Protein AF-0000000072913155 (afdb_homodimer)

Sequence (2278 aa):
MASDMEEEYANSLDEFESALIQDPLDDEDGVYRYQHLEEAYDTRLEKARGWIREEQDFTSEAQADDFFHTFSDITAKSSTKAAGNLLHVLVEVVKH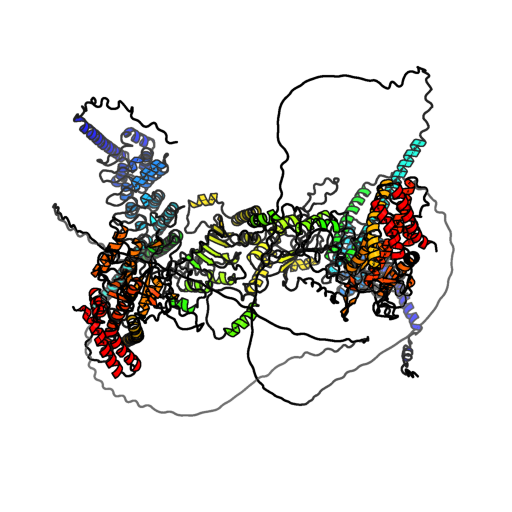NGLQPEKIERLARRLVEEAPDLLQYKNKDGQTPILMAIRTRQDQLLDYMISACVSHKKPRDSAQNLNTALCSKHDGKPCLHAAFGEKLKPETMKMLIENASDEALSMTDHTGKTPMHHAVQFRDCTDSRSALIDLMIQRDFMARLNKPKSAKTFLDISDQNGCSVFQEHANTRKTYMEQYRTAQAAQRRKKESKEAQKEAERAPPREPRLHANTRESKTIPTVKAPGDRDAERYGRSSGPAASTDDRERIRQQKKEEERARLEQAGAPAINDRLRDRDATERDGSRFRSPRTNGLEANDTDALYPSRHTEPTSNTGIKRSNTARPEREAESEKRVVKPSSSSKKNPDFQSALKNRVKNSDMVLQKLKLYYMRTRNAEMVMFFLYGKNMDDIQIGFDYRGLPCPIPWKEFTKRFGENAVDGYKFDPVLQYATFPRVEVLVKGRSTDRQDKLSHQAKATLPGANSRKDVKYFLDWLYKKGVRHIIKLSVEDSGDSGQKVHSDEVIQSALEKFVIEHLDWQKTDLDPETILHISSKVAVEERSPSDDSESVNSPAERQLRKLTLIWSGSNAVLRAWSEQDALPLLPHLQEVEIIPPAPHMTYDSPHWINQRIMGFERRLNKNRESPHEAQLRISDSLSFSGNKSGHIRVKLVDPATGSTLGVASNIVSPTTISTPDQGVNEDRWLRSIENFASAMAPYWEDTVTNFLETRQNSGTTERVESDVVIALIDDGVDKFEIGRPDQVLEGKSFDFHDERVNPPYLSAQGHGTTMASMILRVCPMAKVYPIRLKTYNSADGKSTIDPRYAARAIQAALDKNATIISMSWTLPIESGKDHMKEELHAVLKRAVENKVLMFCSAPDKGKFTELDYPSGPWPNSFFRIGAAYSNGTVFQWTPEVGITYILPGVDVVQDQIKGGSSKSGEGSKSGKNLTGSSVATALGAGLAAMIIYCVKASILSVKTANQNKAAIHPIPDDRAIQVAKPDAMKRAFASLGSTTSNKFIQVWEELDKARVILERWEREKSIPEANLKCTQEFMQFGIKLASSVKQMASDMEEEYANSLDEFESALIQDPLDDEDGVYRYQHLEEAYDTRLEKARGWIREEQDFTSEAQADDFFHTFSDITAKSSTKAAGNLLHVLVEVVKHNGLQPEKIERLARRLVEEAPDLLQYKNKDGQTPILMAIRTRQDQLLDYMISACVSHKKPRDSAQNLNTALCSKHDGKPCLHAAFGEKLKPETMKMLIENASDEALSMTDHTGKTPMHHAVQFRDCTDSRSALIDLMIQRDFMARLNKPKSAKTFLDISDQNGCSVFQEHANTRKTYMEQYRTAQAAQRRKKESKEAQKEAERAPPREPRLHANTRESKTIPTVKAPGDRDAERYGRSSGPAASTDDRERIRQQKKEEERARLEQAGAPAINDRLRDRDATERDGSRFRSPRTNGLEANDTDALYPSRHTEPTSNTGIKRSNTARPEREAESEKRVVKPSSSSKKNPDFQSALKNRVKNSDMVLQKLKLYYMRTRNAEMVMFFLYGKNMDDIQIGFDYRGLPCPIPWKEFTKRFGENAVDGYKFDPVLQYATFPRVEVLVKGRSTDRQDKLSHQAKATLPGANSRKDVKYFLDWLYKKGVRHIIKLSVEDSGDSGQKVHSDEVIQSALEKFVIEHLDWQKTDLDPETILHISSKVAVEERSPSDDSESVNSPAERQLRKLTLIWSGSNAVLRAWSEQDALPLLPHLQEVEIIPPAPHMTYDSPHWINQRIMGFERRLNKNRESPHEAQLRISDSLSFSGNKSGHIRVKLVDPATGSTLGVASNIVSPTTISTPDQGVNEDRWLRSIENFASAMAPYWEDTVTNFLETRQNSGTTERVESDVVIALIDDGVDKFEIGRPDQVLEGKSFDFHDERVNPPYLSAQGHGTTMASMILRVCPMAKVYPIRLKTYNSADGKSTIDPRYAARAIQAALDKNATIISMSWTLPIESGKDHMKEELHAVLKRAVENKVLMFCSAPDKGKFTELDYPSGPWPNSFFRIGAAYSNGTVFQWTPEVGITYILPGVDVVQDQIKGGSSKSGEGSKSGKNLTGSSVATALGAGLAAMIIYCVKASILSVKTANQNKAAIHPIPDDRAIQVAKPDAMKRAFASLGSTTSNKFIQVWEELDKARVILERWEREKSIPEANLKCTQEFMQFGIKLASSVKQ

pLDDT: mean 72.3, std 29.02, range [12.03, 98.12]

Organism: Fusarium oxysporum f. sp. lycopersici (strain 4287 / CBS 123668 / FGSC 9935 / NRRL 34936) (NCBI:txid426428)

Nearest PDB structures (foldseek):
  4ne7-assembly1_A-2  TM=5.956E-01  e=4.903E-05  Alicyclobacillus sendaiensis
  7xew-assembly1_A  TM=4.856E-01  e=2.190E-03  Mus musculus
  7zjd-assembly1_A  TM=4.707E-01  e=5.262E-03  Rattus norvegicus
  6u88-assembly1_B  TM=4.803E-01  e=9.911E-03  Rattus norvegicus
  7zje-assembly1_A  TM=4.502E-01  e=1.536E-02  Rattus norvegicus

Secondary structure (DSSP, 8-state):
-------S-----SGGGSSS---TT--TTHHHHHHHHHHHHHHHHHHHHHHHHHH----SHHHHHHHHHHTTTTTT--BTTTTB-HHHHHHHHHHHS---GGGGHHHHHHHHHH-GGGGT---TTS--HHHHHHHTT-HHHHHHHHHHHHT-SSHHHHHHHHHHHHH-EETTEEHHHHHHHTT--HHHHHHHHHT--HHHHT---TTS--HHHHHT-GGG--HHHHHHHHHHHHHHHHHHTTS-TT---GGG---TT---HHHHHHHHHHHHHHHHHHHHHHHHHHHHHHHHHHHHHS-----------------------------------------------------------------------------------------------------------------------------------------------HHHHHHHHHHHHHHHHHHHHHHHHHHHHS-HHHHHHHHHTT-TT-EESEEE-TTS-SSEEHHHHHHHH-SSSSSSSEE-SEEEEEEE-S--EE----TTHHHHHHHHHHHTTSTTTT-B-HHHHHHHHHHHTT--EEEEEEEE---GGG---B-HHHHHHHHTTSEEEEEEEE-BT--HHHHHHTTTT-------S----------------EEEEE--S-HHHHHHHHSTTSGGG-TT--EEEEEPPPGGG--S-HHHHHHHHHHHHHHHTTTS--HHHHHHTTTT---SS--TTPPPEEEE--HHHH-------------------------HHHHHHHHHHHHHHHHHHHHHHHHHHHTTT---TT-TTSPPEEEEEES---GGGSSSTTSB---EEE-B-SS-B--TTS-SSSHHHHHHHHHHHH-TT-EEEEEEE-EEE-TTS-EEE-HHHHHHHHHHHHHTT-SEEEE---EE--SS--HHHHHHHHHHHHHHHTT-EEEEEPPSS-S----EETTTT-GGGSEEEEEE-TTSPBPTTS-SSS--EEEE-SSEE------S-----------PEE-SHHHHHHHHHHHHHHHHHHHHHHHHHHHHHHHTT--PPPPPTHHHHHTTSHHHHHHHHHTTS-B-TT-BB-THHHHHHHHHHHHHHHHHTTSHHHHHHHHHHHHHHHHHHHGGGT-/-------------TT---S--------TTHHHHHHHHHHHHHHHHHHHHHHHHHH----SHHHHHHHHHHTTTTTT--BTTTTB-HHHHHHHHHHHS---GGGGHHHHHHHHHH-GGGGT---TTS--HHHHHHHTT-HHHHHHHHHHHHT-SSHHHHHHHHHHHHH-EETTEEHHHHHHHTT--HHHHHHHHHT--HHHHT---TTS--HHHHHT-GGG--HHHHHHHHHHHHHHHHHHTTS-TT---GGG---TT---HHHHHHHHHHHHHHHHHHHHHHHHHHHHHHHHHHHHSS-----------------------------------------------------------------------------------------------------------------------------------------------HHHHHHHHHHHHHHHHHHHHHHHHHHHHS-HHHHHHHHHTT-TT-EESEEE-TTS-SSEEHHHHHHHH-SSSSSSSEE-SEEEEEEE-S--EE---GGGGHHHHHHHHHHTTSTTTT-B-HHHHHHHHHHHTT--EEEEEEEE---GGG---B-HHHHHHHHTTSEEEEEEEE-BT--HHHHHHTTTT-------S----------------EEEEE--S-HHHHHHHHSTTSGGG-TT--EEEEEPPPGGG--S-HHHHHHHHHHHHHHHTTTS--HHHHHHHHTT---TT--TTPPPEEEE--HHHH-------------------------HHHHHHHHHHHHHHHHHHHHHHHHHHHTTT---TT-TTSPPEEEEEES---GGGSSSTTSB---EEE-B-SS-B--TTS-SSSHHHHHHHHHHHH-TT-EEEEEEE-EEE-TTS-EEE-HHHHHHHHHHHHHTT-SEEEE---EE--SS--HHHHHHHHHHHHHHHTT-EEEEEPPSS-S----EETTTT-GGGSEEEEEE-TTSPBPTTS-SSS--EEEE-SSEE------S-----------PEE-SHHHHHHHHHHHHHHHHHHHHHHHHHHHHHHHTT--PPPPPTTHHHHTTSHHHHHHHHHTTS-B-TT-BB-THHHHHHHHHHHHHHHHHTTSHHHHHHHHHHHHHHHHHHHGGGT-

InterPro domains:
  IPR000209 Peptidase S8/S53 domain [PF00082] (814-1041)
  IPR002110 Ankyrin repeat [SM00248] (125-154)
  IPR002110 Ankyrin repeat [SM00248] (171-201)
  IPR002110 Ankyrin repeat [SM00248] (207-243)
  IPR015500 Peptidase S8, subtilisin-related [PR00723] (813-832)
  IPR015500 Peptidase S8, subtilisin-related [PR00723] (855-868)
  IPR015500 Peptidase S8, subtilisin-related [PR00723] (1023-1039)
  IPR036770 Ankyrin repeat-containing domain superfamily [G3DSA:1.25.40.20] (96-279)
  IPR036770 Ankyrin repeat-containing domain superfamily [SSF48403] (110-220)
  IPR036852 Peptidase S8/S53 domain superfamily [G3DSA:3.40.50.200] (786-1068)
  IPR036852 Peptidase S8/S53 domain superfamily [SSF52743] (665-1043)

Structure (mmCIF, N/CA/C/O backbone):
data_AF-0000000072913155-model_v1
#
loop_
_entity.id
_entity.type
_entity.pdbx_description
1 polymer 'Peptidase S8/S53 domain-containing protein'
#
loop_
_atom_site.group_PDB
_atom_site.id
_atom_site.type_symbol
_atom_site.label_atom_id
_atom_site.label_alt_id
_atom_site.label_comp_id
_atom_site.label_asym_id
_atom_site.label_entity_id
_atom_site.label_seq_id
_atom_site.pdbx_PDB_ins_code
_atom_site.Cartn_x
_atom_site.Cartn_y
_atom_site.Cartn_z
_atom_site.occupancy
_atom_site.B_iso_or_equiv
_atom_site.auth_seq_id
_atom_site.auth_comp_id
_atom_site.auth_asym_id
_atom_site.auth_atom_id
_atom_site.pdbx_PDB_model_num
ATOM 1 N N . MET A 1 1 ? 50.406 -68.812 -1.832 1 20.08 1 MET A N 1
ATOM 2 C CA . MET A 1 1 ? 50.812 -69.688 -0.755 1 20.08 1 MET A CA 1
ATOM 3 C C . MET A 1 1 ? 49.75 -69.75 0.336 1 20.08 1 MET A C 1
ATOM 5 O O . MET A 1 1 ? 49.969 -70.438 1.362 1 20.08 1 MET A O 1
ATOM 9 N N . ALA A 1 2 ? 48.781 -69.188 0.07 1 19.78 2 ALA A N 1
ATOM 10 C CA . ALA A 1 2 ? 47.812 -68.125 0.384 1 19.78 2 ALA A CA 1
ATOM 11 C C . ALA A 1 2 ? 46.719 -68.688 1.297 1 19.78 2 ALA A C 1
ATOM 13 O O . ALA A 1 2 ? 45.906 -69.5 0.89 1 19.78 2 ALA A O 1
ATOM 14 N N . SER A 1 3 ? 47.062 -68.875 2.568 1 20.08 3 SER A N 1
ATOM 15 C CA . SER A 1 3 ? 47.094 -69.75 3.711 1 20.08 3 SER A CA 1
ATOM 16 C C . SER A 1 3 ? 45.812 -69.625 4.52 1 20.08 3 SER A C 1
ATOM 18 O O . SER A 1 3 ? 45.781 -69.062 5.613 1 20.08 3 SER A O 1
ATOM 20 N N . ASP A 1 4 ? 44.812 -69.25 3.725 1 19.94 4 ASP A N 1
ATOM 21 C CA . ASP A 1 4 ? 43.594 -68.5 4.105 1 19.94 4 ASP A CA 1
ATOM 22 C C . ASP A 1 4 ? 42.719 -69.312 5.055 1 19.94 4 ASP A C 1
ATOM 24 O O . ASP A 1 4 ? 42.281 -70.438 4.707 1 19.94 4 ASP A O 1
ATOM 28 N N . MET A 1 5 ? 42.969 -69.312 6.336 1 19.56 5 MET A N 1
ATOM 29 C CA . MET A 1 5 ? 42.969 -70.062 7.594 1 19.56 5 MET A CA 1
ATOM 30 C C . MET A 1 5 ? 41.531 -70.188 8.125 1 19.56 5 MET A C 1
ATOM 32 O O . MET A 1 5 ? 41.312 -70.125 9.336 1 19.56 5 MET A O 1
ATOM 36 N N . GLU A 1 6 ? 40.469 -69.938 7.27 1 19.47 6 GLU A N 1
ATOM 37 C CA . GLU A 1 6 ? 39.219 -69.375 7.742 1 19.47 6 GLU A CA 1
ATOM 38 C C . GLU A 1 6 ? 38.406 -70.375 8.578 1 19.47 6 GLU A C 1
ATOM 40 O O . GLU A 1 6 ? 37.656 -71.125 8.031 1 19.47 6 GLU A O 1
ATOM 45 N N . GLU A 1 7 ? 39 -71.125 9.391 1 17.8 7 GLU A N 1
ATOM 46 C CA . GLU A 1 7 ? 38.562 -72.5 9.609 1 17.8 7 GLU A CA 1
ATOM 47 C C . GLU A 1 7 ? 37.188 -72.562 10.25 1 17.8 7 GLU A C 1
ATOM 49 O O . GLU A 1 7 ? 36.281 -73.188 9.719 1 17.8 7 GLU A O 1
ATOM 54 N N . GLU A 1 8 ? 36.969 -73 11.508 1 18.11 8 GLU A N 1
ATOM 55 C CA . GLU A 1 8 ? 36.375 -74.188 12.086 1 18.11 8 GLU A CA 1
ATOM 56 C C . GLU A 1 8 ? 35.094 -73.875 12.812 1 18.11 8 GLU A C 1
ATOM 58 O O . GLU A 1 8 ? 34.25 -74.75 13.031 1 18.11 8 GLU A O 1
ATOM 63 N N . TYR A 1 9 ? 34.938 -72.625 13.391 1 18.28 9 TYR A N 1
ATOM 64 C CA . TYR A 1 9 ? 34.438 -72.625 14.75 1 18.28 9 TYR A CA 1
ATOM 65 C C . TYR A 1 9 ? 32.969 -73.125 14.781 1 18.28 9 TYR A C 1
ATOM 67 O O . TYR A 1 9 ? 32.594 -73.938 15.617 1 18.28 9 TYR A O 1
ATOM 75 N N . ALA A 1 10 ? 31.969 -72.375 14.289 1 18.72 10 ALA A N 1
ATOM 76 C CA . ALA A 1 10 ? 31.016 -71.625 15.086 1 18.72 10 ALA A CA 1
ATOM 77 C C . ALA A 1 10 ? 29.734 -72.375 15.312 1 18.72 10 ALA A C 1
ATOM 79 O O . ALA A 1 10 ? 28.828 -71.938 16.031 1 18.72 10 ALA A O 1
ATOM 80 N N . ASN A 1 11 ? 29.469 -73.688 14.734 1 17.91 11 ASN A N 1
ATOM 81 C CA . ASN A 1 11 ? 28.219 -74.125 14.102 1 17.91 11 ASN A CA 1
ATOM 82 C C . ASN A 1 11 ? 27.219 -74.625 15.133 1 17.91 11 ASN A C 1
ATOM 84 O O . ASN A 1 11 ? 26.297 -75.375 14.789 1 17.91 11 ASN A O 1
ATOM 88 N N . SER A 1 12 ? 27.406 -74.438 16.484 1 20.42 12 SER A N 1
ATOM 89 C CA . SER A 1 12 ? 26.766 -75.312 17.469 1 20.42 12 SER A CA 1
ATOM 90 C C . SER A 1 12 ? 25.266 -75.062 17.547 1 20.42 12 SER A C 1
ATOM 92 O O . SER A 1 12 ? 24.797 -74.25 18.375 1 20.42 12 SER A O 1
ATOM 94 N N . LEU A 1 13 ? 24.484 -74.625 16.438 1 18.22 13 LEU A N 1
ATOM 95 C CA . LEU A 1 13 ? 23.25 -73.875 16.312 1 18.22 13 LEU A CA 1
ATOM 96 C C . LEU A 1 13 ? 22.094 -74.688 16.938 1 18.22 13 LEU A C 1
ATOM 98 O O . LEU A 1 13 ? 21.25 -74.062 17.641 1 18.22 13 LEU A O 1
ATOM 102 N N . ASP A 1 14 ? 21.641 -75.875 16.469 1 18.89 14 ASP A N 1
ATOM 103 C CA . ASP A 1 14 ? 20.391 -76.438 15.945 1 18.89 14 ASP A CA 1
ATOM 104 C C . ASP A 1 14 ? 19.625 -77.188 17.016 1 18.89 14 ASP A C 1
ATOM 106 O O . ASP A 1 14 ? 18.422 -77.438 16.859 1 18.89 14 ASP A O 1
ATOM 110 N N . GLU A 1 15 ? 20.312 -77.812 17.938 1 19.34 15 GLU A N 1
ATOM 111 C CA . GLU A 1 15 ? 19.766 -79 18.594 1 19.34 15 GLU A CA 1
ATOM 112 C C . GLU A 1 15 ? 18.578 -78.625 19.484 1 19.34 15 GLU A C 1
ATOM 114 O O . GLU A 1 15 ? 17.75 -79.438 19.828 1 19.34 15 GLU A O 1
ATOM 119 N N . PHE A 1 16 ? 18.828 -77.438 20.078 1 20.59 16 PHE A N 1
ATOM 120 C CA . PHE A 1 16 ? 18.172 -77.438 21.391 1 20.59 16 PHE A CA 1
ATOM 121 C C . PHE A 1 16 ? 16.672 -77.375 21.219 1 20.59 16 PHE A C 1
ATOM 123 O O . PHE A 1 16 ? 15.93 -77.375 22.219 1 20.59 16 PHE A O 1
ATOM 130 N N . GLU A 1 17 ? 16.25 -77 19.984 1 19.02 17 GLU A N 1
ATOM 131 C CA . GLU A 1 17 ? 14.836 -76.688 19.844 1 19.02 17 GLU A CA 1
ATOM 132 C C . GLU A 1 17 ? 13.93 -77.875 20.125 1 19.02 17 GLU A C 1
ATOM 134 O O . GLU A 1 17 ? 12.727 -77.688 20.312 1 19.02 17 GLU A O 1
ATOM 139 N N . SER A 1 18 ? 14.484 -79 19.891 1 20.56 18 SER A N 1
ATOM 140 C CA . SER A 1 18 ? 13.586 -80.125 19.562 1 20.56 18 SER A CA 1
ATOM 141 C C . SER A 1 18 ? 12.734 -80.5 20.781 1 20.56 18 SER A C 1
ATOM 143 O O . SER A 1 18 ? 11.727 -81.188 20.625 1 20.56 18 SER A O 1
ATOM 145 N N . ALA A 1 19 ? 13.484 -80.562 21.828 1 19.69 19 ALA A N 1
ATOM 146 C CA . ALA A 1 19 ? 13.016 -81.562 22.828 1 19.69 19 ALA A CA 1
ATOM 147 C C . ALA A 1 19 ? 11.656 -81.125 23.391 1 19.69 19 ALA A C 1
ATOM 149 O O . ALA A 1 19 ? 10.875 -81.938 23.828 1 19.69 19 ALA A O 1
ATOM 150 N N . LEU A 1 20 ? 11.664 -79.812 23.672 1 20.7 20 LEU A N 1
ATOM 151 C CA . LEU A 1 20 ? 10.867 -79.625 24.875 1 20.7 20 LEU A CA 1
ATOM 152 C C . LEU A 1 20 ? 9.383 -79.812 24.578 1 20.7 20 LEU A C 1
ATOM 154 O O . LEU A 1 20 ? 8.555 -79.688 25.484 1 20.7 20 LEU A O 1
ATOM 158 N N . ILE A 1 21 ? 9.109 -79.688 23.266 1 20.48 21 ILE A N 1
ATOM 159 C CA . ILE A 1 21 ? 7.676 -79.5 23.078 1 20.48 21 ILE A CA 1
ATOM 160 C C . ILE A 1 21 ? 6.965 -80.812 23.312 1 20.48 21 ILE A C 1
ATOM 162 O O . ILE A 1 21 ? 6.949 -81.688 22.422 1 20.48 21 ILE A O 1
ATOM 166 N N . GLN A 1 22 ? 7.449 -81.562 24.359 1 20.53 22 GLN A N 1
ATOM 167 C CA . GLN A 1 22 ? 6.664 -82.75 24.547 1 20.53 22 GLN A CA 1
ATOM 168 C C . GLN A 1 22 ? 5.176 -82.438 24.656 1 20.53 22 GLN A C 1
ATOM 170 O O . GLN A 1 22 ? 4.742 -81.75 25.578 1 20.53 22 GLN A O 1
ATOM 175 N N . ASP A 1 23 ? 4.742 -82.125 23.516 1 22.23 23 ASP A N 1
ATOM 176 C CA . ASP A 1 23 ? 3.307 -81.938 23.375 1 22.23 23 ASP A CA 1
ATOM 177 C C . ASP A 1 23 ? 2.51 -83.062 23.938 1 22.23 23 ASP A C 1
ATOM 179 O O . ASP A 1 23 ? 2.566 -84.188 23.406 1 22.23 23 ASP A O 1
ATOM 183 N N . PRO A 1 24 ? 2.68 -83.375 25.25 1 25.42 24 PRO A N 1
ATOM 184 C CA . PRO A 1 24 ? 1.992 -84.562 25.781 1 25.42 24 PRO A CA 1
ATOM 185 C C . PRO A 1 24 ? 0.508 -84.625 25.422 1 25.42 24 PRO A C 1
ATOM 187 O O . PRO A 1 24 ? -0.233 -85.438 25.922 1 25.42 24 PRO A O 1
ATOM 190 N N . LEU A 1 25 ? 0.171 -83.5 24.828 1 23.58 25 LEU A N 1
ATOM 191 C CA . LEU A 1 25 ? -1.269 -83.375 25.047 1 23.58 25 LEU A CA 1
ATOM 192 C C . LEU A 1 25 ? -2.01 -84.5 24.328 1 23.58 25 LEU A C 1
ATOM 194 O O . LEU A 1 25 ? -3.238 -84.5 24.219 1 23.58 25 LEU A O 1
ATOM 198 N N . ASP A 1 26 ? -1.278 -85.375 23.656 1 24.91 26 ASP A N 1
ATOM 199 C CA . ASP A 1 26 ? -2.195 -86.062 22.75 1 24.91 26 ASP A CA 1
ATOM 200 C C . ASP A 1 26 ? -3.242 -86.875 23.531 1 24.91 26 ASP A C 1
ATOM 202 O O . ASP A 1 26 ? -3.436 -88.062 23.281 1 24.91 26 ASP A O 1
ATOM 206 N N . ASP A 1 27 ? -3.477 -86.438 24.781 1 24.95 27 ASP A N 1
ATOM 207 C CA . ASP A 1 27 ? -4.359 -87.375 25.453 1 24.95 27 ASP A CA 1
ATOM 208 C C . ASP A 1 27 ? -5.625 -87.688 24.641 1 24.95 27 ASP A C 1
ATOM 210 O O . ASP A 1 27 ? -6.207 -86.75 24.078 1 24.95 27 ASP A O 1
ATOM 214 N N . GLU A 1 28 ? -5.809 -88.812 24.125 1 29.73 28 GLU A N 1
ATOM 215 C CA . GLU A 1 28 ? -6.816 -89.5 23.281 1 29.73 28 GLU A CA 1
ATOM 216 C C . GLU A 1 28 ? -8.227 -89.125 23.766 1 29.73 28 GLU A C 1
ATOM 218 O O . GLU A 1 28 ? -9.188 -89.25 23 1 29.73 28 GLU A O 1
ATOM 223 N N . ASP A 1 29 ? -8.328 -89.062 25.062 1 28.28 29 ASP A N 1
ATOM 224 C CA . ASP A 1 29 ? -9.648 -89 25.672 1 28.28 29 ASP A CA 1
ATOM 225 C C . ASP A 1 29 ? -10.336 -87.688 25.406 1 28.28 29 ASP A C 1
ATOM 227 O O . ASP A 1 29 ? -11.516 -87.5 25.719 1 28.28 29 ASP A O 1
ATOM 231 N N . GLY A 1 30 ? -9.555 -86.688 25.234 1 27.7 30 GLY A N 1
ATOM 232 C CA . GLY A 1 30 ? -10.07 -85.375 25.172 1 27.7 30 GLY A CA 1
ATOM 233 C C . GLY A 1 30 ? -10.875 -85.062 23.906 1 27.7 30 GLY A C 1
ATOM 234 O O . GLY A 1 30 ? -11.43 -84 23.734 1 27.7 30 GLY A O 1
ATOM 235 N N . VAL A 1 31 ? -10.641 -85.938 22.984 1 31.86 31 VAL A N 1
ATOM 236 C CA . VAL A 1 31 ? -11.344 -85.812 21.703 1 31.86 31 VAL A CA 1
ATOM 237 C C . VAL A 1 31 ? -12.797 -86.25 21.875 1 31.86 31 VAL A C 1
ATOM 239 O O . VAL A 1 31 ? -13.688 -85.688 21.203 1 31.86 31 VAL A O 1
ATOM 242 N N . TYR A 1 32 ? -13.023 -87.25 22.812 1 30.73 32 TYR A N 1
ATOM 243 C CA . TYR A 1 32 ? -14.367 -87.812 23.047 1 30.73 32 TYR A CA 1
ATOM 244 C C . TYR A 1 32 ? -15.234 -86.812 23.781 1 30.73 32 TYR A C 1
ATOM 246 O O . TYR A 1 32 ? -16.438 -86.688 23.5 1 30.73 32 TYR A O 1
ATOM 254 N N . ARG A 1 33 ? -14.727 -86.25 24.859 1 31.75 33 ARG A N 1
ATOM 255 C CA . ARG A 1 33 ? -15.492 -85.25 25.594 1 31.75 33 ARG A CA 1
ATOM 256 C C . ARG A 1 33 ? -15.758 -84 24.734 1 31.75 33 ARG A C 1
ATOM 258 O O . ARG A 1 33 ? -16.797 -83.375 24.875 1 31.75 33 ARG A O 1
ATOM 265 N N . TYR A 1 34 ? -14.891 -83.625 23.938 1 34.84 34 TYR A N 1
ATOM 266 C CA . TYR A 1 34 ? -15.102 -82.5 23.047 1 34.84 34 TYR A CA 1
ATOM 267 C C . TYR A 1 34 ? -16.156 -82.812 22 1 34.84 34 TYR A C 1
ATOM 269 O O . TYR A 1 34 ? -16.953 -81.938 21.625 1 34.84 34 TYR A O 1
ATOM 277 N N . GLN A 1 35 ? -16.172 -84.125 21.578 1 37.88 35 GLN A N 1
ATOM 278 C CA . GLN A 1 35 ? -17.219 -84.562 20.656 1 37.88 35 GLN A CA 1
ATOM 279 C C . GLN A 1 35 ? -18.578 -84.625 21.328 1 37.88 35 GLN A C 1
ATOM 281 O O . GLN A 1 35 ? -19.594 -84.25 20.734 1 37.88 35 GLN A O 1
ATOM 286 N N . HIS A 1 36 ? -18.703 -85.188 22.531 1 43.84 36 HIS A N 1
ATOM 287 C CA . HIS A 1 36 ? -19.969 -85.188 23.25 1 43.84 36 HIS A CA 1
ATOM 288 C C . HIS A 1 36 ? -20.453 -83.812 23.609 1 43.84 36 HIS A C 1
ATOM 290 O O . HIS A 1 36 ? -21.656 -83.562 23.609 1 43.84 36 HIS A O 1
ATOM 296 N N . LEU A 1 37 ? -19.578 -82.938 23.984 1 47.38 37 LEU A N 1
ATOM 297 C CA . LEU A 1 37 ? -19.953 -81.562 24.234 1 47.38 37 LEU A CA 1
ATOM 298 C C . LEU A 1 37 ? -20.391 -80.875 22.953 1 47.38 37 LEU A C 1
ATOM 300 O O . LEU A 1 37 ? -21.312 -80.062 22.969 1 47.38 37 LEU A O 1
ATOM 304 N N . GLU A 1 38 ? -19.797 -81.312 21.906 1 54.09 38 GLU A N 1
ATOM 305 C CA . GLU A 1 38 ? -20.188 -80.812 20.594 1 54.09 38 GLU A CA 1
ATOM 306 C C . GLU A 1 38 ? -21.516 -81.375 20.156 1 54.09 38 GLU A C 1
ATOM 308 O O . GLU A 1 38 ? -22.359 -80.688 19.578 1 54.09 38 GLU A O 1
ATOM 313 N N . GLU A 1 39 ? -21.672 -82.75 20.297 1 57.72 39 GLU A N 1
ATOM 314 C CA . GLU A 1 39 ? -22.938 -83.375 19.984 1 57.72 39 GLU A CA 1
ATOM 315 C C . GLU A 1 39 ? -24.062 -82.875 20.844 1 57.72 39 GLU A C 1
ATOM 317 O O . GLU A 1 39 ? -25.188 -82.688 20.359 1 57.72 39 GLU A O 1
ATOM 322 N N . ALA A 1 40 ? -23.688 -82.5 22.078 1 71.81 40 ALA A N 1
ATOM 323 C CA . ALA A 1 40 ? -24.656 -81.875 22.984 1 71.81 40 ALA A CA 1
ATOM 324 C C . ALA A 1 40 ? -25.047 -80.5 22.547 1 71.81 40 ALA A C 1
ATOM 326 O O . ALA A 1 40 ? -26.219 -80.125 22.578 1 71.81 40 ALA A O 1
ATOM 327 N N . TYR A 1 41 ? -24.109 -79.75 21.891 1 84.62 41 TYR A N 1
ATOM 328 C CA . TYR A 1 41 ? -24.391 -78.375 21.406 1 84.62 41 TYR A CA 1
ATOM 329 C C . TYR A 1 41 ? -25.312 -78.438 20.203 1 84.62 41 TYR A C 1
ATOM 331 O O . TYR A 1 41 ? -26.281 -77.688 20.109 1 84.62 41 TYR A O 1
ATOM 339 N N . ASP A 1 42 ? -25.031 -79.375 19.312 1 82.38 42 ASP A N 1
ATOM 340 C CA . ASP A 1 42 ? -25.797 -79.5 18.078 1 82.38 42 ASP A CA 1
ATOM 341 C C . ASP A 1 42 ? -27.25 -79.875 18.359 1 82.38 42 ASP A C 1
ATOM 343 O O . ASP A 1 42 ? -28.172 -79.375 17.719 1 82.38 42 ASP A O 1
ATOM 347 N N . THR A 1 43 ? -27.359 -80.812 19.312 1 83.31 43 THR A N 1
ATOM 348 C CA . THR A 1 43 ? -28.703 -81.188 19.688 1 83.31 43 THR A CA 1
ATOM 349 C C . THR A 1 43 ? -29.469 -80.062 20.328 1 83.31 43 THR A C 1
ATOM 351 O O . THR A 1 43 ? -30.656 -79.875 20.062 1 83.31 43 THR A O 1
ATOM 354 N N . ARG A 1 44 ? -28.703 -79.25 21.156 1 87.44 44 ARG A N 1
ATOM 355 C CA . ARG A 1 44 ? -29.312 -78.062 21.828 1 87.44 44 ARG A CA 1
ATOM 356 C C . ARG A 1 44 ? -29.656 -77 20.828 1 87.44 44 ARG A C 1
ATOM 358 O O . ARG A 1 44 ? -30.703 -76.312 20.938 1 87.44 44 ARG A O 1
ATOM 365 N N . LEU A 1 45 ? -28.812 -76.812 19.859 1 89.38 45 LEU A N 1
ATOM 366 C CA . LEU A 1 45 ? -29.047 -75.812 18.828 1 89.38 45 LEU A CA 1
ATOM 367 C C . LEU A 1 45 ? -30.266 -76.188 17.969 1 89.38 45 LEU A C 1
ATOM 369 O O . LEU A 1 45 ? -31.062 -75.312 17.609 1 89.38 45 LEU A O 1
ATOM 373 N N . GLU A 1 46 ? -30.438 -77.5 17.703 1 87.75 46 GLU A N 1
ATOM 374 C CA . GLU A 1 46 ? -31.594 -77.938 16.938 1 87.75 46 GLU A CA 1
ATOM 375 C C . GLU A 1 46 ? -32.875 -77.812 17.734 1 87.75 46 GLU A C 1
ATOM 377 O O . GLU A 1 46 ? -33.938 -77.5 17.156 1 87.75 46 GLU A O 1
ATOM 382 N N . LYS A 1 47 ? -32.781 -78 19 1 87.38 47 LYS A N 1
ATOM 383 C CA . LYS A 1 47 ? -33.938 -77.75 19.859 1 87.38 47 LYS A CA 1
ATOM 384 C C . LYS A 1 47 ? -34.344 -76.312 19.875 1 87.38 47 LYS A C 1
ATOM 386 O O . LYS A 1 47 ? -35.531 -76 19.875 1 87.38 47 LYS A O 1
ATOM 391 N N . ALA A 1 48 ? -33.281 -75.5 19.875 1 90.56 48 ALA A N 1
ATOM 392 C CA . ALA A 1 48 ? -33.562 -74.062 19.844 1 90.56 48 ALA A CA 1
ATOM 393 C C . ALA A 1 48 ? -34.219 -73.688 18.531 1 90.56 48 ALA A C 1
ATOM 395 O O . ALA A 1 48 ? -35.156 -72.875 18.516 1 90.56 48 ALA A O 1
ATOM 396 N N . ARG A 1 49 ? -33.75 -74.188 17.422 1 89.12 49 ARG A N 1
ATOM 397 C CA . ARG A 1 49 ? -34.312 -74 16.109 1 89.12 49 ARG A CA 1
ATOM 398 C C . ARG A 1 49 ? -35.781 -74.375 16.062 1 89.12 49 ARG A C 1
ATOM 400 O O . ARG A 1 49 ? -36.625 -73.688 15.539 1 89.12 49 ARG A O 1
ATOM 407 N N . GLY A 1 50 ? -36.031 -75.562 16.594 1 87.5 50 GLY A N 1
ATOM 408 C CA . GLY A 1 50 ? -37.406 -76.062 16.656 1 87.5 50 GLY A CA 1
ATOM 409 C C . GLY A 1 50 ? -38.312 -75.188 17.484 1 87.5 50 GLY A C 1
ATOM 410 O O . GLY A 1 50 ? -39.469 -74.938 17.094 1 87.5 50 GLY A O 1
ATOM 411 N N . TRP A 1 51 ? -37.75 -74.688 18.562 1 89.5 51 TRP A N 1
ATOM 412 C CA . TRP A 1 51 ? -38.531 -73.812 19.422 1 89.5 51 TRP A CA 1
ATOM 413 C C . TRP A 1 51 ? -38.906 -72.5 18.688 1 89.5 51 TRP A C 1
ATOM 415 O O . TRP A 1 51 ? -40.031 -72.062 18.75 1 89.5 51 TRP A O 1
ATOM 425 N N . ILE A 1 52 ? -37.969 -71.875 17.938 1 90.94 52 ILE A N 1
ATOM 426 C CA . ILE A 1 52 ? -38.188 -70.688 17.203 1 90.94 52 ILE A CA 1
ATOM 427 C C . ILE A 1 52 ? -39.219 -70.875 16.094 1 90.94 52 ILE A C 1
ATOM 429 O O . ILE A 1 52 ? -40.094 -70.062 15.875 1 90.94 52 ILE A O 1
ATOM 433 N N . ARG A 1 53 ? -39.156 -72.062 15.445 1 87.56 53 ARG A N 1
ATOM 434 C CA . ARG A 1 53 ? -40.094 -72.438 14.359 1 87.56 53 ARG A CA 1
ATOM 435 C C . ARG A 1 53 ? -41.5 -72.625 14.875 1 87.56 53 ARG A C 1
ATOM 437 O O . ARG A 1 53 ? -42.469 -72.25 14.211 1 87.56 53 ARG A O 1
ATOM 444 N N . GLU A 1 54 ? -41.531 -73.188 16.062 1 85.44 54 GLU A N 1
ATOM 445 C CA . GLU A 1 54 ? -42.844 -73.5 16.625 1 85.44 54 GLU A CA 1
ATOM 446 C C . GLU A 1 54 ? -43.5 -72.25 17.25 1 85.44 54 GLU A C 1
ATOM 448 O O . GLU A 1 54 ? -44.688 -72 17.031 1 85.44 54 GLU A O 1
ATOM 453 N N . GLU A 1 55 ? -42.719 -71.562 18.078 1 86 55 GLU A N 1
ATOM 454 C CA . GLU A 1 55 ? -43.281 -70.375 18.766 1 86 55 GLU A CA 1
ATOM 455 C C . GLU A 1 55 ? -43.531 -69.25 17.781 1 86 55 GLU A C 1
ATOM 457 O O . GLU A 1 55 ? -44.5 -68.5 17.938 1 86 55 GLU A O 1
ATOM 462 N N . GLN A 1 56 ? -42.781 -68.938 16.719 1 82.19 56 GLN A N 1
ATOM 463 C CA . GLN A 1 56 ? -42.844 -68.062 15.555 1 82.19 56 GLN A CA 1
ATOM 464 C C . GLN A 1 56 ? -42.938 -66.625 15.984 1 82.19 56 GLN A C 1
ATOM 466 O O . GLN A 1 56 ? -42.812 -65.688 15.148 1 82.19 56 GLN A O 1
ATOM 471 N N . ASP A 1 57 ? -43.188 -66.312 17.328 1 86.75 57 ASP A N 1
ATOM 472 C CA . ASP A 1 57 ? -43.344 -64.875 17.75 1 86.75 57 ASP A CA 1
ATOM 473 C C . ASP A 1 57 ? -42.594 -64.625 19.031 1 86.75 57 ASP A C 1
ATOM 475 O O . ASP A 1 57 ? -42.906 -65.188 20.094 1 86.75 57 ASP A O 1
ATOM 479 N N . PHE A 1 58 ? -41.562 -63.781 18.953 1 89.69 58 PHE A N 1
ATOM 480 C CA . PHE A 1 58 ? -40.75 -63.406 20.094 1 89.69 58 PHE A CA 1
ATOM 481 C C . PHE A 1 58 ? -40.781 -61.906 20.312 1 89.69 58 PHE A C 1
ATOM 483 O O . PHE A 1 58 ? -39.75 -61.281 20.672 1 89.69 58 PHE A O 1
ATOM 490 N N . THR A 1 59 ? -41.844 -61.188 20.031 1 88.12 59 THR A N 1
ATOM 491 C CA . THR A 1 59 ? -41.969 -59.719 20.156 1 88.12 59 THR A CA 1
ATOM 492 C C . THR A 1 59 ? -42.094 -59.312 21.609 1 88.12 59 THR A C 1
ATOM 494 O O . THR A 1 59 ? -41.781 -58.188 21.984 1 88.12 59 THR A O 1
ATOM 497 N N . SER A 1 60 ? -42.562 -60.281 22.453 1 83.69 60 SER A N 1
ATOM 498 C CA . SER A 1 60 ? -42.719 -59.969 23.875 1 83.69 60 SER A CA 1
ATOM 499 C C . SER A 1 60 ? -41.438 -60.281 24.656 1 83.69 60 SER A C 1
ATOM 501 O O . SER A 1 60 ? -40.75 -61.25 24.359 1 83.69 60 SER A O 1
ATOM 503 N N . GLU A 1 61 ? -41.094 -59.469 25.656 1 86.44 61 GLU A N 1
ATOM 504 C CA . GLU A 1 61 ? -39.906 -59.625 26.5 1 86.44 61 GLU A CA 1
ATOM 505 C C . GLU A 1 61 ? -39.938 -60.969 27.266 1 86.44 61 GLU A C 1
ATOM 507 O O . GLU A 1 61 ? -38.906 -61.594 27.453 1 86.44 61 GLU A O 1
ATOM 512 N N . ALA A 1 62 ? -41.125 -61.312 27.594 1 83.75 62 ALA A N 1
ATOM 513 C CA . ALA A 1 62 ? -41.312 -62.531 28.359 1 83.75 62 ALA A CA 1
ATOM 514 C C . ALA A 1 62 ? -40.906 -63.781 27.547 1 83.75 62 ALA A C 1
ATOM 516 O O . ALA A 1 62 ? -40.219 -64.688 28.031 1 83.75 62 ALA A O 1
ATOM 517 N N . GLN A 1 63 ? -41.281 -63.719 26.312 1 85.5 63 GLN A N 1
ATOM 518 C CA . GLN A 1 63 ? -40.969 -64.812 25.422 1 85.5 63 GLN A CA 1
ATOM 519 C C . GLN A 1 63 ? -39.469 -64.875 25.141 1 85.5 63 GLN A C 1
ATOM 521 O O . GLN A 1 63 ? -38.875 -66 25.109 1 85.5 63 GLN A O 1
ATOM 526 N N . ALA A 1 64 ? -38.875 -63.75 24.953 1 89.06 64 ALA A N 1
ATOM 527 C CA . ALA A 1 64 ? -37.438 -63.688 24.719 1 89.06 64 ALA A CA 1
ATOM 528 C C . ALA A 1 64 ? -36.656 -64.188 25.953 1 89.06 64 ALA A C 1
ATOM 530 O O . ALA A 1 64 ? -35.688 -64.938 25.844 1 89.06 64 ALA A O 1
ATOM 531 N N . ASP A 1 65 ? -37.188 -63.781 27.188 1 89.25 65 ASP A N 1
ATOM 532 C CA . ASP A 1 65 ? -36.562 -64.188 28.438 1 89.25 65 ASP A CA 1
ATOM 533 C C . ASP A 1 65 ? -36.625 -65.688 28.625 1 89.25 65 ASP A C 1
ATOM 535 O O . ASP A 1 65 ? -35.625 -66.312 29.062 1 89.25 65 ASP A O 1
ATOM 539 N N . ASP A 1 66 ? -37.75 -66.188 28.266 1 88 66 ASP A N 1
ATOM 540 C CA . ASP A 1 66 ? -37.906 -67.625 28.375 1 88 66 ASP A CA 1
ATOM 541 C C . ASP A 1 66 ? -36.938 -68.375 27.469 1 88 66 ASP A C 1
ATOM 543 O O . ASP A 1 66 ? -36.375 -69.375 27.875 1 88 66 ASP A O 1
ATOM 547 N N . PHE A 1 67 ? -36.812 -67.812 26.328 1 91.69 67 PHE A N 1
ATOM 548 C CA . PHE A 1 67 ? -35.875 -68.438 25.359 1 91.69 67 PHE A CA 1
ATOM 549 C C . PHE A 1 67 ? -34.469 -68.375 25.859 1 91.69 67 PHE A C 1
ATOM 551 O O . PHE A 1 67 ? -33.75 -69.375 25.859 1 91.69 67 PHE A O 1
ATOM 558 N N . PHE A 1 68 ? -33.938 -67.25 26.359 1 91.69 68 PHE A N 1
ATOM 559 C CA . PHE A 1 68 ? -32.531 -67.062 26.797 1 91.69 68 PHE A CA 1
ATOM 560 C C . PHE A 1 68 ? -32.25 -67.812 28.078 1 91.69 68 PHE A C 1
ATOM 562 O O . PHE A 1 68 ? -31.141 -68.312 28.297 1 91.69 68 PHE A O 1
ATOM 569 N N . HIS A 1 69 ? -33.375 -68 28.844 1 88.75 69 HIS A N 1
ATOM 570 C CA . HIS A 1 69 ? -33.219 -68.812 30.062 1 88.75 69 HIS A CA 1
ATOM 571 C C . HIS A 1 69 ? -33.094 -70.25 29.719 1 88.75 69 HIS A C 1
ATOM 573 O O . HIS A 1 69 ? -32.219 -70.938 30.281 1 88.75 69 HIS A O 1
ATOM 579 N N . THR A 1 70 ? -33.969 -70.688 28.781 1 88.69 70 THR A N 1
ATOM 580 C CA . THR A 1 70 ? -33.969 -72.125 28.406 1 88.69 70 THR A CA 1
ATOM 581 C C . THR A 1 70 ? -32.688 -72.5 27.688 1 88.69 70 THR A C 1
ATOM 583 O O . THR A 1 70 ? -32.156 -73.562 27.891 1 88.69 70 THR A O 1
ATOM 586 N N . PHE A 1 71 ? -32.188 -71.562 26.922 1 90.25 71 PHE A N 1
ATOM 587 C CA . PHE A 1 71 ? -31.016 -71.938 26.094 1 90.25 71 PHE A CA 1
ATOM 588 C C . PHE A 1 71 ? -29.797 -71.062 26.5 1 90.25 71 PHE A C 1
ATOM 590 O O . PHE A 1 71 ? -28.969 -70.75 25.656 1 90.25 71 PHE A O 1
ATOM 597 N N . SER A 1 72 ? -29.625 -70.688 27.688 1 85.19 72 SER A N 1
ATOM 598 C CA . SER A 1 72 ? -28.531 -69.875 28.219 1 85.19 72 SER A CA 1
ATOM 599 C C . SER A 1 72 ? -27.188 -70.562 28.016 1 85.19 72 SER A C 1
ATOM 601 O O . SER A 1 72 ? -26.156 -69.875 27.938 1 85.19 72 SER A O 1
ATOM 603 N N . ASP A 1 73 ? -27.203 -71.812 27.797 1 80.62 73 ASP A N 1
ATOM 604 C CA . ASP A 1 73 ? -25.984 -72.562 27.688 1 80.62 73 ASP A CA 1
ATOM 605 C C . ASP A 1 73 ? -25.359 -72.438 26.297 1 80.62 73 ASP A C 1
ATOM 607 O O . ASP A 1 73 ? -24.172 -72.688 26.109 1 80.62 73 ASP A O 1
ATOM 611 N N . ILE A 1 74 ? -26.156 -72 25.266 1 84.94 74 ILE A N 1
ATOM 612 C CA . ILE A 1 74 ? -25.609 -72 23.922 1 84.94 74 ILE A CA 1
ATOM 613 C C . ILE A 1 74 ? -25.688 -70.562 23.375 1 84.94 74 ILE A C 1
ATOM 615 O O . ILE A 1 74 ? -25.188 -70.312 22.266 1 84.94 74 ILE A O 1
ATOM 619 N N . THR A 1 75 ? -26.281 -69.625 24.078 1 82.75 75 THR A N 1
ATOM 620 C CA . THR A 1 75 ? -26.516 -68.25 23.562 1 82.75 75 THR A CA 1
ATOM 621 C C . THR A 1 75 ? -25.203 -67.562 23.281 1 82.75 75 THR A C 1
ATOM 623 O O . THR A 1 75 ? -25.125 -66.688 22.391 1 82.75 75 THR A O 1
ATOM 626 N N . ALA A 1 76 ? -24.156 -67.875 23.906 1 84.94 76 ALA A N 1
ATOM 627 C CA . ALA A 1 76 ? -22.891 -67.188 23.703 1 84.94 76 ALA A CA 1
ATOM 628 C C . ALA A 1 76 ? -21.859 -68.125 23.078 1 84.94 76 ALA A C 1
ATOM 630 O O . ALA A 1 76 ? -20.656 -67.812 23.125 1 84.94 76 ALA A O 1
ATOM 631 N N . LYS A 1 77 ? -22.328 -69.188 22.578 1 83.44 77 LYS A N 1
ATOM 632 C CA . LYS A 1 77 ? -21.391 -70.188 22.047 1 83.44 77 LYS A CA 1
ATOM 633 C C . LYS A 1 77 ? -21.641 -70.438 20.562 1 83.44 77 LYS A C 1
ATOM 635 O O . LYS A 1 77 ? -22.688 -70.062 20.031 1 83.44 77 LYS A O 1
ATOM 640 N N . SER A 1 78 ? -20.578 -70.75 19.859 1 81.94 78 SER A N 1
ATOM 641 C CA . SER A 1 78 ? -20.641 -71.062 18.422 1 81.94 78 SER A CA 1
ATOM 642 C C . SER A 1 78 ? -19.875 -72.312 18.078 1 81.94 78 SER A C 1
ATOM 644 O O . SER A 1 78 ? -18.984 -72.75 18.828 1 81.94 78 SER A O 1
ATOM 646 N N . SER A 1 79 ? -20.344 -73.062 17.188 1 77.31 79 SER A N 1
ATOM 647 C CA . SER A 1 79 ? -19.625 -74.25 16.734 1 77.31 79 SER A CA 1
ATOM 648 C C . SER A 1 79 ? -19.375 -74.188 15.227 1 77.31 79 SER A C 1
ATOM 650 O O . SER A 1 79 ? -20.281 -73.875 14.453 1 77.31 79 SER A O 1
ATOM 652 N N . THR A 1 80 ? -18.078 -74.375 14.734 1 67.69 80 THR A N 1
ATOM 653 C CA . THR A 1 80 ? -17.688 -74.375 13.328 1 67.69 80 THR A CA 1
ATOM 654 C C . THR A 1 80 ? -18.094 -75.688 12.633 1 67.69 80 THR A C 1
ATOM 656 O O . THR A 1 80 ? -18.172 -75.688 11.406 1 67.69 80 THR A O 1
ATOM 659 N N . LYS A 1 81 ? -18.219 -76.812 13.289 1 63.88 81 LYS A N 1
ATOM 660 C CA . LYS A 1 81 ? -18.531 -78.062 12.703 1 63.88 81 LYS A CA 1
ATOM 661 C C . LYS A 1 81 ? -20.031 -78.25 12.547 1 63.88 81 LYS A C 1
ATOM 663 O O . LYS A 1 81 ? -20.484 -79.062 11.719 1 63.88 81 LYS A O 1
ATOM 668 N N . ALA A 1 82 ? -20.812 -77.5 13.344 1 63.84 82 ALA A N 1
ATOM 669 C CA . ALA A 1 82 ? -22.266 -77.625 13.32 1 63.84 82 ALA A CA 1
ATOM 670 C C . ALA A 1 82 ? -22.891 -76.562 12.469 1 63.84 82 ALA A C 1
ATOM 672 O O . ALA A 1 82 ? -22.203 -75.875 11.695 1 63.84 82 ALA A O 1
ATOM 673 N N . ALA A 1 83 ? -24.219 -76.375 12.484 1 72.25 83 ALA A N 1
ATOM 674 C CA . ALA A 1 83 ? -25.062 -75.375 11.758 1 72.25 83 ALA A CA 1
ATOM 675 C C . ALA A 1 83 ? -24.766 -73.938 12.18 1 72.25 83 ALA A C 1
ATOM 677 O O . ALA A 1 83 ? -25.438 -73 11.727 1 72.25 83 ALA A O 1
ATOM 678 N N . GLY A 1 84 ? -23.562 -73.688 12.984 1 85.06 84 GLY A N 1
ATOM 679 C CA . GLY A 1 84 ? -23.219 -72.375 13.391 1 85.06 84 GLY A CA 1
ATOM 680 C C . GLY A 1 84 ? -23.734 -72 14.766 1 85.06 84 GLY A C 1
ATOM 681 O O . GLY A 1 84 ? -23.688 -72.812 15.688 1 85.06 84 GLY A O 1
ATOM 682 N N . ASN A 1 85 ? -24.109 -70.75 15.016 1 90.5 85 ASN A N 1
ATOM 683 C CA . ASN A 1 85 ? -24.641 -70.25 16.281 1 90.5 85 ASN A CA 1
ATOM 684 C C . ASN A 1 85 ? -26.078 -69.75 16.141 1 90.5 85 ASN A C 1
ATOM 686 O O . ASN A 1 85 ? -26.703 -69.938 15.086 1 90.5 85 ASN A O 1
ATOM 690 N N . LEU A 1 86 ? -26.594 -69.25 17.156 1 89.94 86 LEU A N 1
ATOM 691 C CA . LEU A 1 86 ? -28.016 -68.875 17.172 1 89.94 86 LEU A CA 1
ATOM 692 C C . LEU A 1 86 ? -28.344 -67.812 16.156 1 89.94 86 LEU A C 1
ATOM 694 O O . LEU A 1 86 ? -29.469 -67.75 15.656 1 89.94 86 LEU A O 1
ATOM 698 N N . LEU A 1 87 ? -27.359 -66.938 15.82 1 91.94 87 LEU A N 1
ATOM 699 C CA . LEU A 1 87 ? -27.578 -65.875 14.812 1 91.94 87 LEU A CA 1
ATOM 700 C C . LEU A 1 87 ? -27.734 -66.5 13.43 1 91.94 87 LEU A C 1
ATOM 702 O O . LEU A 1 87 ? -28.562 -66.062 12.625 1 91.94 87 LEU A O 1
ATOM 706 N N . HIS A 1 88 ? -27.031 -67.562 13.117 1 92.44 88 HIS A N 1
ATOM 707 C CA . HIS A 1 88 ? -27.188 -68.312 11.883 1 92.44 88 HIS A CA 1
ATOM 708 C C . HIS A 1 88 ? -28.594 -68.938 11.781 1 92.44 88 HIS A C 1
ATOM 710 O O . HIS A 1 88 ? -29.219 -68.875 10.727 1 92.44 88 HIS A O 1
ATOM 716 N N . VAL A 1 89 ? -29.031 -69.438 12.883 1 90.62 89 VAL A N 1
ATOM 717 C CA . VAL A 1 89 ? -30.344 -70.062 12.953 1 90.62 89 VAL A CA 1
ATOM 718 C C . VAL A 1 89 ? -31.438 -69.062 12.648 1 90.62 89 VAL A C 1
ATOM 720 O O . VAL A 1 89 ? -32.375 -69.375 11.914 1 90.62 89 VAL A O 1
ATOM 723 N N . LEU A 1 90 ? -31.234 -67.875 13.203 1 91.38 90 LEU A N 1
ATOM 724 C CA . LEU A 1 90 ? -32.219 -66.812 12.961 1 91.38 90 LEU A CA 1
ATOM 725 C C . LEU A 1 90 ? -32.312 -66.5 11.477 1 91.38 90 LEU A C 1
ATOM 727 O O . LEU A 1 90 ? -33.406 -66.312 10.938 1 91.38 90 LEU A O 1
ATOM 731 N N . VAL A 1 91 ? -31.156 -66.375 10.805 1 91.81 91 VAL A N 1
ATOM 732 C CA . VAL A 1 91 ? -31.141 -66.125 9.375 1 91.81 91 VAL A CA 1
ATOM 733 C C . VAL A 1 91 ? -31.781 -67.25 8.594 1 91.81 91 VAL A C 1
ATOM 735 O O . VAL A 1 91 ? -32.562 -67 7.664 1 91.81 91 VAL A O 1
ATOM 738 N N . GLU A 1 92 ? -31.625 -68.438 9.016 1 89.06 92 GLU A N 1
ATOM 739 C CA . GLU A 1 92 ? -32.156 -69.625 8.344 1 89.06 92 GLU A CA 1
ATOM 740 C C . GLU A 1 92 ? -33.656 -69.688 8.492 1 89.06 92 GLU A C 1
ATOM 742 O O . GLU A 1 92 ? -34.375 -70 7.531 1 89.06 92 GLU A O 1
ATOM 747 N N . VAL A 1 93 ? -34.094 -69.438 9.68 1 88.94 93 VAL A N 1
ATOM 748 C CA . VAL A 1 93 ? -35.531 -69.562 9.945 1 88.94 93 VAL A CA 1
ATOM 749 C C . VAL A 1 93 ? -36.281 -68.5 9.18 1 88.94 93 VAL A C 1
ATOM 751 O O . VAL A 1 93 ? -37.406 -68.75 8.695 1 88.94 93 VAL A O 1
ATOM 754 N N . VAL A 1 94 ? -35.688 -67.375 9.07 1 89.38 94 VAL A N 1
ATOM 755 C CA . VAL A 1 94 ? -36.344 -66.25 8.32 1 89.38 94 VAL A CA 1
ATOM 756 C C . VAL A 1 94 ? -36.375 -66.625 6.836 1 89.38 94 VAL A C 1
ATOM 758 O O . VAL A 1 94 ? -37.406 -66.438 6.16 1 89.38 94 VAL A O 1
ATOM 761 N N . LYS A 1 95 ? -35.375 -67.188 6.289 1 86.69 95 LYS A N 1
ATOM 762 C CA . LYS A 1 95 ? -35.25 -67.5 4.863 1 86.69 95 LYS A CA 1
ATOM 763 C C . LYS A 1 95 ? -36.094 -68.75 4.484 1 86.69 95 LYS A C 1
ATOM 765 O O . LYS A 1 95 ? -36.875 -68.688 3.521 1 86.69 95 LYS A O 1
ATOM 770 N N . HIS A 1 96 ? -36.062 -69.812 5.238 1 83.81 96 HIS A N 1
ATOM 771 C CA . HIS A 1 96 ? -36.656 -71.062 4.809 1 83.81 96 HIS A CA 1
ATOM 772 C C . HIS A 1 96 ? -38.031 -71.312 5.41 1 83.81 96 HIS A C 1
ATOM 774 O O . HIS A 1 96 ? -38.875 -72 4.824 1 83.81 96 HIS A O 1
ATOM 780 N N . ASN A 1 97 ? -38.281 -70.75 6.625 1 81 97 ASN A N 1
ATOM 781 C CA . ASN A 1 97 ? -39.562 -71 7.285 1 81 97 ASN A CA 1
ATOM 782 C C . ASN A 1 97 ? -40.5 -69.812 7.195 1 81 97 ASN A C 1
ATOM 784 O O . ASN A 1 97 ? -41.625 -69.812 7.727 1 81 97 ASN A O 1
ATOM 788 N N . GLY A 1 98 ? -40.031 -68.75 6.527 1 81 98 GLY A N 1
ATOM 789 C CA . GLY A 1 98 ? -40.875 -67.625 6.23 1 81 98 GLY A CA 1
ATOM 790 C C . GLY A 1 98 ? -41.219 -66.75 7.457 1 81 98 GLY A C 1
ATOM 791 O O . GLY A 1 98 ? -42.25 -66.062 7.5 1 81 98 GLY A O 1
ATOM 792 N N . LEU A 1 99 ? -40.406 -66.938 8.508 1 87.12 99 LEU A N 1
ATOM 793 C CA . LEU A 1 99 ? -40.625 -66.125 9.711 1 87.12 99 LEU A CA 1
ATOM 794 C C . LEU A 1 99 ? -40.344 -64.688 9.438 1 87.12 99 LEU A C 1
ATOM 796 O O . LEU A 1 99 ? -39.344 -64.312 8.758 1 87.12 99 LEU A O 1
ATOM 800 N N . GLN A 1 100 ? -41.25 -63.844 9.859 1 89.44 100 GLN A N 1
ATOM 801 C CA . GLN A 1 100 ? -41.031 -62.406 9.68 1 89.44 100 GLN A CA 1
ATOM 802 C C . GLN A 1 100 ? -39.938 -61.875 10.586 1 89.44 100 GLN A C 1
ATOM 804 O O . GLN A 1 100 ? -39.938 -62.156 11.789 1 89.44 100 GLN A O 1
ATOM 809 N N . PRO A 1 101 ? -38.969 -61.188 10.055 1 90.31 101 PRO A N 1
ATOM 810 C CA . PRO A 1 101 ? -37.844 -60.688 10.828 1 90.31 101 PRO A CA 1
ATOM 811 C C . PRO A 1 101 ? -38.25 -59.844 12.023 1 90.31 101 PRO A C 1
ATOM 813 O O . PRO A 1 101 ? -37.625 -59.875 13.07 1 90.31 101 PRO A O 1
ATOM 816 N N . GLU A 1 102 ? -39.375 -59.156 11.945 1 90.06 102 GLU A N 1
ATOM 817 C CA . GLU A 1 102 ? -39.844 -58.25 13.008 1 90.06 102 GLU A CA 1
ATOM 818 C C . GLU A 1 102 ? -40.188 -59.062 14.266 1 90.06 102 GLU A C 1
ATOM 820 O O . GLU A 1 102 ? -40.062 -58.531 15.383 1 90.06 102 GLU A O 1
ATOM 825 N N . LYS A 1 103 ? -40.562 -60.25 14.008 1 89.5 103 LYS A N 1
ATOM 826 C CA . LYS A 1 103 ? -41 -61.094 15.109 1 89.5 103 LYS A CA 1
ATOM 827 C C . LYS A 1 103 ? -39.812 -61.625 15.898 1 89.5 103 LYS A C 1
ATOM 829 O O . LYS A 1 103 ? -39.969 -62.094 17.016 1 89.5 103 LYS A O 1
ATOM 834 N N . ILE A 1 104 ? -38.656 -61.562 15.289 1 90.25 104 ILE A N 1
ATOM 835 C CA . ILE A 1 104 ? -37.5 -62.094 15.984 1 90.25 104 ILE A CA 1
ATOM 836 C C . ILE A 1 104 ? -36.469 -60.969 16.219 1 90.25 104 ILE A C 1
ATOM 838 O O . ILE A 1 104 ? -35.312 -61.219 16.469 1 90.25 104 ILE A O 1
ATOM 842 N N . GLU A 1 105 ? -36.812 -59.719 16.109 1 92.25 105 GLU A N 1
ATOM 843 C CA . GLU A 1 105 ? -35.906 -58.562 16.281 1 92.25 105 GLU A CA 1
ATOM 844 C C . GLU A 1 105 ? -35.281 -58.562 17.656 1 92.25 105 GLU A C 1
ATOM 846 O O . GLU A 1 105 ? -34.062 -58.406 17.766 1 92.25 105 GLU A O 1
ATOM 851 N N . ARG A 1 106 ? -36.062 -58.781 18.672 1 90.75 106 ARG A N 1
ATOM 852 C CA . ARG A 1 106 ? -35.594 -58.75 20.047 1 90.75 106 ARG A CA 1
ATOM 853 C C . ARG A 1 106 ? -34.562 -59.844 20.312 1 90.75 106 ARG A C 1
ATOM 855 O O . ARG A 1 106 ? -33.625 -59.656 21.062 1 90.75 106 ARG A O 1
ATOM 862 N N . LEU A 1 107 ? -34.844 -61 19.688 1 90.44 107 LEU A N 1
ATOM 863 C CA . LEU A 1 107 ? -33.906 -62.125 19.844 1 90.44 107 LEU A CA 1
ATOM 864 C C . LEU A 1 107 ? -32.562 -61.812 19.203 1 90.44 107 LEU A C 1
ATOM 866 O O . LEU A 1 107 ? -31.5 -62 19.828 1 90.44 107 LEU A O 1
ATOM 870 N N . ALA A 1 108 ? -32.625 -61.281 17.984 1 91.88 108 ALA A N 1
ATOM 871 C CA . ALA A 1 108 ? -31.406 -60.969 17.234 1 91.88 108 ALA A CA 1
ATOM 872 C C . ALA A 1 108 ? -30.578 -59.906 17.969 1 91.88 108 ALA A C 1
ATOM 874 O O . ALA A 1 108 ? -29.375 -60.062 18.156 1 91.88 108 ALA A O 1
ATOM 875 N N . ARG A 1 109 ? -31.141 -58.812 18.453 1 92.25 109 ARG A N 1
ATOM 876 C CA . ARG A 1 109 ? -30.469 -57.719 19.125 1 92.25 109 ARG A CA 1
ATOM 877 C C . ARG A 1 109 ? -29.859 -58.156 20.438 1 92.25 109 ARG A C 1
ATOM 879 O O . ARG A 1 109 ? -28.719 -57.812 20.75 1 92.25 109 ARG A O 1
ATOM 886 N N . ARG A 1 110 ? -30.625 -58.875 21.125 1 89.12 110 ARG A N 1
ATOM 887 C CA . ARG A 1 110 ? -30.156 -59.312 22.438 1 89.12 110 ARG A CA 1
ATOM 888 C C . ARG A 1 110 ? -28.984 -60.312 22.297 1 89.12 110 ARG A C 1
ATOM 890 O O . ARG A 1 110 ? -28.078 -60.281 23.125 1 89.12 110 ARG A O 1
ATOM 897 N N . LEU A 1 111 ? -29.094 -61.125 21.328 1 90.75 111 LEU A N 1
ATOM 898 C CA . LEU A 1 111 ? -28 -62.062 21.094 1 90.75 111 LEU A CA 1
ATOM 899 C C . LEU A 1 111 ? -26.688 -61.312 20.859 1 90.75 111 LEU A C 1
ATOM 901 O O . LEU A 1 111 ? -25.656 -61.656 21.422 1 90.75 111 LEU A O 1
ATOM 905 N N . VAL A 1 112 ? -26.734 -60.281 20.016 1 91.19 112 VAL A N 1
ATOM 906 C CA . VAL A 1 112 ? -25.547 -59.469 19.688 1 91.19 112 VAL A CA 1
ATOM 907 C C . VAL A 1 112 ? -25.109 -58.688 20.906 1 91.19 112 VAL A C 1
ATOM 909 O O . VAL A 1 112 ? -23.906 -58.5 21.141 1 91.19 112 VAL A O 1
ATOM 912 N N . GLU A 1 113 ? -26.016 -58.188 21.656 1 89.12 113 GLU A N 1
ATOM 913 C CA . GLU A 1 113 ? -25.703 -57.406 22.844 1 89.12 113 GLU A CA 1
ATOM 914 C C . GLU A 1 113 ? -25 -58.25 23.891 1 89.12 113 GLU A C 1
ATOM 916 O O . GLU A 1 113 ? -24.078 -57.75 24.562 1 89.12 113 GLU A O 1
ATOM 921 N N . GLU A 1 114 ? -25.438 -59.406 24 1 86 114 GLU A N 1
ATOM 922 C CA . GLU A 1 114 ? -24.859 -60.281 25.016 1 86 114 GLU A CA 1
ATOM 923 C C . GLU A 1 114 ? -23.531 -60.875 24.547 1 86 114 GLU A C 1
ATOM 925 O O . GLU A 1 114 ? -22.594 -61 25.344 1 86 114 GLU A O 1
ATOM 930 N N . ALA A 1 115 ? -23.531 -61.219 23.328 1 89.19 115 ALA A N 1
ATOM 931 C CA . ALA A 1 115 ? -22.312 -61.844 22.797 1 89.19 115 ALA A CA 1
ATOM 932 C C . ALA A 1 115 ? -22.031 -61.344 21.375 1 89.19 115 ALA A C 1
ATOM 934 O O . ALA A 1 115 ? -22.266 -62.062 20.406 1 89.19 115 ALA A O 1
ATOM 935 N N . PRO A 1 116 ? -21.391 -60.188 21.297 1 88.88 116 PRO A N 1
ATOM 936 C CA . PRO A 1 116 ? -21.094 -59.656 19.969 1 88.88 116 PRO A CA 1
ATOM 937 C C . PRO A 1 116 ? -20.109 -60.5 19.172 1 88.88 116 PRO A C 1
ATOM 939 O O . PRO A 1 116 ? -20.047 -60.406 17.953 1 88.88 116 PRO A O 1
ATOM 942 N N . ASP A 1 117 ? -19.406 -61.375 19.75 1 89.19 117 ASP A N 1
ATOM 943 C CA . ASP A 1 117 ? -18.422 -62.219 19.094 1 89.19 117 ASP A CA 1
ATOM 944 C C . ASP A 1 117 ? -19.094 -63.25 18.203 1 89.19 117 ASP A C 1
ATOM 946 O O . ASP A 1 117 ? -18.453 -63.844 17.328 1 89.19 117 ASP A O 1
ATOM 950 N N . LEU A 1 118 ? -20.422 -63.5 18.453 1 90.31 118 LEU A N 1
ATOM 951 C CA . LEU A 1 118 ? -21.188 -64.438 17.625 1 90.31 118 LEU A CA 1
ATOM 952 C C . LEU A 1 118 ? -21.141 -64.062 16.156 1 90.31 118 LEU A C 1
ATOM 954 O O . LEU A 1 118 ? -21.281 -64.875 15.281 1 90.31 118 LEU A O 1
ATOM 958 N N . LEU A 1 119 ? -20.906 -62.75 15.906 1 90.5 119 LEU A N 1
ATOM 959 C CA . LEU A 1 119 ? -20.922 -62.219 14.539 1 90.5 119 LEU A CA 1
ATOM 960 C C . LEU A 1 119 ? -19.719 -62.719 13.758 1 90.5 119 LEU A C 1
ATOM 962 O O . LEU A 1 119 ? -19.766 -62.781 12.523 1 90.5 119 LEU A O 1
ATOM 966 N N . GLN A 1 120 ? -18.609 -63.094 14.344 1 88.38 120 GLN A N 1
ATOM 967 C CA . GLN A 1 120 ? -17.359 -63.375 13.664 1 88.38 120 GLN A CA 1
ATOM 968 C C . GLN A 1 120 ? -17.188 -64.875 13.383 1 88.38 120 GLN A C 1
ATOM 970 O O . GLN A 1 120 ? -16.391 -65.25 12.547 1 88.38 120 GLN A O 1
ATOM 975 N N . TYR A 1 121 ? -18.016 -65.688 14.031 1 89.12 121 TYR A N 1
ATOM 976 C CA . TYR A 1 121 ? -17.828 -67.125 13.906 1 89.12 121 TYR A CA 1
ATOM 977 C C . TYR A 1 121 ? -18.516 -67.625 12.648 1 89.12 121 TYR A C 1
ATOM 979 O O . TYR A 1 121 ? -19.625 -67.25 12.312 1 89.12 121 TYR A O 1
ATOM 987 N N . LYS A 1 122 ? -17.875 -68.625 11.977 1 89.12 122 LYS A N 1
ATOM 988 C CA . LYS A 1 122 ? -18.359 -69.188 10.734 1 89.12 122 LYS A CA 1
ATOM 989 C C . LYS A 1 122 ? -19.125 -70.5 10.992 1 89.12 122 LYS A C 1
ATOM 991 O O . LYS A 1 122 ? -18.891 -71.125 12 1 89.12 122 LYS A O 1
ATOM 996 N N . ASN A 1 123 ? -20.047 -70.75 10.203 1 87.44 123 ASN A N 1
ATOM 997 C CA . ASN A 1 123 ? -20.75 -72.062 10.266 1 87.44 123 ASN A CA 1
ATOM 998 C C . ASN A 1 123 ? -20.047 -73.125 9.438 1 87.44 123 ASN A C 1
ATOM 1000 O O . ASN A 1 123 ? -18.922 -72.875 8.977 1 87.44 123 ASN A O 1
ATOM 1004 N N . LYS A 1 124 ? -20.672 -74.312 9.242 1 85.06 124 LYS A N 1
ATOM 1005 C CA . LYS A 1 124 ? -20.094 -75.438 8.531 1 85.06 124 LYS A CA 1
ATOM 1006 C C . LYS A 1 124 ? -19.812 -75.062 7.074 1 85.06 124 LYS A C 1
ATOM 1008 O O . LYS A 1 124 ? -18.891 -75.625 6.465 1 85.06 124 LYS A O 1
ATOM 1013 N N . ASP A 1 125 ? -20.609 -74.125 6.516 1 84.38 125 ASP A N 1
ATOM 1014 C CA . ASP A 1 125 ? -20.453 -73.688 5.129 1 84.38 125 ASP A CA 1
ATOM 1015 C C . ASP A 1 125 ? -19.438 -72.562 5.02 1 84.38 125 ASP A C 1
ATOM 1017 O O . ASP A 1 125 ? -19.219 -72 3.936 1 84.38 125 ASP A O 1
ATOM 1021 N N . GLY A 1 126 ? -18.891 -72.125 6.152 1 85.69 126 GLY A N 1
ATOM 1022 C CA . GLY A 1 126 ? -17.875 -71.125 6.168 1 85.69 126 GLY A CA 1
ATOM 1023 C C . GLY A 1 126 ? -18.453 -69.688 6.137 1 85.69 126 GLY A C 1
ATOM 1024 O O . GLY A 1 126 ? -17.766 -68.75 5.75 1 85.69 126 GLY A O 1
ATOM 1025 N N . GLN A 1 127 ? -19.672 -69.5 6.527 1 89.62 127 GLN A N 1
ATOM 1026 C CA . GLN A 1 127 ? -20.328 -68.188 6.469 1 89.62 127 GLN A CA 1
ATOM 1027 C C . GLN A 1 127 ? -20.562 -67.625 7.867 1 89.62 127 GLN A C 1
ATOM 1029 O O . GLN A 1 127 ? -20.969 -68.375 8.773 1 89.62 127 GLN A O 1
ATOM 1034 N N . THR A 1 128 ? -20.25 -66.375 8 1 91.62 128 THR A N 1
ATOM 1035 C CA . THR A 1 128 ? -20.641 -65.688 9.219 1 91.62 128 THR A CA 1
ATOM 1036 C C . THR A 1 128 ? -22.125 -65.375 9.188 1 91.62 128 THR A C 1
ATOM 1038 O O . THR A 1 128 ? -22.766 -65.375 8.133 1 91.62 128 THR A O 1
ATOM 1041 N N . PRO A 1 129 ? -22.703 -65 10.336 1 91.44 129 PRO A N 1
ATOM 1042 C CA . PRO A 1 129 ? -24.109 -64.625 10.32 1 91.44 129 PRO A CA 1
ATOM 1043 C C . PRO A 1 129 ? -24.391 -63.406 9.414 1 91.44 129 PRO A C 1
ATOM 1045 O O . PRO A 1 129 ? -25.406 -63.375 8.719 1 91.44 129 PRO A O 1
ATOM 1048 N N . ILE A 1 130 ? -23.438 -62.438 9.367 1 92.19 130 ILE A N 1
ATOM 1049 C CA . ILE A 1 130 ? -23.594 -61.25 8.539 1 92.19 130 ILE A CA 1
ATOM 1050 C C . ILE A 1 130 ? -23.547 -61.625 7.062 1 92.19 130 ILE A C 1
ATOM 1052 O O . ILE A 1 130 ? -24.391 -61.219 6.273 1 92.19 130 ILE A O 1
ATOM 1056 N N . LEU A 1 131 ? -22.594 -62.406 6.711 1 91.31 131 LEU A N 1
ATOM 1057 C CA . LEU A 1 131 ? -22.453 -62.812 5.324 1 91.31 131 LEU A CA 1
ATOM 1058 C C . LEU A 1 131 ? -23.672 -63.625 4.883 1 91.31 131 LEU A C 1
ATOM 1060 O O . LEU A 1 131 ? -24.156 -63.469 3.766 1 91.31 131 LEU A O 1
ATOM 1064 N N . MET A 1 132 ? -24.156 -64.562 5.762 1 90.56 132 MET A N 1
ATOM 1065 C CA . MET A 1 132 ? -25.328 -65.375 5.453 1 90.56 132 MET A CA 1
ATOM 1066 C C . MET A 1 132 ? -26.547 -64.438 5.242 1 90.56 132 MET A C 1
ATOM 1068 O O . MET A 1 132 ? -27.344 -64.688 4.328 1 90.56 132 MET A O 1
ATOM 1072 N N . ALA A 1 133 ? -26.672 -63.5 6.094 1 92.25 133 ALA A N 1
ATOM 1073 C CA . ALA A 1 133 ? -27.781 -62.562 5.969 1 92.25 133 ALA A CA 1
ATOM 1074 C C . ALA A 1 133 ? -27.688 -61.781 4.664 1 92.25 133 ALA A C 1
ATOM 1076 O O . ALA A 1 133 ? -28.719 -61.469 4.043 1 92.25 133 ALA A O 1
ATOM 1077 N N . ILE A 1 134 ? -26.516 -61.375 4.195 1 91.94 134 ILE A N 1
ATOM 1078 C CA . ILE A 1 134 ? -26.312 -60.656 2.938 1 91.94 134 ILE A CA 1
ATOM 1079 C C . ILE A 1 134 ? -26.688 -61.562 1.765 1 91.94 134 ILE A C 1
ATOM 1081 O O . ILE A 1 134 ? -27.453 -61.156 0.882 1 91.94 134 ILE A O 1
ATOM 1085 N N . ARG A 1 135 ? -26.25 -62.781 1.773 1 88.81 135 ARG A N 1
ATOM 1086 C CA . ARG A 1 135 ? -26.469 -63.688 0.662 1 88.81 135 ARG A CA 1
ATOM 1087 C C . ARG A 1 135 ? -27.938 -64.062 0.533 1 88.81 135 ARG A C 1
ATOM 1089 O O . ARG A 1 135 ? -28.422 -64.312 -0.567 1 88.81 135 ARG A O 1
ATOM 1096 N N . THR A 1 136 ? -28.641 -64.062 1.727 1 88.81 136 THR A N 1
ATOM 1097 C CA . THR A 1 136 ? -30.062 -64.375 1.718 1 88.81 136 THR A CA 1
ATOM 1098 C C . THR A 1 136 ? -30.922 -63.125 1.636 1 88.81 136 THR A C 1
ATOM 1100 O O . THR A 1 136 ? -32.125 -63.188 1.747 1 88.81 136 THR A O 1
ATOM 1103 N N . ARG A 1 137 ? -30.312 -61.938 1.551 1 89.81 137 ARG A N 1
ATOM 1104 C CA . ARG A 1 137 ? -30.953 -60.656 1.343 1 89.81 137 ARG A CA 1
ATOM 1105 C C . ARG A 1 137 ? -31.906 -60.312 2.488 1 89.81 137 ARG A C 1
ATOM 1107 O O . ARG A 1 137 ? -33.062 -60 2.258 1 89.81 137 ARG A O 1
ATOM 1114 N N . GLN A 1 138 ? -31.406 -60.531 3.668 1 90.19 138 GLN A N 1
ATOM 1115 C CA . GLN A 1 138 ? -32.219 -60.219 4.844 1 90.19 138 GLN A CA 1
ATOM 1116 C C . GLN A 1 138 ? -31.875 -58.844 5.391 1 90.19 138 GLN A C 1
ATOM 1118 O O . GLN A 1 138 ? -31.203 -58.719 6.418 1 90.19 138 GLN A O 1
ATOM 1123 N N . ASP A 1 139 ? -32.344 -57.781 4.832 1 91.12 139 ASP A N 1
ATOM 1124 C CA . ASP A 1 139 ? -32.031 -56.406 5.121 1 91.12 139 ASP A CA 1
ATOM 1125 C C . ASP A 1 139 ? -32.344 -56.062 6.57 1 91.12 139 ASP A C 1
ATOM 1127 O O . ASP A 1 139 ? -31.547 -55.406 7.254 1 91.12 139 ASP A O 1
ATOM 1131 N N . GLN A 1 140 ? -33.438 -56.531 7.039 1 90.88 140 GLN A N 1
ATOM 1132 C CA . GLN A 1 140 ? -33.875 -56.188 8.383 1 90.88 140 GLN A CA 1
ATOM 1133 C C . GLN A 1 140 ? -33.031 -56.844 9.445 1 90.88 140 GLN A C 1
ATOM 1135 O O . GLN A 1 140 ? -32.656 -56.219 10.445 1 90.88 140 GLN A O 1
ATOM 1140 N N . LEU A 1 141 ? -32.781 -58.062 9.203 1 90.69 141 LEU A N 1
ATOM 1141 C CA . LEU A 1 141 ? -31.938 -58.781 10.156 1 90.69 141 LEU A CA 1
ATOM 1142 C C . LEU A 1 141 ? -30.547 -58.156 10.227 1 90.69 141 LEU A C 1
ATOM 1144 O O . LEU A 1 141 ? -29.953 -58.094 11.305 1 90.69 141 LEU A O 1
ATOM 1148 N N . LEU A 1 142 ? -30.047 -57.781 9.055 1 92.38 142 LEU A N 1
ATOM 1149 C CA . LEU A 1 142 ? -28.766 -57.094 9.016 1 92.38 142 LEU A CA 1
ATOM 1150 C C . LEU A 1 142 ? -28.797 -55.812 9.852 1 92.38 142 LEU A C 1
ATOM 1152 O O . LEU A 1 142 ? -27.859 -55.531 10.602 1 92.38 142 LEU A O 1
ATOM 1156 N N . ASP A 1 143 ? -29.812 -55.062 9.672 1 92.31 143 ASP A N 1
ATOM 1157 C CA . ASP A 1 143 ? -29.984 -53.844 10.422 1 92.31 143 ASP A CA 1
ATOM 1158 C C . ASP A 1 143 ? -30 -54.094 11.93 1 92.31 143 ASP A C 1
ATOM 1160 O O . ASP A 1 143 ? -29.375 -53.344 12.695 1 92.31 143 ASP A O 1
ATOM 1164 N N . TYR A 1 144 ? -30.688 -55.188 12.328 1 91.88 144 TYR A N 1
ATOM 1165 C CA . TYR A 1 144 ? -30.766 -55.5 13.75 1 91.88 144 TYR A CA 1
ATOM 1166 C C . TYR A 1 144 ? -29.406 -55.875 14.297 1 91.88 144 TYR A C 1
ATOM 1168 O O . TYR A 1 144 ? -29.016 -55.406 15.375 1 91.88 144 TYR A O 1
ATOM 1176 N N . MET A 1 145 ? -28.719 -56.625 13.539 1 91.62 145 MET A N 1
ATOM 1177 C CA . MET A 1 145 ? -27.422 -57.125 13.992 1 91.62 145 MET A CA 1
ATOM 1178 C C . MET A 1 145 ? -26.422 -55.969 14.078 1 91.62 145 MET A C 1
ATOM 1180 O O . MET A 1 145 ? -25.719 -55.812 15.078 1 91.62 145 MET A O 1
ATOM 1184 N N . ILE A 1 146 ? -26.344 -55.094 13.078 1 91.12 146 ILE A N 1
ATOM 1185 C CA . ILE A 1 146 ? -25.359 -54.031 12.977 1 91.12 146 ILE A CA 1
ATOM 1186 C C . ILE A 1 146 ? -25.688 -52.906 13.961 1 91.12 146 ILE A C 1
ATOM 1188 O O . ILE A 1 146 ? -24.812 -52.406 14.656 1 91.12 146 ILE A O 1
ATOM 1192 N N . SER A 1 147 ? -26.953 -52.531 14.031 1 89.31 147 SER A N 1
ATOM 1193 C CA . SER A 1 147 ? -27.344 -51.469 14.945 1 89.31 147 SER A CA 1
ATOM 1194 C C . SER A 1 147 ? -27.078 -51.844 16.391 1 89.31 147 SER A C 1
ATOM 1196 O O . SER A 1 147 ? -26.688 -51 17.203 1 89.31 147 SER A O 1
ATOM 1198 N N . ALA A 1 148 ? -27.281 -53.062 16.719 1 87.5 148 ALA A N 1
ATOM 1199 C CA . ALA A 1 148 ? -27 -53.531 18.062 1 87.5 148 ALA A CA 1
ATOM 1200 C C . ALA A 1 148 ? -25.516 -53.5 18.359 1 87.5 148 ALA A C 1
ATOM 1202 O O . ALA A 1 148 ? -25.109 -53.25 19.5 1 87.5 148 ALA A O 1
ATOM 1203 N N . CYS A 1 149 ? -24.75 -53.75 17.375 1 87.31 149 CYS A N 1
ATOM 1204 C CA . CYS A 1 149 ? -23.312 -53.688 17.531 1 87.31 149 CYS A CA 1
ATOM 1205 C C . CYS A 1 149 ? -22.844 -52.25 17.766 1 87.31 149 CYS A C 1
ATOM 1207 O O . CYS A 1 149 ? -21.984 -52 18.594 1 87.31 149 CYS A O 1
ATOM 1209 N N . VAL A 1 150 ? -23.375 -51.281 17.047 1 85.94 150 VAL A N 1
ATOM 1210 C CA . VAL A 1 150 ? -22.984 -49.875 17.094 1 85.94 150 VAL A CA 1
ATOM 1211 C C . VAL A 1 150 ? -23.391 -49.281 18.422 1 85.94 150 VAL A C 1
ATOM 1213 O O . VAL A 1 150 ? -22.656 -48.469 19 1 85.94 150 VAL A O 1
ATOM 1216 N N . SER A 1 151 ? -24.531 -49.656 18.953 1 83.38 151 SER A N 1
ATOM 1217 C CA . SER A 1 151 ? -25.047 -49.125 20.203 1 83.38 151 SER A CA 1
ATOM 1218 C C . SER A 1 151 ? -24.578 -49.906 21.406 1 83.38 151 SER A C 1
ATOM 1220 O O . SER A 1 151 ? -25.047 -49.688 22.531 1 83.38 151 SER A O 1
ATOM 1222 N N . HIS A 1 152 ? -23.719 -50.75 21.234 1 83.12 152 HIS A N 1
ATOM 1223 C CA . HIS A 1 152 ? -23.25 -51.625 22.297 1 83.12 152 HIS A CA 1
ATOM 1224 C C . HIS A 1 152 ? -22.578 -50.844 23.422 1 83.12 152 HIS A C 1
ATOM 1226 O O . HIS A 1 152 ? -22.047 -49.75 23.188 1 83.12 152 HIS A O 1
ATOM 1232 N N . LYS A 1 153 ? -22.625 -51.219 24.578 1 75.44 153 LYS A N 1
ATOM 1233 C CA . LYS A 1 153 ? -22.047 -50.594 25.766 1 75.44 153 LYS A CA 1
ATOM 1234 C C . LYS A 1 153 ? -20.531 -50.5 25.641 1 75.44 153 LYS A C 1
ATOM 1236 O O . LYS A 1 153 ? -19.922 -49.562 26.172 1 75.44 153 LYS A O 1
ATOM 1241 N N . LYS A 1 154 ? -19.969 -51.531 24.984 1 84.12 154 LYS A N 1
ATOM 1242 C CA . LYS A 1 154 ? -18.547 -51.5 24.656 1 84.12 154 LYS A CA 1
ATOM 1243 C C . LYS A 1 154 ? -18.312 -51.312 23.156 1 84.12 154 LYS A C 1
ATOM 1245 O O . LYS A 1 154 ? -17.969 -52.281 22.469 1 84.12 154 LYS A O 1
ATOM 1250 N N . PRO A 1 155 ? -18.312 -50.125 22.812 1 82.31 155 PRO A N 1
ATOM 1251 C CA . PRO A 1 155 ? -18.359 -49.875 21.375 1 82.31 155 PRO A CA 1
ATOM 1252 C C . PRO A 1 155 ? -17.062 -50.281 20.656 1 82.31 155 PRO A C 1
ATOM 1254 O O . PRO A 1 155 ? -17.094 -50.719 19.516 1 82.31 155 PRO A O 1
ATOM 1257 N N . ARG A 1 156 ? -15.977 -50.25 21.359 1 83.81 156 ARG A N 1
ATOM 1258 C CA . ARG A 1 156 ? -14.711 -50.562 20.719 1 83.81 156 ARG A CA 1
ATOM 1259 C C . ARG A 1 156 ? -14.633 -52.062 20.391 1 83.81 156 ARG A C 1
ATOM 1261 O O . ARG A 1 156 ? -14.242 -52.438 19.281 1 83.81 156 ARG A O 1
ATOM 1268 N N . ASP A 1 157 ? -15.023 -52.875 21.375 1 84 157 ASP A N 1
ATOM 1269 C CA . ASP A 1 157 ? -14.961 -54.312 21.188 1 84 157 ASP A CA 1
ATOM 1270 C C . ASP A 1 157 ? -15.992 -54.781 20.156 1 84 157 ASP A C 1
ATOM 1272 O O . ASP A 1 157 ? -15.688 -55.625 19.312 1 84 157 ASP A O 1
ATOM 1276 N N . SER A 1 158 ? -17.141 -54.25 20.281 1 86.88 158 SER A N 1
ATOM 1277 C CA . SER A 1 158 ? -18.188 -54.625 19.344 1 86.88 158 SER A CA 1
ATOM 1278 C C . SER A 1 158 ? -17.828 -54.219 17.922 1 86.88 158 SER A C 1
ATOM 1280 O O . SER A 1 158 ? -18.141 -54.938 16.969 1 86.88 158 SER A O 1
ATOM 1282 N N . ALA A 1 159 ? -17.172 -53.094 17.781 1 87.75 159 ALA A N 1
ATOM 1283 C CA . ALA A 1 159 ? -16.75 -52.625 16.469 1 87.75 159 ALA A CA 1
ATOM 1284 C C . ALA A 1 159 ? -15.703 -53.531 15.852 1 87.75 159 ALA A C 1
ATOM 1286 O O . ALA A 1 159 ? -15.711 -53.781 14.641 1 87.75 159 ALA A O 1
ATOM 1287 N N . GLN A 1 160 ? -14.906 -54.062 16.672 1 89.56 160 GLN A N 1
ATOM 1288 C CA . GLN A 1 160 ? -13.883 -54.969 16.203 1 89.56 160 GLN A CA 1
ATOM 1289 C C . GLN A 1 160 ? -14.508 -56.281 15.719 1 89.56 160 GLN A C 1
ATOM 1291 O O . GLN A 1 160 ? -14.055 -56.875 14.727 1 89.56 160 GLN A O 1
ATOM 1296 N N . ASN A 1 161 ? -15.492 -56.781 16.422 1 89.75 161 ASN A N 1
ATOM 1297 C CA . ASN A 1 161 ? -16.188 -58 16.016 1 89.75 161 ASN A CA 1
ATOM 1298 C C . ASN A 1 161 ? -16.906 -57.812 14.68 1 89.75 161 ASN A C 1
ATOM 1300 O O . ASN A 1 161 ? -16.875 -58.688 13.82 1 89.75 161 ASN A O 1
ATOM 1304 N N . LEU A 1 162 ? -17.5 -56.656 14.586 1 89.12 162 LEU A N 1
ATOM 1305 C CA . LEU A 1 162 ? -18.156 -56.344 13.328 1 89.12 162 LEU A CA 1
ATOM 1306 C C . LEU A 1 162 ? -17.156 -56.25 12.188 1 89.12 162 LEU A C 1
ATOM 1308 O O . LEU A 1 162 ? -17.422 -56.75 11.078 1 89.12 162 LEU A O 1
ATOM 1312 N N . ASN A 1 163 ? -16.047 -55.625 12.406 1 90.94 163 ASN A N 1
ATOM 1313 C CA . ASN A 1 163 ? -15 -55.5 11.398 1 90.94 163 ASN A CA 1
ATOM 1314 C C . ASN A 1 163 ? -14.492 -56.875 10.945 1 90.94 163 ASN A C 1
ATOM 1316 O O . ASN A 1 163 ? -14.312 -57.125 9.75 1 90.94 163 ASN A O 1
ATOM 1320 N N . THR A 1 164 ? -14.328 -57.719 11.883 1 90.56 164 THR A N 1
ATOM 1321 C CA . THR A 1 164 ? -13.859 -59.031 11.562 1 90.56 164 THR A CA 1
ATOM 1322 C C . THR A 1 164 ? -14.875 -59.781 10.703 1 90.56 164 THR A C 1
ATOM 1324 O O . THR A 1 164 ? -14.508 -60.5 9.766 1 90.56 164 THR A O 1
ATOM 1327 N N . ALA A 1 165 ? -16.125 -59.594 11.055 1 90.06 165 ALA A N 1
ATOM 1328 C CA . ALA A 1 165 ? -17.188 -60.219 10.281 1 90.06 165 ALA A CA 1
ATOM 1329 C C . ALA A 1 165 ? -17.234 -59.656 8.859 1 90.06 165 ALA A C 1
ATOM 1331 O O . ALA A 1 165 ? -17.406 -60.406 7.898 1 90.06 165 ALA A O 1
ATOM 1332 N N . LEU A 1 166 ? -17 -58.406 8.766 1 90.69 166 LEU A N 1
ATOM 1333 C CA . LEU A 1 166 ? -17.078 -57.75 7.457 1 90.69 166 LEU A CA 1
ATOM 1334 C C . LEU A 1 166 ? -15.852 -58.062 6.617 1 90.69 166 LEU A C 1
ATOM 1336 O O . LEU A 1 166 ? -15.914 -58.031 5.387 1 90.69 166 LEU A O 1
ATOM 1340 N N . CYS A 1 167 ? -14.742 -58.406 7.227 1 90.81 167 CYS A N 1
ATOM 1341 C CA . CYS A 1 167 ? -13.5 -58.719 6.527 1 90.81 167 CYS A CA 1
ATOM 1342 C C . CYS A 1 167 ? -13.414 -60.219 6.191 1 90.81 167 CYS A C 1
ATOM 1344 O O . CYS A 1 167 ? -12.492 -60.656 5.5 1 90.81 167 CYS A O 1
ATOM 1346 N N . SER A 1 168 ? -14.391 -60.906 6.645 1 88.5 168 SER A N 1
ATOM 1347 C CA . SER A 1 168 ? -14.383 -62.344 6.398 1 88.5 168 SER A CA 1
ATOM 1348 C C . SER A 1 168 ? -14.68 -62.656 4.934 1 88.5 168 SER A C 1
ATOM 1350 O O . SER A 1 168 ? -15.531 -62 4.316 1 88.5 168 SER A O 1
ATOM 1352 N N . LYS A 1 169 ? -13.891 -63.625 4.328 1 86.25 169 LYS A N 1
ATOM 1353 C CA . LYS A 1 169 ? -14.039 -64 2.928 1 86.25 169 LYS A CA 1
ATOM 1354 C C . LYS A 1 169 ? -14.711 -65.375 2.805 1 86.25 169 LYS A C 1
ATOM 1356 O O . LYS A 1 169 ? -14.508 -66.25 3.641 1 86.25 169 LYS A O 1
ATOM 1361 N N . HIS A 1 170 ? -15.656 -65.5 1.936 1 84.62 170 HIS A N 1
ATOM 1362 C CA . HIS A 1 170 ? -16.234 -66.75 1.529 1 84.62 170 HIS A CA 1
ATOM 1363 C C . HIS A 1 170 ? -16.188 -66.938 0.015 1 84.62 170 HIS A C 1
ATOM 1365 O O . HIS A 1 170 ? -16.688 -66.125 -0.729 1 84.62 170 HIS A O 1
ATOM 1371 N N . ASP A 1 171 ? -15.617 -68.062 -0.49 1 78.94 171 ASP A N 1
ATOM 1372 C CA . ASP A 1 171 ? -15.43 -68.312 -1.911 1 78.94 171 ASP A CA 1
ATOM 1373 C C . ASP A 1 171 ? -14.703 -67.188 -2.607 1 78.94 171 ASP A C 1
ATOM 1375 O O . ASP A 1 171 ? -15.109 -66.75 -3.688 1 78.94 171 ASP A O 1
ATOM 1379 N N . GLY A 1 172 ? -13.812 -66.562 -1.841 1 79.44 172 GLY A N 1
ATOM 1380 C CA . GLY A 1 172 ? -12.961 -65.562 -2.41 1 79.44 172 GLY A CA 1
ATOM 1381 C C . GLY A 1 172 ? -13.586 -64.188 -2.383 1 79.44 172 GLY A C 1
ATOM 1382 O O . GLY A 1 172 ? -12.969 -63.188 -2.809 1 79.44 172 GLY A O 1
ATOM 1383 N N . LYS A 1 173 ? -14.781 -64 -1.841 1 86.88 173 LYS A N 1
ATOM 1384 C CA . LYS A 1 173 ? -15.484 -62.719 -1.834 1 86.88 173 LYS A CA 1
ATOM 1385 C C . LYS A 1 173 ? -15.734 -62.219 -0.408 1 86.88 173 LYS A C 1
ATOM 1387 O O . LYS A 1 173 ? -16.391 -62.906 0.377 1 86.88 173 LYS A O 1
ATOM 1392 N N . PRO A 1 174 ? -15.195 -61.062 -0.155 1 90 174 PRO A N 1
ATOM 1393 C CA . PRO A 1 174 ? -15.508 -60.469 1.148 1 90 174 PRO A CA 1
ATOM 1394 C C . PRO A 1 174 ? -16.969 -60.031 1.267 1 90 174 PRO A C 1
ATOM 1396 O O . PRO A 1 174 ? -17.688 -60 0.263 1 90 174 PRO A O 1
ATOM 1399 N N . CYS A 1 175 ? -17.391 -59.719 2.455 1 90.12 175 CYS A N 1
ATOM 1400 C CA . CYS A 1 175 ? -18.781 -59.438 2.779 1 90.12 175 CYS A CA 1
ATOM 1401 C C . CYS A 1 175 ? -19.328 -58.281 1.958 1 90.12 175 CYS A C 1
ATOM 1403 O O . CYS A 1 175 ? -20.422 -58.375 1.388 1 90.12 175 CYS A O 1
ATOM 1405 N N . LEU A 1 176 ? -18.562 -57.188 1.865 1 91.38 176 LEU A N 1
ATOM 1406 C CA . LEU A 1 176 ? -19.062 -56 1.158 1 91.38 176 LEU A CA 1
ATOM 1407 C C . LEU A 1 176 ? -19.172 -56.281 -0.337 1 91.38 176 LEU A C 1
ATOM 1409 O O . LEU A 1 176 ? -20.062 -55.75 -1.005 1 91.38 176 LEU A O 1
ATOM 1413 N N . HIS A 1 177 ? -18.312 -57.094 -0.914 1 91.94 177 HIS A N 1
ATOM 1414 C CA . HIS A 1 177 ? -18.422 -57.5 -2.307 1 91.94 177 HIS A CA 1
ATOM 1415 C C . HIS A 1 177 ? -19.703 -58.312 -2.549 1 91.94 177 HIS A C 1
ATOM 1417 O O . HIS A 1 177 ? -20.406 -58.062 -3.541 1 91.94 177 HIS A O 1
ATOM 1423 N N . ALA A 1 178 ? -19.969 -59.188 -1.601 1 90.62 178 ALA A N 1
ATOM 1424 C CA . ALA A 1 178 ? -21.203 -59.969 -1.685 1 90.62 178 ALA A CA 1
ATOM 1425 C C . ALA A 1 178 ? -22.422 -59.062 -1.612 1 90.62 178 ALA A C 1
ATOM 1427 O O . ALA A 1 178 ? -23.422 -59.312 -2.299 1 90.62 178 ALA A O 1
ATOM 1428 N N . ALA A 1 179 ? -22.312 -58.094 -0.82 1 91.38 179 ALA A N 1
ATOM 1429 C CA . ALA A 1 179 ? -23.422 -57.156 -0.658 1 91.38 179 ALA A CA 1
ATOM 1430 C C . ALA A 1 179 ? -23.734 -56.438 -1.972 1 91.38 179 ALA A C 1
ATOM 1432 O O . ALA A 1 179 ? -24.906 -56.25 -2.311 1 91.38 179 ALA A O 1
ATOM 1433 N N . PHE A 1 180 ? -22.781 -56.031 -2.73 1 90.69 180 PHE A N 1
ATOM 1434 C CA . PHE A 1 180 ? -23 -55.344 -4.012 1 90.69 180 PHE A CA 1
ATOM 1435 C C . PHE A 1 180 ? -23.516 -56.344 -5.051 1 90.69 180 PHE A C 1
ATOM 1437 O O . PHE A 1 180 ? -24.25 -55.969 -5.965 1 90.69 180 PHE A O 1
ATOM 1444 N N . GLY A 1 181 ? -23.25 -57.625 -4.867 1 85.06 181 GLY A N 1
ATOM 1445 C CA . GLY A 1 181 ? -23.719 -58.625 -5.789 1 85.06 181 GLY A CA 1
ATOM 1446 C C . GLY A 1 181 ? -25.172 -59 -5.578 1 85.06 181 GLY A C 1
ATOM 1447 O O . GLY A 1 181 ? -25.906 -59.25 -6.539 1 85.06 181 GLY A O 1
ATOM 1448 N N . GLU A 1 182 ? -25.578 -59.094 -4.266 1 85.44 182 GLU A N 1
ATOM 1449 C CA . GLU A 1 182 ? -26.906 -59.594 -3.918 1 85.44 182 GLU A CA 1
ATOM 1450 C C . GLU A 1 182 ? -27.938 -58.469 -3.984 1 85.44 182 GLU A C 1
ATOM 1452 O O . GLU A 1 182 ? -29.125 -58.688 -3.742 1 85.44 182 GLU A O 1
ATOM 1457 N N . LYS A 1 183 ? -27.641 -57.219 -4.473 1 77.38 183 LYS A N 1
ATOM 1458 C CA . LYS A 1 183 ? -28.5 -56.062 -4.688 1 77.38 183 LYS A CA 1
ATOM 1459 C C . LYS A 1 183 ? -29.328 -55.75 -3.439 1 77.38 183 LYS A C 1
ATOM 1461 O O . LYS A 1 183 ? -30.547 -55.656 -3.508 1 77.38 183 LYS A O 1
ATOM 1466 N N . LEU A 1 184 ? -28.734 -55.594 -2.312 1 87.88 184 LEU A N 1
ATOM 1467 C CA . LEU A 1 184 ? -29.359 -55.156 -1.066 1 87.88 184 LEU A CA 1
ATOM 1468 C C . LEU A 1 184 ? -30 -53.812 -1.229 1 87.88 184 LEU A C 1
ATOM 1470 O O . LEU A 1 184 ? -29.719 -53.094 -2.182 1 87.88 184 LEU A O 1
ATOM 1474 N N . LYS A 1 185 ? -30.938 -53.469 -0.328 1 88.06 185 LYS A N 1
ATOM 1475 C CA . LYS A 1 185 ? -31.531 -52.125 -0.331 1 88.06 185 LYS A CA 1
ATOM 1476 C C . LYS A 1 185 ? -30.469 -51.062 -0.103 1 88.06 185 LYS A C 1
ATOM 1478 O O . LYS A 1 185 ? -29.516 -51.281 0.635 1 88.06 185 LYS A O 1
ATOM 1483 N N . PRO A 1 186 ? -30.641 -49.938 -0.793 1 88.94 186 PRO A N 1
ATOM 1484 C CA . PRO A 1 186 ? -29.656 -48.844 -0.664 1 88.94 186 PRO A CA 1
ATOM 1485 C C . PRO A 1 186 ? -29.453 -48.438 0.785 1 88.94 186 PRO A C 1
ATOM 1487 O O . PRO A 1 186 ? -28.328 -48.094 1.173 1 88.94 186 PRO A O 1
ATOM 1490 N N . GLU A 1 187 ? -30.484 -48.5 1.561 1 90.31 187 GLU A N 1
ATOM 1491 C CA . GLU A 1 187 ? -30.375 -48.094 2.957 1 90.31 187 GLU A CA 1
ATOM 1492 C C . GLU A 1 187 ? -29.484 -49.062 3.746 1 90.31 187 GLU A C 1
ATOM 1494 O O . GLU A 1 187 ? -28.734 -48.625 4.625 1 90.31 187 GLU A O 1
ATOM 1499 N N . THR A 1 188 ? -29.703 -50.281 3.428 1 90.94 188 THR A N 1
ATOM 1500 C CA . THR A 1 188 ? -28.875 -51.281 4.082 1 90.94 188 THR A CA 1
ATOM 1501 C C . THR A 1 188 ? -27.422 -51.156 3.658 1 90.94 188 THR A C 1
ATOM 1503 O O . THR A 1 188 ? -26.516 -51.312 4.48 1 90.94 188 THR A O 1
ATOM 1506 N N . MET A 1 189 ? -27.234 -50.875 2.371 1 92.31 189 MET A N 1
ATOM 1507 C CA . MET A 1 189 ? -25.875 -50.688 1.869 1 92.31 189 MET A CA 1
ATOM 1508 C C . MET A 1 189 ? -25.219 -49.5 2.564 1 92.31 189 MET A C 1
ATOM 1510 O O . MET A 1 189 ? -24.047 -49.562 2.922 1 92.31 189 MET A O 1
ATOM 1514 N N . LYS A 1 190 ? -25.969 -48.438 2.684 1 92.31 190 LYS A N 1
ATOM 1515 C CA . LYS A 1 190 ? -25.484 -47.219 3.359 1 92.31 190 LYS A CA 1
ATOM 1516 C C . LYS A 1 190 ? -25.047 -47.531 4.789 1 92.31 190 LYS A C 1
ATOM 1518 O O . LYS A 1 190 ? -23.984 -47.125 5.227 1 92.31 190 LYS A O 1
ATOM 1523 N N . MET A 1 191 ? -25.859 -48.25 5.512 1 90.62 191 MET A N 1
ATOM 1524 C CA . MET A 1 191 ? -25.562 -48.625 6.891 1 90.62 191 MET A CA 1
ATOM 1525 C C . MET A 1 191 ? -24.297 -49.469 6.961 1 90.62 191 MET A C 1
ATOM 1527 O O . MET A 1 191 ? -23.453 -49.281 7.848 1 90.62 191 MET A O 1
ATOM 1531 N N . LEU A 1 192 ? -24.141 -50.406 6.043 1 91.44 192 LEU A N 1
ATOM 1532 C CA . LEU A 1 192 ? -22.969 -51.25 6.004 1 91.44 192 LEU A CA 1
ATOM 1533 C C . LEU A 1 192 ? -21.703 -50.406 5.758 1 91.44 192 LEU A C 1
ATOM 1535 O O . LEU A 1 192 ? -20.703 -50.594 6.457 1 91.44 192 LEU A O 1
ATOM 1539 N N . ILE A 1 193 ? -21.734 -49.5 4.812 1 92.31 193 ILE A N 1
ATOM 1540 C CA . ILE A 1 193 ? -20.594 -48.688 4.434 1 92.31 193 ILE A CA 1
ATOM 1541 C C . ILE A 1 193 ? -20.25 -47.719 5.559 1 92.31 193 ILE A C 1
ATOM 1543 O O . ILE A 1 193 ? -19.062 -47.531 5.871 1 92.31 193 ILE A O 1
ATOM 1547 N N . GLU A 1 194 ? -21.219 -47.156 6.18 1 90.31 194 GLU A N 1
ATOM 1548 C CA . GLU A 1 194 ? -21.016 -46.188 7.266 1 90.31 194 GLU A CA 1
ATOM 1549 C C . GLU A 1 194 ? -20.297 -46.844 8.445 1 90.31 194 GLU A C 1
ATOM 1551 O O . GLU A 1 194 ? -19.547 -46.188 9.164 1 90.31 194 GLU A O 1
ATOM 1556 N N . ASN A 1 195 ? -20.531 -48.094 8.625 1 89.19 195 ASN A N 1
ATOM 1557 C CA . ASN A 1 195 ? -20 -48.75 9.805 1 89.19 195 ASN A CA 1
ATOM 1558 C C . ASN A 1 195 ? -18.844 -49.688 9.445 1 89.19 195 ASN A C 1
ATOM 1560 O O . ASN A 1 195 ? -18.359 -50.438 10.289 1 89.19 195 ASN A O 1
ATOM 1564 N N . ALA A 1 196 ? -18.453 -49.719 8.234 1 92.31 196 ALA A N 1
ATOM 1565 C CA . ALA A 1 196 ? -17.312 -50.5 7.801 1 92.31 196 ALA A CA 1
ATOM 1566 C C . ALA A 1 196 ? -15.992 -49.812 8.164 1 92.31 196 ALA A C 1
ATOM 1568 O O . ALA A 1 196 ? -15.891 -48.594 8.125 1 92.31 196 ALA A O 1
ATOM 1569 N N . SER A 1 197 ? -14.984 -50.594 8.562 1 90.81 197 SER A N 1
ATOM 1570 C CA . SER A 1 197 ? -13.656 -50.031 8.812 1 90.81 197 SER A CA 1
ATOM 1571 C C . SER A 1 197 ? -12.906 -49.781 7.508 1 90.81 197 SER A C 1
ATOM 1573 O O . SER A 1 197 ? -13.328 -50.25 6.449 1 90.81 197 SER A O 1
ATOM 1575 N N . ASP A 1 198 ? -11.789 -49.062 7.555 1 92 198 ASP A N 1
ATOM 1576 C CA . ASP A 1 198 ? -10.938 -48.844 6.387 1 92 198 ASP A CA 1
ATOM 1577 C C . ASP A 1 198 ? -10.367 -50.156 5.859 1 92 198 ASP A C 1
ATOM 1579 O O . ASP A 1 198 ? -10.172 -50.312 4.652 1 92 198 ASP A O 1
ATOM 1583 N N . GLU A 1 199 ? -10.203 -51 6.754 1 92.81 199 GLU A N 1
ATOM 1584 C CA . GLU A 1 199 ? -9.695 -52.312 6.367 1 92.81 199 GLU A CA 1
ATOM 1585 C C . GLU A 1 199 ? -10.727 -53.094 5.547 1 92.81 199 GLU A C 1
ATOM 1587 O O . GLU A 1 199 ? -10.391 -53.688 4.527 1 92.81 199 GLU A O 1
ATOM 1592 N N . ALA A 1 200 ? -11.93 -53.031 6.047 1 93.44 200 ALA A N 1
ATOM 1593 C CA . ALA A 1 200 ? -13 -53.719 5.336 1 93.44 200 ALA A CA 1
ATOM 1594 C C . ALA A 1 200 ? -13.203 -53.125 3.945 1 93.44 200 ALA A C 1
ATOM 1596 O O . ALA A 1 200 ? -13.461 -53.844 2.984 1 93.44 200 ALA A O 1
ATOM 1597 N N . LEU A 1 201 ? -13.094 -51.844 3.865 1 94.44 201 LEU A N 1
ATOM 1598 C CA . LEU A 1 201 ? -13.281 -51.156 2.592 1 94.44 201 LEU A CA 1
ATOM 1599 C C . LEU A 1 201 ? -12.094 -51.406 1.668 1 94.44 201 LEU A C 1
ATOM 1601 O O . LEU A 1 201 ? -12.195 -51.219 0.454 1 94.44 201 LEU A O 1
ATOM 1605 N N . SER A 1 202 ? -10.93 -51.844 2.188 1 94.38 202 SER A N 1
ATOM 1606 C CA . SER A 1 202 ? -9.711 -52.094 1.418 1 94.38 202 SER A CA 1
ATOM 1607 C C . SER A 1 202 ? -9.609 -53.531 0.958 1 94.38 202 SER A C 1
ATOM 1609 O O . SER A 1 202 ? -8.695 -53.906 0.213 1 94.38 202 SER A O 1
ATOM 1611 N N . MET A 1 203 ? -10.57 -54.344 1.374 1 93.81 203 MET A N 1
ATOM 1612 C CA . MET A 1 203 ? -10.516 -55.75 1.003 1 93.81 203 MET A CA 1
ATOM 1613 C C . MET A 1 203 ? -10.734 -55.938 -0.496 1 93.81 203 MET A C 1
ATOM 1615 O O . MET A 1 203 ? -11.5 -55.188 -1.108 1 93.81 203 MET A O 1
ATOM 1619 N N . THR A 1 204 ? -10.039 -56.906 -1.115 1 93.75 204 THR A N 1
ATOM 1620 C CA . THR A 1 204 ? -10.156 -57.156 -2.549 1 93.75 204 THR A CA 1
ATOM 1621 C C . THR A 1 204 ? -10.656 -58.562 -2.818 1 93.75 204 THR A C 1
ATOM 1623 O O . THR A 1 204 ? -10.492 -59.469 -1.983 1 93.75 204 THR A O 1
ATOM 1626 N N . ASP A 1 205 ? -11.336 -58.719 -3.83 1 91.94 205 ASP A N 1
ATOM 1627 C CA . ASP A 1 205 ? -11.766 -60.062 -4.254 1 91.94 205 ASP A CA 1
ATOM 1628 C C . ASP A 1 205 ? -10.695 -60.75 -5.094 1 91.94 205 ASP A C 1
ATOM 1630 O O . ASP A 1 205 ? -9.531 -60.344 -5.082 1 91.94 205 ASP A O 1
ATOM 1634 N N . HIS A 1 206 ? -11.102 -61.875 -5.781 1 88.88 206 HIS A N 1
ATOM 1635 C CA . HIS A 1 206 ? -10.148 -62.656 -6.539 1 88.88 206 HIS A CA 1
ATOM 1636 C C . HIS A 1 206 ? -9.594 -61.906 -7.727 1 88.88 206 HIS A C 1
ATOM 1638 O O . HIS A 1 206 ? -8.508 -62.219 -8.227 1 88.88 206 HIS A O 1
ATOM 1644 N N . THR A 1 207 ? -10.281 -60.844 -8.156 1 91.75 207 THR A N 1
ATOM 1645 C CA . THR A 1 207 ? -9.844 -60.062 -9.289 1 91.75 207 THR A CA 1
ATOM 1646 C C . THR A 1 207 ? -9.102 -58.812 -8.812 1 91.75 207 THR A C 1
ATOM 1648 O O . THR A 1 207 ? -8.734 -57.938 -9.617 1 91.75 207 THR A O 1
ATOM 1651 N N . GLY A 1 208 ? -8.922 -58.688 -7.543 1 92.75 208 GLY A N 1
ATOM 1652 C CA . GLY A 1 208 ? -8.227 -57.562 -6.977 1 92.75 208 GLY A CA 1
ATOM 1653 C C . GLY A 1 208 ? -9.109 -56.344 -6.844 1 92.75 208 GLY A C 1
ATOM 1654 O O . GLY A 1 208 ? -8.625 -55.25 -6.535 1 92.75 208 GLY A O 1
ATOM 1655 N N . LYS A 1 209 ? -10.375 -56.438 -7.027 1 94.56 209 LYS A N 1
ATOM 1656 C CA . LYS A 1 209 ? -11.297 -55.312 -6.988 1 94.56 209 LYS A CA 1
ATOM 1657 C C . LYS A 1 209 ? -11.766 -55.031 -5.562 1 94.56 209 LYS A C 1
ATOM 1659 O O . LYS A 1 209 ? -12.023 -55.969 -4.801 1 94.56 209 LYS A O 1
ATOM 1664 N N . THR A 1 210 ? -11.789 -53.812 -5.223 1 95.25 210 THR A N 1
ATOM 1665 C CA . THR A 1 210 ? -12.328 -53.375 -3.939 1 95.25 210 THR A CA 1
ATOM 1666 C C . THR A 1 210 ? -13.844 -53.188 -4.031 1 95.25 210 THR A C 1
ATOM 1668 O O . THR A 1 210 ? -14.414 -53.25 -5.117 1 95.25 210 THR A O 1
ATOM 1671 N N . PRO A 1 211 ? -14.508 -52.969 -2.797 1 93.75 211 PRO A N 1
ATOM 1672 C CA . PRO A 1 211 ? -15.945 -52.656 -2.84 1 93.75 211 PRO A CA 1
ATOM 1673 C C . PRO A 1 211 ? -16.266 -51.438 -3.691 1 93.75 211 PRO A C 1
ATOM 1675 O O . PRO A 1 211 ? -17.297 -51.406 -4.355 1 93.75 211 PRO A O 1
ATOM 1678 N N . MET A 1 212 ? -15.398 -50.5 -3.756 1 95.69 212 MET A N 1
ATOM 1679 C CA . MET A 1 212 ? -15.609 -49.312 -4.551 1 95.69 212 MET A CA 1
ATOM 1680 C C . MET A 1 212 ? -15.609 -49.625 -6.043 1 95.69 212 MET A C 1
ATOM 1682 O O . MET A 1 212 ? -16.375 -49.031 -6.809 1 95.69 212 MET A O 1
ATOM 1686 N N . HIS A 1 213 ? -14.789 -50.531 -6.5 1 95.5 213 HIS A N 1
ATOM 1687 C CA . HIS A 1 213 ? -14.781 -50.969 -7.895 1 95.5 213 HIS A CA 1
ATOM 1688 C C . HIS A 1 213 ? -16.141 -51.531 -8.305 1 95.5 213 HIS A C 1
ATOM 1690 O O . HIS A 1 213 ? -16.578 -51.344 -9.438 1 95.5 213 HIS A O 1
ATOM 1696 N N . HIS A 1 214 ? -16.75 -52.156 -7.41 1 93.38 214 HIS A N 1
ATOM 1697 C CA . HIS A 1 214 ? -18.078 -52.75 -7.672 1 93.38 214 HIS A CA 1
ATOM 1698 C C . HIS A 1 214 ? -19.156 -51.656 -7.613 1 93.38 214 HIS A C 1
ATOM 1700 O O . HIS A 1 214 ? -20.125 -51.719 -8.367 1 93.38 214 HIS A O 1
ATOM 1706 N N . ALA A 1 215 ? -18.906 -50.75 -6.742 1 93.69 215 ALA A N 1
ATOM 1707 C CA . ALA A 1 215 ? -19.875 -49.688 -6.578 1 93.69 215 ALA A CA 1
ATOM 1708 C C . ALA A 1 215 ? -19.953 -48.812 -7.836 1 93.69 215 ALA A C 1
ATOM 1710 O O . ALA A 1 215 ? -21.016 -48.344 -8.203 1 93.69 215 ALA A O 1
ATOM 1711 N N . VAL A 1 216 ? -18.859 -48.656 -8.594 1 95.31 216 VAL A N 1
ATOM 1712 C CA . VAL A 1 216 ? -18.812 -47.656 -9.648 1 95.31 216 VAL A CA 1
ATOM 1713 C C . VAL A 1 216 ? -19.141 -48.312 -10.992 1 95.31 216 VAL A C 1
ATOM 1715 O O . VAL A 1 216 ? -18.891 -47.75 -12.055 1 95.31 216 VAL A O 1
ATOM 1718 N N . GLN A 1 217 ? -19.719 -49.469 -11 1 93.56 217 GLN A N 1
ATOM 1719 C CA . GLN A 1 217 ? -20.094 -50.094 -12.25 1 93.56 217 GLN A CA 1
ATOM 1720 C C . GLN A 1 217 ? -21.188 -49.281 -12.961 1 93.56 217 GLN A C 1
ATOM 1722 O O . GLN A 1 217 ? -22.188 -48.906 -12.352 1 93.56 217 GLN A O 1
ATOM 1727 N N . PHE A 1 218 ? -20.953 -49.062 -14.266 1 94.56 218 PHE A N 1
ATOM 1728 C CA . PHE A 1 218 ? -21.812 -48.188 -15.039 1 94.56 218 PHE A CA 1
ATOM 1729 C C . PHE A 1 218 ? -23.234 -48.75 -15.109 1 94.56 218 PHE A C 1
ATOM 1731 O O . PHE A 1 218 ? -24.203 -48 -15.062 1 94.56 218 PHE A O 1
ATOM 1738 N N . ARG A 1 219 ? -23.375 -50.062 -15.195 1 89.31 219 ARG A N 1
ATOM 1739 C CA . ARG A 1 219 ? -24.672 -50.719 -15.352 1 89.31 219 ARG A CA 1
ATOM 1740 C C . ARG A 1 219 ? -25.594 -50.406 -14.172 1 89.31 219 ARG A C 1
ATOM 1742 O O . ARG A 1 219 ? -26.812 -50.375 -14.312 1 89.31 219 ARG A O 1
ATOM 1749 N N . ASP A 1 220 ? -24.984 -50.125 -12.992 1 89.94 220 ASP A N 1
ATOM 1750 C CA . ASP A 1 220 ? -25.75 -49.906 -11.766 1 89.94 220 ASP A CA 1
ATOM 1751 C C . ASP A 1 220 ? -25.719 -48.406 -11.367 1 89.94 220 ASP A C 1
ATOM 1753 O O . ASP A 1 220 ? -25.984 -48.094 -10.219 1 89.94 220 ASP A O 1
ATOM 1757 N N . CYS A 1 221 ? -25.297 -47.531 -12.227 1 91.56 221 CYS A N 1
ATOM 1758 C CA . CYS A 1 221 ? -25.078 -46.125 -11.891 1 91.56 221 CYS A CA 1
ATOM 1759 C C . CYS A 1 221 ? -26.406 -45.406 -11.781 1 91.56 221 CYS A C 1
ATOM 1761 O O . CYS A 1 221 ? -26.672 -44.5 -12.578 1 91.56 221 CYS A O 1
ATOM 1763 N N . THR A 1 222 ? -27.219 -45.688 -10.773 1 90.81 222 THR A N 1
ATOM 1764 C CA . THR A 1 222 ? -28.5 -45.062 -10.453 1 90.81 222 THR A CA 1
ATOM 1765 C C . THR A 1 222 ? -28.281 -43.906 -9.453 1 90.81 222 THR A C 1
ATOM 1767 O O . THR A 1 222 ? -27.156 -43.688 -8.992 1 90.81 222 THR A O 1
ATOM 1770 N N . ASP A 1 223 ? -29.391 -43.219 -9.227 1 90.75 223 ASP A N 1
ATOM 1771 C CA . ASP A 1 223 ? -29.328 -42.125 -8.258 1 90.75 223 ASP A CA 1
ATOM 1772 C C . ASP A 1 223 ? -28.906 -42.656 -6.879 1 90.75 223 ASP A C 1
ATOM 1774 O O . ASP A 1 223 ? -28.094 -42.031 -6.195 1 90.75 223 ASP A O 1
ATOM 1778 N N . SER A 1 224 ? -29.484 -43.75 -6.5 1 89.56 224 SER A N 1
ATOM 1779 C CA . SER A 1 224 ? -29.141 -44.312 -5.207 1 89.56 224 SER A CA 1
ATOM 1780 C C . SER A 1 224 ? -27.688 -44.781 -5.172 1 89.56 224 SER A C 1
ATOM 1782 O O . SER A 1 224 ? -27.016 -44.625 -4.148 1 89.56 224 SER A O 1
ATOM 1784 N N . ARG A 1 225 ? -27.234 -45.344 -6.234 1 91.38 225 ARG A N 1
ATOM 1785 C CA . ARG A 1 225 ? -25.844 -45.781 -6.312 1 91.38 225 ARG A CA 1
ATOM 1786 C C . ARG A 1 225 ? -24.891 -44.625 -6.273 1 91.38 225 ARG A C 1
ATOM 1788 O O . ARG A 1 225 ? -23.828 -44.688 -5.648 1 91.38 225 ARG A O 1
ATOM 1795 N N . SER A 1 226 ? -25.281 -43.594 -7.004 1 92.62 226 SER A N 1
ATOM 1796 C CA . SER A 1 226 ? -24.453 -42.375 -6.984 1 92.62 226 SER A CA 1
ATOM 1797 C C . SER A 1 226 ? -24.297 -41.844 -5.566 1 92.62 226 SER A C 1
ATOM 1799 O O . SER A 1 226 ? -23.219 -41.375 -5.191 1 92.62 226 SER A O 1
ATOM 1801 N N . ALA A 1 227 ? -25.312 -41.906 -4.824 1 91.25 227 ALA A N 1
ATOM 1802 C CA . ALA A 1 227 ? -25.266 -41.438 -3.438 1 91.25 227 ALA A CA 1
ATOM 1803 C C . ALA A 1 227 ? -24.344 -42.312 -2.605 1 91.25 227 ALA A C 1
ATOM 1805 O O . ALA A 1 227 ? -23.656 -41.812 -1.699 1 91.25 227 ALA A O 1
ATOM 1806 N N . LEU A 1 228 ? -24.406 -43.562 -2.846 1 91.19 228 LEU A N 1
ATOM 1807 C CA . LEU A 1 228 ? -23.516 -44.469 -2.146 1 91.19 228 LEU A CA 1
ATOM 1808 C C . LEU A 1 228 ? -22.047 -44.188 -2.48 1 91.19 228 LEU A C 1
ATOM 1810 O O . LEU A 1 228 ? -21.188 -44.281 -1.611 1 91.19 228 LEU A O 1
ATOM 1814 N N . ILE A 1 229 ? -21.766 -43.906 -3.748 1 93.81 229 ILE A N 1
ATOM 1815 C CA . ILE A 1 229 ? -20.422 -43.531 -4.176 1 93.81 229 ILE A CA 1
ATOM 1816 C C . ILE A 1 229 ? -19.969 -42.281 -3.439 1 93.81 229 ILE A C 1
ATOM 1818 O O . ILE A 1 229 ? -18.828 -42.219 -2.965 1 93.81 229 ILE A O 1
ATOM 1822 N N . ASP A 1 230 ? -20.875 -41.406 -3.301 1 92.06 230 ASP A N 1
ATOM 1823 C CA . ASP A 1 230 ? -20.562 -40.188 -2.568 1 92.06 230 ASP A CA 1
ATOM 1824 C C . ASP A 1 230 ? -20.203 -40.5 -1.118 1 92.06 230 ASP A C 1
ATOM 1826 O O . ASP A 1 230 ? -19.281 -39.906 -0.564 1 92.06 230 ASP A O 1
ATOM 1830 N N . LEU A 1 231 ? -20.953 -41.312 -0.571 1 90.88 231 LEU A N 1
ATOM 1831 C CA . LEU A 1 231 ? -20.688 -41.719 0.807 1 90.88 231 LEU A CA 1
ATOM 1832 C C . LEU A 1 231 ? -19.312 -42.344 0.934 1 90.88 231 LEU A C 1
ATOM 1834 O O . LEU A 1 231 ? -18.594 -42.094 1.902 1 90.88 231 LEU A O 1
ATOM 1838 N N . MET A 1 232 ? -18.922 -43.156 0.027 1 93.62 232 MET A N 1
ATOM 1839 C CA . MET A 1 232 ? -17.625 -43.812 0.064 1 93.62 232 MET A CA 1
ATOM 1840 C C . MET A 1 232 ? -16.5 -42.781 -0.123 1 93.62 232 MET A C 1
ATOM 1842 O O . MET A 1 232 ? -15.43 -42.938 0.469 1 93.62 232 MET A O 1
ATOM 1846 N N . ILE A 1 233 ? -16.672 -41.781 -0.971 1 92.88 233 ILE A N 1
ATOM 1847 C CA . ILE A 1 233 ? -15.711 -40.719 -1.134 1 92.88 233 ILE A CA 1
ATOM 1848 C C . ILE A 1 233 ? -15.547 -39.969 0.185 1 92.88 233 ILE A C 1
ATOM 1850 O O . ILE A 1 233 ? -14.43 -39.625 0.583 1 92.88 233 ILE A O 1
ATOM 1854 N N . GLN A 1 234 ? -16.625 -39.781 0.84 1 88.62 234 GLN A N 1
ATOM 1855 C CA . GLN A 1 234 ? -16.578 -39.125 2.137 1 88.62 234 GLN A CA 1
ATOM 1856 C C . GLN A 1 234 ? -15.797 -39.938 3.15 1 88.62 234 GLN A C 1
ATOM 1858 O O . GLN A 1 234 ? -15.031 -39.375 3.947 1 88.62 234 GLN A O 1
ATOM 1863 N N . ARG A 1 235 ? -16.047 -41.156 3.121 1 89.88 235 ARG A N 1
ATOM 1864 C CA . ARG A 1 235 ? -15.312 -42.062 4.008 1 89.88 235 ARG A CA 1
ATOM 1865 C C . ARG A 1 235 ? -13.82 -42 3.723 1 89.88 235 ARG A C 1
ATOM 1867 O O . ARG A 1 235 ? -13 -42.062 4.645 1 89.88 235 ARG A O 1
ATOM 1874 N N . ASP A 1 236 ? -13.461 -41.969 2.496 1 93.19 236 ASP A N 1
ATOM 1875 C CA . ASP A 1 236 ? -12.062 -41.844 2.119 1 93.19 236 ASP A CA 1
ATOM 1876 C C . ASP A 1 236 ? -11.477 -40.531 2.625 1 93.19 236 ASP A C 1
ATOM 1878 O O . ASP A 1 236 ? -10.328 -40.469 3.07 1 93.19 236 ASP A O 1
ATOM 1882 N N . PHE A 1 237 ? -12.188 -39.469 2.494 1 89 237 PHE A N 1
ATOM 1883 C CA . PHE A 1 237 ? -11.75 -38.188 2.961 1 89 237 PHE A CA 1
ATOM 1884 C C . PHE A 1 237 ? -11.414 -38.219 4.445 1 89 237 PHE A C 1
ATOM 1886 O O . PHE A 1 237 ? -10.398 -37.656 4.875 1 89 237 PHE A O 1
ATOM 1893 N N . MET A 1 238 ? -12.266 -38.812 5.199 1 85.62 238 MET A N 1
ATOM 1894 C CA . MET A 1 238 ? -12.039 -38.938 6.637 1 85.62 238 MET A CA 1
ATOM 1895 C C . MET A 1 238 ? -10.781 -39.75 6.93 1 85.62 238 MET A C 1
ATOM 1897 O O . MET A 1 238 ? -10.031 -39.406 7.855 1 85.62 238 MET A O 1
ATOM 1901 N N . ALA A 1 239 ? -10.633 -40.719 6.176 1 87.75 239 ALA A N 1
ATOM 1902 C CA . ALA A 1 239 ? -9.461 -41.562 6.355 1 87.75 239 ALA A CA 1
ATOM 1903 C C . ALA A 1 239 ? -8.18 -40.781 6.031 1 87.75 239 ALA A C 1
ATOM 1905 O O . ALA A 1 239 ? -7.113 -41.094 6.562 1 87.75 239 ALA A O 1
ATOM 1906 N N . ARG A 1 240 ? -8.242 -39.812 5.203 1 89.69 240 ARG A N 1
ATOM 1907 C CA . ARG A 1 240 ? -7.07 -39.062 4.719 1 89.69 240 ARG A CA 1
ATOM 1908 C C . ARG A 1 240 ? -6.766 -37.875 5.609 1 89.69 240 ARG A C 1
ATOM 1910 O O . ARG A 1 240 ? -5.684 -37.281 5.523 1 89.69 240 ARG A O 1
ATOM 1917 N N . LEU A 1 241 ? -7.566 -37.562 6.449 1 82.81 241 LEU A N 1
ATOM 1918 C CA . LEU A 1 241 ? -7.371 -36.406 7.293 1 82.81 241 LEU A CA 1
ATOM 1919 C C . LEU A 1 241 ? -6.023 -36.469 8.008 1 82.81 241 LEU A C 1
ATOM 1921 O O . LEU A 1 241 ? -5.676 -37.5 8.602 1 82.81 241 LEU A O 1
ATOM 1925 N N . ASN A 1 242 ? -5.156 -35.438 7.895 1 77.06 242 ASN A N 1
ATOM 1926 C CA . ASN A 1 242 ? -3.865 -35.219 8.547 1 77.06 242 ASN A CA 1
ATOM 1927 C C . ASN A 1 242 ? -2.781 -36.094 7.918 1 77.06 242 ASN A C 1
ATOM 1929 O O . ASN A 1 242 ? -1.76 -36.375 8.547 1 77.06 242 ASN A O 1
ATOM 1933 N N . LYS A 1 243 ? -3.156 -36.719 6.828 1 83.25 243 LYS A N 1
ATOM 1934 C CA . LYS A 1 243 ? -2.154 -37.5 6.094 1 83.25 243 LYS A CA 1
ATOM 1935 C C . LYS A 1 243 ? -1.63 -36.719 4.895 1 83.25 243 LYS A C 1
ATOM 1937 O O . LYS A 1 243 ? -2.336 -35.844 4.344 1 83.25 243 LYS A O 1
ATOM 1942 N N . PRO A 1 244 ? -0.36 -37 4.535 1 82.56 244 PRO A N 1
ATOM 1943 C CA . PRO A 1 244 ? 0.165 -36.344 3.334 1 82.56 244 PRO A CA 1
ATOM 1944 C C . PRO A 1 244 ? -0.514 -36.812 2.055 1 82.56 244 PRO A C 1
ATOM 1946 O O . PRO A 1 244 ? -1.2 -37.844 2.066 1 82.56 244 PRO A O 1
ATOM 1949 N N . LYS A 1 245 ? -0.411 -36.188 0.983 1 85.81 245 LYS A N 1
ATOM 1950 C CA . LYS A 1 245 ? -1.066 -36.5 -0.286 1 85.81 245 LYS A CA 1
ATOM 1951 C C . LYS A 1 245 ? -0.565 -37.812 -0.864 1 85.81 245 LYS A C 1
ATOM 1953 O O . LYS A 1 245 ? -1.251 -38.438 -1.671 1 85.81 245 LYS A O 1
ATOM 1958 N N . SER A 1 246 ? 0.582 -38.219 -0.389 1 85.69 246 SER A N 1
ATOM 1959 C CA . SER A 1 246 ? 1.176 -39.438 -0.934 1 85.69 246 SER A CA 1
ATOM 1960 C C . SER A 1 246 ? 0.688 -40.688 -0.185 1 85.69 246 SER A C 1
ATOM 1962 O O . SER A 1 246 ? 0.882 -41.812 -0.646 1 85.69 246 SER A O 1
ATOM 1964 N N . ALA A 1 247 ? -0.059 -40.438 0.906 1 88.25 247 ALA A N 1
ATOM 1965 C CA . ALA A 1 247 ? -0.557 -41.562 1.689 1 88.25 247 ALA A CA 1
ATOM 1966 C C . ALA A 1 247 ? -1.658 -42.312 0.941 1 88.25 247 ALA A C 1
ATOM 1968 O O . ALA A 1 247 ? -2.496 -41.688 0.281 1 88.25 247 ALA A O 1
ATOM 1969 N N . LYS A 1 248 ? -1.633 -43.625 1.048 1 90.94 248 LYS A N 1
ATOM 1970 C CA . LYS A 1 248 ? -2.598 -44.438 0.318 1 90.94 248 LYS A CA 1
ATOM 1971 C C . LYS A 1 248 ? -3.785 -44.812 1.203 1 90.94 248 LYS A C 1
ATOM 1973 O O . LYS A 1 248 ? -3.621 -45.062 2.396 1 90.94 248 LYS A O 1
ATOM 1978 N N . THR A 1 249 ? -4.961 -44.75 0.639 1 93.38 249 THR A N 1
ATOM 1979 C CA . THR A 1 249 ? -6.211 -45.188 1.248 1 93.38 249 THR A CA 1
ATOM 1980 C C . THR A 1 249 ? -6.895 -46.25 0.384 1 93.38 249 THR A C 1
ATOM 1982 O O . THR A 1 249 ? -6.328 -46.688 -0.609 1 93.38 249 THR A O 1
ATOM 1985 N N . PHE A 1 250 ? -8.164 -46.656 0.855 1 92.94 250 PHE A N 1
ATOM 1986 C CA . PHE A 1 250 ? -8.828 -47.75 0.166 1 92.94 250 PHE A CA 1
ATOM 1987 C C . PHE A 1 250 ? -9.203 -47.344 -1.254 1 92.94 250 PHE A C 1
ATOM 1989 O O . PHE A 1 250 ? -9.383 -48.188 -2.121 1 92.94 250 PHE A O 1
ATOM 1996 N N . LEU A 1 251 ? -9.297 -46.062 -1.473 1 94.31 251 LEU A N 1
ATOM 1997 C CA . LEU A 1 251 ? -9.672 -45.562 -2.797 1 94.31 251 LEU A CA 1
ATOM 1998 C C . LEU A 1 251 ? -8.484 -45.594 -3.748 1 94.31 251 LEU A C 1
ATOM 2000 O O . LEU A 1 251 ? -8.648 -45.5 -4.965 1 94.31 251 LEU A O 1
ATOM 2004 N N . ASP A 1 252 ? -7.289 -45.875 -3.277 1 94.81 252 ASP A N 1
ATOM 2005 C CA . ASP A 1 252 ? -6.059 -45.812 -4.062 1 94.81 252 ASP A CA 1
ATOM 2006 C C . ASP A 1 252 ? -5.621 -47.219 -4.5 1 94.81 252 ASP A C 1
ATOM 2008 O O . ASP A 1 252 ? -4.59 -47.375 -5.156 1 94.81 252 ASP A O 1
ATOM 2012 N N . ILE A 1 253 ? -6.449 -48.188 -4.172 1 94.38 253 ILE A N 1
ATOM 2013 C CA . ILE A 1 253 ? -6.125 -49.562 -4.512 1 94.38 253 ILE A CA 1
ATOM 2014 C C . ILE A 1 253 ? -6.59 -49.844 -5.934 1 94.38 253 ILE A C 1
ATOM 2016 O O . ILE A 1 253 ? -7.734 -49.562 -6.297 1 94.38 253 ILE A O 1
ATOM 2020 N N . SER A 1 254 ? -5.652 -50.375 -6.801 1 93.81 254 SER A N 1
ATOM 2021 C CA . SER A 1 254 ? -5.984 -50.781 -8.156 1 93.81 254 SER A CA 1
ATOM 2022 C C . SER A 1 254 ? -6.258 -52.281 -8.227 1 93.81 254 SER A C 1
ATOM 2024 O O . SER A 1 254 ? -5.797 -53.062 -7.367 1 93.81 254 SER A O 1
ATOM 2026 N N . ASP A 1 255 ? -7.039 -52.656 -9.156 1 93.69 255 ASP A N 1
ATOM 2027 C CA . ASP A 1 255 ? -7.324 -54.094 -9.305 1 93.69 255 ASP A CA 1
ATOM 2028 C C . ASP A 1 255 ? -6.121 -54.844 -9.875 1 93.69 255 ASP A C 1
ATOM 2030 O O . ASP A 1 255 ? -5.039 -54.25 -10.016 1 93.69 255 ASP A O 1
ATOM 2034 N N . GLN A 1 256 ? -6.258 -56.094 -10.148 1 90.44 256 GLN A N 1
ATOM 2035 C CA . GLN A 1 256 ? -5.156 -56.969 -10.586 1 90.44 256 GLN A CA 1
ATOM 2036 C C . GLN A 1 256 ? -4.59 -56.469 -11.922 1 90.44 256 GLN A C 1
ATOM 2038 O O . GLN A 1 256 ? -3.408 -56.688 -12.203 1 90.44 256 GLN A O 1
ATOM 2043 N N . ASN A 1 257 ? -5.395 -55.812 -12.695 1 89.62 257 ASN A N 1
ATOM 2044 C CA . ASN A 1 257 ? -4.957 -55.312 -13.992 1 89.62 257 ASN A CA 1
ATOM 2045 C C . ASN A 1 257 ? -4.449 -53.875 -13.883 1 89.62 257 ASN A C 1
ATOM 2047 O O . ASN A 1 257 ? -4.152 -53.219 -14.891 1 89.62 257 ASN A O 1
ATOM 2051 N N . GLY A 1 258 ? -4.359 -53.375 -12.703 1 90.56 258 GLY A N 1
ATOM 2052 C CA . GLY A 1 258 ? -3.871 -52.031 -12.492 1 90.56 258 GLY A CA 1
ATOM 2053 C C . GLY A 1 258 ? -4.922 -50.969 -12.75 1 90.56 258 GLY A C 1
ATOM 2054 O O . GLY A 1 258 ? -4.594 -49.812 -12.977 1 90.56 258 GLY A O 1
ATOM 2055 N N . CYS A 1 259 ? -6.141 -51.312 -12.75 1 93.81 259 CYS A N 1
ATOM 2056 C CA . CYS A 1 259 ? -7.238 -50.406 -13.039 1 93.81 259 CYS A CA 1
ATOM 2057 C C . CYS A 1 259 ? -7.699 -49.688 -11.773 1 93.81 259 CYS A C 1
ATOM 2059 O O . CYS A 1 259 ? -8.086 -50.344 -10.797 1 93.81 259 CYS A O 1
ATOM 2061 N N . SER A 1 260 ? -7.605 -48.375 -11.812 1 96.06 260 SER A N 1
ATOM 2062 C CA . SER A 1 260 ? -8.102 -47.594 -10.688 1 96.06 260 SER A CA 1
ATOM 2063 C C . SER A 1 260 ? -9.633 -47.562 -10.672 1 96.06 260 SER A C 1
ATOM 2065 O O . SER A 1 260 ? -10.273 -48.031 -11.609 1 96.06 260 SER A O 1
ATOM 2067 N N . VAL A 1 261 ? -10.211 -46.969 -9.547 1 96.38 261 VAL A N 1
ATOM 2068 C CA . VAL A 1 261 ? -11.664 -46.844 -9.422 1 96.38 261 VAL A CA 1
ATOM 2069 C C . VAL A 1 261 ? -12.219 -45.938 -10.531 1 96.38 261 VAL A C 1
ATOM 2071 O O . VAL A 1 261 ? -13.25 -46.25 -11.125 1 96.38 261 VAL A O 1
ATOM 2074 N N . PHE A 1 262 ? -11.57 -44.875 -10.828 1 96.94 262 PHE A N 1
ATOM 2075 C CA . PHE A 1 262 ? -11.961 -43.969 -11.898 1 96.94 262 PHE A CA 1
ATOM 2076 C C . PHE A 1 262 ? -11.938 -44.656 -13.242 1 96.94 262 PHE A C 1
ATOM 2078 O O . PHE A 1 262 ? -12.898 -44.562 -14.016 1 96.94 262 PHE A O 1
ATOM 2085 N N . GLN A 1 263 ? -10.844 -45.375 -13.539 1 96 263 GLN A N 1
ATOM 2086 C CA . GLN A 1 263 ? -10.695 -46.094 -14.805 1 96 263 GLN A CA 1
ATOM 2087 C C . GLN A 1 263 ? -11.75 -47.188 -14.945 1 96 263 GLN A C 1
ATOM 2089 O O . GLN A 1 263 ? -12.273 -47.406 -16.031 1 96 263 GLN A O 1
ATOM 2094 N N . GLU A 1 264 ? -12.023 -47.844 -13.812 1 95.56 264 GLU A N 1
ATOM 2095 C CA . GLU A 1 264 ? -13.039 -48.875 -13.828 1 95.56 264 GLU A CA 1
ATOM 2096 C C . GLU A 1 264 ? -14.391 -48.312 -14.273 1 95.56 264 GLU A C 1
ATOM 2098 O O . GLU A 1 264 ? -15.07 -48.906 -15.117 1 95.56 264 GLU A O 1
ATOM 2103 N N . HIS A 1 265 ? -14.758 -47.219 -13.703 1 96 265 HIS A N 1
ATOM 2104 C CA . HIS A 1 265 ? -16.031 -46.625 -14.086 1 96 265 HIS A CA 1
ATOM 2105 C C . HIS A 1 265 ? -16.016 -46.188 -15.547 1 96 265 HIS A C 1
ATOM 2107 O O . HIS A 1 265 ? -16.969 -46.406 -16.281 1 96 265 HIS A O 1
ATOM 2113 N N . ALA A 1 266 ? -14.977 -45.562 -15.969 1 95.06 266 ALA A N 1
ATOM 2114 C CA . ALA A 1 266 ? -14.859 -45.094 -17.344 1 95.06 266 ALA A CA 1
ATOM 2115 C C . ALA A 1 266 ? -14.891 -46.281 -18.328 1 95.06 266 ALA A C 1
ATOM 2117 O O . ALA A 1 266 ? -15.547 -46.188 -19.375 1 95.06 266 ALA A O 1
ATOM 2118 N N . ASN A 1 267 ? -14.211 -47.344 -18.031 1 94.06 267 ASN A N 1
ATOM 2119 C CA . ASN A 1 267 ? -14.133 -48.5 -18.906 1 94.06 267 ASN A CA 1
ATOM 2120 C C . ASN A 1 267 ? -15.469 -49.219 -19 1 94.06 267 ASN A C 1
ATOM 2122 O O . ASN A 1 267 ? -15.867 -49.656 -20.078 1 94.06 267 ASN A O 1
ATOM 2126 N N . THR A 1 268 ? -16.125 -49.406 -17.844 1 94.44 268 THR A N 1
ATOM 2127 C CA . THR A 1 268 ? -17.406 -50.094 -17.844 1 94.44 268 THR A CA 1
ATOM 2128 C C . THR A 1 268 ? -18.438 -49.281 -18.625 1 94.44 268 THR A C 1
ATOM 2130 O O . THR A 1 268 ? -19.328 -49.844 -19.266 1 94.44 268 THR A O 1
ATOM 2133 N N . ARG A 1 269 ? -18.328 -48 -18.531 1 94.94 269 ARG A N 1
ATOM 2134 C CA . ARG A 1 269 ? -19.219 -47.156 -19.328 1 94.94 269 ARG A CA 1
ATOM 2135 C C . ARG A 1 269 ? -18.938 -47.344 -20.812 1 94.94 269 ARG A C 1
ATOM 2137 O O . ARG A 1 269 ? -19.875 -47.531 -21.609 1 94.94 269 ARG A O 1
ATOM 2144 N N . LYS A 1 270 ? -17.688 -47.312 -21.156 1 92.75 270 LYS A N 1
ATOM 2145 C CA . LYS A 1 270 ? -17.297 -47.438 -22.562 1 92.75 270 LYS A CA 1
ATOM 2146 C C . LYS A 1 270 ? -17.781 -48.781 -23.125 1 92.75 270 LYS A C 1
ATOM 2148 O O . LYS A 1 270 ? -18.344 -48.844 -24.219 1 92.75 270 LYS A O 1
ATOM 2153 N N . THR A 1 271 ? -17.547 -49.812 -22.375 1 92.38 271 THR A N 1
ATOM 2154 C CA . THR A 1 271 ? -17.938 -51.156 -22.812 1 92.38 271 THR A CA 1
ATOM 2155 C C . THR A 1 271 ? -19.453 -51.281 -22.938 1 92.38 271 THR A C 1
ATOM 2157 O O . THR A 1 271 ? -19.938 -51.844 -23.906 1 92.38 271 THR A O 1
ATOM 2160 N N . TYR A 1 272 ? -20.125 -50.719 -21.953 1 90.44 272 TYR A N 1
ATOM 2161 C CA . TYR A 1 272 ? -21.594 -50.75 -21.969 1 90.44 272 TYR A CA 1
ATOM 2162 C C . TYR A 1 272 ? -22.141 -49.969 -23.156 1 90.44 272 TYR A C 1
ATOM 2164 O O . TYR A 1 272 ? -23.062 -50.438 -23.828 1 90.44 272 TYR A O 1
ATOM 2172 N N . MET A 1 273 ? -21.578 -48.906 -23.406 1 90.44 273 MET A N 1
ATOM 2173 C CA . MET A 1 273 ? -22.047 -48.031 -24.5 1 90.44 273 MET A CA 1
ATOM 2174 C C . MET A 1 273 ? -21.719 -48.656 -25.859 1 90.44 273 MET A C 1
ATOM 2176 O O . MET A 1 273 ? -22.484 -48.531 -26.812 1 90.44 273 MET A O 1
ATOM 2180 N N . GLU A 1 274 ? -20.562 -49.312 -25.953 1 89.12 274 GLU A N 1
ATOM 2181 C CA . GLU A 1 274 ? -20.203 -50 -27.188 1 89.12 274 GLU A CA 1
ATOM 2182 C C . GLU A 1 274 ? -21.156 -51.188 -27.453 1 89.12 274 GLU A C 1
ATOM 2184 O O . GLU A 1 274 ? -21.547 -51.406 -28.594 1 89.12 274 GLU A O 1
ATOM 2189 N N . GLN A 1 275 ? -21.469 -51.875 -26.406 1 86.88 275 GLN A N 1
ATOM 2190 C CA . GLN A 1 275 ? -22.422 -52.969 -26.531 1 86.88 275 GLN A CA 1
ATOM 2191 C C . GLN A 1 275 ? -23.797 -52.469 -26.938 1 86.88 275 GLN A C 1
ATOM 2193 O O . GLN A 1 275 ? -24.484 -53.094 -27.766 1 86.88 275 GLN A O 1
ATOM 2198 N N . TYR A 1 276 ? -24.141 -51.344 -26.375 1 85.81 276 TYR A N 1
ATOM 2199 C CA . TYR A 1 276 ? -25.422 -50.719 -26.703 1 85.81 276 TYR A CA 1
ATOM 2200 C C . TYR A 1 276 ? -25.453 -50.312 -28.172 1 85.81 276 TYR A C 1
ATOM 2202 O O . TYR A 1 276 ? -26.438 -50.531 -28.875 1 85.81 276 TYR A O 1
ATOM 2210 N N . ARG A 1 277 ? -24.359 -49.781 -28.641 1 85 277 ARG A N 1
ATOM 2211 C CA . ARG A 1 277 ? -24.281 -49.344 -30.031 1 85 277 ARG A CA 1
ATOM 2212 C C . ARG A 1 277 ? -24.281 -50.531 -30.984 1 85 277 ARG A C 1
ATOM 2214 O O . ARG A 1 277 ? -24.922 -50.5 -32.031 1 85 277 ARG A O 1
ATOM 2221 N N . THR A 1 278 ? -23.594 -51.562 -30.609 1 86.75 278 THR A N 1
ATOM 2222 C CA . THR A 1 278 ? -23.562 -52.781 -31.422 1 86.75 278 THR A CA 1
ATOM 2223 C C . THR A 1 278 ? -24.953 -53.438 -31.484 1 86.75 278 THR A C 1
ATOM 2225 O O . THR A 1 278 ? -25.359 -53.906 -32.531 1 86.75 278 THR A O 1
ATOM 2228 N N . ALA A 1 279 ? -25.594 -53.406 -30.344 1 82.44 279 ALA A N 1
ATOM 2229 C CA . ALA A 1 279 ? -26.938 -53.969 -30.281 1 82.44 279 ALA A CA 1
ATOM 2230 C C . ALA A 1 279 ? -27.922 -53.156 -31.109 1 82.44 279 ALA A C 1
ATOM 2232 O O . ALA A 1 279 ? -28.797 -53.688 -31.797 1 82.44 279 ALA A O 1
ATOM 2233 N N . GLN A 1 280 ? -27.734 -51.875 -31.125 1 81.19 280 GLN A N 1
ATOM 2234 C CA . GLN A 1 280 ? -28.594 -51 -31.906 1 81.19 280 GLN A CA 1
ATOM 2235 C C . GLN A 1 280 ? -28.328 -51.188 -33.406 1 81.19 280 GLN A C 1
ATOM 2237 O O . GLN A 1 280 ? -29.266 -51.188 -34.219 1 81.19 280 GLN A O 1
ATOM 2242 N N . ALA A 1 281 ? -27.016 -51.375 -33.688 1 81.31 281 ALA A N 1
ATOM 2243 C CA . ALA A 1 281 ? -26.656 -51.594 -35.094 1 81.31 281 ALA A CA 1
ATOM 2244 C C . ALA A 1 281 ? -27.172 -52.969 -35.594 1 81.31 281 ALA A C 1
ATOM 2246 O O . ALA A 1 281 ? -27.641 -53.062 -36.719 1 81.31 281 ALA A O 1
ATOM 2247 N N . ALA A 1 282 ? -27.156 -53.906 -34.781 1 79.19 282 ALA A N 1
ATOM 2248 C CA . ALA A 1 282 ? -27.672 -55.219 -35.125 1 79.19 282 ALA A CA 1
ATOM 2249 C C . ALA A 1 282 ? -29.172 -55.188 -35.312 1 79.19 282 ALA A C 1
ATOM 2251 O O . ALA A 1 282 ? -29.703 -55.812 -36.219 1 79.19 282 ALA A O 1
ATOM 2252 N N . GLN A 1 283 ? -29.828 -54.5 -34.469 1 74.69 283 GLN A N 1
ATOM 2253 C CA . GLN A 1 283 ? -31.281 -54.375 -34.594 1 74.69 283 GLN A CA 1
ATOM 2254 C C . GLN A 1 283 ? -31.672 -53.625 -35.844 1 74.69 283 GLN A C 1
ATOM 2256 O O . GLN A 1 283 ? -32.656 -54 -36.5 1 74.69 283 GLN A O 1
ATOM 2261 N N . ARG A 1 284 ? -30.891 -52.656 -36.188 1 73.19 284 ARG A N 1
ATOM 2262 C CA . ARG A 1 284 ? -31.156 -51.906 -37.406 1 73.19 284 ARG A CA 1
ATOM 2263 C C . ARG A 1 284 ? -30.906 -52.781 -38.625 1 73.19 284 ARG A C 1
ATOM 2265 O O . ARG A 1 284 ? -31.688 -52.75 -39.594 1 73.19 284 ARG A O 1
ATOM 2272 N N . ARG A 1 285 ? -29.922 -53.594 -38.594 1 74.06 285 ARG A N 1
ATOM 2273 C CA . ARG A 1 285 ? -29.625 -54.531 -39.688 1 74.06 285 ARG A CA 1
ATOM 2274 C C . ARG A 1 285 ? -30.719 -55.562 -39.844 1 74.06 285 ARG A C 1
ATOM 2276 O O . ARG A 1 285 ? -31.125 -55.938 -40.938 1 74.06 285 ARG A O 1
ATOM 2283 N N . LYS A 1 286 ? -31.188 -56 -38.781 1 73.56 286 LYS A N 1
ATOM 2284 C CA . LYS A 1 286 ? -32.25 -57 -38.781 1 73.56 286 LYS A CA 1
ATOM 2285 C C . LYS A 1 286 ? -33.562 -56.375 -39.344 1 73.56 286 LYS A C 1
ATOM 2287 O O . LYS A 1 286 ? -34.25 -57 -40.125 1 73.56 286 LYS A O 1
ATOM 2292 N N . LYS A 1 287 ? -33.781 -55.219 -38.938 1 70.38 287 LYS A N 1
ATOM 2293 C CA . LYS A 1 287 ? -34.969 -54.531 -39.469 1 70.38 287 LYS A CA 1
ATOM 2294 C C . LYS A 1 287 ? -34.812 -54.25 -40.969 1 70.38 287 LYS A C 1
ATOM 2296 O O . LYS A 1 287 ? -35.781 -54.438 -41.719 1 70.38 287 LYS A O 1
ATOM 2301 N N . GLU A 1 288 ? -33.594 -53.906 -41.312 1 72.5 288 GLU A N 1
ATOM 2302 C CA . GLU A 1 288 ? -33.344 -53.656 -42.719 1 72.5 288 GLU A CA 1
ATOM 2303 C C . GLU A 1 288 ? -33.375 -54.969 -43.531 1 72.5 288 GLU A C 1
ATOM 2305 O O . GLU A 1 288 ? -33.906 -55 -44.656 1 72.5 288 GLU A O 1
ATOM 2310 N N . SER A 1 289 ? -32.969 -56.031 -43 1 71.19 289 SER A N 1
ATOM 2311 C CA . SER A 1 289 ? -33.031 -57.344 -43.656 1 71.19 289 SER A CA 1
ATOM 2312 C C . SER A 1 289 ? -34.469 -57.844 -43.75 1 71.19 289 SER A C 1
ATOM 2314 O O . SER A 1 289 ? -34.844 -58.406 -44.781 1 71.19 289 SER A O 1
ATOM 2316 N N . LYS A 1 290 ? -35.219 -57.688 -42.75 1 72 290 LYS A N 1
ATOM 2317 C CA . LYS A 1 290 ? -36.625 -58.062 -42.812 1 72 290 LYS A CA 1
ATOM 2318 C C . LYS A 1 290 ? -37.406 -57.219 -43.812 1 72 290 LYS A C 1
ATOM 2320 O O . LYS A 1 290 ? -38.281 -57.75 -44.531 1 72 290 LYS A O 1
ATOM 2325 N N . GLU A 1 291 ? -37.062 -56.031 -43.75 1 65.5 291 GLU A N 1
ATOM 2326 C CA . GLU A 1 291 ? -37.688 -55.188 -44.75 1 65.5 291 GLU A CA 1
ATOM 2327 C C . GLU A 1 291 ? -37.25 -55.531 -46.156 1 65.5 291 GLU A C 1
ATOM 2329 O O . GLU A 1 291 ? -38.062 -55.531 -47.094 1 65.5 291 GLU A O 1
ATOM 2334 N N . ALA A 1 292 ? -36 -56 -46.344 1 67.81 292 ALA A N 1
ATOM 2335 C CA . ALA A 1 292 ? -35.5 -56.469 -47.656 1 67.81 292 ALA A CA 1
ATOM 2336 C C . ALA A 1 292 ? -36.125 -57.812 -48.031 1 67.81 292 ALA A C 1
ATOM 2338 O O . ALA A 1 292 ? -36.438 -58.031 -49.219 1 67.81 292 ALA A O 1
ATOM 2339 N N . GLN A 1 293 ? -36.406 -58.688 -47.156 1 64.56 293 GLN A N 1
ATOM 2340 C CA . GLN A 1 293 ? -37.062 -59.969 -47.438 1 64.56 293 GLN A CA 1
ATOM 2341 C C . GLN A 1 293 ? -38.531 -59.75 -47.781 1 64.56 293 GLN A C 1
ATOM 2343 O O . GLN A 1 293 ? -39.094 -60.438 -48.656 1 64.56 293 GLN A O 1
ATOM 2348 N N . LYS A 1 294 ? -39.25 -58.938 -47 1 62 294 LYS A N 1
ATOM 2349 C CA . LYS A 1 294 ? -40.625 -58.656 -47.344 1 62 294 LYS A CA 1
ATOM 2350 C C . LYS A 1 294 ? -40.719 -58.031 -48.75 1 62 294 LYS A C 1
ATOM 2352 O O . LYS A 1 294 ? -41.688 -58.312 -49.5 1 62 294 LYS A O 1
ATOM 2357 N N . GLU A 1 295 ? -39.719 -57.219 -49.031 1 56.12 295 GLU A N 1
ATOM 2358 C CA . GLU A 1 295 ? -39.719 -56.625 -50.375 1 56.12 295 GLU A CA 1
ATOM 2359 C C . GLU A 1 295 ? -39.375 -57.688 -51.438 1 56.12 295 GLU A C 1
ATOM 2361 O O . GLU A 1 295 ? -39.875 -57.656 -52.531 1 56.12 295 GLU A O 1
ATOM 2366 N N . ALA A 1 296 ? -38.531 -58.75 -51.031 1 53.5 296 ALA A N 1
ATOM 2367 C CA . ALA A 1 296 ? -38.219 -59.844 -51.969 1 53.5 296 ALA A CA 1
ATOM 2368 C C . ALA A 1 296 ? -39.406 -60.75 -52.156 1 53.5 296 ALA A C 1
ATOM 2370 O O . ALA A 1 296 ? -39.562 -61.375 -53.219 1 53.5 296 ALA A O 1
ATOM 2371 N N . GLU A 1 297 ? -40.219 -61.062 -51.156 1 51 297 GLU A N 1
ATOM 2372 C CA . GLU A 1 297 ? -41.375 -61.938 -51.312 1 51 297 GLU A CA 1
ATOM 2373 C C . GLU A 1 297 ? -42.5 -61.219 -52.094 1 51 297 GLU A C 1
ATOM 2375 O O . GLU A 1 297 ? -43.562 -61.781 -52.344 1 51 297 GLU A O 1
ATOM 2380 N N . ARG A 1 298 ? -42.531 -59.938 -52.031 1 42.09 298 ARG A N 1
ATOM 2381 C CA . ARG A 1 298 ? -43.5 -59.281 -52.906 1 42.09 298 ARG A CA 1
ATOM 2382 C C . ARG A 1 298 ? -43.281 -59.688 -54.375 1 42.09 298 ARG A C 1
ATOM 2384 O O . ARG A 1 298 ? -42.188 -59.562 -54.906 1 42.09 298 ARG A O 1
ATOM 2391 N N . ALA A 1 299 ? -44.156 -60.781 -54.875 1 39.59 299 ALA A N 1
ATOM 2392 C CA . ALA A 1 299 ? -44.281 -61.406 -56.156 1 39.59 299 ALA A CA 1
ATOM 2393 C C . ALA A 1 299 ? -44.125 -60.406 -57.281 1 39.59 299 ALA A C 1
ATOM 2395 O O . ALA A 1 299 ? -44.562 -59.25 -57.156 1 39.59 299 ALA A O 1
ATOM 2396 N N . PRO A 1 300 ? -43.25 -60.688 -58.375 1 33.84 300 PRO A N 1
ATOM 2397 C CA . PRO A 1 300 ? -42.938 -59.688 -59.406 1 33.84 300 PRO A CA 1
ATOM 2398 C C . PRO A 1 300 ? -44.156 -59.188 -60.156 1 33.84 300 PRO A C 1
ATOM 2400 O O . PRO A 1 300 ? -45.156 -59.938 -60.312 1 33.84 300 PRO A O 1
ATOM 2403 N N . PRO A 1 301 ? -44.75 -58.062 -59.844 1 33.19 301 PRO A N 1
ATOM 2404 C CA . PRO A 1 301 ? -45.938 -57.625 -60.531 1 33.19 301 PRO A CA 1
ATOM 2405 C C . PRO A 1 301 ? -45.969 -58.094 -62 1 33.19 301 PRO A C 1
ATOM 2407 O O . PRO A 1 301 ? -44.938 -58.344 -62.594 1 33.19 301 PRO A O 1
ATOM 2410 N N . ARG A 1 302 ? -47.125 -58.781 -62.469 1 30.19 302 ARG A N 1
ATOM 2411 C CA . ARG A 1 302 ? -47.5 -59.312 -63.75 1 30.19 302 ARG A CA 1
ATOM 2412 C C . ARG A 1 302 ? -47.031 -58.375 -64.875 1 30.19 302 ARG A C 1
ATOM 2414 O O . ARG A 1 302 ? -46.875 -57.188 -64.688 1 30.19 302 ARG A O 1
ATOM 2421 N N . GLU A 1 303 ? -46.688 -59.031 -66.125 1 25.69 303 GLU A N 1
ATOM 2422 C CA . GLU A 1 303 ? -46 -58.531 -67.312 1 25.69 303 GLU A CA 1
ATOM 2423 C C . GLU A 1 303 ? -46.844 -57.438 -68 1 25.69 303 GLU A C 1
ATOM 2425 O O . GLU A 1 303 ? -47.969 -57.688 -68.375 1 25.69 303 GLU A O 1
ATOM 2430 N N . PRO A 1 304 ? -47.188 -56.312 -67.312 1 26.14 304 PRO A N 1
ATOM 2431 C CA . PRO A 1 304 ? -48.125 -55.469 -68.125 1 26.14 304 PRO A CA 1
ATOM 2432 C C . PRO A 1 304 ? -47.781 -55.469 -69.625 1 26.14 304 PRO A C 1
ATOM 2434 O O . PRO A 1 304 ? -46.594 -55.594 -69.938 1 26.14 304 PRO A O 1
ATOM 2437 N N . ARG A 1 305 ? -48.781 -55.844 -70.5 1 24.73 305 ARG A N 1
ATOM 2438 C CA . ARG A 1 305 ? -48.938 -56.031 -71.938 1 24.73 305 ARG A CA 1
ATOM 2439 C C . ARG A 1 305 ? -48.25 -54.906 -72.688 1 24.73 305 ARG A C 1
ATOM 2441 O O . ARG A 1 305 ? -48.156 -53.781 -72.188 1 24.73 305 ARG A O 1
ATOM 2448 N N . LEU A 1 306 ? -47.594 -55.281 -73.938 1 20.88 306 LEU A N 1
ATOM 2449 C CA . LEU A 1 306 ? -46.562 -54.688 -74.812 1 20.88 306 LEU A CA 1
ATOM 2450 C C . LEU A 1 306 ? -47.094 -53.469 -75.5 1 20.88 306 LEU A C 1
ATOM 2452 O O . LEU A 1 306 ? -46.344 -52.75 -76.188 1 20.88 306 LEU A O 1
ATOM 2456 N N . HIS A 1 307 ? -48.281 -52.844 -75.188 1 19.36 307 HIS A N 1
ATOM 2457 C CA . HIS A 1 307 ? -48.812 -52.156 -76.375 1 19.36 307 HIS A CA 1
ATOM 2458 C C . HIS A 1 307 ? -47.688 -51.562 -77.25 1 19.36 307 HIS A C 1
ATOM 2460 O O . HIS A 1 307 ? -46.625 -51.281 -76.688 1 19.36 307 HIS A O 1
ATOM 2466 N N . ALA A 1 308 ? -47.844 -51.594 -78.688 1 17.52 308 ALA A N 1
ATOM 2467 C CA . ALA A 1 308 ? -47.25 -51.562 -80.062 1 17.52 308 ALA A CA 1
ATOM 2468 C C . ALA A 1 308 ? -46.5 -50.25 -80.25 1 17.52 308 ALA A C 1
ATOM 2470 O O . ALA A 1 308 ? -45.469 -50.219 -80.938 1 17.52 308 ALA A O 1
ATOM 2471 N N . ASN A 1 309 ? -47.312 -49.094 -80.125 1 18.31 309 ASN A N 1
ATOM 2472 C CA . ASN A 1 309 ? -47.156 -48.156 -81.188 1 18.31 309 ASN A CA 1
ATOM 2473 C C . ASN A 1 309 ? -45.688 -47.812 -81.438 1 18.31 309 ASN A C 1
ATOM 2475 O O . ASN A 1 309 ? -44.875 -47.781 -80.5 1 18.31 309 ASN A O 1
ATOM 2479 N N . THR A 1 310 ? -45.156 -47.812 -82.812 1 16.55 310 THR A N 1
ATOM 2480 C CA . THR A 1 310 ? -44.031 -47.75 -83.75 1 16.55 310 THR A CA 1
ATOM 2481 C C . THR A 1 310 ? -43.219 -46.5 -83.562 1 16.55 310 THR A C 1
ATOM 2483 O O . THR A 1 310 ? -42.031 -46.469 -83.875 1 16.55 310 THR A O 1
ATOM 2486 N N . ARG A 1 311 ? -43.938 -45.344 -83.438 1 17.09 311 ARG A N 1
ATOM 2487 C CA . ARG A 1 311 ? -43.469 -44.281 -84.375 1 17.09 311 ARG A CA 1
ATOM 2488 C C . ARG A 1 311 ? -41.969 -44.031 -84.188 1 17.09 311 ARG A C 1
ATOM 2490 O O . ARG A 1 311 ? -41.375 -44.344 -83.125 1 17.09 311 ARG A O 1
ATOM 2497 N N . GLU A 1 312 ? -41.406 -43.281 -85.312 1 16.97 312 GLU A N 1
ATOM 2498 C CA . GLU A 1 312 ? -40.312 -42.938 -86.188 1 16.97 312 GLU A CA 1
ATOM 2499 C C . GLU A 1 312 ? -39.156 -42.312 -85.438 1 16.97 312 GLU A C 1
ATOM 2501 O O . GLU A 1 312 ? -39.312 -41.844 -84.312 1 16.97 312 GLU A O 1
ATOM 2506 N N . SER A 1 313 ? -38.062 -42.25 -86.188 1 17.11 313 SER A N 1
ATOM 2507 C CA . SER A 1 313 ? -36.594 -42.375 -86.062 1 17.11 313 SER A CA 1
ATOM 2508 C C . SER A 1 313 ? -36.031 -41.156 -85.312 1 17.11 313 SER A C 1
ATOM 2510 O O . SER A 1 313 ? -35.156 -41.344 -84.438 1 17.11 313 SER A O 1
ATOM 2512 N N . LYS A 1 314 ? -36.438 -39.969 -85.625 1 15.5 314 LYS A N 1
ATOM 2513 C CA . LYS A 1 314 ? -35.531 -39.156 -86.438 1 15.5 314 LYS A CA 1
ATOM 2514 C C . LYS A 1 314 ? -34.375 -38.594 -85.562 1 15.5 314 LYS A C 1
ATOM 2516 O O . LYS A 1 314 ? -34.469 -38.625 -84.375 1 15.5 314 LYS A O 1
ATOM 2521 N N . THR A 1 315 ? -34.094 -37.312 -85.938 1 16.67 315 THR A N 1
ATOM 2522 C CA . THR A 1 315 ? -32.906 -36.656 -86.5 1 16.67 315 THR A CA 1
ATOM 2523 C C . THR A 1 315 ? -31.938 -36.281 -85.375 1 16.67 315 THR A C 1
ATOM 2525 O O . THR A 1 315 ? -32.312 -36.281 -84.188 1 16.67 315 THR A O 1
ATOM 2528 N N . ILE A 1 316 ? -31 -35.5 -85.75 1 16.97 316 ILE A N 1
ATOM 2529 C CA . ILE A 1 316 ? -29.578 -35.219 -85.812 1 16.97 316 ILE A CA 1
ATOM 2530 C C . ILE A 1 316 ? -29.125 -34.469 -84.562 1 16.97 316 ILE A C 1
ATOM 2532 O O . ILE A 1 316 ? -29.953 -33.844 -83.875 1 16.97 316 ILE A O 1
ATOM 2536 N N . PRO A 1 317 ? -27.844 -34.562 -84.375 1 17.7 317 PRO A N 1
ATOM 2537 C CA . PRO A 1 317 ? -26.938 -34.25 -83.25 1 17.7 317 PRO A CA 1
ATOM 2538 C C . PRO A 1 317 ? -27.047 -32.781 -82.812 1 17.7 317 PRO A C 1
ATOM 2540 O O . PRO A 1 317 ? -26.406 -32.406 -81.812 1 17.7 317 PRO A O 1
ATOM 2543 N N . THR A 1 318 ? -28.25 -32.062 -83.438 1 15.27 318 THR A N 1
ATOM 2544 C CA . THR A 1 318 ? -27.797 -30.734 -83.812 1 15.27 318 THR A CA 1
ATOM 2545 C C . THR A 1 318 ? -27.203 -29.969 -82.625 1 15.27 318 THR A C 1
ATOM 2547 O O . THR A 1 318 ? -27.797 -29.906 -81.562 1 15.27 318 THR A O 1
ATOM 2550 N N . VAL A 1 319 ? -25.922 -29.906 -82.688 1 17 319 VAL A N 1
ATOM 2551 C CA . VAL A 1 319 ? -24.812 -29.234 -82 1 17 319 VAL A CA 1
ATOM 2552 C C . VAL A 1 319 ? -25.094 -27.75 -81.875 1 17 319 VAL A C 1
ATOM 2554 O O . VAL A 1 319 ? -24.297 -27 -81.375 1 17 319 VAL A O 1
ATOM 2557 N N . LYS A 1 320 ? -26.562 -27.375 -81.75 1 13.85 320 LYS A N 1
ATOM 2558 C CA . LYS A 1 320 ? -26.891 -26 -82.125 1 13.85 320 LYS A CA 1
ATOM 2559 C C . LYS A 1 320 ? -25.672 -25.094 -82 1 13.85 320 LYS A C 1
ATOM 2561 O O . LYS A 1 320 ? -24.781 -25.359 -81.188 1 13.85 320 LYS A O 1
ATOM 2566 N N . ALA A 1 321 ? -25.922 -24.031 -82.75 1 14.1 321 ALA A N 1
ATOM 2567 C CA . ALA A 1 321 ? -25.484 -22.922 -83.625 1 14.1 321 ALA A CA 1
ATOM 2568 C C . ALA A 1 321 ? -24.688 -21.906 -82.812 1 14.1 321 ALA A C 1
ATOM 2570 O O . ALA A 1 321 ? -24.734 -21.891 -81.562 1 14.1 321 ALA A O 1
ATOM 2571 N N . PRO A 1 322 ? -24.406 -20.766 -83.625 1 14.26 322 PRO A N 1
ATOM 2572 C CA . PRO A 1 322 ? -23.422 -19.734 -84 1 14.26 322 PRO A CA 1
ATOM 2573 C C . PRO A 1 322 ? -23.438 -18.562 -83 1 14.26 322 PRO A C 1
ATOM 2575 O O . PRO A 1 322 ? -22.375 -18.016 -82.688 1 14.26 322 PRO A O 1
ATOM 2578 N N . GLY A 1 323 ? -24.672 -18.016 -82.5 1 13.66 323 GLY A N 1
ATOM 2579 C CA . GLY A 1 323 ? -24.844 -16.688 -83.062 1 13.66 323 GLY A CA 1
ATOM 2580 C C . GLY A 1 323 ? -23.766 -15.711 -82.562 1 13.66 323 GLY A C 1
ATOM 2581 O O . GLY A 1 323 ? -23.078 -15.953 -81.562 1 13.66 323 GLY A O 1
ATOM 2582 N N . ASP A 1 324 ? -23.547 -14.492 -83.375 1 13.82 324 ASP A N 1
ATOM 2583 C CA . ASP A 1 324 ? -22.797 -13.383 -84 1 13.82 324 ASP A CA 1
ATOM 2584 C C . ASP A 1 324 ? -22.625 -12.242 -83 1 13.82 324 ASP A C 1
ATOM 2586 O O . ASP A 1 324 ? -21.547 -11.664 -82.875 1 13.82 324 ASP A O 1
ATOM 2590 N N . ARG A 1 325 ? -23.906 -11.445 -82.875 1 14.47 325 ARG A N 1
ATOM 2591 C CA . ARG A 1 325 ? -23.641 -10.031 -83.125 1 14.47 325 ARG A CA 1
ATOM 2592 C C . ARG A 1 325 ? -22.531 -9.508 -82.25 1 14.47 325 ARG A C 1
ATOM 2594 O O . ARG A 1 325 ? -22.25 -10.094 -81.188 1 14.47 325 ARG A O 1
ATOM 2601 N N . ASP A 1 326 ? -22.453 -8.195 -82 1 13.98 326 ASP A N 1
ATOM 2602 C CA . ASP A 1 326 ? -22.203 -6.941 -82.688 1 13.98 326 ASP A CA 1
ATOM 2603 C C . ASP A 1 326 ? -21.375 -5.988 -81.812 1 13.98 326 ASP A C 1
ATOM 2605 O O . ASP A 1 326 ? -21.281 -6.172 -80.562 1 13.98 326 ASP A O 1
ATOM 2609 N N . ALA A 1 327 ? -21.656 -4.625 -82.062 1 13.74 327 ALA A N 1
ATOM 2610 C CA . ALA A 1 327 ? -20.969 -3.436 -82.562 1 13.74 327 ALA A CA 1
ATOM 2611 C C . ALA A 1 327 ? -20.438 -2.588 -81.375 1 13.74 327 ALA A C 1
ATOM 2613 O O . ALA A 1 327 ? -19.266 -2.211 -81.375 1 13.74 327 ALA A O 1
ATOM 2614 N N . GLU A 1 328 ? -21.266 -1.556 -81 1 13.77 328 GLU A N 1
ATOM 2615 C CA . GLU A 1 328 ? -20.844 -0.194 -81.375 1 13.77 328 GLU A CA 1
ATOM 2616 C C . GLU A 1 328 ? -19.844 0.344 -80.312 1 13.77 328 GLU A C 1
ATOM 2618 O O . GLU A 1 328 ? -18.859 -0.32 -80 1 13.77 328 GLU A O 1
ATOM 2623 N N . ARG A 1 329 ? -20.156 1.55 -79.75 1 13.74 329 ARG A N 1
ATOM 2624 C CA . ARG A 1 329 ? -19.672 2.895 -80.062 1 13.74 329 ARG A CA 1
ATOM 2625 C C . ARG A 1 329 ? -18.594 3.32 -79.062 1 13.74 329 ARG A C 1
ATOM 2627 O O . ARG A 1 329 ? -17.516 3.748 -79.438 1 13.74 329 ARG A O 1
ATOM 2634 N N . TYR A 1 330 ? -19.016 4.43 -78.25 1 14.23 330 TYR A N 1
ATOM 2635 C CA . TYR A 1 330 ? -18.359 5.719 -78.438 1 14.23 330 TYR A CA 1
ATOM 2636 C C . TYR A 1 330 ? -17.047 5.766 -77.688 1 14.23 330 TYR A C 1
ATOM 2638 O O . TYR A 1 330 ? -16.828 4.957 -76.75 1 14.23 330 TYR A O 1
ATOM 2646 N N . GLY A 1 331 ? -16.406 6.906 -77.75 1 13.27 331 GLY A N 1
ATOM 2647 C CA . GLY A 1 331 ? -15.328 7.789 -78.188 1 13.27 331 GLY A CA 1
ATOM 2648 C C . GLY A 1 331 ? -14.359 8.125 -77.062 1 13.27 331 GLY A C 1
ATOM 2649 O O . GLY A 1 331 ? -13.141 8.047 -77.25 1 13.27 331 GLY A O 1
ATOM 2650 N N . ARG A 1 332 ? -14.938 9.062 -76.188 1 14.23 332 ARG A N 1
ATOM 2651 C CA . ARG A 1 332 ? -14.062 10.227 -76.125 1 14.23 332 ARG A CA 1
ATOM 2652 C C . ARG A 1 332 ? -12.789 9.922 -75.375 1 14.23 332 ARG A C 1
ATOM 2654 O O . ARG A 1 332 ? -12.758 8.977 -74.562 1 14.23 332 ARG A O 1
ATOM 2661 N N . SER A 1 333 ? -12.203 11 -74.938 1 13.59 333 SER A N 1
ATOM 2662 C CA . SER A 1 333 ? -11.07 11.82 -75.375 1 13.59 333 SER A CA 1
ATOM 2663 C C . SER A 1 333 ? -9.891 11.648 -74.438 1 13.59 333 SER A C 1
ATOM 2665 O O . SER A 1 333 ? -8.766 11.391 -74.875 1 13.59 333 SER A O 1
ATOM 2667 N N . SER A 1 334 ? -9.992 12.617 -73.438 1 13.75 334 SER A N 1
ATOM 2668 C CA . SER A 1 334 ? -8.914 13.594 -73.438 1 13.75 334 SER A CA 1
ATOM 2669 C C . SER A 1 334 ? -7.664 13.055 -72.75 1 13.75 334 SER A C 1
ATOM 2671 O O . SER A 1 334 ? -7.715 12.016 -72.062 1 13.75 334 SER A O 1
ATOM 2673 N N . GLY A 1 335 ? -7.152 13.961 -71.938 1 13.63 335 GLY A N 1
ATOM 2674 C CA . GLY A 1 335 ? -5.859 14.617 -72 1 13.63 335 GLY A CA 1
ATOM 2675 C C . GLY A 1 335 ? -4.758 13.867 -71.312 1 13.63 335 GLY A C 1
ATOM 2676 O O . GLY A 1 335 ? -5.016 12.852 -70.625 1 13.63 335 GLY A O 1
ATOM 2677 N N . PRO A 1 336 ? -4.035 14.703 -70.688 1 14.05 336 PRO A N 1
ATOM 2678 C CA . PRO A 1 336 ? -2.615 14.906 -70.938 1 14.05 336 PRO A CA 1
ATOM 2679 C C . PRO A 1 336 ? -1.714 13.906 -70.25 1 14.05 336 PRO A C 1
ATOM 2681 O O . PRO A 1 336 ? -0.936 13.195 -70.875 1 14.05 336 PRO A O 1
ATOM 2684 N N . ALA A 1 337 ? -1.057 14.547 -69.25 1 13.65 337 ALA A N 1
ATOM 2685 C CA . ALA A 1 337 ? 0.354 14.906 -69.375 1 13.65 337 ALA A CA 1
ATOM 2686 C C . ALA A 1 337 ? 1.251 13.797 -68.812 1 13.65 337 ALA A C 1
ATOM 2688 O O . ALA A 1 337 ? 0.771 12.867 -68.125 1 13.65 337 ALA A O 1
ATOM 2689 N N . ALA A 1 338 ? 2.195 14.297 -67.875 1 13.47 338 ALA A N 1
ATOM 2690 C CA . ALA A 1 338 ? 3.625 14.477 -68.125 1 13.47 338 ALA A CA 1
ATOM 2691 C C . ALA A 1 338 ? 4.43 13.344 -67.5 1 13.47 338 ALA A C 1
ATOM 2693 O O . ALA A 1 338 ? 5.227 12.688 -68.188 1 13.47 338 ALA A O 1
ATOM 2694 N N . SER A 1 339 ? 4.953 13.719 -66.25 1 13.66 339 SER A N 1
ATOM 2695 C CA . SER A 1 339 ? 6.379 14.031 -66.25 1 13.66 339 SER A CA 1
ATOM 2696 C C . SER A 1 339 ? 7.215 12.797 -65.938 1 13.66 339 SER A C 1
ATOM 2698 O O . SER A 1 339 ? 6.703 11.797 -65.438 1 13.66 339 SER A O 1
ATOM 2700 N N . THR A 1 340 ? 8.375 13.133 -65.438 1 14.04 340 THR A N 1
ATOM 2701 C CA . THR A 1 340 ? 9.805 13.094 -65.75 1 14.04 340 THR A CA 1
ATOM 2702 C C . THR A 1 340 ? 10.469 11.938 -65 1 14.04 340 THR A C 1
ATOM 2704 O O . THR A 1 340 ? 9.922 11.414 -64 1 14.04 340 THR A O 1
ATOM 2707 N N . ASP A 1 341 ? 11.734 11.773 -65.25 1 14.2 341 ASP A N 1
ATOM 2708 C CA . ASP A 1 341 ? 12.875 10.938 -65.625 1 14.2 341 ASP A CA 1
ATOM 2709 C C . ASP A 1 341 ? 13.539 10.344 -64.375 1 14.2 341 ASP A C 1
ATOM 2711 O O . ASP A 1 341 ? 13.148 10.648 -63.281 1 14.2 341 ASP A O 1
ATOM 2715 N N . ASP A 1 342 ? 14.938 10.5 -64.438 1 13.95 342 ASP A N 1
ATOM 2716 C CA . ASP A 1 342 ? 16.234 9.836 -64.562 1 13.95 342 ASP A CA 1
ATOM 2717 C C . ASP A 1 342 ? 17.016 9.852 -63.281 1 13.95 342 ASP A C 1
ATOM 2719 O O . ASP A 1 342 ? 18.031 9.172 -63.156 1 13.95 342 ASP A O 1
ATOM 2723 N N . ARG A 1 343 ? 16.828 11.008 -62.531 1 14.44 343 ARG A N 1
ATOM 2724 C CA . ARG A 1 343 ? 18.109 11.586 -62.125 1 14.44 343 ARG A CA 1
ATOM 2725 C C . ARG A 1 343 ? 19.047 10.508 -61.594 1 14.44 343 ARG A C 1
ATOM 2727 O O . ARG A 1 343 ? 18.609 9.555 -60.938 1 14.44 343 ARG A O 1
ATOM 2734 N N . GLU A 1 344 ? 20.375 10.805 -61.625 1 15.02 344 GLU A N 1
ATOM 2735 C CA . GLU A 1 344 ? 21.781 10.961 -62 1 15.02 344 GLU A CA 1
ATOM 2736 C C . GLU A 1 344 ? 22.688 10.375 -60.906 1 15.02 344 GLU A C 1
ATOM 2738 O O . GLU A 1 344 ? 23.578 9.586 -61.188 1 15.02 344 GLU A O 1
ATOM 2743 N N . ARG A 1 345 ? 23.609 11.258 -60.688 1 14.59 345 ARG A N 1
ATOM 2744 C CA . ARG A 1 345 ? 25.031 11.328 -60.969 1 14.59 345 ARG A CA 1
ATOM 2745 C C . ARG A 1 345 ? 25.844 10.625 -59.875 1 14.59 345 ARG A C 1
ATOM 2747 O O . ARG A 1 345 ? 26.672 9.766 -60.156 1 14.59 345 ARG A O 1
ATOM 2754 N N . ILE A 1 346 ? 26.641 11.484 -59.469 1 16.03 346 ILE A N 1
ATOM 2755 C CA . ILE A 1 346 ? 28.094 11.633 -59.469 1 16.03 346 ILE A CA 1
ATOM 2756 C C . ILE A 1 346 ? 28.703 10.82 -58.312 1 16.03 346 ILE A C 1
ATOM 2758 O O . ILE A 1 346 ? 28.047 10.609 -57.312 1 16.03 346 ILE A O 1
ATOM 2762 N N . ARG A 1 347 ? 29.906 10.953 -58.281 1 14.66 347 ARG A N 1
ATOM 2763 C CA . ARG A 1 347 ? 31.344 10.719 -58.344 1 14.66 347 ARG A CA 1
ATOM 2764 C C . ARG A 1 347 ? 31.906 10.516 -56.938 1 14.66 347 ARG A C 1
ATOM 2766 O O . ARG A 1 347 ? 32.656 9.555 -56.688 1 14.66 347 ARG A O 1
ATOM 2773 N N . GLN A 1 348 ? 32.531 11.523 -56.562 1 15.18 348 GLN A N 1
ATOM 2774 C CA . GLN A 1 348 ? 33.969 11.719 -56.438 1 15.18 348 GLN A CA 1
ATOM 2775 C C . GLN A 1 348 ? 34.5 11.141 -55.125 1 15.18 348 GLN A C 1
ATOM 2777 O O . GLN A 1 348 ? 33.719 10.891 -54.188 1 15.18 348 GLN A O 1
ATOM 2782 N N . GLN A 1 349 ? 35.594 11.633 -54.812 1 14.42 349 GLN A N 1
ATOM 2783 C CA . GLN A 1 349 ? 37.031 11.414 -54.625 1 14.42 349 GLN A CA 1
ATOM 2784 C C . GLN A 1 349 ? 37.375 11.164 -53.188 1 14.42 349 GLN A C 1
ATOM 2786 O O . GLN A 1 349 ? 38.188 10.289 -52.844 1 14.42 349 GLN A O 1
ATOM 2791 N N . LYS A 1 350 ? 37.031 12.25 -52.531 1 14.66 350 LYS A N 1
ATOM 2792 C CA . LYS A 1 350 ? 38.188 12.711 -51.75 1 14.66 350 LYS A CA 1
ATOM 2793 C C . LYS A 1 350 ? 38.656 11.641 -50.781 1 14.66 350 LYS A C 1
ATOM 2795 O O . LYS A 1 350 ? 37.875 11.078 -50.031 1 14.66 350 LYS A O 1
ATOM 2800 N N . LYS A 1 351 ? 39.969 11.133 -51.062 1 15.22 351 LYS A N 1
ATOM 2801 C CA . LYS A 1 351 ? 41.312 10.609 -50.906 1 15.22 351 LYS A CA 1
ATOM 2802 C C . LYS A 1 351 ? 41.719 10.578 -49.406 1 15.22 351 LYS A C 1
ATOM 2804 O O . LYS A 1 351 ? 42.156 9.547 -48.906 1 15.22 351 LYS A O 1
ATOM 2809 N N . GLU A 1 352 ? 42.625 11.453 -49.219 1 14.27 352 GLU A N 1
ATOM 2810 C CA . GLU A 1 352 ? 44.062 11.344 -48.906 1 14.27 352 GLU A CA 1
ATOM 2811 C C . GLU A 1 352 ? 44.281 11.195 -47.375 1 14.27 352 GLU A C 1
ATOM 2813 O O . GLU A 1 352 ? 45.062 10.344 -46.938 1 14.27 352 GLU A O 1
ATOM 2818 N N . GLU A 1 353 ? 44.188 12.328 -46.906 1 15.65 353 GLU A N 1
ATOM 2819 C CA . GLU A 1 353 ? 45.344 12.797 -46.188 1 15.65 353 GLU A CA 1
ATOM 2820 C C . GLU A 1 353 ? 45.562 12 -44.906 1 15.65 353 GLU A C 1
ATOM 2822 O O . GLU A 1 353 ? 44.594 11.586 -44.25 1 15.65 353 GLU A O 1
ATOM 2827 N N . GLU A 1 354 ? 46.812 11.727 -44.688 1 14.85 354 GLU A N 1
ATOM 2828 C CA . GLU A 1 354 ? 48.125 11.234 -44.188 1 14.85 354 GLU A CA 1
ATOM 2829 C C . GLU A 1 354 ? 48.188 11.32 -42.688 1 14.85 354 GLU A C 1
ATOM 2831 O O . GLU A 1 354 ? 48.688 10.398 -42.031 1 14.85 354 GLU A O 1
ATOM 2836 N N . ARG A 1 355 ? 48.25 12.555 -42.25 1 13.91 355 ARG A N 1
ATOM 2837 C CA . ARG A 1 355 ? 49.375 13.008 -41.438 1 13.91 355 ARG A CA 1
ATOM 2838 C C . ARG A 1 355 ? 49.438 12.297 -40.094 1 13.91 355 ARG A C 1
ATOM 2840 O O . ARG A 1 355 ? 48.375 12.086 -39.469 1 13.91 355 ARG A O 1
ATOM 2847 N N . ALA A 1 356 ? 50.656 12.188 -39.656 1 14.34 356 ALA A N 1
ATOM 2848 C CA . ALA A 1 356 ? 51.875 11.656 -39.031 1 14.34 356 ALA A CA 1
ATOM 2849 C C . ALA A 1 356 ? 51.75 11.594 -37.5 1 14.34 356 ALA A C 1
ATOM 2851 O O . ALA A 1 356 ? 52.062 10.578 -36.906 1 14.34 356 ALA A O 1
ATOM 2852 N N . ARG A 1 357 ? 51.938 12.711 -36.938 1 13.09 357 ARG A N 1
ATOM 2853 C CA . ARG A 1 357 ? 53.125 12.812 -36.094 1 13.09 357 ARG A CA 1
ATOM 2854 C C . ARG A 1 357 ? 52.938 12.102 -34.75 1 13.09 357 ARG A C 1
ATOM 2856 O O . ARG A 1 357 ? 53.75 11.289 -34.375 1 13.09 357 ARG A O 1
ATOM 2863 N N . LEU A 1 358 ? 53.438 12.758 -33.719 1 13.95 358 LEU A N 1
ATOM 2864 C CA . LEU A 1 358 ? 54.625 12.688 -32.906 1 13.95 358 LEU A CA 1
ATOM 2865 C C . LEU A 1 358 ? 54.375 11.922 -31.609 1 13.95 358 LEU A C 1
ATOM 2867 O O . LEU A 1 358 ? 53.219 11.789 -31.188 1 13.95 358 LEU A O 1
ATOM 2871 N N . GLU A 1 359 ? 55.25 12.094 -30.578 1 14.02 359 GLU A N 1
ATOM 2872 C CA . GLU A 1 359 ? 56.406 11.531 -29.859 1 14.02 359 GLU A CA 1
ATOM 2873 C C . GLU A 1 359 ? 56 11.008 -28.484 1 14.02 359 GLU A C 1
ATOM 2875 O O . GLU A 1 359 ? 56.281 9.859 -28.156 1 14.02 359 GLU A O 1
ATOM 2880 N N . GLN A 1 360 ? 56.594 11.547 -27.406 1 13.3 360 GLN A N 1
ATOM 2881 C CA . GLN A 1 360 ? 57.688 11.086 -26.547 1 13.3 360 GLN A CA 1
ATOM 2882 C C . GLN A 1 360 ? 57.125 10.5 -25.234 1 13.3 360 GLN A C 1
ATOM 2884 O O . GLN A 1 360 ? 57.469 9.383 -24.859 1 13.3 360 GLN A O 1
ATOM 2889 N N . ALA A 1 361 ? 57.406 11.211 -24.078 1 13.19 361 ALA A N 1
ATOM 2890 C CA . ALA A 1 361 ? 58.406 10.977 -23.062 1 13.19 361 ALA A CA 1
ATOM 2891 C C . ALA A 1 361 ? 57.875 10.117 -21.938 1 13.19 361 ALA A C 1
ATOM 2893 O O . ALA A 1 361 ? 56.656 9.992 -21.766 1 13.19 361 ALA A O 1
ATOM 2894 N N . GLY A 1 362 ? 58.438 10.352 -20.656 1 13.04 362 GLY A N 1
ATOM 2895 C CA . GLY A 1 362 ? 59.375 9.758 -19.734 1 13.04 362 GLY A CA 1
ATOM 2896 C C . GLY A 1 362 ? 58.719 9.016 -18.594 1 13.04 362 GLY A C 1
ATOM 2897 O O . GLY A 1 362 ? 58.594 7.789 -18.641 1 13.04 362 GLY A O 1
ATOM 2898 N N . ALA A 1 363 ? 59.219 9.336 -17.281 1 13.17 363 ALA A N 1
ATOM 2899 C CA . ALA A 1 363 ? 60.125 8.656 -16.344 1 13.17 363 ALA A CA 1
ATOM 2900 C C . ALA A 1 363 ? 59.312 7.949 -15.258 1 13.17 363 ALA A C 1
ATOM 2902 O O . ALA A 1 363 ? 58.094 8.164 -15.133 1 13.17 363 ALA A O 1
ATOM 2903 N N . PRO A 1 364 ? 59.906 8.109 -13.984 1 13.57 364 PRO A N 1
ATOM 2904 C CA . PRO A 1 364 ? 60.688 7.234 -13.109 1 13.57 364 PRO A CA 1
ATOM 2905 C C . PRO A 1 364 ? 59.844 6.609 -11.992 1 13.57 364 PRO A C 1
ATOM 2907 O O . PRO A 1 364 ? 59.781 5.383 -11.875 1 13.57 364 PRO A O 1
ATOM 2910 N N . ALA A 1 365 ? 60.188 7.102 -10.742 1 12.77 365 ALA A N 1
ATOM 2911 C CA . ALA A 1 365 ? 60.969 6.523 -9.664 1 12.77 365 ALA A CA 1
ATOM 2912 C C . ALA A 1 365 ? 60.094 5.824 -8.633 1 12.77 365 ALA A C 1
ATOM 2914 O O . ALA A 1 365 ? 60.312 4.648 -8.328 1 12.77 365 ALA A O 1
ATOM 2915 N N . ILE A 1 366 ? 60.125 6.301 -7.281 1 13.31 366 ILE A N 1
ATOM 2916 C CA . ILE A 1 366 ? 60.969 5.848 -6.18 1 13.31 366 ILE A CA 1
ATOM 2917 C C . ILE A 1 366 ? 60.156 5.031 -5.191 1 13.31 366 ILE A C 1
ATOM 2919 O O . ILE A 1 366 ? 60.5 3.902 -4.855 1 13.31 366 ILE A O 1
ATOM 2923 N N . ASN A 1 367 ? 59.938 5.543 -3.945 1 12.89 367 ASN A N 1
ATOM 2924 C CA . ASN A 1 367 ? 60.688 5.168 -2.748 1 12.89 367 ASN A CA 1
ATOM 2925 C C . ASN A 1 367 ? 59.938 4.105 -1.938 1 12.89 367 ASN A C 1
ATOM 2927 O O . ASN A 1 367 ? 60.469 2.996 -1.756 1 12.89 367 ASN A O 1
ATOM 2931 N N . ASP A 1 368 ? 59.688 4.461 -0.653 1 12.74 368 ASP A N 1
ATOM 2932 C CA . ASP A 1 368 ? 60.344 4.035 0.583 1 12.74 368 ASP A CA 1
ATOM 2933 C C . ASP A 1 368 ? 59.562 2.883 1.233 1 12.74 368 ASP A C 1
ATOM 2935 O O . ASP A 1 368 ? 58.406 2.639 0.908 1 12.74 368 ASP A O 1
ATOM 2939 N N . ARG A 1 369 ? 59.625 2.961 2.672 1 13.03 369 ARG A N 1
ATOM 2940 C CA . ARG A 1 369 ? 60.219 2.164 3.738 1 13.03 369 ARG A CA 1
ATOM 2941 C C . ARG A 1 369 ? 59.219 1.129 4.266 1 13.03 369 ARG A C 1
ATOM 2943 O O . ARG A 1 369 ? 58.031 1.217 4.004 1 13.03 369 ARG A O 1
ATOM 2950 N N . LEU A 1 370 ? 59.438 0.854 5.699 1 12.54 370 LEU A N 1
ATOM 2951 C CA . LEU A 1 370 ? 59.969 -0.187 6.562 1 12.54 370 LEU A CA 1
ATOM 2952 C C . LEU A 1 370 ? 58.844 -1.002 7.207 1 12.54 370 LEU A C 1
ATOM 2954 O O . LEU A 1 370 ? 58.844 -2.23 7.09 1 12.54 370 LEU A O 1
ATOM 2958 N N . ARG A 1 371 ? 58.781 -0.906 8.602 1 12.66 371 ARG A N 1
ATOM 2959 C CA . ARG A 1 371 ? 59.281 -1.853 9.578 1 12.66 371 ARG A CA 1
ATOM 2960 C C . ARG A 1 371 ? 58.188 -2.787 10.078 1 12.66 371 ARG A C 1
ATOM 2962 O O . ARG A 1 371 ? 58.312 -4.008 9.93 1 12.66 371 ARG A O 1
ATOM 2969 N N . ASP A 1 372 ? 57.938 -2.777 11.492 1 12.38 372 ASP A N 1
ATOM 2970 C CA . ASP A 1 372 ? 58.469 -3.668 12.531 1 12.38 372 ASP A CA 1
ATOM 2971 C C . ASP A 1 372 ? 57.406 -4.719 12.914 1 12.38 372 ASP A C 1
ATOM 2973 O O . ASP A 1 372 ? 56.25 -4.605 12.547 1 12.38 372 ASP A O 1
ATOM 2977 N N . ARG A 1 373 ? 57.219 -4.781 14.344 1 12.8 373 ARG A N 1
ATOM 2978 C CA . ARG A 1 373 ? 57.688 -5.773 15.312 1 12.8 373 ARG A CA 1
ATOM 2979 C C . ARG A 1 373 ? 56.594 -6.797 15.594 1 12.8 373 ARG A C 1
ATOM 2981 O O . ARG A 1 373 ? 55.406 -6.582 15.242 1 12.8 373 ARG A O 1
ATOM 2988 N N . ASP A 1 374 ? 56.531 -7.234 16.953 1 12.58 374 ASP A N 1
ATOM 2989 C CA . ASP A 1 374 ? 56.938 -8.43 17.688 1 12.58 374 ASP A CA 1
ATOM 2990 C C . ASP A 1 374 ? 55.719 -9.281 18.062 1 12.58 374 ASP A C 1
ATOM 2992 O O . ASP A 1 374 ? 55.719 -10.492 17.812 1 12.58 374 ASP A O 1
ATOM 2996 N N . ALA A 1 375 ? 55.156 -9.023 19.359 1 12.41 375 ALA A N 1
ATOM 2997 C CA . ALA A 1 375 ? 55.438 -9.859 20.531 1 12.41 375 ALA A CA 1
ATOM 2998 C C . ALA A 1 375 ? 54.5 -11.055 20.594 1 12.41 375 ALA A C 1
ATOM 3000 O O . ALA A 1 375 ? 53.438 -11.047 19.953 1 12.41 375 ALA A O 1
ATOM 3001 N N . THR A 1 376 ? 54.344 -11.641 21.891 1 12.78 376 THR A N 1
ATOM 3002 C CA . THR A 1 376 ? 54.656 -12.844 22.656 1 12.78 376 THR A CA 1
ATOM 3003 C C . THR A 1 376 ? 53.438 -13.75 22.766 1 12.78 376 THR A C 1
ATOM 3005 O O . THR A 1 376 ? 52.312 -13.344 22.422 1 12.78 376 THR A O 1
ATOM 3008 N N . GLU A 1 377 ? 53.219 -14.344 24.109 1 12.94 377 GLU A N 1
ATOM 3009 C CA . GLU A 1 377 ? 53.469 -15.641 24.719 1 12.94 377 GLU A CA 1
ATOM 3010 C C . GLU A 1 377 ? 52.188 -16.453 24.875 1 12.94 377 GLU A C 1
ATOM 3012 O O . GLU A 1 377 ? 52.094 -17.547 24.312 1 12.94 377 GLU A O 1
ATOM 3017 N N . ARG A 1 378 ? 51.781 -16.719 26.281 1 12.77 378 ARG A N 1
ATOM 3018 C CA . ARG A 1 378 ? 52 -17.906 27.078 1 12.77 378 ARG A CA 1
ATOM 3019 C C . ARG A 1 378 ? 50.781 -18.828 27.062 1 12.77 378 ARG A C 1
ATOM 3021 O O . ARG A 1 378 ? 49.688 -18.391 26.688 1 12.77 378 ARG A O 1
ATOM 3028 N N . ASP A 1 379 ? 50.562 -19.562 28.219 1 12.77 379 ASP A N 1
ATOM 3029 C CA . ASP A 1 379 ? 50.75 -20.906 28.734 1 12.77 379 ASP A CA 1
ATOM 3030 C C . ASP A 1 379 ? 49.406 -21.625 28.922 1 12.77 379 ASP A C 1
ATOM 3032 O O . ASP A 1 379 ? 49.125 -22.625 28.25 1 12.77 379 ASP A O 1
ATOM 3036 N N . GLY A 1 380 ? 49.031 -21.922 30.328 1 12.47 380 GLY A N 1
ATOM 3037 C CA . GLY A 1 380 ? 49.156 -23.156 31.109 1 12.47 380 GLY A CA 1
ATOM 3038 C C . GLY A 1 380 ? 47.875 -23.969 31.141 1 12.47 380 GLY A C 1
ATOM 3039 O O . GLY A 1 380 ? 46.844 -23.547 30.625 1 12.47 380 GLY A O 1
ATOM 3040 N N . SER A 1 381 ? 47.531 -24.625 32.375 1 12.82 381 SER A N 1
ATOM 3041 C CA . SER A 1 381 ? 47.625 -25.922 33.031 1 12.82 381 SER A CA 1
ATOM 3042 C C . SER A 1 381 ? 46.25 -26.547 33.188 1 12.82 381 SER A C 1
ATOM 3044 O O . SER A 1 381 ? 45.969 -27.625 32.656 1 12.82 381 SER A O 1
ATOM 3046 N N . ARG A 1 382 ? 45.719 -26.766 34.531 1 12.73 382 ARG A N 1
ATOM 3047 C CA . ARG A 1 382 ? 45.75 -27.953 35.375 1 12.73 382 ARG A CA 1
ATOM 3048 C C . ARG A 1 382 ? 44.438 -28.703 35.344 1 12.73 382 ARG A C 1
ATOM 3050 O O . ARG A 1 382 ? 43.438 -28.172 34.844 1 12.73 382 ARG A O 1
ATOM 3057 N N . PHE A 1 383 ? 43.906 -29.172 36.562 1 12.65 383 PHE A N 1
ATOM 3058 C CA . PHE A 1 383 ? 43.875 -30.422 37.312 1 12.65 383 PHE A CA 1
ATOM 3059 C C . PHE A 1 383 ? 42.469 -31.016 37.312 1 12.65 383 PHE A C 1
ATOM 3061 O O . PHE A 1 383 ? 41.531 -30.359 36.875 1 12.65 383 PHE A O 1
ATOM 3068 N N . ARG A 1 384 ? 41.812 -31.391 38.531 1 12.45 384 ARG A N 1
ATOM 3069 C CA . ARG A 1 384 ? 41.75 -32.625 39.344 1 12.45 384 ARG A CA 1
ATOM 3070 C C . ARG A 1 384 ? 40.375 -33.219 39.281 1 12.45 384 ARG A C 1
ATOM 3072 O O . ARG A 1 384 ? 39.406 -32.594 38.875 1 12.45 384 ARG A O 1
ATOM 3079 N N . SER A 1 385 ? 39.812 -33.75 40.5 1 12.1 385 SER A N 1
ATOM 3080 C CA . SER A 1 385 ? 39.656 -35.062 41.125 1 12.1 385 SER A CA 1
ATOM 3081 C C . SER A 1 385 ? 38.219 -35.5 41.156 1 12.1 385 SER A C 1
ATOM 3083 O O . SER A 1 385 ? 37.875 -36.594 40.688 1 12.1 385 SER A O 1
ATOM 3085 N N . PRO A 1 386 ? 37.406 -35.469 42.406 1 12.42 386 PRO A N 1
ATOM 3086 C CA . PRO A 1 386 ? 37.219 -36.625 43.25 1 12.42 386 PRO A CA 1
ATOM 3087 C C . PRO A 1 386 ? 35.906 -37.344 43.031 1 12.42 386 PRO A C 1
ATOM 3089 O O . PRO A 1 386 ? 35.031 -36.812 42.344 1 12.42 386 PRO A O 1
ATOM 3092 N N . ARG A 1 387 ? 35.156 -37.719 44.188 1 12.67 387 ARG A N 1
ATOM 3093 C CA . ARG A 1 387 ? 34.875 -38.906 44.969 1 12.67 387 ARG A CA 1
ATOM 3094 C C . ARG A 1 387 ? 33.438 -39.344 44.781 1 12.67 387 ARG A C 1
ATOM 3096 O O . ARG A 1 387 ? 33.188 -40.5 44.375 1 12.67 387 ARG A O 1
ATOM 3103 N N . THR A 1 388 ? 32.625 -39.406 45.844 1 12.34 388 THR A N 1
ATOM 3104 C CA . THR A 1 388 ? 32.281 -40.562 46.688 1 12.34 388 THR A CA 1
ATOM 3105 C C . THR A 1 388 ? 30.891 -41.062 46.406 1 12.34 388 THR A C 1
ATOM 3107 O O . THR A 1 388 ? 30.688 -42.25 46.094 1 12.34 388 THR A O 1
ATOM 3110 N N . ASN A 1 389 ? 29.906 -41.156 47.375 1 12.8 389 ASN A N 1
ATOM 3111 C CA . ASN A 1 389 ? 29.469 -42.25 48.219 1 12.8 389 ASN A CA 1
ATOM 3112 C C . ASN A 1 389 ? 28.125 -42.812 47.781 1 12.8 389 ASN A C 1
ATOM 3114 O O . ASN A 1 389 ? 27.422 -42.219 46.969 1 12.8 389 ASN A O 1
ATOM 3118 N N . GLY A 1 390 ? 27.094 -43.219 48.75 1 12.62 390 GLY A N 1
ATOM 3119 C CA . GLY A 1 390 ? 26.656 -44.438 49.406 1 12.62 390 GLY A CA 1
ATOM 3120 C C . GLY A 1 390 ? 25.281 -44.906 48.938 1 12.62 390 GLY A C 1
ATOM 3121 O O . GLY A 1 390 ? 25.172 -45.938 48.281 1 12.62 390 GLY A O 1
ATOM 3122 N N . LEU A 1 391 ? 24.141 -44.844 49.75 1 13.39 391 LEU A N 1
ATOM 3123 C CA . LEU A 1 391 ? 23.562 -45.938 50.562 1 13.39 391 LEU A CA 1
ATOM 3124 C C . LEU A 1 391 ? 22.406 -46.594 49.812 1 13.39 391 LEU A C 1
ATOM 3126 O O . LEU A 1 391 ? 21.891 -46.031 48.844 1 13.39 391 LEU A O 1
ATOM 3130 N N . GLU A 1 392 ? 21.25 -47.125 50.594 1 12.91 392 GLU A N 1
ATOM 3131 C CA . GLU A 1 392 ? 20.797 -48.375 51.156 1 12.91 392 GLU A CA 1
ATOM 3132 C C . GLU A 1 392 ? 19.547 -48.875 50.438 1 12.91 392 GLU A C 1
ATOM 3134 O O . GLU A 1 392 ? 19.516 -50.031 50 1 12.91 392 GLU A O 1
ATOM 3139 N N . ALA A 1 393 ? 18.297 -48.938 51.031 1 13.19 393 ALA A N 1
ATOM 3140 C CA . ALA A 1 393 ? 17.703 -50.094 51.688 1 13.19 393 ALA A CA 1
ATOM 3141 C C . ALA A 1 393 ? 16.734 -50.812 50.75 1 13.19 393 ALA A C 1
ATOM 3143 O O . ALA A 1 393 ? 16.375 -50.281 49.688 1 13.19 393 ALA A O 1
ATOM 3144 N N . ASN A 1 394 ? 15.484 -51.25 51.281 1 12.89 394 ASN A N 1
ATOM 3145 C CA . ASN A 1 394 ? 15.016 -52.562 51.781 1 12.89 394 ASN A CA 1
ATOM 3146 C C . ASN A 1 394 ? 14.094 -53.25 50.781 1 12.89 394 ASN A C 1
ATOM 3148 O O . ASN A 1 394 ? 13.672 -52.625 49.781 1 12.89 394 ASN A O 1
ATOM 3152 N N . ASP A 1 395 ? 12.82 -53.875 51.219 1 13 395 ASP A N 1
ATOM 3153 C CA . ASP A 1 395 ? 12.422 -55.219 51.562 1 13 395 ASP A CA 1
ATOM 3154 C C . ASP A 1 395 ? 11.555 -55.844 50.5 1 13 395 ASP A C 1
ATOM 3156 O O . ASP A 1 395 ? 11.883 -56.906 49.938 1 13 395 ASP A O 1
ATOM 3160 N N . THR A 1 396 ? 10.156 -56.125 50.781 1 13.23 396 THR A N 1
ATOM 3161 C CA . THR A 1 396 ? 9.633 -57.438 51.125 1 13.23 396 THR A CA 1
ATOM 3162 C C . THR A 1 396 ? 9.078 -58.156 49.906 1 13.23 396 THR A C 1
ATOM 3164 O O . THR A 1 396 ? 8.836 -57.531 48.875 1 13.23 396 THR A O 1
ATOM 3167 N N . ASP A 1 397 ? 8.062 -59.312 50.125 1 12.71 397 ASP A N 1
ATOM 3168 C CA . ASP A 1 397 ? 7.965 -60.75 50.062 1 12.71 397 ASP A CA 1
ATOM 3169 C C . ASP A 1 397 ? 7.086 -61.219 48.906 1 12.71 397 ASP A C 1
ATOM 3171 O O . ASP A 1 397 ? 7.477 -62.094 48.125 1 12.71 397 ASP A O 1
ATOM 3175 N N . ALA A 1 398 ? 5.637 -61.406 49.094 1 12.98 398 ALA A N 1
ATOM 3176 C CA . ALA A 1 398 ? 5.027 -62.719 49.281 1 12.98 398 ALA A CA 1
ATOM 3177 C C . ALA A 1 398 ? 4.77 -63.406 47.938 1 12.98 398 ALA A C 1
ATOM 3179 O O . ALA A 1 398 ? 4.723 -62.75 46.906 1 12.98 398 ALA A O 1
ATOM 3180 N N . LEU A 1 399 ? 3.785 -64.562 48.031 1 12.98 399 LEU A N 1
ATOM 3181 C CA . LEU A 1 399 ? 3.734 -66 47.938 1 12.98 399 LEU A CA 1
ATOM 3182 C C . LEU A 1 399 ? 3.15 -66.438 46.594 1 12.98 399 LEU A C 1
ATOM 3184 O O . LEU A 1 399 ? 3.762 -67.25 45.875 1 12.98 399 LEU A O 1
ATOM 3188 N N . TYR A 1 400 ? 1.817 -67.062 46.625 1 12.91 400 TYR A N 1
ATOM 3189 C CA . TYR A 1 400 ? 1.555 -68.5 46.562 1 12.91 400 TYR A CA 1
ATOM 3190 C C . TYR A 1 400 ? 1.29 -68.938 45.125 1 12.91 400 TYR A C 1
ATOM 3192 O O . TYR A 1 400 ? 0.999 -68.125 44.25 1 12.91 400 TYR A O 1
ATOM 3200 N N . PRO A 1 401 ? 0.574 -70.375 44.969 1 13.34 401 PRO A N 1
ATOM 3201 C CA . PRO A 1 401 ? 0.875 -71.688 44.406 1 13.34 401 PRO A CA 1
ATOM 3202 C C . PRO A 1 401 ? 0.162 -71.938 43.094 1 13.34 401 PRO A C 1
ATOM 3204 O O . PRO A 1 401 ? 0.813 -72.188 42.062 1 13.34 401 PRO A O 1
ATOM 3207 N N . SER A 1 402 ? -1.099 -72.812 43.156 1 12.88 402 SER A N 1
ATOM 3208 C CA . SER A 1 402 ? -1.173 -74.25 42.875 1 12.88 402 SER A CA 1
ATOM 3209 C C . SER A 1 402 ? -1.704 -74.5 41.469 1 12.88 402 SER A C 1
ATOM 3211 O O . SER A 1 402 ? -1.079 -75.25 40.688 1 12.88 402 SER A O 1
ATOM 3213 N N . ARG A 1 403 ? -3.121 -75.125 41.312 1 13.18 403 ARG A N 1
ATOM 3214 C CA . ARG A 1 403 ? -3.432 -76.5 41.125 1 13.18 403 ARG A CA 1
ATOM 3215 C C . ARG A 1 403 ? -3.629 -76.875 39.656 1 13.18 403 ARG A C 1
ATOM 3217 O O . ARG A 1 403 ? -3.766 -75.938 38.812 1 13.18 403 ARG A O 1
ATOM 3224 N N . HIS A 1 404 ? -4.848 -77.812 39.312 1 13.25 404 HIS A N 1
ATOM 3225 C CA . HIS A 1 404 ? -4.953 -79.25 39 1 13.25 404 HIS A CA 1
ATOM 3226 C C . HIS A 1 404 ? -5.207 -79.438 37.5 1 13.25 404 HIS A C 1
ATOM 3228 O O . HIS A 1 404 ? -5.512 -78.5 36.781 1 13.25 404 HIS A O 1
ATOM 3234 N N . THR A 1 405 ? -6.336 -80.5 37.156 1 13.11 405 THR A N 1
ATOM 3235 C CA . THR A 1 405 ? -6.258 -81.875 36.688 1 13.11 405 THR A CA 1
ATOM 3236 C C . THR A 1 405 ? -6.656 -82 35.219 1 13.11 405 THR A C 1
ATOM 3238 O O . THR A 1 405 ? -5.895 -82.5 34.406 1 13.11 405 THR A O 1
ATOM 3241 N N . GLU A 1 406 ? -7.863 -83 34.875 1 13.45 406 GLU A N 1
ATOM 3242 C CA . GLU A 1 406 ? -7.785 -84.312 34.344 1 13.45 406 GLU A CA 1
ATOM 3243 C C . GLU A 1 406 ? -8.148 -84.375 32.844 1 13.45 406 GLU A C 1
ATOM 3245 O O . GLU A 1 406 ? -8.648 -83.375 32.312 1 13.45 406 GLU A O 1
ATOM 3250 N N . PRO A 1 407 ? -9.117 -85.625 32.406 1 13.91 407 PRO A N 1
ATOM 3251 C CA . PRO A 1 407 ? -8.828 -86.812 31.641 1 13.91 407 PRO A CA 1
ATOM 3252 C C . PRO A 1 407 ? -9.359 -86.75 30.219 1 13.91 407 PRO A C 1
ATOM 3254 O O . PRO A 1 407 ? -8.602 -86.938 29.266 1 13.91 407 PRO A O 1
ATOM 3257 N N . THR A 1 408 ? -10.727 -87.438 29.906 1 13.16 408 THR A N 1
ATOM 3258 C CA . THR A 1 408 ? -10.891 -88.75 29.344 1 13.16 408 THR A CA 1
ATOM 3259 C C . THR A 1 408 ? -11.18 -88.688 27.844 1 13.16 408 THR A C 1
ATOM 3261 O O . THR A 1 408 ? -11.469 -87.625 27.312 1 13.16 408 THR A O 1
ATOM 3264 N N . SER A 1 409 ? -12.32 -89.625 27.312 1 13.77 409 SER A N 1
ATOM 3265 C CA . SER A 1 409 ? -12.297 -90.938 26.578 1 13.77 409 SER A CA 1
ATOM 3266 C C . SER A 1 409 ? -12.781 -90.75 25.141 1 13.77 409 SER A C 1
ATOM 3268 O O . SER A 1 409 ? -13.219 -89.625 24.766 1 13.77 409 SER A O 1
ATOM 3270 N N . ASN A 1 410 ? -13.875 -91.625 24.656 1 13.41 410 ASN A N 1
ATOM 3271 C CA . ASN A 1 410 ? -13.867 -92.812 23.812 1 13.41 410 ASN A CA 1
ATOM 3272 C C . ASN A 1 410 ? -14.469 -92.562 22.438 1 13.41 410 ASN A C 1
ATOM 3274 O O . ASN A 1 410 ? -13.758 -92.5 21.438 1 13.41 410 ASN A O 1
ATOM 3278 N N . THR A 1 411 ? -15.742 -93.312 22.031 1 13.89 411 THR A N 1
ATOM 3279 C CA . THR A 1 411 ? -15.891 -94.5 21.219 1 13.89 411 THR A CA 1
ATOM 3280 C C . THR A 1 411 ? -16.484 -94.125 19.859 1 13.89 411 THR A C 1
ATOM 3282 O O . THR A 1 411 ? -15.75 -94.062 18.859 1 13.89 411 THR A O 1
ATOM 3285 N N . GLY A 1 412 ? -17.75 -94.875 19.359 1 14.16 412 GLY A N 1
ATOM 3286 C CA . GLY A 1 412 ? -17.953 -96 18.469 1 14.16 412 GLY A CA 1
ATOM 3287 C C . GLY A 1 412 ? -18.547 -95.562 17.125 1 14.16 412 GLY A C 1
ATOM 3288 O O . GLY A 1 412 ? -17.859 -95.562 16.109 1 14.16 412 GLY A O 1
ATOM 3289 N N . ILE A 1 413 ? -19.969 -95.875 16.828 1 14.32 413 ILE A N 1
ATOM 3290 C CA . ILE A 1 413 ? -20.484 -97 16.031 1 14.32 413 ILE A CA 1
ATOM 3291 C C . ILE A 1 413 ? -20.922 -96.5 14.656 1 14.32 413 ILE A C 1
ATOM 3293 O O . ILE A 1 413 ? -21.203 -95.312 14.492 1 14.32 413 ILE A O 1
ATOM 3297 N N . LYS A 1 414 ? -21.734 -97.375 13.859 1 15.47 414 LYS A N 1
ATOM 3298 C CA . LYS A 1 414 ? -21.75 -98.188 12.641 1 15.47 414 LYS A CA 1
ATOM 3299 C C . LYS A 1 414 ? -22.688 -97.562 11.594 1 15.47 414 LYS A C 1
ATOM 3301 O O . LYS A 1 414 ? -22.297 -97.312 10.453 1 15.47 414 LYS A O 1
ATOM 3306 N N . ARG A 1 415 ? -24 -98.062 11.414 1 14.55 415 ARG A N 1
ATOM 3307 C CA . ARG A 1 415 ? -24.453 -99 10.391 1 14.55 415 ARG A CA 1
ATOM 3308 C C . ARG A 1 415 ? -25.219 -98.312 9.281 1 14.55 415 ARG A C 1
ATOM 3310 O O . ARG A 1 415 ? -24.906 -98.438 8.102 1 14.55 415 ARG A O 1
ATOM 3317 N N . SER A 1 416 ? -26.641 -98.25 9.25 1 14.33 416 SER A N 1
ATOM 3318 C CA . SER A 1 416 ? -27.484 -99.125 8.492 1 14.33 416 SER A CA 1
ATOM 3319 C C . SER A 1 416 ? -27.984 -98.5 7.199 1 14.33 416 SER A C 1
ATOM 3321 O O . SER A 1 416 ? -27.922 -97.312 7.043 1 14.33 416 SER A O 1
ATOM 3323 N N . ASN A 1 417 ? -29.328 -98.938 6.555 1 14.55 417 ASN A N 1
ATOM 3324 C CA . ASN A 1 417 ? -29.828 -99.688 5.422 1 14.55 417 ASN A CA 1
ATOM 3325 C C . ASN A 1 417 ? -30.484 -98.75 4.383 1 14.55 417 ASN A C 1
ATOM 3327 O O . ASN A 1 417 ? -30.156 -98.812 3.199 1 14.55 417 ASN A O 1
ATOM 3331 N N . THR A 1 418 ? -31.938 -98.438 4.344 1 15.55 418 THR A N 1
ATOM 3332 C CA . THR A 1 418 ? -32.969 -99.062 3.541 1 15.55 418 THR A CA 1
ATOM 3333 C C . THR A 1 418 ? -33.312 -98.25 2.312 1 15.55 418 THR A C 1
ATOM 3335 O O . THR A 1 418 ? -32.938 -97.062 2.25 1 15.55 418 THR A O 1
ATOM 3338 N N . ALA A 1 419 ? -34.781 -98.062 1.839 1 16.38 419 ALA A N 1
ATOM 3339 C CA . ALA A 1 419 ? -35.594 -98.562 0.719 1 16.38 419 ALA A CA 1
ATOM 3340 C C . ALA A 1 419 ? -35.844 -97.438 -0.291 1 16.38 419 ALA A C 1
ATOM 3342 O O . ALA A 1 419 ? -35.812 -96.25 0.06 1 16.38 419 ALA A O 1
ATOM 3343 N N . ARG A 1 420 ? -36.312 -97.688 -1.658 1 17.16 420 ARG A N 1
ATOM 3344 C CA . ARG A 1 420 ? -36.125 -97.375 -3.066 1 17.16 420 ARG A CA 1
ATOM 3345 C C . ARG A 1 420 ? -37.281 -96.5 -3.553 1 17.16 420 ARG A C 1
ATOM 3347 O O . ARG A 1 420 ? -37.156 -95.812 -4.605 1 17.16 420 ARG A O 1
ATOM 3354 N N . PRO A 1 421 ? -38.375 -96.062 -2.867 1 16.47 421 PRO A N 1
ATOM 3355 C CA . PRO A 1 421 ? -39.594 -96.25 -3.676 1 16.47 421 PRO A CA 1
ATOM 3356 C C . PRO A 1 421 ? -39.656 -95.25 -4.848 1 16.47 421 PRO A C 1
ATOM 3358 O O . PRO A 1 421 ? -38.906 -94.25 -4.863 1 16.47 421 PRO A O 1
ATOM 3361 N N . GLU A 1 422 ? -41.031 -95.062 -5.516 1 17.8 422 GLU A N 1
ATOM 3362 C CA . GLU A 1 422 ? -41.75 -95.125 -6.785 1 17.8 422 GLU A CA 1
ATOM 3363 C C . GLU A 1 422 ? -41.969 -93.75 -7.34 1 17.8 422 GLU A 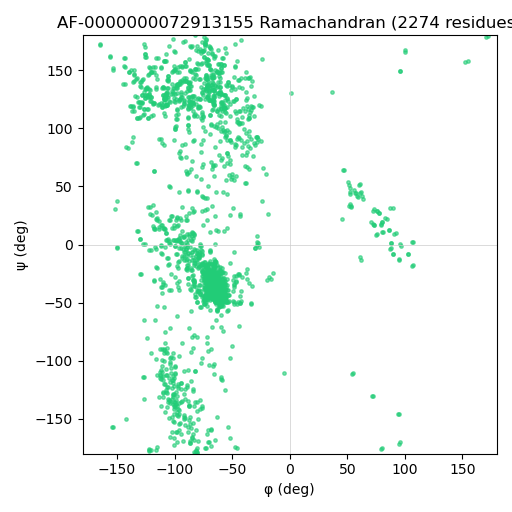C 1
ATOM 3365 O O . GLU A 1 422 ? -42.219 -92.812 -6.582 1 17.8 422 GLU A O 1
ATOM 3370 N N . ARG A 1 423 ? -41.812 -93.375 -8.742 1 17.67 423 ARG A N 1
ATOM 3371 C CA . ARG A 1 423 ? -41.5 -92.375 -9.742 1 17.67 423 ARG A CA 1
ATOM 3372 C C . ARG A 1 423 ? -42.75 -91.688 -10.234 1 17.67 423 ARG A C 1
ATOM 3374 O O . ARG A 1 423 ? -42.719 -90.938 -11.234 1 17.67 423 ARG A O 1
ATOM 3381 N N . GLU A 1 424 ? -43.906 -91.438 -9.5 1 18.44 424 GLU A N 1
ATOM 3382 C CA . GLU A 1 424 ? -45.094 -91.188 -10.305 1 18.44 424 GLU A CA 1
ATOM 3383 C C . GLU A 1 424 ? -44.938 -89.875 -11.078 1 18.44 424 GLU A C 1
ATOM 3385 O O . GLU A 1 424 ? -44.375 -88.938 -10.586 1 18.44 424 GLU A O 1
ATOM 3390 N N . ALA A 1 425 ? -45.562 -89.75 -12.43 1 19.94 425 ALA A N 1
ATOM 3391 C CA . ALA A 1 425 ? -45.5 -89.125 -13.75 1 19.94 425 ALA A CA 1
ATOM 3392 C C . ALA A 1 425 ? -46.281 -87.812 -13.789 1 19.94 425 ALA A C 1
ATOM 3394 O O . ALA A 1 425 ? -47.5 -87.875 -13.75 1 19.94 425 ALA A O 1
ATOM 3395 N N . GLU A 1 426 ? -45.969 -86.812 -13.086 1 17.75 426 GLU A N 1
ATOM 3396 C CA . GLU A 1 426 ? -46.75 -85.562 -13.047 1 17.75 426 GLU A CA 1
ATOM 3397 C C . GLU A 1 426 ? -46.844 -84.938 -14.43 1 17.75 426 GLU A C 1
ATOM 3399 O O . GLU A 1 426 ? -45.844 -84.812 -15.109 1 17.75 426 GLU A O 1
ATOM 3404 N N . SER A 1 427 ? -48.062 -84.812 -15.023 1 18.73 427 SER A N 1
ATOM 3405 C CA . SER A 1 427 ? -48.719 -84.375 -16.266 1 18.73 427 SER A CA 1
ATOM 3406 C C . SER A 1 427 ? -48.469 -82.875 -16.547 1 18.73 427 SER A C 1
ATOM 3408 O O . SER A 1 427 ? -48.438 -82.062 -15.633 1 18.73 427 SER A O 1
ATOM 3410 N N . GLU A 1 428 ? -47.969 -82.438 -17.797 1 17.45 428 GLU A N 1
ATOM 3411 C CA . GLU A 1 428 ? -47.281 -81.375 -18.516 1 17.45 428 GLU A CA 1
ATOM 3412 C C . GLU A 1 428 ? -48.281 -80.25 -18.922 1 17.45 428 GLU A C 1
ATOM 3414 O O . GLU A 1 428 ? -48.406 -79.938 -20.109 1 17.45 428 GLU A O 1
ATOM 3419 N N . LYS A 1 429 ? -49.469 -79.812 -18.344 1 21.3 429 LYS A N 1
ATOM 3420 C CA . LYS A 1 429 ? -50.312 -78.875 -19.094 1 21.3 429 LYS A CA 1
ATOM 3421 C C . LYS A 1 429 ? -49.531 -77.688 -19.562 1 21.3 429 LYS A C 1
ATOM 3423 O O . LYS A 1 429 ? -48.875 -77 -18.766 1 21.3 429 LYS A O 1
ATOM 3428 N N . ARG A 1 430 ? -49.438 -77.375 -20.984 1 19.25 430 ARG A N 1
ATOM 3429 C CA . ARG A 1 430 ? -48.75 -76.5 -21.938 1 19.25 430 ARG A CA 1
ATOM 3430 C C . ARG A 1 430 ? -49.188 -75.062 -21.766 1 19.25 430 ARG A C 1
ATOM 3432 O O . ARG A 1 430 ? -50.375 -74.75 -21.969 1 19.25 430 ARG A O 1
ATOM 3439 N N . VAL A 1 431 ? -48.875 -74.312 -20.766 1 19.91 431 VAL A N 1
ATOM 3440 C CA . VAL A 1 431 ? -49.281 -72.938 -20.594 1 19.91 431 VAL A CA 1
ATOM 3441 C C . VAL A 1 431 ? -48.75 -72.062 -21.766 1 19.91 431 VAL A C 1
ATOM 3443 O O . VAL A 1 431 ? -47.562 -72.125 -22.094 1 19.91 431 VAL A O 1
ATOM 3446 N N . VAL A 1 432 ? -49.656 -71.625 -22.766 1 23.44 432 VAL A N 1
ATOM 3447 C CA . VAL A 1 432 ? -49.562 -70.875 -23.984 1 23.44 432 VAL A CA 1
ATOM 3448 C C . VAL A 1 432 ? -48.875 -69.5 -23.688 1 23.44 432 VAL A C 1
ATOM 3450 O O . VAL A 1 432 ? -49.188 -68.875 -22.688 1 23.44 432 VAL A O 1
ATOM 3453 N N . LYS A 1 433 ? -47.688 -69.188 -24.297 1 26.14 433 LYS A N 1
ATOM 3454 C CA . LYS A 1 433 ? -46.75 -68.062 -24.172 1 26.14 433 LYS A CA 1
ATOM 3455 C C . LYS A 1 433 ? -47.312 -66.75 -24.719 1 26.14 433 LYS A C 1
ATOM 3457 O O . LYS A 1 433 ? -47.812 -66.75 -25.844 1 26.14 433 LYS A O 1
ATOM 3462 N N . PRO A 1 434 ? -47.906 -65.875 -23.906 1 26.92 434 PRO A N 1
ATOM 3463 C CA . PRO A 1 434 ? -48.406 -64.562 -24.406 1 26.92 434 PRO A CA 1
ATOM 3464 C C . PRO A 1 434 ? -47.375 -63.812 -25.219 1 26.92 434 PRO A C 1
ATOM 3466 O O . PRO A 1 434 ? -46.156 -64 -25.031 1 26.92 434 PRO A O 1
ATOM 3469 N N . SER A 1 435 ? -47.594 -63.375 -26.531 1 25.62 435 SER A N 1
ATOM 3470 C CA . SER A 1 435 ? -46.875 -62.656 -27.562 1 25.62 435 SER A CA 1
ATOM 3471 C C . SER A 1 435 ? -46.375 -61.312 -27.062 1 25.62 435 SER A C 1
ATOM 3473 O O . SER A 1 435 ? -47.156 -60.469 -26.656 1 25.62 435 SER A O 1
ATOM 3475 N N . SER A 1 436 ? -45.281 -61.25 -26.297 1 26.69 436 SER A N 1
ATOM 3476 C CA . SER A 1 436 ? -44.719 -60.031 -25.703 1 26.69 436 SER A CA 1
ATOM 3477 C C . SER A 1 436 ? -44.312 -59.031 -26.781 1 26.69 436 SER A C 1
ATOM 3479 O O . SER A 1 436 ? -43.438 -59.312 -27.609 1 26.69 436 SER A O 1
ATOM 3481 N N . SER A 1 437 ? -45.281 -58.219 -27.469 1 29.98 437 SER A N 1
ATOM 3482 C CA . SER A 1 437 ? -44.969 -57.062 -28.297 1 29.98 437 SER A CA 1
ATOM 3483 C C . SER A 1 437 ? -43.844 -56.219 -27.703 1 29.98 437 SER A C 1
ATOM 3485 O O . SER A 1 437 ? -43.781 -56.031 -26.484 1 29.98 437 SER A O 1
ATOM 3487 N N . SER A 1 438 ? -42.75 -56.156 -28.359 1 28 438 SER A N 1
ATOM 3488 C CA . SER A 1 438 ? -41.562 -55.406 -28.078 1 28 438 SER A CA 1
ATOM 3489 C C . SER A 1 438 ? -41.844 -53.906 -27.891 1 28 438 SER A C 1
ATOM 3491 O O . SER A 1 438 ? -42 -53.188 -28.875 1 28 438 SER A O 1
ATOM 3493 N N . LYS A 1 439 ? -42.938 -53.406 -27.141 1 33.12 439 LYS A N 1
ATOM 3494 C CA . LYS A 1 439 ? -42.969 -51.969 -26.797 1 33.12 439 LYS A CA 1
ATOM 3495 C C . LYS A 1 439 ? -41.562 -51.469 -26.5 1 33.12 439 LYS A C 1
ATOM 3497 O O . LYS A 1 439 ? -40.812 -52.062 -25.719 1 33.12 439 LYS A O 1
ATOM 3502 N N . LYS A 1 440 ? -41 -50.656 -27.422 1 39.53 440 LYS A N 1
ATOM 3503 C CA . LYS A 1 440 ? -39.844 -49.781 -27.219 1 39.53 440 LYS A CA 1
ATOM 3504 C C . LYS A 1 440 ? -39.781 -49.25 -25.797 1 39.53 440 LYS A C 1
ATOM 3506 O O . LYS A 1 440 ? -40.75 -48.562 -25.359 1 39.53 440 LYS A O 1
ATOM 3511 N N . ASN A 1 441 ? -39.406 -49.875 -24.766 1 40.88 441 ASN A N 1
ATOM 3512 C CA . ASN A 1 441 ? -39.562 -49.5 -23.359 1 40.88 441 ASN A CA 1
ATOM 3513 C C . ASN A 1 441 ? -39.062 -48.094 -23.094 1 40.88 441 ASN A C 1
ATOM 3515 O O . ASN A 1 441 ? -37.844 -47.844 -23.125 1 40.88 441 ASN A O 1
ATOM 3519 N N . PRO A 1 442 ? -39.688 -46.938 -23.562 1 51.53 442 PRO A N 1
ATOM 3520 C CA . PRO A 1 442 ? -39.438 -45.562 -23.172 1 51.53 442 PRO A CA 1
ATOM 3521 C C . PRO A 1 442 ? -38.688 -45.438 -21.844 1 51.53 442 PRO A C 1
ATOM 3523 O O . PRO A 1 442 ? -37.906 -44.5 -21.641 1 51.53 442 PRO A O 1
ATOM 3526 N N . ASP A 1 443 ? -38.844 -46.375 -21.016 1 63.81 443 ASP A N 1
ATOM 3527 C CA . ASP A 1 443 ? -38.281 -46.406 -19.672 1 63.81 443 ASP A CA 1
ATOM 3528 C C . ASP A 1 443 ? -36.781 -46.719 -19.719 1 63.81 443 ASP A C 1
ATOM 3530 O O . ASP A 1 443 ? -36.031 -46.156 -18.938 1 63.81 443 ASP A O 1
ATOM 3534 N N . PHE A 1 444 ? -36.344 -47.281 -20.812 1 76.5 444 PHE A N 1
ATOM 3535 C CA . PHE A 1 444 ? -34.938 -47.625 -20.891 1 76.5 444 PHE A CA 1
ATOM 3536 C C . PHE A 1 444 ? -34.094 -46.406 -21.266 1 76.5 444 PHE A C 1
ATOM 3538 O O . PHE A 1 444 ? -33.031 -46.188 -20.688 1 76.5 444 PHE A O 1
ATOM 3545 N N . GLN A 1 445 ? -34.656 -45.656 -22.344 1 78.69 445 GLN A N 1
ATOM 3546 C CA . GLN A 1 445 ? -33.906 -44.469 -22.781 1 78.69 445 GLN A CA 1
ATOM 3547 C C . GLN A 1 445 ? -33.781 -43.469 -21.672 1 78.69 445 GLN A C 1
ATOM 3549 O O . GLN A 1 445 ? -32.75 -42.812 -21.516 1 78.69 445 GLN A O 1
ATOM 3554 N N . SER A 1 446 ? -34.875 -43.375 -21.031 1 83.62 446 SER A N 1
ATOM 3555 C CA . SER A 1 446 ? -34.844 -42.469 -19.891 1 83.62 446 SER A CA 1
ATOM 3556 C C . SER A 1 446 ? -33.906 -42.938 -18.797 1 83.62 446 SER A C 1
ATOM 3558 O O . SER A 1 446 ? -33.188 -42.156 -18.172 1 83.62 446 SER A O 1
ATOM 3560 N N . ALA A 1 447 ? -33.844 -44.156 -18.641 1 85.19 447 ALA A N 1
ATOM 3561 C CA . ALA A 1 447 ? -32.969 -44.75 -17.625 1 85.19 447 ALA A CA 1
ATOM 3562 C C . ALA A 1 447 ? -31.5 -44.625 -18.047 1 85.19 447 ALA A C 1
ATOM 3564 O O . ALA A 1 447 ? -30.625 -44.375 -17.219 1 85.19 447 ALA A O 1
ATOM 3565 N N . LEU A 1 448 ? -31.359 -44.75 -19.344 1 88.31 448 LEU A N 1
ATOM 3566 C CA . LEU A 1 448 ? -30 -44.656 -19.859 1 88.31 448 LEU A CA 1
ATOM 3567 C C . LEU A 1 448 ? -29.484 -43.219 -19.766 1 88.31 448 LEU A C 1
ATOM 3569 O O . LEU A 1 448 ? -28.328 -43 -19.422 1 88.31 448 LEU A O 1
ATOM 3573 N N . LYS A 1 449 ? -30.359 -42.375 -20.094 1 88.69 449 LYS A N 1
ATOM 3574 C CA . LYS A 1 449 ? -30 -40.969 -19.984 1 88.69 449 LYS A CA 1
ATOM 3575 C C . LYS A 1 449 ? -29.656 -40.594 -18.547 1 88.69 449 LYS A C 1
ATOM 3577 O O . LYS A 1 449 ? -28.703 -39.844 -18.297 1 88.69 449 LYS A O 1
ATOM 3582 N N . ASN A 1 450 ? -30.391 -41.031 -17.688 1 90.31 450 ASN A N 1
ATOM 3583 C CA . ASN A 1 450 ? -30.125 -40.812 -16.281 1 90.31 450 ASN A CA 1
ATOM 3584 C C . ASN A 1 450 ? -28.812 -41.438 -15.836 1 90.31 450 ASN A C 1
ATOM 3586 O O . ASN A 1 450 ? -28.078 -40.875 -15.023 1 90.31 450 ASN A O 1
ATOM 3590 N N . ARG A 1 451 ? -28.531 -42.625 -16.344 1 91.56 451 ARG A N 1
ATOM 3591 C CA . ARG A 1 451 ? -27.281 -43.312 -16.016 1 91.56 451 ARG A CA 1
ATOM 3592 C C . ARG A 1 451 ? -26.078 -42.531 -16.531 1 91.56 451 ARG A C 1
ATOM 3594 O O . ARG A 1 451 ? -25.047 -42.438 -15.859 1 91.56 451 ARG A O 1
ATOM 3601 N N . VAL A 1 452 ? -26.266 -41.969 -17.688 1 92.25 452 VAL A N 1
ATOM 3602 C CA . VAL A 1 452 ? -25.172 -41.188 -18.281 1 92.25 452 VAL A CA 1
ATOM 3603 C C . VAL A 1 452 ? -24.938 -39.906 -17.484 1 92.25 452 VAL A C 1
ATOM 3605 O O . VAL A 1 452 ? -23.797 -39.531 -17.219 1 92.25 452 VAL A O 1
ATOM 3608 N N . LYS A 1 453 ? -26.016 -39.375 -17.109 1 91.44 453 LYS A N 1
ATOM 3609 C CA . LYS A 1 453 ? -25.922 -38.188 -16.297 1 91.44 453 LYS A CA 1
ATOM 3610 C C . LYS A 1 453 ? -25.219 -38.469 -14.977 1 91.44 453 LYS A C 1
ATOM 3612 O O . LYS A 1 453 ? -24.297 -37.75 -14.578 1 91.44 453 LYS A O 1
ATOM 3617 N N . ASN A 1 454 ? -25.609 -39.438 -14.297 1 92.75 454 ASN A N 1
ATOM 3618 C CA . ASN A 1 454 ? -24.984 -39.844 -13.047 1 92.75 454 ASN A CA 1
ATOM 3619 C C . ASN A 1 454 ? -23.516 -40.219 -13.242 1 92.75 454 ASN A C 1
ATOM 3621 O O . ASN A 1 454 ? -22.672 -39.906 -12.398 1 92.75 454 ASN A O 1
ATOM 3625 N N . SER A 1 455 ? -23.297 -40.875 -14.328 1 94.5 455 SER A N 1
ATOM 3626 C CA . SER A 1 455 ? -21.922 -41.281 -14.633 1 94.5 455 SER A CA 1
ATOM 3627 C C . SER A 1 455 ? -21.031 -40.062 -14.82 1 94.5 455 SER A C 1
ATOM 3629 O O . SER A 1 455 ? -19.891 -40.031 -14.344 1 94.5 455 SER A O 1
ATOM 3631 N N . ASP A 1 456 ? -21.547 -39.062 -15.508 1 92.44 456 ASP A N 1
ATOM 3632 C CA . ASP A 1 456 ? -20.781 -37.844 -15.695 1 92.44 456 ASP A CA 1
ATOM 3633 C C . ASP A 1 456 ? -20.469 -37.188 -14.344 1 92.44 456 ASP A C 1
ATOM 3635 O O . ASP A 1 456 ? -19.344 -36.719 -14.133 1 92.44 456 ASP A O 1
ATOM 3639 N N . MET A 1 457 ? -21.359 -37.25 -13.523 1 91.38 457 MET A N 1
ATOM 3640 C CA . MET A 1 457 ? -21.188 -36.656 -12.203 1 91.38 457 MET A CA 1
ATOM 3641 C C . MET A 1 457 ? -20.172 -37.438 -11.383 1 91.38 457 MET A C 1
ATOM 3643 O O . MET A 1 457 ? -19.328 -36.844 -10.688 1 91.38 457 MET A O 1
ATOM 3647 N N . VAL A 1 458 ? -20.297 -38.656 -11.461 1 92.81 458 VAL A N 1
ATOM 3648 C CA . VAL A 1 458 ? -19.391 -39.531 -10.703 1 92.81 458 VAL A CA 1
ATOM 3649 C C . VAL A 1 458 ? -17.953 -39.344 -11.203 1 92.81 458 VAL A C 1
ATOM 3651 O O . VAL A 1 458 ? -17.031 -39.219 -10.406 1 92.81 458 VAL A O 1
ATOM 3654 N N . LEU A 1 459 ? -17.781 -39.281 -12.5 1 94.69 459 LEU A N 1
ATOM 3655 C CA . LEU A 1 459 ? -16.453 -39.094 -13.078 1 94.69 459 LEU A CA 1
ATOM 3656 C C . LEU A 1 459 ? -15.883 -37.75 -12.688 1 94.69 459 LEU A C 1
ATOM 3658 O O . LEU A 1 459 ? -14.711 -37.656 -12.32 1 94.69 459 LEU A O 1
ATOM 3662 N N . GLN A 1 460 ? -16.688 -36.812 -12.719 1 92.5 460 GLN A N 1
ATOM 3663 C CA . GLN A 1 460 ? -16.234 -35.469 -12.352 1 92.5 460 GLN A CA 1
ATOM 3664 C C . GLN A 1 460 ? -15.867 -35.406 -10.867 1 92.5 460 GLN A C 1
ATOM 3666 O O . GLN A 1 460 ? -14.844 -34.812 -10.5 1 92.5 460 GLN A O 1
ATOM 3671 N N . LYS A 1 461 ? -16.703 -35.969 -10.078 1 91.75 461 LYS A N 1
ATOM 3672 C CA . LYS A 1 461 ? -16.469 -35.938 -8.641 1 91.75 461 LYS A CA 1
ATOM 3673 C C . LYS A 1 461 ? -15.195 -36.688 -8.273 1 91.75 461 LYS A C 1
ATOM 3675 O O . LYS A 1 461 ? -14.391 -36.219 -7.473 1 91.75 461 LYS A O 1
ATOM 3680 N N . LEU A 1 462 ? -15.047 -37.812 -8.805 1 94.75 462 LEU A N 1
ATOM 3681 C CA . LEU A 1 462 ? -13.852 -38.625 -8.523 1 94.75 462 LEU A CA 1
ATOM 3682 C C . LEU A 1 462 ? -12.602 -37.906 -9.008 1 94.75 462 LEU A C 1
ATOM 3684 O O . LEU A 1 462 ? -11.586 -37.875 -8.312 1 94.75 462 LEU A O 1
ATOM 3688 N N . LYS A 1 463 ? -12.641 -37.344 -10.203 1 95.44 463 LYS A N 1
ATOM 3689 C CA . LYS A 1 463 ? -11.5 -36.625 -10.75 1 95.44 463 LYS A CA 1
ATOM 3690 C C . LYS A 1 463 ? -11.109 -35.438 -9.852 1 95.44 463 LYS A C 1
ATOM 3692 O O . LYS A 1 463 ? -9.938 -35.312 -9.492 1 95.44 463 LYS A O 1
ATOM 3697 N N . LEU A 1 464 ? -12.109 -34.656 -9.523 1 93.81 464 LEU A N 1
ATOM 3698 C CA . LEU A 1 464 ? -11.828 -33.5 -8.695 1 93.81 464 LEU A CA 1
ATOM 3699 C C . LEU A 1 464 ? -11.32 -33.906 -7.316 1 93.81 464 LEU A C 1
ATOM 3701 O O . LEU A 1 464 ? -10.406 -33.281 -6.77 1 93.81 464 LEU A O 1
ATOM 3705 N N . TYR A 1 465 ? -11.93 -34.938 -6.77 1 93.44 465 TYR A N 1
ATOM 3706 C CA . TYR A 1 465 ? -11.5 -35.438 -5.465 1 93.44 465 TYR A CA 1
ATOM 3707 C C . TYR A 1 465 ? -10.039 -35.875 -5.504 1 93.44 465 TYR A C 1
ATOM 3709 O O . TYR A 1 465 ? -9.258 -35.531 -4.613 1 93.44 465 TYR A O 1
ATOM 3717 N N . TYR A 1 466 ? -9.672 -36.594 -6.531 1 94.62 466 TYR A N 1
ATOM 3718 C CA . TYR A 1 466 ? -8.281 -37.031 -6.684 1 94.62 466 TYR A CA 1
ATOM 3719 C C . TYR A 1 466 ? -7.359 -35.812 -6.848 1 94.62 466 TYR A C 1
ATOM 3721 O O . TYR A 1 466 ? -6.312 -35.75 -6.203 1 94.62 466 TYR A O 1
ATOM 3729 N N . MET A 1 467 ? -7.742 -34.875 -7.723 1 94.12 467 MET A N 1
ATOM 3730 C CA . MET A 1 467 ? -6.93 -33.719 -8.031 1 94.12 467 MET A CA 1
ATOM 3731 C C . MET A 1 467 ? -6.707 -32.875 -6.781 1 94.12 467 MET A C 1
ATOM 3733 O O . MET A 1 467 ? -5.656 -32.25 -6.629 1 94.12 467 MET A O 1
ATOM 3737 N N . ARG A 1 468 ? -7.648 -32.906 -5.883 1 92.12 468 ARG A N 1
ATOM 3738 C CA . ARG A 1 468 ? -7.582 -32.094 -4.684 1 92.12 468 ARG A CA 1
ATOM 3739 C C . ARG A 1 468 ? -6.734 -32.75 -3.605 1 92.12 468 ARG A C 1
ATOM 3741 O O . ARG A 1 468 ? -6.082 -32.062 -2.811 1 92.12 468 ARG A O 1
ATOM 3748 N N . THR A 1 469 ? -6.746 -34.062 -3.559 1 92.06 469 THR A N 1
ATOM 3749 C CA . THR A 1 469 ? -6.281 -34.719 -2.34 1 92.06 469 THR A CA 1
ATOM 3750 C C . THR A 1 469 ? -5.027 -35.531 -2.613 1 92.06 469 THR A C 1
ATOM 3752 O O . THR A 1 469 ? -4.293 -35.906 -1.686 1 92.06 469 THR A O 1
ATOM 3755 N N . ARG A 1 470 ? -4.77 -35.875 -3.805 1 94.19 470 ARG A N 1
ATOM 3756 C CA . ARG A 1 470 ? -3.646 -36.75 -4.105 1 94.19 470 ARG A CA 1
ATOM 3757 C C . ARG A 1 470 ? -2.523 -36 -4.801 1 94.19 470 ARG A C 1
ATOM 3759 O O . ARG A 1 470 ? -2.75 -34.906 -5.352 1 94.19 470 ARG A O 1
ATOM 3766 N N . ASN A 1 471 ? -1.282 -36.562 -4.703 1 92.38 471 ASN A N 1
ATOM 3767 C CA . ASN A 1 471 ? -0.16 -35.969 -5.398 1 92.38 471 ASN A CA 1
ATOM 3768 C C . ASN A 1 471 ? -0.217 -36.219 -6.898 1 92.38 471 ASN A C 1
ATOM 3770 O O . ASN A 1 471 ? -1.059 -37 -7.367 1 92.38 471 ASN A O 1
ATOM 3774 N N . ALA A 1 472 ? 0.607 -35.688 -7.668 1 93.25 472 ALA A N 1
ATOM 3775 C CA . ALA A 1 472 ? 0.54 -35.688 -9.125 1 93.25 472 ALA A CA 1
ATOM 3776 C C . ALA A 1 472 ? 0.739 -37.094 -9.68 1 93.25 472 ALA A C 1
ATOM 3778 O O . ALA A 1 472 ? 0.112 -37.469 -10.672 1 93.25 472 ALA A O 1
ATOM 3779 N N . GLU A 1 473 ? 1.647 -37.844 -9.117 1 92.25 473 GLU A N 1
ATOM 3780 C CA . GLU A 1 473 ? 1.898 -39.188 -9.586 1 92.25 473 GLU A CA 1
ATOM 3781 C C . GLU A 1 473 ? 0.638 -40.062 -9.5 1 92.25 473 GLU A C 1
ATOM 3783 O O . GLU A 1 473 ? 0.272 -40.719 -10.461 1 92.25 473 GLU A O 1
ATOM 3788 N N . MET A 1 474 ? 0.004 -39.969 -8.352 1 94.31 474 MET A N 1
ATOM 3789 C CA . MET A 1 474 ? -1.211 -40.75 -8.117 1 94.31 474 MET A CA 1
ATOM 3790 C C . MET A 1 474 ? -2.322 -40.312 -9.07 1 94.31 474 MET A C 1
ATOM 3792 O O . MET A 1 474 ? -2.977 -41.156 -9.688 1 94.31 474 MET A O 1
ATOM 3796 N N . VAL A 1 475 ? -2.502 -39.031 -9.203 1 95.12 475 VAL A N 1
ATOM 3797 C CA . VAL A 1 475 ? -3.566 -38.5 -10.047 1 95.12 475 VAL A CA 1
ATOM 3798 C C . VAL A 1 475 ? -3.367 -38.969 -11.492 1 95.12 475 VAL A C 1
ATOM 3800 O O . VAL A 1 475 ? -4.312 -39.438 -12.141 1 95.12 475 VAL A O 1
ATOM 3803 N N . MET A 1 476 ? -2.18 -38.812 -11.992 1 93.75 476 MET A N 1
ATOM 3804 C CA . MET A 1 476 ? -1.877 -39.219 -13.367 1 93.75 476 MET A CA 1
ATOM 3805 C C . MET A 1 476 ? -2.178 -40.688 -13.586 1 93.75 476 MET A C 1
ATOM 3807 O O . MET A 1 476 ? -2.768 -41.062 -14.602 1 93.75 476 MET A O 1
ATOM 3811 N N . PHE A 1 477 ? -1.807 -41.5 -12.633 1 93.38 477 PHE A N 1
ATOM 3812 C CA . PHE A 1 477 ? -2.029 -42.938 -12.742 1 93.38 477 PHE A CA 1
ATOM 3813 C C . PHE A 1 477 ? -3.516 -43.25 -12.656 1 93.38 477 PHE A C 1
ATOM 3815 O O . PHE A 1 477 ? -4.023 -44.094 -13.422 1 93.38 477 PHE A O 1
ATOM 3822 N N . PHE A 1 478 ? -4.203 -42.656 -11.727 1 95.75 478 PHE A N 1
ATOM 3823 C CA . PHE A 1 478 ? -5.602 -42.969 -11.484 1 95.75 478 PHE A CA 1
ATOM 3824 C C . PHE A 1 478 ? -6.465 -42.562 -12.68 1 95.75 478 PHE A C 1
ATOM 3826 O O . PHE A 1 478 ? -7.41 -43.281 -13.039 1 95.75 478 PHE A O 1
ATOM 3833 N N . LEU A 1 479 ? -6.156 -41.5 -13.266 1 95.62 479 LEU A N 1
ATOM 3834 C CA . LEU A 1 479 ? -7.004 -40.969 -14.336 1 95.62 479 LEU A CA 1
ATOM 3835 C C . LEU A 1 479 ? -6.617 -41.594 -15.68 1 95.62 479 LEU A C 1
ATOM 3837 O O . LEU A 1 479 ? -7.488 -41.906 -16.5 1 95.62 479 LEU A O 1
ATOM 3841 N N . TYR A 1 480 ? -5.273 -41.812 -15.914 1 94.69 480 TYR A N 1
ATOM 3842 C CA . TYR A 1 480 ? -4.863 -42.094 -17.281 1 94.69 480 TYR A CA 1
ATOM 3843 C C . TYR A 1 480 ? -4.035 -43.375 -17.344 1 94.69 480 TYR A C 1
ATOM 3845 O O . TYR A 1 480 ? -3.545 -43.75 -18.422 1 94.69 480 TYR A O 1
ATOM 3853 N N . GLY A 1 481 ? -3.828 -44 -16.297 1 92.5 481 GLY A N 1
ATOM 3854 C CA . GLY A 1 481 ? -3.039 -45.219 -16.312 1 92.5 481 GLY A CA 1
ATOM 3855 C C . GLY A 1 481 ? -1.671 -45.031 -16.953 1 92.5 481 GLY A C 1
ATOM 3856 O O . GLY A 1 481 ? -0.865 -44.219 -16.469 1 92.5 481 GLY A O 1
ATOM 3857 N N . LYS A 1 482 ? -1.475 -45.625 -18.094 1 89.62 482 LYS A N 1
ATOM 3858 C CA . LYS A 1 482 ? -0.201 -45.5 -18.797 1 89.62 482 LYS A CA 1
ATOM 3859 C C . LYS A 1 482 ? -0.099 -44.156 -19.531 1 89.62 482 LYS A C 1
ATOM 3861 O O . LYS A 1 482 ? 0.987 -43.781 -19.969 1 89.62 482 LYS A O 1
ATOM 3866 N N . ASN A 1 483 ? -1.067 -43.438 -19.547 1 92.81 483 ASN A N 1
ATOM 3867 C CA . ASN A 1 483 ? -1.127 -42.125 -20.172 1 92.81 483 ASN A CA 1
ATOM 3868 C C . ASN A 1 483 ? -0.535 -42.125 -21.578 1 92.81 483 ASN A C 1
ATOM 3870 O O . ASN A 1 483 ? 0.392 -41.375 -21.859 1 92.81 483 ASN A O 1
ATOM 3874 N N . MET A 1 484 ? -1.161 -42.844 -22.438 1 90.69 484 MET A N 1
ATOM 3875 C CA . MET A 1 484 ? -0.648 -43.062 -23.781 1 90.69 484 MET A CA 1
ATOM 3876 C C . MET A 1 484 ? -0.656 -41.781 -24.594 1 90.69 484 MET A C 1
ATOM 3878 O O . MET A 1 484 ? 0.158 -41.594 -25.5 1 90.69 484 MET A O 1
ATOM 3882 N N . ASP A 1 485 ? -1.49 -40.844 -24.234 1 91.75 485 ASP A N 1
ATOM 3883 C CA . ASP A 1 485 ? -1.636 -39.625 -25 1 91.75 485 ASP A CA 1
ATOM 3884 C C . ASP A 1 485 ? -0.832 -38.5 -24.375 1 91.75 485 ASP A C 1
ATOM 3886 O O . ASP A 1 485 ? -0.899 -37.344 -24.828 1 91.75 485 ASP A O 1
ATOM 3890 N N . ASP A 1 486 ? -0.088 -38.75 -23.328 1 94.12 486 ASP A N 1
ATOM 3891 C CA . ASP A 1 486 ? 0.773 -37.781 -22.656 1 94.12 486 ASP A CA 1
ATOM 3892 C C . ASP A 1 486 ? -0.026 -36.562 -22.172 1 94.12 486 ASP A C 1
ATOM 3894 O O . ASP A 1 486 ? 0.367 -35.438 -22.406 1 94.12 486 ASP A O 1
ATOM 3898 N N . ILE A 1 487 ? -1.167 -36.812 -21.594 1 95.44 487 ILE A N 1
ATOM 3899 C CA . ILE A 1 487 ? -2.021 -35.719 -21.078 1 95.44 487 ILE A CA 1
ATOM 3900 C C . ILE A 1 487 ? -1.373 -35.094 -19.859 1 95.44 487 ILE A C 1
ATOM 3902 O O . ILE A 1 487 ? -0.897 -35.781 -18.953 1 95.44 487 ILE A O 1
ATOM 3906 N N . GLN A 1 488 ? -1.333 -33.75 -19.875 1 95.44 488 GLN A N 1
ATOM 3907 C CA . GLN A 1 488 ? -0.761 -33 -18.766 1 95.44 488 GLN A CA 1
ATOM 3908 C C . GLN A 1 488 ? -1.834 -32.625 -17.734 1 95.44 488 GLN A C 1
ATOM 3910 O O . GLN A 1 488 ? -2.955 -32.281 -18.109 1 95.44 488 GLN A O 1
ATOM 3915 N N . ILE A 1 489 ? -1.515 -32.688 -16.422 1 95.56 489 ILE A N 1
ATOM 3916 C CA . ILE A 1 489 ? -2.457 -32.344 -15.367 1 95.56 489 ILE A CA 1
ATOM 3917 C C . ILE A 1 489 ? -1.996 -31.062 -14.672 1 95.56 489 ILE A C 1
ATOM 3919 O O . ILE A 1 489 ? -2.609 -30.609 -13.703 1 95.56 489 ILE A O 1
ATOM 3923 N N . GLY A 1 490 ? -0.928 -30.547 -15.086 1 95.88 490 GLY A N 1
ATOM 3924 C CA . GLY A 1 490 ? -0.396 -29.297 -14.562 1 95.88 490 GLY A CA 1
ATOM 3925 C C . GLY A 1 490 ? 0.52 -28.594 -15.539 1 95.88 490 GLY A C 1
ATOM 3926 O O . GLY A 1 490 ? 0.929 -29.156 -16.547 1 95.88 490 GLY A O 1
ATOM 3927 N N . PHE A 1 491 ? 0.765 -27.297 -15.344 1 96.69 491 PHE A N 1
ATOM 3928 C CA . PHE A 1 491 ? 1.691 -26.5 -16.141 1 96.69 491 PHE A CA 1
ATOM 3929 C C . PHE A 1 491 ? 2.6 -25.672 -15.227 1 96.69 491 PHE A C 1
ATOM 3931 O O . PHE A 1 491 ? 2.121 -24.984 -14.328 1 96.69 491 PHE A O 1
ATOM 3938 N N . ASP A 1 492 ? 3.803 -25.781 -15.422 1 94.56 492 ASP A N 1
ATOM 3939 C CA . ASP A 1 492 ? 4.812 -25.062 -14.648 1 94.56 492 ASP A CA 1
ATOM 3940 C C . ASP A 1 492 ? 5.766 -24.297 -15.562 1 94.56 492 ASP A C 1
ATOM 3942 O O . ASP A 1 492 ? 6.551 -24.906 -16.297 1 94.56 492 ASP A O 1
ATOM 3946 N N . TYR A 1 493 ? 5.719 -22.969 -15.539 1 96.06 493 TYR A N 1
ATOM 3947 C CA . TYR A 1 493 ? 6.562 -22.172 -16.406 1 96.06 493 TYR A CA 1
ATOM 3948 C C . TYR A 1 493 ? 7.938 -21.953 -15.789 1 96.06 493 TYR A C 1
ATOM 3950 O O . TYR A 1 493 ? 8.828 -21.375 -16.422 1 96.06 493 TYR A O 1
ATOM 3958 N N . ARG A 1 494 ? 8.297 -22.266 -14.68 1 90.19 494 ARG A N 1
ATOM 3959 C CA . ARG A 1 494 ? 9.578 -22.062 -14.008 1 90.19 494 ARG A CA 1
ATOM 3960 C C . ARG A 1 494 ? 10.711 -22.734 -14.773 1 90.19 494 ARG A C 1
ATOM 3962 O O . ARG A 1 494 ? 10.602 -23.891 -15.156 1 90.19 494 ARG A O 1
ATOM 3969 N N . GLY A 1 495 ? 11.711 -21.984 -15 1 88.94 495 GLY A N 1
ATOM 3970 C CA . GLY A 1 495 ? 12.883 -22.484 -15.695 1 88.94 495 GLY A CA 1
ATOM 3971 C C . GLY A 1 495 ? 12.859 -22.203 -17.188 1 88.94 495 GLY A C 1
ATOM 3972 O O . GLY A 1 495 ? 13.867 -22.391 -17.875 1 88.94 495 GLY A O 1
ATOM 3973 N N . LEU A 1 496 ? 11.742 -21.828 -17.625 1 93.31 496 LEU A N 1
ATOM 3974 C CA . LEU A 1 496 ? 11.617 -21.484 -19.047 1 93.31 496 LEU A CA 1
ATOM 3975 C C . LEU A 1 496 ? 12.156 -20.078 -19.312 1 93.31 496 LEU A C 1
ATOM 3977 O O . LEU A 1 496 ? 12.391 -19.312 -18.375 1 93.31 496 LEU A O 1
ATOM 3981 N N . PRO A 1 497 ? 12.344 -19.75 -20.484 1 91.38 497 PRO A N 1
ATOM 3982 C CA . PRO A 1 497 ? 13 -18.484 -20.812 1 91.38 497 PRO A CA 1
ATOM 3983 C C . PRO A 1 497 ? 12.148 -17.266 -20.469 1 91.38 497 PRO A C 1
ATOM 3985 O O . PRO A 1 497 ? 10.922 -17.312 -20.578 1 91.38 497 PRO A O 1
ATOM 3988 N N . CYS A 1 498 ? 12.797 -16.219 -20.031 1 89.31 498 CYS A N 1
ATOM 3989 C CA . CYS A 1 498 ? 12.266 -14.883 -19.797 1 89.31 498 CYS A CA 1
ATOM 3990 C C . CYS A 1 498 ? 13.234 -13.82 -20.297 1 89.31 498 CYS A C 1
ATOM 3992 O O . CYS A 1 498 ? 14.359 -13.711 -19.812 1 89.31 498 CYS A O 1
ATOM 3994 N N . PRO A 1 499 ? 12.906 -12.938 -21.25 1 90.62 499 PRO A N 1
ATOM 3995 C CA . PRO A 1 499 ? 11.594 -12.859 -21.891 1 90.62 499 PRO A CA 1
ATOM 3996 C C . PRO A 1 499 ? 11.352 -13.977 -22.891 1 90.62 499 PRO A C 1
ATOM 3998 O O . PRO A 1 499 ? 12.281 -14.703 -23.25 1 90.62 499 PRO A O 1
ATOM 4001 N N . ILE A 1 500 ? 10.094 -14.219 -23.391 1 94.81 500 ILE A N 1
ATOM 4002 C CA . ILE A 1 500 ? 9.734 -15.297 -24.297 1 94.81 500 ILE A CA 1
ATOM 4003 C C . ILE A 1 500 ? 8.922 -14.734 -25.469 1 94.81 500 ILE A C 1
ATOM 4005 O O . ILE A 1 500 ? 7.879 -14.109 -25.266 1 94.81 500 ILE A O 1
ATOM 4009 N N . PRO A 1 501 ? 9.453 -14.875 -26.719 1 92.75 501 PRO A N 1
ATOM 4010 C CA . PRO A 1 501 ? 8.594 -14.555 -27.859 1 92.75 501 PRO A CA 1
ATOM 4011 C C . PRO A 1 501 ? 7.359 -15.453 -27.938 1 92.75 501 PRO A C 1
ATOM 4013 O O . PRO A 1 501 ? 7.484 -16.672 -27.922 1 92.75 501 PRO A O 1
ATOM 4016 N N . TRP A 1 502 ? 6.207 -14.906 -28.078 1 94 502 TRP A N 1
ATOM 4017 C CA . TRP A 1 502 ? 4.949 -15.633 -27.953 1 94 502 TRP A CA 1
ATOM 4018 C C . TRP A 1 502 ? 4.805 -16.656 -29.078 1 94 502 TRP A C 1
ATOM 4020 O O . TRP A 1 502 ? 4.352 -17.781 -28.844 1 94 502 TRP A O 1
ATOM 4030 N N . LYS A 1 503 ? 5.207 -16.344 -30.281 1 92.38 503 LYS A N 1
ATOM 4031 C CA . LYS A 1 503 ? 5.094 -17.25 -31.422 1 92.38 503 LYS A CA 1
ATOM 4032 C C . LYS A 1 503 ? 5.961 -18.5 -31.219 1 92.38 503 LYS A C 1
ATOM 4034 O O . LYS A 1 503 ? 5.562 -19.594 -31.594 1 92.38 503 LYS A O 1
ATOM 4039 N N . GLU A 1 504 ? 7.141 -18.266 -30.703 1 92.38 504 GLU A N 1
ATOM 4040 C CA . GLU A 1 504 ? 8.023 -19.391 -30.422 1 92.38 504 GLU A CA 1
ATOM 4041 C C . GLU A 1 504 ? 7.422 -20.328 -29.375 1 92.38 504 GLU A C 1
ATOM 4043 O O . GLU A 1 504 ? 7.547 -21.547 -29.484 1 92.38 504 GLU A O 1
ATOM 4048 N N . PHE A 1 505 ? 6.777 -19.719 -28.406 1 95.31 505 PHE A N 1
ATOM 4049 C CA . PHE A 1 505 ? 6.133 -20.516 -27.375 1 95.31 505 PHE A CA 1
ATOM 4050 C C . PHE A 1 505 ? 5.016 -21.375 -27.953 1 95.31 505 PHE A C 1
ATOM 4052 O O . PHE A 1 505 ? 4.949 -22.578 -27.688 1 95.31 505 PHE A O 1
ATOM 4059 N N . THR A 1 506 ? 4.152 -20.828 -28.75 1 95.06 506 THR A N 1
ATOM 4060 C CA . THR A 1 506 ? 2.986 -21.531 -29.266 1 95.06 506 THR A CA 1
ATOM 4061 C C . THR A 1 506 ? 3.402 -22.578 -30.297 1 95.06 506 THR A C 1
ATOM 4063 O O . THR A 1 506 ? 2.758 -23.625 -30.438 1 95.06 506 THR A O 1
ATOM 4066 N N . LYS A 1 507 ? 4.527 -22.344 -31.016 1 93.75 507 LYS A N 1
ATOM 4067 C CA . LYS A 1 507 ? 5.027 -23.328 -31.969 1 93.75 507 LYS A CA 1
ATOM 4068 C C . LYS A 1 507 ? 5.527 -24.578 -31.25 1 93.75 507 LYS A C 1
ATOM 4070 O O . LYS A 1 507 ? 5.359 -25.703 -31.75 1 93.75 507 LYS A O 1
ATOM 4075 N N . ARG A 1 508 ? 6.086 -24.406 -30.141 1 95 508 ARG A N 1
ATOM 4076 C CA . ARG A 1 508 ? 6.719 -25.531 -29.438 1 95 508 ARG A CA 1
ATOM 4077 C C . ARG A 1 508 ? 5.715 -26.25 -28.547 1 95 508 ARG A C 1
ATOM 4079 O O . ARG A 1 508 ? 5.832 -27.469 -28.344 1 95 508 ARG A O 1
ATOM 4086 N N . PHE A 1 509 ? 4.695 -25.5 -28.062 1 96.06 509 PHE A N 1
ATOM 4087 C CA . PHE A 1 509 ? 3.773 -26.125 -27.125 1 96.06 509 PHE A CA 1
ATOM 4088 C C . PHE A 1 509 ? 2.436 -26.422 -27.797 1 96.06 509 PHE A C 1
ATOM 4090 O O . PHE A 1 509 ? 1.616 -27.172 -27.25 1 96.06 509 PHE A O 1
ATOM 4097 N N . GLY A 1 510 ? 2.223 -25.906 -28.938 1 94.81 510 GLY A N 1
ATOM 4098 C CA . GLY A 1 510 ? 0.956 -26.078 -29.641 1 94.81 510 GLY A CA 1
ATOM 4099 C C . GLY A 1 510 ? -0.002 -24.922 -29.406 1 94.81 510 GLY A C 1
ATOM 4100 O O . GLY A 1 510 ? -0.051 -24.344 -28.328 1 94.81 510 GLY A O 1
ATOM 4101 N N . GLU A 1 511 ? -0.806 -24.625 -30.328 1 93 511 GLU A N 1
ATOM 4102 C CA . GLU A 1 511 ? -1.707 -23.484 -30.25 1 93 511 GLU A CA 1
ATOM 4103 C C . GLU A 1 511 ? -3.094 -23.906 -29.781 1 93 511 GLU A C 1
ATOM 4105 O O . GLU A 1 511 ? -3.729 -23.188 -29 1 93 511 GLU A O 1
ATOM 4110 N N . ASN A 1 512 ? -3.5 -25.031 -30.203 1 90.44 512 ASN A N 1
ATOM 4111 C CA . ASN A 1 512 ? -4.859 -25.453 -29.891 1 90.44 512 ASN A CA 1
ATOM 4112 C C . ASN A 1 512 ? -4.875 -26.781 -29.141 1 90.44 512 ASN A C 1
ATOM 4114 O O . ASN A 1 512 ? -3.82 -27.328 -28.812 1 90.44 512 ASN A O 1
ATOM 4118 N N . ALA A 1 513 ? -6.023 -27.281 -28.859 1 90.5 513 ALA A N 1
ATOM 4119 C CA . ALA A 1 513 ? -6.207 -28.438 -27.984 1 90.5 513 ALA A CA 1
ATOM 4120 C C . ALA A 1 513 ? -5.684 -29.703 -28.641 1 90.5 513 ALA A C 1
ATOM 4122 O O . ALA A 1 513 ? -5.316 -30.656 -27.953 1 90.5 513 ALA A O 1
ATOM 4123 N N . VAL A 1 514 ? -5.598 -29.75 -29.906 1 88.94 514 VAL A N 1
ATOM 4124 C CA . VAL A 1 514 ? -5.254 -30.984 -30.609 1 88.94 514 VAL A CA 1
ATOM 4125 C C . VAL A 1 514 ? -3.762 -31 -30.922 1 88.94 514 VAL A C 1
ATOM 4127 O O . VAL A 1 514 ? -3.16 -32.062 -31.062 1 88.94 514 VAL A O 1
ATOM 4130 N N . ASP A 1 515 ? -3.129 -29.859 -30.922 1 89 515 ASP A N 1
ATOM 4131 C CA . ASP A 1 515 ? -1.734 -29.75 -31.328 1 89 515 ASP A CA 1
ATOM 4132 C C . ASP A 1 515 ? -0.802 -29.734 -30.125 1 89 515 ASP A C 1
ATOM 4134 O O . ASP A 1 515 ? -1.092 -29.078 -29.125 1 89 515 ASP A O 1
ATOM 4138 N N . GLY A 1 516 ? 0.301 -30.547 -30.234 1 91.94 516 GLY A N 1
ATOM 4139 C CA . GLY A 1 516 ? 1.346 -30.453 -29.219 1 91.94 516 GLY A CA 1
ATOM 4140 C C . GLY A 1 516 ? 0.94 -31.047 -27.891 1 91.94 516 GLY A C 1
ATOM 4141 O O . GLY A 1 516 ? 0.415 -32.156 -27.828 1 91.94 516 GLY A O 1
ATOM 4142 N N . TYR A 1 517 ? 1.197 -30.172 -26.859 1 95.38 517 TYR A N 1
ATOM 4143 C CA . TYR A 1 517 ? 0.885 -30.625 -25.5 1 95.38 517 TYR A CA 1
ATOM 4144 C C . TYR A 1 517 ? -0.622 -30.656 -25.281 1 95.38 517 TYR A C 1
ATOM 4146 O O . TYR A 1 517 ? -1.329 -29.719 -25.641 1 95.38 517 TYR A O 1
ATOM 4154 N N . LYS A 1 518 ? -1.106 -31.672 -24.766 1 96.31 518 LYS A N 1
ATOM 4155 C CA . LYS A 1 518 ? -2.514 -31.812 -24.406 1 96.31 518 LYS A CA 1
ATOM 4156 C C . LYS A 1 518 ? -2.713 -31.719 -22.891 1 96.31 518 LYS A C 1
ATOM 4158 O O . LYS A 1 518 ? -1.904 -32.25 -22.125 1 96.31 518 LYS A O 1
ATOM 4163 N N . PHE A 1 519 ? -3.795 -31.062 -22.531 1 96.94 519 PHE A N 1
ATOM 4164 C CA . PHE A 1 519 ? -4.055 -30.828 -21.109 1 96.94 519 PHE A CA 1
ATOM 4165 C C . PHE A 1 519 ? -5.414 -31.391 -20.719 1 96.94 519 PHE A C 1
ATOM 4167 O O . PHE A 1 519 ? -6.34 -31.422 -21.531 1 96.94 519 PHE A O 1
ATOM 4174 N N . ASP A 1 520 ? -5.426 -31.875 -19.453 1 96.25 520 ASP A N 1
ATOM 4175 C CA . ASP A 1 520 ? -6.734 -32.156 -18.859 1 96.25 520 ASP A CA 1
ATOM 4176 C C . ASP A 1 520 ? -7.516 -30.844 -18.656 1 96.25 520 ASP A C 1
ATOM 4178 O O . ASP A 1 520 ? -6.934 -29.812 -18.344 1 96.25 520 ASP A O 1
ATOM 4182 N N . PRO A 1 521 ? -8.844 -30.828 -18.797 1 96.06 521 PRO A N 1
ATOM 4183 C CA . PRO A 1 521 ? -9.633 -29.625 -18.547 1 96.06 521 PRO A CA 1
ATOM 4184 C C . PRO A 1 521 ? -9.484 -29.109 -17.125 1 96.06 521 PRO A C 1
ATOM 4186 O O . PRO A 1 521 ? -9.789 -27.953 -16.844 1 96.06 521 PRO A O 1
ATOM 4189 N N . VAL A 1 522 ? -9.109 -30.031 -16.203 1 96.38 522 VAL A N 1
ATOM 4190 C CA . VAL A 1 522 ? -8.805 -29.672 -14.82 1 96.38 522 VAL A CA 1
ATOM 4191 C C . VAL A 1 522 ? -7.305 -29.766 -14.578 1 96.38 522 VAL A C 1
ATOM 4193 O O . VAL A 1 522 ? -6.703 -30.828 -14.805 1 96.38 522 VAL A O 1
ATOM 4196 N N . LEU A 1 523 ? -6.684 -28.672 -14.195 1 97.44 523 LEU A N 1
ATOM 4197 C CA . LEU A 1 523 ? -5.273 -28.688 -13.828 1 97.44 523 LEU A CA 1
ATOM 4198 C C . LEU A 1 523 ? -5.105 -28.688 -12.312 1 97.44 523 LEU A C 1
ATOM 4200 O O . LEU A 1 523 ? -5.805 -27.969 -11.602 1 97.44 523 LEU A O 1
ATOM 4204 N N . GLN A 1 524 ? -4.266 -29.5 -11.852 1 96 524 GLN A N 1
ATOM 4205 C CA . GLN A 1 524 ? -3.945 -29.5 -10.43 1 96 524 GLN A CA 1
ATOM 4206 C C . GLN A 1 524 ? -3.217 -28.219 -10.023 1 96 524 GLN A C 1
ATOM 4208 O O . GLN A 1 524 ? -3.404 -27.719 -8.914 1 96 524 GLN A O 1
ATOM 4213 N N . TYR A 1 525 ? -2.369 -27.766 -10.898 1 96 525 TYR A N 1
ATOM 4214 C CA . TYR A 1 525 ? -1.639 -26.531 -10.609 1 96 525 TYR A CA 1
ATOM 4215 C C . TYR A 1 525 ? -1.239 -25.828 -11.898 1 96 525 TYR A C 1
ATOM 4217 O O . TYR A 1 525 ? -1.117 -26.453 -12.953 1 96 525 TYR A O 1
ATOM 4225 N N . ALA A 1 526 ? -1.112 -24.594 -11.898 1 97.56 526 ALA A N 1
ATOM 4226 C CA . ALA A 1 526 ? -0.497 -23.703 -12.891 1 97.56 526 ALA A CA 1
ATOM 4227 C C . ALA A 1 526 ? 0.382 -22.656 -12.219 1 97.56 526 ALA A C 1
ATOM 4229 O O . ALA A 1 526 ? -0.094 -21.875 -11.383 1 97.56 526 ALA A O 1
ATOM 4230 N N . THR A 1 527 ? 1.613 -22.641 -12.492 1 96.44 527 THR A N 1
ATOM 4231 C CA . THR A 1 527 ? 2.568 -21.781 -11.805 1 96.44 527 THR A CA 1
ATOM 4232 C C . THR A 1 527 ? 3.289 -20.875 -12.797 1 96.44 527 THR A C 1
ATOM 4234 O O . THR A 1 527 ? 3.861 -21.359 -13.781 1 96.44 527 THR A O 1
ATOM 4237 N N . PHE A 1 528 ? 3.316 -19.562 -12.5 1 96.69 528 PHE A N 1
ATOM 4238 C CA . PHE A 1 528 ? 3.965 -18.578 -13.352 1 96.69 528 PHE A CA 1
ATOM 4239 C C . PHE A 1 528 ? 4.895 -17.688 -12.539 1 96.69 528 PHE A C 1
ATOM 4241 O O . PHE A 1 528 ? 4.438 -16.844 -11.766 1 96.69 528 PHE A O 1
ATOM 4248 N N . PRO A 1 529 ? 6.18 -17.875 -12.75 1 93.62 529 PRO A N 1
ATOM 4249 C CA . PRO A 1 529 ? 7.094 -16.875 -12.195 1 93.62 529 PRO A CA 1
ATOM 4250 C C . PRO A 1 529 ? 7.012 -15.539 -12.938 1 93.62 529 PRO A C 1
ATOM 4252 O O . PRO A 1 529 ? 6.082 -15.312 -13.719 1 93.62 529 PRO A O 1
ATOM 4255 N N . ARG A 1 530 ? 7.879 -14.656 -12.68 1 91.12 530 ARG A N 1
ATOM 4256 C CA . ARG A 1 530 ? 7.902 -13.406 -13.43 1 91.12 530 ARG A CA 1
ATOM 4257 C C . ARG A 1 530 ? 8.336 -13.648 -14.875 1 91.12 530 ARG A C 1
ATOM 4259 O O . ARG A 1 530 ? 9.438 -14.133 -15.133 1 91.12 530 ARG A O 1
ATOM 4266 N N . VAL A 1 531 ? 7.426 -13.477 -15.75 1 92.88 531 VAL A N 1
ATOM 4267 C CA . VAL A 1 531 ? 7.691 -13.727 -17.156 1 92.88 531 VAL A CA 1
ATOM 4268 C C . VAL A 1 531 ? 7.297 -12.508 -17.984 1 92.88 531 VAL A C 1
ATOM 4270 O O . VAL A 1 531 ? 6.348 -11.797 -17.641 1 92.88 531 VAL A O 1
ATOM 4273 N N . GLU A 1 532 ? 8.039 -12.203 -18.984 1 91.12 532 GLU A N 1
ATOM 4274 C CA . GLU A 1 532 ? 7.758 -11.141 -19.938 1 91.12 532 GLU A CA 1
ATOM 4275 C C . GLU A 1 532 ? 7.492 -11.703 -21.328 1 91.12 532 GLU A C 1
ATOM 4277 O O . GLU A 1 532 ? 8.328 -12.422 -21.891 1 91.12 532 GLU A O 1
ATOM 4282 N N . VAL A 1 533 ? 6.355 -11.453 -21.844 1 94.44 533 VAL A N 1
ATOM 4283 C CA . VAL A 1 533 ? 5.965 -11.938 -23.172 1 94.44 533 VAL A CA 1
ATOM 4284 C C . VAL A 1 533 ? 6.281 -10.883 -24.219 1 94.44 533 VAL A C 1
ATOM 4286 O O . VAL A 1 533 ? 5.902 -9.719 -24.078 1 94.44 533 VAL A O 1
ATOM 4289 N N . LEU A 1 534 ? 7.008 -11.289 -25.234 1 90.88 534 LEU A N 1
ATOM 4290 C CA . LEU A 1 534 ? 7.34 -10.414 -26.359 1 90.88 534 LEU A CA 1
ATOM 4291 C C . LEU A 1 534 ? 6.426 -10.688 -27.547 1 90.88 534 LEU A C 1
ATOM 4293 O O . LEU A 1 534 ? 6.273 -11.836 -27.969 1 90.88 534 LEU A O 1
ATOM 4297 N N . VAL A 1 535 ? 5.754 -9.664 -27.984 1 84 535 VAL A N 1
ATOM 4298 C CA . VAL A 1 535 ? 4.895 -9.797 -29.156 1 84 535 VAL A CA 1
ATOM 4299 C C . VAL A 1 535 ? 5.465 -8.992 -30.312 1 84 535 VAL A C 1
ATOM 4301 O O . VAL A 1 535 ? 5.867 -7.836 -30.141 1 84 535 VAL A O 1
ATOM 4304 N N . LYS A 1 536 ? 6.402 -9.5 -31.312 1 62.62 536 LYS A N 1
ATOM 4305 C CA . LYS A 1 536 ? 7.039 -8.836 -32.438 1 62.62 536 LYS A CA 1
ATOM 4306 C C . LYS A 1 536 ? 6.008 -8.133 -33.312 1 62.62 536 LYS A C 1
ATOM 4308 O O . LYS A 1 536 ? 4.977 -8.711 -33.656 1 62.62 536 LYS A O 1
ATOM 4313 N N . GLY A 1 537 ? 5.371 -7 -33.5 1 44.84 537 GLY A N 1
ATOM 4314 C CA . GLY A 1 537 ? 5.316 -6.137 -34.688 1 44.84 537 GLY A CA 1
ATOM 4315 C C . GLY A 1 537 ? 6.488 -5.176 -34.75 1 44.84 537 GLY A C 1
ATOM 4316 O O . GLY A 1 537 ? 6.59 -4.238 -33.969 1 44.84 537 GLY A O 1
ATOM 4317 N N . ARG A 1 538 ? 7.746 -5.703 -35.062 1 36.28 538 ARG A N 1
ATOM 4318 C CA . ARG A 1 538 ? 8.984 -4.934 -35.094 1 36.28 538 ARG A CA 1
ATOM 4319 C C . ARG A 1 538 ? 8.781 -3.596 -35.781 1 36.28 538 ARG A C 1
ATOM 4321 O O . ARG A 1 538 ? 9.734 -2.832 -35.969 1 36.28 538 ARG A O 1
ATOM 4328 N N . SER A 1 539 ? 8.125 -3.33 -36.906 1 33.28 539 SER A N 1
ATOM 4329 C CA . SER A 1 539 ? 8.648 -2.072 -37.438 1 33.28 539 SER A CA 1
ATOM 4330 C C . SER A 1 539 ? 8.82 -1.041 -36.312 1 33.28 539 SER A C 1
ATOM 4332 O O . SER A 1 539 ? 9.711 -0.188 -36.375 1 33.28 539 SER A O 1
ATOM 4334 N N . THR A 1 540 ? 7.836 -0.782 -35.469 1 32.84 540 THR A N 1
ATOM 4335 C CA . THR A 1 540 ? 7.758 0.394 -34.594 1 32.84 540 THR A CA 1
ATOM 4336 C C . THR A 1 540 ? 8.547 0.174 -33.312 1 32.84 540 THR A C 1
ATOM 4338 O O . THR A 1 540 ? 8.234 0.771 -32.281 1 32.84 540 THR A O 1
ATOM 4341 N N . ASP A 1 541 ? 9.523 -0.592 -33.281 1 32.91 541 ASP A N 1
ATOM 4342 C CA . ASP A 1 541 ? 10.328 -0.775 -32.094 1 32.91 541 ASP A CA 1
ATOM 4343 C C . ASP A 1 541 ? 11.023 0.525 -31.688 1 32.91 541 ASP A C 1
ATOM 4345 O O . ASP A 1 541 ? 11.234 0.783 -30.5 1 32.91 541 ASP A O 1
ATOM 4349 N N . ARG A 1 542 ? 11.805 1.109 -32.656 1 34.25 542 ARG A N 1
ATOM 4350 C CA . ARG A 1 542 ? 12.508 2.365 -32.406 1 34.25 542 ARG A CA 1
ATOM 4351 C C . ARG A 1 542 ? 11.555 3.449 -31.938 1 34.25 542 ARG A C 1
ATOM 4353 O O . ARG A 1 542 ? 11.914 4.281 -31.109 1 34.25 542 ARG A O 1
ATOM 4360 N N . GLN A 1 543 ? 10.516 3.746 -32.75 1 32.66 543 GLN A N 1
ATOM 4361 C CA . GLN A 1 543 ? 9.539 4.77 -32.406 1 32.66 543 GLN A CA 1
ATOM 4362 C C . GLN A 1 543 ? 8.836 4.43 -31.078 1 32.66 543 GLN A C 1
ATOM 4364 O O . GLN A 1 543 ? 8.273 5.312 -30.422 1 32.66 543 GLN A O 1
ATOM 4369 N N . ASP A 1 544 ? 8.781 3.232 -30.672 1 35.72 544 ASP A N 1
ATOM 4370 C CA . ASP A 1 544 ? 8.062 2.846 -29.453 1 35.72 544 ASP A CA 1
ATOM 4371 C C . ASP A 1 544 ? 8.93 3.039 -28.219 1 35.72 544 ASP A C 1
ATOM 4373 O O . ASP A 1 544 ? 8.43 3.018 -27.094 1 35.72 544 ASP A O 1
ATOM 4377 N N . LYS A 1 545 ? 10.219 2.918 -28.281 1 37.78 545 LYS A N 1
ATOM 4378 C CA . LYS A 1 545 ? 11.016 3.416 -27.156 1 37.78 545 LYS A CA 1
ATOM 4379 C C . LYS A 1 545 ? 10.773 4.902 -26.922 1 37.78 545 LYS A C 1
ATOM 4381 O O . LYS A 1 545 ? 10.727 5.359 -25.781 1 37.78 545 LYS A O 1
ATOM 4386 N N . LEU A 1 546 ? 10.906 5.645 -27.984 1 38.62 546 LEU A N 1
ATOM 4387 C CA . LEU A 1 546 ? 10.633 7.078 -27.953 1 38.62 546 LEU A CA 1
ATOM 4388 C C . LEU A 1 546 ? 9.195 7.348 -27.531 1 38.62 546 LEU A C 1
ATOM 4390 O O . LEU A 1 546 ? 8.93 8.281 -26.766 1 38.62 546 LEU A O 1
ATOM 4394 N N . SER A 1 547 ? 8.18 6.613 -28.141 1 37.94 547 SER A N 1
ATOM 4395 C CA . SER A 1 547 ? 6.793 6.73 -27.703 1 37.94 547 SER A CA 1
ATOM 4396 C C . SER A 1 547 ? 6.582 6.051 -26.359 1 37.94 547 SER A C 1
ATOM 4398 O O . SER A 1 547 ? 5.605 6.332 -25.656 1 37.94 547 SER A O 1
ATOM 4400 N N . HIS A 1 548 ? 7.246 5.105 -26 1 40 548 HIS A N 1
ATOM 4401 C CA . HIS A 1 548 ? 7.223 4.527 -24.656 1 40 548 HIS A CA 1
ATOM 4402 C C . HIS A 1 548 ? 7.656 5.547 -23.609 1 40 548 HIS A C 1
ATOM 4404 O O . HIS A 1 548 ? 7.188 5.508 -22.469 1 40 548 HIS A O 1
ATOM 4410 N N . GLN A 1 549 ? 8.695 6.211 -23.953 1 39.97 549 GLN A N 1
ATOM 4411 C CA . GLN A 1 549 ? 9.039 7.301 -23.047 1 39.97 549 GLN A CA 1
ATOM 4412 C C . GLN A 1 549 ? 7.887 8.297 -22.922 1 39.97 549 GLN A C 1
ATOM 4414 O O . GLN A 1 549 ? 7.598 8.789 -21.828 1 39.97 549 GLN A O 1
ATOM 4419 N N . ALA A 1 550 ? 7.348 8.641 -24.172 1 42.19 550 ALA A N 1
ATOM 4420 C CA . ALA A 1 550 ? 6.219 9.562 -24.141 1 42.19 550 ALA A CA 1
ATOM 4421 C C . ALA A 1 550 ? 4.988 8.898 -23.516 1 42.19 550 ALA A C 1
ATOM 4423 O O . ALA A 1 550 ? 4.219 9.547 -22.797 1 42.19 550 ALA A O 1
ATOM 4424 N N . LYS A 1 551 ? 4.73 7.613 -23.969 1 42.59 551 LYS A N 1
ATOM 4425 C CA . LYS A 1 551 ? 3.559 6.918 -23.438 1 42.59 551 LYS A CA 1
ATOM 4426 C C . LYS A 1 551 ? 3.787 6.469 -22 1 42.59 551 LYS A C 1
ATOM 4428 O O . LYS A 1 551 ? 2.848 6.051 -21.312 1 42.59 551 LYS A O 1
ATOM 4433 N N . ALA A 1 552 ? 4.883 6.254 -21.578 1 46.66 552 ALA A N 1
ATOM 4434 C CA . ALA A 1 552 ? 5.168 6 -20.172 1 46.66 552 ALA A CA 1
ATOM 4435 C C . ALA A 1 552 ? 4.508 7.051 -19.281 1 46.66 552 ALA A C 1
ATOM 4437 O O . ALA A 1 552 ? 4.371 6.852 -18.078 1 46.66 552 ALA A O 1
ATOM 4438 N N . THR A 1 553 ? 4.32 8.164 -19.812 1 48.28 553 THR A N 1
ATOM 4439 C CA . THR A 1 553 ? 3.73 9.242 -19.016 1 48.28 553 THR A CA 1
ATOM 4440 C C . THR A 1 553 ? 2.221 9.055 -18.906 1 48.28 553 THR A C 1
ATOM 4442 O O . THR A 1 553 ? 1.557 9.781 -18.156 1 48.28 553 THR A O 1
ATOM 4445 N N . LEU A 1 554 ? 1.714 8.078 -19.781 1 49.69 554 LEU A N 1
ATOM 4446 C CA . LEU A 1 554 ? 0.262 7.988 -19.672 1 49.69 554 LEU A CA 1
ATOM 4447 C C . LEU A 1 554 ? -0.137 7.008 -18.578 1 49.69 554 LEU A C 1
ATOM 4449 O O . LEU A 1 554 ? 0.445 5.926 -18.469 1 49.69 554 LEU A O 1
ATOM 4453 N N . PRO A 1 555 ? -1.066 7.312 -17.844 1 53.06 555 PRO A N 1
ATOM 4454 C CA . PRO A 1 555 ? -1.645 6.461 -16.797 1 53.06 555 PRO A CA 1
ATOM 4455 C C . PRO A 1 555 ? -2.16 5.133 -17.344 1 53.06 555 PRO A C 1
ATOM 4457 O O . PRO A 1 555 ? -2.791 5.098 -18.406 1 53.06 555 PRO A O 1
ATOM 4460 N N . GLY A 1 556 ? -1.718 3.971 -16.969 1 54.28 556 GLY A N 1
ATOM 4461 C CA . GLY A 1 556 ? -2.117 2.629 -17.359 1 54.28 556 GLY A CA 1
ATOM 4462 C C . GLY A 1 556 ? -1.103 1.947 -18.266 1 54.28 556 GLY A C 1
ATOM 4463 O O . GLY A 1 556 ? -1.189 0.741 -18.5 1 54.28 556 GLY A O 1
ATOM 4464 N N . ALA A 1 557 ? -0.277 2.65 -18.828 1 58.69 557 ALA A N 1
ATOM 4465 C CA . ALA A 1 557 ? 0.7 2.111 -19.766 1 58.69 557 ALA A CA 1
ATOM 4466 C C . ALA A 1 557 ? 1.733 1.246 -19.047 1 58.69 557 ALA A C 1
ATOM 4468 O O . ALA A 1 557 ? 2.373 0.391 -19.672 1 58.69 557 ALA A O 1
ATOM 4469 N N . ASN A 1 558 ? 1.601 1.293 -17.75 1 69.5 558 ASN A N 1
ATOM 4470 C CA . ASN A 1 558 ? 2.654 0.633 -16.984 1 69.5 558 ASN A CA 1
ATOM 4471 C C . ASN A 1 558 ? 2.184 -0.706 -16.422 1 69.5 558 ASN A C 1
ATOM 4473 O O . ASN A 1 558 ? 2.869 -1.312 -15.602 1 69.5 558 ASN A O 1
ATOM 4477 N N . SER A 1 559 ? 1.1 -1.301 -17.047 1 83.19 559 SER A N 1
ATOM 4478 C CA . SER A 1 559 ? 0.59 -2.553 -16.5 1 83.19 559 SER A CA 1
ATOM 4479 C C . SER A 1 559 ? 1.182 -3.758 -17.219 1 83.19 559 SER A C 1
ATOM 4481 O O . SER A 1 559 ? 1.37 -3.725 -18.438 1 83.19 559 SER A O 1
ATOM 4483 N N . ARG A 1 560 ? 1.522 -4.828 -16.5 1 88.31 560 ARG A N 1
ATOM 4484 C CA . ARG A 1 560 ? 1.888 -6.125 -17.047 1 88.31 560 ARG A CA 1
ATOM 4485 C C . ARG A 1 560 ? 0.664 -6.852 -17.594 1 88.31 560 ARG A C 1
ATOM 4487 O O . ARG A 1 560 ? -0.436 -6.723 -17.047 1 88.31 560 ARG A O 1
ATOM 4494 N N . LYS A 1 561 ? 0.848 -7.586 -18.688 1 90.88 561 LYS A N 1
ATOM 4495 C CA . LYS A 1 561 ? -0.218 -8.398 -19.266 1 90.88 561 LYS A CA 1
ATOM 4496 C C . LYS A 1 561 ? 0.279 -9.805 -19.594 1 90.88 561 LYS A C 1
ATOM 4498 O O . LYS A 1 561 ? -0.414 -10.57 -20.266 1 90.88 561 LYS A O 1
ATOM 4503 N N . ASP A 1 562 ? 1.362 -10.156 -19.156 1 93.94 562 ASP A N 1
ATOM 4504 C CA . ASP A 1 562 ? 2.1 -11.344 -19.594 1 93.94 562 ASP A CA 1
ATOM 4505 C C . ASP A 1 562 ? 1.338 -12.617 -19.234 1 93.94 562 ASP A C 1
ATOM 4507 O O . ASP A 1 562 ? 1.151 -13.492 -20.094 1 93.94 562 ASP A O 1
ATOM 4511 N N . VAL A 1 563 ? 0.855 -12.773 -18 1 96.19 563 VAL A N 1
ATOM 4512 C CA . VAL A 1 563 ? 0.231 -14.023 -17.562 1 96.19 563 VAL A CA 1
ATOM 4513 C C . VAL A 1 563 ? -1.104 -14.211 -18.266 1 96.19 563 VAL A C 1
ATOM 4515 O O . VAL A 1 563 ? -1.574 -15.336 -18.438 1 96.19 563 VAL A O 1
ATOM 4518 N N . LYS A 1 564 ? -1.742 -13.125 -18.719 1 96.44 564 LYS A N 1
ATOM 4519 C CA . LYS A 1 564 ? -2.998 -13.242 -19.453 1 96.44 564 LYS A CA 1
ATOM 4520 C C . LYS A 1 564 ? -2.803 -14.016 -20.75 1 96.44 564 LYS A C 1
ATOM 4522 O O . LYS A 1 564 ? -3.688 -14.766 -21.172 1 96.44 564 LYS A O 1
ATOM 4527 N N . TYR A 1 565 ? -1.68 -13.875 -21.406 1 96 565 TYR A N 1
ATOM 4528 C CA . TYR A 1 565 ? -1.385 -14.633 -22.625 1 96 565 TYR A CA 1
ATOM 4529 C C . TYR A 1 565 ? -1.387 -16.125 -22.359 1 96 565 TYR A C 1
ATOM 4531 O O . TYR A 1 565 ? -1.98 -16.906 -23.109 1 96 565 TYR A O 1
ATOM 4539 N N . PHE A 1 566 ? -0.772 -16.516 -21.297 1 97.56 566 PHE A N 1
ATOM 4540 C CA . PHE A 1 566 ? -0.661 -17.922 -20.969 1 97.56 566 PHE A CA 1
ATOM 4541 C C . PHE A 1 566 ? -2.012 -18.484 -20.547 1 97.56 566 PHE A C 1
ATOM 4543 O O . PHE A 1 566 ? -2.354 -19.625 -20.891 1 97.56 566 PHE A O 1
ATOM 4550 N N . LEU A 1 567 ? -2.785 -17.75 -19.75 1 97.88 567 LEU A N 1
ATOM 4551 C CA . LEU A 1 567 ? -4.09 -18.234 -19.312 1 97.88 567 LEU A CA 1
ATOM 4552 C C . LEU A 1 567 ? -5.07 -18.297 -20.469 1 97.88 567 LEU A C 1
ATOM 4554 O O . LEU A 1 567 ? -5.863 -19.234 -20.562 1 97.88 567 LEU A O 1
ATOM 4558 N N . ASP A 1 568 ? -4.984 -17.312 -21.406 1 96.94 568 ASP A N 1
ATOM 4559 C CA . ASP A 1 568 ? -5.781 -17.406 -22.609 1 96.94 568 ASP A CA 1
ATOM 4560 C C . ASP A 1 568 ? -5.398 -18.625 -23.438 1 96.94 568 ASP A C 1
ATOM 4562 O O . ASP A 1 568 ? -6.266 -19.297 -24 1 96.94 568 ASP A O 1
ATOM 4566 N N . TRP A 1 569 ? -4.125 -18.891 -23.516 1 97.19 569 TRP A N 1
ATOM 4567 C CA . TRP A 1 569 ? -3.617 -20.062 -24.203 1 97.19 569 TRP A CA 1
ATOM 4568 C C . TRP A 1 569 ? -4.113 -21.344 -23.531 1 97.19 569 TRP A C 1
ATOM 4570 O O . TRP A 1 569 ? -4.598 -22.25 -24.203 1 97.19 569 TRP A O 1
ATOM 4580 N N . LEU A 1 570 ? -4.043 -21.453 -22.219 1 97.88 570 LEU A N 1
ATOM 4581 C CA . LEU A 1 570 ? -4.539 -22.641 -21.5 1 97.88 570 LEU A CA 1
ATOM 4582 C C . LEU A 1 570 ? -6.031 -22.828 -21.75 1 97.88 570 LEU A C 1
ATOM 4584 O O . LEU A 1 570 ? -6.504 -23.953 -21.875 1 97.88 570 LEU A O 1
ATOM 4588 N N . TYR A 1 571 ? -6.766 -21.719 -21.781 1 96.94 571 TYR A N 1
ATOM 4589 C CA . TYR A 1 571 ? -8.195 -21.812 -22.062 1 96.94 571 TYR A CA 1
ATOM 4590 C C . TYR A 1 571 ? -8.445 -22.359 -23.453 1 96.94 571 TYR A C 1
ATOM 4592 O O . TYR A 1 571 ? -9.336 -23.188 -23.656 1 96.94 571 TYR A O 1
ATOM 4600 N N . LYS A 1 572 ? -7.656 -21.922 -24.453 1 96 572 LYS A N 1
ATOM 4601 C CA . LYS A 1 572 ? -7.754 -22.422 -25.812 1 96 572 LYS A CA 1
ATOM 4602 C C . LYS A 1 572 ? -7.391 -23.906 -25.891 1 96 572 LYS A C 1
ATOM 4604 O O . LYS A 1 572 ? -7.926 -24.641 -26.719 1 96 572 LYS A O 1
ATOM 4609 N N . LYS A 1 573 ? -6.473 -24.328 -24.984 1 97.25 573 LYS A N 1
ATOM 4610 C CA . LYS A 1 573 ? -6.027 -25.719 -24.922 1 97.25 573 LYS A CA 1
ATOM 4611 C C . LYS A 1 573 ? -7.078 -26.594 -24.25 1 97.25 573 LYS A C 1
ATOM 4613 O O . LYS A 1 573 ? -6.922 -27.812 -24.203 1 97.25 573 LYS A O 1
ATOM 4618 N N . GLY A 1 574 ? -8.18 -25.969 -23.734 1 95.31 574 GLY A N 1
ATOM 4619 C CA . GLY A 1 574 ? -9.289 -26.75 -23.203 1 95.31 574 GLY A CA 1
ATOM 4620 C C . GLY A 1 574 ? -9.359 -26.734 -21.688 1 95.31 574 GLY A C 1
ATOM 4621 O O . GLY A 1 574 ? -10.25 -27.344 -21.094 1 95.31 574 GLY A O 1
ATOM 4622 N N . VAL A 1 575 ? -8.492 -26.016 -20.969 1 96.75 575 VAL A N 1
ATOM 4623 C CA . VAL A 1 575 ? -8.484 -25.953 -19.516 1 96.75 575 VAL A CA 1
ATOM 4624 C C . VAL A 1 575 ? -9.617 -25.031 -19.047 1 96.75 575 VAL A C 1
ATOM 4626 O O . VAL A 1 575 ? -9.82 -23.953 -19.594 1 96.75 575 VAL A O 1
ATOM 4629 N N . ARG A 1 576 ? -10.344 -25.453 -18.047 1 95.62 576 ARG A N 1
ATOM 4630 C CA . ARG A 1 576 ? -11.461 -24.672 -17.531 1 95.62 576 ARG A CA 1
ATOM 4631 C C . ARG A 1 576 ? -11.375 -24.531 -16.016 1 95.62 576 ARG A C 1
ATOM 4633 O O . ARG A 1 576 ? -11.938 -23.594 -15.438 1 95.62 576 ARG A O 1
ATOM 4640 N N . HIS A 1 577 ? -10.719 -25.469 -15.383 1 95.56 577 HIS A N 1
ATOM 4641 C CA . HIS A 1 577 ? -10.656 -25.594 -13.938 1 95.56 577 HIS A CA 1
ATOM 4642 C C . HIS A 1 577 ? -9.211 -25.719 -13.453 1 95.56 577 HIS A C 1
ATOM 4644 O O . HIS A 1 577 ? -8.484 -26.609 -13.906 1 95.56 577 HIS A O 1
ATOM 4650 N N . ILE A 1 578 ? -8.766 -24.828 -12.602 1 96.81 578 ILE A N 1
ATOM 4651 C CA . ILE A 1 578 ? -7.434 -24.891 -12.016 1 96.81 578 ILE A CA 1
ATOM 4652 C C . ILE A 1 578 ? -7.535 -24.969 -10.492 1 96.81 578 ILE A C 1
ATOM 4654 O O . ILE A 1 578 ? -8.117 -24.078 -9.859 1 96.81 578 ILE A O 1
ATOM 4658 N N . ILE A 1 579 ? -6.992 -25.922 -9.914 1 96.12 579 ILE A N 1
ATOM 4659 C CA . ILE A 1 579 ? -7.094 -26.109 -8.477 1 96.12 579 ILE A CA 1
ATOM 4660 C C . ILE A 1 579 ? -6.199 -25.109 -7.758 1 96.12 579 ILE A C 1
ATOM 4662 O O . ILE A 1 579 ? -6.664 -24.359 -6.887 1 96.12 579 ILE A O 1
ATOM 4666 N N . LYS A 1 580 ? -4.922 -25 -8.125 1 96.31 580 LYS A N 1
ATOM 4667 C CA . LYS A 1 580 ? -4.02 -24.016 -7.535 1 96.31 580 LYS A CA 1
ATOM 4668 C C . LYS A 1 580 ? -3.336 -23.172 -8.609 1 96.31 580 LYS A C 1
ATOM 4670 O O . LYS A 1 580 ? -2.604 -23.703 -9.445 1 96.31 580 LYS A O 1
ATOM 4675 N N . LEU A 1 581 ? -3.574 -21.906 -8.648 1 97.75 581 LEU A N 1
ATOM 4676 C CA . LEU A 1 581 ? -2.906 -20.953 -9.539 1 97.75 581 LEU A CA 1
ATOM 4677 C C . LEU A 1 581 ? -1.924 -20.094 -8.766 1 97.75 581 LEU A C 1
ATOM 4679 O O . LEU A 1 581 ? -2.314 -19.391 -7.828 1 97.75 581 LEU A O 1
ATOM 4683 N N . SER A 1 582 ? -0.669 -20.125 -9.117 1 96.69 582 SER A N 1
ATOM 4684 C CA . SER A 1 582 ? 0.365 -19.328 -8.477 1 96.69 582 SER A CA 1
ATOM 4685 C C . SER A 1 582 ? 1.019 -18.375 -9.477 1 96.69 582 SER A C 1
ATOM 4687 O O . SER A 1 582 ? 1.589 -18.812 -10.477 1 96.69 582 SER A O 1
ATOM 4689 N N . VAL A 1 583 ? 0.982 -17.094 -9.219 1 97 583 VAL A N 1
ATOM 4690 C CA . VAL A 1 583 ? 1.549 -16.078 -10.094 1 97 583 VAL A CA 1
ATOM 4691 C C . VAL A 1 583 ? 2.432 -15.133 -9.281 1 97 583 VAL A C 1
ATOM 4693 O O . VAL A 1 583 ? 1.974 -14.523 -8.312 1 97 583 VAL A O 1
ATOM 4696 N N . GLU A 1 584 ? 3.688 -15 -9.633 1 93.06 584 GLU A N 1
ATOM 4697 C CA . GLU A 1 584 ? 4.562 -14.008 -9.016 1 93.06 584 GLU A CA 1
ATOM 4698 C C . GLU A 1 584 ? 4.324 -12.617 -9.609 1 93.06 584 GLU A C 1
ATOM 4700 O O . GLU A 1 584 ? 4.539 -12.406 -10.805 1 93.06 584 GLU A O 1
ATOM 4705 N N . ASP A 1 585 ? 3.891 -11.688 -8.82 1 92.94 585 ASP A N 1
ATOM 4706 C CA . ASP A 1 585 ? 3.516 -10.359 -9.289 1 92.94 585 ASP A CA 1
ATOM 4707 C C . ASP A 1 585 ? 3.758 -9.305 -8.211 1 92.94 585 ASP A C 1
ATOM 4709 O O . ASP A 1 585 ? 2.961 -8.375 -8.055 1 92.94 585 ASP A O 1
ATOM 4713 N N . SER A 1 586 ? 4.848 -9.477 -7.465 1 80 586 SER A N 1
ATOM 4714 C CA . SER A 1 586 ? 5.102 -8.539 -6.379 1 80 586 SER A CA 1
ATOM 4715 C C . SER A 1 586 ? 5.801 -7.281 -6.883 1 80 586 SER A C 1
ATOM 4717 O O . SER A 1 586 ? 6.594 -7.344 -7.824 1 80 586 SER A O 1
ATOM 4719 N N . GLY A 1 587 ? 5.258 -6.004 -6.879 1 66.75 587 GLY A N 1
ATOM 4720 C CA . GLY A 1 587 ? 5.758 -4.711 -7.312 1 66.75 587 GLY A CA 1
ATOM 4721 C C . GLY A 1 587 ? 6.906 -4.195 -6.465 1 66.75 587 GLY A C 1
ATOM 4722 O O . GLY A 1 587 ? 7.066 -2.986 -6.293 1 66.75 587 GLY A O 1
ATOM 4723 N N . ASP A 1 588 ? 7.746 -5.156 -5.965 1 59.53 588 ASP A N 1
ATOM 4724 C CA . ASP A 1 588 ? 8.867 -4.66 -5.168 1 59.53 588 ASP A CA 1
ATOM 4725 C C . ASP A 1 588 ? 9.859 -3.891 -6.035 1 59.53 588 ASP A C 1
ATOM 4727 O O . ASP A 1 588 ? 9.969 -4.152 -7.234 1 59.53 588 ASP A O 1
ATOM 4731 N N . SER A 1 589 ? 10.359 -2.795 -5.586 1 55.81 589 SER A N 1
ATOM 4732 C CA . SER A 1 589 ? 11.484 -2.006 -6.082 1 55.81 589 SER A CA 1
ATOM 4733 C C . SER A 1 589 ? 11.125 -1.286 -7.379 1 55.81 589 SER A C 1
ATOM 4735 O O . SER A 1 589 ? 11.945 -1.192 -8.289 1 55.81 589 SER A O 1
ATOM 4737 N N . GLY A 1 590 ? 9.867 -0.97 -7.562 1 63.09 590 GLY A N 1
ATOM 4738 C CA . GLY A 1 590 ? 9.547 -0.162 -8.727 1 63.09 590 GLY A CA 1
ATOM 4739 C C . GLY A 1 590 ? 9.18 -0.989 -9.945 1 63.09 590 GLY A C 1
ATOM 4740 O O . GLY A 1 590 ? 9.023 -0.452 -11.047 1 63.09 590 GLY A O 1
ATOM 4741 N N . GLN A 1 591 ? 8.992 -2.324 -9.797 1 75.38 591 GLN A N 1
ATOM 4742 C CA . GLN A 1 591 ? 8.656 -3.172 -10.938 1 75.38 591 GLN A CA 1
ATOM 4743 C C . GLN A 1 591 ? 7.164 -3.113 -11.25 1 75.38 591 GLN A C 1
ATOM 4745 O O . GLN A 1 591 ? 6.352 -2.875 -10.352 1 75.38 591 GLN A O 1
ATOM 4750 N N . LYS A 1 592 ? 6.93 -3.316 -12.492 1 83.62 592 LYS A N 1
ATOM 4751 C CA . LYS A 1 592 ? 5.547 -3.252 -12.961 1 83.62 592 LYS A CA 1
ATOM 4752 C C . LYS A 1 592 ? 4.754 -4.473 -12.5 1 83.62 592 LYS A C 1
ATOM 4754 O O . LYS A 1 592 ? 5.309 -5.562 -12.359 1 83.62 592 LYS A O 1
ATOM 4759 N N . VAL A 1 593 ? 3.48 -4.312 -12.203 1 91.12 593 VAL A N 1
ATOM 4760 C CA . VAL A 1 593 ? 2.582 -5.387 -11.797 1 91.12 593 VAL A CA 1
ATOM 4761 C C . VAL A 1 593 ? 1.36 -5.418 -12.711 1 91.12 593 VAL A C 1
ATOM 4763 O O . VAL A 1 593 ? 1.146 -4.492 -13.5 1 91.12 593 VAL A O 1
ATOM 4766 N N . HIS A 1 594 ? 0.689 -6.504 -12.719 1 92.81 594 HIS A N 1
ATOM 4767 C CA . HIS A 1 594 ? -0.561 -6.586 -13.461 1 92.81 594 HIS A CA 1
ATOM 4768 C C . HIS A 1 594 ? -1.635 -5.703 -12.836 1 92.81 594 HIS A C 1
ATOM 4770 O O . HIS A 1 594 ? -1.75 -5.633 -11.609 1 92.81 594 HIS A O 1
ATOM 4776 N N . SER A 1 595 ? -2.355 -4.98 -13.672 1 90.44 595 SER A N 1
ATOM 4777 C CA . SER A 1 595 ? -3.475 -4.188 -13.172 1 90.44 595 SER A CA 1
ATOM 4778 C C . SER A 1 595 ? -4.637 -5.078 -12.758 1 90.44 595 SER A C 1
ATOM 4780 O O . SER A 1 595 ? -4.707 -6.246 -13.148 1 90.44 595 SER A O 1
ATOM 4782 N N . ASP A 1 596 ? -5.535 -4.617 -11.938 1 91.56 596 ASP A N 1
ATOM 4783 C CA . ASP A 1 596 ? -6.723 -5.363 -11.523 1 91.56 596 ASP A CA 1
ATOM 4784 C C . ASP A 1 596 ? -7.609 -5.684 -12.727 1 91.56 596 ASP A C 1
ATOM 4786 O O . ASP A 1 596 ? -8.219 -6.754 -12.789 1 91.56 596 ASP A O 1
ATOM 4790 N N . GLU A 1 597 ? -7.598 -4.777 -13.633 1 89.19 597 GLU A N 1
ATOM 4791 C CA . GLU A 1 597 ? -8.375 -4.977 -14.852 1 89.19 597 GLU A CA 1
ATOM 4792 C C . GLU A 1 597 ? -7.887 -6.199 -15.625 1 89.19 597 GLU A C 1
ATOM 4794 O O . GLU A 1 597 ? -8.688 -7.016 -16.078 1 89.19 597 GLU A O 1
ATOM 4799 N N . VAL A 1 598 ? -6.582 -6.305 -15.719 1 92.62 598 VAL A N 1
ATOM 4800 C CA . VAL A 1 598 ? -5.973 -7.41 -16.453 1 92.62 598 VAL A CA 1
ATOM 4801 C C . VAL A 1 598 ? -6.195 -8.719 -15.695 1 92.62 598 VAL A C 1
ATOM 4803 O O . VAL A 1 598 ? -6.492 -9.75 -16.297 1 92.62 598 VAL A O 1
ATOM 4806 N N . ILE A 1 599 ? -6.082 -8.703 -14.406 1 95.44 599 ILE A N 1
ATOM 4807 C CA . ILE A 1 599 ? -6.27 -9.898 -13.594 1 95.44 599 ILE A CA 1
ATOM 4808 C C . ILE A 1 599 ? -7.711 -10.391 -13.734 1 95.44 599 ILE A C 1
ATOM 4810 O O . ILE A 1 599 ? -7.953 -11.586 -13.906 1 95.44 599 ILE A O 1
ATOM 4814 N N . GLN A 1 600 ? -8.711 -9.516 -13.711 1 93.56 600 GLN A N 1
ATOM 4815 C CA . GLN A 1 600 ? -10.109 -9.891 -13.867 1 93.56 600 GLN A CA 1
ATOM 4816 C C . GLN A 1 600 ? -10.359 -10.539 -15.227 1 93.56 600 GLN A C 1
ATOM 4818 O O . GLN A 1 600 ? -10.992 -11.594 -15.305 1 93.56 600 GLN A O 1
ATOM 4823 N N . SER A 1 601 ? -9.789 -9.891 -16.203 1 93.5 601 SER A N 1
ATOM 4824 C CA . SER A 1 601 ? -9.969 -10.414 -17.562 1 93.5 601 SER A CA 1
ATOM 4825 C C . SER A 1 601 ? -9.297 -11.773 -17.719 1 93.5 601 SER A C 1
ATOM 4827 O O . SER A 1 601 ? -9.781 -12.617 -18.484 1 93.5 601 SER A O 1
ATOM 4829 N N . ALA A 1 602 ? -8.188 -11.984 -17.062 1 96.06 602 ALA A N 1
ATOM 4830 C CA . ALA A 1 602 ? -7.43 -13.227 -17.172 1 96.06 602 ALA A CA 1
ATOM 4831 C C . ALA A 1 602 ? -8.141 -14.375 -16.453 1 96.06 602 ALA A C 1
ATOM 4833 O O . ALA A 1 602 ? -8.039 -15.531 -16.875 1 96.06 602 ALA A O 1
ATOM 4834 N N . LEU A 1 603 ? -8.914 -14.109 -15.359 1 96.19 603 LEU A N 1
ATOM 4835 C CA . LEU A 1 603 ? -9.383 -15.18 -14.492 1 96.19 603 LEU A CA 1
ATOM 4836 C C . LEU A 1 603 ? -10.891 -15.359 -14.609 1 96.19 603 LEU A C 1
ATOM 4838 O O . LEU A 1 603 ? -11.445 -16.344 -14.109 1 96.19 603 LEU A O 1
ATOM 4842 N N . GLU A 1 604 ? -11.617 -14.523 -15.273 1 93.75 604 GLU A N 1
ATOM 4843 C CA . GLU A 1 604 ? -13.078 -14.484 -15.266 1 93.75 604 GLU A CA 1
ATOM 4844 C C . GLU A 1 604 ? -13.672 -15.75 -15.883 1 93.75 604 GLU A C 1
ATOM 4846 O O . GLU A 1 604 ? -14.773 -16.172 -15.523 1 93.75 604 GLU A O 1
ATOM 4851 N N . LYS A 1 605 ? -12.914 -16.453 -16.734 1 93.19 605 LYS A N 1
ATOM 4852 C CA . LYS A 1 605 ? -13.453 -17.609 -17.453 1 93.19 605 LYS A CA 1
ATOM 4853 C C . LYS A 1 605 ? -13.07 -18.922 -16.75 1 93.19 605 LYS A C 1
ATOM 4855 O O . LYS A 1 605 ? -13.539 -19.984 -17.141 1 93.19 605 LYS A O 1
ATOM 4860 N N . PHE A 1 606 ? -12.211 -18.922 -15.742 1 95.5 606 PHE A N 1
ATOM 4861 C CA . PHE A 1 606 ? -11.703 -20.125 -15.094 1 95.5 606 PHE A CA 1
ATOM 4862 C C . PHE A 1 606 ? -12.406 -20.359 -13.758 1 95.5 606 PHE A C 1
ATOM 4864 O O . PHE A 1 606 ? -12.828 -19.406 -13.102 1 95.5 606 PHE A O 1
ATOM 4871 N N . VAL A 1 607 ? -12.547 -21.578 -13.391 1 94.25 607 VAL A N 1
ATOM 4872 C CA . VAL A 1 607 ? -12.82 -21.938 -12 1 94.25 607 VAL A CA 1
ATOM 4873 C C . VAL A 1 607 ? -11.5 -22.109 -11.25 1 94.25 607 VAL A C 1
ATOM 4875 O O . VAL A 1 607 ? -10.664 -22.938 -11.633 1 94.25 607 VAL A O 1
ATOM 4878 N N . ILE A 1 608 ? -11.281 -21.328 -10.289 1 96 608 ILE A N 1
ATOM 4879 C CA . ILE A 1 608 ? -10.062 -21.391 -9.492 1 96 608 ILE A CA 1
ATOM 4880 C C . ILE A 1 608 ? -10.414 -21.766 -8.047 1 96 608 ILE A C 1
ATOM 4882 O O . ILE A 1 608 ? -11.344 -21.203 -7.469 1 96 608 ILE A O 1
ATOM 4886 N N . GLU A 1 609 ? -9.703 -22.656 -7.449 1 94.94 609 GLU A N 1
ATOM 4887 C CA . GLU A 1 609 ? -10.016 -23.047 -6.082 1 94.94 609 GLU A CA 1
ATOM 4888 C C . GLU A 1 609 ? -9.023 -22.438 -5.094 1 94.94 609 GLU A C 1
ATOM 4890 O O . GLU A 1 609 ? -9.391 -22.094 -3.965 1 94.94 609 GLU A O 1
ATOM 4895 N N . HIS A 1 610 ? -7.777 -22.375 -5.43 1 96.44 610 HIS A N 1
ATOM 4896 C CA . HIS A 1 610 ? -6.734 -21.719 -4.645 1 96.44 610 HIS A CA 1
ATOM 4897 C C . HIS A 1 610 ? -6.016 -20.656 -5.465 1 96.44 610 HIS A C 1
ATOM 4899 O O . HIS A 1 610 ? -5.254 -20.984 -6.379 1 96.44 610 HIS A O 1
ATOM 4905 N N . LEU A 1 611 ? -6.25 -19.438 -5.156 1 97.38 611 LEU A N 1
ATOM 4906 C CA . LEU A 1 611 ? -5.602 -18.328 -5.852 1 97.38 611 LEU A CA 1
ATOM 4907 C C . LEU A 1 611 ? -4.395 -17.828 -5.062 1 97.38 611 LEU A C 1
ATOM 4909 O O . LEU A 1 611 ? -4.539 -17.359 -3.932 1 97.38 611 LEU A O 1
ATOM 4913 N N . ASP A 1 612 ? -3.246 -17.938 -5.602 1 96.19 612 ASP A N 1
ATOM 4914 C CA . ASP A 1 612 ? -2 -17.375 -5.094 1 96.19 612 ASP A CA 1
ATOM 4915 C C . ASP A 1 612 ? -1.409 -16.375 -6.082 1 96.19 612 ASP A C 1
ATOM 4917 O O . ASP A 1 612 ? -0.345 -16.609 -6.656 1 96.19 612 ASP A O 1
ATOM 4921 N N . TRP A 1 613 ? -2.117 -15.328 -6.328 1 97 613 TRP A N 1
ATOM 4922 C CA . TRP A 1 613 ? -1.632 -14.219 -7.152 1 97 613 TRP A CA 1
ATOM 4923 C C . TRP A 1 613 ? -0.89 -13.195 -6.301 1 97 613 TRP A C 1
ATOM 4925 O O . TRP A 1 613 ? -1.512 -12.383 -5.617 1 97 613 TRP A O 1
ATOM 4935 N N . GLN A 1 614 ? 0.364 -13.086 -6.398 1 93.62 614 GLN A N 1
ATOM 4936 C CA . GLN A 1 614 ? 1.223 -12.406 -5.438 1 93.62 614 GLN A CA 1
ATOM 4937 C C . GLN A 1 614 ? 1.349 -10.922 -5.773 1 93.62 614 GLN A C 1
ATOM 4939 O O . GLN A 1 614 ? 2.457 -10.391 -5.855 1 93.62 614 GLN A O 1
ATOM 4944 N N . LYS A 1 615 ? 0.317 -10.297 -6.047 1 93 615 LYS A N 1
ATOM 4945 C CA . LYS A 1 615 ? 0.238 -8.836 -6.086 1 93 615 LYS A CA 1
ATOM 4946 C C . LYS A 1 615 ? -0.065 -8.266 -4.703 1 93 615 LYS A C 1
ATOM 4948 O O . LYS A 1 615 ? -0.97 -8.742 -4.016 1 93 615 LYS A O 1
ATOM 4953 N N . THR A 1 616 ? 0.694 -7.238 -4.309 1 91.88 616 THR A N 1
ATOM 4954 C CA . THR A 1 616 ? 0.506 -6.652 -2.988 1 91.88 616 THR A CA 1
ATOM 4955 C C . THR A 1 616 ? -0.862 -5.988 -2.881 1 91.88 616 THR A C 1
ATOM 4957 O O . THR A 1 616 ? -1.268 -5.242 -3.775 1 91.88 616 THR A O 1
ATOM 4960 N N . ASP A 1 617 ? -1.662 -6.34 -1.793 1 93.56 617 ASP A N 1
ATOM 4961 C CA . ASP A 1 617 ? -2.943 -5.719 -1.47 1 93.56 617 ASP A CA 1
ATOM 4962 C C . ASP A 1 617 ? -3.945 -5.906 -2.607 1 93.56 617 ASP A C 1
ATOM 4964 O O . ASP A 1 617 ? -4.57 -4.941 -3.053 1 93.56 617 ASP A O 1
ATOM 4968 N N . LEU A 1 618 ? -4.059 -7.137 -3.004 1 95 618 LEU A N 1
ATOM 4969 C CA . LEU A 1 618 ? -4.961 -7.484 -4.098 1 95 618 LEU A CA 1
ATOM 4970 C C . LEU A 1 618 ? -6.371 -6.977 -3.82 1 95 618 LEU A C 1
ATOM 4972 O O . LEU A 1 618 ? -6.875 -7.109 -2.703 1 95 618 LEU A O 1
ATOM 4976 N N . ASP A 1 619 ? -7.043 -6.383 -4.84 1 93.94 619 ASP A N 1
ATOM 4977 C CA . ASP A 1 619 ? -8.375 -5.785 -4.773 1 93.94 619 ASP A CA 1
ATOM 4978 C C . ASP A 1 619 ? -9.438 -6.844 -4.496 1 93.94 619 ASP A C 1
ATOM 4980 O O . ASP A 1 619 ? -9.562 -7.812 -5.246 1 93.94 619 ASP A O 1
ATOM 4984 N N . PRO A 1 620 ? -10.227 -6.719 -3.357 1 95.12 620 PRO A N 1
ATOM 4985 C CA . PRO A 1 620 ? -11.281 -7.695 -3.072 1 95.12 620 PRO A CA 1
ATOM 4986 C C . PRO A 1 620 ? -12.312 -7.797 -4.195 1 95.12 620 PRO A C 1
ATOM 4988 O O . PRO A 1 620 ? -12.867 -8.875 -4.43 1 95.12 620 PRO A O 1
ATOM 4991 N N . GLU A 1 621 ? -12.594 -6.754 -4.891 1 93.5 621 GLU A N 1
ATOM 4992 C CA . GLU A 1 621 ? -13.516 -6.812 -6.016 1 93.5 621 GLU A CA 1
ATOM 4993 C C . GLU A 1 621 ? -12.969 -7.691 -7.137 1 93.5 621 GLU A C 1
ATOM 4995 O O . GLU A 1 621 ? -13.727 -8.375 -7.828 1 93.5 621 GLU A O 1
ATOM 5000 N N . THR A 1 622 ? -11.672 -7.566 -7.344 1 94.06 622 THR A N 1
ATOM 5001 C CA . THR A 1 622 ? -11.016 -8.422 -8.328 1 94.06 622 THR A CA 1
ATOM 5002 C C . THR A 1 622 ? -11.133 -9.891 -7.926 1 94.06 622 THR A C 1
ATOM 5004 O O . THR A 1 622 ? -11.391 -10.75 -8.773 1 94.06 622 THR A O 1
ATOM 5007 N N . ILE A 1 623 ? -10.984 -10.203 -6.664 1 95.38 623 ILE A N 1
ATOM 5008 C CA . ILE A 1 623 ? -11.117 -11.57 -6.168 1 95.38 623 ILE A CA 1
ATOM 5009 C C . ILE A 1 623 ? -12.539 -12.062 -6.391 1 95.38 623 ILE A C 1
ATOM 5011 O O . ILE A 1 623 ? -12.75 -13.203 -6.828 1 95.38 623 ILE A O 1
ATOM 5015 N N . LEU A 1 624 ? -13.555 -11.234 -6.164 1 93.69 624 LEU A N 1
ATOM 5016 C CA . LEU A 1 624 ? -14.961 -11.602 -6.309 1 93.69 624 LEU A CA 1
ATOM 5017 C C . LEU A 1 624 ? -15.32 -11.812 -7.773 1 93.69 624 LEU A C 1
ATOM 5019 O O . LEU A 1 624 ? -16.266 -12.531 -8.086 1 93.69 624 LEU A O 1
ATOM 5023 N N . HIS A 1 625 ? -14.547 -11.164 -8.594 1 92.88 625 HIS A N 1
ATOM 5024 C CA . HIS A 1 625 ? -14.836 -11.234 -10.023 1 92.88 625 HIS A CA 1
ATOM 5025 C C . HIS A 1 625 ? -14.32 -12.539 -10.617 1 92.88 625 HIS A C 1
ATOM 5027 O O . HIS A 1 625 ? -14.695 -12.906 -11.734 1 92.88 625 HIS A O 1
ATOM 5033 N N . ILE A 1 626 ? -13.531 -13.289 -9.875 1 91.06 626 ILE A N 1
ATOM 5034 C CA . ILE A 1 626 ? -12.992 -14.562 -10.359 1 91.06 626 ILE A CA 1
ATOM 5035 C C . ILE A 1 626 ? -14.133 -15.516 -10.688 1 91.06 626 ILE A C 1
ATOM 5037 O O . ILE A 1 626 ? -15.094 -15.633 -9.922 1 91.06 626 ILE A O 1
ATOM 5041 N N . SER A 1 627 ? -14.125 -16.203 -11.93 1 88 627 SER A N 1
ATOM 5042 C CA . SER A 1 627 ? -15.07 -17.234 -12.367 1 88 627 SER A CA 1
ATOM 5043 C C . SER A 1 627 ? -16.422 -16.625 -12.703 1 88 627 SER A C 1
ATOM 5045 O O . SER A 1 627 ? -17.453 -17.328 -12.688 1 88 627 SER A O 1
ATOM 5047 N N . SER A 1 628 ? -16.5 -15.289 -12.898 1 85.38 628 SER A N 1
ATOM 5048 C CA . SER A 1 628 ? -17.766 -14.602 -13.117 1 85.38 628 SER A CA 1
ATOM 5049 C C . SER A 1 628 ? -18.359 -14.945 -14.477 1 85.38 628 SER A C 1
ATOM 5051 O O . SER A 1 628 ? -19.578 -14.867 -14.664 1 85.38 628 SER A O 1
ATOM 5053 N N . LYS A 1 629 ? -17.531 -15.398 -15.438 1 84.81 629 LYS A N 1
ATOM 5054 C CA . LYS A 1 629 ? -18 -15.688 -16.797 1 84.81 629 LYS A CA 1
ATOM 5055 C C . LYS A 1 629 ? -17.766 -17.156 -17.156 1 84.81 629 LYS A C 1
ATOM 5057 O O . LYS A 1 629 ? -17.484 -17.469 -18.312 1 84.81 629 LYS A O 1
ATOM 5062 N N . VAL A 1 630 ? -17.703 -17.969 -16.188 1 83.88 630 VAL A N 1
ATOM 5063 C CA . VAL A 1 630 ? -17.531 -19.391 -16.453 1 83.88 630 VAL A CA 1
ATOM 5064 C C . VAL A 1 630 ? -18.75 -19.906 -17.219 1 83.88 630 VAL A C 1
ATOM 5066 O O . VAL A 1 630 ? -19.891 -19.609 -16.859 1 83.88 630 VAL A O 1
ATOM 5069 N N . ALA A 1 631 ? -18.484 -20.344 -18.516 1 64.75 631 ALA A N 1
ATOM 5070 C CA . ALA A 1 631 ? -19.547 -20.844 -19.391 1 64.75 631 ALA A CA 1
ATOM 5071 C C . ALA A 1 631 ? -20.297 -22 -18.75 1 64.75 631 ALA A C 1
ATOM 5073 O O . ALA A 1 631 ? -19.688 -22.891 -18.141 1 64.75 631 ALA A O 1
ATOM 5074 N N . VAL A 1 632 ? -21.562 -21.812 -18.438 1 56.72 632 VAL A N 1
ATOM 5075 C CA . VAL A 1 632 ? -22.406 -22.938 -18.031 1 56.72 632 VAL A CA 1
ATOM 5076 C C . VAL A 1 632 ? -22.531 -23.938 -19.172 1 56.72 632 VAL A C 1
ATOM 5078 O O . VAL A 1 632 ? -22.734 -23.547 -20.328 1 56.72 632 VAL A O 1
ATOM 5081 N N . GLU A 1 633 ? -21.875 -25.047 -19.172 1 48.22 633 GLU A N 1
ATOM 5082 C CA . GLU A 1 633 ? -22.078 -26.062 -20.203 1 48.22 633 GLU A CA 1
ATOM 5083 C C . GLU A 1 633 ? -23.531 -26.109 -20.672 1 48.22 633 GLU A C 1
ATOM 5085 O O . GLU A 1 633 ? -24.438 -26.141 -19.844 1 48.22 633 GLU A O 1
ATOM 5090 N N . GLU A 1 634 ? -23.844 -25.766 -21.891 1 37.62 634 GLU A N 1
ATOM 5091 C CA . GLU A 1 634 ? -25.109 -25.938 -22.578 1 37.62 634 GLU A CA 1
ATOM 5092 C C . GLU A 1 634 ? -25.672 -27.344 -22.406 1 37.62 634 GLU A C 1
ATOM 5094 O O . GLU A 1 634 ? -25.062 -28.312 -22.844 1 37.62 634 GLU A O 1
ATOM 5099 N N . ARG A 1 635 ? -26.438 -27.906 -21.438 1 34.09 635 ARG A N 1
ATOM 5100 C CA . ARG A 1 635 ? -27.281 -29.094 -21.5 1 34.09 635 ARG A CA 1
ATOM 5101 C C . ARG A 1 635 ? -28.047 -29.141 -22.828 1 34.09 635 ARG A C 1
ATOM 5103 O O . ARG A 1 635 ? -28.281 -28.109 -23.453 1 34.09 635 ARG A O 1
ATOM 5110 N N . SER A 1 636 ? -28.016 -30.281 -23.375 1 31.09 636 SER A N 1
ATOM 5111 C CA . SER A 1 636 ? -28.891 -30.672 -24.469 1 31.09 636 SER A CA 1
ATOM 5112 C C . SER A 1 636 ? -30.25 -30 -24.359 1 31.09 636 SER A C 1
ATOM 5114 O O . SER A 1 636 ? -30.719 -29.719 -23.25 1 31.09 636 SER A O 1
ATOM 5116 N N . PRO A 1 637 ? -30.891 -29.547 -25.5 1 32.94 637 PRO A N 1
ATOM 5117 C CA . PRO A 1 637 ? -32.219 -28.938 -25.703 1 32.94 637 PRO A CA 1
ATOM 5118 C C . PRO A 1 637 ? -33.312 -29.703 -25.016 1 32.94 637 PRO A C 1
ATOM 5120 O O . PRO A 1 637 ? -34.5 -29.312 -25.094 1 32.94 637 PRO A O 1
ATOM 5123 N N . SER A 1 638 ? -33.344 -31.078 -24.906 1 30.84 638 SER A N 1
ATOM 5124 C CA . SER A 1 638 ? -34.688 -31.641 -24.719 1 30.84 638 SER A CA 1
ATOM 5125 C C . SER A 1 638 ? -35.312 -31.094 -23.453 1 30.84 638 SER A C 1
ATOM 5127 O O . SER A 1 638 ? -36.562 -31.078 -23.328 1 30.84 638 SER A O 1
ATOM 5129 N N . ASP A 1 639 ? -34.906 -31.422 -22.281 1 29.41 639 ASP A N 1
ATOM 5130 C CA . ASP A 1 639 ? -35.875 -31.203 -21.203 1 29.41 639 ASP A CA 1
ATOM 5131 C C . ASP A 1 639 ? -36.125 -29.719 -20.984 1 29.41 639 ASP A C 1
ATOM 5133 O O . ASP A 1 639 ? -35.188 -28.906 -21.047 1 29.41 639 ASP A O 1
ATOM 5137 N N . ASP A 1 640 ? -37.406 -29.188 -21.234 1 30.09 640 ASP A N 1
ATOM 5138 C CA . ASP A 1 640 ? -38.188 -27.969 -21.078 1 30.09 640 ASP A CA 1
ATOM 5139 C C . ASP A 1 640 ? -37.812 -27.203 -19.812 1 30.09 640 ASP A C 1
ATOM 5141 O O . ASP A 1 640 ? -38.375 -26.141 -19.531 1 30.09 640 ASP A O 1
ATOM 5145 N N . SER A 1 641 ? -37.812 -27.984 -18.688 1 30.44 641 SER A N 1
ATOM 5146 C CA . SER A 1 641 ? -37.969 -27.172 -17.484 1 30.44 641 SER A CA 1
ATOM 5147 C C . SER A 1 641 ? -36.844 -26.125 -17.406 1 30.44 641 SER A C 1
ATOM 5149 O O . SER A 1 641 ? -35.719 -26.359 -17.844 1 30.44 641 SER A O 1
ATOM 5151 N N . GLU A 1 642 ? -37.188 -24.812 -17.375 1 31.19 642 GLU A N 1
ATOM 5152 C CA . GLU A 1 642 ? -36.625 -23.5 -17.109 1 31.19 642 GLU A CA 1
ATOM 5153 C C . GLU A 1 642 ? -35.5 -23.562 -16.094 1 31.19 642 GLU A C 1
ATOM 5155 O O . GLU A 1 642 ? -35.156 -22.562 -15.453 1 31.19 642 GLU A O 1
ATOM 5160 N N . SER A 1 643 ? -35.219 -24.719 -15.555 1 31.33 643 SER A N 1
ATOM 5161 C CA . SER A 1 643 ? -34.281 -24.484 -14.477 1 31.33 643 SER A CA 1
ATOM 5162 C C . SER A 1 643 ? -33.094 -23.656 -14.961 1 31.33 643 SER A C 1
ATOM 5164 O O . SER A 1 643 ? -32.406 -24.031 -15.922 1 31.33 643 SER A O 1
ATOM 5166 N N . VAL A 1 644 ? -33.25 -22.297 -14.844 1 31.31 644 VAL A N 1
ATOM 5167 C CA . VAL A 1 644 ? -32.312 -21.188 -14.938 1 31.31 644 VAL A CA 1
ATOM 5168 C C . VAL A 1 644 ? -30.891 -21.672 -14.594 1 31.31 644 VAL A C 1
ATOM 5170 O O . VAL A 1 644 ? -30.719 -22.5 -13.703 1 31.31 644 VAL A O 1
ATOM 5173 N N . ASN A 1 645 ? -29.969 -21.562 -15.531 1 34.12 645 ASN A N 1
ATOM 5174 C CA . ASN A 1 645 ? -28.5 -21.609 -15.641 1 34.12 645 ASN A CA 1
ATOM 5175 C C . ASN A 1 645 ? -27.828 -20.953 -14.445 1 34.12 645 ASN A C 1
ATOM 5177 O O . ASN A 1 645 ? -27.688 -19.719 -14.406 1 34.12 645 ASN A O 1
ATOM 5181 N N . SER A 1 646 ? -28.109 -21.297 -13.242 1 37.09 646 SER A N 1
ATOM 5182 C CA . SER A 1 646 ? -27.391 -20.703 -12.117 1 37.09 646 SER A CA 1
ATOM 5183 C C . SER A 1 646 ? -25.891 -20.625 -12.383 1 37.09 646 SER A C 1
ATOM 5185 O O . SER A 1 646 ? -25.297 -21.609 -12.828 1 37.09 646 SER A O 1
ATOM 5187 N N . PRO A 1 647 ? -25.281 -19.531 -12.703 1 43.69 647 PRO A N 1
ATOM 5188 C CA . PRO A 1 647 ? -23.844 -19.328 -12.867 1 43.69 647 PRO A CA 1
ATOM 5189 C C . PRO A 1 647 ? -23.016 -20.203 -11.922 1 43.69 647 PRO A C 1
ATOM 5191 O O . PRO A 1 647 ? -23.469 -20.547 -10.828 1 43.69 647 PRO A O 1
ATOM 5194 N N . ALA A 1 648 ? -22.172 -21.094 -12.469 1 51.66 648 ALA A N 1
ATOM 5195 C CA . ALA A 1 648 ? -21.281 -21.906 -11.641 1 51.66 648 ALA A CA 1
ATOM 5196 C C . ALA A 1 648 ? -20.797 -21.125 -10.43 1 51.66 648 ALA A C 1
ATOM 5198 O O . ALA A 1 648 ? -20.359 -19.969 -10.555 1 51.66 648 ALA A O 1
ATOM 5199 N N . GLU A 1 649 ? -21.234 -21.438 -9.25 1 64.75 649 GLU A N 1
ATOM 5200 C CA . GLU A 1 649 ? -20.891 -20.859 -7.957 1 64.75 649 GLU A CA 1
ATOM 5201 C C . GLU A 1 649 ? -19.375 -20.719 -7.812 1 64.75 649 GLU A C 1
ATOM 5203 O O . GLU A 1 649 ? -18.609 -21.516 -8.344 1 64.75 649 GLU A O 1
ATOM 5208 N N . ARG A 1 650 ? -18.828 -19.516 -7.504 1 80.69 650 ARG A N 1
ATOM 5209 C CA . ARG A 1 650 ? -17.422 -19.25 -7.172 1 80.69 650 ARG A CA 1
ATOM 5210 C C . ARG A 1 650 ? -16.891 -20.312 -6.223 1 80.69 650 ARG A C 1
ATOM 5212 O O . ARG A 1 650 ? -17.438 -20.547 -5.145 1 80.69 650 ARG A O 1
ATOM 5219 N N . GLN A 1 651 ? -15.906 -21.109 -6.699 1 86.62 651 GLN A N 1
ATOM 5220 C CA . GLN A 1 651 ? -15.398 -22.266 -5.969 1 86.62 651 GLN A CA 1
ATOM 5221 C C . GLN A 1 651 ? -14.055 -21.953 -5.312 1 86.62 651 GLN A C 1
ATOM 5223 O O . GLN A 1 651 ? -13.242 -22.859 -5.09 1 86.62 651 GLN A O 1
ATOM 5228 N N . LEU A 1 652 ? -13.836 -20.672 -5.07 1 93 652 LEU A N 1
ATOM 5229 C CA . LEU A 1 652 ? -12.602 -20.297 -4.391 1 93 652 LEU A CA 1
ATOM 5230 C C . LEU A 1 652 ? -12.578 -20.828 -2.963 1 93 652 LEU A C 1
ATOM 5232 O O . LEU A 1 652 ? -13.461 -20.5 -2.164 1 93 652 LEU A O 1
ATOM 5236 N N . ARG A 1 653 ? -11.625 -21.641 -2.6 1 92.69 653 ARG A N 1
ATOM 5237 C CA . ARG A 1 653 ? -11.57 -22.281 -1.294 1 92.69 653 ARG A CA 1
ATOM 5238 C C . ARG A 1 653 ? -10.43 -21.719 -0.453 1 92.69 653 ARG A C 1
ATOM 5240 O O . ARG A 1 653 ? -10.516 -21.688 0.776 1 92.69 653 ARG A O 1
ATOM 5247 N N . LYS A 1 654 ? -9.383 -21.375 -1.122 1 94.62 654 LYS A N 1
ATOM 5248 C CA . LYS A 1 654 ? -8.195 -20.875 -0.438 1 94.62 654 LYS A CA 1
ATOM 5249 C C . LYS A 1 654 ? -7.637 -19.641 -1.137 1 94.62 654 LYS A C 1
ATOM 5251 O O . LYS A 1 654 ? -7.672 -19.547 -2.365 1 94.62 654 LYS A O 1
ATOM 5256 N N . LEU A 1 655 ? -7.195 -18.688 -0.328 1 96.56 655 LEU A N 1
ATOM 5257 C CA . LEU A 1 655 ? -6.586 -17.469 -0.832 1 96.56 655 LEU A CA 1
ATOM 5258 C C . LEU A 1 655 ? -5.242 -17.219 -0.162 1 96.56 655 LEU A C 1
ATOM 5260 O O . LEU A 1 655 ? -5.117 -17.328 1.059 1 96.56 655 LEU A O 1
ATOM 5264 N N . THR A 1 656 ? -4.215 -16.984 -0.949 1 96 656 THR A N 1
ATOM 5265 C CA . THR A 1 656 ? -2.945 -16.469 -0.453 1 96 656 THR A CA 1
ATOM 5266 C C . THR A 1 656 ? -2.762 -15.016 -0.85 1 96 656 THR A C 1
ATOM 5268 O O . THR A 1 656 ? -2.713 -14.688 -2.039 1 96 656 THR A O 1
ATOM 5271 N N . LEU A 1 657 ? -2.621 -14.18 0.126 1 95.75 657 LEU A N 1
ATOM 5272 C CA . LEU A 1 657 ? -2.604 -12.742 -0.129 1 95.75 657 LEU A CA 1
ATOM 5273 C C . LEU A 1 657 ? -1.337 -12.102 0.431 1 95.75 657 LEU A C 1
ATOM 5275 O O . LEU A 1 657 ? -0.938 -12.391 1.562 1 95.75 657 LEU A O 1
ATOM 5279 N N . ILE A 1 658 ? -0.707 -11.25 -0.372 1 94.12 658 ILE A N 1
ATOM 5280 C CA . ILE A 1 658 ? 0.42 -10.453 0.105 1 94.12 658 ILE A CA 1
ATOM 5281 C C . ILE A 1 658 ? -0.089 -9.156 0.728 1 94.12 658 ILE A C 1
ATOM 5283 O O . ILE A 1 658 ? -0.836 -8.406 0.094 1 94.12 658 ILE A O 1
ATOM 5287 N N . TRP A 1 659 ? 0.312 -8.891 1.915 1 93.31 659 TRP A N 1
ATOM 5288 C CA . TRP A 1 659 ? -0.181 -7.77 2.705 1 93.31 659 TRP A CA 1
ATOM 5289 C C . TRP A 1 659 ? 0.896 -6.703 2.861 1 93.31 659 TRP A C 1
ATOM 5291 O O . TRP A 1 659 ? 2.041 -7.012 3.199 1 93.31 659 TRP A O 1
ATOM 5301 N N . SER A 1 660 ? 0.604 -5.402 2.557 1 88.88 660 SER A N 1
ATOM 5302 C CA . SER A 1 660 ? 1.542 -4.293 2.68 1 88.88 660 SER A CA 1
ATOM 5303 C C . SER A 1 660 ? 1.763 -3.914 4.141 1 88.88 660 SER A C 1
ATOM 5305 O O . SER A 1 660 ? 2.711 -3.197 4.465 1 88.88 660 SER A O 1
ATOM 5307 N N . GLY A 1 661 ? 0.896 -4.375 5.039 1 88.25 661 GLY A N 1
ATOM 5308 C CA . GLY A 1 661 ? 0.96 -3.971 6.434 1 88.25 661 GLY A CA 1
ATOM 5309 C C . GLY A 1 661 ? -0.086 -2.938 6.809 1 88.25 661 GLY A C 1
ATOM 5310 O O . GLY A 1 661 ? -0.255 -2.615 7.984 1 88.25 661 GLY A O 1
ATOM 5311 N N . SER A 1 662 ? -0.825 -2.373 5.867 1 90.31 662 SER A N 1
ATOM 5312 C CA . SER A 1 662 ? -1.838 -1.35 6.105 1 90.31 662 SER A CA 1
ATOM 5313 C C . SER A 1 662 ? -3.129 -1.961 6.641 1 90.31 662 SER A C 1
ATOM 5315 O O . SER A 1 662 ? -3.717 -2.836 6.004 1 90.31 662 SER A O 1
ATOM 5317 N N . ASN A 1 663 ? -3.609 -1.513 7.727 1 92.88 663 ASN A N 1
ATOM 5318 C CA . ASN A 1 663 ? -4.863 -2.014 8.281 1 92.88 663 ASN A CA 1
ATOM 5319 C C . ASN A 1 663 ? -6.047 -1.693 7.379 1 92.88 663 ASN A C 1
ATOM 5321 O O . ASN A 1 663 ? -7.09 -2.348 7.457 1 92.88 663 ASN A O 1
ATOM 5325 N N . ALA A 1 664 ? -5.898 -0.67 6.602 1 94.06 664 ALA A N 1
ATOM 5326 C CA . ALA A 1 664 ? -6.949 -0.352 5.645 1 94.06 664 ALA A CA 1
ATOM 5327 C C . ALA A 1 664 ? -7.23 -1.537 4.723 1 94.06 664 ALA A C 1
ATOM 5329 O O . ALA A 1 664 ? -8.383 -1.832 4.41 1 94.06 664 ALA A O 1
ATOM 5330 N N . VAL A 1 665 ? -6.223 -2.26 4.328 1 95.75 665 VAL A N 1
ATOM 5331 C CA . VAL A 1 665 ? -6.359 -3.385 3.408 1 95.75 665 VAL A CA 1
ATOM 5332 C C . VAL A 1 665 ? -7.051 -4.547 4.113 1 95.75 665 VAL A C 1
ATOM 5334 O O . VAL A 1 665 ? -7.945 -5.184 3.549 1 95.75 665 VAL A O 1
ATOM 5337 N N . LEU A 1 666 ? -6.637 -4.836 5.344 1 95.5 666 LEU A N 1
ATOM 5338 C CA . LEU A 1 666 ? -7.305 -5.875 6.121 1 95.5 666 LEU A CA 1
ATOM 5339 C C . LEU A 1 666 ? -8.797 -5.582 6.254 1 95.5 666 LEU A C 1
ATOM 5341 O O . LEU A 1 666 ? -9.625 -6.488 6.156 1 95.5 666 LEU A O 1
ATOM 5345 N N . ARG A 1 667 ? -9.141 -4.355 6.457 1 95.31 667 ARG A N 1
ATOM 5346 C CA . ARG A 1 667 ? -10.539 -3.949 6.594 1 95.31 667 ARG A CA 1
ATOM 5347 C C . ARG A 1 667 ? -11.281 -4.094 5.273 1 95.31 667 ARG A C 1
ATOM 5349 O O . ARG A 1 667 ? -12.445 -4.5 5.254 1 95.31 667 ARG A O 1
ATOM 5356 N N . ALA A 1 668 ? -10.594 -3.742 4.242 1 96.38 668 ALA A N 1
ATOM 5357 C CA . ALA A 1 668 ? -11.211 -3.883 2.928 1 96.38 668 ALA A CA 1
ATOM 5358 C C . ALA A 1 668 ? -11.531 -5.348 2.623 1 96.38 668 ALA A C 1
ATOM 5360 O O . ALA A 1 668 ? -12.602 -5.66 2.102 1 96.38 668 ALA A O 1
ATOM 5361 N N . TRP A 1 669 ? -10.555 -6.273 2.854 1 97 669 TRP A N 1
ATOM 5362 C CA . TRP A 1 669 ? -10.727 -7.699 2.604 1 97 669 TRP A CA 1
ATOM 5363 C C . TRP A 1 669 ? -11.852 -8.273 3.463 1 97 669 TRP A C 1
ATOM 5365 O O . TRP A 1 669 ? -12.57 -9.18 3.031 1 97 669 TRP A O 1
ATOM 5375 N N . SER A 1 670 ? -12.031 -7.727 4.645 1 95.94 670 SER A N 1
ATOM 5376 C CA . SER A 1 670 ? -12.953 -8.336 5.598 1 95.94 670 SER A CA 1
ATOM 5377 C C . SER A 1 670 ? -14.297 -7.617 5.605 1 95.94 670 SER A C 1
ATOM 5379 O O . SER A 1 670 ? -15.172 -7.934 6.414 1 95.94 670 SER A O 1
ATOM 5381 N N . GLU A 1 671 ? -14.469 -6.574 4.832 1 93.81 671 GLU A N 1
ATOM 5382 C CA . GLU A 1 671 ? -15.773 -5.918 4.793 1 93.81 671 GLU A CA 1
ATOM 5383 C C . GLU A 1 671 ? -16.859 -6.883 4.34 1 93.81 671 GLU A C 1
ATOM 5385 O O . GLU A 1 671 ? -16.594 -7.84 3.615 1 93.81 671 GLU A O 1
ATOM 5390 N N . GLN A 1 672 ? -18.078 -6.734 4.637 1 90.38 672 GLN A N 1
ATOM 5391 C CA . GLN A 1 672 ? -19.156 -7.688 4.422 1 90.38 672 GLN A CA 1
ATOM 5392 C C . GLN A 1 672 ? -19.469 -7.84 2.938 1 90.38 672 GLN A C 1
ATOM 5394 O O . GLN A 1 672 ? -19.969 -8.883 2.508 1 90.38 672 GLN A O 1
ATOM 5399 N N . ASP A 1 673 ? -19.094 -6.824 2.176 1 90.94 673 ASP A N 1
ATOM 5400 C CA . ASP A 1 673 ? -19.344 -6.887 0.74 1 90.94 673 ASP A CA 1
ATOM 5401 C C . ASP A 1 673 ? -18.109 -7.348 -0.019 1 90.94 673 ASP A C 1
ATOM 5403 O O . ASP A 1 673 ? -17.984 -7.113 -1.224 1 90.94 673 ASP A O 1
ATOM 5407 N N . ALA A 1 674 ? -17.172 -8.055 0.6 1 94.62 674 ALA A N 1
ATOM 5408 C CA . ALA A 1 674 ? -15.938 -8.5 -0.044 1 94.62 674 ALA A CA 1
ATOM 5409 C C . ALA A 1 674 ? -15.742 -10 0.124 1 94.62 674 ALA A C 1
ATOM 5411 O O . ALA A 1 674 ? -16.562 -10.797 -0.34 1 94.62 674 ALA A O 1
ATOM 5412 N N . LEU A 1 675 ? -14.664 -10.516 0.892 1 94.44 675 LEU A N 1
ATOM 5413 C CA . LEU A 1 675 ? -14.289 -11.922 0.959 1 94.44 675 LEU A CA 1
ATOM 5414 C C . LEU A 1 675 ? -15.367 -12.742 1.656 1 94.44 675 LEU A C 1
ATOM 5416 O O . LEU A 1 675 ? -15.57 -13.914 1.335 1 94.44 675 LEU A O 1
ATOM 5420 N N . PRO A 1 676 ? -16.156 -12.141 2.635 1 92.69 676 PRO A N 1
ATOM 5421 C CA . PRO A 1 676 ? -17.219 -12.914 3.299 1 92.69 676 PRO A CA 1
ATOM 5422 C C . PRO A 1 676 ? -18.297 -13.383 2.336 1 92.69 676 PRO A C 1
ATOM 5424 O O . PRO A 1 676 ? -19.078 -14.281 2.664 1 92.69 676 PRO A O 1
ATOM 5427 N N . LEU A 1 677 ? -18.422 -12.812 1.196 1 90.94 677 LEU A N 1
ATOM 5428 C CA . LEU A 1 677 ? -19.438 -13.188 0.212 1 90.94 677 LEU A CA 1
ATOM 5429 C C . LEU A 1 677 ? -19.062 -14.484 -0.487 1 90.94 677 LEU A C 1
ATOM 5431 O O . LEU A 1 677 ? -19.891 -15.102 -1.161 1 90.94 677 LEU A O 1
ATOM 5435 N N . LEU A 1 678 ? -17.766 -14.953 -0.424 1 91.81 678 LEU A N 1
ATOM 5436 C CA . LEU A 1 678 ? -17.328 -16.188 -1.055 1 91.81 678 LEU A CA 1
ATOM 5437 C C . LEU A 1 678 ? -17.812 -17.406 -0.269 1 91.81 678 LEU A C 1
ATOM 5439 O O . LEU A 1 678 ? -17.312 -17.688 0.824 1 91.81 678 LEU A O 1
ATOM 5443 N N . PRO A 1 679 ? -18.688 -18.109 -0.794 1 87.62 679 PRO A N 1
ATOM 5444 C CA . PRO A 1 679 ? -19.391 -19.141 -0.021 1 87.62 679 PRO A CA 1
ATOM 5445 C C . PRO A 1 679 ? -18.484 -20.312 0.356 1 87.62 679 PRO A C 1
ATOM 5447 O O . PRO A 1 679 ? -18.688 -20.953 1.396 1 87.62 679 PRO A O 1
ATOM 5450 N N . HIS A 1 680 ? -17.406 -20.656 -0.515 1 89.69 680 HIS A N 1
ATOM 5451 C CA . HIS A 1 680 ? -16.625 -21.875 -0.295 1 89.69 680 HIS A CA 1
ATOM 5452 C C . HIS A 1 680 ? -15.258 -21.562 0.291 1 89.69 680 HIS A C 1
ATOM 5454 O O . HIS A 1 680 ? -14.43 -22.453 0.449 1 89.69 680 HIS A O 1
ATOM 5460 N N . LEU A 1 681 ? -14.992 -20.266 0.581 1 92.06 681 LEU A N 1
ATOM 5461 C CA . LEU A 1 681 ? -13.688 -19.875 1.109 1 92.06 681 LEU A CA 1
ATOM 5462 C C . LEU A 1 681 ? -13.461 -20.469 2.494 1 92.06 681 LEU A C 1
ATOM 5464 O O . LEU A 1 681 ? -14.305 -20.328 3.383 1 92.06 681 LEU A O 1
ATOM 5468 N N . GLN A 1 682 ? -12.352 -21.156 2.695 1 89.94 682 GLN A N 1
ATOM 5469 C CA . GLN A 1 682 ? -12.086 -21.859 3.947 1 89.94 682 GLN A CA 1
ATOM 5470 C C . GLN A 1 682 ? -10.844 -21.312 4.633 1 89.94 682 GLN A C 1
ATOM 5472 O O . GLN A 1 682 ? -10.727 -21.359 5.859 1 89.94 682 GLN A O 1
ATOM 5477 N N . GLU A 1 683 ? -9.984 -20.891 3.812 1 93.75 683 GLU A N 1
ATOM 5478 C CA . GLU A 1 683 ? -8.711 -20.469 4.383 1 93.75 683 GLU A CA 1
ATOM 5479 C C . GLU A 1 683 ? -8.148 -19.25 3.641 1 93.75 683 GLU A C 1
ATOM 5481 O O . GLU A 1 683 ? -8.234 -19.172 2.414 1 93.75 683 GLU A O 1
ATOM 5486 N N . VAL A 1 684 ? -7.613 -18.312 4.395 1 96.25 684 VAL A N 1
ATOM 5487 C CA . VAL A 1 684 ? -6.891 -17.172 3.859 1 96.25 684 VAL A CA 1
ATOM 5488 C C . VAL A 1 684 ? -5.484 -17.109 4.457 1 96.25 684 VAL A C 1
ATOM 5490 O O . VAL A 1 684 ? -5.324 -17 5.676 1 96.25 684 VAL A O 1
ATOM 5493 N N . GLU A 1 685 ? -4.5 -17.25 3.637 1 95.62 685 GLU A N 1
ATOM 5494 C CA . GLU A 1 685 ? -3.107 -17.109 4.043 1 95.62 685 GLU A CA 1
ATOM 5495 C C . GLU A 1 685 ? -2.604 -15.688 3.77 1 95.62 685 GLU A C 1
ATOM 5497 O O . GLU A 1 685 ? -2.678 -15.211 2.637 1 95.62 685 GLU A O 1
ATOM 5502 N N . ILE A 1 686 ? -2.117 -15.094 4.773 1 95.12 686 ILE A N 1
ATOM 5503 C CA . ILE A 1 686 ? -1.601 -13.734 4.633 1 95.12 686 ILE A CA 1
ATOM 5504 C C . ILE A 1 686 ? -0.078 -13.75 4.734 1 95.12 686 ILE A C 1
ATOM 5506 O O . ILE A 1 686 ? 0.48 -14.297 5.691 1 95.12 686 ILE A O 1
ATOM 5510 N N . ILE A 1 687 ? 0.569 -13.203 3.738 1 93.12 687 ILE A N 1
ATOM 5511 C CA . ILE A 1 687 ? 2.014 -13.008 3.777 1 93.12 687 ILE A CA 1
ATOM 5512 C C . ILE A 1 687 ? 2.334 -11.578 4.191 1 93.12 687 ILE A C 1
ATOM 5514 O O . ILE A 1 687 ? 2.121 -10.641 3.42 1 93.12 687 ILE A O 1
ATOM 5518 N N . PRO A 1 688 ? 2.811 -11.367 5.367 1 90.25 688 PRO A N 1
ATOM 5519 C CA . PRO A 1 688 ? 3.121 -10.023 5.848 1 90.25 688 PRO A CA 1
ATOM 5520 C C . PRO A 1 688 ? 4.395 -9.453 5.227 1 90.25 688 PRO A C 1
ATOM 5522 O O . PRO A 1 688 ? 5.16 -10.188 4.598 1 90.25 688 PRO A O 1
ATOM 5525 N N . PRO A 1 689 ? 4.535 -8.109 5.309 1 85.31 689 PRO A N 1
ATOM 5526 C CA . PRO A 1 689 ? 5.789 -7.539 4.812 1 85.31 689 PRO A CA 1
ATOM 5527 C C . PRO A 1 689 ? 7.004 -7.98 5.629 1 85.31 689 PRO A C 1
ATOM 5529 O O . PRO A 1 689 ? 6.852 -8.469 6.75 1 85.31 689 PRO A O 1
ATOM 5532 N N . ALA A 1 690 ? 8.109 -7.816 5.062 1 80.62 690 ALA A N 1
ATOM 5533 C CA . ALA A 1 690 ? 9.352 -8.117 5.777 1 80.62 690 ALA A CA 1
ATOM 5534 C C . ALA A 1 690 ? 9.453 -7.305 7.066 1 80.62 690 ALA A C 1
ATOM 5536 O O . ALA A 1 690 ? 8.906 -6.207 7.156 1 80.62 690 ALA A O 1
ATOM 5537 N N . PRO A 1 691 ? 10.117 -7.695 8.008 1 76.38 691 PRO A N 1
ATOM 5538 C CA . PRO A 1 691 ? 10.203 -7.031 9.312 1 76.38 691 PRO A CA 1
ATOM 5539 C C . PRO A 1 691 ? 10.758 -5.613 9.219 1 76.38 691 PRO A C 1
ATOM 5541 O O . PRO A 1 691 ? 10.312 -4.723 9.953 1 76.38 691 PRO A O 1
ATOM 5544 N N . HIS A 1 692 ? 11.625 -5.383 8.281 1 75.38 692 HIS A N 1
ATOM 5545 C CA . HIS A 1 692 ? 12.227 -4.059 8.172 1 75.38 692 HIS A CA 1
ATOM 5546 C C . HIS A 1 692 ? 11.258 -3.064 7.543 1 75.38 692 HIS A C 1
ATOM 5548 O O . HIS A 1 692 ? 11.469 -1.852 7.617 1 75.38 692 HIS A O 1
ATOM 5554 N N . MET A 1 693 ? 10.141 -3.588 7.051 1 79 693 MET A N 1
ATOM 5555 C CA . MET A 1 693 ? 9.148 -2.736 6.398 1 79 693 MET A CA 1
ATOM 5556 C C . MET A 1 693 ? 7.91 -2.574 7.277 1 79 693 MET A C 1
ATOM 5558 O O . MET A 1 693 ? 6.902 -2.01 6.844 1 79 693 MET A O 1
ATOM 5562 N N . THR A 1 694 ? 8.031 -3.035 8.508 1 81.06 694 THR A N 1
ATOM 5563 C CA . THR A 1 694 ? 6.898 -2.941 9.43 1 81.06 694 THR A CA 1
ATOM 5564 C C . THR A 1 694 ? 7.133 -1.851 10.469 1 81.06 694 THR A C 1
ATOM 5566 O O . THR A 1 694 ? 8.203 -1.795 11.086 1 81.06 694 THR A O 1
ATOM 5569 N N . TYR A 1 695 ? 6.145 -0.906 10.602 1 80.38 695 TYR A N 1
ATOM 5570 C CA . TYR A 1 695 ? 6.324 0.235 11.492 1 80.38 695 TYR A CA 1
ATOM 5571 C C . TYR A 1 695 ? 5.5 0.069 12.766 1 80.38 695 TYR A C 1
ATOM 5573 O O . TYR A 1 695 ? 5.758 0.737 13.773 1 80.38 695 TYR A O 1
ATOM 5581 N N . ASP A 1 696 ? 4.555 -0.788 12.766 1 83.69 696 ASP A N 1
ATOM 5582 C CA . ASP A 1 696 ? 3.707 -0.999 13.938 1 83.69 696 ASP A CA 1
ATOM 5583 C C . ASP A 1 696 ? 4.281 -2.086 14.844 1 83.69 696 ASP A C 1
ATOM 5585 O O . ASP A 1 696 ? 5.074 -2.918 14.398 1 83.69 696 ASP A O 1
ATOM 5589 N N . SER A 1 697 ? 3.934 -2.094 16.109 1 83.88 697 SER A N 1
ATOM 5590 C CA . SER A 1 697 ? 4.367 -3.111 17.047 1 83.88 697 SER A CA 1
ATOM 5591 C C . SER A 1 697 ? 3.732 -4.465 16.75 1 83.88 697 SER A C 1
ATOM 5593 O O . SER A 1 697 ? 2.654 -4.527 16.156 1 83.88 697 SER A O 1
ATOM 5595 N N . PRO A 1 698 ? 4.414 -5.59 17.078 1 83.56 698 PRO A N 1
ATOM 5596 C CA . PRO A 1 698 ? 3.834 -6.918 16.859 1 83.56 698 PRO A CA 1
ATOM 5597 C C . PRO A 1 698 ? 2.492 -7.098 17.562 1 83.56 698 PRO A C 1
ATOM 5599 O O . PRO A 1 698 ? 1.603 -7.773 17.031 1 83.56 698 PRO A O 1
ATOM 5602 N N . HIS A 1 699 ? 2.43 -6.469 18.703 1 87.44 699 HIS A N 1
ATOM 5603 C CA . HIS A 1 699 ? 1.165 -6.539 19.422 1 87.44 699 HIS A CA 1
ATOM 5604 C C . HIS A 1 699 ? 0.043 -5.875 18.625 1 87.44 699 HIS A C 1
ATOM 5606 O O . HIS A 1 699 ? -1.058 -6.422 18.531 1 87.44 699 HIS A O 1
ATOM 5612 N N . TRP A 1 700 ? 0.382 -4.715 18.109 1 88.56 700 TRP A N 1
ATOM 5613 C CA . TRP A 1 700 ? -0.595 -3.99 17.297 1 88.56 700 TRP A CA 1
ATOM 5614 C C . TRP A 1 700 ? -0.991 -4.793 16.062 1 88.56 700 TRP A C 1
ATOM 5616 O O . TRP A 1 700 ? -2.176 -4.906 15.742 1 88.56 700 TRP A O 1
ATOM 5626 N N . ILE A 1 701 ? -0.062 -5.449 15.43 1 88.5 701 ILE A N 1
ATOM 5627 C CA . ILE A 1 701 ? -0.299 -6.234 14.219 1 88.5 701 ILE A CA 1
ATOM 5628 C C . ILE A 1 701 ? -1.169 -7.445 14.555 1 88.5 701 ILE A C 1
ATOM 5630 O O . ILE A 1 701 ? -2.129 -7.746 13.844 1 88.5 701 ILE A O 1
ATOM 5634 N N . ASN A 1 702 ? -0.87 -8.125 15.625 1 89.88 702 ASN A N 1
ATOM 5635 C CA . ASN A 1 702 ? -1.65 -9.289 16.047 1 89.88 702 ASN A CA 1
ATOM 5636 C C . ASN A 1 702 ? -3.1 -8.914 16.344 1 89.88 702 ASN A C 1
ATOM 5638 O O . ASN A 1 702 ? -4.02 -9.664 16.016 1 89.88 702 ASN A O 1
ATOM 5642 N N . GLN A 1 703 ? -3.244 -7.75 16.906 1 91.81 703 GLN A N 1
ATOM 5643 C CA . GLN A 1 703 ? -4.594 -7.285 17.203 1 91.81 703 GLN A CA 1
ATOM 5644 C C . GLN A 1 703 ? -5.379 -7.012 15.922 1 91.81 703 GLN A C 1
ATOM 5646 O O . GLN A 1 703 ? -6.574 -7.297 15.844 1 91.81 703 GLN A O 1
ATOM 5651 N N . ARG A 1 704 ? -4.691 -6.473 14.992 1 92.31 704 ARG A N 1
ATOM 5652 C CA . ARG A 1 704 ? -5.355 -6.18 13.727 1 92.31 704 ARG A CA 1
ATOM 5653 C C . ARG A 1 704 ? -5.719 -7.461 12.984 1 92.31 704 ARG A C 1
ATOM 5655 O O . ARG A 1 704 ? -6.785 -7.547 12.375 1 92.31 704 ARG A O 1
ATOM 5662 N N . ILE A 1 705 ? -4.871 -8.523 13.055 1 93.25 705 ILE A N 1
ATOM 5663 C CA . ILE A 1 705 ? -5.125 -9.797 12.391 1 93.25 705 ILE A CA 1
ATOM 5664 C C . ILE A 1 705 ? -6.281 -10.516 13.078 1 93.25 705 ILE A C 1
ATOM 5666 O O . ILE A 1 705 ? -7.137 -11.109 12.406 1 93.25 705 ILE A O 1
ATOM 5670 N N . MET A 1 706 ? -6.32 -10.445 14.359 1 93.44 706 MET A N 1
ATOM 5671 C CA . MET A 1 706 ? -7.441 -11.023 15.094 1 93.44 706 MET A CA 1
ATOM 5672 C C . MET A 1 706 ? -8.75 -10.328 14.742 1 93.44 706 MET A C 1
ATOM 5674 O O . MET A 1 706 ? -9.781 -10.977 14.586 1 93.44 706 MET A O 1
ATOM 5678 N N . GLY A 1 707 ? -8.656 -8.984 14.672 1 94.06 707 GLY A N 1
ATOM 5679 C CA . GLY A 1 707 ? -9.82 -8.227 14.242 1 94.06 707 GLY A CA 1
ATOM 5680 C C . GLY A 1 707 ? -10.266 -8.57 12.828 1 94.06 707 GLY A C 1
ATOM 5681 O O . GLY A 1 707 ? -11.469 -8.664 12.555 1 94.06 707 GLY A O 1
ATOM 5682 N N . PHE A 1 708 ? -9.336 -8.812 12.008 1 95.25 708 PHE A N 1
ATOM 5683 C CA . PHE A 1 708 ? -9.586 -9.227 10.633 1 95.25 708 PHE A CA 1
ATOM 5684 C C . PHE A 1 708 ? -10.352 -10.547 10.594 1 95.25 708 PHE A C 1
ATOM 5686 O O . PHE A 1 708 ? -11.367 -10.656 9.906 1 95.25 708 PHE A O 1
ATOM 5693 N N . GLU A 1 709 ? -9.836 -11.539 11.281 1 94.75 709 GLU A N 1
ATOM 5694 C CA . GLU A 1 709 ? -10.484 -12.844 11.32 1 94.75 709 GLU A CA 1
ATOM 5695 C C . GLU A 1 709 ? -11.898 -12.742 11.898 1 94.75 709 GLU A C 1
ATOM 5697 O O . GLU A 1 709 ? -12.82 -13.383 11.398 1 94.75 709 GLU A O 1
ATOM 5702 N N . ARG A 1 710 ? -12.109 -11.953 12.906 1 93.94 710 ARG A N 1
ATOM 5703 C CA . ARG A 1 710 ? -13.422 -11.75 13.5 1 93.94 710 ARG A CA 1
ATOM 5704 C C . ARG A 1 710 ? -14.391 -11.125 12.5 1 93.94 710 ARG A C 1
ATOM 5706 O O . ARG A 1 710 ? -15.539 -11.555 12.391 1 93.94 710 ARG A O 1
ATOM 5713 N N . ARG A 1 711 ? -13.945 -10.102 11.805 1 94.12 711 ARG A N 1
ATOM 5714 C CA . ARG A 1 711 ? -14.781 -9.414 10.836 1 94.12 711 ARG A CA 1
ATOM 5715 C C . ARG A 1 711 ? -15.125 -10.32 9.664 1 94.12 711 ARG A C 1
ATOM 5717 O O . ARG A 1 711 ? -16.25 -10.281 9.148 1 94.12 711 ARG A O 1
ATOM 5724 N N . LEU A 1 712 ? -14.117 -11.156 9.242 1 93.88 712 LEU A N 1
ATOM 5725 C CA . LEU A 1 712 ? -14.312 -12.102 8.148 1 93.88 712 LEU A CA 1
ATOM 5726 C C . LEU A 1 712 ? -15.414 -13.094 8.477 1 93.88 712 LEU A C 1
ATOM 5728 O O . LEU A 1 712 ? -16.172 -13.508 7.59 1 93.88 712 LEU A O 1
ATOM 5732 N N . ASN A 1 713 ? -15.57 -13.469 9.805 1 93.19 713 ASN A N 1
ATOM 5733 C CA . ASN A 1 713 ? -16.469 -14.539 10.211 1 93.19 713 ASN A CA 1
ATOM 5734 C C . ASN A 1 713 ? -17.688 -14 10.945 1 93.19 713 ASN A C 1
ATOM 5736 O O . ASN A 1 713 ? -18.375 -14.742 11.664 1 93.19 713 ASN A O 1
ATOM 5740 N N . LYS A 1 714 ? -17.938 -12.711 10.898 1 89.94 714 LYS A N 1
ATOM 5741 C CA . LYS A 1 714 ? -19.031 -12.07 11.633 1 89.94 714 LYS A CA 1
ATOM 5742 C C . LYS A 1 714 ? -20.359 -12.766 11.352 1 89.94 714 LYS A C 1
ATOM 5744 O O . LYS A 1 714 ? -21.109 -13.07 12.281 1 89.94 714 LYS A O 1
ATOM 5749 N N . ASN A 1 715 ? -20.703 -13.133 10.156 1 84.94 715 ASN A N 1
ATOM 5750 C CA . ASN A 1 715 ? -21.969 -13.75 9.797 1 84.94 715 ASN A CA 1
ATOM 5751 C C . ASN A 1 715 ? -21.781 -15.211 9.375 1 84.94 715 ASN A C 1
ATOM 5753 O O . ASN A 1 715 ? -22.609 -15.758 8.648 1 84.94 715 ASN A O 1
ATOM 5757 N N . ARG A 1 716 ? -20.656 -15.742 9.727 1 87.38 716 ARG A N 1
ATOM 5758 C CA . ARG A 1 716 ? -20.375 -17.125 9.359 1 87.38 716 ARG A CA 1
ATOM 5759 C C . ARG A 1 716 ? -20.453 -18.047 10.57 1 87.38 716 ARG A C 1
ATOM 5761 O O . ARG A 1 716 ? -20.484 -17.578 11.711 1 87.38 716 ARG A O 1
ATOM 5768 N N . GLU A 1 717 ? -20.656 -19.234 10.273 1 74.5 717 GLU A N 1
ATOM 5769 C CA . GLU A 1 717 ? -20.859 -20.234 11.328 1 74.5 717 GLU A CA 1
ATOM 5770 C C . GLU A 1 717 ? -19.594 -20.406 12.164 1 74.5 717 GLU A C 1
ATOM 5772 O O . GLU A 1 717 ? -18.484 -20.281 11.656 1 74.5 717 GLU A O 1
ATOM 5777 N N . SER A 1 718 ? -19.641 -20.5 13.5 1 67.62 718 SER A N 1
ATOM 5778 C CA . SER A 1 718 ? -18.516 -20.641 14.438 1 67.62 718 SER A CA 1
ATOM 5779 C C . SER A 1 718 ? -17.734 -21.922 14.188 1 67.62 718 SER A C 1
ATOM 5781 O O . SER A 1 718 ? -18.281 -22.891 13.656 1 67.62 718 SER A O 1
ATOM 5783 N N . PRO A 1 719 ? -16.375 -21.875 14.445 1 60.41 719 PRO A N 1
ATOM 5784 C CA . PRO A 1 719 ? -15.492 -23.016 14.211 1 60.41 719 PRO A CA 1
ATOM 5785 C C . PRO A 1 719 ? -16.031 -24.312 14.805 1 60.41 719 PRO A C 1
ATOM 5787 O O . PRO A 1 719 ? -15.883 -25.375 14.195 1 60.41 719 PRO A O 1
ATOM 5790 N N . HIS A 1 720 ? -16.469 -24.297 16.141 1 51.94 720 HIS A N 1
ATOM 5791 C CA . HIS A 1 720 ? -16.969 -25.5 16.797 1 51.94 720 HIS A CA 1
ATOM 5792 C C . HIS A 1 720 ? -18.109 -26.125 16 1 51.94 720 HIS A C 1
ATOM 5794 O O . HIS A 1 720 ? -18.156 -27.359 15.836 1 51.94 720 HIS A O 1
ATOM 5800 N N . GLU A 1 721 ? -18.828 -25.312 15.531 1 50.78 721 GLU A N 1
ATOM 5801 C CA . GLU A 1 721 ? -19.969 -25.812 14.758 1 50.78 721 GLU A CA 1
ATOM 5802 C C . GLU A 1 721 ? -19.516 -26.312 13.391 1 50.78 721 GLU A C 1
ATOM 5804 O O . GLU A 1 721 ? -20.062 -27.297 12.875 1 50.78 721 GLU A O 1
ATOM 5809 N N . ALA A 1 722 ? -18.406 -25.766 13 1 52.78 722 ALA A N 1
ATOM 5810 C CA . ALA A 1 722 ? -17.859 -26.156 11.703 1 52.78 722 ALA A CA 1
ATOM 5811 C C . ALA A 1 722 ? -17.156 -27.5 11.781 1 52.78 722 ALA A C 1
ATOM 5813 O O . ALA A 1 722 ? -17.234 -28.312 10.859 1 52.78 722 ALA A O 1
ATOM 5814 N N . GLN A 1 723 ? -16.359 -27.672 12.914 1 48.81 723 GLN A N 1
ATOM 5815 C CA . GLN A 1 723 ? -15.711 -28.969 13.109 1 48.81 723 GLN A CA 1
ATOM 5816 C C . GLN A 1 723 ? -16.734 -30.094 13.172 1 48.81 723 GLN A C 1
ATOM 5818 O O . GLN A 1 723 ? -16.484 -31.203 12.688 1 48.81 723 GLN A O 1
ATOM 5823 N N . LEU A 1 724 ? -17.719 -29.766 14.008 1 43.09 724 LEU A N 1
ATOM 5824 C CA . LEU A 1 724 ? -18.766 -30.797 14.133 1 43.09 724 LEU A CA 1
ATOM 5825 C C . LEU A 1 724 ? -19.375 -31.125 12.773 1 43.09 724 LEU A C 1
ATOM 5827 O O . LEU A 1 724 ? -19.766 -32.25 12.523 1 43.09 724 LEU A O 1
ATOM 5831 N N . ARG A 1 725 ? -19.328 -30.094 11.969 1 42.97 725 ARG A N 1
ATOM 5832 C CA . ARG A 1 725 ? -19.922 -30.359 10.664 1 42.97 725 ARG A CA 1
ATOM 5833 C C . ARG A 1 725 ? -18.891 -30.906 9.688 1 42.97 725 ARG A C 1
ATOM 5835 O O . ARG A 1 725 ? -19.188 -31.172 8.531 1 42.97 725 ARG A O 1
ATOM 5842 N N . ILE A 1 726 ? -17.641 -30.719 10.023 1 42.59 726 ILE A N 1
ATOM 5843 C CA . ILE A 1 726 ? -16.672 -31.422 9.18 1 42.59 726 ILE A CA 1
ATOM 5844 C C . ILE A 1 726 ? -17.141 -32.875 8.961 1 42.59 726 ILE A C 1
ATOM 5846 O O . ILE A 1 726 ? -16.844 -33.469 7.934 1 42.59 726 ILE A O 1
ATOM 5850 N N . SER A 1 727 ? -17.469 -33.562 10.109 1 35 727 SER A N 1
ATOM 5851 C CA . SER A 1 727 ? -17.953 -34.906 9.883 1 35 727 SER A CA 1
ATOM 5852 C C . SER A 1 727 ? -18.938 -34.938 8.719 1 35 727 SER A C 1
ATOM 5854 O O . SER A 1 727 ? -19.25 -36.031 8.203 1 35 727 SER A O 1
ATOM 5856 N N . ASP A 1 728 ? -19.875 -34.062 8.781 1 32.84 728 ASP A N 1
ATOM 5857 C CA . ASP A 1 728 ? -20.875 -34.25 7.742 1 32.84 728 ASP A CA 1
ATOM 5858 C C . ASP A 1 728 ? -20.25 -34.156 6.352 1 32.84 728 ASP A C 1
ATOM 5860 O O . ASP A 1 728 ? -20.406 -35.094 5.535 1 32.84 728 ASP A O 1
ATOM 5864 N N . SER A 1 729 ? -20.562 -33.094 5.301 1 33.5 729 SER A N 1
ATOM 5865 C CA . SER A 1 729 ? -20.547 -33.094 3.84 1 33.5 729 SER A CA 1
ATOM 5866 C C . SER A 1 729 ? -19.172 -32.688 3.314 1 33.5 729 SER A C 1
ATOM 5868 O O . SER A 1 729 ? -18.719 -31.562 3.555 1 33.5 729 SER A O 1
ATOM 5870 N N . LEU A 1 730 ? -18.047 -33.25 3.477 1 39.56 730 LEU A N 1
ATOM 5871 C CA . LEU A 1 730 ? -17.188 -33.125 2.301 1 39.56 730 LEU A CA 1
ATOM 5872 C C . LEU A 1 730 ? -18.016 -32.781 1.067 1 39.56 730 LEU A C 1
ATOM 5874 O O . LEU A 1 730 ? -18.297 -33.656 0.24 1 39.56 730 LEU A O 1
ATOM 5878 N N . SER A 1 731 ? -19.016 -32.219 1.259 1 40.66 731 SER A N 1
ATOM 5879 C CA . SER A 1 731 ? -19.906 -31.938 0.137 1 40.66 731 SER A CA 1
ATOM 5880 C C . SER A 1 731 ? -19.141 -31.344 -1.039 1 40.66 731 SER A C 1
ATOM 5882 O O . SER A 1 731 ? -18.422 -30.359 -0.88 1 40.66 731 SER A O 1
ATOM 5884 N N . PHE A 1 732 ? -18.578 -32.25 -1.812 1 44.66 732 PHE A N 1
ATOM 5885 C CA . PHE A 1 732 ? -18.234 -31.656 -3.1 1 44.66 732 PHE A CA 1
ATOM 5886 C C . PHE A 1 732 ? -18.938 -30.328 -3.289 1 44.66 732 PHE A C 1
ATOM 5888 O O . PHE A 1 732 ? -18.422 -29.422 -3.947 1 44.66 732 PHE A O 1
ATOM 5895 N N . SER A 1 733 ? -20.156 -30.156 -2.531 1 45.28 733 SER A N 1
ATOM 5896 C CA . SER A 1 733 ? -20.828 -28.859 -2.461 1 45.28 733 SER A CA 1
ATOM 5897 C C . SER A 1 733 ? -20.438 -28.094 -1.197 1 45.28 733 SER A C 1
ATOM 5899 O O . SER A 1 733 ? -20.719 -28.547 -0.085 1 45.28 733 SER A O 1
ATOM 5901 N N . GLY A 1 734 ? -19.234 -27.969 -0.755 1 48.38 734 GLY A N 1
ATOM 5902 C CA . GLY A 1 734 ? -18.656 -27.25 0.375 1 48.38 734 GLY A CA 1
ATOM 5903 C C . GLY A 1 734 ? -19.703 -26.516 1.204 1 48.38 734 GLY A C 1
ATOM 5904 O O . GLY A 1 734 ? -20.797 -26.234 0.723 1 48.38 734 GLY A O 1
ATOM 5905 N N . ASN A 1 735 ? -19.688 -26.703 2.57 1 53.03 735 ASN A N 1
ATOM 5906 C CA . ASN A 1 735 ? -20.547 -25.906 3.439 1 53.03 735 ASN A CA 1
ATOM 5907 C C . ASN A 1 735 ? -20.5 -24.422 3.059 1 53.03 735 ASN A C 1
ATOM 5909 O O . ASN A 1 735 ? -19.453 -23.797 3.105 1 53.03 735 ASN A O 1
ATOM 5913 N N . LYS A 1 736 ? -21.531 -24.062 2.469 1 65.81 736 LYS A N 1
ATOM 5914 C CA . LYS A 1 736 ? -21.688 -22.641 2.129 1 65.81 736 LYS A CA 1
ATOM 5915 C C . LYS A 1 736 ? -21.656 -21.781 3.383 1 65.81 736 LYS A C 1
ATOM 5917 O O . LYS A 1 736 ? -22.359 -22.062 4.355 1 65.81 736 LYS A O 1
ATOM 5922 N N . SER A 1 737 ? -20.531 -20.969 3.547 1 74.69 737 SER A N 1
ATOM 5923 C CA . SER A 1 737 ? -20.422 -19.922 4.543 1 74.69 737 SER A CA 1
ATOM 5924 C C . SER A 1 737 ? -19.859 -20.438 5.859 1 74.69 737 SER A C 1
ATOM 5926 O O . SER A 1 737 ? -20.344 -20.078 6.934 1 74.69 737 SER A O 1
ATOM 5928 N N . GLY A 1 738 ? -18.875 -21.578 5.742 1 79.62 738 GLY A N 1
ATOM 5929 C CA . GLY A 1 738 ? -18.172 -22.031 6.926 1 79.62 738 GLY A CA 1
ATOM 5930 C C . GLY A 1 738 ? -17.141 -21.047 7.426 1 79.62 738 GLY A C 1
ATOM 5931 O O . GLY A 1 738 ? -16.891 -20.016 6.781 1 79.62 738 GLY A O 1
ATOM 5932 N N . HIS A 1 739 ? -16.625 -21.359 8.625 1 88.38 739 HIS A N 1
ATOM 5933 C CA . HIS A 1 739 ? -15.617 -20.5 9.258 1 88.38 739 HIS A CA 1
ATOM 5934 C C . HIS A 1 739 ? -14.359 -20.391 8.398 1 88.38 739 HIS A C 1
ATOM 5936 O O . HIS A 1 739 ? -13.867 -21.406 7.891 1 88.38 739 HIS A O 1
ATOM 5942 N N . ILE A 1 740 ? -13.883 -19.25 8.133 1 91.88 740 ILE A N 1
ATOM 5943 C CA . ILE A 1 740 ? -12.664 -19 7.371 1 91.88 740 ILE A CA 1
ATOM 5944 C C . ILE A 1 740 ? -11.469 -18.906 8.312 1 91.88 740 ILE A C 1
ATOM 5946 O O . ILE A 1 740 ? -11.438 -18.047 9.203 1 91.88 740 ILE A O 1
ATOM 5950 N N . ARG A 1 741 ? -10.484 -19.688 8.164 1 91.31 741 ARG A N 1
ATOM 5951 C CA . ARG A 1 741 ? -9.266 -19.656 8.961 1 91.31 741 ARG A CA 1
ATOM 5952 C C . ARG A 1 741 ? -8.234 -18.703 8.352 1 91.31 741 ARG A C 1
ATOM 5954 O O . ARG A 1 741 ? -8.062 -18.672 7.133 1 91.31 741 ARG A O 1
ATOM 5961 N N . VAL A 1 742 ? -7.645 -17.938 9.211 1 94.31 742 VAL A N 1
ATOM 5962 C CA . VAL A 1 742 ? -6.609 -17 8.773 1 94.31 742 VAL A CA 1
ATOM 5963 C C . VAL A 1 742 ? -5.246 -17.469 9.273 1 94.31 742 VAL A C 1
ATOM 5965 O O . VAL A 1 742 ? -5.078 -17.75 10.469 1 94.31 742 VAL A O 1
ATOM 5968 N N . LYS A 1 743 ? -4.289 -17.625 8.359 1 91.31 743 LYS A N 1
ATOM 5969 C CA . LYS A 1 743 ? -2.936 -18.047 8.703 1 91.31 743 LYS A CA 1
ATOM 5970 C C . LYS A 1 743 ? -1.906 -17.016 8.25 1 91.31 743 LYS A C 1
ATOM 5972 O O . LYS A 1 743 ? -1.979 -16.516 7.125 1 91.31 743 LYS A O 1
ATOM 5977 N N . LEU A 1 744 ? -1.011 -16.719 9.125 1 89.88 744 LEU A N 1
ATOM 5978 C CA . LEU A 1 744 ? 0.112 -15.852 8.773 1 89.88 744 LEU A CA 1
ATOM 5979 C C . LEU A 1 744 ? 1.32 -16.688 8.352 1 89.88 744 LEU A C 1
ATOM 5981 O O . LEU A 1 744 ? 1.748 -17.578 9.078 1 89.88 744 LEU A O 1
ATOM 5985 N N . VAL A 1 745 ? 1.732 -16.484 7.105 1 87.12 745 VAL A N 1
ATOM 5986 C CA . VAL A 1 745 ? 2.854 -17.25 6.57 1 87.12 745 VAL A CA 1
ATOM 5987 C C . VAL A 1 745 ? 4.078 -16.344 6.438 1 87.12 745 VAL A C 1
ATOM 5989 O O . VAL A 1 745 ? 3.988 -15.234 5.918 1 87.12 745 VAL A O 1
ATOM 5992 N N . ASP A 1 746 ? 5.188 -16.688 6.996 1 75.88 746 ASP A N 1
ATOM 5993 C CA . ASP A 1 746 ? 6.438 -15.93 6.902 1 75.88 746 ASP A CA 1
ATOM 5994 C C . ASP A 1 746 ? 6.973 -15.938 5.473 1 75.88 746 ASP A C 1
ATOM 5996 O O . ASP A 1 746 ? 6.961 -16.969 4.801 1 75.88 746 ASP A O 1
ATOM 6000 N N . PRO A 1 747 ? 7.156 -14.742 5 1 63.03 747 PRO A N 1
ATOM 6001 C CA . PRO A 1 747 ? 7.641 -14.688 3.621 1 63.03 747 PRO A CA 1
ATOM 6002 C C . PRO A 1 747 ? 8.828 -15.609 3.371 1 63.03 747 PRO A C 1
ATOM 6004 O O . PRO A 1 747 ? 9.039 -16.062 2.24 1 63.03 747 PRO A O 1
ATOM 6007 N N . ALA A 1 748 ? 9.789 -15.844 4.387 1 50.31 748 ALA A N 1
ATOM 6008 C CA . ALA A 1 748 ? 10.977 -16.672 4.207 1 50.31 748 ALA A CA 1
ATOM 6009 C C . ALA A 1 748 ? 10.602 -18.125 3.971 1 50.31 748 ALA A C 1
ATOM 6011 O O . ALA A 1 748 ? 11.328 -18.859 3.301 1 50.31 748 ALA A O 1
ATOM 6012 N N . THR A 1 749 ? 9.648 -18.641 4.586 1 40.81 749 THR A N 1
ATOM 6013 C CA . THR A 1 749 ? 9.438 -20.094 4.566 1 40.81 749 THR A CA 1
ATOM 6014 C C . THR A 1 749 ? 8.875 -20.531 3.221 1 40.81 749 THR A C 1
ATOM 6016 O O . THR A 1 749 ? 9.008 -21.703 2.838 1 40.81 749 THR A O 1
ATOM 6019 N N . GLY A 1 750 ? 7.891 -19.922 2.699 1 37.41 750 GLY A N 1
ATOM 6020 C CA . GLY A 1 750 ? 7.16 -20.578 1.632 1 37.41 750 GLY A CA 1
ATOM 6021 C C . GLY A 1 750 ? 7.961 -20.703 0.349 1 37.41 750 GLY A C 1
ATOM 6022 O O . GLY A 1 750 ? 7.539 -21.375 -0.59 1 37.41 750 GLY A O 1
ATOM 6023 N N . SER A 1 751 ? 8.391 -19.547 -0.082 1 33.84 751 SER A N 1
ATOM 6024 C CA . SER A 1 751 ? 8.93 -19.766 -1.422 1 33.84 751 SER A CA 1
ATOM 6025 C C . SER A 1 751 ? 10.172 -20.625 -1.385 1 33.84 751 SER A C 1
ATOM 6027 O O . SER A 1 751 ? 11.219 -20.219 -0.875 1 33.84 751 SER A O 1
ATOM 6029 N N . THR A 1 752 ? 9.992 -21.781 -1.046 1 29.59 752 THR A N 1
ATOM 6030 C CA . THR A 1 752 ? 11.148 -22.547 -1.525 1 29.59 752 THR A CA 1
ATOM 6031 C C . THR A 1 752 ? 11.633 -22 -2.865 1 29.59 752 THR A C 1
ATOM 6033 O O . THR A 1 752 ? 10.961 -22.156 -3.885 1 29.59 752 THR A O 1
ATOM 6036 N N . LEU A 1 753 ? 12.094 -20.812 -2.83 1 29.08 753 LEU A N 1
ATOM 6037 C CA . LEU A 1 753 ? 12.844 -20.438 -4.023 1 29.08 753 LEU A CA 1
ATOM 6038 C C . LEU A 1 753 ? 13.484 -21.672 -4.668 1 29.08 753 LEU A C 1
ATOM 6040 O O . LEU A 1 753 ? 14.156 -22.453 -3.992 1 29.08 753 LEU A O 1
ATOM 6044 N N . GLY A 1 754 ? 12.789 -22.188 -5.527 1 27.84 754 GLY A N 1
ATOM 6045 C CA . GLY A 1 754 ? 13.484 -23.172 -6.352 1 27.84 754 GLY A CA 1
ATOM 6046 C C . GLY A 1 754 ? 14.969 -22.891 -6.473 1 27.84 754 GLY A C 1
ATOM 6047 O O . GLY A 1 754 ? 15.375 -21.75 -6.719 1 27.84 754 GLY A O 1
ATOM 6048 N N . VAL A 1 755 ? 15.688 -23.438 -5.508 1 25.25 755 VAL A N 1
ATOM 6049 C CA . VAL A 1 755 ? 17.125 -23.484 -5.688 1 25.25 755 VAL A CA 1
ATOM 6050 C C . VAL A 1 755 ? 17.469 -23.453 -7.176 1 25.25 755 VAL A C 1
ATOM 6052 O O . VAL A 1 755 ? 17.016 -24.297 -7.945 1 25.25 755 VAL A O 1
ATOM 6055 N N . ALA A 1 756 ? 17.594 -22.281 -7.621 1 25.42 756 ALA A N 1
ATOM 6056 C CA . ALA A 1 756 ? 18.344 -22.312 -8.875 1 25.42 756 ALA A CA 1
ATOM 6057 C C . ALA A 1 756 ? 19.438 -23.359 -8.828 1 25.42 756 ALA A C 1
ATOM 6059 O O . ALA A 1 756 ? 20.188 -23.438 -7.855 1 25.42 756 ALA A O 1
ATOM 6060 N N . SER A 1 757 ? 19.062 -24.438 -9.195 1 23.31 757 SER A N 1
ATOM 6061 C CA . SER A 1 757 ? 20.141 -25.391 -9.414 1 23.31 757 SER A CA 1
ATOM 6062 C C . SER A 1 757 ? 21.422 -24.703 -9.836 1 23.31 757 SER A C 1
ATOM 6064 O O . SER A 1 757 ? 21.422 -23.859 -10.742 1 23.31 757 SER A O 1
ATOM 6066 N N . ASN A 1 758 ? 22.109 -24.297 -8.789 1 24.09 758 ASN A N 1
ATOM 6067 C CA . ASN A 1 758 ? 23.5 -24.016 -9.164 1 24.09 758 ASN A CA 1
ATOM 6068 C C . ASN A 1 758 ? 24.031 -25.031 -10.164 1 24.09 758 ASN A C 1
ATOM 6070 O O . ASN A 1 758 ? 24.203 -26.203 -9.828 1 24.09 758 ASN A O 1
ATOM 6074 N N . ILE A 1 759 ? 23.469 -24.922 -11.25 1 23.97 759 ILE A N 1
ATOM 6075 C CA . ILE A 1 759 ? 24.141 -25.688 -12.305 1 23.97 759 ILE A CA 1
ATOM 6076 C C . ILE A 1 759 ? 25.656 -25.547 -12.172 1 23.97 759 ILE A C 1
ATOM 6078 O O . ILE A 1 759 ? 26.188 -24.438 -12.242 1 23.97 759 ILE A O 1
ATOM 6082 N N . VAL A 1 760 ? 26.125 -26.281 -11.227 1 23.88 760 VAL A N 1
ATOM 6083 C CA . VAL A 1 760 ? 27.578 -26.422 -11.312 1 23.88 760 VAL A CA 1
ATOM 6084 C C . VAL A 1 760 ? 28.016 -26.422 -12.781 1 23.88 760 VAL A C 1
ATOM 6086 O O . VAL A 1 760 ? 27.547 -27.25 -13.562 1 23.88 760 VAL A O 1
ATOM 6089 N N . SER A 1 761 ? 28.281 -25.328 -13.234 1 25.75 761 SER A N 1
ATOM 6090 C CA . SER A 1 761 ? 28.891 -25.219 -14.555 1 25.75 761 SER A CA 1
ATOM 6091 C C . SER A 1 761 ? 29.969 -26.281 -14.766 1 25.75 761 SER A C 1
ATOM 6093 O O . SER A 1 761 ? 30.734 -26.578 -13.859 1 25.75 761 SER A O 1
ATOM 6095 N N . PRO A 1 762 ? 29.594 -27.203 -15.5 1 26.17 762 PRO A N 1
ATOM 6096 C CA . PRO A 1 762 ? 30.734 -28.094 -15.789 1 26.17 762 PRO A CA 1
ATOM 6097 C C . PRO A 1 762 ? 32.062 -27.328 -15.867 1 26.17 762 PRO A C 1
ATOM 6099 O O . PRO A 1 762 ? 32.062 -26.141 -16.188 1 26.17 762 PRO A O 1
ATOM 6102 N N . THR A 1 763 ? 32.875 -27.656 -14.969 1 25.7 763 THR A N 1
ATOM 6103 C CA . THR A 1 763 ? 34.25 -27.172 -15.008 1 25.7 763 THR A CA 1
ATOM 6104 C C . THR A 1 763 ? 34.781 -27.109 -16.438 1 25.7 763 THR A C 1
ATOM 6106 O O . THR A 1 763 ? 34.812 -28.141 -17.125 1 25.7 763 THR A O 1
ATOM 6109 N N . THR A 1 764 ? 34.375 -26.062 -17.094 1 29.09 764 THR A N 1
ATOM 6110 C CA . THR A 1 764 ? 35.031 -25.781 -18.375 1 29.09 764 THR A CA 1
ATOM 6111 C C . THR A 1 764 ? 36.531 -25.688 -18.203 1 29.09 764 THR A C 1
ATOM 6113 O O . THR A 1 764 ? 37.031 -24.844 -17.453 1 29.09 764 THR A O 1
ATOM 6116 N N . ILE A 1 765 ? 37.156 -26.766 -17.953 1 26.58 765 ILE A N 1
ATOM 6117 C CA . ILE A 1 765 ? 38.594 -26.625 -18.062 1 26.58 765 ILE A CA 1
ATOM 6118 C C . ILE A 1 765 ? 38.938 -26.031 -19.422 1 26.58 765 ILE A C 1
ATOM 6120 O O . ILE A 1 765 ? 38.594 -26.594 -20.469 1 26.58 765 ILE A O 1
ATOM 6124 N N . SER A 1 766 ? 39.125 -24.766 -19.453 1 28.52 766 SER A N 1
ATOM 6125 C CA . SER A 1 766 ? 39.719 -24.094 -20.609 1 28.52 766 SER A CA 1
ATOM 6126 C C . SER A 1 766 ? 41 -24.766 -21.047 1 28.52 766 SER A C 1
ATOM 6128 O O . SER A 1 766 ? 42.031 -24.672 -20.375 1 28.52 766 SER A O 1
ATOM 6130 N N . THR A 1 767 ? 40.969 -25.984 -21.422 1 29.36 767 THR A N 1
ATOM 6131 C CA . THR A 1 767 ? 42.281 -26.328 -21.984 1 29.36 767 THR A CA 1
ATOM 6132 C C . THR A 1 767 ? 42.656 -25.375 -23.125 1 29.36 767 THR A C 1
ATOM 6134 O O . THR A 1 767 ? 41.781 -24.906 -23.859 1 29.36 767 THR A O 1
ATOM 6137 N N . PRO A 1 768 ? 43.844 -24.797 -23.062 1 28.61 768 PRO A N 1
ATOM 6138 C CA . PRO A 1 768 ? 44.375 -23.953 -24.141 1 28.61 768 PRO A CA 1
ATOM 6139 C C . PRO A 1 768 ? 44 -24.438 -25.531 1 28.61 768 PRO A C 1
ATOM 6141 O O . PRO A 1 768 ? 43.688 -25.609 -25.719 1 28.61 768 PRO A O 1
ATOM 6144 N N . ASP A 1 769 ? 43.75 -23.484 -26.422 1 30.8 769 ASP A N 1
ATOM 6145 C CA . ASP A 1 769 ? 43.406 -23.516 -27.844 1 30.8 769 ASP A CA 1
ATOM 6146 C C . ASP A 1 769 ? 44.281 -24.531 -28.578 1 30.8 769 ASP A C 1
ATOM 6148 O O . ASP A 1 769 ? 45.312 -24.172 -29.172 1 30.8 769 ASP A O 1
ATOM 6152 N N . GLN A 1 770 ? 44.781 -25.5 -27.891 1 29.2 770 GLN A N 1
ATOM 6153 C CA . GLN A 1 770 ? 45.5 -26.297 -28.875 1 29.2 770 GLN A CA 1
ATOM 6154 C C . GLN A 1 770 ? 44.594 -26.672 -30.047 1 29.2 770 GLN A C 1
ATOM 6156 O O . GLN A 1 770 ? 43.375 -26.859 -29.859 1 29.2 770 GLN A O 1
ATOM 6161 N N . GLY A 1 771 ? 44.906 -26.359 -31.344 1 30.38 771 GLY A N 1
ATOM 6162 C CA . GLY A 1 771 ? 44.344 -26.734 -32.625 1 30.38 771 GLY A CA 1
ATOM 6163 C C . GLY A 1 771 ? 43.531 -28.016 -32.562 1 30.38 771 GLY A C 1
ATOM 6164 O O . GLY A 1 771 ? 44.094 -29.109 -32.688 1 30.38 771 GLY A O 1
ATOM 6165 N N . VAL A 1 772 ? 42.562 -28.047 -31.828 1 34.97 772 VAL A N 1
ATOM 6166 C CA . VAL A 1 772 ? 41.719 -29.25 -31.766 1 34.97 772 VAL A CA 1
ATOM 6167 C C . VAL A 1 772 ? 41.25 -29.625 -33.156 1 34.97 772 VAL A C 1
ATOM 6169 O O . VAL A 1 772 ? 40.656 -28.812 -33.875 1 34.97 772 VAL A O 1
ATOM 6172 N N . ASN A 1 773 ? 41.938 -30.406 -33.875 1 35.94 773 ASN A N 1
ATOM 6173 C CA . ASN A 1 773 ? 41.531 -31.047 -35.156 1 35.94 773 ASN A CA 1
ATOM 6174 C C . ASN A 1 773 ? 40.062 -31.422 -35.156 1 35.94 773 ASN A C 1
ATOM 6176 O O . ASN A 1 773 ? 39.594 -32.125 -34.25 1 35.94 773 ASN A O 1
ATOM 6180 N N . GLU A 1 774 ? 39.281 -30.656 -35.688 1 49.44 774 GLU A N 1
ATOM 6181 C CA . GLU A 1 774 ? 37.875 -31 -35.938 1 49.44 774 GLU A CA 1
ATOM 6182 C C . GLU A 1 774 ? 37.75 -32.469 -36.344 1 49.44 774 GLU A C 1
ATOM 6184 O O . GLU A 1 774 ? 38.469 -32.938 -37.219 1 49.44 774 GLU A O 1
ATOM 6189 N N . ASP A 1 775 ? 37.031 -33.344 -35.625 1 72.06 775 ASP A N 1
ATOM 6190 C CA . ASP A 1 775 ? 36.781 -34.781 -35.75 1 72.06 775 ASP A CA 1
ATOM 6191 C C . ASP A 1 775 ? 36.219 -35.125 -37.125 1 72.06 775 ASP A C 1
ATOM 6193 O O . ASP A 1 775 ? 35.219 -34.562 -37.562 1 72.06 775 ASP A O 1
ATOM 6197 N N . ARG A 1 776 ? 37.031 -35.5 -38.094 1 79.12 776 ARG A N 1
ATOM 6198 C CA . ARG A 1 776 ? 36.656 -35.938 -39.438 1 79.12 776 ARG A CA 1
ATOM 6199 C C . ARG A 1 776 ? 35.312 -36.688 -39.406 1 79.12 776 ARG A C 1
ATOM 6201 O O . ARG A 1 776 ? 34.5 -36.562 -40.312 1 79.12 776 ARG A O 1
ATOM 6208 N N . TRP A 1 777 ? 35.125 -37.375 -38.406 1 87.12 777 TRP A N 1
ATOM 6209 C CA . TRP A 1 777 ? 33.875 -38.156 -38.25 1 87.12 777 TRP A CA 1
ATOM 6210 C C . TRP A 1 777 ? 32.656 -37.25 -38.156 1 87.12 777 TRP A C 1
ATOM 6212 O O . TRP A 1 777 ? 31.703 -37.406 -38.906 1 87.12 777 TRP A O 1
ATOM 6222 N N . LEU A 1 778 ? 32.719 -36.25 -37.344 1 87.88 778 LEU A N 1
ATOM 6223 C CA . LEU A 1 778 ? 31.625 -35.344 -37.125 1 87.88 778 LEU A CA 1
ATOM 6224 C C . LEU A 1 778 ? 31.375 -34.469 -38.344 1 87.88 778 LEU A C 1
ATOM 6226 O O . LEU A 1 778 ? 30.234 -34.188 -38.688 1 87.88 778 LEU A O 1
ATOM 6230 N N . ARG A 1 779 ? 32.375 -34.031 -38.969 1 85.88 779 ARG A N 1
ATOM 6231 C CA . ARG A 1 779 ? 32.25 -33.219 -40.156 1 85.88 779 ARG A CA 1
ATOM 6232 C C . ARG A 1 779 ? 31.547 -34 -41.281 1 85.88 779 ARG A C 1
ATOM 6234 O O . ARG A 1 779 ? 30.688 -33.438 -41.969 1 85.88 779 ARG A O 1
ATOM 6241 N N . SER A 1 780 ? 32 -35.219 -41.438 1 89.12 780 SER A N 1
ATOM 6242 C CA . SER A 1 780 ? 31.422 -36.031 -42.469 1 89.12 780 SER A CA 1
ATOM 6243 C C . SER A 1 780 ? 29.922 -36.25 -42.25 1 89.12 780 SER A C 1
ATOM 6245 O O . SER A 1 780 ? 29.125 -36.125 -43.156 1 89.12 780 SER A O 1
ATOM 6247 N N . ILE A 1 781 ? 29.594 -36.5 -41.062 1 91.62 781 ILE A N 1
ATOM 6248 C CA . ILE A 1 781 ? 28.203 -36.812 -40.75 1 91.62 781 ILE A CA 1
ATOM 6249 C C . ILE A 1 781 ? 27.359 -35.562 -40.844 1 91.62 781 ILE A C 1
ATOM 6251 O O . ILE A 1 781 ? 26.219 -35.594 -41.312 1 91.62 781 ILE A O 1
ATOM 6255 N N . GLU A 1 782 ? 27.891 -34.5 -40.406 1 90.38 782 GLU A N 1
ATOM 6256 C CA . GLU A 1 782 ? 27.156 -33.219 -40.469 1 90.38 782 GLU A CA 1
ATOM 6257 C C . GLU A 1 782 ? 26.891 -32.781 -41.906 1 90.38 782 GLU A C 1
ATOM 6259 O O . GLU A 1 782 ? 25.812 -32.281 -42.219 1 90.38 782 GLU A O 1
ATOM 6264 N N . ASN A 1 783 ? 27.922 -32.938 -42.656 1 91.31 783 ASN A N 1
ATOM 6265 C CA . ASN A 1 783 ? 27.75 -32.594 -44.062 1 91.31 783 ASN A CA 1
ATOM 6266 C C . ASN A 1 783 ? 26.719 -33.469 -44.75 1 91.31 783 ASN A C 1
ATOM 6268 O O . ASN A 1 783 ? 25.906 -33 -45.562 1 91.31 783 ASN A O 1
ATOM 6272 N N . PHE A 1 784 ? 26.828 -34.656 -44.438 1 94.69 784 PHE A N 1
ATOM 6273 C CA . PHE A 1 784 ? 25.844 -35.594 -45 1 94.69 784 PHE A CA 1
ATOM 6274 C C . PHE A 1 784 ? 24.453 -35.25 -44.5 1 94.69 784 PHE A C 1
ATOM 6276 O O . PHE A 1 784 ? 23.5 -35.25 -45.281 1 94.69 784 PHE A O 1
ATOM 6283 N N . ALA A 1 785 ? 24.297 -35 -43.219 1 94.75 785 ALA A N 1
ATOM 6284 C CA . ALA A 1 785 ? 23.016 -34.656 -42.594 1 94.75 785 ALA A CA 1
ATOM 6285 C C . ALA A 1 785 ? 22.406 -33.406 -43.281 1 94.75 785 ALA A C 1
ATOM 6287 O O . ALA A 1 785 ? 21.203 -33.344 -43.5 1 94.75 785 ALA A O 1
ATOM 6288 N N . SER A 1 786 ? 23.203 -32.5 -43.625 1 92.56 786 SER A N 1
ATOM 6289 C CA . SER A 1 786 ? 22.75 -31.25 -44.25 1 92.56 786 SER A CA 1
ATOM 6290 C C . SER A 1 786 ? 22.172 -31.516 -45.625 1 92.56 786 SER A C 1
ATOM 6292 O O . SER A 1 786 ? 21.281 -30.812 -46.094 1 92.56 786 SER A O 1
ATOM 6294 N N . ALA A 1 787 ? 22.719 -32.5 -46.25 1 93.44 787 ALA A N 1
ATOM 6295 C CA . ALA A 1 787 ? 22.234 -32.875 -47.562 1 93.44 787 ALA A CA 1
ATOM 6296 C C . ALA A 1 787 ? 21.016 -33.781 -47.469 1 93.44 787 ALA A C 1
ATOM 6298 O O . ALA A 1 787 ? 20.094 -33.688 -48.281 1 93.44 787 ALA A O 1
ATOM 6299 N N . MET A 1 788 ? 21.062 -34.531 -46.5 1 95.38 788 MET A N 1
ATOM 6300 C CA . MET A 1 788 ? 20.031 -35.562 -46.375 1 95.38 788 MET A CA 1
ATOM 6301 C C . MET A 1 788 ? 18.703 -34.969 -45.938 1 95.38 788 MET A C 1
ATOM 6303 O O . MET A 1 788 ? 17.641 -35.406 -46.375 1 95.38 788 MET A O 1
ATOM 6307 N N . ALA A 1 789 ? 18.672 -33.969 -45.125 1 93.94 789 ALA A N 1
ATOM 6308 C CA . ALA A 1 789 ? 17.469 -33.375 -44.531 1 93.94 789 ALA A CA 1
ATOM 6309 C C . ALA A 1 789 ? 16.531 -32.844 -45.625 1 93.94 789 ALA A C 1
ATOM 6311 O O . ALA A 1 789 ? 15.359 -33.188 -45.688 1 93.94 789 ALA A O 1
ATOM 6312 N N . PRO A 1 790 ? 17.047 -32 -46.531 1 93.12 790 PRO A N 1
ATOM 6313 C CA . PRO A 1 790 ? 16.172 -31.516 -47.594 1 93.12 790 PRO A CA 1
ATOM 6314 C C . PRO A 1 790 ? 15.719 -32.625 -48.531 1 93.12 790 PRO A C 1
ATOM 6316 O O . PRO A 1 790 ? 14.594 -32.594 -49.031 1 93.12 790 PRO A O 1
ATOM 6319 N N . TYR A 1 791 ? 16.609 -33.562 -48.781 1 93.94 791 TYR A N 1
ATOM 6320 C CA . TYR A 1 791 ? 16.25 -34.688 -49.625 1 93.94 791 TYR A CA 1
ATOM 6321 C C . TYR A 1 791 ? 15.086 -35.469 -49 1 93.94 791 TYR A C 1
ATOM 6323 O O . TYR A 1 791 ? 14.148 -35.844 -49.719 1 93.94 791 TYR A O 1
ATOM 6331 N N . TRP A 1 792 ? 15.125 -35.719 -47.781 1 94.88 792 TRP A N 1
ATOM 6332 C CA . TRP A 1 792 ? 14.055 -36.438 -47.062 1 94.88 792 TRP A CA 1
ATOM 6333 C C . TRP A 1 792 ? 12.742 -35.656 -47.156 1 94.88 792 TRP A C 1
ATOM 6335 O O . TRP A 1 792 ? 11.703 -36.25 -47.5 1 94.88 792 TRP A O 1
ATOM 6345 N N . GLU A 1 793 ? 12.773 -34.438 -46.875 1 93.06 793 GLU A N 1
ATOM 6346 C CA . GLU A 1 793 ? 11.578 -33.594 -46.906 1 93.06 793 GLU A CA 1
ATOM 6347 C C . GLU A 1 793 ? 10.93 -33.625 -48.281 1 93.06 793 GLU A C 1
ATOM 6349 O O . GLU A 1 793 ? 9.703 -33.75 -48.406 1 93.06 793 GLU A O 1
ATOM 6354 N N . ASP A 1 794 ? 11.75 -33.469 -49.281 1 92.38 794 ASP A N 1
ATOM 6355 C CA . ASP A 1 794 ? 11.266 -33.469 -50.656 1 92.38 794 ASP A CA 1
ATOM 6356 C C . ASP A 1 794 ? 10.688 -34.844 -51.031 1 92.38 794 ASP A C 1
ATOM 6358 O O . ASP A 1 794 ? 9.656 -34.906 -51.719 1 92.38 794 ASP A O 1
ATOM 6362 N N . THR A 1 795 ? 11.367 -35.875 -50.625 1 93.31 795 THR A N 1
ATOM 6363 C CA . THR A 1 795 ? 10.93 -37.219 -50.906 1 93.31 795 THR A CA 1
ATOM 6364 C C . THR A 1 795 ? 9.562 -37.5 -50.312 1 93.31 795 THR A C 1
ATOM 6366 O O . THR A 1 795 ? 8.68 -38.062 -50.969 1 93.31 795 THR A O 1
ATOM 6369 N N . VAL A 1 796 ? 9.375 -37.156 -49.062 1 94.31 796 VAL A N 1
ATOM 6370 C CA . VAL A 1 796 ? 8.117 -37.406 -48.375 1 94.31 796 VAL A CA 1
ATOM 6371 C C . VAL A 1 796 ? 7.004 -36.562 -49 1 94.31 796 VAL A C 1
ATOM 6373 O O . VAL A 1 796 ? 5.895 -37.094 -49.219 1 94.31 796 VAL A O 1
ATOM 6376 N N . THR A 1 797 ? 7.285 -35.312 -49.312 1 92.62 797 THR A N 1
ATOM 6377 C CA . THR A 1 797 ? 6.293 -34.438 -49.938 1 92.62 797 THR A CA 1
ATOM 6378 C C . THR A 1 797 ? 5.848 -35 -51.281 1 92.62 797 THR A C 1
ATOM 6380 O O . THR A 1 797 ? 4.648 -35.062 -51.562 1 92.62 797 THR A O 1
ATOM 6383 N N . ASN A 1 798 ? 6.797 -35.375 -52.156 1 89.38 798 ASN A N 1
ATOM 6384 C CA . ASN A 1 798 ? 6.5 -35.906 -53.5 1 89.38 798 ASN A CA 1
ATOM 6385 C C . ASN A 1 798 ? 5.711 -37.219 -53.406 1 89.38 798 ASN A C 1
ATOM 6387 O O . ASN A 1 798 ? 4.785 -37.438 -54.188 1 89.38 798 ASN A O 1
ATOM 6391 N N . PHE A 1 799 ? 6.074 -38 -52.5 1 92.69 799 PHE A N 1
ATOM 6392 C CA . PHE A 1 799 ? 5.402 -39.281 -52.312 1 92.69 799 PHE A CA 1
ATOM 6393 C C . PHE A 1 799 ? 3.947 -39.062 -51.906 1 92.69 799 PHE A C 1
ATOM 6395 O O . PHE A 1 799 ? 3.045 -39.656 -52.469 1 92.69 799 PHE A O 1
ATOM 6402 N N . LEU A 1 800 ? 3.74 -38.219 -50.875 1 92.06 800 LEU A N 1
ATOM 6403 C CA . LEU A 1 800 ? 2.391 -38 -50.344 1 92.06 800 LEU A CA 1
ATOM 6404 C C . LEU A 1 800 ? 1.534 -37.281 -51.406 1 92.06 800 LEU A C 1
ATOM 6406 O O . LEU A 1 800 ? 0.339 -37.562 -51.531 1 92.06 800 LEU A O 1
ATOM 6410 N N . GLU A 1 801 ? 2.15 -36.406 -52.125 1 89.5 801 GLU A N 1
ATOM 6411 C CA . GLU A 1 801 ? 1.419 -35.688 -53.188 1 89.5 801 GLU A CA 1
ATOM 6412 C C . GLU A 1 801 ? 0.992 -36.656 -54.281 1 89.5 801 GLU A C 1
ATOM 6414 O O . GLU A 1 801 ? -0.125 -36.562 -54.812 1 89.5 801 GLU A O 1
ATOM 6419 N N . THR A 1 802 ? 1.85 -37.5 -54.688 1 88.19 802 THR A N 1
ATOM 6420 C CA . THR A 1 802 ? 1.582 -38.469 -55.75 1 88.19 802 THR A CA 1
ATOM 6421 C C . THR A 1 802 ? 0.508 -39.469 -55.344 1 88.19 802 THR A C 1
ATOM 6423 O O . THR A 1 802 ? -0.231 -39.969 -56.188 1 88.19 802 THR A O 1
ATOM 6426 N N . ARG A 1 803 ? 0.326 -39.625 -54.125 1 89.31 803 ARG A N 1
ATOM 6427 C CA . ARG A 1 803 ? -0.604 -40.625 -53.656 1 89.31 803 ARG A CA 1
ATOM 6428 C C . ARG A 1 803 ? -1.792 -39.969 -52.938 1 89.31 803 ARG A C 1
ATOM 6430 O O . ARG A 1 803 ? -2.432 -40.594 -52.094 1 89.31 803 ARG A O 1
ATOM 6437 N N . GLN A 1 804 ? -2.117 -38.719 -53.188 1 88.38 804 GLN A N 1
ATOM 6438 C CA . GLN A 1 804 ? -3.238 -38 -52.594 1 88.38 804 GLN A CA 1
ATOM 6439 C C . GLN A 1 804 ? -3.252 -38.094 -51.094 1 88.38 804 GLN A C 1
ATOM 6441 O O . GLN A 1 804 ? -4.285 -38.406 -50.5 1 88.38 804 GLN A O 1
ATOM 6446 N N . ASN A 1 805 ? -2.033 -38.156 -50.438 1 85.12 805 ASN A N 1
ATOM 6447 C CA . ASN A 1 805 ? -1.793 -38.094 -49 1 85.12 805 ASN A CA 1
ATOM 6448 C C . ASN A 1 805 ? -2.07 -39.438 -48.344 1 85.12 805 ASN A C 1
ATOM 6450 O O . ASN A 1 805 ? -2.365 -39.469 -47.125 1 85.12 805 ASN A O 1
ATOM 6454 N N . SER A 1 806 ? -2.113 -40.438 -49.125 1 86.88 806 SER A N 1
ATOM 6455 C CA . SER A 1 806 ? -2.217 -41.781 -48.562 1 86.88 806 SER A CA 1
ATOM 6456 C C . SER A 1 806 ? -0.839 -42.344 -48.219 1 86.88 806 SER A C 1
ATOM 6458 O O . SER A 1 806 ? 0.028 -42.406 -49.094 1 86.88 806 SER A O 1
ATOM 6460 N N . GLY A 1 807 ? -0.503 -42.656 -47.031 1 87.44 807 GLY A N 1
ATOM 6461 C CA . GLY A 1 807 ? 0.782 -43.188 -46.625 1 87.44 807 GLY A CA 1
ATOM 6462 C C . GLY A 1 807 ? 0.896 -44.688 -46.844 1 87.44 807 GLY A C 1
ATOM 6463 O O . GLY A 1 807 ? 0.012 -45.312 -47.438 1 87.44 807 GLY A O 1
ATOM 6464 N N . THR A 1 808 ? 1.972 -45.281 -46.531 1 89.94 808 THR A N 1
ATOM 6465 C CA . THR A 1 808 ? 2.195 -46.719 -46.594 1 89.94 808 THR A CA 1
ATOM 6466 C C . THR A 1 808 ? 1.591 -47.438 -45.375 1 89.94 808 THR A C 1
ATOM 6468 O O . THR A 1 808 ? 1.327 -46.781 -44.375 1 89.94 808 THR A O 1
ATOM 6471 N N . THR A 1 809 ? 1.272 -48.656 -45.469 1 85.69 809 THR A N 1
ATOM 6472 C CA . THR A 1 809 ? 0.737 -49.406 -44.375 1 85.69 809 THR A CA 1
ATOM 6473 C C . THR A 1 809 ? 1.739 -49.469 -43.219 1 85.69 809 THR A C 1
ATOM 6475 O O . THR A 1 809 ? 1.354 -49.406 -42.031 1 85.69 809 THR A O 1
ATOM 6478 N N . GLU A 1 810 ? 3.066 -49.469 -43.562 1 85.44 810 GLU A N 1
ATOM 6479 C CA . GLU A 1 810 ? 4.133 -49.562 -42.562 1 85.44 810 GLU A CA 1
ATOM 6480 C C . GLU A 1 810 ? 4.547 -48.156 -42.094 1 85.44 810 GLU A C 1
ATOM 6482 O O . GLU A 1 810 ? 5.418 -48.031 -41.25 1 85.44 810 GLU A O 1
ATOM 6487 N N . ARG A 1 811 ? 3.891 -47.219 -42.594 1 90.62 811 ARG A N 1
ATOM 6488 C CA . ARG A 1 811 ? 4.145 -45.844 -42.219 1 90.62 811 ARG A CA 1
ATOM 6489 C C . ARG A 1 811 ? 5.613 -45.469 -42.438 1 90.62 811 ARG A C 1
ATOM 6491 O O . ARG A 1 811 ? 6.258 -44.938 -41.531 1 90.62 811 ARG A O 1
ATOM 6498 N N . VAL A 1 812 ? 6.086 -45.812 -43.531 1 92.25 812 VAL A N 1
ATOM 6499 C CA . VAL A 1 812 ? 7.477 -45.531 -43.906 1 92.25 812 VAL A CA 1
ATOM 6500 C C . VAL A 1 812 ? 7.715 -44.031 -43.969 1 92.25 812 VAL A C 1
ATOM 6502 O O . VAL A 1 812 ? 8.828 -43.562 -43.688 1 92.25 812 VAL A O 1
ATOM 6505 N N . GLU A 1 813 ? 6.633 -43.25 -44.188 1 92 813 GLU A N 1
ATOM 6506 C CA . GLU A 1 813 ? 6.727 -41.812 -44.344 1 92 813 GLU A CA 1
ATOM 6507 C C . GLU A 1 813 ? 6.805 -41.125 -42.969 1 92 813 GLU A C 1
ATOM 6509 O O . GLU A 1 813 ? 7.137 -39.938 -42.875 1 92 813 GLU A O 1
ATOM 6514 N N . SER A 1 814 ? 6.562 -41.906 -41.906 1 92.06 814 SER A N 1
ATOM 6515 C CA . SER A 1 814 ? 6.559 -41.312 -40.562 1 92.06 814 SER A CA 1
ATOM 6516 C C . SER A 1 814 ? 7.977 -41.062 -40.062 1 92.06 814 SER A C 1
ATOM 6518 O O . SER A 1 814 ? 8.922 -41.75 -40.5 1 92.06 814 SER A O 1
ATOM 6520 N N . ASP A 1 815 ? 8.102 -40.125 -39.156 1 93.75 815 ASP A N 1
ATOM 6521 C CA . ASP A 1 815 ? 9.406 -39.781 -38.625 1 93.75 815 ASP A CA 1
ATOM 6522 C C . ASP A 1 815 ? 9.93 -40.875 -37.688 1 93.75 815 ASP A C 1
ATOM 6524 O O . ASP A 1 815 ? 9.148 -41.625 -37.125 1 93.75 815 ASP A O 1
ATOM 6528 N N . VAL A 1 816 ? 11.203 -40.875 -37.531 1 95.88 816 VAL A N 1
ATOM 6529 C CA . VAL A 1 816 ? 11.852 -41.781 -36.594 1 95.88 816 VAL A CA 1
ATOM 6530 C C . VAL A 1 816 ? 11.852 -41.125 -35.188 1 95.88 816 VAL A C 1
ATOM 6532 O O . VAL A 1 816 ? 12.359 -40 -35.031 1 95.88 816 VAL A O 1
ATOM 6535 N N . VAL A 1 817 ? 11.242 -41.812 -34.281 1 96.38 817 VAL A N 1
ATOM 6536 C CA . VAL A 1 817 ? 11.141 -41.281 -32.938 1 96.38 817 VAL A CA 1
ATOM 6537 C C . VAL A 1 817 ? 12.211 -41.906 -32.031 1 96.38 817 VAL A C 1
ATOM 6539 O O . VAL A 1 817 ? 12.32 -43.125 -31.969 1 96.38 817 VAL A O 1
ATOM 6542 N N . ILE A 1 818 ? 12.992 -41.062 -31.406 1 97.81 818 ILE A N 1
ATOM 6543 C CA . ILE A 1 818 ? 14.016 -41.531 -30.469 1 97.81 818 ILE A CA 1
ATOM 6544 C C . ILE A 1 818 ? 13.602 -41.156 -29.047 1 97.81 818 ILE A C 1
ATOM 6546 O O . ILE A 1 818 ? 13.516 -39.969 -28.703 1 97.81 818 ILE A O 1
ATOM 6550 N N . ALA A 1 819 ? 13.297 -42.188 -28.234 1 98.12 819 ALA A N 1
ATOM 6551 C CA . ALA A 1 819 ? 13.031 -41.938 -26.812 1 98.12 819 ALA A CA 1
ATOM 6552 C C . ALA A 1 819 ? 14.328 -41.688 -26.047 1 98.12 819 ALA A C 1
ATOM 6554 O O . ALA A 1 819 ? 15.195 -42.562 -25.984 1 98.12 819 ALA A O 1
ATOM 6555 N N . LEU A 1 820 ? 14.477 -40.5 -25.594 1 97.94 820 LEU A N 1
ATOM 6556 C CA . LEU A 1 820 ? 15.648 -40.156 -24.797 1 97.94 820 LEU A CA 1
ATOM 6557 C C . LEU A 1 820 ? 15.32 -40.188 -23.312 1 97.94 820 LEU A C 1
ATOM 6559 O O . LEU A 1 820 ? 14.68 -39.281 -22.781 1 97.94 820 LEU A O 1
ATOM 6563 N N . ILE A 1 821 ? 15.727 -41.25 -22.625 1 96.75 821 ILE A N 1
ATOM 6564 C CA . ILE A 1 821 ? 15.516 -41.375 -21.188 1 96.75 821 ILE A CA 1
ATOM 6565 C C . ILE A 1 821 ? 16.688 -40.75 -20.438 1 96.75 821 ILE A C 1
ATOM 6567 O O . ILE A 1 821 ? 17.766 -41.344 -20.359 1 96.75 821 ILE A O 1
ATOM 6571 N N . ASP A 1 822 ? 16.469 -39.562 -19.922 1 95.06 822 ASP A N 1
ATOM 6572 C CA . ASP A 1 822 ? 17.5 -38.75 -19.281 1 95.06 822 ASP A CA 1
ATOM 6573 C C . ASP A 1 822 ? 16.891 -37.812 -18.266 1 95.06 822 ASP A C 1
ATOM 6575 O O . ASP A 1 822 ? 15.883 -38.125 -17.625 1 95.06 822 ASP A O 1
ATOM 6579 N N . ASP A 1 823 ? 17.609 -36.688 -17.953 1 92.94 823 ASP A N 1
ATOM 6580 C CA . ASP A 1 823 ? 17.141 -35.75 -16.922 1 92.94 823 ASP A CA 1
ATOM 6581 C C . ASP A 1 823 ? 16.25 -34.688 -17.516 1 92.94 823 ASP A C 1
ATOM 6583 O O . ASP A 1 823 ? 16.078 -33.625 -16.922 1 92.94 823 ASP A O 1
ATOM 6587 N N . GLY A 1 824 ? 15.664 -34.938 -18.688 1 94.31 824 GLY A N 1
ATOM 6588 C CA . GLY A 1 824 ? 14.828 -33.938 -19.359 1 94.31 824 GLY A CA 1
ATOM 6589 C C . GLY A 1 824 ? 15.555 -33.219 -20.469 1 94.31 824 GLY A C 1
ATOM 6590 O O . GLY A 1 824 ? 16.766 -33.344 -20.641 1 94.31 824 GLY A O 1
ATOM 6591 N N . VAL A 1 825 ? 14.758 -32.438 -21.344 1 96.06 825 VAL A N 1
ATOM 6592 C CA . VAL A 1 825 ? 15.344 -31.688 -22.438 1 96.06 825 VAL A CA 1
ATOM 6593 C C . VAL A 1 825 ? 14.797 -30.25 -22.422 1 96.06 825 VAL A C 1
ATOM 6595 O O . VAL A 1 825 ? 13.586 -30.047 -22.453 1 96.06 825 VAL A O 1
ATOM 6598 N N . ASP A 1 826 ? 15.758 -29.359 -22.328 1 94.44 826 ASP A N 1
ATOM 6599 C CA . ASP A 1 826 ? 15.328 -27.984 -22.469 1 94.44 826 ASP A CA 1
ATOM 6600 C C . ASP A 1 826 ? 14.859 -27.688 -23.891 1 94.44 826 ASP A C 1
ATOM 6602 O O . ASP A 1 826 ? 15.68 -27.406 -24.781 1 94.44 826 ASP A O 1
ATOM 6606 N N . LYS A 1 827 ? 13.656 -27.641 -24.016 1 93.62 827 LYS A N 1
ATOM 6607 C CA . LYS A 1 827 ? 13.023 -27.562 -25.328 1 93.62 827 LYS A CA 1
ATOM 6608 C C . LYS A 1 827 ? 13.469 -26.312 -26.078 1 93.62 827 LYS A C 1
ATOM 6610 O O . LYS A 1 827 ? 13.602 -26.328 -27.312 1 93.62 827 LYS A O 1
ATOM 6615 N N . PHE A 1 828 ? 13.656 -25.203 -25.438 1 93.5 828 PHE A N 1
ATOM 6616 C CA . PHE A 1 828 ? 13.93 -23.938 -26.094 1 93.5 828 PHE A CA 1
ATOM 6617 C C . PHE A 1 828 ? 15.414 -23.812 -26.438 1 93.5 828 PHE A C 1
ATOM 6619 O O . PHE A 1 828 ? 15.812 -22.891 -27.156 1 93.5 828 PHE A O 1
ATOM 6626 N N . GLU A 1 829 ? 16.172 -24.75 -26.047 1 90.56 829 GLU A N 1
ATOM 6627 C CA . GLU A 1 829 ? 17.594 -24.781 -26.406 1 90.56 829 GLU A CA 1
ATOM 6628 C C . GLU A 1 829 ? 17.797 -25.578 -27.703 1 90.56 829 GLU A C 1
ATOM 6630 O O . GLU A 1 829 ? 18.906 -25.578 -28.25 1 90.56 829 GLU A O 1
ATOM 6635 N N . ILE A 1 830 ? 16.812 -26.266 -28.078 1 92.44 830 ILE A N 1
ATOM 6636 C CA . ILE A 1 830 ? 16.859 -27.031 -29.328 1 92.44 830 ILE A CA 1
ATOM 6637 C C . ILE A 1 830 ? 16.422 -26.141 -30.484 1 92.44 830 ILE A C 1
ATOM 6639 O O . ILE A 1 830 ? 15.5 -25.328 -30.344 1 92.44 830 ILE A O 1
ATOM 6643 N N . GLY A 1 831 ? 17.062 -26.219 -31.578 1 83.88 831 GLY A N 1
ATOM 6644 C CA . GLY A 1 831 ? 16.938 -25.297 -32.688 1 83.88 831 GLY A CA 1
ATOM 6645 C C . GLY A 1 831 ? 15.547 -25.297 -33.312 1 83.88 831 GLY A C 1
ATOM 6646 O O . GLY A 1 831 ? 14.859 -24.266 -33.312 1 83.88 831 GLY A O 1
ATOM 6647 N N . ARG A 1 832 ? 15.086 -26.438 -33.75 1 87.25 832 ARG A N 1
ATOM 6648 C CA . ARG A 1 832 ? 13.797 -26.484 -34.438 1 87.25 832 ARG A CA 1
ATOM 6649 C C . ARG A 1 832 ? 12.68 -26.859 -33.469 1 87.25 832 ARG A C 1
ATOM 6651 O O . ARG A 1 832 ? 12.844 -27.75 -32.625 1 87.25 832 ARG A O 1
ATOM 6658 N N . PRO A 1 833 ? 11.547 -26.203 -33.562 1 87.81 833 PRO A N 1
ATOM 6659 C CA . PRO A 1 833 ? 10.461 -26.375 -32.594 1 87.81 833 PRO A CA 1
ATOM 6660 C C . PRO A 1 833 ? 9.828 -27.75 -32.656 1 87.81 833 PRO A C 1
ATOM 6662 O O . PRO A 1 833 ? 9.273 -28.234 -31.656 1 87.81 833 PRO A O 1
ATOM 6665 N N . ASP A 1 834 ? 9.867 -28.422 -33.719 1 89.56 834 ASP A N 1
ATOM 6666 C CA . ASP A 1 834 ? 9.133 -29.672 -33.875 1 89.56 834 ASP A CA 1
ATOM 6667 C C . ASP A 1 834 ? 10.023 -30.875 -33.594 1 89.56 834 ASP A C 1
ATOM 6669 O O . ASP A 1 834 ? 9.57 -32.031 -33.656 1 89.56 834 ASP A O 1
ATOM 6673 N N . GLN A 1 835 ? 11.211 -30.672 -33.188 1 93.81 835 GLN A N 1
ATOM 6674 C CA . GLN A 1 835 ? 12.172 -31.75 -33.031 1 93.81 835 GLN A CA 1
ATOM 6675 C C . GLN A 1 835 ? 12.016 -32.438 -31.688 1 93.81 835 GLN A C 1
ATOM 6677 O O . GLN A 1 835 ? 12.414 -33.625 -31.547 1 93.81 835 GLN A O 1
ATOM 6682 N N . VAL A 1 836 ? 11.516 -31.766 -30.734 1 95.12 836 VAL A N 1
ATOM 6683 C CA . VAL A 1 836 ? 11.305 -32.344 -29.422 1 95.12 836 VAL A CA 1
ATOM 6684 C C . VAL A 1 836 ? 9.812 -32.5 -29.156 1 95.12 836 VAL A C 1
ATOM 6686 O O . VAL A 1 836 ? 9.07 -31.516 -29.141 1 95.12 836 VAL A O 1
ATOM 6689 N N . LEU A 1 837 ? 9.398 -33.656 -28.938 1 94.75 837 LEU A N 1
ATOM 6690 C CA . LEU A 1 837 ? 7.992 -33.969 -28.703 1 94.75 837 LEU A CA 1
ATOM 6691 C C . LEU A 1 837 ? 7.617 -33.719 -27.25 1 94.75 837 LEU A C 1
ATOM 6693 O O . LEU A 1 837 ? 8.406 -33.156 -26.484 1 94.75 837 LEU A O 1
ATOM 6697 N N . GLU A 1 838 ? 6.367 -33.969 -26.828 1 93.75 838 GLU A N 1
ATOM 6698 C CA . GLU A 1 838 ? 5.824 -33.625 -25.516 1 93.75 838 GLU A CA 1
ATOM 6699 C C . GLU A 1 838 ? 6.566 -34.344 -24.406 1 93.75 838 GLU A C 1
ATOM 6701 O O . GLU A 1 838 ? 6.965 -33.75 -23.422 1 93.75 838 GLU A O 1
ATOM 6706 N N . GLY A 1 839 ? 6.734 -35.688 -24.625 1 94 839 GLY A N 1
ATOM 6707 C CA . GLY A 1 839 ? 7.516 -36.438 -23.688 1 94 839 GLY A CA 1
ATOM 6708 C C . GLY A 1 839 ? 6.746 -36.812 -22.422 1 94 839 GLY A C 1
ATOM 6709 O O . GLY A 1 839 ? 5.531 -36.625 -22.359 1 94 839 GLY A O 1
ATOM 6710 N N . LYS A 1 840 ? 7.465 -37.438 -21.438 1 95.12 840 LYS A N 1
ATOM 6711 C CA . LYS A 1 840 ? 6.945 -37.906 -20.141 1 95.12 840 LYS A CA 1
ATOM 6712 C C . LYS A 1 840 ? 7.949 -37.625 -19.031 1 95.12 840 LYS A C 1
ATOM 6714 O O . LYS A 1 840 ? 9.156 -37.562 -19.266 1 95.12 840 LYS A O 1
ATOM 6719 N N . SER A 1 841 ? 7.363 -37.375 -17.859 1 94.69 841 SER A N 1
ATOM 6720 C CA . SER A 1 841 ? 8.258 -37.156 -16.719 1 94.69 841 SER A CA 1
ATOM 6721 C C . SER A 1 841 ? 7.941 -38.125 -15.578 1 94.69 841 SER A C 1
ATOM 6723 O O . SER A 1 841 ? 6.773 -38.406 -15.305 1 94.69 841 SER A O 1
ATOM 6725 N N . PHE A 1 842 ? 8.938 -38.688 -15.008 1 94.19 842 PHE A N 1
ATOM 6726 C CA . PHE A 1 842 ? 8.82 -39.5 -13.812 1 94.19 842 PHE A CA 1
ATOM 6727 C C . PHE A 1 842 ? 9.555 -38.875 -12.641 1 94.19 842 PHE A C 1
ATOM 6729 O O . PHE A 1 842 ? 10 -39.562 -11.727 1 94.19 842 PHE A O 1
ATOM 6736 N N . ASP A 1 843 ? 9.773 -37.594 -12.734 1 92.44 843 ASP A N 1
ATOM 6737 C CA . ASP A 1 843 ? 10.312 -36.781 -11.648 1 92.44 843 ASP A CA 1
ATOM 6738 C C . ASP A 1 843 ? 9.195 -36.125 -10.844 1 92.44 843 ASP A C 1
ATOM 6740 O O . ASP A 1 843 ? 9.016 -34.906 -10.914 1 92.44 843 ASP A O 1
ATOM 6744 N N . PHE A 1 844 ? 8.531 -36.938 -10.023 1 89.94 844 PHE A N 1
ATOM 6745 C CA . PHE A 1 844 ? 7.355 -36.531 -9.273 1 89.94 844 PHE A CA 1
ATOM 6746 C C . PHE A 1 844 ? 7.754 -35.969 -7.914 1 89.94 844 PHE A C 1
ATOM 6748 O O . PHE A 1 844 ? 8.688 -36.469 -7.285 1 89.94 844 PHE A O 1
ATOM 6755 N N . HIS A 1 845 ? 7.07 -34.938 -7.531 1 84.69 845 HIS A N 1
ATOM 6756 C CA . HIS A 1 845 ? 7.133 -34.375 -6.195 1 84.69 845 HIS A CA 1
ATOM 6757 C C . HIS A 1 845 ? 5.738 -34.25 -5.586 1 84.69 845 HIS A C 1
ATOM 6759 O O . HIS A 1 845 ? 4.738 -34.531 -6.246 1 84.69 845 HIS A O 1
ATOM 6765 N N . ASP A 1 846 ? 5.652 -33.906 -4.359 1 77.12 846 ASP A N 1
ATOM 6766 C CA . ASP A 1 846 ? 4.367 -33.938 -3.666 1 77.12 846 ASP A CA 1
ATOM 6767 C C . ASP A 1 846 ? 3.4 -32.938 -4.285 1 77.12 846 ASP A C 1
ATOM 6769 O O . ASP A 1 846 ? 2.205 -33.188 -4.41 1 77.12 846 ASP A O 1
ATOM 6773 N N . GLU A 1 847 ? 3.898 -31.875 -4.762 1 80.25 847 GLU A N 1
ATOM 6774 C CA . GLU A 1 847 ? 2.949 -30.859 -5.188 1 80.25 847 GLU A CA 1
ATOM 6775 C C . GLU A 1 847 ? 3.045 -30.609 -6.691 1 80.25 847 GLU A C 1
ATOM 6777 O O . GLU A 1 847 ? 2.275 -29.812 -7.242 1 80.25 847 GLU A O 1
ATOM 6782 N N . ARG A 1 848 ? 3.99 -31.281 -7.301 1 85.62 848 ARG A N 1
ATOM 6783 C CA . ARG A 1 848 ? 4.164 -31 -8.727 1 85.62 848 ARG A CA 1
ATOM 6784 C C . ARG A 1 848 ? 5.012 -32.094 -9.391 1 85.62 848 ARG A C 1
ATOM 6786 O O . ARG A 1 848 ? 5.496 -33 -8.727 1 85.62 848 ARG A O 1
ATOM 6793 N N . VAL A 1 849 ? 5.047 -31.984 -10.664 1 91.75 849 VAL A N 1
ATOM 6794 C CA . VAL A 1 849 ? 5.934 -32.812 -11.477 1 91.75 849 VAL A CA 1
ATOM 6795 C C . VAL A 1 849 ? 6.887 -31.906 -12.266 1 91.75 849 VAL A C 1
ATOM 6797 O O . VAL A 1 849 ? 6.473 -30.906 -12.852 1 91.75 849 VAL A O 1
ATOM 6800 N N . ASN A 1 850 ? 8.211 -32.219 -12.117 1 92.44 850 ASN A N 1
ATOM 6801 C CA . ASN A 1 850 ? 9.125 -31.5 -12.984 1 92.44 850 ASN A CA 1
ATOM 6802 C C . ASN A 1 850 ? 8.945 -31.906 -14.445 1 92.44 850 ASN A C 1
ATOM 6804 O O . ASN A 1 850 ? 9.023 -33.094 -14.789 1 92.44 850 ASN A O 1
ATOM 6808 N N . PRO A 1 851 ? 8.688 -31.031 -15.281 1 94.38 851 PRO A N 1
ATOM 6809 C CA . PRO A 1 851 ? 8.281 -31.344 -16.656 1 94.38 851 PRO A CA 1
ATOM 6810 C C . PRO A 1 851 ? 9.422 -31.906 -17.5 1 94.38 851 PRO A C 1
ATOM 6812 O O . PRO A 1 851 ? 10.586 -31.625 -17.219 1 94.38 851 PRO A O 1
ATOM 6815 N N . PRO A 1 852 ? 9.047 -32.594 -18.547 1 95.56 852 PRO A N 1
ATOM 6816 C CA . PRO A 1 852 ? 10.07 -33.188 -19.406 1 95.56 852 PRO A CA 1
ATOM 6817 C C . PRO A 1 852 ? 10.711 -32.156 -20.328 1 95.56 852 PRO A C 1
ATOM 6819 O O . PRO A 1 852 ? 11.781 -32.406 -20.906 1 95.56 852 PRO A O 1
ATOM 6822 N N . TYR A 1 853 ? 10.086 -31.016 -20.5 1 95.25 853 TYR A N 1
ATOM 6823 C CA . TYR A 1 853 ? 10.609 -30 -21.422 1 95.25 853 TYR A CA 1
ATOM 6824 C C . TYR A 1 853 ? 11.656 -29.141 -20.734 1 95.25 853 TYR A C 1
ATOM 6826 O O . TYR A 1 853 ? 12.07 -28.109 -21.266 1 95.25 853 TYR A O 1
ATOM 6834 N N . LEU A 1 854 ? 12.055 -29.562 -19.547 1 93.88 854 LEU A N 1
ATOM 6835 C CA . LEU A 1 854 ? 13.148 -28.938 -18.812 1 93.88 854 LEU A CA 1
ATOM 6836 C C . LEU A 1 854 ? 14.148 -30 -18.328 1 93.88 854 LEU A C 1
ATOM 6838 O O . LEU A 1 854 ? 13.75 -31.078 -17.891 1 93.88 854 LEU A O 1
ATOM 6842 N N . SER A 1 855 ? 15.383 -29.641 -18.422 1 92.88 855 SER A N 1
ATOM 6843 C CA . SER A 1 855 ? 16.438 -30.531 -17.938 1 92.88 855 SER A CA 1
ATOM 6844 C C . SER A 1 855 ? 16.906 -30.141 -16.547 1 92.88 855 SER A C 1
ATOM 6846 O O . SER A 1 855 ? 16.984 -28.953 -16.219 1 92.88 855 SER A O 1
ATOM 6848 N N . ALA A 1 856 ? 17.109 -31.109 -15.711 1 87.81 856 ALA A N 1
ATOM 6849 C CA . ALA A 1 856 ? 17.547 -30.844 -14.344 1 87.81 856 ALA A CA 1
ATOM 6850 C C . ALA A 1 856 ? 18.953 -30.25 -14.328 1 87.81 856 ALA A C 1
ATOM 6852 O O . ALA A 1 856 ? 19.219 -29.266 -13.633 1 87.81 856 ALA A O 1
ATOM 6853 N N . GLN A 1 857 ? 19.828 -30.828 -15.125 1 83.25 857 GLN A N 1
ATOM 6854 C CA . GLN A 1 857 ? 21.219 -30.406 -15.094 1 83.25 857 GLN A CA 1
ATOM 6855 C C . GLN A 1 857 ? 21.75 -30.125 -16.5 1 83.25 857 GLN A C 1
ATOM 6857 O O . GLN A 1 857 ? 22.953 -29.969 -16.688 1 83.25 857 GLN A O 1
ATOM 6862 N N . GLY A 1 858 ? 20.906 -30.203 -17.453 1 88.69 858 GLY A N 1
ATOM 6863 C CA . GLY A 1 858 ? 21.312 -29.891 -18.812 1 88.69 858 GLY A CA 1
ATOM 6864 C C . GLY A 1 858 ? 21.828 -31.109 -19.562 1 88.69 858 GLY A C 1
ATOM 6865 O O . GLY A 1 858 ? 22.062 -31.031 -20.781 1 88.69 858 GLY A O 1
ATOM 6866 N N . HIS A 1 859 ? 22.016 -32.219 -18.969 1 88.81 859 HIS A N 1
ATOM 6867 C CA . HIS A 1 859 ? 22.562 -33.438 -19.594 1 88.81 859 HIS A CA 1
ATOM 6868 C C . HIS A 1 859 ? 21.688 -33.906 -20.75 1 88.81 859 HIS A C 1
ATOM 6870 O O . HIS A 1 859 ? 22.188 -34.156 -21.844 1 88.81 859 HIS A O 1
ATOM 6876 N N . GLY A 1 860 ? 20.375 -34.062 -20.484 1 93.25 860 GLY A N 1
ATOM 6877 C CA . GLY A 1 860 ? 19.453 -34.469 -21.516 1 93.25 860 GLY A CA 1
ATOM 6878 C C . GLY A 1 860 ? 19.422 -33.531 -22.719 1 93.25 860 GLY A C 1
ATOM 6879 O O . GLY A 1 860 ? 19.25 -33.969 -23.844 1 93.25 860 GLY A O 1
ATOM 6880 N N . THR A 1 861 ? 19.531 -32.312 -22.422 1 93.5 861 THR A N 1
ATOM 6881 C CA . THR A 1 861 ? 19.562 -31.312 -23.5 1 93.5 861 THR A CA 1
ATOM 6882 C C . THR A 1 861 ? 20.781 -31.531 -24.391 1 93.5 861 THR A C 1
ATOM 6884 O O . THR A 1 861 ? 20.672 -31.469 -25.625 1 93.5 861 THR A O 1
ATOM 6887 N N . THR A 1 862 ? 21.875 -31.719 -23.797 1 91.62 862 THR A N 1
ATOM 6888 C CA . THR A 1 862 ? 23.109 -31.969 -24.531 1 91.62 862 THR A CA 1
ATOM 6889 C C . THR A 1 862 ? 22.984 -33.25 -25.375 1 91.62 862 THR A C 1
ATOM 6891 O O . THR A 1 862 ? 23.391 -33.25 -26.547 1 91.62 862 THR A O 1
ATOM 6894 N N . MET A 1 863 ? 22.469 -34.281 -24.844 1 94.75 863 MET A N 1
ATOM 6895 C CA . MET A 1 863 ? 22.281 -35.531 -25.562 1 94.75 863 MET A CA 1
ATOM 6896 C C . MET A 1 863 ? 21.344 -35.344 -26.75 1 94.75 863 MET A C 1
ATOM 6898 O O . MET A 1 863 ? 21.594 -35.844 -27.844 1 94.75 863 MET A O 1
ATOM 6902 N N . ALA A 1 864 ? 20.25 -34.688 -26.422 1 95.88 864 ALA A N 1
ATOM 6903 C CA . ALA A 1 864 ? 19.312 -34.406 -27.5 1 95.88 864 ALA A CA 1
ATOM 6904 C C . ALA A 1 864 ? 19.984 -33.625 -28.641 1 95.88 864 ALA A C 1
ATOM 6906 O O . ALA A 1 864 ? 19.766 -33.938 -29.812 1 95.88 864 ALA A O 1
ATOM 6907 N N . SER A 1 865 ? 20.766 -32.688 -28.281 1 93.38 865 SER A N 1
ATOM 6908 C CA . SER A 1 865 ? 21.484 -31.891 -29.281 1 93.38 865 SER A CA 1
ATOM 6909 C C . SER A 1 865 ? 22.422 -32.75 -30.109 1 93.38 865 SER A C 1
ATOM 6911 O O . SER A 1 865 ? 22.562 -32.531 -31.312 1 93.38 865 SER A O 1
ATOM 6913 N N . MET A 1 866 ? 23.141 -33.594 -29.5 1 92.62 866 MET A N 1
ATOM 6914 C CA . MET A 1 866 ? 24.078 -34.469 -30.203 1 92.62 866 MET A CA 1
ATOM 6915 C C . MET A 1 866 ? 23.328 -35.406 -31.156 1 92.62 866 MET A C 1
ATOM 6917 O O . MET A 1 866 ? 23.797 -35.688 -32.25 1 92.62 866 MET A O 1
ATOM 6921 N N . ILE A 1 867 ? 22.25 -35.969 -30.719 1 95.44 867 ILE A N 1
ATOM 6922 C CA . ILE A 1 867 ? 21.422 -36.844 -31.562 1 95.44 867 ILE A CA 1
ATOM 6923 C C . ILE A 1 867 ? 21.016 -36.062 -32.812 1 95.44 867 ILE A C 1
ATOM 6925 O O . ILE A 1 867 ? 21.156 -36.562 -33.938 1 95.44 867 ILE A O 1
ATOM 6929 N N . LEU A 1 868 ? 20.516 -34.875 -32.594 1 95.12 868 LEU A N 1
ATOM 6930 C CA . LEU A 1 868 ? 19.938 -34.094 -33.656 1 95.12 868 LEU A CA 1
ATOM 6931 C C . LEU A 1 868 ? 21.016 -33.5 -34.562 1 95.12 868 LEU A C 1
ATOM 6933 O O . LEU A 1 868 ? 20.75 -33.125 -35.688 1 95.12 868 LEU A O 1
ATOM 6937 N N . ARG A 1 869 ? 22.156 -33.406 -34.031 1 91.38 869 ARG A N 1
ATOM 6938 C CA . ARG A 1 869 ? 23.312 -33 -34.844 1 91.38 869 ARG A CA 1
ATOM 6939 C C . ARG A 1 869 ? 23.578 -34 -35.938 1 91.38 869 ARG A C 1
ATOM 6941 O O . ARG A 1 869 ? 23.891 -33.594 -37.062 1 91.38 869 ARG A O 1
ATOM 6948 N N . VAL A 1 870 ? 23.484 -35.188 -35.625 1 93.69 870 VAL A N 1
ATOM 6949 C CA . VAL A 1 870 ? 23.734 -36.281 -36.562 1 93.69 870 VAL A CA 1
ATOM 6950 C C . VAL A 1 870 ? 22.516 -36.5 -37.438 1 93.69 870 VAL A C 1
ATOM 6952 O O . VAL A 1 870 ? 22.656 -36.719 -38.656 1 93.69 870 VAL A O 1
ATOM 6955 N N . CYS A 1 871 ? 21.375 -36.406 -36.875 1 96.31 871 CYS A N 1
ATOM 6956 C CA . CYS A 1 871 ? 20.141 -36.625 -37.625 1 96.31 871 CYS A CA 1
ATOM 6957 C C . CYS A 1 871 ? 19.109 -35.562 -37.281 1 96.31 871 CYS A C 1
ATOM 6959 O O . CYS A 1 871 ? 18.172 -35.812 -36.531 1 96.31 871 CYS A O 1
ATOM 6961 N N . PRO A 1 872 ? 19.031 -34.469 -38 1 94.62 872 PRO A N 1
ATOM 6962 C CA . PRO A 1 872 ? 18.141 -33.375 -37.719 1 94.62 872 PRO A CA 1
ATOM 6963 C C . PRO A 1 872 ? 16.672 -33.688 -38 1 94.62 872 PRO A C 1
ATOM 6965 O O . PRO A 1 872 ? 15.773 -33 -37.531 1 94.62 872 PRO A O 1
ATOM 6968 N N . MET A 1 873 ? 16.391 -34.688 -38.781 1 95 873 MET A N 1
ATOM 6969 C CA . MET A 1 873 ? 15.031 -35.062 -39.156 1 95 873 MET A CA 1
ATOM 6970 C C . MET A 1 873 ? 14.352 -35.844 -38.031 1 95 873 MET A C 1
ATOM 6972 O O . MET A 1 873 ? 13.125 -35.969 -38.031 1 95 873 MET A O 1
ATOM 6976 N N . ALA A 1 874 ? 15.102 -36.344 -37.188 1 96.12 874 ALA A N 1
ATOM 6977 C CA . ALA A 1 874 ? 14.57 -37.219 -36.125 1 96.12 874 ALA A CA 1
ATOM 6978 C C . ALA A 1 874 ? 13.758 -36.438 -35.125 1 96.12 874 ALA A C 1
ATOM 6980 O O . ALA A 1 874 ? 13.867 -35.219 -35.031 1 96.12 874 ALA A O 1
ATOM 6981 N N . LYS A 1 875 ? 12.836 -37.094 -34.469 1 96.75 875 LYS A N 1
ATOM 6982 C CA . LYS A 1 875 ? 12.062 -36.531 -33.375 1 96.75 875 LYS A CA 1
ATOM 6983 C C . LYS A 1 875 ? 12.477 -37.125 -32.031 1 96.75 875 LYS A C 1
ATOM 6985 O O . LYS A 1 875 ? 12.492 -38.344 -31.891 1 96.75 875 LYS A O 1
ATOM 6990 N N . VAL A 1 876 ? 12.781 -36.25 -31.125 1 97.25 876 VAL A N 1
ATOM 6991 C CA . VAL A 1 876 ? 13.211 -36.719 -29.812 1 97.25 876 VAL A CA 1
ATOM 6992 C C . VAL A 1 876 ? 12.031 -36.719 -28.859 1 97.25 876 VAL A C 1
ATOM 6994 O O . VAL A 1 876 ? 11.312 -35.719 -28.734 1 97.25 876 VAL A O 1
ATOM 6997 N N . TYR A 1 877 ? 11.734 -37.844 -28.25 1 97.44 877 TYR A N 1
ATOM 6998 C CA . TYR A 1 877 ? 10.742 -38 -27.188 1 97.44 877 TYR A CA 1
ATOM 6999 C C . TYR A 1 877 ? 11.406 -38.031 -25.812 1 97.44 877 TYR A C 1
ATOM 7001 O O . TYR A 1 877 ? 11.852 -39.094 -25.375 1 97.44 877 TYR A O 1
ATOM 7009 N N . PRO A 1 878 ? 11.367 -36.875 -25.141 1 97.38 878 PRO A N 1
ATOM 7010 C CA . PRO A 1 878 ? 12.078 -36.844 -23.875 1 97.38 878 PRO A CA 1
ATOM 7011 C C . PRO A 1 878 ? 11.328 -37.562 -22.75 1 97.38 878 PRO A C 1
ATOM 7013 O O . PRO A 1 878 ? 10.125 -37.344 -22.578 1 97.38 878 PRO A O 1
ATOM 7016 N N . ILE A 1 879 ? 11.984 -38.406 -22.031 1 97.31 879 ILE A N 1
ATOM 7017 C CA . ILE A 1 879 ? 11.484 -39.031 -20.812 1 97.31 879 ILE A CA 1
ATOM 7018 C C . ILE A 1 879 ? 12.391 -38.688 -19.641 1 97.31 879 ILE A C 1
ATOM 7020 O O . ILE A 1 879 ? 13.523 -39.156 -19.562 1 97.31 879 ILE A O 1
ATOM 7024 N N . ARG A 1 880 ? 11.898 -37.906 -18.766 1 95.62 880 ARG A N 1
ATOM 7025 C CA . ARG A 1 880 ? 12.703 -37.344 -17.672 1 95.62 880 ARG A CA 1
ATOM 7026 C C . ARG A 1 880 ? 12.68 -38.281 -16.453 1 95.62 880 ARG A C 1
ATOM 7028 O O . ARG A 1 880 ? 11.609 -38.688 -16 1 95.62 880 ARG A O 1
ATOM 7035 N N . LEU A 1 881 ? 13.828 -38.531 -15.938 1 93.06 881 LEU A N 1
ATOM 7036 C CA . LEU A 1 881 ? 13.992 -39.312 -14.727 1 93.06 881 LEU A CA 1
ATOM 7037 C C . LEU A 1 881 ? 14.359 -38.438 -13.539 1 93.06 881 LEU A C 1
ATOM 7039 O O . LEU A 1 881 ? 15.07 -37.438 -13.703 1 93.06 881 LEU A O 1
ATOM 7043 N N . LYS A 1 882 ? 13.836 -38.875 -12.414 1 87.38 882 LYS A N 1
ATOM 7044 C CA . LYS A 1 882 ? 14.227 -38.188 -11.18 1 87.38 882 LYS A CA 1
ATOM 7045 C C . LYS A 1 882 ? 15.672 -38.531 -10.805 1 87.38 882 LYS A C 1
ATOM 7047 O O . LYS A 1 882 ? 16.047 -39.688 -10.805 1 87.38 882 LYS A O 1
ATOM 7052 N N . THR A 1 883 ? 16.438 -37.531 -10.609 1 80.5 883 THR A N 1
ATOM 7053 C CA . THR A 1 883 ? 17.828 -37.688 -10.242 1 80.5 883 THR A CA 1
ATOM 7054 C C . THR A 1 883 ? 18.062 -37.281 -8.781 1 80.5 883 THR A C 1
ATOM 7056 O O . THR A 1 883 ? 17.375 -36.438 -8.258 1 80.5 883 THR A O 1
ATOM 7059 N N . TYR A 1 884 ? 18.781 -38.062 -8.055 1 74.69 884 TYR A N 1
ATOM 7060 C CA . TYR A 1 884 ? 19.125 -37.781 -6.664 1 74.69 884 TYR A CA 1
ATOM 7061 C C . TYR A 1 884 ? 20.625 -37.594 -6.504 1 74.69 884 TYR A C 1
ATOM 7063 O O . TYR A 1 884 ? 21.406 -38.156 -7.285 1 74.69 884 TYR A O 1
ATOM 7071 N N . ASN A 1 885 ? 20.938 -36.719 -5.609 1 65.44 885 ASN A N 1
ATOM 7072 C CA . ASN A 1 885 ? 22.359 -36.625 -5.258 1 65.44 885 ASN A CA 1
ATOM 7073 C C . ASN A 1 885 ? 22.75 -37.688 -4.242 1 65.44 885 ASN A C 1
ATOM 7075 O O . ASN A 1 885 ? 22.094 -37.844 -3.207 1 65.44 885 ASN A O 1
ATOM 7079 N N . SER A 1 886 ? 23.516 -38.562 -4.684 1 59.56 886 SER A N 1
ATOM 7080 C CA . SER A 1 886 ? 24.031 -39.562 -3.729 1 59.56 886 SER A CA 1
ATOM 7081 C C . SER A 1 886 ? 25.031 -38.938 -2.773 1 59.56 886 SER A C 1
ATOM 7083 O O . SER A 1 886 ? 25.484 -37.812 -2.994 1 59.56 886 SER A O 1
ATOM 7085 N N . ALA A 1 887 ? 25.188 -39.562 -1.49 1 53.94 887 ALA A N 1
ATOM 7086 C CA . ALA A 1 887 ? 26.125 -39.125 -0.458 1 53.94 887 ALA A CA 1
ATOM 7087 C C . ALA A 1 887 ? 27.5 -38.875 -1.045 1 53.94 887 ALA A C 1
ATOM 7089 O O . ALA A 1 887 ? 28.234 -38 -0.566 1 53.94 887 ALA A O 1
ATOM 7090 N N . ASP A 1 888 ? 27.922 -39.562 -2.07 1 52.12 888 ASP A N 1
ATOM 7091 C CA . ASP A 1 888 ? 29.25 -39.438 -2.658 1 52.12 888 ASP A CA 1
ATOM 7092 C C . ASP A 1 888 ? 29.266 -38.312 -3.717 1 52.12 888 ASP A C 1
ATOM 7094 O O . ASP A 1 888 ? 30.281 -38.125 -4.402 1 52.12 888 ASP A O 1
ATOM 7098 N N . GLY A 1 889 ? 28.203 -37.594 -3.812 1 56.84 889 GLY A N 1
ATOM 7099 C CA . GLY A 1 889 ? 28.156 -36.406 -4.68 1 56.84 889 GLY A CA 1
ATOM 7100 C C . GLY A 1 889 ? 27.75 -36.75 -6.102 1 56.84 889 GLY A C 1
ATOM 7101 O O . GLY A 1 889 ? 27.672 -35.844 -6.953 1 56.84 889 GLY A O 1
ATOM 7102 N N . LYS A 1 890 ? 27.562 -38.062 -6.359 1 61.88 890 LYS A N 1
ATOM 7103 C CA . LYS A 1 890 ? 27.172 -38.406 -7.723 1 61.88 890 LYS A CA 1
ATOM 7104 C C . LYS A 1 890 ? 25.656 -38.5 -7.844 1 61.88 890 LYS A C 1
ATOM 7106 O O . LYS A 1 890 ? 24.969 -38.781 -6.867 1 61.88 890 LYS A O 1
ATOM 7111 N N . SER A 1 891 ? 25.172 -38.25 -9.102 1 73.38 891 SER A N 1
ATOM 7112 C CA . SER A 1 891 ? 23.734 -38.281 -9.359 1 73.38 891 SER A CA 1
ATOM 7113 C C . SER A 1 891 ? 23.266 -39.719 -9.625 1 73.38 891 SER A C 1
ATOM 7115 O O . SER A 1 891 ? 23.953 -40.469 -10.289 1 73.38 891 SER A O 1
ATOM 7117 N N . THR A 1 892 ? 22.375 -40.156 -8.922 1 77.31 892 THR A N 1
ATOM 7118 C CA . THR A 1 892 ? 21.812 -41.469 -9.148 1 77.31 892 THR A CA 1
ATOM 7119 C C . THR A 1 892 ? 20.328 -41.375 -9.531 1 77.31 892 THR A C 1
ATOM 7121 O O . THR A 1 892 ? 19.75 -40.281 -9.453 1 77.31 892 THR A O 1
ATOM 7124 N N . ILE A 1 893 ? 19.781 -42.531 -10.188 1 83.56 893 ILE A N 1
ATOM 7125 C CA . ILE A 1 893 ? 18.406 -42.594 -10.633 1 83.56 893 ILE A CA 1
ATOM 7126 C C . ILE A 1 893 ? 17.656 -43.688 -9.898 1 83.56 893 ILE A C 1
ATOM 7128 O O . ILE A 1 893 ? 18.266 -44.625 -9.383 1 83.56 893 ILE A O 1
ATOM 7132 N N . ASP A 1 894 ? 16.391 -43.562 -9.742 1 82.31 894 ASP A N 1
ATOM 7133 C CA . ASP A 1 894 ? 15.523 -44.562 -9.141 1 82.31 894 ASP A CA 1
ATOM 7134 C C . ASP A 1 894 ? 15.203 -45.688 -10.141 1 82.31 894 ASP A C 1
ATOM 7136 O O . ASP A 1 894 ? 14.602 -45.438 -11.188 1 82.31 894 ASP A O 1
ATOM 7140 N N . PRO A 1 895 ? 15.602 -46.906 -9.789 1 85.88 895 PRO A N 1
ATOM 7141 C CA . PRO A 1 895 ? 15.406 -48.031 -10.734 1 85.88 895 PRO A CA 1
ATOM 7142 C C . PRO A 1 895 ? 13.938 -48.219 -11.094 1 85.88 895 PRO A C 1
ATOM 7144 O O . PRO A 1 895 ? 13.625 -48.656 -12.211 1 85.88 895 PRO A O 1
ATOM 7147 N N . ARG A 1 896 ? 13.062 -48.031 -10.148 1 86.81 896 ARG A N 1
ATOM 7148 C CA . ARG A 1 896 ? 11.641 -48.188 -10.43 1 86.81 896 ARG A CA 1
ATOM 7149 C C . ARG A 1 896 ? 11.18 -47.219 -11.516 1 86.81 896 ARG A C 1
ATOM 7151 O O . ARG A 1 896 ? 10.422 -47.594 -12.406 1 86.81 896 ARG A O 1
ATOM 7158 N N . TYR A 1 897 ? 11.609 -46.062 -11.43 1 91.06 897 TYR A N 1
ATOM 7159 C CA . TYR A 1 897 ? 11.219 -45.062 -12.422 1 91.06 897 TYR A CA 1
ATOM 7160 C C . TYR A 1 897 ? 11.945 -45.312 -13.742 1 91.06 897 TYR A C 1
ATOM 7162 O O . TYR A 1 897 ? 11.398 -45.031 -14.812 1 91.06 897 TYR A O 1
ATOM 7170 N N . ALA A 1 898 ? 13.086 -45.844 -13.609 1 91.31 898 ALA A N 1
ATOM 7171 C CA . ALA A 1 898 ? 13.781 -46.219 -14.836 1 91.31 898 ALA A CA 1
ATOM 7172 C C . ALA A 1 898 ? 13 -47.312 -15.594 1 91.31 898 ALA A C 1
ATOM 7174 O O . ALA A 1 898 ? 12.898 -47.25 -16.828 1 91.31 898 ALA A O 1
ATOM 7175 N N . ALA A 1 899 ? 12.516 -48.281 -14.828 1 92.5 899 ALA A N 1
ATOM 7176 C CA . ALA A 1 899 ? 11.703 -49.312 -15.445 1 92.5 899 ALA A CA 1
ATOM 7177 C C . ALA A 1 899 ? 10.461 -48.75 -16.109 1 92.5 899 ALA A C 1
ATOM 7179 O O . ALA A 1 899 ? 10.125 -49.094 -17.234 1 92.5 899 ALA A O 1
ATOM 7180 N N . ARG A 1 900 ? 9.859 -47.906 -15.422 1 92.81 900 ARG A N 1
ATOM 7181 C CA . ARG A 1 900 ? 8.656 -47.281 -15.961 1 92.81 900 ARG A CA 1
ATOM 7182 C C . ARG A 1 900 ? 8.977 -46.438 -17.188 1 92.81 900 ARG A C 1
ATOM 7184 O O . ARG A 1 900 ? 8.164 -46.344 -18.109 1 92.81 900 ARG A O 1
ATOM 7191 N N . ALA A 1 901 ? 10.055 -45.781 -17.141 1 95.25 901 ALA A N 1
ATOM 7192 C CA . ALA A 1 901 ? 10.484 -44.969 -18.266 1 95.25 901 ALA A CA 1
ATOM 7193 C C . ALA A 1 901 ? 10.711 -45.812 -19.516 1 95.25 901 ALA A C 1
ATOM 7195 O O . ALA A 1 901 ? 10.297 -45.438 -20.625 1 95.25 901 ALA A O 1
ATOM 7196 N N . ILE A 1 902 ? 11.359 -46.875 -19.359 1 94.94 902 ILE A N 1
ATOM 7197 C CA . ILE A 1 902 ? 11.609 -47.781 -20.484 1 94.94 902 ILE A CA 1
ATOM 7198 C C . ILE A 1 902 ? 10.281 -48.312 -21.016 1 94.94 902 ILE A C 1
ATOM 7200 O O . ILE A 1 902 ? 10.07 -48.406 -22.219 1 94.94 902 ILE A O 1
ATOM 7204 N N . GLN A 1 903 ? 9.484 -48.688 -20.078 1 93.94 903 GLN A N 1
ATOM 7205 C CA . GLN A 1 903 ? 8.164 -49.156 -20.484 1 93.94 903 GLN A CA 1
ATOM 7206 C C . GLN A 1 903 ? 7.422 -48.062 -21.266 1 93.94 903 GLN A C 1
ATOM 7208 O O . GLN A 1 903 ? 6.742 -48.375 -22.25 1 93.94 903 GLN A O 1
ATOM 7213 N N . ALA A 1 904 ? 7.484 -46.906 -20.812 1 94.94 904 ALA A N 1
ATOM 7214 C CA . ALA A 1 904 ? 6.836 -45.781 -21.516 1 94.94 904 ALA A CA 1
ATOM 7215 C C . ALA A 1 904 ? 7.379 -45.625 -22.922 1 94.94 904 ALA A C 1
ATOM 7217 O O . ALA A 1 904 ? 6.629 -45.312 -23.859 1 94.94 904 ALA A O 1
ATOM 7218 N N . ALA A 1 905 ? 8.641 -45.75 -23.047 1 96.06 905 ALA A N 1
ATOM 7219 C CA . ALA A 1 905 ? 9.258 -45.688 -24.375 1 96.06 905 ALA A CA 1
ATOM 7220 C C . ALA A 1 905 ? 8.734 -46.781 -25.281 1 96.06 905 ALA A C 1
ATOM 7222 O O . ALA A 1 905 ? 8.461 -46.562 -26.469 1 96.06 905 ALA A O 1
ATOM 7223 N N . LEU A 1 906 ? 8.586 -47.938 -24.75 1 94.5 906 LEU A N 1
ATOM 7224 C CA . LEU A 1 906 ? 8.055 -49.094 -25.5 1 94.5 906 LEU A CA 1
ATOM 7225 C C . LEU A 1 906 ? 6.605 -48.844 -25.906 1 94.5 906 LEU A C 1
ATOM 7227 O O . LEU A 1 906 ? 6.219 -49.094 -27.047 1 94.5 906 LEU A O 1
ATOM 7231 N N . ASP A 1 907 ? 5.875 -48.344 -24.938 1 92.12 907 ASP A N 1
ATOM 7232 C CA . ASP A 1 907 ? 4.461 -48.094 -25.188 1 92.12 907 ASP A CA 1
ATOM 7233 C C . ASP A 1 907 ? 4.285 -47.031 -26.266 1 92.12 907 ASP A C 1
ATOM 7235 O O . ASP A 1 907 ? 3.324 -47.062 -27.031 1 92.12 907 ASP A O 1
ATOM 7239 N N . LYS A 1 908 ? 5.199 -46.094 -26.312 1 91.88 908 LYS A N 1
ATOM 7240 C CA . LYS A 1 908 ? 5.168 -45.031 -27.328 1 91.88 908 LYS A CA 1
ATOM 7241 C C . LYS A 1 908 ? 5.664 -45.531 -28.672 1 91.88 908 LYS A C 1
ATOM 7243 O O . LYS A 1 908 ? 5.609 -44.844 -29.672 1 91.88 908 LYS A O 1
ATOM 7248 N N . ASN A 1 909 ? 6.047 -46.781 -28.719 1 90.44 909 ASN A N 1
ATOM 7249 C CA . ASN A 1 909 ? 6.613 -47.406 -29.906 1 90.44 909 ASN A CA 1
ATOM 7250 C C . ASN A 1 909 ? 7.781 -46.594 -30.453 1 90.44 909 ASN A C 1
ATOM 7252 O O . ASN A 1 909 ? 7.832 -46.312 -31.656 1 90.44 909 ASN A O 1
ATOM 7256 N N . ALA A 1 910 ? 8.633 -46.125 -29.609 1 94.25 910 ALA A N 1
ATOM 7257 C CA . ALA A 1 910 ? 9.844 -45.469 -30.062 1 94.25 910 ALA A CA 1
ATOM 7258 C C . ALA A 1 910 ? 10.719 -46.406 -30.906 1 94.25 910 ALA A C 1
ATOM 7260 O O . ALA A 1 910 ? 10.859 -47.562 -30.578 1 94.25 910 ALA A O 1
ATOM 7261 N N . THR A 1 911 ? 11.281 -45.812 -31.969 1 95.38 911 THR A N 1
ATOM 7262 C CA . THR A 1 911 ? 12.133 -46.625 -32.844 1 95.38 911 THR A CA 1
ATOM 7263 C C . THR A 1 911 ? 13.461 -46.938 -32.156 1 95.38 911 THR A C 1
ATOM 7265 O O . THR A 1 911 ? 14.016 -48.031 -32.344 1 95.38 911 THR A O 1
ATOM 7268 N N . ILE A 1 912 ? 13.969 -46 -31.516 1 97.06 912 ILE A N 1
ATOM 7269 C CA . ILE A 1 912 ? 15.25 -46.094 -30.812 1 97.06 912 ILE A CA 1
ATOM 7270 C C . ILE A 1 912 ? 15.094 -45.594 -29.375 1 97.06 912 ILE A C 1
ATOM 7272 O O . ILE A 1 912 ? 14.398 -44.625 -29.109 1 97.06 912 ILE A O 1
ATOM 7276 N N . ILE A 1 913 ? 15.672 -46.344 -28.422 1 97.44 913 ILE A N 1
ATOM 7277 C CA . ILE A 1 913 ? 15.742 -45.875 -27.047 1 97.44 913 ILE A CA 1
ATOM 7278 C C . ILE A 1 913 ? 17.188 -45.562 -26.672 1 97.44 913 ILE A C 1
ATOM 7280 O O . ILE A 1 913 ? 18.062 -46.406 -26.797 1 97.44 913 ILE A O 1
ATOM 7284 N N . SER A 1 914 ? 17.438 -44.344 -26.344 1 97.12 914 SER A N 1
ATOM 7285 C CA . SER A 1 914 ? 18.766 -43.906 -25.969 1 97.12 914 SER A CA 1
ATOM 7286 C C . SER A 1 914 ? 18.875 -43.688 -24.453 1 97.12 914 SER A C 1
ATOM 7288 O O . SER A 1 914 ? 18.094 -42.906 -23.875 1 97.12 914 SER A O 1
ATOM 7290 N N . MET A 1 915 ? 19.812 -44.344 -23.766 1 94.5 915 MET A N 1
ATOM 7291 C CA . MET A 1 915 ? 20.016 -44.281 -22.328 1 94.5 915 MET A CA 1
ATOM 7292 C C . MET A 1 915 ? 21.484 -44.062 -21.984 1 94.5 915 MET A C 1
ATOM 7294 O O . MET A 1 915 ? 22.297 -45 -22.109 1 94.5 915 MET A O 1
ATOM 7298 N N . SER A 1 916 ? 21.781 -42.875 -21.516 1 89.56 916 SER A N 1
ATOM 7299 C CA . SER A 1 916 ? 23.156 -42.562 -21.156 1 89.56 916 SER A CA 1
ATOM 7300 C C . SER A 1 916 ? 23.359 -42.562 -19.641 1 89.56 916 SER A C 1
ATOM 7302 O O . SER A 1 916 ? 23.844 -41.594 -19.078 1 89.56 916 SER A O 1
ATOM 7304 N N . TRP A 1 917 ? 22.938 -43.531 -19 1 84.56 917 TRP A N 1
ATOM 7305 C CA . TRP A 1 917 ? 23.109 -43.719 -17.562 1 84.56 917 TRP A CA 1
ATOM 7306 C C . TRP A 1 917 ? 23.312 -45.219 -17.234 1 84.56 917 TRP A C 1
ATOM 7308 O O . TRP A 1 917 ? 23.016 -46.094 -18.062 1 84.56 917 TRP A O 1
ATOM 7318 N N . THR A 1 918 ? 23.844 -45.438 -16.109 1 81.56 918 THR A N 1
ATOM 7319 C CA . THR A 1 918 ? 24.062 -46.812 -15.648 1 81.56 918 THR A CA 1
ATOM 7320 C C . THR A 1 918 ? 23.641 -46.969 -14.188 1 81.56 918 THR A C 1
ATOM 7322 O O . THR A 1 918 ? 23.656 -46 -13.422 1 81.56 918 THR A O 1
ATOM 7325 N N . LEU A 1 919 ? 23.156 -48.125 -13.859 1 82 919 LEU A N 1
ATOM 7326 C CA . LEU A 1 919 ? 22.812 -48.5 -12.5 1 82 919 LEU A CA 1
ATOM 7327 C C . LEU A 1 919 ? 23.531 -49.812 -12.117 1 82 919 LEU A C 1
ATOM 7329 O O . LEU A 1 919 ? 23.547 -50.75 -12.891 1 82 919 LEU A O 1
ATOM 7333 N N . PRO A 1 920 ? 24.203 -49.812 -11.008 1 76.38 920 PRO A N 1
ATOM 7334 C CA . PRO A 1 920 ? 24.906 -51 -10.594 1 76.38 920 PRO A CA 1
ATOM 7335 C C . PRO A 1 920 ? 23.969 -52.219 -10.383 1 76.38 920 PRO A C 1
ATOM 7337 O O . PRO A 1 920 ? 22.859 -52.031 -9.898 1 76.38 920 PRO A O 1
ATOM 7340 N N . ILE A 1 921 ? 24.406 -53.375 -10.898 1 73.94 921 ILE A N 1
ATOM 7341 C CA . ILE A 1 921 ? 23.641 -54.594 -10.688 1 73.94 921 ILE A CA 1
ATOM 7342 C C . ILE A 1 921 ? 23.953 -55.156 -9.297 1 73.94 921 ILE A C 1
ATOM 7344 O O . ILE A 1 921 ? 25.062 -55.594 -9.039 1 73.94 921 ILE A O 1
ATOM 7348 N N . GLU A 1 922 ? 24 -54.5 -8.258 1 62.72 922 GLU A N 1
ATOM 7349 C CA . GLU A 1 922 ? 24.438 -55.062 -6.98 1 62.72 922 GLU A CA 1
ATOM 7350 C C . GLU A 1 922 ? 23.703 -56.375 -6.684 1 62.72 922 GLU A C 1
ATOM 7352 O O . GLU A 1 922 ? 22.562 -56.562 -7.125 1 62.72 922 GLU A O 1
ATOM 7357 N N . SER A 1 923 ? 24.344 -57.594 -6.172 1 52.28 923 SER A N 1
ATOM 7358 C CA . SER A 1 923 ? 23.984 -58.969 -5.836 1 52.28 923 SER A CA 1
ATOM 7359 C C . SER A 1 923 ? 22.688 -59.031 -5.027 1 52.28 923 SER A C 1
ATOM 7361 O O . SER A 1 923 ? 22.125 -60.094 -4.816 1 52.28 923 SER A O 1
ATOM 7363 N N . GLY A 1 924 ? 22.25 -58.062 -4.301 1 50.19 924 GLY A N 1
ATOM 7364 C CA . GLY A 1 924 ? 21.188 -58.406 -3.379 1 50.19 924 GLY A CA 1
ATOM 7365 C C . GLY A 1 924 ? 19.797 -58.25 -3.975 1 50.19 924 GLY A C 1
ATOM 7366 O O . GLY A 1 924 ? 19.641 -57.656 -5.047 1 50.19 924 GLY A O 1
ATOM 7367 N N . LYS A 1 925 ? 18.719 -59.062 -3.43 1 51.62 925 LYS A N 1
ATOM 7368 C CA . LYS A 1 925 ? 17.297 -59.25 -3.721 1 51.62 925 LYS A CA 1
ATOM 7369 C C . LYS A 1 925 ? 16.594 -57.875 -3.771 1 51.62 925 LYS A C 1
ATOM 7371 O O . LYS A 1 925 ? 16.031 -57.438 -2.77 1 51.62 925 LYS A O 1
ATOM 7376 N N . ASP A 1 926 ? 17.031 -56.875 -4.633 1 60.34 926 ASP A N 1
ATOM 7377 C CA . ASP A 1 926 ? 16.297 -55.594 -4.672 1 60.34 926 ASP A CA 1
ATOM 7378 C C . ASP A 1 926 ? 15.141 -55.656 -5.676 1 60.34 926 ASP A C 1
ATOM 7380 O O . ASP A 1 926 ? 15.367 -55.875 -6.871 1 60.34 926 ASP A O 1
ATOM 7384 N N . HIS A 1 927 ? 13.883 -55.938 -5.23 1 60.09 927 HIS A N 1
ATOM 7385 C CA . HIS A 1 927 ? 12.648 -56.031 -5.988 1 60.09 927 HIS A CA 1
ATOM 7386 C C . HIS A 1 927 ? 12.578 -55 -7.086 1 60.09 927 HIS A C 1
ATOM 7388 O O . HIS A 1 927 ? 12.047 -55.25 -8.172 1 60.09 927 HIS A O 1
ATOM 7394 N N . MET A 1 928 ? 13.195 -53.844 -6.934 1 65.94 928 MET A N 1
ATOM 7395 C CA . MET A 1 928 ? 13.141 -52.75 -7.902 1 65.94 928 MET A CA 1
ATOM 7396 C C . MET A 1 928 ? 14 -53.062 -9.117 1 65.94 928 MET A C 1
ATOM 7398 O O . MET A 1 928 ? 13.641 -52.719 -10.242 1 65.94 928 MET A O 1
ATOM 7402 N N . LYS A 1 929 ? 14.875 -53.812 -8.906 1 72.12 929 LYS A N 1
ATOM 7403 C CA . LYS A 1 929 ? 15.766 -54.156 -10.008 1 72.12 929 LYS A CA 1
ATOM 7404 C C . LYS A 1 929 ? 15.211 -55.344 -10.805 1 72.12 929 LYS A C 1
ATOM 7406 O O . LYS A 1 929 ? 15.555 -55.531 -11.969 1 72.12 929 LYS A O 1
ATOM 7411 N N . GLU A 1 930 ? 14.172 -55.969 -10.062 1 80.56 930 GLU A N 1
ATOM 7412 C CA . GLU A 1 930 ? 13.5 -57.031 -10.789 1 80.56 930 GLU A CA 1
ATOM 7413 C C . GLU A 1 930 ? 12.586 -56.469 -11.883 1 80.56 930 GLU A C 1
ATOM 7415 O O . GLU A 1 930 ? 12.523 -57 -12.984 1 80.56 930 GLU A O 1
ATOM 7420 N N . GLU A 1 931 ? 11.945 -55.375 -11.547 1 86.25 931 GLU A N 1
ATOM 7421 C CA . GLU A 1 931 ? 11.086 -54.719 -12.539 1 86.25 931 GLU A CA 1
ATOM 7422 C C . GLU A 1 931 ? 11.898 -54.188 -13.711 1 86.25 931 GLU A C 1
ATOM 7424 O O . GLU A 1 931 ? 11.477 -54.281 -14.859 1 86.25 931 GLU A O 1
ATOM 7429 N N . LEU A 1 932 ? 12.992 -53.625 -13.344 1 89.75 932 LEU A N 1
ATOM 7430 C CA . LEU A 1 932 ? 13.875 -53.094 -14.383 1 89.75 932 LEU A CA 1
ATOM 7431 C C . LEU A 1 932 ? 14.383 -54.25 -15.273 1 89.75 932 LEU A C 1
ATOM 7433 O O . LEU A 1 932 ? 14.398 -54.094 -16.5 1 89.75 932 LEU A O 1
ATOM 7437 N N . HIS A 1 933 ? 14.719 -55.281 -14.656 1 89.94 933 HIS A N 1
ATOM 7438 C CA . HIS A 1 933 ? 15.195 -56.469 -15.398 1 89.94 933 HIS A CA 1
ATOM 7439 C C . HIS A 1 933 ? 14.109 -57 -16.328 1 89.94 933 HIS A C 1
ATOM 7441 O O . HIS A 1 933 ? 14.383 -57.312 -17.484 1 89.94 933 HIS A O 1
ATOM 7447 N N . ALA A 1 934 ? 12.961 -57.062 -15.773 1 91.56 934 ALA A N 1
ATOM 7448 C CA . ALA A 1 934 ? 11.852 -57.625 -16.531 1 91.56 934 ALA A CA 1
ATOM 7449 C C . ALA A 1 934 ? 11.539 -56.781 -17.766 1 91.56 934 ALA A C 1
ATOM 7451 O O . ALA A 1 934 ? 11.289 -57.312 -18.844 1 91.56 934 ALA A O 1
ATOM 7452 N N . VAL A 1 935 ? 11.469 -55.5 -17.594 1 93.62 935 VAL A N 1
ATOM 7453 C CA . VAL A 1 935 ? 11.125 -54.625 -18.719 1 93.62 935 VAL A CA 1
ATOM 7454 C C . VAL A 1 935 ? 12.242 -54.656 -19.75 1 93.62 935 VAL A C 1
ATOM 7456 O O . VAL A 1 935 ? 11.977 -54.625 -20.953 1 93.62 935 VAL A O 1
ATOM 7459 N N . LEU A 1 936 ? 13.461 -54.719 -19.359 1 93.38 936 LEU A N 1
ATOM 7460 C CA . LEU A 1 936 ? 14.594 -54.781 -20.266 1 93.38 936 LEU A CA 1
ATOM 7461 C C . LEU A 1 936 ? 14.586 -56.094 -21.031 1 93.38 936 LEU A C 1
ATOM 7463 O O . LEU A 1 936 ? 14.891 -56.125 -22.234 1 93.38 936 LEU A O 1
ATOM 7467 N N . LYS A 1 937 ? 14.258 -57.125 -20.344 1 93.25 937 LYS A N 1
ATOM 7468 C CA . LYS A 1 937 ? 14.148 -58.438 -21 1 93.25 937 LYS A CA 1
ATOM 7469 C C . LYS A 1 937 ? 13.078 -58.406 -22.094 1 93.25 937 LYS A C 1
ATOM 7471 O O . LYS A 1 937 ? 13.289 -58.938 -23.188 1 93.25 937 LYS A O 1
ATOM 7476 N N . ARG A 1 938 ? 12.047 -57.812 -21.75 1 92.56 938 ARG A N 1
ATOM 7477 C CA . ARG A 1 938 ? 10.984 -57.688 -22.75 1 92.56 938 ARG A CA 1
ATOM 7478 C C . ARG A 1 938 ? 11.461 -56.875 -23.938 1 92.56 938 ARG A C 1
ATOM 7480 O O . ARG A 1 938 ? 11.125 -57.188 -25.094 1 92.56 938 ARG A O 1
ATOM 7487 N N . ALA A 1 939 ? 12.156 -55.844 -23.656 1 93.75 939 ALA A N 1
ATOM 7488 C CA . ALA A 1 939 ? 12.688 -55 -24.734 1 93.75 939 ALA A CA 1
ATOM 7489 C C . ALA A 1 939 ? 13.656 -55.812 -25.609 1 93.75 939 ALA A C 1
ATOM 7491 O O . ALA A 1 939 ? 13.641 -55.688 -26.844 1 93.75 939 ALA A O 1
ATOM 7492 N N . VAL A 1 940 ? 14.461 -56.625 -25.031 1 93.69 940 VAL A N 1
ATOM 7493 C CA . VAL A 1 940 ? 15.438 -57.469 -25.734 1 93.69 940 VAL A CA 1
ATOM 7494 C C . VAL A 1 940 ? 14.719 -58.531 -26.562 1 93.69 940 VAL A C 1
ATOM 7496 O O . VAL A 1 940 ? 15.07 -58.75 -27.719 1 93.69 940 VAL A O 1
ATOM 7499 N N . GLU A 1 941 ? 13.742 -59.094 -25.984 1 92.56 941 GLU A N 1
ATOM 7500 C CA . GLU A 1 941 ? 12.984 -60.125 -26.672 1 92.56 941 GLU A CA 1
ATOM 7501 C C . GLU A 1 941 ? 12.219 -59.562 -27.859 1 92.56 941 GLU A C 1
ATOM 7503 O O . GLU A 1 941 ? 12.031 -60.25 -28.859 1 92.56 941 GLU A O 1
ATOM 7508 N N . ASN A 1 942 ? 11.812 -58.375 -27.656 1 91.69 942 ASN A N 1
ATOM 7509 C CA . ASN A 1 942 ? 11.094 -57.719 -28.75 1 91.69 942 ASN A CA 1
ATOM 7510 C C . ASN A 1 942 ? 12.047 -57.062 -29.734 1 91.69 942 ASN A C 1
ATOM 7512 O O . ASN A 1 942 ? 11.617 -56.406 -30.672 1 91.69 942 ASN A O 1
ATOM 7516 N N . LYS A 1 943 ? 13.344 -57.188 -29.547 1 92.88 943 LYS A N 1
ATOM 7517 C CA . LYS A 1 943 ? 14.414 -56.719 -30.438 1 92.88 943 LYS A CA 1
ATOM 7518 C C . LYS A 1 943 ? 14.344 -55.219 -30.641 1 92.88 943 LYS A C 1
ATOM 7520 O O . LYS A 1 943 ? 14.43 -54.719 -31.766 1 92.88 943 LYS A O 1
ATOM 7525 N N . VAL A 1 944 ? 14.07 -54.531 -29.547 1 93.81 944 VAL A N 1
ATOM 7526 C CA . VAL A 1 944 ? 14.062 -53.062 -29.578 1 93.81 944 VAL A CA 1
ATOM 7527 C C . VAL A 1 944 ? 15.492 -52.562 -29.719 1 93.81 944 VAL A C 1
ATOM 7529 O O . VAL A 1 944 ? 16.422 -53.125 -29.141 1 93.81 944 VAL A O 1
ATOM 7532 N N . LEU A 1 945 ? 15.664 -51.562 -30.547 1 95.56 945 LEU A N 1
ATOM 7533 C CA . LEU A 1 945 ? 16.969 -50.938 -30.75 1 95.56 945 LEU A CA 1
ATOM 7534 C C . LEU A 1 945 ? 17.328 -50.031 -29.578 1 95.56 945 LEU A C 1
ATOM 7536 O O . LEU A 1 945 ? 16.75 -48.938 -29.453 1 95.56 945 LEU A O 1
ATOM 7540 N N . MET A 1 946 ? 18.312 -50.438 -28.688 1 96.5 946 MET A N 1
ATOM 7541 C CA . MET A 1 946 ? 18.656 -49.688 -27.469 1 96.5 946 MET A CA 1
ATOM 7542 C C . MET A 1 946 ? 20.125 -49.344 -27.469 1 96.5 946 MET A C 1
ATOM 7544 O O . MET A 1 946 ? 20.984 -50.156 -27.75 1 96.5 946 MET A O 1
ATOM 7548 N N . PHE A 1 947 ? 20.375 -48.062 -27.25 1 95.31 947 PHE A N 1
ATOM 7549 C CA . PHE A 1 947 ? 21.734 -47.562 -27.141 1 95.31 947 PHE A CA 1
ATOM 7550 C C . PHE A 1 947 ? 22.078 -47.219 -25.688 1 95.31 947 PHE A C 1
ATOM 7552 O O . PHE A 1 947 ? 21.281 -46.562 -25 1 95.31 947 PHE A O 1
ATOM 7559 N N . CYS A 1 948 ? 23.172 -47.656 -25.125 1 91.81 948 CYS A N 1
ATOM 7560 C CA . CYS A 1 948 ? 23.609 -47.375 -23.766 1 91.81 948 CYS A CA 1
ATOM 7561 C C . CYS A 1 948 ? 25.094 -47.031 -23.734 1 91.81 948 CYS A C 1
ATOM 7563 O O . CYS A 1 948 ? 25.844 -47.469 -24.609 1 91.81 948 CYS A O 1
ATOM 7565 N N . SER A 1 949 ? 25.359 -46.219 -22.75 1 86.12 949 SER A N 1
ATOM 7566 C CA . SER A 1 949 ? 26.766 -45.875 -22.578 1 86.12 949 SER A CA 1
ATOM 7567 C C . SER A 1 949 ? 27.5 -46.969 -21.797 1 86.12 949 SER A C 1
ATOM 7569 O O . SER A 1 949 ? 26.922 -47.562 -20.891 1 86.12 949 SER A O 1
ATOM 7571 N N . ALA A 1 950 ? 28.719 -47.094 -22.188 1 77.25 950 ALA A N 1
ATOM 7572 C CA . ALA A 1 950 ? 29.578 -47.969 -21.359 1 77.25 950 ALA A CA 1
ATOM 7573 C C . ALA A 1 950 ? 29.938 -47.25 -20.062 1 77.25 950 ALA A C 1
ATOM 7575 O O . ALA A 1 950 ? 30.078 -46.031 -20.016 1 77.25 950 ALA A O 1
ATOM 7576 N N . PRO A 1 951 ? 29.922 -47.969 -18.922 1 69.31 951 PRO A N 1
ATOM 7577 C CA . PRO A 1 951 ? 30.281 -47.312 -17.656 1 69.31 951 PRO A CA 1
ATOM 7578 C C . PRO A 1 951 ? 31.688 -46.688 -17.688 1 69.31 951 PRO A C 1
ATOM 7580 O O . PRO A 1 951 ? 32.625 -47.344 -18.141 1 69.31 951 PRO A O 1
ATOM 7583 N N . ASP A 1 952 ? 31.766 -45.375 -17.531 1 63.25 952 ASP A N 1
ATOM 7584 C CA . ASP A 1 952 ? 33.062 -44.719 -17.562 1 63.25 952 ASP A CA 1
ATOM 7585 C C . ASP A 1 952 ? 33.812 -44.938 -16.25 1 63.25 952 ASP A C 1
ATOM 7587 O O . ASP A 1 952 ? 34.156 -43.969 -15.547 1 63.25 952 ASP A O 1
ATOM 7591 N N . LYS A 1 953 ? 33.75 -46.094 -15.773 1 62 953 LYS A N 1
ATOM 7592 C CA . LYS A 1 953 ? 34.438 -46.375 -14.516 1 62 953 LYS A CA 1
ATOM 7593 C C . LYS A 1 953 ? 35.75 -47.125 -14.766 1 62 953 LYS A C 1
ATOM 7595 O O . LYS A 1 953 ? 36.375 -47.656 -13.828 1 62 953 LYS A O 1
ATOM 7600 N N . GLY A 1 954 ? 36.219 -47.156 -16 1 58.75 954 GLY A N 1
ATOM 7601 C CA . GLY A 1 954 ? 37.469 -47.781 -16.281 1 58.75 954 GLY A CA 1
ATOM 7602 C C . GLY A 1 954 ? 37.344 -49.219 -16.75 1 58.75 954 GLY A C 1
ATOM 7603 O O . GLY A 1 954 ? 36.25 -49.625 -17.172 1 58.75 954 GLY A O 1
ATOM 7604 N N . LYS A 1 955 ? 38.281 -49.969 -16.875 1 53.19 955 LYS A N 1
ATOM 7605 C CA . LYS A 1 955 ? 38.375 -51.312 -17.484 1 53.19 955 LYS A CA 1
ATOM 7606 C C . LYS A 1 955 ? 37.781 -52.375 -16.562 1 53.19 955 LYS A C 1
ATOM 7608 O O . LYS A 1 955 ? 38.25 -53.5 -16.547 1 53.19 955 LYS A O 1
ATOM 7613 N N . PHE A 1 956 ? 36.781 -51.906 -15.75 1 53.75 956 PHE A N 1
ATOM 7614 C CA . PHE A 1 956 ? 36.25 -52.844 -14.789 1 53.75 956 PHE A CA 1
ATOM 7615 C C . PHE A 1 956 ? 35.156 -53.719 -15.438 1 53.75 956 PHE A C 1
ATOM 7617 O O . PHE A 1 956 ? 34.562 -53.312 -16.453 1 53.75 956 PHE A O 1
ATOM 7624 N N . THR A 1 957 ? 35.031 -55.062 -14.922 1 54.06 957 THR A N 1
ATOM 7625 C CA . THR A 1 957 ? 34.219 -56.125 -15.469 1 54.06 957 THR A CA 1
ATOM 7626 C C . THR A 1 957 ? 32.812 -56.062 -14.922 1 54.06 957 THR A C 1
ATOM 7628 O O . THR A 1 957 ? 31.938 -56.875 -15.305 1 54.06 957 THR A O 1
ATOM 7631 N N . GLU A 1 958 ? 32.562 -55.25 -13.961 1 58.84 958 GLU A N 1
ATOM 7632 C CA . GLU A 1 958 ? 31.25 -55.281 -13.367 1 58.84 958 GLU A CA 1
ATOM 7633 C C . GLU A 1 958 ? 30.188 -54.812 -14.352 1 58.84 958 GLU A C 1
ATOM 7635 O O . GLU A 1 958 ? 30.438 -53.875 -15.133 1 58.84 958 GLU A O 1
ATOM 7640 N N . LEU A 1 959 ? 29.047 -55.594 -14.445 1 69.44 959 LEU A N 1
ATOM 7641 C CA . LEU A 1 959 ? 28 -55.312 -15.414 1 69.44 959 LEU A CA 1
ATOM 7642 C C . LEU A 1 959 ? 26.938 -54.406 -14.805 1 69.44 959 LEU A C 1
ATOM 7644 O O . LEU A 1 959 ? 26.562 -54.562 -13.641 1 69.44 959 LEU A O 1
ATOM 7648 N N . ASP A 1 960 ? 26.672 -53.375 -15.344 1 80 960 ASP A N 1
ATOM 7649 C CA . ASP A 1 960 ? 25.656 -52.406 -14.93 1 80 960 ASP A CA 1
ATOM 7650 C C . ASP A 1 960 ? 24.453 -52.438 -15.859 1 80 960 ASP A C 1
ATOM 7652 O O . ASP A 1 960 ? 24.562 -52.844 -17.016 1 80 960 ASP A O 1
ATOM 7656 N N . TYR A 1 961 ? 23.234 -52.281 -15.242 1 84.56 961 TYR A N 1
ATOM 7657 C CA . TYR A 1 961 ? 22.109 -51.969 -16.109 1 84.56 961 TYR A CA 1
ATOM 7658 C C . TYR A 1 961 ? 22.328 -50.688 -16.875 1 84.56 961 TYR A C 1
ATOM 7660 O O . TYR A 1 961 ? 23.016 -49.781 -16.391 1 84.56 961 TYR A O 1
ATOM 7668 N N . PRO A 1 962 ? 21.719 -50.625 -18 1 86.44 962 PRO A N 1
ATOM 7669 C CA . PRO A 1 962 ? 20.703 -51.5 -18.594 1 86.44 962 PRO A CA 1
ATOM 7670 C C . PRO A 1 962 ? 21.312 -52.625 -19.422 1 86.44 962 PRO A C 1
ATOM 7672 O O . PRO A 1 962 ? 20.656 -53.656 -19.656 1 86.44 962 PRO A O 1
ATOM 7675 N N . SER A 1 963 ? 22.547 -52.5 -19.891 1 83 963 SER A N 1
ATOM 7676 C CA . SER A 1 963 ? 23.062 -53.438 -20.906 1 83 963 SER A CA 1
ATOM 7677 C C . SER A 1 963 ? 23.797 -54.594 -20.281 1 83 963 SER A C 1
ATOM 7679 O O . SER A 1 963 ? 24 -55.625 -20.922 1 83 963 SER A O 1
ATOM 7681 N N . GLY A 1 964 ? 24.078 -54.594 -19.078 1 79.69 964 GLY A N 1
ATOM 7682 C CA . GLY A 1 964 ? 24.938 -55.531 -18.406 1 79.69 964 GLY A CA 1
ATOM 7683 C C . GLY A 1 964 ? 24.5 -56.969 -18.609 1 79.69 964 GLY A C 1
ATOM 7684 O O . GLY A 1 964 ? 25.281 -57.812 -19.062 1 79.69 964 GLY A O 1
ATOM 7685 N N . PRO A 1 965 ? 23.281 -57.25 -18.406 1 82.5 965 PRO A N 1
ATOM 7686 C CA . PRO A 1 965 ? 22.797 -58.656 -18.531 1 82.5 965 PRO A CA 1
ATOM 7687 C C . PRO A 1 965 ? 22.781 -59.125 -19.969 1 82.5 965 PRO A C 1
ATOM 7689 O O . PRO A 1 965 ? 22.891 -60.344 -20.219 1 82.5 965 PRO A O 1
ATOM 7692 N N . TRP A 1 966 ? 22.625 -58.25 -20.891 1 86.94 966 TRP A N 1
ATOM 7693 C CA . TRP A 1 966 ? 22.562 -58.594 -22.312 1 86.94 966 TRP A CA 1
ATOM 7694 C C . TRP A 1 966 ? 23.438 -57.688 -23.141 1 86.94 966 TRP A C 1
ATOM 7696 O O . TRP A 1 966 ? 22.953 -56.938 -23.984 1 86.94 966 TRP A O 1
ATOM 7706 N N . PRO A 1 967 ? 24.688 -57.781 -23.062 1 81.88 967 PRO A N 1
ATOM 7707 C CA . PRO A 1 967 ? 25.562 -56.812 -23.75 1 81.88 967 PRO A CA 1
ATOM 7708 C C . PRO A 1 967 ? 25.438 -56.875 -25.266 1 81.88 967 PRO A C 1
ATOM 7710 O O . PRO A 1 967 ? 25.594 -55.875 -25.953 1 81.88 967 PRO A O 1
ATOM 7713 N N . ASN A 1 968 ? 25.109 -58.062 -25.859 1 84.75 968 ASN A N 1
ATOM 7714 C CA . ASN A 1 968 ? 25.062 -58.219 -27.312 1 84.75 968 ASN A CA 1
ATOM 7715 C C . ASN A 1 968 ? 23.734 -57.75 -27.891 1 84.75 968 ASN A C 1
ATOM 7717 O O . ASN A 1 968 ? 23.609 -57.562 -29.109 1 84.75 968 ASN A O 1
ATOM 7721 N N . SER A 1 969 ? 22.812 -57.562 -27 1 90.12 969 SER A N 1
ATOM 7722 C CA . SER A 1 969 ? 21.516 -57.125 -27.469 1 90.12 969 SER A CA 1
ATOM 7723 C C . SER A 1 969 ? 21.406 -55.594 -27.469 1 90.12 969 SER A C 1
ATOM 7725 O O . SER A 1 969 ? 20.391 -55.031 -27.922 1 90.12 969 SER A O 1
ATOM 7727 N N . PHE A 1 970 ? 22.438 -55 -26.922 1 91.75 970 PHE A N 1
ATOM 7728 C CA . PHE A 1 970 ? 22.5 -53.562 -26.844 1 91.75 970 PHE A CA 1
ATOM 7729 C C . PHE A 1 970 ? 23.594 -53 -27.75 1 91.75 970 PHE A C 1
ATOM 7731 O O . PHE A 1 970 ? 24.5 -53.75 -28.141 1 91.75 970 PHE A O 1
ATOM 7738 N N . PHE A 1 971 ? 23.391 -51.781 -28.172 1 92.94 971 PHE A N 1
ATOM 7739 C CA . PHE A 1 971 ? 24.531 -51 -28.656 1 92.94 971 PHE A CA 1
ATOM 7740 C C . PHE A 1 971 ? 25.266 -50.344 -27.516 1 92.94 971 PHE A C 1
ATOM 7742 O O . PHE A 1 971 ? 24.891 -49.25 -27.078 1 92.94 971 PHE A O 1
ATOM 7749 N N . ARG A 1 972 ? 26.172 -51 -27 1 90.12 972 ARG A N 1
ATOM 7750 C CA . ARG A 1 972 ? 27.031 -50.438 -25.953 1 90.12 972 ARG A CA 1
ATOM 7751 C C . ARG A 1 972 ? 28.156 -49.625 -26.547 1 90.12 972 ARG A C 1
ATOM 7753 O O . ARG A 1 972 ? 29.109 -50.156 -27.109 1 90.12 972 ARG A O 1
ATOM 7760 N N . ILE A 1 973 ? 28.078 -48.281 -26.344 1 89.75 973 ILE A N 1
ATOM 7761 C CA . ILE A 1 973 ? 28.953 -47.375 -27.078 1 89.75 973 ILE A CA 1
ATOM 7762 C C . ILE A 1 973 ? 30.016 -46.812 -26.141 1 89.75 973 ILE A C 1
ATOM 7764 O O . ILE A 1 973 ? 29.703 -46.375 -25.031 1 89.75 973 ILE A O 1
ATOM 7768 N N . GLY A 1 974 ? 31.25 -46.906 -26.531 1 85.88 974 GLY A N 1
ATOM 7769 C CA . GLY A 1 974 ? 32.344 -46.25 -25.828 1 85.88 974 GLY A CA 1
ATOM 7770 C C . GLY A 1 974 ? 32.812 -44.969 -26.484 1 85.88 974 GLY A C 1
ATOM 7771 O O . GLY A 1 974 ? 32.469 -44.688 -27.625 1 85.88 974 GLY A O 1
ATOM 7772 N N . ALA A 1 975 ? 33.625 -44.188 -25.719 1 85.75 975 ALA A N 1
ATOM 7773 C CA . ALA A 1 975 ? 34.094 -42.875 -26.203 1 85.75 975 ALA A CA 1
ATOM 7774 C C . ALA A 1 975 ? 35.438 -43.031 -26.859 1 85.75 975 ALA A C 1
ATOM 7776 O O . ALA A 1 975 ? 36.312 -43.781 -26.406 1 85.75 975 ALA A O 1
ATOM 7777 N N . ALA A 1 976 ? 35.531 -42.281 -27.906 1 83.06 976 ALA A N 1
ATOM 7778 C CA . ALA A 1 976 ? 36.812 -42.219 -28.625 1 83.06 976 ALA A CA 1
ATOM 7779 C C . ALA A 1 976 ? 37.344 -40.7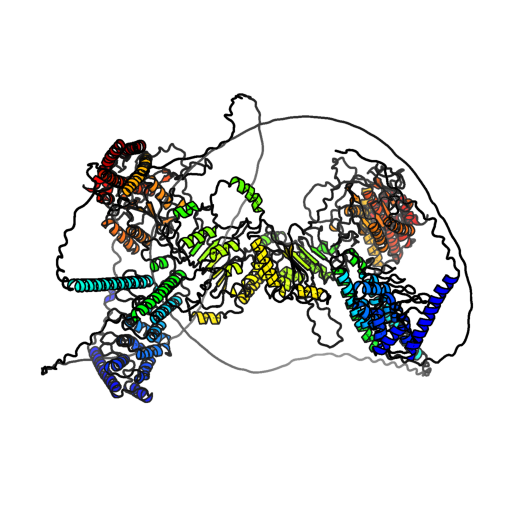81 -28.719 1 83.06 976 ALA A C 1
ATOM 7781 O O . ALA A 1 976 ? 36.562 -39.844 -28.672 1 83.06 976 ALA A O 1
ATOM 7782 N N . TYR A 1 977 ? 38.594 -40.75 -28.812 1 77.56 977 TYR A N 1
ATOM 7783 C CA . TYR A 1 977 ? 39.188 -39.469 -29.156 1 77.56 977 TYR A CA 1
ATOM 7784 C C . TYR A 1 977 ? 38.969 -39.125 -30.625 1 77.56 977 TYR A C 1
ATOM 7786 O O . TYR A 1 977 ? 38.531 -39.969 -31.406 1 77.56 977 TYR A O 1
ATOM 7794 N N . SER A 1 978 ? 39.312 -37.969 -31.016 1 75.12 978 SER A N 1
ATOM 7795 C CA . SER A 1 978 ? 39.125 -37.5 -32.375 1 75.12 978 SER A CA 1
ATOM 7796 C C . SER A 1 978 ? 39.906 -38.344 -33.375 1 75.12 978 SER A C 1
ATOM 7798 O O . SER A 1 978 ? 39.531 -38.469 -34.531 1 75.12 978 SER A O 1
ATOM 7800 N N . ASN A 1 979 ? 40.906 -38.906 -32.844 1 71.56 979 ASN A N 1
ATOM 7801 C CA . ASN A 1 979 ? 41.781 -39.688 -33.719 1 71.56 979 ASN A CA 1
ATOM 7802 C C . ASN A 1 979 ? 41.312 -41.156 -33.812 1 71.56 979 ASN A C 1
ATOM 7804 O O . ASN A 1 979 ? 41.938 -41.969 -34.469 1 71.56 979 ASN A O 1
ATOM 7808 N N . GLY A 1 980 ? 40.281 -41.469 -33.094 1 75.62 980 GLY A N 1
ATOM 7809 C CA . GLY A 1 980 ? 39.719 -42.812 -33.188 1 75.62 980 GLY A CA 1
ATOM 7810 C C . GLY A 1 980 ? 40.219 -43.75 -32.094 1 75.62 980 GLY A C 1
ATOM 7811 O O . GLY A 1 980 ? 39.781 -44.875 -32 1 75.62 980 GLY A O 1
ATOM 7812 N N . THR A 1 981 ? 41.062 -43.25 -31.266 1 74.56 981 THR A N 1
ATOM 7813 C CA . THR A 1 981 ? 41.562 -44.062 -30.172 1 74.56 981 THR A CA 1
ATOM 7814 C C . THR A 1 981 ? 40.531 -44.125 -29.031 1 74.56 981 THR A C 1
ATOM 7816 O O . THR A 1 981 ? 39.812 -43.156 -28.797 1 74.56 981 THR A O 1
ATOM 7819 N N . VAL A 1 982 ? 40.625 -45.219 -28.375 1 78.06 982 VAL A N 1
ATOM 7820 C CA . VAL A 1 982 ? 39.656 -45.5 -27.312 1 78.06 982 VAL A CA 1
ATOM 7821 C C . VAL A 1 982 ? 39.969 -44.625 -26.109 1 78.06 982 VAL A C 1
ATOM 7823 O O . VAL A 1 982 ? 41.156 -44.438 -25.75 1 78.06 982 VAL A O 1
ATOM 7826 N N . PHE A 1 983 ? 39 -44 -25.531 1 77.12 983 PHE A N 1
ATOM 7827 C CA . PHE A 1 983 ? 39.094 -43.25 -24.297 1 77.12 983 PHE A CA 1
ATOM 7828 C C . PHE A 1 983 ? 39.5 -44.156 -23.125 1 77.12 983 PHE A C 1
ATOM 7830 O O . PHE A 1 983 ? 39 -45.281 -23.031 1 77.12 983 PHE A O 1
ATOM 7837 N N . GLN A 1 984 ? 40.312 -43.781 -22.359 1 69.94 984 GLN A N 1
ATOM 7838 C CA . GLN A 1 984 ? 40.969 -44.625 -21.344 1 69.94 984 GLN A CA 1
ATOM 7839 C C . GLN A 1 984 ? 39.969 -45.156 -20.344 1 69.94 984 GLN A C 1
ATOM 7841 O O . GLN A 1 984 ? 40.156 -46.219 -19.734 1 69.94 984 GLN A O 1
ATOM 7846 N N . TRP A 1 985 ? 38.875 -44.5 -20.156 1 72.25 985 TRP A N 1
ATOM 7847 C CA . TRP A 1 985 ? 37.938 -44.938 -19.125 1 72.25 985 TRP A CA 1
ATOM 7848 C C . TRP A 1 985 ? 36.875 -45.844 -19.719 1 72.25 985 TRP A C 1
ATOM 7850 O O . TRP A 1 985 ? 35.969 -46.281 -19.016 1 72.25 985 TRP A O 1
ATOM 7860 N N . THR A 1 986 ? 36.938 -46.125 -20.984 1 74.56 986 THR A N 1
ATOM 7861 C CA . THR A 1 986 ? 36 -47 -21.656 1 74.56 986 THR A CA 1
ATOM 7862 C C . THR A 1 986 ? 36.375 -48.469 -21.391 1 74.56 986 THR A C 1
ATOM 7864 O O . THR A 1 986 ? 37.531 -48.875 -21.516 1 74.56 986 THR A O 1
ATOM 7867 N N . PRO A 1 987 ? 35.344 -49.188 -20.891 1 69.56 987 PRO A N 1
ATOM 7868 C CA . PRO A 1 987 ? 35.656 -50.625 -20.656 1 69.56 987 PRO A CA 1
ATOM 7869 C C . PRO A 1 987 ? 36 -51.344 -21.938 1 69.56 987 PRO A C 1
ATOM 7871 O O . PRO A 1 987 ? 35.656 -50.938 -23.031 1 69.56 987 PRO A O 1
ATOM 7874 N N . GLU A 1 988 ? 36.781 -52.469 -21.828 1 64.38 988 GLU A N 1
ATOM 7875 C CA . GLU A 1 988 ? 37.219 -53.219 -22.984 1 64.38 988 GLU A CA 1
ATOM 7876 C C . GLU A 1 988 ? 36.219 -54.312 -23.375 1 64.38 988 GLU A C 1
ATOM 7878 O O . GLU A 1 988 ? 36.156 -54.719 -24.531 1 64.38 988 GLU A O 1
ATOM 7883 N N . VAL A 1 989 ? 35.438 -54.625 -22.391 1 68.12 989 VAL A N 1
ATOM 7884 C CA . VAL A 1 989 ? 34.562 -55.781 -22.641 1 68.12 989 VAL A CA 1
ATOM 7885 C C . VAL A 1 989 ? 33.156 -55.312 -22.969 1 68.12 989 VAL A C 1
ATOM 7887 O O . VAL A 1 989 ? 32.625 -54.406 -22.328 1 68.12 989 VAL A O 1
ATOM 7890 N N . GLY A 1 990 ? 32.625 -55.906 -24.109 1 76.75 990 GLY A N 1
ATOM 7891 C CA . GLY A 1 990 ? 31.219 -55.781 -24.406 1 76.75 990 GLY A CA 1
ATOM 7892 C C . GLY A 1 990 ? 30.859 -54.531 -25.172 1 76.75 990 GLY A C 1
ATOM 7893 O O . GLY A 1 990 ? 29.688 -54.125 -25.203 1 76.75 990 GLY A O 1
ATOM 7894 N N . ILE A 1 991 ? 31.812 -53.812 -25.719 1 85.62 991 ILE A N 1
ATOM 7895 C CA . ILE A 1 991 ? 31.578 -52.594 -26.469 1 85.62 991 ILE A CA 1
ATOM 7896 C C . ILE A 1 991 ? 31.234 -52.938 -27.922 1 85.62 991 ILE A C 1
ATOM 7898 O O . ILE A 1 991 ? 31.922 -53.75 -28.547 1 85.62 991 ILE A O 1
ATOM 7902 N N . THR A 1 992 ? 30.172 -52.406 -28.344 1 88.44 992 THR A N 1
ATOM 7903 C CA . THR A 1 992 ? 29.766 -52.656 -29.734 1 88.44 992 THR A CA 1
ATOM 7904 C C . THR A 1 992 ? 30.594 -51.781 -30.688 1 88.44 992 THR A C 1
ATOM 7906 O O . THR A 1 992 ? 31.172 -52.281 -31.641 1 88.44 992 THR A O 1
ATOM 7909 N N . TYR A 1 993 ? 30.625 -50.5 -30.469 1 89.62 993 TYR A N 1
ATOM 7910 C CA . TYR A 1 993 ? 31.406 -49.562 -31.25 1 89.62 993 TYR A CA 1
ATOM 7911 C C . TYR A 1 993 ? 31.953 -48.438 -30.359 1 89.62 993 TYR A C 1
ATOM 7913 O O . TYR A 1 993 ? 31.438 -48.188 -29.281 1 89.62 993 TYR A O 1
ATOM 7921 N N . ILE A 1 994 ? 33.031 -47.875 -30.766 1 88.25 994 ILE A N 1
ATOM 7922 C CA . ILE A 1 994 ? 33.531 -46.625 -30.156 1 88.25 994 ILE A CA 1
ATOM 7923 C C . ILE A 1 994 ? 33.312 -45.469 -31.109 1 88.25 994 ILE A C 1
ATOM 7925 O O . ILE A 1 994 ? 33.562 -45.594 -32.312 1 88.25 994 ILE A O 1
ATOM 7929 N N . LEU A 1 995 ? 32.75 -44.438 -30.625 1 89.06 995 LEU A N 1
ATOM 7930 C CA . LEU A 1 995 ? 32.438 -43.25 -31.391 1 89.06 995 LEU A CA 1
ATOM 7931 C C . LEU A 1 995 ? 33.031 -42 -30.734 1 89.06 995 LEU A C 1
ATOM 7933 O O . LEU A 1 995 ? 33.406 -42.031 -29.547 1 89.06 995 LEU A O 1
ATOM 7937 N N . PRO A 1 996 ? 33.094 -40.906 -31.5 1 86 996 PRO A N 1
ATOM 7938 C CA . PRO A 1 996 ? 33.656 -39.719 -30.875 1 86 996 PRO A CA 1
ATOM 7939 C C . PRO A 1 996 ? 32.906 -39.312 -29.609 1 86 996 PRO A C 1
ATOM 7941 O O . PRO A 1 996 ? 31.672 -39.219 -29.609 1 86 996 PRO A O 1
ATOM 7944 N N . GLY A 1 997 ? 33.625 -39.125 -28.562 1 84 997 GLY A N 1
ATOM 7945 C CA . GLY A 1 997 ? 33.031 -38.75 -27.297 1 84 997 GLY A CA 1
ATOM 7946 C C . GLY A 1 997 ? 33.938 -37.906 -26.438 1 84 997 GLY A C 1
ATOM 7947 O O . GLY A 1 997 ? 33.562 -37.5 -25.344 1 84 997 GLY A O 1
ATOM 7948 N N . VAL A 1 998 ? 35.125 -37.656 -26.891 1 78 998 VAL A N 1
ATOM 7949 C CA . VAL A 1 998 ? 36.094 -36.875 -26.125 1 78 998 VAL A CA 1
ATOM 7950 C C . VAL A 1 998 ? 36.344 -35.531 -26.797 1 78 998 VAL A C 1
ATOM 7952 O O . VAL A 1 998 ? 36.656 -35.469 -27.984 1 78 998 VAL A O 1
ATOM 7955 N N . ASP A 1 999 ? 36.094 -34.438 -26.094 1 74.56 999 ASP A N 1
ATOM 7956 C CA . ASP A 1 999 ? 36.281 -33.062 -26.5 1 74.56 999 ASP A CA 1
ATOM 7957 C C . ASP A 1 999 ? 35.375 -32.719 -27.703 1 74.56 999 ASP A C 1
ATOM 7959 O O . ASP A 1 999 ? 35.844 -32.125 -28.672 1 74.56 999 ASP A O 1
ATOM 7963 N N . VAL A 1 1000 ? 34.25 -33.188 -27.594 1 71.62 1000 VAL A N 1
ATOM 7964 C CA . VAL A 1 1000 ? 33.312 -32.875 -28.656 1 71.62 1000 VAL A CA 1
ATOM 7965 C C . VAL A 1 1000 ? 32.719 -31.5 -28.438 1 71.62 1000 VAL A C 1
ATOM 7967 O O . VAL A 1 1000 ? 32.219 -31.188 -27.359 1 71.62 1000 VAL A O 1
ATOM 7970 N N . VAL A 1 1001 ? 32.906 -30.625 -29.391 1 66.31 1001 VAL A N 1
ATOM 7971 C CA . VAL A 1 1001 ? 32.438 -29.25 -29.281 1 66.31 1001 VAL A CA 1
ATOM 7972 C C . VAL A 1 1001 ? 30.922 -29.203 -29.359 1 66.31 1001 VAL A C 1
ATOM 7974 O O . VAL A 1 1001 ? 30.312 -29.828 -30.219 1 66.31 1001 VAL A O 1
ATOM 7977 N N . GLN A 1 1002 ? 30.359 -28.625 -28.375 1 64.44 1002 GLN A N 1
ATOM 7978 C CA . GLN A 1 1002 ? 28.922 -28.422 -28.391 1 64.44 1002 GLN A CA 1
ATOM 7979 C C . GLN A 1 1002 ? 28.531 -27.281 -29.328 1 64.44 1002 GLN A C 1
ATOM 7981 O O . GLN A 1 1002 ? 29.094 -26.188 -29.234 1 64.44 1002 GLN A O 1
ATOM 7986 N N . ASP A 1 1003 ? 28.266 -27.375 -30.516 1 54.38 1003 ASP A N 1
ATOM 7987 C CA . ASP A 1 1003 ? 27.844 -26.266 -31.375 1 54.38 1003 ASP A CA 1
ATOM 7988 C C . ASP A 1 1003 ? 26.484 -25.734 -30.938 1 54.38 1003 ASP A C 1
ATOM 7990 O O . ASP A 1 1003 ? 25.578 -26.516 -30.594 1 54.38 1003 ASP A O 1
ATOM 7994 N N . GLN A 1 1004 ? 26.422 -24.672 -30.266 1 44.19 1004 GLN A N 1
ATOM 7995 C CA . GLN A 1 1004 ? 25.109 -24.078 -30.062 1 44.19 1004 GLN A CA 1
ATOM 7996 C C . GLN A 1 1004 ? 24.312 -24.078 -31.375 1 44.19 1004 GLN A C 1
ATOM 7998 O O . GLN A 1 1004 ? 24.812 -23.625 -32.406 1 44.19 1004 GLN A O 1
ATOM 8003 N N . ILE A 1 1005 ? 23.547 -25.062 -31.641 1 37.97 1005 ILE A N 1
ATOM 8004 C CA . ILE A 1 1005 ? 22.641 -24.891 -32.75 1 37.97 1005 ILE A CA 1
ATOM 8005 C C . ILE A 1 1005 ? 22.141 -23.453 -32.812 1 37.97 1005 ILE A C 1
ATOM 8007 O O . ILE A 1 1005 ? 21.438 -23 -31.875 1 37.97 1005 ILE A O 1
ATOM 8011 N N . LYS A 1 1006 ? 22.828 -22.547 -33.406 1 38.28 1006 LYS A N 1
ATOM 8012 C CA . LYS A 1 1006 ? 22.406 -21.172 -33.656 1 38.28 1006 LYS A CA 1
ATOM 8013 C C . LYS A 1 1006 ? 21.062 -21.141 -34.406 1 38.28 1006 LYS A C 1
ATOM 8015 O O . LYS A 1 1006 ? 20.969 -21.547 -35.562 1 38.28 1006 LYS A O 1
ATOM 8020 N N . GLY A 1 1007 ? 19.844 -21.312 -33.969 1 33.06 1007 GLY A N 1
ATOM 8021 C CA . GLY A 1 1007 ? 18.812 -20.688 -34.781 1 33.06 1007 GLY A CA 1
ATOM 8022 C C . GLY A 1 1007 ? 19.188 -19.281 -35.25 1 33.06 1007 GLY A C 1
ATOM 8023 O O . GLY A 1 1007 ? 20.125 -18.688 -34.719 1 33.06 1007 GLY A O 1
ATOM 8024 N N . GLY A 1 1008 ? 18.188 -18.562 -36.219 1 31 1008 GLY A N 1
ATOM 8025 C CA . GLY A 1 1008 ? 18.359 -17.391 -37.062 1 31 1008 GLY A CA 1
ATOM 8026 C C . GLY A 1 1008 ? 18.906 -16.188 -36.281 1 31 1008 GLY A C 1
ATOM 8027 O O . GLY A 1 1008 ? 19.922 -15.617 -36.688 1 31 1008 GLY A O 1
ATOM 8028 N N . SER A 1 1009 ? 17.906 -15.203 -35.812 1 28.84 1009 SER A N 1
ATOM 8029 C CA . SER A 1 1009 ? 18.031 -13.781 -36.094 1 28.84 1009 SER A CA 1
ATOM 8030 C C . SER A 1 1009 ? 19.219 -13.164 -35.344 1 28.84 1009 SER A C 1
ATOM 8032 O O . SER A 1 1009 ? 19.891 -12.281 -35.875 1 28.84 1009 SER A O 1
ATOM 8034 N N . SER A 1 1010 ? 18.984 -12.672 -34.094 1 27.06 1010 SER A N 1
ATOM 8035 C CA . SER A 1 1010 ? 19.625 -11.398 -33.781 1 27.06 1010 SER A CA 1
ATOM 8036 C C . SER A 1 1010 ? 21.141 -11.539 -33.719 1 27.06 1010 SER A C 1
ATOM 8038 O O . SER A 1 1010 ? 21.656 -12.531 -33.188 1 27.06 1010 SER A O 1
ATOM 8040 N N . LYS A 1 1011 ? 21.766 -10.664 -34.562 1 29.5 1011 LYS A N 1
ATOM 8041 C CA . LYS A 1 1011 ? 23.141 -10.203 -34.719 1 29.5 1011 LYS A CA 1
ATOM 8042 C C . LYS A 1 1011 ? 23.828 -10.047 -33.375 1 29.5 1011 LYS A C 1
ATOM 8044 O O . LYS A 1 1011 ? 24.859 -9.359 -33.281 1 29.5 1011 LYS A O 1
ATOM 8049 N N . SER A 1 1012 ? 23.125 -9.906 -32.25 1 28.53 1012 SER A N 1
ATOM 8050 C CA . SER A 1 1012 ? 24.109 -9.281 -31.359 1 28.53 1012 SER A CA 1
ATOM 8051 C C . SER A 1 1012 ? 25.438 -10.016 -31.422 1 28.53 1012 SER A C 1
ATOM 8053 O O . SER A 1 1012 ? 25.516 -11.141 -31.922 1 28.53 1012 SER A O 1
ATOM 8055 N N . GLY A 1 1013 ? 26.406 -9.547 -30.5 1 28.2 1013 GLY A N 1
ATOM 8056 C CA . GLY A 1 1013 ? 27.859 -9.461 -30.406 1 28.2 1013 GLY A CA 1
ATOM 8057 C C . GLY A 1 1013 ? 28.531 -10.82 -30.484 1 28.2 1013 GLY A C 1
ATOM 8058 O O . GLY A 1 1013 ? 27.891 -11.852 -30.328 1 28.2 1013 GLY A O 1
ATOM 8059 N N . GLU A 1 1014 ? 29.734 -10.688 -31.078 1 30.98 1014 GLU A N 1
ATOM 8060 C CA . GLU A 1 1014 ? 30.938 -11.508 -31.125 1 30.98 1014 GLU A CA 1
ATOM 8061 C C . GLU A 1 1014 ? 31.094 -12.352 -29.875 1 30.98 1014 GLU A C 1
ATOM 8063 O O . GLU A 1 1014 ? 32.094 -12.281 -29.172 1 30.98 1014 GLU A O 1
ATOM 8068 N N . GLY A 1 1015 ? 30.109 -12.234 -28.984 1 29.91 1015 GLY A N 1
ATOM 8069 C CA . GLY A 1 1015 ? 30.609 -12.906 -27.797 1 29.91 1015 GLY A CA 1
ATOM 8070 C C . GLY A 1 1015 ? 31.203 -14.273 -28.094 1 29.91 1015 GLY A C 1
ATOM 8071 O O . GLY A 1 1015 ? 30.984 -14.828 -29.172 1 29.91 1015 GLY A O 1
ATOM 8072 N N . SER A 1 1016 ? 32.188 -14.672 -27.172 1 32.81 1016 SER A N 1
ATOM 8073 C CA . SER A 1 1016 ? 33.188 -15.727 -27.109 1 32.81 1016 SER A CA 1
ATOM 8074 C C . SER A 1 1016 ? 32.625 -17.078 -27.547 1 32.81 1016 SER A C 1
ATOM 8076 O O . SER A 1 1016 ? 31.547 -17.484 -27.078 1 32.81 1016 SER A O 1
ATOM 8078 N N . LYS A 1 1017 ? 32.906 -17.547 -28.641 1 36.5 1017 LYS A N 1
ATOM 8079 C CA . LYS A 1 1017 ? 33.031 -18.828 -29.328 1 36.5 1017 LYS A CA 1
ATOM 8080 C C . LYS A 1 1017 ? 33.375 -19.938 -28.328 1 36.5 1017 LYS A C 1
ATOM 8082 O O . LYS A 1 1017 ? 33.969 -20.953 -28.703 1 36.5 1017 LYS A O 1
ATOM 8087 N N . SER A 1 1018 ? 33.562 -19.719 -27.031 1 37.91 1018 SER A N 1
ATOM 8088 C CA . SER A 1 1018 ? 34.062 -20.828 -26.25 1 37.91 1018 SER A CA 1
ATOM 8089 C C . SER A 1 1018 ? 33.062 -21.984 -26.203 1 37.91 1018 SER A C 1
ATOM 8091 O O . SER A 1 1018 ? 32.031 -21.906 -25.516 1 37.91 1018 SER A O 1
ATOM 8093 N N . GLY A 1 1019 ? 32.875 -22.578 -27.25 1 45.5 1019 GLY A N 1
ATOM 8094 C CA . GLY A 1 1019 ? 32.094 -23.797 -27.297 1 45.5 1019 GLY A CA 1
ATOM 8095 C C . GLY A 1 1019 ? 32.469 -24.797 -26.219 1 45.5 1019 GLY A C 1
ATOM 8096 O O . GLY A 1 1019 ? 33.656 -25 -25.969 1 45.5 1019 GLY A O 1
ATOM 8097 N N . LYS A 1 1020 ? 31.797 -25.109 -25.359 1 54.47 1020 LYS A N 1
ATOM 8098 C CA . LYS A 1 1020 ? 32.062 -26.062 -24.297 1 54.47 1020 LYS A CA 1
ATOM 8099 C C . LYS A 1 1020 ? 32.344 -27.469 -24.875 1 54.47 1020 LYS A C 1
ATOM 8101 O O . LYS A 1 1020 ? 31.594 -27.938 -25.734 1 54.47 1020 LYS A O 1
ATOM 8106 N N . ASN A 1 1021 ? 33.594 -28.016 -24.641 1 69.25 1021 ASN A N 1
ATOM 8107 C CA . ASN A 1 1021 ? 33.906 -29.375 -25.016 1 69.25 1021 ASN A CA 1
ATOM 8108 C C . ASN A 1 1021 ? 33.281 -30.391 -24.062 1 69.25 1021 ASN A C 1
ATOM 8110 O O . ASN A 1 1021 ? 33.219 -30.172 -22.859 1 69.25 1021 ASN A O 1
ATOM 8114 N N . LEU A 1 1022 ? 32.562 -31.359 -24.734 1 76.88 1022 LEU A N 1
ATOM 8115 C CA . LEU A 1 1022 ? 31.875 -32.406 -23.984 1 76.88 1022 LEU A CA 1
ATOM 8116 C C . LEU A 1 1022 ? 32.656 -33.719 -24.062 1 76.88 1022 LEU A C 1
ATOM 8118 O O . LEU A 1 1022 ? 33.219 -34.062 -25.109 1 76.88 1022 LEU A O 1
ATOM 8122 N N . THR A 1 1023 ? 32.875 -34.281 -22.984 1 72.94 1023 THR A N 1
ATOM 8123 C CA . THR A 1 1023 ? 33.562 -35.562 -22.922 1 72.94 1023 THR A CA 1
ATOM 8124 C C . THR A 1 1023 ? 32.75 -36.594 -22.156 1 72.94 1023 THR A C 1
ATOM 8126 O O . THR A 1 1023 ? 32.188 -36.281 -21.109 1 72.94 1023 THR A O 1
ATOM 8129 N N . GLY A 1 1024 ? 32.688 -37.812 -22.812 1 78.44 1024 GLY A N 1
ATOM 8130 C CA . GLY A 1 1024 ? 32.062 -38.906 -22.109 1 78.44 1024 GLY A CA 1
ATOM 8131 C C . GLY A 1 1024 ? 31.438 -39.938 -23.031 1 78.44 1024 GLY A C 1
ATOM 8132 O O . GLY A 1 1024 ? 31.156 -39.656 -24.203 1 78.44 1024 GLY A O 1
ATOM 8133 N N . SER A 1 1025 ? 31.281 -41.125 -22.547 1 82.94 1025 SER A N 1
ATOM 8134 C CA . SER A 1 1025 ? 30.594 -42.188 -23.281 1 82.94 1025 SER A CA 1
ATOM 8135 C C . SER A 1 1025 ? 29.156 -41.812 -23.578 1 82.94 1025 SER A C 1
ATOM 8137 O O . SER A 1 1025 ? 28.562 -42.312 -24.531 1 82.94 1025 SER A O 1
ATOM 8139 N N . SER A 1 1026 ? 28.594 -40.875 -22.812 1 88.81 1026 SER A N 1
ATOM 8140 C CA . SER A 1 1026 ? 27.234 -40.406 -23.047 1 88.81 1026 SER A CA 1
ATOM 8141 C C . SER A 1 1026 ? 27.109 -39.688 -24.391 1 88.81 1026 SER A C 1
ATOM 8143 O O . SER A 1 1026 ? 26.156 -39.906 -25.125 1 88.81 1026 SER A O 1
ATOM 8145 N N . VAL A 1 1027 ? 28.094 -38.906 -24.672 1 88.88 1027 VAL A N 1
ATOM 8146 C CA . VAL A 1 1027 ? 28.109 -38.188 -25.938 1 88.88 1027 VAL A CA 1
ATOM 8147 C C . VAL A 1 1027 ? 28.188 -39.156 -27.109 1 88.88 1027 VAL A C 1
ATOM 8149 O O . VAL A 1 1027 ? 27.453 -39.031 -28.078 1 88.88 1027 VAL A O 1
ATOM 8152 N N . ALA A 1 1028 ? 29.078 -40.094 -26.953 1 89.56 1028 ALA A N 1
ATOM 8153 C CA . ALA A 1 1028 ? 29.234 -41.094 -27.984 1 89.56 1028 ALA A CA 1
ATOM 8154 C C . ALA A 1 1028 ? 27.953 -41.875 -28.219 1 89.56 1028 ALA A C 1
ATOM 8156 O O . ALA A 1 1028 ? 27.578 -42.156 -29.359 1 89.56 1028 ALA A O 1
ATOM 8157 N N . THR A 1 1029 ? 27.297 -42.188 -27.172 1 92.12 1029 THR A N 1
ATOM 8158 C CA . THR A 1 1029 ? 26.031 -42.938 -27.25 1 92.12 1029 THR A CA 1
ATOM 8159 C C . THR A 1 1029 ? 24.984 -42.125 -28 1 92.12 1029 THR A C 1
ATOM 8161 O O . THR A 1 1029 ? 24.266 -42.656 -28.828 1 92.12 1029 THR A O 1
ATOM 8164 N N . ALA A 1 1030 ? 24.859 -40.844 -27.672 1 95 1030 ALA A N 1
ATOM 8165 C CA . ALA A 1 1030 ? 23.906 -39.969 -28.359 1 95 1030 ALA A CA 1
ATOM 8166 C C . ALA A 1 1030 ? 24.203 -39.906 -29.844 1 95 1030 ALA A C 1
ATOM 8168 O O . ALA A 1 1030 ? 23.297 -39.969 -30.672 1 95 1030 ALA A O 1
ATOM 8169 N N . LEU A 1 1031 ? 25.469 -39.781 -30.188 1 93.5 1031 LEU A N 1
ATOM 8170 C CA . LEU A 1 1031 ? 25.875 -39.75 -31.594 1 93.5 1031 LEU A CA 1
ATOM 8171 C C . LEU A 1 1031 ? 25.547 -41.062 -32.281 1 93.5 1031 LEU A C 1
ATOM 8173 O O . LEU A 1 1031 ? 25.109 -41.062 -33.438 1 93.5 1031 LEU A O 1
ATOM 8177 N N . GLY A 1 1032 ? 25.766 -42.094 -31.562 1 94.88 1032 GLY A N 1
ATOM 8178 C CA . GLY A 1 1032 ? 25.422 -43.406 -32.094 1 94.88 1032 GLY A CA 1
ATOM 8179 C C . GLY A 1 1032 ? 23.938 -43.562 -32.375 1 94.88 1032 GLY A C 1
ATOM 8180 O O . GLY A 1 1032 ? 23.547 -44.094 -33.438 1 94.88 1032 GLY A O 1
ATOM 8181 N N . ALA A 1 1033 ? 23.125 -43.188 -31.422 1 96.94 1033 ALA A N 1
ATOM 8182 C CA . ALA A 1 1033 ? 21.672 -43.219 -31.625 1 96.94 1033 ALA A CA 1
ATOM 8183 C C . ALA A 1 1033 ? 21.266 -42.375 -32.812 1 96.94 1033 ALA A C 1
ATOM 8185 O O . ALA A 1 1033 ? 20.391 -42.75 -33.594 1 96.94 1033 ALA A O 1
ATOM 8186 N N . GLY A 1 1034 ? 21.859 -41.25 -32.969 1 96.88 1034 GLY A N 1
ATOM 8187 C CA . GLY A 1 1034 ? 21.609 -40.406 -34.125 1 96.88 1034 GLY A CA 1
ATOM 8188 C C . GLY A 1 1034 ? 21.984 -41.062 -35.438 1 96.88 1034 GLY A C 1
ATOM 8189 O O . GLY A 1 1034 ? 21.266 -40.938 -36.438 1 96.88 1034 GLY A O 1
ATOM 8190 N N . LEU A 1 1035 ? 23.141 -41.656 -35.438 1 95.69 1035 LEU A N 1
ATOM 8191 C CA . LEU A 1 1035 ? 23.594 -42.344 -36.656 1 95.69 1035 LEU A CA 1
ATOM 8192 C C . LEU A 1 1035 ? 22.625 -43.469 -37.031 1 95.69 1035 LEU A C 1
ATOM 8194 O O . LEU A 1 1035 ? 22.344 -43.656 -38.219 1 95.69 1035 LEU A O 1
ATOM 8198 N N . ALA A 1 1036 ? 22.203 -44.188 -36.062 1 97.06 1036 ALA A N 1
ATOM 8199 C CA . ALA A 1 1036 ? 21.203 -45.219 -36.344 1 97.06 1036 ALA A CA 1
ATOM 8200 C C . ALA A 1 1036 ? 19.969 -44.625 -37 1 97.06 1036 ALA A C 1
ATOM 8202 O O . ALA A 1 1036 ? 19.422 -45.188 -37.938 1 97.06 1036 ALA A O 1
ATOM 8203 N N . ALA A 1 1037 ? 19.484 -43.562 -36.438 1 97.69 1037 ALA A N 1
ATOM 8204 C CA . ALA A 1 1037 ? 18.328 -42.875 -37 1 97.69 1037 ALA A CA 1
ATOM 8205 C C . ALA A 1 1037 ? 18.594 -42.469 -38.438 1 97.69 1037 ALA A C 1
ATOM 8207 O O . ALA A 1 1037 ? 17.734 -42.594 -39.312 1 97.69 1037 ALA A O 1
ATOM 8208 N N . MET A 1 1038 ? 19.766 -41.969 -38.719 1 96.31 1038 MET A N 1
ATOM 8209 C CA . MET A 1 1038 ? 20.156 -41.562 -40.062 1 96.31 1038 MET A CA 1
ATOM 8210 C C . MET A 1 1038 ? 20.094 -42.719 -41.031 1 96.31 1038 MET A C 1
ATOM 8212 O O . MET A 1 1038 ? 19.594 -42.562 -42.156 1 96.31 1038 MET A O 1
ATOM 8216 N N . ILE A 1 1039 ? 20.578 -43.812 -40.594 1 95.94 1039 ILE A N 1
ATOM 8217 C CA . ILE A 1 1039 ? 20.562 -45 -41.438 1 95.94 1039 ILE A CA 1
ATOM 8218 C C . ILE A 1 1039 ? 19.125 -45.375 -41.781 1 95.94 1039 ILE A C 1
ATOM 8220 O O . ILE A 1 1039 ? 18.812 -45.688 -42.906 1 95.94 1039 ILE A O 1
ATOM 8224 N N . ILE A 1 1040 ? 18.312 -45.312 -40.812 1 96.56 1040 ILE A N 1
ATOM 8225 C CA . ILE A 1 1040 ? 16.922 -45.656 -41 1 96.56 1040 ILE A CA 1
ATOM 8226 C C . ILE A 1 1040 ? 16.297 -44.688 -42.031 1 96.56 1040 ILE A C 1
ATOM 8228 O O . ILE A 1 1040 ? 15.547 -45.094 -42.906 1 96.56 1040 ILE A O 1
ATOM 8232 N N . TYR A 1 1041 ? 16.578 -43.438 -41.906 1 96.19 1041 TYR A N 1
ATOM 8233 C CA . TYR A 1 1041 ? 16.047 -42.438 -42.844 1 96.19 1041 TYR A CA 1
ATOM 8234 C C . TYR A 1 1041 ? 16.547 -42.719 -44.25 1 96.19 1041 TYR A C 1
ATOM 8236 O O . TYR A 1 1041 ? 15.805 -42.5 -45.219 1 96.19 1041 TYR A O 1
ATOM 8244 N N . CYS A 1 1042 ? 17.797 -43.156 -44.406 1 95.19 1042 CYS A N 1
ATOM 8245 C CA . CYS A 1 1042 ? 18.328 -43.469 -45.719 1 95.19 1042 CYS A CA 1
ATOM 8246 C C . CYS A 1 1042 ? 17.562 -44.594 -46.375 1 95.19 1042 CYS A C 1
ATOM 8248 O O . CYS A 1 1042 ? 17.25 -44.562 -47.562 1 95.19 1042 CYS A O 1
ATOM 8250 N N . VAL A 1 1043 ? 17.297 -45.562 -45.594 1 94.88 1043 VAL A N 1
ATOM 8251 C CA . VAL A 1 1043 ? 16.531 -46.688 -46.094 1 94.88 1043 VAL A CA 1
ATOM 8252 C C . VAL A 1 1043 ? 15.109 -46.25 -46.438 1 94.88 1043 VAL A C 1
ATOM 8254 O O . VAL A 1 1043 ? 14.586 -46.594 -47.5 1 94.88 1043 VAL A O 1
ATOM 8257 N N . LYS A 1 1044 ? 14.508 -45.5 -45.562 1 95.62 1044 LYS A N 1
ATOM 8258 C CA . LYS A 1 1044 ? 13.156 -45 -45.781 1 95.62 1044 LYS A CA 1
ATOM 8259 C C . LYS A 1 1044 ? 13.07 -44.156 -47.031 1 95.62 1044 LYS A C 1
ATOM 8261 O O . LYS A 1 1044 ? 12.156 -44.312 -47.844 1 95.62 1044 LYS A O 1
ATOM 8266 N N . ALA A 1 1045 ? 14.016 -43.281 -47.219 1 94.62 1045 ALA A N 1
ATOM 8267 C CA . ALA A 1 1045 ? 14.039 -42.406 -48.375 1 94.62 1045 ALA A CA 1
ATOM 8268 C C . ALA A 1 1045 ? 14.172 -43.219 -49.656 1 94.62 1045 ALA A C 1
ATOM 8270 O O . ALA A 1 1045 ? 13.555 -42.906 -50.688 1 94.62 1045 ALA A O 1
ATOM 8271 N N . SER A 1 1046 ? 14.969 -44.25 -49.625 1 93.31 1046 SER A N 1
ATOM 8272 C CA . SER A 1 1046 ? 15.164 -45.094 -50.781 1 93.31 1046 SER A CA 1
ATOM 8273 C C . SER A 1 1046 ? 13.883 -45.844 -51.156 1 93.31 1046 SER A C 1
ATOM 8275 O O . SER A 1 1046 ? 13.531 -45.938 -52.312 1 93.31 1046 SER A O 1
ATOM 8277 N N . ILE A 1 1047 ? 13.234 -46.281 -50.156 1 93 1047 ILE A N 1
ATOM 8278 C CA . ILE A 1 1047 ? 11.992 -47 -50.406 1 93 1047 ILE A CA 1
ATOM 8279 C C . ILE A 1 1047 ? 10.961 -46.062 -51.031 1 93 1047 ILE A C 1
ATOM 8281 O O . ILE A 1 1047 ? 10.344 -46.406 -52.031 1 93 1047 ILE A O 1
ATOM 8285 N N . LEU A 1 1048 ? 10.789 -44.906 -50.469 1 93.19 1048 LEU A N 1
ATOM 8286 C CA . LEU A 1 1048 ? 9.766 -43.969 -50.938 1 93.19 1048 LEU A CA 1
ATOM 8287 C C . LEU A 1 1048 ? 10.102 -43.406 -52.312 1 93.19 1048 LEU A C 1
ATOM 8289 O O . LEU A 1 1048 ? 9.211 -43.219 -53.125 1 93.19 1048 LEU A O 1
ATOM 8293 N N . SER A 1 1049 ? 11.406 -43.188 -52.531 1 89.75 1049 SER A N 1
ATOM 8294 C CA . SER A 1 1049 ? 11.828 -42.656 -53.812 1 89.75 1049 SER A CA 1
ATOM 8295 C C . SER A 1 1049 ? 11.562 -43.688 -54.938 1 89.75 1049 SER A C 1
ATOM 8297 O O . SER A 1 1049 ? 11.133 -43.312 -56.031 1 89.75 1049 SER A O 1
ATOM 8299 N N . VAL A 1 1050 ? 11.805 -44.906 -54.688 1 87.56 1050 VAL A N 1
ATOM 8300 C CA . VAL A 1 1050 ? 11.57 -45.969 -55.656 1 87.56 1050 VAL A CA 1
ATOM 8301 C C . VAL A 1 1050 ? 10.07 -46.094 -55.938 1 87.56 1050 VAL A C 1
ATOM 8303 O O . VAL A 1 1050 ? 9.656 -46.25 -57.094 1 87.56 1050 VAL A O 1
ATOM 8306 N N . LYS A 1 1051 ? 9.336 -46 -54.938 1 89.12 1051 LYS A N 1
ATOM 8307 C CA . LYS A 1 1051 ? 7.887 -46.062 -55.094 1 89.12 1051 LYS A CA 1
ATOM 8308 C C . LYS A 1 1051 ? 7.352 -44.938 -55.938 1 89.12 1051 LYS A C 1
ATOM 8310 O O . LYS A 1 1051 ? 6.449 -45.125 -56.75 1 89.12 1051 LYS A O 1
ATOM 8315 N N . THR A 1 1052 ? 7.895 -43.812 -55.688 1 88.81 1052 THR A N 1
ATOM 8316 C CA . THR A 1 1052 ? 7.48 -42.625 -56.438 1 88.81 1052 THR A CA 1
ATOM 8317 C C . THR A 1 1052 ? 7.934 -42.75 -57.906 1 88.81 1052 THR A C 1
ATOM 8319 O O . THR A 1 1052 ? 7.172 -42.438 -58.812 1 88.81 1052 THR A O 1
ATOM 8322 N N . ALA A 1 1053 ? 9.148 -43.219 -58.094 1 83.88 1053 ALA A N 1
ATOM 8323 C CA . ALA A 1 1053 ? 9.68 -43.406 -59.469 1 83.88 1053 ALA A CA 1
ATOM 8324 C C . ALA A 1 1053 ? 8.883 -44.438 -60.219 1 83.88 1053 ALA A C 1
ATOM 8326 O O . ALA A 1 1053 ? 8.625 -44.25 -61.438 1 83.88 1053 ALA A O 1
ATOM 8327 N N . ASN A 1 1054 ? 8.531 -45.469 -59.625 1 86.12 1054 ASN A N 1
ATOM 8328 C CA . ASN A 1 1054 ? 7.777 -46.531 -60.25 1 86.12 1054 ASN A CA 1
ATOM 8329 C C . ASN A 1 1054 ? 6.355 -46.094 -60.594 1 86.12 1054 ASN A C 1
ATOM 8331 O O . ASN A 1 1054 ? 5.766 -46.562 -61.562 1 86.12 1054 ASN A O 1
ATOM 8335 N N . GLN A 1 1055 ? 5.875 -45.312 -59.781 1 83.31 1055 GLN A N 1
ATOM 8336 C CA . GLN A 1 1055 ? 4.566 -44.75 -60.094 1 83.31 1055 GLN A CA 1
ATOM 8337 C C . GLN A 1 1055 ? 4.637 -43.844 -61.344 1 83.31 1055 GLN A C 1
ATOM 8339 O O . GLN A 1 1055 ? 3.658 -43.75 -62.094 1 83.31 1055 GLN A O 1
ATOM 8344 N N . ASN A 1 1056 ? 5.863 -43.281 -61.531 1 76.25 1056 ASN A N 1
ATOM 8345 C CA . ASN A 1 1056 ? 6.082 -42.438 -62.719 1 76.25 1056 ASN A CA 1
ATOM 8346 C C . ASN A 1 1056 ? 6.688 -43.25 -63.875 1 76.25 1056 ASN A C 1
ATOM 8348 O O . ASN A 1 1056 ? 7.383 -42.719 -64.688 1 76.25 1056 ASN A O 1
ATOM 8352 N N . LYS A 1 1057 ? 6.48 -44.625 -63.781 1 76.19 1057 LYS A N 1
ATOM 8353 C CA . LYS A 1 1057 ? 6.75 -45.594 -64.875 1 76.19 1057 LYS A CA 1
ATOM 8354 C C . LYS A 1 1057 ? 8.242 -45.844 -65 1 76.19 1057 LYS A C 1
ATOM 8356 O O . LYS A 1 1057 ? 8.75 -46 -66.125 1 76.19 1057 LYS A O 1
ATOM 8361 N N . ALA A 1 1058 ? 8.938 -45.688 -63.812 1 75.38 1058 ALA A N 1
ATOM 8362 C CA . ALA A 1 1058 ? 10.32 -46.156 -63.844 1 75.38 1058 ALA A CA 1
ATOM 8363 C C . ALA A 1 1058 ? 10.391 -47.656 -63.5 1 75.38 1058 ALA A C 1
ATOM 8365 O O . ALA A 1 1058 ? 9.555 -48.156 -62.75 1 75.38 1058 ALA A O 1
ATOM 8366 N N . ALA A 1 1059 ? 10.836 -48.625 -64.25 1 78.31 1059 ALA A N 1
ATOM 8367 C CA . ALA A 1 1059 ? 10.914 -50.062 -64.062 1 78.31 1059 ALA A CA 1
ATOM 8368 C C . ALA A 1 1059 ? 12.078 -50.438 -63.125 1 78.31 1059 ALA A C 1
ATOM 8370 O O . ALA A 1 1059 ? 12.984 -51.156 -63.531 1 78.31 1059 ALA A O 1
ATOM 8371 N N . ILE A 1 1060 ? 12.039 -49.781 -61.75 1 81.12 1060 ILE A N 1
ATOM 8372 C CA . ILE A 1 1060 ? 13.086 -50.125 -60.781 1 81.12 1060 ILE A CA 1
ATOM 8373 C C . ILE A 1 1060 ? 12.57 -51.188 -59.812 1 81.12 1060 ILE A C 1
ATOM 8375 O O . ILE A 1 1060 ? 11.406 -51.156 -59.438 1 81.12 1060 ILE A O 1
ATOM 8379 N N . HIS A 1 1061 ? 13.312 -52.156 -59.5 1 82.25 1061 HIS A N 1
ATOM 8380 C CA . HIS A 1 1061 ? 12.938 -53.188 -58.531 1 82.25 1061 HIS A CA 1
ATOM 8381 C C . HIS A 1 1061 ? 12.641 -52.594 -57.188 1 82.25 1061 HIS A C 1
ATOM 8383 O O . HIS A 1 1061 ? 13.492 -51.906 -56.594 1 82.25 1061 HIS A O 1
ATOM 8389 N N . PRO A 1 1062 ? 11.523 -52.812 -56.688 1 82.88 1062 PRO A N 1
ATOM 8390 C CA . PRO A 1 1062 ? 11.125 -52.156 -55.438 1 82.88 1062 PRO A CA 1
ATOM 8391 C C . PRO A 1 1062 ? 11.836 -52.719 -54.219 1 82.88 1062 PRO A C 1
ATOM 8393 O O . PRO A 1 1062 ? 12.164 -53.906 -54.219 1 82.88 1062 PRO A O 1
ATOM 8396 N N . ILE A 1 1063 ? 12.211 -51.906 -53.219 1 85.94 1063 ILE A N 1
ATOM 8397 C CA . ILE A 1 1063 ? 12.672 -52.312 -51.875 1 85.94 1063 ILE A CA 1
ATOM 8398 C C . ILE A 1 1063 ? 11.469 -52.562 -50.969 1 85.94 1063 ILE A C 1
ATOM 8400 O O . ILE A 1 1063 ? 10.609 -51.719 -50.812 1 85.94 1063 ILE A O 1
ATOM 8404 N N . PRO A 1 1064 ? 11.305 -53.75 -50.438 1 87.62 1064 PRO A N 1
ATOM 8405 C CA . PRO A 1 1064 ? 10.164 -54.031 -49.562 1 87.62 1064 PRO A CA 1
ATOM 8406 C C . PRO A 1 1064 ? 10.055 -53.031 -48.406 1 87.62 1064 PRO A C 1
ATOM 8408 O O . PRO A 1 1064 ? 11.062 -52.656 -47.812 1 87.62 1064 PRO A O 1
ATOM 8411 N N . ASP A 1 1065 ? 8.805 -52.656 -48.125 1 89.5 1065 ASP A N 1
ATOM 8412 C CA . ASP A 1 1065 ? 8.539 -51.656 -47.094 1 89.5 1065 ASP A CA 1
ATOM 8413 C C . ASP A 1 1065 ? 9.008 -52.125 -45.75 1 89.5 1065 ASP A C 1
ATOM 8415 O O . ASP A 1 1065 ? 9.391 -51.344 -44.875 1 89.5 1065 ASP A O 1
ATOM 8419 N N . ASP A 1 1066 ? 8.961 -53.375 -45.594 1 89.56 1066 ASP A N 1
ATOM 8420 C CA . ASP A 1 1066 ? 9.281 -53.969 -44.281 1 89.56 1066 ASP A CA 1
ATOM 8421 C C . ASP A 1 1066 ? 10.766 -53.812 -43.969 1 89.56 1066 ASP A C 1
ATOM 8423 O O . ASP A 1 1066 ? 11.172 -53.969 -42.812 1 89.56 1066 ASP A O 1
ATOM 8427 N N . ARG A 1 1067 ? 11.547 -53.469 -44.969 1 90.25 1067 ARG A N 1
ATOM 8428 C CA . ARG A 1 1067 ? 12.977 -53.281 -44.75 1 90.25 1067 ARG A CA 1
ATOM 8429 C C . ARG A 1 1067 ? 13.227 -52.062 -43.844 1 90.25 1067 ARG A C 1
ATOM 8431 O O . ARG A 1 1067 ? 14.234 -52.031 -43.125 1 90.25 1067 ARG A O 1
ATOM 8438 N N . ALA A 1 1068 ? 12.273 -51.156 -43.906 1 91.12 1068 ALA A N 1
ATOM 8439 C CA . ALA A 1 1068 ? 12.398 -49.969 -43.062 1 91.12 1068 ALA A CA 1
ATOM 8440 C C . ALA A 1 1068 ? 12.273 -50.375 -41.594 1 91.12 1068 ALA A C 1
ATOM 8442 O O . ALA A 1 1068 ? 12.898 -49.75 -40.719 1 91.12 1068 ALA A O 1
ATOM 8443 N N . ILE A 1 1069 ? 11.508 -51.312 -41.281 1 91.06 1069 ILE A N 1
ATOM 8444 C CA . ILE A 1 1069 ? 11.289 -51.781 -39.906 1 91.06 1069 ILE A CA 1
ATOM 8445 C C . ILE A 1 1069 ? 12.406 -52.75 -39.531 1 91.06 1069 ILE A C 1
ATOM 8447 O O . ILE A 1 1069 ? 12.914 -52.719 -38.406 1 91.06 1069 ILE A O 1
ATOM 8451 N N . GLN A 1 1070 ? 12.852 -53.531 -40.5 1 91.56 1070 GLN A N 1
ATOM 8452 C CA . GLN A 1 1070 ? 13.828 -54.594 -40.219 1 91.56 1070 GLN A CA 1
ATOM 8453 C C . GLN A 1 1070 ? 15.211 -54 -39.969 1 91.56 1070 GLN A C 1
ATOM 8455 O O . GLN A 1 1070 ? 15.984 -54.531 -39.156 1 91.56 1070 GLN A O 1
ATOM 8460 N N . VAL A 1 1071 ? 15.484 -52.938 -40.594 1 93 1071 VAL A N 1
ATOM 8461 C CA . VAL A 1 1071 ? 16.797 -52.344 -40.406 1 93 1071 VAL A CA 1
ATOM 8462 C C . VAL A 1 1071 ? 16.938 -51.781 -39 1 93 1071 VAL A C 1
ATOM 8464 O O . VAL A 1 1071 ? 18.047 -51.594 -38.5 1 93 1071 VAL A O 1
ATOM 8467 N N . ALA A 1 1072 ? 15.797 -51.5 -38.406 1 93.69 1072 ALA A N 1
ATOM 8468 C CA . ALA A 1 1072 ? 15.789 -50.938 -37.062 1 93.69 1072 ALA A CA 1
ATOM 8469 C C . ALA A 1 1072 ? 15.922 -52.031 -36 1 93.69 1072 ALA A C 1
ATOM 8471 O O . ALA A 1 1072 ? 15.836 -51.75 -34.781 1 93.69 1072 ALA A O 1
ATOM 8472 N N . LYS A 1 1073 ? 16.188 -53.219 -36.312 1 93.81 1073 LYS A N 1
ATOM 8473 C CA . LYS A 1 1073 ? 16.484 -54.312 -35.375 1 93.81 1073 LYS A CA 1
ATOM 8474 C C . LYS A 1 1073 ? 17.984 -54.312 -35.031 1 93.81 1073 LYS A C 1
ATOM 8476 O O . LYS A 1 1073 ? 18.812 -54 -35.875 1 93.81 1073 LYS A O 1
ATOM 8481 N N . PRO A 1 1074 ? 18.312 -54.75 -33.844 1 93.56 1074 PRO A N 1
ATOM 8482 C CA . PRO A 1 1074 ? 19.688 -54.625 -33.344 1 93.56 1074 PRO A CA 1
ATOM 8483 C C . PRO A 1 1074 ? 20.703 -55.312 -34.25 1 93.56 1074 PRO A C 1
ATOM 8485 O O . PRO A 1 1074 ? 21.719 -54.688 -34.625 1 93.56 1074 PRO A O 1
ATOM 8488 N N . ASP A 1 1075 ? 20.484 -56.5 -34.719 1 91.94 1075 ASP A N 1
ATOM 8489 C CA . ASP A 1 1075 ? 21.453 -57.25 -35.531 1 91.94 1075 ASP A CA 1
ATOM 8490 C C . ASP A 1 1075 ? 21.594 -56.594 -36.906 1 91.94 1075 ASP A C 1
ATOM 8492 O O . ASP A 1 1075 ? 22.703 -56.469 -37.438 1 91.94 1075 ASP A O 1
ATOM 8496 N N . ALA A 1 1076 ? 20.484 -56.312 -37.469 1 93.56 1076 ALA A N 1
ATOM 8497 C CA . ALA A 1 1076 ? 20.531 -55.656 -38.781 1 93.56 1076 ALA A CA 1
ATOM 8498 C C . ALA A 1 1076 ? 21.25 -54.312 -38.688 1 93.56 1076 ALA A C 1
ATOM 8500 O O . ALA A 1 1076 ? 22.016 -53.938 -39.594 1 93.56 1076 ALA A O 1
ATOM 8501 N N . MET A 1 1077 ? 21 -53.562 -37.656 1 95.06 1077 MET A N 1
ATOM 8502 C CA . MET A 1 1077 ? 21.609 -52.25 -37.5 1 95.06 1077 MET A CA 1
ATOM 8503 C C . MET A 1 1077 ? 23.109 -52.375 -37.281 1 95.06 1077 MET A C 1
ATOM 8505 O O . MET A 1 1077 ? 23.875 -51.562 -37.781 1 95.06 1077 MET A O 1
ATOM 8509 N N . LYS A 1 1078 ? 23.562 -53.375 -36.531 1 93 1078 LYS A N 1
ATOM 8510 C CA . LYS A 1 1078 ? 24.984 -53.625 -36.344 1 93 1078 LYS A CA 1
ATOM 8511 C C . LYS A 1 1078 ? 25.672 -53.875 -37.688 1 93 1078 LYS A C 1
ATOM 8513 O O . LYS A 1 1078 ? 26.766 -53.344 -37.938 1 93 1078 LYS A O 1
ATOM 8518 N N . ARG A 1 1079 ? 24.953 -54.594 -38.562 1 92.38 1079 ARG A N 1
ATOM 8519 C CA . ARG A 1 1079 ? 25.5 -54.875 -39.875 1 92.38 1079 ARG A CA 1
ATOM 8520 C C . ARG A 1 1079 ? 25.484 -53.594 -40.75 1 92.38 1079 ARG A C 1
ATOM 8522 O O . ARG A 1 1079 ? 26.406 -53.375 -41.531 1 92.38 1079 ARG A O 1
ATOM 8529 N N . ALA A 1 1080 ? 24.469 -52.844 -40.562 1 94.06 1080 ALA A N 1
ATOM 8530 C CA . ALA A 1 1080 ? 24.422 -51.594 -41.281 1 94.06 1080 ALA A CA 1
ATOM 8531 C C . ALA A 1 1080 ? 25.562 -50.656 -40.875 1 94.06 1080 ALA A C 1
ATOM 8533 O O . ALA A 1 1080 ? 26.172 -50 -41.719 1 94.06 1080 ALA A O 1
ATOM 8534 N N . PHE A 1 1081 ? 25.859 -50.562 -39.562 1 93.56 1081 PHE A N 1
ATOM 8535 C CA . PHE A 1 1081 ? 27 -49.781 -39.062 1 93.56 1081 PHE A CA 1
ATOM 8536 C C . PHE A 1 1081 ? 28.297 -50.25 -39.719 1 93.56 1081 PHE A C 1
ATOM 8538 O O . PHE A 1 1081 ? 29.094 -49.438 -40.188 1 93.56 1081 PHE A O 1
ATOM 8545 N N . ALA A 1 1082 ? 28.391 -51.531 -39.812 1 89.31 1082 ALA A N 1
ATOM 8546 C CA . ALA A 1 1082 ? 29.609 -52.125 -40.344 1 89.31 1082 ALA A CA 1
ATOM 8547 C C . ALA A 1 1082 ? 29.75 -51.812 -41.844 1 89.31 1082 ALA A C 1
ATOM 8549 O O . ALA A 1 1082 ? 30.875 -51.75 -42.344 1 89.31 1082 ALA A O 1
ATOM 8550 N N . SER A 1 1083 ? 28.703 -51.625 -42.438 1 91.06 1083 SER A N 1
ATOM 8551 C CA . SER A 1 1083 ? 28.703 -51.406 -43.875 1 91.06 1083 SER A CA 1
ATOM 8552 C C . SER A 1 1083 ? 29.062 -49.969 -44.219 1 91.06 1083 SER A C 1
ATOM 8554 O O . SER A 1 1083 ? 29.281 -49.625 -45.406 1 91.06 1083 SER A O 1
ATOM 8556 N N . LEU A 1 1084 ? 29.172 -49.094 -43.25 1 92.12 1084 LEU A N 1
ATOM 8557 C CA . LEU A 1 1084 ? 29.406 -47.656 -43.531 1 92.12 1084 LEU A CA 1
ATOM 8558 C C . LEU A 1 1084 ? 30.891 -47.375 -43.719 1 92.12 1084 LEU A C 1
ATOM 8560 O O . LEU A 1 1084 ? 31.25 -46.312 -44.219 1 92.12 1084 LEU A O 1
ATOM 8564 N N . GLY A 1 1085 ? 31.688 -48.312 -43.344 1 87.12 1085 GLY A N 1
ATOM 8565 C CA . GLY A 1 1085 ? 33.125 -48.125 -43.531 1 87.12 1085 GLY A CA 1
ATOM 8566 C C . GLY A 1 1085 ? 33.969 -49.188 -42.844 1 87.12 1085 GLY A C 1
ATOM 8567 O O . GLY A 1 1085 ? 33.438 -50.062 -42.156 1 87.12 1085 GLY A O 1
ATOM 8568 N N . SER A 1 1086 ? 35.188 -49.031 -43.031 1 86.75 1086 SER A N 1
ATOM 8569 C CA . SER A 1 1086 ? 36.125 -49.938 -42.375 1 86.75 1086 SER A CA 1
ATOM 8570 C C . SER A 1 1086 ? 36.188 -49.719 -40.875 1 86.75 1086 SER A C 1
ATOM 8572 O O . SER A 1 1086 ? 36.156 -48.562 -40.406 1 86.75 1086 SER A O 1
ATOM 8574 N N . THR A 1 1087 ? 36.125 -50.781 -40.125 1 86.56 1087 THR A N 1
ATOM 8575 C CA . THR A 1 1087 ? 36.188 -50.688 -38.656 1 86.56 1087 THR A CA 1
ATOM 8576 C C . THR A 1 1087 ? 37.594 -50.969 -38.156 1 86.56 1087 THR A C 1
ATOM 8578 O O . THR A 1 1087 ? 38.219 -51.969 -38.562 1 86.56 1087 THR A O 1
ATOM 8581 N N . THR A 1 1088 ? 38.031 -50.156 -37.375 1 81.31 1088 THR A N 1
ATOM 8582 C CA . THR A 1 1088 ? 39.344 -50.375 -36.812 1 81.31 1088 THR A CA 1
ATOM 8583 C C . THR A 1 1088 ? 39.344 -51.5 -35.781 1 81.31 1088 THR A C 1
ATOM 8585 O O . THR A 1 1088 ? 38.281 -52 -35.438 1 81.31 1088 THR A O 1
ATOM 8588 N N . SER A 1 1089 ? 40.562 -51.812 -35.281 1 78.38 1089 SER A N 1
ATOM 8589 C CA . SER A 1 1089 ? 40.688 -52.875 -34.281 1 78.38 1089 SER A CA 1
ATOM 8590 C C . SER A 1 1089 ? 39.969 -52.5 -33 1 78.38 1089 SER A C 1
ATOM 8592 O O . SER A 1 1089 ? 39.531 -53.406 -32.25 1 78.38 1089 SER A O 1
ATOM 8594 N N . ASN A 1 1090 ? 39.844 -51.25 -32.844 1 78.62 1090 ASN A N 1
ATOM 8595 C CA . ASN A 1 1090 ? 39.188 -50.781 -31.625 1 78.62 1090 ASN A CA 1
ATOM 8596 C C . ASN A 1 1090 ? 37.719 -50.531 -31.859 1 78.62 1090 ASN A C 1
ATOM 8598 O O . ASN A 1 1090 ? 37.031 -50 -31 1 78.62 1090 ASN A O 1
ATOM 8602 N N . LYS A 1 1091 ? 37.25 -50.906 -33 1 86.25 1091 LYS A N 1
ATOM 8603 C CA . LYS A 1 1091 ? 35.812 -50.875 -33.312 1 86.25 1091 LYS A CA 1
ATOM 8604 C C . LYS A 1 1091 ? 35.375 -49.469 -33.625 1 86.25 1091 LYS A C 1
ATOM 8606 O O . LYS A 1 1091 ? 34.25 -49.062 -33.219 1 86.25 1091 LYS A O 1
ATOM 8611 N N . PHE A 1 1092 ? 36.25 -48.656 -34.094 1 87.5 1092 PHE A N 1
ATOM 8612 C CA . PHE A 1 1092 ? 35.938 -47.312 -34.594 1 87.5 1092 PHE A CA 1
ATOM 8613 C C . PHE A 1 1092 ? 35.562 -47.375 -36.062 1 87.5 1092 PHE A C 1
ATOM 8615 O O . PHE A 1 1092 ? 36.344 -47.844 -36.906 1 87.5 1092 PHE A O 1
ATOM 8622 N N . ILE A 1 1093 ? 34.438 -46.906 -36.406 1 86.69 1093 ILE A N 1
ATOM 8623 C CA . ILE A 1 1093 ? 33.969 -47 -37.781 1 86.69 1093 ILE A CA 1
ATOM 8624 C C . ILE A 1 1093 ? 34.312 -45.719 -38.562 1 86.69 1093 ILE A C 1
ATOM 8626 O O . ILE A 1 1093 ? 33.969 -44.625 -38.125 1 86.69 1093 ILE A O 1
ATOM 8630 N N . GLN A 1 1094 ? 34.844 -45.875 -39.656 1 88.25 1094 GLN A N 1
ATOM 8631 C CA . GLN A 1 1094 ? 35.188 -44.75 -40.531 1 88.25 1094 GLN A CA 1
ATOM 8632 C C . GLN A 1 1094 ? 34.062 -44.469 -41.531 1 88.25 1094 GLN A C 1
ATOM 8634 O O . GLN A 1 1094 ? 34.156 -44.812 -42.719 1 88.25 1094 GLN A O 1
ATOM 8639 N N . VAL A 1 1095 ? 33.125 -43.688 -41.094 1 90.62 1095 VAL A N 1
ATOM 8640 C CA . VAL A 1 1095 ? 31.844 -43.5 -41.75 1 90.62 1095 VAL A CA 1
ATOM 8641 C C . VAL A 1 1095 ? 32.031 -42.719 -43.031 1 90.62 1095 VAL A C 1
ATOM 8643 O O . VAL A 1 1095 ? 31.219 -42.781 -43.969 1 90.62 1095 VAL A O 1
ATOM 8646 N N . TRP A 1 1096 ? 33.125 -41.875 -43.25 1 88.69 1096 TRP A N 1
ATOM 8647 C CA . TRP A 1 1096 ? 33.344 -41.031 -44.406 1 88.69 1096 TRP A CA 1
ATOM 8648 C C . TRP A 1 1096 ? 33.531 -41.844 -45.656 1 88.69 1096 TRP A C 1
ATOM 8650 O O . TRP A 1 1096 ? 33.375 -41.344 -46.781 1 88.69 1096 TRP A O 1
ATOM 8660 N N . GLU A 1 1097 ? 33.844 -43.094 -45.5 1 89.94 1097 GLU A N 1
ATOM 8661 C CA . GLU A 1 1097 ? 34.062 -43.938 -46.656 1 89.94 1097 GLU A CA 1
ATOM 8662 C C . GLU A 1 1097 ? 32.812 -44.125 -47.5 1 89.94 1097 GLU A C 1
ATOM 8664 O O . GLU A 1 1097 ? 32.875 -44.125 -48.75 1 89.94 1097 GLU A O 1
ATOM 8669 N N . GLU A 1 1098 ? 31.766 -44.156 -46.875 1 91.94 1098 GLU A N 1
ATOM 8670 C CA . GLU A 1 1098 ? 30.516 -44.344 -47.594 1 91.94 1098 GLU A CA 1
ATOM 8671 C C . GLU A 1 1098 ? 29.672 -43.094 -47.562 1 91.94 1098 GLU A C 1
ATOM 8673 O O . GLU A 1 1098 ? 29.016 -42.75 -48.562 1 91.94 1098 GLU A O 1
ATOM 8678 N N . LEU A 1 1099 ? 29.625 -42.344 -46.531 1 92.94 1099 LEU A N 1
ATOM 8679 C CA . LEU A 1 1099 ? 28.734 -41.188 -46.375 1 92.94 1099 LEU A CA 1
ATOM 8680 C C . LEU A 1 1099 ? 29.172 -40.062 -47.281 1 92.94 1099 LEU A C 1
ATOM 8682 O O . LEU A 1 1099 ? 28.344 -39.312 -47.781 1 92.94 1099 LEU A O 1
ATOM 8686 N N . ASP A 1 1100 ? 30.453 -39.969 -47.5 1 91.31 1100 ASP A N 1
ATOM 8687 C CA . ASP A 1 1100 ? 30.922 -38.906 -48.375 1 91.31 1100 ASP A CA 1
ATOM 8688 C C . ASP A 1 1100 ? 30.5 -39.156 -49.844 1 91.31 1100 ASP A C 1
ATOM 8690 O O . ASP A 1 1100 ? 30.188 -38.219 -50.562 1 91.31 1100 ASP A O 1
ATOM 8694 N N . LYS A 1 1101 ? 30.562 -40.406 -50.188 1 91.62 1101 LYS A N 1
ATOM 8695 C CA . LYS A 1 1101 ? 30.109 -40.75 -51.531 1 91.62 1101 LYS A CA 1
ATOM 8696 C C . LYS A 1 1101 ? 28.625 -40.469 -51.688 1 91.62 1101 LYS A C 1
ATOM 8698 O O . LYS A 1 1101 ? 28.203 -39.875 -52.719 1 91.62 1101 LYS A O 1
ATOM 8703 N N . ALA A 1 1102 ? 27.906 -40.844 -50.75 1 93.88 1102 ALA A N 1
ATOM 8704 C CA . ALA A 1 1102 ? 26.469 -40.594 -50.781 1 93.88 1102 ALA A CA 1
ATOM 8705 C C . ALA A 1 1102 ? 26.156 -39.094 -50.75 1 93.88 1102 ALA A C 1
ATOM 8707 O O . ALA A 1 1102 ? 25.188 -38.656 -51.375 1 93.88 1102 ALA A O 1
ATOM 8708 N N . ARG A 1 1103 ? 26.906 -38.344 -50.031 1 93.5 1103 ARG A N 1
ATOM 8709 C CA . ARG A 1 1103 ? 26.719 -36.906 -49.938 1 93.5 1103 ARG A CA 1
ATOM 8710 C C . ARG A 1 1103 ? 26.844 -36.25 -51.312 1 93.5 1103 ARG A C 1
ATOM 8712 O O . ARG A 1 1103 ? 26.047 -35.375 -51.625 1 93.5 1103 ARG A O 1
ATOM 8719 N N . VAL A 1 1104 ? 27.797 -36.688 -52.031 1 91.12 1104 VAL A N 1
ATOM 8720 C CA . VAL A 1 1104 ? 28.031 -36.125 -53.344 1 91.12 1104 VAL A CA 1
ATOM 8721 C C . VAL A 1 1104 ? 26.812 -36.344 -54.25 1 91.12 1104 VAL A C 1
ATOM 8723 O O . VAL A 1 1104 ? 26.438 -35.469 -55.031 1 91.12 1104 VAL A O 1
ATOM 8726 N N . ILE A 1 1105 ? 26.266 -37.469 -54.094 1 93.19 1105 ILE A N 1
ATOM 8727 C CA . ILE A 1 1105 ? 25.078 -37.781 -54.875 1 93.19 1105 ILE A CA 1
ATOM 8728 C C . ILE A 1 1105 ? 23.953 -36.844 -54.5 1 93.19 1105 ILE A C 1
ATOM 8730 O O . ILE A 1 1105 ? 23.25 -36.312 -55.375 1 93.19 1105 ILE A O 1
ATOM 8734 N N . LEU A 1 1106 ? 23.766 -36.562 -53.219 1 93.81 1106 LEU A N 1
ATOM 8735 C CA . LEU A 1 1106 ? 22.672 -35.719 -52.75 1 93.81 1106 LEU A CA 1
ATOM 8736 C C . LEU A 1 1106 ? 22.922 -34.281 -53.094 1 93.81 1106 LEU A C 1
ATOM 8738 O O . LEU A 1 1106 ? 21.984 -33.531 -53.344 1 93.81 1106 LEU A O 1
ATOM 8742 N N . GLU A 1 1107 ? 24.141 -33.906 -53.094 1 92.12 1107 GLU A N 1
ATOM 8743 C CA . GLU A 1 1107 ? 24.469 -32.562 -53.469 1 92.12 1107 GLU A CA 1
ATOM 8744 C C . GLU A 1 1107 ? 24.188 -32.312 -54.969 1 92.12 1107 GLU A C 1
ATOM 8746 O O . GLU A 1 1107 ? 23.719 -31.25 -55.344 1 92.12 1107 GLU A O 1
ATOM 8751 N N . ARG A 1 1108 ? 24.484 -33.219 -55.656 1 90.62 1108 ARG A N 1
ATOM 8752 C CA . ARG A 1 1108 ? 24.156 -33.156 -57.094 1 90.62 1108 ARG A CA 1
ATOM 8753 C C . ARG A 1 1108 ? 22.641 -33.125 -57.312 1 90.62 1108 ARG A C 1
ATOM 8755 O O . ARG A 1 1108 ? 22.156 -32.375 -58.156 1 90.62 1108 ARG A O 1
ATOM 8762 N N . TRP A 1 1109 ? 22 -33.906 -56.594 1 91.69 1109 TRP A N 1
ATOM 8763 C CA . TRP A 1 1109 ? 20.547 -33.875 -56.656 1 91.69 1109 TRP A CA 1
ATOM 8764 C C . TRP A 1 1109 ? 20 -32.5 -56.375 1 91.69 1109 TRP A C 1
ATOM 8766 O O . TRP A 1 1109 ? 19.109 -32 -57.062 1 91.69 1109 TRP A O 1
ATOM 8776 N N . GLU A 1 1110 ? 20.484 -31.844 -55.312 1 90 1110 GLU A N 1
ATOM 8777 C CA . GLU A 1 1110 ? 20.016 -30.531 -54.938 1 90 1110 GLU A CA 1
ATOM 8778 C C . GLU A 1 1110 ? 20.219 -29.516 -56.031 1 90 1110 GLU A C 1
ATOM 8780 O O . GLU A 1 1110 ? 19.422 -28.594 -56.219 1 90 1110 GLU A O 1
ATOM 8785 N N . ARG A 1 1111 ? 21.234 -29.734 -56.812 1 86.81 1111 ARG A N 1
ATOM 8786 C CA . ARG A 1 1111 ? 21.547 -28.812 -57.906 1 86.81 1111 ARG A CA 1
ATOM 8787 C C . ARG A 1 1111 ? 20.703 -29.109 -59.156 1 86.81 1111 ARG A C 1
ATOM 8789 O O . ARG A 1 1111 ? 20.375 -28.203 -59.906 1 86.81 1111 ARG A O 1
ATOM 8796 N N . GLU A 1 1112 ? 20.359 -30.375 -59.344 1 88.19 1112 GLU A N 1
ATOM 8797 C CA . GLU A 1 1112 ? 19.781 -30.797 -60.625 1 88.19 1112 GLU A CA 1
ATOM 8798 C C . GLU A 1 1112 ? 18.344 -31.312 -60.438 1 88.19 1112 GLU A C 1
ATOM 8800 O O . GLU A 1 1112 ? 17.797 -31.938 -61.344 1 88.19 1112 GLU A O 1
ATOM 8805 N N . LYS A 1 1113 ? 17.75 -31.109 -59.375 1 83.5 1113 LYS A N 1
ATOM 8806 C CA . LYS A 1 1113 ? 16.469 -31.75 -59.062 1 83.5 1113 LYS A CA 1
ATOM 8807 C C . LYS A 1 1113 ? 15.367 -31.25 -60.031 1 83.5 1113 LYS A C 1
ATOM 8809 O O . LYS A 1 1113 ? 14.367 -31.938 -60.219 1 83.5 1113 LYS A O 1
ATOM 8814 N N . SER A 1 1114 ? 15.602 -30.141 -60.719 1 83.19 1114 SER A N 1
ATOM 8815 C CA . SER A 1 1114 ? 14.609 -29.578 -61.625 1 83.19 1114 SER A CA 1
ATOM 8816 C C . SER A 1 1114 ? 14.625 -30.312 -62.969 1 83.19 1114 SER A C 1
ATOM 8818 O O . SER A 1 1114 ? 13.656 -30.25 -63.719 1 83.19 1114 SER A O 1
ATOM 8820 N N . ILE A 1 1115 ? 15.688 -31.094 -63.219 1 85 1115 ILE A N 1
ATOM 8821 C CA . ILE A 1 1115 ? 15.805 -31.875 -64.438 1 85 1115 ILE A CA 1
ATOM 8822 C C . ILE A 1 1115 ? 15.359 -33.312 -64.188 1 85 1115 ILE A C 1
ATOM 8824 O O . ILE A 1 1115 ? 16.031 -34.062 -63.469 1 85 1115 ILE A O 1
ATOM 8828 N N . PRO A 1 1116 ? 14.305 -33.719 -64.75 1 82.38 1116 PRO A N 1
ATOM 8829 C CA . PRO A 1 1116 ? 13.711 -35 -64.438 1 82.38 1116 PRO A CA 1
ATOM 8830 C C . PRO A 1 1116 ? 14.68 -36.156 -64.625 1 82.38 1116 PRO A C 1
ATOM 8832 O O . PRO A 1 1116 ? 14.75 -37.062 -63.812 1 82.38 1116 PRO A O 1
ATOM 8835 N N . GLU A 1 1117 ? 15.469 -36.125 -65.75 1 83.06 1117 GLU A N 1
ATOM 8836 C CA . GLU A 1 1117 ? 16.391 -37.219 -66 1 83.06 1117 GLU A CA 1
ATOM 8837 C C . GLU A 1 1117 ? 17.516 -37.281 -65 1 83.06 1117 GLU A C 1
ATOM 8839 O O . GLU A 1 1117 ? 17.875 -38.375 -64.562 1 83.06 1117 GLU A O 1
ATOM 8844 N N . ALA A 1 1118 ? 17.984 -36.156 -64.625 1 83.56 1118 ALA A N 1
ATOM 8845 C CA . ALA A 1 1118 ? 19.062 -36.062 -63.656 1 83.56 1118 ALA A CA 1
ATOM 8846 C C . ALA A 1 1118 ? 18.562 -36.469 -62.281 1 83.56 1118 ALA A C 1
ATOM 8848 O O . ALA A 1 1118 ? 19.281 -37.125 -61.5 1 83.56 1118 ALA A O 1
ATOM 8849 N N . ASN A 1 1119 ? 17.391 -36.031 -62.031 1 85.56 1119 ASN A N 1
ATOM 8850 C CA . ASN A 1 1119 ? 16.766 -36.406 -60.75 1 85.56 1119 ASN A CA 1
ATOM 8851 C C . ASN A 1 1119 ? 16.609 -37.906 -60.625 1 85.56 1119 ASN A C 1
ATOM 8853 O O . ASN A 1 1119 ? 16.891 -38.469 -59.562 1 85.56 1119 ASN A O 1
ATOM 8857 N N . LEU A 1 1120 ? 16.203 -38.531 -61.688 1 85.94 1120 LEU A N 1
ATOM 8858 C CA . LEU A 1 1120 ? 16.016 -39.969 -61.688 1 85.94 1120 LEU A CA 1
ATOM 8859 C C . LEU A 1 1120 ? 17.359 -40.688 -61.531 1 85.94 1120 LEU A C 1
ATOM 8861 O O . LEU A 1 1120 ? 17.438 -41.688 -60.812 1 85.94 1120 LEU A O 1
ATOM 8865 N N . LYS A 1 1121 ? 18.344 -40.188 -62.156 1 87.06 1121 LYS A N 1
ATOM 8866 C CA . LYS A 1 1121 ? 19.672 -40.812 -62.062 1 87.06 1121 LYS A CA 1
ATOM 8867 C C . LYS A 1 1121 ? 20.219 -40.719 -60.625 1 87.06 1121 LYS A C 1
ATOM 8869 O O . LYS A 1 1121 ? 20.766 -41.688 -60.094 1 87.06 1121 LYS A O 1
ATOM 8874 N N . CYS A 1 1122 ? 20.062 -39.594 -60.062 1 87.56 1122 CYS A N 1
ATOM 8875 C CA . CYS A 1 1122 ? 20.516 -39.375 -58.688 1 87.56 1122 CYS A CA 1
ATOM 8876 C C . CYS A 1 1122 ? 19.75 -40.281 -57.719 1 87.56 1122 CYS A C 1
ATOM 8878 O O . CYS A 1 1122 ? 20.344 -40.844 -56.781 1 87.56 1122 CYS A O 1
ATOM 8880 N N . THR A 1 1123 ? 18.516 -40.406 -57.969 1 86 1123 THR A N 1
ATOM 8881 C CA . THR A 1 1123 ? 17.672 -41.25 -57.125 1 86 1123 THR A CA 1
ATOM 8882 C C . THR A 1 1123 ? 18.109 -42.719 -57.219 1 86 1123 THR A C 1
ATOM 8884 O O . THR A 1 1123 ? 18.141 -43.406 -56.219 1 86 1123 THR A O 1
ATOM 8887 N N . GLN A 1 1124 ? 18.469 -43.094 -58.375 1 87.12 1124 GLN A N 1
ATOM 8888 C CA . GLN A 1 1124 ? 18.906 -44.469 -58.594 1 87.12 1124 GLN A CA 1
ATOM 8889 C C . GLN A 1 1124 ? 20.234 -44.75 -57.906 1 87.12 1124 GLN A C 1
ATOM 8891 O O . GLN A 1 1124 ? 20.438 -45.812 -57.312 1 87.12 1124 GLN A O 1
ATOM 8896 N N . GLU A 1 1125 ? 21.078 -43.781 -57.969 1 89.62 1125 GLU A N 1
ATOM 8897 C CA . GLU A 1 1125 ? 22.375 -43.938 -57.312 1 89.62 1125 GLU A CA 1
ATOM 8898 C C . GLU A 1 1125 ? 22.234 -43.969 -55.781 1 89.62 1125 GLU A C 1
ATOM 8900 O O . GLU A 1 1125 ? 22.906 -44.75 -55.125 1 89.62 1125 GLU A O 1
ATOM 8905 N N . PHE A 1 1126 ? 21.422 -43.094 -55.312 1 91.62 1126 PHE A N 1
ATOM 8906 C CA . PHE A 1 1126 ? 21.219 -43.062 -53.875 1 91.62 1126 PHE A CA 1
ATOM 8907 C C . PHE A 1 1126 ? 20.531 -44.344 -53.406 1 91.62 1126 PHE A C 1
ATOM 8909 O O . PHE A 1 1126 ? 20.812 -44.844 -52.312 1 91.62 1126 PHE A O 1
ATOM 8916 N N . MET A 1 1127 ? 19.719 -44.812 -54.25 1 88.69 1127 MET A N 1
ATOM 8917 C CA . MET A 1 1127 ? 19.016 -46.062 -53.938 1 88.69 1127 MET A CA 1
ATOM 8918 C C . MET A 1 1127 ? 20 -47.219 -53.75 1 88.69 1127 MET A C 1
ATOM 8920 O O . MET A 1 1127 ? 19.781 -48.094 -52.938 1 88.69 1127 MET A O 1
ATOM 8924 N N . GLN A 1 1128 ? 21 -47.219 -54.531 1 87.75 1128 GLN A N 1
ATOM 8925 C CA . GLN A 1 1128 ? 22.016 -48.281 -54.375 1 87.75 1128 GLN A CA 1
ATOM 8926 C C . GLN A 1 1128 ? 22.641 -48.219 -53 1 87.75 1128 GLN A C 1
ATOM 8928 O O . GLN A 1 1128 ? 22.922 -49.281 -52.406 1 87.75 1128 GLN A O 1
ATOM 8933 N N . PHE A 1 1129 ? 22.859 -47.031 -52.531 1 89.75 1129 PHE A N 1
ATOM 8934 C CA . PHE A 1 1129 ? 23.344 -46.875 -51.188 1 89.75 1129 PHE A CA 1
ATOM 8935 C C . PHE A 1 1129 ? 22.312 -47.375 -50.156 1 89.75 1129 PHE A C 1
ATOM 8937 O O . PHE A 1 1129 ? 22.656 -48.062 -49.219 1 89.75 1129 PHE A O 1
ATOM 8944 N N . GLY A 1 1130 ? 21.062 -47.062 -50.375 1 88.38 1130 GLY A N 1
ATOM 8945 C CA . GLY A 1 1130 ? 19.984 -47.531 -49.531 1 88.38 1130 GLY A CA 1
ATOM 8946 C C . GLY A 1 1130 ? 19.844 -49.031 -49.5 1 88.38 1130 GLY A C 1
ATOM 8947 O O . GLY A 1 1130 ? 19.594 -49.625 -48.469 1 88.38 1130 GLY A O 1
ATOM 8948 N N . ILE A 1 1131 ? 20.062 -49.594 -50.688 1 86 1131 ILE A N 1
ATOM 8949 C CA . ILE A 1 1131 ? 19.969 -51.062 -50.812 1 86 1131 ILE A CA 1
ATOM 8950 C C . ILE A 1 1131 ? 21.125 -51.719 -50.062 1 86 1131 ILE A C 1
ATOM 8952 O O . ILE A 1 1131 ? 20.938 -52.75 -49.406 1 86 1131 ILE A O 1
ATOM 8956 N N . LYS A 1 1132 ? 22.203 -51.094 -50.188 1 86.31 1132 LYS A N 1
ATOM 8957 C CA . LYS A 1 1132 ? 23.359 -51.594 -49.438 1 86.31 1132 LYS A CA 1
ATOM 8958 C C . LYS A 1 1132 ? 23.062 -51.625 -47.938 1 86.31 1132 LYS A C 1
ATOM 8960 O O . LYS A 1 1132 ? 23.391 -52.625 -47.25 1 86.31 1132 LYS A O 1
ATOM 8965 N N . LEU A 1 1133 ? 22.469 -50.625 -47.469 1 87.88 1133 LEU A N 1
ATOM 8966 C CA . LEU A 1 1133 ? 22.125 -50.531 -46.031 1 87.88 1133 LEU A CA 1
ATOM 8967 C C . LEU A 1 1133 ? 21 -51.5 -45.688 1 87.88 1133 LEU A C 1
ATOM 8969 O O . LEU A 1 1133 ? 21.031 -52.156 -44.625 1 87.88 1133 LEU A O 1
ATOM 8973 N N . ALA A 1 1134 ? 20.078 -51.656 -46.594 1 84.75 1134 ALA A N 1
ATOM 8974 C CA . ALA A 1 1134 ? 18.938 -52.531 -46.375 1 84.75 1134 ALA A CA 1
ATOM 8975 C C . ALA A 1 1134 ? 19.344 -54 -46.438 1 84.75 1134 ALA A C 1
ATOM 8977 O O . ALA A 1 1134 ? 18.672 -54.875 -45.875 1 84.75 1134 ALA A O 1
ATOM 8978 N N . SER A 1 1135 ? 20.328 -54.312 -47.188 1 81.25 1135 SER A N 1
ATOM 8979 C CA . SER A 1 1135 ? 20.781 -55.688 -47.344 1 81.25 1135 SER A CA 1
ATOM 8980 C C . SER A 1 1135 ? 21.344 -56.25 -46 1 81.25 1135 SER A C 1
ATOM 8982 O O . SER A 1 1135 ? 21.516 -57.438 -45.875 1 81.25 1135 SER A O 1
ATOM 8984 N N . SER A 1 1136 ? 21.562 -55.312 -45.125 1 79.56 1136 SER A N 1
ATOM 8985 C CA . SER A 1 1136 ? 22.031 -55.719 -43.812 1 79.56 1136 SER A CA 1
ATOM 8986 C C . SER A 1 1136 ? 20.984 -56.531 -43.094 1 79.56 1136 SER A C 1
ATOM 8988 O O . SER A 1 1136 ? 21.297 -57.219 -42.094 1 79.56 1136 SER A O 1
ATOM 8990 N N . VAL A 1 1137 ? 19.719 -56.562 -43.531 1 75.75 1137 VAL A N 1
ATOM 8991 C CA . VAL A 1 1137 ? 18.625 -57.312 -42.906 1 75.75 1137 VAL A CA 1
ATOM 8992 C C . VAL A 1 1137 ? 18.781 -58.812 -43.219 1 75.75 1137 VAL A C 1
ATOM 8994 O O . VAL A 1 1137 ? 18.438 -59.656 -42.406 1 75.75 1137 VAL A O 1
ATOM 8997 N N . LYS A 1 1138 ? 19.062 -59.438 -44.625 1 61.5 1138 LYS A N 1
ATOM 8998 C CA . LYS A 1 1138 ? 19.062 -60.812 -45.094 1 61.5 1138 LYS A CA 1
ATOM 8999 C C . LYS A 1 1138 ? 20.094 -61.656 -44.375 1 61.5 1138 LYS A C 1
ATOM 9001 O O . LYS A 1 1138 ? 19.906 -62.875 -44.219 1 61.5 1138 LYS A O 1
ATOM 9006 N N . GLN A 1 1139 ? 21.344 -61.156 -44.094 1 45.28 1139 GLN A N 1
ATOM 9007 C CA . GLN A 1 1139 ? 22.25 -62.219 -43.656 1 45.28 1139 GLN A CA 1
ATOM 9008 C C . GLN A 1 1139 ? 22 -62.594 -42.219 1 45.28 1139 GLN A C 1
ATOM 9010 O O . GLN A 1 1139 ? 21.703 -61.75 -41.375 1 45.28 1139 GLN A O 1
ATOM 9015 N N . MET B 1 1 ? -0.723 47.656 -45.438 1 13.47 1 MET B N 1
ATOM 9016 C CA . MET B 1 1 ? -1.288 48.844 -46.031 1 13.47 1 MET B CA 1
ATOM 9017 C C . MET B 1 1 ? -2.271 49.531 -45.094 1 13.47 1 MET B C 1
ATOM 9019 O O . MET B 1 1 ? -3.211 48.875 -44.594 1 13.47 1 MET B O 1
ATOM 9023 N N . ALA B 1 2 ? -1.866 50.844 -44.5 1 15.35 2 ALA B N 1
ATOM 9024 C CA . ALA B 1 2 ? -2.123 52.25 -44.25 1 15.35 2 ALA B CA 1
ATOM 9025 C C . ALA B 1 2 ? -2.965 52.875 -45.344 1 15.35 2 ALA B C 1
ATOM 9027 O O . ALA B 1 2 ? -3.201 54.094 -45.344 1 15.35 2 ALA B O 1
ATOM 9028 N N . SER B 1 3 ? -3.445 52.531 -46.125 1 14.95 3 SER B N 1
ATOM 9029 C CA . SER B 1 3 ? -3.66 53.812 -46.781 1 14.95 3 SER B CA 1
ATOM 9030 C C . SER B 1 3 ? -4.531 54.719 -45.938 1 14.95 3 SER B C 1
ATOM 9032 O O . SER B 1 3 ? -5.152 54.281 -44.969 1 14.95 3 SER B O 1
ATOM 9034 N N . ASP B 1 4 ? -5.414 55.656 -46.375 1 15.58 4 ASP B N 1
ATOM 9035 C CA . ASP B 1 4 ? -5.559 57.062 -46.781 1 15.58 4 ASP B CA 1
ATOM 9036 C C . ASP B 1 4 ? -6.629 57.75 -45.938 1 15.58 4 ASP B C 1
ATOM 9038 O O . ASP B 1 4 ? -6.402 58.844 -45.406 1 15.58 4 ASP B O 1
ATOM 9042 N N . MET B 1 5 ? -7.969 57.656 -46.156 1 16.75 5 MET B N 1
ATOM 9043 C CA . MET B 1 5 ? -8.852 58.656 -46.719 1 16.75 5 MET B CA 1
ATOM 9044 C C . MET B 1 5 ? -9.641 59.375 -45.594 1 16.75 5 MET B C 1
ATOM 9046 O O . MET B 1 5 ? -10.445 58.75 -44.906 1 16.75 5 MET B O 1
ATOM 9050 N N . GLU B 1 6 ? -9.273 60.594 -44.844 1 17.28 6 GLU B N 1
ATOM 9051 C CA . GLU B 1 6 ? -9.219 61.281 -43.562 1 17.28 6 GLU B CA 1
ATOM 9052 C C . GLU B 1 6 ? -10.531 62 -43.25 1 17.28 6 GLU B C 1
ATOM 9054 O O . GLU B 1 6 ? -11.016 61.969 -42.125 1 17.28 6 GLU B O 1
ATOM 9059 N N . GLU B 1 7 ? -11.023 62.938 -44.125 1 16.61 7 GLU B N 1
ATOM 9060 C CA . GLU B 1 7 ? -11.227 64.375 -43.906 1 16.61 7 GLU B CA 1
ATOM 9061 C C . GLU B 1 7 ? -12.531 64.625 -43.156 1 16.61 7 GLU B C 1
ATOM 9063 O O . GLU B 1 7 ? -13.336 63.719 -42.969 1 16.61 7 GLU B O 1
ATOM 9068 N N . GLU B 1 8 ? -13.305 65.75 -43.469 1 16.62 8 GLU B N 1
ATOM 9069 C CA . GLU B 1 8 ? -13.773 67.125 -43.062 1 16.62 8 GLU B CA 1
ATOM 9070 C C . GLU B 1 8 ? -15.258 67.062 -42.719 1 16.62 8 GLU B C 1
ATOM 9072 O O . GLU B 1 8 ? -15.734 67.938 -41.938 1 16.62 8 GLU B O 1
ATOM 9077 N N . TYR B 1 9 ? -16.062 66.375 -43.438 1 16 9 TYR B N 1
ATOM 9078 C CA . TYR B 1 9 ? -17.234 67.062 -43.938 1 16 9 TYR B CA 1
ATOM 9079 C C . TYR B 1 9 ? -18.172 67.438 -42.812 1 16 9 TYR B C 1
ATOM 9081 O O . TYR B 1 9 ? -18.578 68.625 -42.719 1 16 9 TYR B O 1
ATOM 9089 N N . ALA B 1 10 ? -19.266 66.812 -42.562 1 16.42 10 ALA B N 1
ATOM 9090 C CA . ALA B 1 10 ? -20.625 67.188 -42.906 1 16.42 10 ALA B CA 1
ATOM 9091 C C . ALA B 1 10 ? -21.391 67.75 -41.688 1 16.42 10 ALA B C 1
ATOM 9093 O O . ALA B 1 10 ? -22.391 68.438 -41.844 1 16.42 10 ALA B O 1
ATOM 9094 N N . ASN B 1 11 ? -20.938 67.312 -40.469 1 16.69 11 ASN B N 1
ATOM 9095 C CA . ASN B 1 11 ? -22.156 67.125 -39.656 1 16.69 11 ASN B CA 1
ATOM 9096 C C . ASN B 1 11 ? -22.766 68.438 -39.219 1 16.69 11 ASN B C 1
ATOM 9098 O O . ASN B 1 11 ? -22.141 69.25 -38.531 1 16.69 11 ASN B O 1
ATOM 9102 N N . SER B 1 12 ? -23.828 69 -39.906 1 17.38 12 SER B N 1
ATOM 9103 C CA . SER B 1 12 ? -24.797 70.062 -40.281 1 17.38 12 SER B CA 1
ATOM 9104 C C . SER B 1 12 ? -25.562 70.562 -39.031 1 17.38 12 SER B C 1
ATOM 9106 O O . SER B 1 12 ? -25.391 70 -37.938 1 17.38 12 SER B O 1
ATOM 9108 N N . LEU B 1 13 ? -26.891 70.562 -38.969 1 16.94 13 LEU B N 1
ATOM 9109 C CA . LEU B 1 13 ? -27.969 71.562 -38.938 1 16.94 13 LEU B CA 1
ATOM 9110 C C . LEU B 1 13 ? -28.469 71.75 -37.5 1 16.94 13 LEU B C 1
ATOM 9112 O O . LEU B 1 13 ? -29.531 72.312 -37.281 1 16.94 13 LEU B O 1
ATOM 9116 N N . ASP B 1 14 ? -27.828 71.375 -36.469 1 16.89 14 ASP B N 1
ATOM 9117 C CA . ASP B 1 14 ? -28.453 71.375 -35.125 1 16.89 14 ASP B CA 1
ATOM 9118 C C . ASP B 1 14 ? -28.688 72.812 -34.656 1 16.89 14 ASP B C 1
ATOM 9120 O O . ASP B 1 14 ? -29.047 73 -33.469 1 16.89 14 ASP B O 1
ATOM 9124 N N . GLU B 1 15 ? -28.281 73.812 -35.344 1 18.12 15 GLU B N 1
ATOM 9125 C CA . GLU B 1 15 ? -28.344 75.125 -34.688 1 18.12 15 GLU B CA 1
ATOM 9126 C C . GLU B 1 15 ? -29.781 75.562 -34.406 1 18.12 15 GLU B C 1
ATOM 9128 O O . GLU B 1 15 ? -30.047 76.688 -33.969 1 18.12 15 GLU B O 1
ATOM 9133 N N . PHE B 1 16 ? -30.641 74.875 -35.188 1 17.8 16 PHE B N 1
ATOM 9134 C CA . PHE B 1 16 ? -31.922 75.562 -35.344 1 17.8 16 PHE B CA 1
ATOM 9135 C C . PHE B 1 16 ? -32.5 75.938 -33.969 1 17.8 16 PHE B C 1
ATOM 9137 O O . PHE B 1 16 ? -32.156 75.312 -32.969 1 17.8 16 PHE B O 1
ATOM 9144 N N . GLU B 1 17 ? -33.719 76.312 -33.844 1 18.08 17 GLU B N 1
ATOM 9145 C CA . GLU B 1 17 ? -34.562 77.438 -33.406 1 18.08 17 GLU B CA 1
ATOM 9146 C C . GLU B 1 17 ? -34.875 77.312 -31.922 1 18.08 17 GLU B C 1
ATOM 9148 O O . GLU B 1 17 ? -35.594 76.375 -31.516 1 18.08 17 GLU B O 1
ATOM 9153 N N . SER B 1 18 ? -33.969 77.312 -31.016 1 18.56 18 SER B N 1
ATOM 9154 C CA . SER B 1 18 ? -34.062 77.562 -29.578 1 18.56 18 SER B CA 1
ATOM 9155 C C . SER B 1 18 ? -34.781 78.875 -29.281 1 18.56 18 SER B C 1
ATOM 9157 O O . SER B 1 18 ? -34.812 79.312 -28.125 1 18.56 18 SER B O 1
ATOM 9159 N N . ALA B 1 19 ? -34.906 79.688 -30.266 1 19.42 19 ALA B N 1
ATOM 9160 C CA . ALA B 1 19 ? -35.375 81 -29.844 1 19.42 19 ALA B CA 1
ATOM 9161 C C . ALA B 1 19 ? -36.719 80.938 -29.172 1 19.42 19 ALA B C 1
ATOM 9163 O O . ALA B 1 19 ? -37.156 81.875 -28.484 1 19.42 19 ALA B O 1
ATOM 9164 N N . LEU B 1 20 ? -37.562 80.062 -29.766 1 18.83 20 LEU B N 1
ATOM 9165 C CA . LEU B 1 20 ? -38.969 80.438 -29.609 1 18.83 20 LEU B CA 1
ATOM 9166 C C . LEU B 1 20 ? -39.406 80.375 -28.156 1 18.83 20 LEU B C 1
ATOM 9168 O O . LEU B 1 20 ? -40.406 81 -27.766 1 18.83 20 LEU B O 1
ATOM 9172 N N . ILE B 1 21 ? -38.938 79.375 -27.453 1 19.27 21 ILE B N 1
ATOM 9173 C CA . ILE B 1 21 ? -39.938 79 -26.469 1 19.27 21 ILE B CA 1
ATOM 9174 C C . ILE B 1 21 ? -39.938 80 -25.312 1 19.27 21 ILE B C 1
ATOM 9176 O O . ILE B 1 21 ? -38.938 80.125 -24.609 1 19.27 21 ILE B O 1
ATOM 9180 N N . GLN B 1 22 ? -40.594 81.125 -25.578 1 20.53 22 GLN B N 1
ATOM 9181 C CA . GLN B 1 22 ? -41.031 82.25 -24.688 1 20.53 22 GLN B CA 1
ATOM 9182 C C . GLN B 1 22 ? -41.531 81.688 -23.359 1 20.53 22 GLN B C 1
ATOM 9184 O O . GLN B 1 22 ? -42.406 80.812 -23.328 1 20.53 22 GLN B O 1
ATOM 9189 N N . ASP B 1 23 ? -40.688 81.75 -22.438 1 20.83 23 ASP B N 1
ATOM 9190 C CA . ASP B 1 23 ? -40.719 81.375 -21.031 1 20.83 23 ASP B CA 1
ATOM 9191 C C . ASP B 1 23 ? -41.844 82.125 -20.297 1 20.83 23 ASP B C 1
ATOM 9193 O O . ASP B 1 23 ? -41.656 83.25 -19.906 1 20.83 23 ASP B O 1
ATOM 9197 N N . PRO B 1 24 ? -43.031 82.188 -20.875 1 22.95 24 PRO B N 1
ATOM 9198 C CA . PRO B 1 24 ? -43.969 83.125 -20.234 1 22.95 24 PRO B CA 1
ATOM 9199 C C . PRO B 1 24 ? -44.188 82.812 -18.75 1 22.95 24 PRO B C 1
ATOM 9201 O O . PRO B 1 24 ? -44.656 83.688 -18 1 22.95 24 PRO B O 1
ATOM 9204 N N . LEU B 1 25 ? -44.156 81.5 -18.375 1 21.77 25 LEU B N 1
ATOM 9205 C CA . LEU B 1 25 ? -45.188 81.375 -17.359 1 21.77 25 LEU B CA 1
ATOM 9206 C C . LEU B 1 25 ? -44.75 82.062 -16.047 1 21.77 25 LEU B C 1
ATOM 9208 O O . LEU B 1 25 ? -44.562 81.312 -15.039 1 21.77 25 LEU B O 1
ATOM 9212 N N . ASP B 1 26 ? -43.906 82.938 -15.852 1 22.94 26 ASP B N 1
ATOM 9213 C CA . ASP B 1 26 ? -43.625 83.188 -14.438 1 22.94 26 ASP B CA 1
ATOM 9214 C C . ASP B 1 26 ? -44.938 83.438 -13.664 1 22.94 26 ASP B C 1
ATOM 9216 O O . ASP B 1 26 ? -44.969 84.375 -12.836 1 22.94 26 ASP B O 1
ATOM 9220 N N . ASP B 1 27 ? -45.969 82.938 -14.141 1 23.83 27 ASP B N 1
ATOM 9221 C CA . ASP B 1 27 ? -47.188 83.312 -13.422 1 23.83 27 ASP B CA 1
ATOM 9222 C C . ASP B 1 27 ? -47.125 82.875 -11.969 1 23.83 27 ASP B C 1
ATOM 9224 O O . ASP B 1 27 ? -46.625 81.75 -11.672 1 23.83 27 ASP B O 1
ATOM 9228 N N . GLU B 1 28 ? -47.25 83.75 -10.977 1 28.33 28 GLU B N 1
ATOM 9229 C CA . GLU B 1 28 ? -47.281 83.875 -9.523 1 28.33 28 GLU B CA 1
ATOM 9230 C C . GLU B 1 28 ? -48.156 82.75 -8.898 1 28.33 28 GLU B C 1
ATOM 9232 O O . GLU B 1 28 ? -48.062 82.5 -7.703 1 28.33 28 GLU B O 1
ATOM 9237 N N . ASP B 1 29 ? -49.062 82.312 -9.695 1 26.59 29 ASP B N 1
ATOM 9238 C CA . ASP B 1 29 ? -50.094 81.375 -9.18 1 26.59 29 ASP B CA 1
ATOM 9239 C C . ASP B 1 29 ? -49.531 80 -8.914 1 26.59 29 ASP B C 1
ATOM 9241 O O . ASP B 1 29 ? -50.25 79.125 -8.453 1 26.59 29 ASP B O 1
ATOM 9245 N N . GLY B 1 30 ? -48.469 79.75 -9.461 1 25.66 30 GLY B N 1
ATOM 9246 C CA . GLY B 1 30 ? -48.031 78.312 -9.43 1 25.66 30 GLY B CA 1
ATOM 9247 C C . GLY B 1 30 ? -47.469 77.938 -8.094 1 25.66 30 GLY B C 1
ATOM 9248 O O . GLY B 1 30 ? -47.188 76.75 -7.871 1 25.66 30 GLY B O 1
ATOM 9249 N N . VAL B 1 31 ? -46.906 78.875 -7.492 1 30.88 31 VAL B N 1
ATOM 9250 C CA . VAL B 1 31 ? -46.344 78.562 -6.18 1 30.88 31 VAL B CA 1
ATOM 9251 C C . VAL B 1 31 ? -47.438 78.25 -5.188 1 30.88 31 VAL B C 1
ATOM 9253 O O . VAL B 1 31 ? -47.25 77.562 -4.215 1 30.88 31 VAL B O 1
ATOM 9256 N N . TYR B 1 32 ? -48.719 78.938 -5.465 1 28.72 32 TYR B N 1
ATOM 9257 C CA . TYR B 1 32 ? -49.906 78.75 -4.645 1 28.72 32 TYR B CA 1
ATOM 9258 C C . TYR B 1 32 ? -50.438 77.312 -4.84 1 28.72 32 TYR B C 1
ATOM 9260 O O . TYR B 1 32 ? -51 76.75 -3.918 1 28.72 32 TYR B O 1
ATOM 9268 N N . ARG B 1 33 ? -50.375 76.875 -6.086 1 29.73 33 ARG B N 1
ATOM 9269 C CA . ARG B 1 33 ? -50.906 75.5 -6.352 1 29.73 33 ARG B CA 1
ATOM 9270 C C . ARG B 1 33 ? -50 74.438 -5.719 1 29.73 33 ARG B C 1
ATOM 9272 O O . ARG B 1 33 ? -50.5 73.438 -5.234 1 29.73 33 ARG B O 1
ATOM 9279 N N . TYR B 1 34 ? -48.812 74.625 -5.785 1 33.56 34 TYR B N 1
ATOM 9280 C CA . TYR B 1 34 ? -47.969 73.625 -5.145 1 33.56 34 TYR B CA 1
ATOM 9281 C C . TYR B 1 34 ? -48.125 73.625 -3.629 1 33.56 34 TYR B C 1
ATOM 9283 O O . TYR B 1 34 ? -48.125 72.625 -2.969 1 33.56 34 TYR B O 1
ATOM 9291 N N . GLN B 1 35 ? -48.25 74.875 -3.135 1 36.5 35 GLN B N 1
ATOM 9292 C CA . GLN B 1 35 ? -48.594 75.062 -1.721 1 36.5 35 GLN B CA 1
ATOM 9293 C C . GLN B 1 35 ? -50 74.562 -1.432 1 36.5 35 GLN B C 1
ATOM 9295 O O . GLN B 1 35 ? -50.25 73.938 -0.385 1 36.5 35 GLN B O 1
ATOM 9300 N N . HIS B 1 36 ? -50.969 74.875 -2.289 1 41.5 36 HIS B N 1
ATOM 9301 C CA . HIS B 1 36 ? -52.344 74.438 -2.158 1 41.5 36 HIS B CA 1
ATOM 9302 C C . HIS B 1 36 ? -52.438 72.938 -2.342 1 41.5 36 HIS B C 1
ATOM 9304 O O . HIS B 1 36 ? -53.281 72.25 -1.726 1 41.5 36 HIS B O 1
ATOM 9310 N N . LEU B 1 37 ? -51.688 72.375 -3.258 1 45.19 37 LEU B N 1
ATOM 9311 C CA . LEU B 1 37 ? -51.656 70.938 -3.418 1 45.19 37 LEU B CA 1
ATOM 9312 C C . LEU B 1 37 ? -51.031 70.25 -2.189 1 45.19 37 LEU B C 1
ATOM 9314 O O . LEU B 1 37 ? -51.5 69.188 -1.77 1 45.19 37 LEU B O 1
ATOM 9318 N N . GLU B 1 38 ? -50.031 70.938 -1.725 1 52.69 38 GLU B N 1
ATOM 9319 C CA . GLU B 1 38 ? -49.469 70.438 -0.469 1 52.69 38 GLU B CA 1
ATOM 9320 C C . GLU B 1 38 ? -50.438 70.688 0.694 1 52.69 38 GLU B C 1
ATOM 9322 O O . GLU B 1 38 ? -50.562 69.812 1.568 1 52.69 38 GLU B O 1
ATOM 9327 N N . GLU B 1 39 ? -50.969 71.938 0.764 1 56.12 39 GLU B N 1
ATOM 9328 C CA . GLU B 1 39 ? -51.969 72.25 1.774 1 56.12 39 GLU B CA 1
ATOM 9329 C C . GLU B 1 39 ? -53.188 71.312 1.615 1 56.12 39 GLU B C 1
ATOM 9331 O O . GLU B 1 39 ? -53.781 70.875 2.605 1 56.12 39 GLU B O 1
ATOM 9336 N N . ALA B 1 40 ? -53.375 71 0.309 1 71.94 40 ALA B N 1
ATOM 9337 C CA . ALA B 1 40 ? -54.469 70.062 0.005 1 71.94 40 ALA B CA 1
ATOM 9338 C C . ALA B 1 40 ? -54.156 68.625 0.448 1 71.94 40 ALA B C 1
ATOM 9340 O O . ALA B 1 40 ? -55 67.938 1.013 1 71.94 40 ALA B O 1
ATOM 9341 N N . TYR B 1 41 ? -52.781 68.25 0.398 1 84.75 41 TYR B N 1
ATOM 9342 C CA . TYR B 1 41 ? -52.375 66.875 0.842 1 84.75 41 TYR B CA 1
ATOM 9343 C C . TYR B 1 41 ? -52.5 66.75 2.357 1 84.75 41 TYR B C 1
ATOM 9345 O O . TYR B 1 41 ? -53.031 65.812 2.871 1 84.75 41 TYR B O 1
ATOM 9353 N N . ASP B 1 42 ? -52.062 67.875 3.023 1 82.81 42 ASP B N 1
ATOM 9354 C CA . ASP B 1 42 ? -52.062 67.875 4.484 1 82.81 42 ASP B CA 1
ATOM 9355 C C . ASP B 1 42 ? -53.469 67.812 5.043 1 82.81 42 ASP B C 1
ATOM 9357 O O . ASP B 1 42 ? -53.75 67.062 6.016 1 82.81 42 ASP B O 1
ATOM 9361 N N . THR B 1 43 ? -54.281 68.562 4.371 1 83.38 43 THR B N 1
ATOM 9362 C CA . THR B 1 43 ? -55.688 68.562 4.805 1 83.38 43 THR B CA 1
ATOM 9363 C C . THR B 1 43 ? -56.312 67.25 4.555 1 83.38 43 THR B C 1
ATOM 9365 O O . THR B 1 43 ? -57.094 66.75 5.391 1 83.38 43 THR B O 1
ATOM 9368 N N . ARG B 1 44 ? -55.938 66.562 3.373 1 87.75 44 ARG B N 1
ATOM 9369 C CA . ARG B 1 44 ? -56.469 65.25 3.025 1 87.75 44 ARG B CA 1
ATOM 9370 C C . ARG B 1 44 ? -55.938 64.188 3.967 1 87.75 44 ARG B C 1
ATOM 9372 O O . ARG B 1 44 ? -56.656 63.25 4.355 1 87.75 44 ARG B O 1
ATOM 9379 N N . LEU B 1 45 ? -54.656 64.312 4.336 1 89.62 45 LEU B N 1
ATOM 9380 C CA . LEU B 1 45 ? -54.031 63.344 5.25 1 89.62 45 LEU B CA 1
ATOM 9381 C C . LEU B 1 45 ? -54.656 63.438 6.637 1 89.62 45 LEU B C 1
ATOM 9383 O O . LEU B 1 45 ? -54.875 62.406 7.289 1 89.62 45 LEU B O 1
ATOM 9387 N N . GLU B 1 46 ? -55.031 64.688 7.066 1 88.12 46 GLU B N 1
ATOM 9388 C CA . GLU B 1 46 ? -55.688 64.875 8.359 1 88.12 46 GLU B CA 1
ATOM 9389 C C . GLU B 1 46 ? -57.094 64.312 8.344 1 88.12 46 GLU B C 1
ATOM 9391 O O . GLU B 1 46 ? -57.562 63.781 9.359 1 88.12 46 GLU B O 1
ATOM 9396 N N . LYS B 1 47 ? -57.719 64.438 7.246 1 87.75 47 LYS B N 1
ATOM 9397 C CA . LYS B 1 47 ? -59.031 63.844 7.102 1 87.75 47 LYS B CA 1
ATOM 9398 C C . LYS B 1 47 ? -59 62.344 7.16 1 87.75 47 LYS B C 1
ATOM 9400 O O . LYS B 1 47 ? -59.844 61.688 7.754 1 87.75 47 LYS B O 1
ATOM 9405 N N . ALA B 1 48 ? -57.938 61.844 6.539 1 91 48 ALA B N 1
ATOM 9406 C CA . ALA B 1 48 ? -57.75 60.375 6.586 1 91 48 ALA B CA 1
ATOM 9407 C C . ALA B 1 48 ? -57.469 59.906 8.008 1 91 48 ALA B C 1
ATOM 9409 O O . ALA B 1 48 ? -58 58.875 8.438 1 91 48 ALA B O 1
ATOM 9410 N N . ARG B 1 49 ? -56.656 60.625 8.742 1 89.25 49 ARG B N 1
ATOM 9411 C CA . ARG B 1 49 ? -56.344 60.344 10.141 1 89.25 49 ARG B CA 1
ATOM 9412 C C . ARG B 1 49 ? -57.625 60.344 10.984 1 89.25 49 ARG B C 1
ATOM 9414 O O . ARG B 1 49 ? -57.844 59.469 11.805 1 89.25 49 ARG B O 1
ATOM 9421 N N . GLY B 1 50 ? -58.406 61.375 10.758 1 88 50 GLY B N 1
ATOM 9422 C CA . GLY B 1 50 ? -59.688 61.5 11.461 1 88 50 GLY B CA 1
ATOM 9423 C C . GLY B 1 50 ? -60.625 60.344 11.164 1 88 50 GLY B C 1
ATOM 9424 O O . GLY B 1 50 ? -61.25 59.812 12.078 1 88 50 GLY B O 1
ATOM 9425 N N . TRP B 1 51 ? -60.594 59.938 9.906 1 90.06 51 TRP B N 1
ATOM 9426 C CA . TRP B 1 51 ? -61.438 58.812 9.516 1 90.06 51 TRP B CA 1
ATOM 9427 C C . TRP B 1 51 ? -61 57.531 10.227 1 90.06 51 TRP B C 1
ATOM 9429 O O . TRP B 1 51 ? -61.844 56.781 10.711 1 90.06 51 TRP B O 1
ATOM 9439 N N . ILE B 1 52 ? -59.688 57.25 10.328 1 91.31 52 ILE B N 1
ATOM 9440 C CA . ILE B 1 52 ? -59.156 56.031 10.953 1 91.31 52 ILE B CA 1
ATOM 9441 C C . ILE B 1 52 ? -59.438 56.062 12.445 1 91.31 52 ILE B C 1
ATOM 9443 O O . ILE B 1 52 ? -59.812 55.031 13.023 1 91.31 52 ILE B O 1
ATOM 9447 N N . ARG B 1 53 ? -59.406 57.25 13.07 1 87.81 53 ARG B N 1
ATOM 9448 C CA . ARG B 1 53 ? -59.656 57.406 14.5 1 87.81 53 ARG B CA 1
ATOM 9449 C C . ARG B 1 53 ? -61.156 57.188 14.82 1 87.81 53 ARG B C 1
ATOM 9451 O O . ARG B 1 53 ? -61.469 56.625 15.875 1 87.81 53 ARG B O 1
ATOM 9458 N N . GLU B 1 54 ? -61.906 57.625 13.906 1 85.75 54 GLU B N 1
ATOM 9459 C CA . GLU B 1 54 ? -63.344 57.562 14.133 1 85.75 54 GLU B CA 1
ATOM 9460 C C . GLU B 1 54 ? -63.875 56.156 13.844 1 85.75 54 GLU B C 1
ATOM 9462 O O . GLU B 1 54 ? -64.625 55.594 14.625 1 85.75 54 GLU B O 1
ATOM 9467 N N . GLU B 1 55 ? -63.531 55.594 12.688 1 86.44 55 GLU B N 1
ATOM 9468 C CA . GLU B 1 55 ? -64 54.25 12.289 1 86.44 55 GLU B CA 1
ATOM 9469 C C . GLU B 1 55 ? -63.406 53.156 13.164 1 86.44 55 GLU B C 1
ATOM 9471 O O . GLU B 1 55 ? -64.062 52.156 13.469 1 86.44 55 GLU B O 1
ATOM 9476 N N . GLN B 1 56 ? -62.156 53.188 13.633 1 82.38 56 GLN B N 1
ATOM 9477 C CA . GLN B 1 56 ? -61.375 52.406 14.586 1 82.38 56 GLN B CA 1
ATOM 9478 C C . GLN B 1 56 ? -61.25 50.969 14.133 1 82.38 56 GLN B C 1
ATOM 9480 O O . GLN B 1 56 ? -60.469 50.188 14.695 1 82.38 56 GLN B O 1
ATOM 9485 N N . ASP B 1 57 ? -62.062 50.469 13.094 1 86.88 57 ASP B N 1
ATOM 9486 C CA . ASP B 1 57 ? -62.062 49.062 12.703 1 86.88 57 ASP B CA 1
ATOM 9487 C C . ASP B 1 57 ? -62.031 48.938 11.188 1 86.88 57 ASP B C 1
ATOM 9489 O O . ASP B 1 57 ? -63 49.281 10.516 1 86.88 57 ASP B O 1
ATOM 9493 N N . PHE B 1 58 ? -60.969 48.406 10.664 1 90.06 58 PHE B N 1
ATOM 9494 C CA . PHE B 1 58 ? -60.812 48.188 9.227 1 90.06 58 PHE B CA 1
ATOM 9495 C C . PHE B 1 58 ? -60.531 46.719 8.93 1 90.06 58 PHE B C 1
ATOM 9497 O O . PHE B 1 58 ? -59.75 46.406 8.039 1 90.06 58 PHE B O 1
ATOM 9504 N N . THR B 1 59 ? -61.031 45.75 9.664 1 88.31 59 THR B N 1
ATOM 9505 C CA . THR B 1 59 ? -60.812 44.312 9.5 1 88.31 59 THR B CA 1
ATOM 9506 C C . THR B 1 59 ? -61.562 43.781 8.289 1 88.31 59 THR B C 1
ATOM 9508 O O . THR B 1 59 ? -61.188 42.781 7.707 1 88.31 59 THR B O 1
ATOM 9511 N N . SER B 1 60 ? -62.656 44.531 7.91 1 84.25 60 SER B N 1
ATOM 9512 C CA . SER B 1 60 ? -63.469 44.125 6.777 1 84.25 60 SER B CA 1
ATOM 9513 C C . SER B 1 60 ? -62.938 44.688 5.469 1 84.25 60 SER B C 1
ATOM 9515 O O . SER B 1 60 ? -62.469 45.812 5.426 1 84.25 60 SER B O 1
ATOM 9517 N N . GLU B 1 61 ? -62.938 43.938 4.359 1 86.75 61 GLU B N 1
ATOM 9518 C CA . GLU B 1 61 ? -62.469 44.344 3.041 1 86.75 61 GLU B CA 1
ATOM 9519 C C . GLU B 1 61 ? -63.25 45.531 2.529 1 86.75 61 GLU B C 1
ATOM 9521 O O . GLU B 1 61 ? -62.688 46.406 1.867 1 86.75 61 GLU B O 1
ATOM 9526 N N . ALA B 1 62 ? -64.5 45.531 2.896 1 84.19 62 ALA B N 1
ATOM 9527 C CA . ALA B 1 62 ? -65.375 46.625 2.43 1 84.19 62 ALA B CA 1
ATOM 9528 C C . ALA B 1 62 ? -64.938 47.969 3.029 1 84.19 62 ALA B C 1
ATOM 9530 O O . ALA B 1 62 ? -64.938 48.969 2.332 1 84.19 62 ALA B O 1
ATOM 9531 N N . GLN B 1 63 ? -64.562 47.906 4.273 1 85.88 63 GLN B N 1
ATOM 9532 C CA . GLN B 1 63 ? -64.188 49.125 4.953 1 85.88 63 GLN B CA 1
ATOM 9533 C C . GLN B 1 63 ? -62.844 49.625 4.414 1 85.88 63 GLN B C 1
ATOM 9535 O O . GLN B 1 63 ? -62.625 50.812 4.234 1 85.88 63 GLN B O 1
ATOM 9540 N N . ALA B 1 64 ? -61.938 48.688 4.152 1 89.38 64 ALA B N 1
ATOM 9541 C CA . ALA B 1 64 ? -60.656 49.031 3.596 1 89.38 64 ALA B CA 1
ATOM 9542 C C . ALA B 1 64 ? -60.781 49.594 2.186 1 89.38 64 ALA B C 1
ATOM 9544 O O . ALA B 1 64 ? -60.125 50.594 1.836 1 89.38 64 ALA B O 1
ATOM 9545 N N . ASP B 1 65 ? -61.75 49 1.406 1 89.69 65 ASP B N 1
ATOM 9546 C CA . ASP B 1 65 ? -62 49.438 0.045 1 89.69 65 ASP B CA 1
ATOM 9547 C C . ASP B 1 65 ? -62.562 50.875 0.043 1 89.69 65 ASP B C 1
ATOM 9549 O O . ASP B 1 65 ? -62.188 51.688 -0.797 1 89.69 65 ASP B O 1
ATOM 9553 N N . ASP B 1 66 ? -63.438 51.062 0.954 1 88.56 66 ASP B N 1
ATOM 9554 C CA . ASP B 1 66 ? -64 52.406 1.077 1 88.56 66 ASP B CA 1
ATOM 9555 C C . ASP B 1 66 ? -62.969 53.438 1.409 1 88.56 66 ASP B C 1
ATOM 9557 O O . ASP B 1 66 ? -62.969 54.562 0.872 1 88.56 66 ASP B O 1
ATOM 9561 N N . PHE B 1 67 ? -62.094 53.062 2.266 1 91.88 67 PHE B N 1
ATOM 9562 C CA . PHE B 1 67 ? -61 53.969 2.658 1 91.88 67 PHE B CA 1
ATOM 9563 C C . PHE B 1 67 ? -60.094 54.281 1.473 1 91.88 67 PHE B C 1
ATOM 9565 O O . PHE B 1 67 ? -59.781 55.438 1.205 1 91.88 67 PHE B O 1
ATOM 9572 N N . PHE B 1 68 ? -59.625 53.281 0.679 1 91.75 68 PHE B N 1
ATOM 9573 C CA . PHE B 1 68 ? -58.688 53.438 -0.427 1 91.75 68 PHE B CA 1
ATOM 9574 C C . PHE B 1 68 ? -59.344 54.188 -1.59 1 91.75 68 PHE B C 1
ATOM 9576 O O . PHE B 1 68 ? -58.688 54.906 -2.32 1 91.75 68 PHE B O 1
ATOM 9583 N N . HIS B 1 69 ? -60.688 53.969 -1.636 1 89 69 HIS B N 1
ATOM 9584 C CA . HIS B 1 69 ? -61.406 54.688 -2.672 1 89 69 HIS B CA 1
ATOM 9585 C C . HIS B 1 69 ? -61.531 56.156 -2.332 1 89 69 HIS B C 1
ATOM 9587 O O . HIS B 1 69 ? -61.312 57.031 -3.197 1 89 69 HIS B O 1
ATOM 9593 N N . THR B 1 70 ? -61.875 56.406 -1.059 1 89.06 70 THR B N 1
ATOM 9594 C CA . THR B 1 70 ? -62.094 57.781 -0.604 1 89.06 70 THR B CA 1
ATOM 9595 C C . THR B 1 70 ? -60.781 58.562 -0.63 1 89.06 70 THR B C 1
ATOM 9597 O O . THR B 1 70 ? -60.75 59.75 -0.968 1 89.06 70 THR B O 1
ATOM 9600 N N . PHE B 1 71 ? -59.688 57.875 -0.344 1 90.5 71 PHE B N 1
ATOM 9601 C CA . PHE B 1 71 ? -58.406 58.562 -0.22 1 90.5 71 PHE B CA 1
ATOM 9602 C C . PHE B 1 71 ? -57.438 58.094 -1.276 1 90.5 71 PHE B C 1
ATOM 9604 O O . PHE B 1 71 ? -56.219 58.031 -1.031 1 90.5 71 PHE B O 1
ATOM 9611 N N . SER B 1 72 ? -57.812 57.656 -2.408 1 85.94 72 SER B N 1
ATOM 9612 C CA . SER B 1 72 ? -57 57.125 -3.5 1 85.94 72 SER B CA 1
ATOM 9613 C C . SER B 1 72 ? -55.969 58.188 -3.973 1 85.94 72 SER B C 1
ATOM 9615 O O . SER B 1 72 ? -54.938 57.812 -4.508 1 85.94 72 SER B O 1
ATOM 9617 N N . ASP B 1 73 ? -56.219 59.375 -3.682 1 80.75 73 ASP B N 1
ATOM 9618 C CA . ASP B 1 73 ? -55.375 60.469 -4.168 1 80.75 73 ASP B CA 1
ATOM 9619 C C . ASP B 1 73 ? -54.125 60.594 -3.328 1 80.75 73 ASP B C 1
ATOM 9621 O O . ASP B 1 73 ? -53.125 61.219 -3.77 1 80.75 73 ASP B O 1
ATOM 9625 N N . ILE B 1 74 ? -54.094 60.062 -2.066 1 85.12 74 ILE B N 1
ATOM 9626 C CA . ILE B 1 74 ? -52.938 60.281 -1.213 1 85.12 74 ILE B CA 1
ATOM 9627 C C . ILE B 1 74 ? -52.312 58.938 -0.826 1 85.12 74 ILE B C 1
ATOM 9629 O O . ILE B 1 74 ? -51.25 58.875 -0.181 1 85.12 74 ILE B O 1
ATOM 9633 N N . THR B 1 75 ? -52.906 57.812 -1.189 1 83 75 THR B N 1
ATOM 9634 C CA . THR B 1 75 ? -52.469 56.469 -0.754 1 83 75 THR B CA 1
ATOM 9635 C C . THR B 1 75 ? -51.062 56.188 -1.262 1 83 75 THR B C 1
ATOM 9637 O O . THR B 1 75 ? -50.312 55.438 -0.63 1 83 75 THR B O 1
ATOM 9640 N N . ALA B 1 76 ? -50.625 56.719 -2.316 1 85.38 76 ALA B N 1
ATOM 9641 C CA . ALA B 1 76 ? -49.312 56.438 -2.873 1 85.38 76 ALA B CA 1
ATOM 9642 C C . ALA B 1 76 ? -48.406 57.656 -2.805 1 85.38 76 ALA B C 1
ATOM 9644 O O . ALA B 1 76 ? -47.406 57.719 -3.492 1 85.38 76 ALA B O 1
ATOM 9645 N N . LYS B 1 77 ? -48.844 58.625 -2.035 1 83.81 77 LYS B N 1
ATOM 9646 C CA . LYS B 1 77 ? -48.094 59.844 -1.989 1 83.81 77 LYS B CA 1
ATOM 9647 C C . LYS B 1 77 ? -47.562 60.125 -0.584 1 83.81 77 LYS B C 1
ATOM 9649 O O . LYS B 1 77 ? -48.031 59.531 0.388 1 83.81 77 LYS B O 1
ATOM 9654 N N . SER B 1 78 ? -46.406 60.781 -0.5 1 82.06 78 SER B N 1
ATOM 9655 C CA . SER B 1 78 ? -45.781 61.125 0.77 1 82.06 78 SER B CA 1
ATOM 9656 C C . SER B 1 78 ? -45.312 62.594 0.76 1 82.06 78 SER B C 1
ATOM 9658 O O . SER B 1 78 ? -45.094 63.188 -0.305 1 82.06 78 SER B O 1
ATOM 9660 N N . SER B 1 79 ? -45.438 63.25 1.818 1 77.25 79 SER B N 1
ATOM 9661 C CA . SER B 1 79 ? -44.938 64.625 1.934 1 77.25 79 SER B CA 1
ATOM 9662 C C . SER B 1 79 ? -43.938 64.75 3.068 1 77.25 79 SER B C 1
ATOM 9664 O O . SER B 1 79 ? -44.156 64.25 4.176 1 77.25 79 SER B O 1
ATOM 9666 N N . THR B 1 80 ? -42.688 65.312 2.814 1 67.62 80 THR B N 1
ATOM 9667 C CA . THR B 1 80 ? -41.625 65.5 3.801 1 67.62 80 THR B CA 1
ATOM 9668 C C . THR B 1 80 ? -41.938 66.688 4.703 1 67.62 80 THR B C 1
ATOM 9670 O O . THR B 1 80 ? -41.344 66.812 5.785 1 67.62 80 THR B O 1
ATOM 9673 N N . LYS B 1 81 ? -42.688 67.688 4.297 1 64.56 81 LYS B N 1
ATOM 9674 C CA . LYS B 1 81 ? -42.969 68.875 5.059 1 64.56 81 LYS B CA 1
ATOM 9675 C C . LYS B 1 81 ? -44.156 68.688 6.004 1 64.56 81 LYS B C 1
ATOM 9677 O O . LYS B 1 81 ? -44.312 69.375 7 1 64.56 81 LYS B O 1
ATOM 9682 N N . ALA B 1 82 ? -44.969 67.688 5.688 1 64.81 82 ALA B N 1
ATOM 9683 C CA . ALA B 1 82 ? -46.156 67.375 6.48 1 64.81 82 ALA B CA 1
ATOM 9684 C C . ALA B 1 82 ? -45.938 66.188 7.434 1 64.81 82 ALA B C 1
ATOM 9686 O O . ALA B 1 82 ? -44.781 65.812 7.672 1 64.81 82 ALA B O 1
ATOM 9687 N N . ALA B 1 83 ? -46.938 65.688 8.109 1 72.25 83 ALA B N 1
ATOM 9688 C CA . ALA B 1 83 ? -46.969 64.562 9.086 1 72.25 83 ALA B CA 1
ATOM 9689 C C . ALA B 1 83 ? -46.562 63.25 8.453 1 72.25 83 ALA B C 1
ATOM 9691 O O . ALA B 1 83 ? -46.594 62.219 9.117 1 72.25 83 ALA B O 1
ATOM 9692 N N . GLY B 1 84 ? -45.969 63.281 7.117 1 85.19 84 GLY B N 1
ATOM 9693 C CA . GLY B 1 84 ? -45.531 62.062 6.473 1 85.19 84 GLY B CA 1
ATOM 9694 C C . GLY B 1 84 ? -46.562 61.438 5.547 1 85.19 84 GLY B C 1
ATOM 9695 O O . GLY B 1 84 ? -47.219 62.188 4.809 1 85.19 84 GLY B O 1
ATOM 9696 N N . ASN B 1 85 ? -46.656 60.156 5.418 1 90.62 85 ASN B N 1
ATOM 9697 C CA . ASN B 1 85 ? -47.625 59.438 4.582 1 90.62 85 ASN B CA 1
ATOM 9698 C C . ASN B 1 85 ? -48.594 58.594 5.426 1 90.62 85 ASN B C 1
ATOM 9700 O O . ASN B 1 85 ? -48.594 58.719 6.652 1 90.62 85 ASN B O 1
ATOM 9704 N N . LEU B 1 86 ? -49.406 57.844 4.781 1 90.25 86 LEU B N 1
ATOM 9705 C CA . LEU B 1 86 ? -50.469 57.156 5.477 1 90.25 86 LEU B CA 1
ATOM 9706 C C . LEU B 1 86 ? -49.906 56.094 6.414 1 90.25 86 LEU B C 1
ATOM 9708 O O . LEU B 1 86 ? -50.531 55.75 7.426 1 90.25 86 LEU B O 1
ATOM 9712 N N . LEU B 1 87 ? -48.656 55.531 6.109 1 92.06 87 LEU B N 1
ATOM 9713 C CA . LEU B 1 87 ? -48.031 54.562 7.004 1 92.06 87 LEU B CA 1
ATOM 9714 C C . LEU B 1 87 ? -47.625 55.219 8.305 1 92.06 87 LEU B C 1
ATOM 9716 O O . LEU B 1 87 ? -47.719 54.625 9.383 1 92.06 87 LEU B O 1
ATOM 9720 N N . HIS B 1 88 ? -47.156 56.438 8.281 1 92.56 88 HIS B N 1
ATOM 9721 C CA . HIS B 1 88 ? -46.844 57.188 9.484 1 92.56 88 HIS B CA 1
ATOM 9722 C C . HIS B 1 88 ? -48.062 57.406 10.352 1 92.56 88 HIS B C 1
ATOM 9724 O O . HIS B 1 88 ? -48 57.25 11.578 1 92.56 88 HIS B O 1
ATOM 9730 N N . VAL B 1 89 ? -49.125 57.688 9.688 1 90.94 89 VAL B N 1
ATOM 9731 C CA . VAL B 1 89 ? -50.406 57.969 10.367 1 90.94 89 VAL B CA 1
ATOM 9732 C C . VAL B 1 89 ? -50.844 56.688 11.117 1 90.94 89 VAL B C 1
ATOM 9734 O O . VAL B 1 89 ? -51.312 56.781 12.25 1 90.94 89 VAL B O 1
ATOM 9737 N N . LEU B 1 90 ? -50.688 55.562 10.43 1 91.56 90 LEU B N 1
ATOM 9738 C CA . LEU B 1 90 ? -51.062 54.281 11.07 1 91.56 90 LEU B CA 1
ATOM 9739 C C . LEU B 1 90 ? -50.25 54.062 12.344 1 91.56 90 LEU B C 1
ATOM 9741 O O . LEU B 1 90 ? -50.812 53.625 13.359 1 91.56 90 LEU B O 1
ATOM 9745 N N . VAL B 1 91 ? -48.938 54.344 12.32 1 92 91 VAL B N 1
ATOM 9746 C CA . VAL B 1 91 ? -48.094 54.188 13.492 1 92 91 VAL B CA 1
ATOM 9747 C C . VAL B 1 91 ? -48.531 55.156 14.586 1 92 91 VAL B C 1
ATOM 9749 O O . VAL B 1 91 ? -48.594 54.781 15.766 1 92 91 VAL B O 1
ATOM 9752 N N . GLU B 1 92 ? -48.938 56.312 14.234 1 89.25 92 GLU B N 1
ATOM 9753 C CA . GLU B 1 92 ? -49.312 57.344 15.18 1 89.25 92 GLU B CA 1
ATOM 9754 C C . GLU B 1 92 ? -50.656 57 15.859 1 89.25 92 GLU B C 1
ATOM 9756 O O . GLU B 1 92 ? -50.812 57.219 17.062 1 89.25 92 GLU B O 1
ATOM 9761 N N . VAL B 1 93 ? -51.531 56.594 15.062 1 89.25 93 VAL B N 1
ATOM 9762 C CA . VAL B 1 93 ? -52.875 56.281 15.594 1 89.25 93 VAL B CA 1
ATOM 9763 C C . VAL B 1 93 ? -52.781 55.094 16.562 1 89.25 93 VAL B C 1
ATOM 9765 O O . VAL B 1 93 ? -53.5 55.062 17.562 1 89.25 93 VAL B O 1
ATOM 9768 N N . VAL B 1 94 ? -51.969 54.156 16.25 1 89.75 94 VAL B N 1
ATOM 9769 C CA . VAL B 1 94 ? -51.812 53 17.141 1 89.75 94 VAL B CA 1
ATOM 9770 C C . VAL B 1 94 ? -51.156 53.438 18.438 1 89.75 94 VAL B C 1
ATOM 9772 O O . VAL B 1 94 ? -51.531 53.031 19.531 1 89.75 94 VAL B O 1
ATOM 9775 N N . LYS B 1 95 ? -50.188 54.312 18.422 1 86.88 95 LYS B N 1
ATOM 9776 C CA . LYS B 1 95 ? -49.406 54.75 19.594 1 86.88 95 LYS B CA 1
ATOM 9777 C C . LYS B 1 95 ? -50.219 55.688 20.453 1 86.88 95 LYS B C 1
ATOM 9779 O O . LYS B 1 95 ? -50.312 55.531 21.672 1 86.88 95 LYS B O 1
ATOM 9784 N N . HIS B 1 96 ? -50.875 56.719 19.891 1 84.12 96 HIS B N 1
ATOM 9785 C CA . HIS B 1 96 ? -51.469 57.812 20.656 1 84.12 96 HIS B CA 1
ATOM 9786 C C . HIS B 1 96 ? -52.969 57.562 20.906 1 84.12 96 HIS B C 1
ATOM 9788 O O . HIS B 1 96 ? -53.5 58.031 21.906 1 84.12 96 HIS B O 1
ATOM 9794 N N . ASN B 1 97 ? -53.656 56.875 19.984 1 81.25 97 ASN B N 1
ATOM 9795 C CA . ASN B 1 97 ? -55.125 56.719 20.109 1 81.25 97 ASN B CA 1
ATOM 9796 C C . ASN B 1 97 ? -55.5 55.312 20.578 1 81.25 97 ASN B C 1
ATOM 9798 O O . ASN B 1 97 ? -56.688 55 20.719 1 81.25 97 ASN B O 1
ATOM 9802 N N . GLY B 1 98 ? -54.5 54.5 20.812 1 81.31 98 GLY B N 1
ATOM 9803 C CA . GLY B 1 98 ? -54.719 53.188 21.406 1 81.31 98 GLY B CA 1
ATOM 9804 C C . GLY B 1 98 ? -55.406 52.219 20.469 1 81.31 98 GLY B C 1
ATOM 9805 O O . GLY B 1 98 ? -56.062 51.281 20.922 1 81.31 98 GLY B O 1
ATOM 9806 N N . LEU B 1 99 ? -55.344 52.531 19.188 1 87.38 99 LEU B N 1
ATOM 9807 C CA . LEU B 1 99 ? -55.938 51.625 18.203 1 87.38 99 LEU B CA 1
ATOM 9808 C C . LEU B 1 99 ? -55.156 50.312 18.156 1 87.38 99 LEU B C 1
ATOM 9810 O O . LEU B 1 99 ? -53.938 50.281 18.188 1 87.38 99 LEU B O 1
ATOM 9814 N N . GLN B 1 100 ? -55.906 49.219 18.188 1 89.5 100 GLN B N 1
ATOM 9815 C CA . GLN B 1 100 ? -55.25 47.906 18.109 1 89.5 100 GLN B CA 1
ATOM 9816 C C . GLN B 1 100 ? -54.688 47.625 16.719 1 89.5 100 GLN B C 1
ATOM 9818 O O . GLN B 1 100 ? -55.406 47.812 15.719 1 89.5 100 GLN B O 1
ATOM 9823 N N . PRO B 1 101 ? -53.469 47.25 16.609 1 90.56 101 PRO B N 1
ATOM 9824 C CA . PRO B 1 101 ? -52.812 47.062 15.305 1 90.56 101 PRO B CA 1
ATOM 9825 C C . PRO B 1 101 ? -53.562 46.031 14.445 1 90.56 101 PRO B C 1
ATOM 9827 O O . PRO B 1 101 ? -53.594 46.156 13.219 1 90.56 101 PRO B O 1
ATOM 9830 N N . GLU B 1 102 ? -54.219 45.094 15.039 1 90.38 102 GLU B N 1
ATOM 9831 C CA . GLU B 1 102 ? -54.906 44.031 14.305 1 90.38 102 GLU B CA 1
ATOM 9832 C C . GLU B 1 102 ? -56.062 44.625 13.492 1 90.38 102 GLU B C 1
ATOM 9834 O O . GLU B 1 102 ? -56.406 44.062 12.438 1 90.38 102 GLU B O 1
ATOM 9839 N N . LYS B 1 103 ? -56.562 45.625 14.016 1 89.88 103 LYS B N 1
ATOM 9840 C CA . LYS B 1 103 ? -57.719 46.25 13.391 1 89.88 103 LYS B CA 1
ATOM 9841 C C . LYS B 1 103 ? -57.312 47.031 12.148 1 89.88 103 LYS B C 1
ATOM 9843 O O . LYS B 1 103 ? -58.156 47.375 11.312 1 89.88 103 LYS B O 1
ATOM 9848 N N . ILE B 1 104 ? -56.094 47.344 12.031 1 90.56 104 ILE B N 1
ATOM 9849 C CA . ILE B 1 104 ? -55.656 48.125 10.883 1 90.56 104 ILE B CA 1
ATOM 9850 C C . ILE B 1 104 ? -54.656 47.312 10.055 1 90.56 104 ILE B C 1
ATOM 9852 O O . ILE B 1 104 ? -53.906 47.844 9.234 1 90.56 104 ILE B O 1
ATOM 9856 N N . GLU B 1 105 ? -54.5 46 10.219 1 92.56 105 GLU B N 1
ATOM 9857 C CA . GLU B 1 105 ? -53.562 45.125 9.508 1 92.56 105 GLU B CA 1
ATOM 9858 C C . GLU B 1 105 ? -53.75 45.219 7.996 1 92.56 105 GLU B C 1
ATOM 9860 O O . GLU B 1 105 ? -52.812 45.375 7.246 1 92.56 105 GLU B O 1
ATOM 9865 N N . ARG B 1 106 ? -55 45.125 7.574 1 91 106 ARG B N 1
ATOM 9866 C CA . ARG B 1 106 ? -55.312 45.125 6.148 1 91 106 ARG B CA 1
ATOM 9867 C C . ARG B 1 106 ? -54.938 46.438 5.496 1 91 106 ARG B C 1
ATOM 9869 O O . ARG B 1 106 ? -54.531 46.469 4.328 1 91 106 ARG B O 1
ATOM 9876 N N . LEU B 1 107 ? -55.125 47.531 6.246 1 90.81 107 LEU B N 1
ATOM 9877 C CA . LEU B 1 107 ? -54.781 48.844 5.727 1 90.81 107 LEU B CA 1
ATOM 9878 C C . LEU B 1 107 ? -53.25 48.969 5.527 1 90.81 107 LEU B C 1
ATOM 9880 O O . LEU B 1 107 ? -52.781 49.406 4.48 1 90.81 107 LEU B O 1
ATOM 9884 N N . ALA B 1 108 ? -52.531 48.531 6.57 1 92.06 108 ALA B N 1
ATOM 9885 C CA . ALA B 1 108 ? -51.062 48.594 6.531 1 92.06 108 ALA B CA 1
ATOM 9886 C C . ALA B 1 108 ? -50.5 47.75 5.391 1 92.06 108 ALA B C 1
ATOM 9888 O O . ALA B 1 108 ? -49.656 48.219 4.621 1 92.06 108 ALA B O 1
ATOM 9889 N N . ARG B 1 109 ? -50.906 46.531 5.195 1 92.44 109 ARG B N 1
ATOM 9890 C CA . ARG B 1 109 ? -50.406 45.594 4.176 1 92.44 109 ARG B CA 1
ATOM 9891 C C . ARG B 1 109 ? -50.75 46.094 2.773 1 92.44 109 ARG B C 1
ATOM 9893 O O . ARG B 1 109 ? -49.906 46.062 1.876 1 92.44 109 ARG B O 1
ATOM 9900 N N . ARG B 1 110 ? -51.938 46.531 2.652 1 89.56 110 ARG B N 1
ATOM 9901 C CA . ARG B 1 110 ? -52.375 47 1.341 1 89.56 110 ARG B CA 1
ATOM 9902 C C . ARG B 1 110 ? -51.625 48.25 0.929 1 89.56 110 ARG B C 1
ATOM 9904 O O . ARG B 1 110 ? -51.312 48.438 -0.252 1 89.56 110 ARG B O 1
ATOM 9911 N N . LEU B 1 111 ? -51.438 49.125 1.867 1 91 111 LEU B N 1
ATOM 9912 C CA . LEU B 1 111 ? -50.656 50.312 1.567 1 91 111 LEU B CA 1
ATOM 9913 C C . LEU B 1 111 ? -49.281 49.969 1.027 1 91 111 LEU B C 1
ATOM 9915 O O . LEU B 1 111 ? -48.844 50.562 0.044 1 91 111 LEU B O 1
ATOM 9919 N N . VAL B 1 112 ? -48.594 49 1.667 1 91.31 112 VAL B N 1
ATOM 9920 C CA . VAL B 1 112 ? -47.25 48.594 1.265 1 91.31 112 VAL B CA 1
ATOM 9921 C C . VAL B 1 112 ? -47.312 47.844 -0.07 1 91.31 112 VAL B C 1
ATOM 9923 O O . VAL B 1 112 ? -46.406 48 -0.91 1 91.31 112 VAL B O 1
ATOM 9926 N N . GLU B 1 113 ? -48.312 47.094 -0.269 1 89.31 113 GLU B N 1
ATOM 9927 C CA . GLU B 1 113 ? -48.469 46.344 -1.51 1 89.31 113 GLU B CA 1
ATOM 9928 C C . GLU B 1 113 ? -48.656 47.281 -2.699 1 89.31 113 GLU B C 1
ATOM 9930 O O . GLU B 1 113 ? -48.156 47 -3.789 1 89.31 113 GLU B O 1
ATOM 9935 N N . GLU B 1 114 ? -49.406 48.219 -2.459 1 86.31 114 GLU B N 1
ATOM 9936 C CA . GLU B 1 114 ? -49.719 49.156 -3.539 1 86.31 114 GLU B CA 1
ATOM 9937 C C . GLU B 1 114 ? -48.562 50.125 -3.791 1 86.31 114 GLU B C 1
ATOM 9939 O O . GLU B 1 114 ? -48.281 50.469 -4.938 1 86.31 114 GLU B O 1
ATOM 9944 N N . ALA B 1 115 ? -48 50.531 -2.75 1 89.31 115 ALA B N 1
ATOM 9945 C CA . ALA B 1 115 ? -46.906 51.5 -2.881 1 89.31 115 ALA B CA 1
ATOM 9946 C C . ALA B 1 115 ? -45.812 51.219 -1.876 1 89.31 115 ALA B C 1
ATOM 9948 O O . ALA B 1 115 ? -45.688 51.906 -0.867 1 89.31 115 ALA B O 1
ATOM 9949 N N . PRO B 1 116 ? -44.938 50.312 -2.232 1 88.94 116 PRO B N 1
ATOM 9950 C CA . PRO B 1 116 ? -43.844 49.938 -1.312 1 88.94 116 PRO B CA 1
ATOM 9951 C C . PRO B 1 116 ? -42.875 51.094 -1.081 1 88.94 116 PRO B C 1
ATOM 9953 O O . PRO B 1 116 ? -42.125 51.094 -0.082 1 88.94 116 PRO B O 1
ATOM 9956 N N . ASP B 1 117 ? -42.844 52.094 -1.866 1 89.31 117 ASP B N 1
ATOM 9957 C CA . ASP B 1 117 ? -41.906 53.219 -1.755 1 89.31 117 ASP B CA 1
ATOM 9958 C C . ASP B 1 117 ? -42.281 54.094 -0.553 1 89.31 117 ASP B C 1
ATOM 9960 O O . ASP B 1 117 ? -41.438 54.906 -0.098 1 89.31 117 ASP B O 1
ATOM 9964 N N . LEU B 1 118 ? -43.531 53.938 -0.037 1 90.5 118 LEU B N 1
ATOM 9965 C CA . LEU B 1 118 ? -43.969 54.688 1.133 1 90.5 118 LEU B CA 1
ATOM 9966 C C . LEU B 1 118 ? -43.062 54.438 2.318 1 90.5 118 LEU B C 1
ATOM 9968 O O . LEU B 1 118 ? -42.938 55.25 3.229 1 90.5 118 LEU B O 1
ATOM 9972 N N . LEU B 1 119 ? -42.375 53.281 2.305 1 90.75 119 LEU B N 1
ATOM 9973 C CA . LEU B 1 119 ? -41.531 52.875 3.424 1 90.75 119 LEU B CA 1
ATOM 9974 C C . LEU B 1 119 ? -40.281 53.719 3.498 1 90.75 119 LEU B C 1
ATOM 9976 O O . LEU B 1 119 ? -39.688 53.875 4.57 1 90.75 119 LEU B O 1
ATOM 9980 N N . GLN B 1 120 ? -39.812 54.344 2.455 1 88.5 120 GLN B N 1
ATOM 9981 C CA . GLN B 1 120 ? -38.5 55 2.396 1 88.5 120 GLN B CA 1
ATOM 9982 C C . GLN B 1 120 ? -38.625 56.5 2.676 1 88.5 120 GLN B C 1
ATOM 9984 O O . GLN B 1 120 ? -37.656 57.156 3.021 1 88.5 120 GLN B O 1
ATOM 9989 N N . TYR B 1 121 ? -39.844 57 2.607 1 89.31 121 TYR B N 1
ATOM 9990 C CA . TYR B 1 121 ? -40.031 58.438 2.744 1 89.31 121 TYR B CA 1
ATOM 9991 C C . TYR B 1 121 ? -40.062 58.844 4.211 1 89.31 121 TYR B C 1
ATOM 9993 O O . TYR B 1 121 ? -40.688 58.156 5.039 1 89.31 121 TYR B O 1
ATOM 10001 N N . LYS B 1 122 ? -39.469 60 4.523 1 89.25 122 LYS B N 1
ATOM 10002 C CA . LYS B 1 122 ? -39.344 60.531 5.891 1 89.25 122 LYS B CA 1
ATOM 10003 C C . LYS B 1 122 ? -40.469 61.531 6.176 1 89.25 122 LYS B C 1
ATOM 10005 O O . LYS B 1 122 ? -41 62.156 5.254 1 89.25 122 LYS B O 1
ATOM 10010 N N . ASN B 1 123 ? -40.875 61.594 7.355 1 87.75 123 ASN B N 1
ATOM 10011 C CA . ASN B 1 123 ? -41.812 62.625 7.781 1 87.75 123 ASN B CA 1
ATOM 10012 C C . ASN B 1 123 ? -41.094 63.906 8.203 1 87.75 123 ASN B C 1
ATOM 10014 O O . ASN B 1 123 ? -39.875 64.062 7.977 1 87.75 123 ASN B O 1
ATOM 10018 N N . LYS B 1 124 ? -41.812 64.875 8.789 1 85.38 124 LYS B N 1
ATOM 10019 C CA . LYS B 1 124 ? -41.281 66.188 9.172 1 85.38 124 LYS B CA 1
ATOM 10020 C C . LYS B 1 124 ? -40.188 66.062 10.234 1 85.38 124 LYS B C 1
ATOM 10022 O O . LYS B 1 124 ? -39.281 66.875 10.312 1 85.38 124 LYS B O 1
ATOM 10027 N N . ASP B 1 125 ? -40.281 64.938 11.055 1 84.69 125 ASP B N 1
ATOM 10028 C CA . ASP B 1 125 ? -39.312 64.688 12.109 1 84.69 125 ASP B CA 1
ATOM 10029 C C . ASP B 1 125 ? -38.125 63.875 11.578 1 84.69 125 ASP B C 1
ATOM 10031 O O . ASP B 1 125 ? -37.219 63.5 12.336 1 84.69 125 ASP B O 1
ATOM 10035 N N . GLY B 1 126 ? -38.188 63.562 10.297 1 86 126 GLY B N 1
ATOM 10036 C CA . GLY B 1 126 ? -37.094 62.844 9.664 1 86 126 GLY B CA 1
ATOM 10037 C C . GLY B 1 126 ? -37.156 61.344 9.883 1 86 126 GLY B C 1
ATOM 10038 O O . GLY B 1 126 ? -36.156 60.656 9.766 1 86 126 GLY B O 1
ATOM 10039 N N . GLN B 1 127 ? -38.281 60.781 10.172 1 89.75 127 GLN B N 1
ATOM 10040 C CA . GLN B 1 127 ? -38.438 59.344 10.453 1 89.75 127 GLN B CA 1
ATOM 10041 C C . GLN B 1 127 ? -39.188 58.656 9.344 1 89.75 127 GLN B C 1
ATOM 10043 O O . GLN B 1 127 ? -40.188 59.188 8.836 1 89.75 127 GLN B O 1
ATOM 10048 N N . THR B 1 128 ? -38.688 57.562 8.977 1 91.75 128 THR B N 1
ATOM 10049 C CA . THR B 1 128 ? -39.438 56.688 8.086 1 91.75 128 THR B CA 1
ATOM 10050 C C . THR B 1 128 ? -40.531 55.938 8.859 1 91.75 128 THR B C 1
ATOM 10052 O O . THR B 1 128 ? -40.5 55.906 10.086 1 91.75 128 THR B O 1
ATOM 10055 N N . PRO B 1 129 ? -41.5 55.344 8.148 1 91.5 129 PRO B N 1
ATOM 10056 C CA . PRO B 1 129 ? -42.531 54.594 8.875 1 91.5 129 PRO B CA 1
ATOM 10057 C C . PRO B 1 129 ? -41.938 53.438 9.68 1 91.5 129 PRO B C 1
ATOM 10059 O O . PRO B 1 129 ? -42.406 53.156 10.797 1 91.5 129 PRO B O 1
ATOM 10062 N N . ILE B 1 130 ? -40.906 52.75 9.141 1 92.25 130 ILE B N 1
ATOM 10063 C CA . ILE B 1 130 ? -40.25 51.625 9.828 1 92.25 130 ILE B CA 1
ATOM 10064 C C . ILE B 1 130 ? -39.562 52.125 11.078 1 92.25 130 ILE B C 1
ATOM 10066 O O . ILE B 1 130 ? -39.688 51.531 12.156 1 92.25 130 ILE B O 1
ATOM 10070 N N . LEU B 1 131 ? -38.812 53.156 10.945 1 91.44 131 LEU B N 1
ATOM 10071 C CA . LEU B 1 131 ? -38.094 53.688 12.086 1 91.44 131 LEU B CA 1
ATOM 10072 C C . LEU B 1 131 ? -39.031 54.188 13.164 1 91.44 131 LEU B C 1
ATOM 10074 O O . LEU B 1 131 ? -38.812 53.969 14.359 1 91.44 131 LEU B O 1
ATOM 10078 N N . MET B 1 132 ? -40.156 54.875 12.742 1 90.69 132 MET B N 1
ATOM 10079 C CA . MET B 1 132 ? -41.156 55.344 13.688 1 90.69 132 MET B CA 1
ATOM 10080 C C . MET B 1 132 ? -41.781 54.156 14.43 1 90.69 132 MET B C 1
ATOM 10082 O O . MET B 1 132 ? -42 54.25 15.641 1 90.69 132 MET B O 1
ATOM 10086 N N . ALA B 1 133 ? -42.062 53.125 13.703 1 92.44 133 ALA B N 1
ATOM 10087 C CA . ALA B 1 133 ? -42.656 51.938 14.32 1 92.44 133 ALA B CA 1
ATOM 10088 C C . ALA B 1 133 ? -41.688 51.312 15.305 1 92.44 133 ALA B C 1
ATOM 10090 O O . ALA B 1 133 ? -42.094 50.781 16.344 1 92.44 133 ALA B O 1
ATOM 10091 N N . ILE B 1 134 ? -40.375 51.281 15.055 1 92.12 134 ILE B N 1
ATOM 10092 C CA . ILE B 1 134 ? -39.344 50.75 15.945 1 92.12 134 ILE B CA 1
ATOM 10093 C C . ILE B 1 134 ? -39.281 51.594 17.219 1 92.12 134 ILE B C 1
ATOM 10095 O O . ILE B 1 134 ? -39.312 51.062 18.328 1 92.12 134 ILE B O 1
ATOM 10099 N N . ARG B 1 135 ? -39.25 52.906 17.078 1 88.94 135 ARG B N 1
ATOM 10100 C CA . ARG B 1 135 ? -39.094 53.812 18.203 1 88.94 135 ARG B CA 1
ATOM 10101 C C . ARG B 1 135 ? -40.312 53.75 19.125 1 88.94 135 ARG B C 1
ATOM 10103 O O . ARG B 1 135 ? -40.188 53.969 20.328 1 88.94 135 ARG B O 1
ATOM 10110 N N . THR B 1 136 ? -41.5 53.469 18.484 1 88.94 136 THR B N 1
ATOM 10111 C CA . THR B 1 136 ? -42.719 53.406 19.266 1 88.94 136 THR B CA 1
ATOM 10112 C C . THR B 1 136 ? -43.031 51.969 19.672 1 88.94 136 THR B C 1
ATOM 10114 O O . THR B 1 136 ? -44.094 51.688 20.234 1 88.94 136 THR B O 1
ATOM 10117 N N . ARG B 1 137 ? -42.188 51 19.344 1 90 137 ARG B N 1
ATOM 10118 C CA . ARG B 1 137 ? -42.25 49.625 19.734 1 90 137 ARG B CA 1
ATOM 10119 C C . ARG B 1 137 ? -43.531 48.938 19.234 1 90 137 ARG B C 1
ATOM 10121 O O . ARG B 1 137 ? -44.25 48.344 20.016 1 90 137 ARG B O 1
ATOM 10128 N N . GLN B 1 138 ? -43.812 49.219 18 1 90.44 138 GLN B N 1
ATOM 10129 C CA . GLN B 1 138 ? -45 48.594 17.406 1 90.44 138 GLN B CA 1
ATOM 10130 C C . GLN B 1 138 ? -44.625 47.312 16.641 1 90.44 138 GLN B C 1
ATOM 10132 O O . GLN B 1 138 ? -44.625 47.312 15.414 1 90.44 138 GLN B O 1
ATOM 10137 N N . ASP B 1 139 ? -44.438 46.219 17.266 1 91.25 139 ASP B N 1
ATOM 10138 C CA . ASP B 1 139 ? -43.969 44.938 16.734 1 91.25 139 ASP B CA 1
ATOM 10139 C C . ASP B 1 139 ? -44.906 44.406 15.648 1 91.25 139 ASP B C 1
ATOM 10141 O O . ASP B 1 139 ? -44.438 43.969 14.594 1 91.25 139 ASP B O 1
ATOM 10145 N N . GLN B 1 140 ? -46.156 44.562 15.883 1 91.12 140 GLN B N 1
ATOM 10146 C CA . GLN B 1 140 ? -47.125 43.969 14.945 1 91.12 140 GLN B CA 1
ATOM 10147 C C . GLN B 1 140 ? -47.156 44.781 13.648 1 91.12 140 GLN B C 1
ATOM 10149 O O . GLN B 1 140 ? -47.219 44.188 12.562 1 91.12 140 GLN B O 1
ATOM 10154 N N . LEU B 1 141 ? -47.156 46.062 13.82 1 90.94 141 LEU B N 1
ATOM 10155 C CA . LEU B 1 141 ? -47.188 46.906 12.633 1 90.94 141 LEU B CA 1
ATOM 10156 C C . LEU B 1 141 ? -45.938 46.688 11.797 1 90.94 141 LEU B C 1
ATOM 10158 O O . LEU B 1 141 ? -46 46.719 10.562 1 90.94 141 LEU B O 1
ATOM 10162 N N . LEU B 1 142 ? -44.812 46.531 12.492 1 92.62 142 LEU B N 1
ATOM 10163 C CA . LEU B 1 142 ? -43.562 46.219 11.789 1 92.62 142 LEU B CA 1
ATOM 10164 C C . LEU B 1 142 ? -43.688 44.906 10.992 1 92.62 142 LEU B C 1
ATOM 10166 O O . LEU B 1 142 ? -43.25 44.844 9.844 1 92.62 142 LEU B O 1
ATOM 10170 N N . ASP B 1 143 ? -44.219 43.938 11.609 1 92.44 143 ASP B N 1
ATOM 10171 C CA . ASP B 1 143 ? -44.406 42.656 10.961 1 92.44 143 ASP B CA 1
ATOM 10172 C C . ASP B 1 143 ? -45.281 42.781 9.711 1 92.44 143 ASP B C 1
ATOM 10174 O O . ASP B 1 143 ? -44.969 42.188 8.68 1 92.44 143 ASP B O 1
ATOM 10178 N N . TYR B 1 144 ? -46.344 43.594 9.836 1 92.19 144 TYR B N 1
ATOM 10179 C CA . TYR B 1 144 ? -47.25 43.781 8.703 1 92.19 144 TYR B CA 1
ATOM 10180 C C . TYR B 1 144 ? -46.531 44.469 7.551 1 92.19 144 TYR B C 1
ATOM 10182 O O . TYR B 1 144 ? -46.688 44.062 6.395 1 92.19 144 TYR B O 1
ATOM 10190 N N . MET B 1 145 ? -45.781 45.469 7.895 1 91.88 145 MET B N 1
ATOM 10191 C CA . MET B 1 145 ? -45.094 46.25 6.867 1 91.88 145 MET B CA 1
ATOM 10192 C C . MET B 1 145 ? -44.031 45.406 6.176 1 91.88 145 MET B C 1
ATOM 10194 O O . MET B 1 145 ? -43.938 45.406 4.945 1 91.88 145 MET B O 1
ATOM 10198 N N . ILE B 1 146 ? -43.188 44.625 6.918 1 91.25 146 ILE B N 1
ATOM 10199 C CA . ILE B 1 146 ? -42.062 43.906 6.395 1 91.25 146 ILE B CA 1
ATOM 10200 C C . ILE B 1 146 ? -42.562 42.656 5.645 1 91.25 146 ILE B C 1
ATOM 10202 O O . ILE B 1 146 ? -42.062 42.344 4.555 1 91.25 146 ILE B O 1
ATOM 10206 N N . SER B 1 147 ? -43.5 41.969 6.207 1 89.56 147 SER B N 1
ATOM 10207 C CA . SER B 1 147 ? -44 40.781 5.547 1 89.56 147 SER B CA 1
ATOM 10208 C C . SER B 1 147 ? -44.656 41.125 4.211 1 89.56 147 SER B C 1
ATOM 10210 O O . SER B 1 147 ? -44.562 40.344 3.25 1 89.56 147 SER B O 1
ATOM 10212 N N . ALA B 1 148 ? -45.312 42.188 4.164 1 87.81 148 ALA B N 1
ATOM 10213 C CA . ALA B 1 148 ? -45.938 42.625 2.916 1 87.81 148 ALA B CA 1
ATOM 10214 C C . ALA B 1 148 ? -44.875 42.969 1.877 1 87.81 148 ALA B C 1
ATOM 10216 O O . ALA B 1 148 ? -45.062 42.75 0.679 1 87.81 148 ALA B O 1
ATOM 10217 N N . CYS B 1 149 ? -43.812 43.5 2.326 1 87.44 149 CYS B N 1
ATOM 10218 C CA . CYS B 1 149 ? -42.719 43.812 1.431 1 87.44 149 CYS B CA 1
ATOM 10219 C C . CYS B 1 149 ? -42.094 42.531 0.869 1 87.44 149 CYS B C 1
ATOM 10221 O O . CYS B 1 149 ? -41.719 42.5 -0.311 1 87.44 149 CYS B O 1
ATOM 10223 N N . VAL B 1 150 ? -41.844 41.5 1.671 1 86.06 150 VAL B N 1
ATOM 10224 C CA . VAL B 1 150 ? -41.188 40.281 1.312 1 86.06 150 VAL B CA 1
ATOM 10225 C C . VAL B 1 150 ? -42.062 39.469 0.336 1 86.06 150 VAL B C 1
ATOM 10227 O O . VAL B 1 150 ? -41.531 38.844 -0.601 1 86.06 150 VAL B O 1
ATOM 10230 N N . SER B 1 151 ? -43.344 39.531 0.518 1 83.81 151 SER B N 1
ATOM 10231 C CA . SER B 1 151 ? -44.25 38.75 -0.309 1 83.81 151 SER B CA 1
ATOM 10232 C C . SER B 1 151 ? -44.75 39.562 -1.513 1 83.81 151 SER B C 1
ATOM 10234 O O . SER B 1 151 ? -45.625 39.156 -2.242 1 83.81 151 SER B O 1
ATOM 10236 N N . HIS B 1 152 ? -44.188 40.625 -1.746 1 83.81 152 HIS B N 1
ATOM 10237 C CA . HIS B 1 152 ? -44.594 41.531 -2.814 1 83.81 152 HIS B CA 1
ATOM 10238 C C . HIS B 1 152 ? -44.438 40.875 -4.184 1 83.81 152 HIS B C 1
ATOM 10240 O O . HIS B 1 152 ? -43.594 40 -4.363 1 83.81 152 HIS B O 1
ATOM 10246 N N . LYS B 1 153 ? -45.188 41.156 -5.125 1 75.69 153 LYS B N 1
ATOM 10247 C CA . LYS B 1 153 ? -45.156 40.625 -6.484 1 75.69 153 LYS B CA 1
ATOM 10248 C C . LYS B 1 153 ? -43.844 40.938 -7.176 1 75.69 153 LYS B C 1
ATOM 10250 O O . LYS B 1 153 ? -43.406 40.219 -8.062 1 75.69 153 LYS B O 1
ATOM 10255 N N . LYS B 1 154 ? -43.344 42.125 -6.824 1 84.56 154 LYS B N 1
ATOM 10256 C CA . LYS B 1 154 ? -42 42.5 -7.301 1 84.56 154 LYS B CA 1
ATOM 10257 C C . LYS B 1 154 ? -41 42.531 -6.16 1 84.56 154 LYS B C 1
ATOM 10259 O O . LYS B 1 154 ? -40.625 43.594 -5.676 1 84.56 154 LYS B O 1
ATOM 10264 N N . PRO B 1 155 ? -40.5 41.406 -5.973 1 82.38 155 PRO B N 1
ATOM 10265 C CA . PRO B 1 155 ? -39.719 41.25 -4.746 1 82.38 155 PRO B CA 1
ATOM 10266 C C . PRO B 1 155 ? -38.406 42.031 -4.789 1 82.38 155 PRO B C 1
ATOM 10268 O O . PRO B 1 155 ? -37.938 42.5 -3.754 1 82.38 155 PRO B O 1
ATOM 10271 N N . ARG B 1 156 ? -37.875 42.219 -5.941 1 83.81 156 ARG B N 1
ATOM 10272 C CA . ARG B 1 156 ? -36.594 42.938 -6.031 1 83.81 156 ARG B CA 1
ATOM 10273 C C . ARG B 1 156 ? -36.75 44.406 -5.672 1 83.81 156 ARG B C 1
ATOM 10275 O O . ARG B 1 156 ? -35.969 44.969 -4.91 1 83.81 156 ARG B O 1
ATOM 10282 N N . ASP B 1 157 ? -37.812 45 -6.234 1 84.06 157 ASP B N 1
ATOM 10283 C CA . ASP B 1 157 ? -38.062 46.438 -5.984 1 84.06 157 ASP B CA 1
ATOM 10284 C C . ASP B 1 157 ? -38.469 46.656 -4.535 1 84.06 157 ASP B C 1
ATOM 10286 O O . ASP B 1 157 ? -38.031 47.625 -3.904 1 84.06 157 ASP B O 1
ATOM 10290 N N . SER B 1 158 ? -39.312 45.844 -4.082 1 86.94 158 SER B N 1
ATOM 10291 C CA . SER B 1 158 ? -39.781 45.969 -2.703 1 86.94 158 SER B CA 1
ATOM 10292 C C . SER B 1 158 ? -38.625 45.781 -1.72 1 86.94 158 SER B C 1
ATOM 10294 O O . SER B 1 158 ? -38.562 46.438 -0.684 1 86.94 158 SER B O 1
ATOM 10296 N N . ALA B 1 159 ? -37.719 44.875 -2.053 1 87.88 159 ALA B N 1
ATOM 10297 C CA . ALA B 1 159 ? -36.531 44.625 -1.2 1 87.88 159 ALA B CA 1
ATOM 10298 C C . ALA B 1 159 ? -35.625 45.875 -1.146 1 87.88 159 ALA B C 1
ATOM 10300 O O . ALA B 1 159 ? -35.062 46.156 -0.102 1 87.88 159 ALA B O 1
ATOM 10301 N N . GLN B 1 160 ? -35.562 46.531 -2.207 1 89.81 160 GLN B N 1
ATOM 10302 C CA . GLN B 1 160 ? -34.75 47.719 -2.26 1 89.81 160 GLN B CA 1
ATOM 10303 C C . GLN B 1 160 ? -35.344 48.844 -1.42 1 89.81 160 GLN B C 1
ATOM 10305 O O . GLN B 1 160 ? -34.625 49.594 -0.771 1 89.81 160 GLN B O 1
ATOM 10310 N N . ASN B 1 161 ? -36.625 48.969 -1.464 1 89.81 161 ASN B N 1
ATOM 10311 C CA . ASN B 1 161 ? -37.312 50 -0.648 1 89.81 161 ASN B CA 1
ATOM 10312 C C . ASN B 1 161 ? -37.156 49.719 0.842 1 89.81 161 ASN B C 1
ATOM 10314 O O . ASN B 1 161 ? -36.906 50.625 1.63 1 89.81 161 ASN B O 1
ATOM 10318 N N . LEU B 1 162 ? -37.25 48.469 1.129 1 89.25 162 LEU B N 1
ATOM 10319 C CA . LEU B 1 162 ? -37.062 48.062 2.52 1 89.25 162 LEU B CA 1
ATOM 10320 C C . LEU B 1 162 ? -35.625 48.344 2.957 1 89.25 162 LEU B C 1
ATOM 10322 O O . LEU B 1 162 ? -35.406 48.812 4.074 1 89.25 162 LEU B O 1
ATOM 10326 N N . ASN B 1 163 ? -34.656 48.031 2.143 1 91.06 163 ASN B N 1
ATOM 10327 C CA . ASN B 1 163 ? -33.25 48.281 2.439 1 91.06 163 ASN B CA 1
ATOM 10328 C C . ASN B 1 163 ? -33 49.75 2.672 1 91.06 163 ASN B C 1
ATOM 10330 O O . ASN B 1 163 ? -32.281 50.125 3.607 1 91.06 163 ASN B O 1
ATOM 10334 N N . THR B 1 164 ? -33.562 50.531 1.847 1 90.69 164 THR B N 1
ATOM 10335 C CA . THR B 1 164 ? -33.375 51.969 1.986 1 90.69 164 THR B CA 1
ATOM 10336 C C . THR B 1 164 ? -33.938 52.438 3.312 1 90.69 164 THR B C 1
ATOM 10338 O O . THR B 1 164 ? -33.344 53.312 3.971 1 90.69 164 THR B O 1
ATOM 10341 N N . ALA B 1 165 ? -35.094 51.906 3.65 1 90 165 ALA B N 1
ATOM 10342 C CA . ALA B 1 165 ? -35.719 52.281 4.922 1 90 165 ALA B CA 1
ATOM 10343 C C . ALA B 1 165 ? -34.844 51.844 6.102 1 90 165 ALA B C 1
ATOM 10345 O O . ALA B 1 165 ? -34.719 52.594 7.074 1 90 165 ALA B O 1
ATOM 10346 N N . LEU B 1 166 ? -34.281 50.688 5.945 1 90.81 166 LEU B N 1
ATOM 10347 C CA . LEU B 1 166 ? -33.5 50.156 7.043 1 90.81 166 LEU B CA 1
ATOM 10348 C C . LEU B 1 166 ? -32.156 50.844 7.141 1 90.81 166 LEU B C 1
ATOM 10350 O O . LEU B 1 166 ? -31.531 50.906 8.211 1 90.81 166 LEU B O 1
ATOM 10354 N N . CYS B 1 167 ? -31.656 51.438 6.07 1 90.94 167 CYS B N 1
ATOM 10355 C CA . CYS B 1 167 ? -30.359 52.125 6.039 1 90.94 167 CYS B CA 1
ATOM 10356 C C . CYS B 1 167 ? -30.531 53.594 6.402 1 90.94 167 CYS B C 1
ATOM 10358 O O . CYS B 1 167 ? -29.531 54.312 6.559 1 90.94 167 CYS B O 1
ATOM 10360 N N . SER B 1 168 ? -31.734 53.969 6.578 1 88.69 168 SER B N 1
ATOM 10361 C CA . SER B 1 168 ? -31.984 55.344 6.902 1 88.69 168 SER B CA 1
ATOM 10362 C C . SER B 1 168 ? -31.547 55.688 8.32 1 88.69 168 SER B C 1
ATOM 10364 O O . SER B 1 168 ? -31.734 54.875 9.242 1 88.69 168 SER B O 1
ATOM 10366 N N . LYS B 1 169 ? -30.859 56.875 8.516 1 86.44 169 LYS B N 1
ATOM 10367 C CA . LYS B 1 169 ? -30.344 57.312 9.82 1 86.44 169 LYS B CA 1
ATOM 10368 C C . LYS B 1 169 ? -31.188 58.438 10.391 1 86.44 169 LYS B C 1
ATOM 10370 O O . LYS B 1 169 ? -31.703 59.281 9.641 1 86.44 169 LYS B O 1
ATOM 10375 N N . HIS B 1 170 ? -31.531 58.375 11.617 1 84.94 170 HIS B N 1
ATOM 10376 C CA . HIS B 1 170 ? -32.125 59.469 12.375 1 84.94 170 HIS B CA 1
ATOM 10377 C C . HIS B 1 170 ? -31.344 59.75 13.648 1 84.94 170 HIS B C 1
ATOM 10379 O O . HIS B 1 170 ? -31.125 58.875 14.469 1 84.94 170 HIS B O 1
ATOM 10385 N N . ASP B 1 171 ? -30.922 61 13.867 1 79.31 171 ASP B N 1
ATOM 10386 C CA . ASP B 1 171 ? -30.094 61.438 15 1 79.31 171 ASP B CA 1
ATOM 10387 C C . ASP B 1 171 ? -28.828 60.594 15.109 1 79.31 171 ASP B C 1
ATOM 10389 O O . ASP B 1 171 ? -28.484 60.156 16.203 1 79.31 171 ASP B O 1
ATOM 10393 N N . GLY B 1 172 ? -28.359 60.188 13.945 1 79.69 172 GLY B N 1
ATOM 10394 C CA . GLY B 1 172 ? -27.094 59.469 13.898 1 79.69 172 GLY B CA 1
ATOM 10395 C C . GLY B 1 172 ? -27.25 57.969 14.086 1 79.69 172 GLY B C 1
ATOM 10396 O O . GLY B 1 172 ? -26.266 57.25 14.047 1 79.69 172 GLY B O 1
ATOM 10397 N N . LYS B 1 173 ? -28.438 57.469 14.234 1 87.12 173 LYS B N 1
ATOM 10398 C CA . LYS B 1 173 ? -28.672 56.031 14.492 1 87.12 173 LYS B CA 1
ATOM 10399 C C . LYS B 1 173 ? -29.484 55.406 13.375 1 87.12 173 LYS B C 1
ATOM 10401 O O . LYS B 1 173 ? -30.625 55.812 13.117 1 87.12 173 LYS B O 1
ATOM 10406 N N . PRO B 1 174 ? -28.875 54.406 12.789 1 90.19 174 PRO B N 1
ATOM 10407 C CA . PRO B 1 174 ? -29.641 53.656 11.797 1 90.19 174 PRO B CA 1
ATOM 10408 C C . PRO B 1 174 ? -30.766 52.844 12.422 1 90.19 174 PRO B C 1
ATOM 10410 O O . PRO B 1 174 ? -30.797 52.656 13.641 1 90.19 174 PRO B O 1
ATOM 10413 N N . CYS B 1 175 ? -31.641 52.312 11.609 1 90.25 175 CYS B N 1
ATOM 10414 C CA . CYS B 1 175 ? -32.875 51.656 12.039 1 90.25 175 CYS B CA 1
ATOM 10415 C C . CYS B 1 175 ? -32.562 50.438 12.922 1 90.25 175 CYS B C 1
ATOM 10417 O O . CYS B 1 175 ? -33.188 50.281 13.977 1 90.25 175 CYS B O 1
ATOM 10419 N N . LEU B 1 176 ? -31.609 49.594 12.508 1 91.5 176 LEU B N 1
ATOM 10420 C CA . LEU B 1 176 ? -31.312 48.406 13.273 1 91.5 176 LEU B CA 1
ATOM 10421 C C . LEU B 1 176 ? -30.703 48.75 14.625 1 91.5 176 LEU B C 1
ATOM 10423 O O . LEU B 1 176 ? -30.922 48.031 15.609 1 91.5 176 LEU B O 1
ATOM 10427 N N . HIS B 1 177 ? -29.906 49.781 14.75 1 92 177 HIS B N 1
ATOM 10428 C CA . HIS B 1 177 ? -29.375 50.281 16.016 1 92 177 HIS B CA 1
ATOM 10429 C C . HIS B 1 177 ? -30.5 50.688 16.953 1 92 177 HIS B C 1
ATOM 10431 O O . HIS B 1 177 ? -30.484 50.375 18.141 1 92 177 HIS B O 1
ATOM 10437 N N . ALA B 1 178 ? -31.453 51.406 16.359 1 90.88 178 ALA B N 1
ATOM 10438 C CA . ALA B 1 178 ? -32.625 51.844 17.141 1 90.88 178 ALA B CA 1
ATOM 10439 C C . ALA B 1 178 ? -33.406 50.625 17.641 1 90.88 178 ALA B C 1
ATOM 10441 O O . ALA B 1 178 ? -33.906 50.625 18.766 1 90.88 178 ALA B O 1
ATOM 10442 N N . ALA B 1 179 ? -33.438 49.656 16.828 1 91.44 179 ALA B N 1
ATOM 10443 C CA . ALA B 1 179 ? -34.188 48.438 17.188 1 91.44 179 ALA B CA 1
ATOM 10444 C C . ALA B 1 179 ? -33.562 47.781 18.422 1 91.44 179 ALA B C 1
ATOM 10446 O O . ALA B 1 179 ? -34.25 47.281 19.297 1 91.44 179 ALA B O 1
ATOM 10447 N N . PHE B 1 180 ? -32.281 47.688 18.531 1 90.88 180 PHE B N 1
ATOM 10448 C CA . PHE B 1 180 ? -31.594 47.094 19.672 1 90.88 180 PHE B CA 1
ATOM 10449 C C . PHE B 1 180 ? -31.734 47.969 20.906 1 90.88 180 PHE B C 1
ATOM 10451 O O . PHE B 1 180 ? -31.75 47.5 22.047 1 90.88 180 PHE B O 1
ATOM 10458 N N . GLY B 1 181 ? -31.953 49.25 20.719 1 85.31 181 GLY B N 1
ATOM 10459 C CA . GLY B 1 181 ? -32.125 50.188 21.844 1 85.31 181 GLY B CA 1
ATOM 10460 C C . GLY B 1 181 ? -33.5 50.125 22.453 1 85.31 181 GLY B C 1
ATOM 10461 O O . GLY B 1 181 ? -33.656 50.25 23.672 1 85.31 181 GLY B O 1
ATOM 10462 N N . GLU B 1 182 ? -34.531 50 21.562 1 85.62 182 GLU B N 1
ATOM 10463 C CA . GLU B 1 182 ? -35.938 50.062 22 1 85.62 182 GLU B CA 1
ATOM 10464 C C . GLU B 1 182 ? -36.406 48.719 22.5 1 85.62 182 GLU B C 1
ATOM 10466 O O . GLU B 1 182 ? -37.562 48.594 22.953 1 85.62 182 GLU B O 1
ATOM 10471 N N . LYS B 1 183 ? -35.594 47.656 22.641 1 77.75 183 LYS B N 1
ATOM 10472 C CA . LYS B 1 183 ? -35.875 46.344 23.172 1 77.75 183 LYS B CA 1
ATOM 10473 C C . LYS B 1 183 ? -37.094 45.719 22.516 1 77.75 183 LYS B C 1
ATOM 10475 O O . LYS B 1 183 ? -38.031 45.281 23.219 1 77.75 183 LYS B O 1
ATOM 10480 N N . LEU B 1 184 ? -37.188 45.656 21.25 1 88 184 LEU B N 1
ATOM 10481 C CA . LEU B 1 184 ? -38.219 44.969 20.5 1 88 184 LEU B CA 1
ATOM 10482 C C . LEU B 1 184 ? -38.281 43.5 20.859 1 88 184 LEU B C 1
ATOM 10484 O O . LEU B 1 184 ? -37.344 42.938 21.453 1 88 184 LEU B O 1
ATOM 10488 N N . LYS B 1 185 ? -39.438 42.844 20.547 1 88.25 185 LYS B N 1
ATOM 10489 C CA . LYS B 1 185 ? -39.531 41.406 20.75 1 88.25 185 LYS B CA 1
ATOM 10490 C C . LYS B 1 185 ? -38.5 40.656 19.906 1 88.25 185 LYS B C 1
ATOM 10492 O O . LYS B 1 185 ? -38.188 41.062 18.797 1 88.25 185 LYS B O 1
ATOM 10497 N N . PRO B 1 186 ? -38 39.562 20.5 1 89.12 186 PRO B N 1
ATOM 10498 C CA . PRO B 1 186 ? -36.969 38.781 19.781 1 89.12 186 PRO B CA 1
ATOM 10499 C C . PRO B 1 186 ? -37.438 38.312 18.406 1 89.12 186 PRO B C 1
ATOM 10501 O O . PRO B 1 186 ? -36.656 38.281 17.469 1 89.12 186 PRO B O 1
ATOM 10504 N N . GLU B 1 187 ? -38.688 38.031 18.312 1 90.56 187 GLU B N 1
ATOM 10505 C CA . GLU B 1 187 ? -39.219 37.562 17.031 1 90.56 187 GLU B CA 1
ATOM 10506 C C . GLU B 1 187 ? -39.188 38.688 15.984 1 90.56 187 GLU B C 1
ATOM 10508 O O . GLU B 1 187 ? -38.938 38.406 14.805 1 90.56 187 GLU B O 1
ATOM 10513 N N . THR B 1 188 ? -39.531 39.812 16.453 1 91.12 188 THR B N 1
ATOM 10514 C CA . THR B 1 188 ? -39.5 40.969 15.555 1 91.12 188 THR B CA 1
ATOM 10515 C C . THR B 1 188 ? -38.062 41.281 15.141 1 91.12 188 THR B C 1
ATOM 10517 O O . THR B 1 188 ? -37.781 41.625 13.984 1 91.12 188 THR B O 1
ATOM 10520 N N . MET B 1 189 ? -37.156 41.156 16.109 1 92.44 189 MET B N 1
ATOM 10521 C CA . MET B 1 189 ? -35.75 41.375 15.812 1 92.44 189 MET B CA 1
ATOM 10522 C C . MET B 1 189 ? -35.25 40.375 14.781 1 92.44 189 MET B C 1
ATOM 10524 O O . MET B 1 189 ? -34.5 40.719 13.867 1 92.44 189 MET B O 1
ATOM 10528 N N . LYS B 1 190 ? -35.656 39.156 14.992 1 92.5 190 LYS B N 1
ATOM 10529 C CA . LYS B 1 190 ? -35.281 38.062 14.062 1 92.5 190 LYS B CA 1
ATOM 10530 C C . LYS B 1 190 ? -35.75 38.375 12.648 1 92.5 190 LYS B C 1
ATOM 10532 O O . LYS B 1 190 ? -35 38.25 11.68 1 92.5 190 LYS B O 1
ATOM 10537 N N . MET B 1 191 ? -37 38.781 12.516 1 90.81 191 MET B N 1
ATOM 10538 C CA . MET B 1 191 ? -37.562 39.125 11.227 1 90.81 191 MET B CA 1
ATOM 10539 C C . MET B 1 191 ? -36.812 40.281 10.562 1 90.81 191 MET B C 1
ATOM 10541 O O . MET B 1 191 ? -36.531 40.25 9.359 1 90.81 191 MET B O 1
ATOM 10545 N N . LEU B 1 192 ? -36.438 41.281 11.336 1 91.56 192 LEU B N 1
ATOM 10546 C CA . LEU B 1 192 ? -35.688 42.406 10.828 1 91.56 192 LEU B CA 1
ATOM 10547 C C . LEU B 1 192 ? -34.344 42 10.305 1 91.56 192 LEU B C 1
ATOM 10549 O O . LEU B 1 192 ? -33.938 42.375 9.211 1 91.56 192 LEU B O 1
ATOM 10553 N N . ILE B 1 193 ? -33.625 41.188 11.055 1 92.44 193 ILE B N 1
ATOM 10554 C CA . ILE B 1 193 ? -32.281 40.75 10.711 1 92.44 193 ILE B CA 1
ATOM 10555 C C . ILE B 1 193 ? -32.312 39.812 9.492 1 92.44 193 ILE B C 1
ATOM 10557 O O . ILE B 1 193 ? -31.469 39.906 8.609 1 92.44 193 ILE B O 1
ATOM 10561 N N . GLU B 1 194 ? -33.281 38.938 9.43 1 90.38 194 GLU B N 1
ATOM 10562 C CA . GLU B 1 194 ? -33.438 38 8.32 1 90.38 194 GLU B CA 1
ATOM 10563 C C . GLU B 1 194 ? -33.656 38.719 7 1 90.38 194 GLU B C 1
ATOM 10565 O O . GLU B 1 194 ? -33.25 38.25 5.941 1 90.38 194 GLU B O 1
ATOM 10570 N N . ASN B 1 195 ? -34.281 39.844 7.078 1 89.38 195 ASN B N 1
ATOM 10571 C CA . ASN B 1 195 ? -34.625 40.562 5.848 1 89.38 195 ASN B CA 1
ATOM 10572 C C . ASN B 1 195 ? -33.75 41.781 5.633 1 89.38 195 ASN B C 1
ATOM 10574 O O . ASN B 1 195 ? -34 42.562 4.715 1 89.38 195 ASN B O 1
ATOM 10578 N N . ALA B 1 196 ? -32.812 42 6.445 1 92.44 196 ALA B N 1
ATOM 10579 C CA . ALA B 1 196 ? -31.875 43.125 6.285 1 92.44 196 ALA B CA 1
ATOM 10580 C C . ALA B 1 196 ? -30.828 42.781 5.234 1 92.44 196 ALA B C 1
ATOM 10582 O O . ALA B 1 196 ? -30.391 41.625 5.117 1 92.44 196 ALA B O 1
ATOM 10583 N N . SER B 1 197 ? -30.422 43.75 4.426 1 91 197 SER B N 1
ATOM 10584 C CA . SER B 1 197 ? -29.328 43.594 3.477 1 91 197 SER B CA 1
ATOM 10585 C C . SER B 1 197 ? -27.969 43.656 4.172 1 91 197 SER B C 1
ATOM 10587 O O . SER B 1 197 ? -27.891 44.062 5.328 1 91 197 SER B O 1
ATOM 10589 N N . ASP B 1 198 ? -26.891 43.25 3.484 1 92.12 198 ASP B N 1
ATOM 10590 C CA . ASP B 1 198 ? -25.531 43.344 4.012 1 92.12 198 ASP B CA 1
ATOM 10591 C C . ASP B 1 198 ? -25.156 44.812 4.27 1 92.12 198 ASP B C 1
ATOM 10593 O O . ASP B 1 198 ? -24.406 45.094 5.199 1 92.12 198 ASP B O 1
ATOM 10597 N N . GLU B 1 199 ? -25.719 45.625 3.496 1 93 199 GLU B N 1
ATOM 10598 C CA . GLU B 1 199 ? -25.469 47.031 3.668 1 93 199 GLU B CA 1
ATOM 10599 C C . GLU B 1 199 ? -26.078 47.562 4.965 1 93 199 GLU B C 1
ATOM 10601 O O . GLU B 1 199 ? -25.438 48.312 5.707 1 93 199 GLU B O 1
ATOM 10606 N N . ALA B 1 200 ? -27.297 47.125 5.168 1 93.5 200 ALA B N 1
ATOM 10607 C CA . ALA B 1 200 ? -27.984 47.562 6.387 1 93.5 200 ALA B CA 1
ATOM 10608 C C . ALA B 1 200 ? -27.266 47.031 7.625 1 93.5 200 ALA B C 1
ATOM 10610 O O . ALA B 1 200 ? -27.172 47.75 8.641 1 93.5 200 ALA B O 1
ATOM 10611 N N . LEU B 1 201 ? -26.781 45.844 7.527 1 94.56 201 LEU B N 1
ATOM 10612 C CA . LEU B 1 201 ? -26.078 45.219 8.648 1 94.56 201 LEU B CA 1
ATOM 10613 C C . LEU B 1 201 ? -24.703 45.844 8.828 1 94.56 201 LEU B C 1
ATOM 10615 O O . LEU B 1 201 ? -24.094 45.75 9.898 1 94.56 201 LEU B O 1
ATOM 10619 N N . SER B 1 202 ? -24.156 46.562 7.816 1 94.5 202 SER B N 1
ATOM 10620 C CA . SER B 1 202 ? -22.828 47.156 7.855 1 94.5 202 SER B CA 1
ATOM 10621 C C . SER B 1 202 ? -22.891 48.625 8.312 1 94.5 202 SER B C 1
ATOM 10623 O O . SER B 1 202 ? -21.859 49.281 8.5 1 94.5 202 SER B O 1
ATOM 10625 N N . MET B 1 203 ? -24.109 49.094 8.523 1 94 203 MET B N 1
ATOM 10626 C CA . MET B 1 203 ? -24.266 50.5 8.93 1 94 203 MET B CA 1
ATOM 10627 C C . MET B 1 203 ? -23.688 50.719 10.328 1 94 203 MET B C 1
ATOM 10629 O O . MET B 1 203 ? -23.797 49.844 11.188 1 94 203 MET B O 1
ATOM 10633 N N . THR B 1 204 ? -23.078 51.906 10.57 1 93.81 204 THR B N 1
ATOM 10634 C CA . THR B 1 204 ? -22.484 52.219 11.867 1 93.81 204 THR B CA 1
ATOM 10635 C C . THR B 1 204 ? -23.125 53.438 12.469 1 93.81 204 THR B C 1
ATOM 10637 O O . THR B 1 204 ? -23.672 54.281 11.75 1 93.81 204 THR B O 1
ATOM 10640 N N . ASP B 1 205 ? -23.203 53.5 13.703 1 91.94 205 ASP B N 1
ATOM 10641 C CA . ASP B 1 205 ? -23.688 54.688 14.391 1 91.94 205 ASP B CA 1
ATOM 10642 C C . ASP B 1 205 ? -22.562 55.688 14.602 1 91.94 205 ASP B C 1
ATOM 10644 O O . ASP B 1 205 ? -21.516 55.594 13.945 1 91.94 205 ASP B O 1
ATOM 10648 N N . HIS B 1 206 ? -22.828 56.688 15.492 1 89 206 HIS B N 1
ATOM 10649 C CA . HIS B 1 206 ? -21.875 57.781 15.695 1 89 206 HIS B CA 1
ATOM 10650 C C . HIS B 1 206 ? -20.594 57.281 16.359 1 89 206 HIS B C 1
ATOM 10652 O O . HIS B 1 206 ? -19.547 57.906 16.234 1 89 206 HIS B O 1
ATOM 10658 N N . THR B 1 207 ? -20.656 56.156 17 1 91.81 207 THR B N 1
ATOM 10659 C CA . THR B 1 207 ? -19.484 55.594 17.672 1 91.81 207 THR B CA 1
ATOM 10660 C C . THR B 1 207 ? -18.812 54.562 16.766 1 91.81 207 THR B C 1
ATOM 10662 O O . THR B 1 207 ? -17.844 53.906 17.188 1 91.81 207 THR B O 1
ATOM 10665 N N . GLY B 1 208 ? -19.297 54.406 15.594 1 93.06 208 GLY B N 1
ATOM 10666 C CA . GLY B 1 208 ? -18.734 53.469 14.656 1 93.06 208 GLY B CA 1
ATOM 10667 C C . GLY B 1 208 ? -19.172 52.031 14.906 1 93.06 208 GLY B C 1
ATOM 10668 O O . GLY B 1 208 ? -18.672 51.094 14.281 1 93.06 208 GLY B O 1
ATOM 10669 N N . LYS B 1 209 ? -20.109 51.812 15.734 1 94.69 209 LYS B N 1
ATOM 10670 C CA . LYS B 1 209 ? -20.578 50.469 16.078 1 94.69 209 LYS B CA 1
ATOM 10671 C C . LYS B 1 209 ? -21.625 49.969 15.102 1 94.69 209 LYS B C 1
ATOM 10673 O O . LYS B 1 209 ? -22.469 50.75 14.648 1 94.69 209 LYS B O 1
ATOM 10678 N N . THR B 1 210 ? -21.5 48.75 14.719 1 95.38 210 THR B N 1
ATOM 10679 C CA . THR B 1 210 ? -22.484 48.094 13.875 1 95.38 210 THR B CA 1
ATOM 10680 C C . THR B 1 210 ? -23.609 47.5 14.727 1 95.38 210 THR B C 1
ATOM 10682 O O . THR B 1 210 ? -23.516 47.5 15.953 1 95.38 210 THR B O 1
ATOM 10685 N N . PRO B 1 211 ? -24.734 47.031 14 1 93.94 211 PRO B N 1
ATOM 10686 C CA . PRO B 1 211 ? -25.781 46.344 14.758 1 93.94 211 PRO B CA 1
ATOM 10687 C C . PRO B 1 211 ? -25.266 45.156 15.547 1 93.94 211 PRO B C 1
ATOM 10689 O O . PRO B 1 211 ? -25.75 44.875 16.656 1 93.94 211 PRO B O 1
ATOM 10692 N N . MET B 1 212 ? -24.281 44.5 15.078 1 95.88 212 MET B N 1
ATOM 10693 C CA . MET B 1 212 ? -23.703 43.344 15.758 1 95.88 212 MET B CA 1
ATOM 10694 C C . MET B 1 212 ? -23.016 43.781 17.062 1 95.88 212 MET B C 1
ATOM 10696 O O . MET B 1 212 ? -23.094 43.062 18.062 1 95.88 212 MET B O 1
ATOM 10700 N N . HIS B 1 213 ? -22.359 44.906 17.109 1 95.62 213 HIS B N 1
ATOM 10701 C CA . HIS B 1 213 ? -21.734 45.406 18.312 1 95.62 213 HIS B CA 1
ATOM 10702 C C . HIS B 1 213 ? -22.766 45.625 19.422 1 95.62 213 HIS B C 1
ATOM 10704 O O . HIS B 1 213 ? -22.484 45.406 20.594 1 95.62 213 HIS B O 1
ATOM 10710 N N . HIS B 1 214 ? -23.922 46 19.031 1 93.62 214 HIS B N 1
ATOM 10711 C CA . HIS B 1 214 ? -25 46.188 19.984 1 93.62 214 HIS B CA 1
ATOM 10712 C C . HIS B 1 214 ? -25.609 44.875 20.406 1 93.62 214 HIS B C 1
ATOM 10714 O O . HIS B 1 214 ? -26.016 44.719 21.562 1 93.62 214 HIS B O 1
ATOM 10720 N N . ALA B 1 215 ? -25.641 44 19.469 1 93.88 215 ALA B N 1
ATOM 10721 C CA . ALA B 1 215 ? -26.219 42.688 19.75 1 93.88 215 ALA B CA 1
ATOM 10722 C C . ALA B 1 215 ? -25.375 41.938 20.781 1 93.88 215 ALA B C 1
ATOM 10724 O O . ALA B 1 215 ? -25.922 41.219 21.609 1 93.88 215 ALA B O 1
ATOM 10725 N N . VAL B 1 216 ? -24.062 42.156 20.844 1 95.44 216 VAL B N 1
ATOM 10726 C CA . VAL B 1 216 ? -23.203 41.281 21.625 1 95.44 216 VAL B CA 1
ATOM 10727 C C . VAL B 1 216 ? -22.938 41.906 23 1 95.44 216 VAL B C 1
ATOM 10729 O O . VAL B 1 216 ? -22.047 41.5 23.719 1 95.44 216 VAL B O 1
ATOM 10732 N N . GLN B 1 217 ? -23.703 42.875 23.391 1 93.69 217 GLN B N 1
ATOM 10733 C CA . GLN B 1 217 ? -23.531 43.469 24.703 1 93.69 217 GLN B CA 1
ATOM 10734 C C . GLN B 1 217 ? -23.828 42.469 25.812 1 93.69 217 GLN B C 1
ATOM 10736 O O . GLN B 1 217 ? -24.844 41.781 25.781 1 93.69 217 GLN B O 1
ATOM 10741 N N . PHE B 1 218 ? -22.891 42.375 26.781 1 94.62 218 PHE B N 1
ATOM 10742 C CA . PHE B 1 218 ? -22.953 41.344 27.812 1 94.62 218 PHE B CA 1
ATOM 10743 C C . PHE B 1 218 ? -24.203 41.5 28.656 1 94.62 218 PHE B C 1
ATOM 10745 O O . PHE B 1 218 ? -24.812 40.531 29.078 1 94.62 218 PHE B O 1
ATOM 10752 N N . ARG B 1 219 ? -24.625 42.75 28.938 1 89.56 219 ARG B N 1
ATOM 10753 C CA . ARG B 1 219 ? -25.766 43.031 29.797 1 89.56 219 ARG B CA 1
ATOM 10754 C C . ARG B 1 219 ? -27.047 42.406 29.234 1 89.56 219 ARG B C 1
ATOM 10756 O O . ARG B 1 219 ? -27.953 42.062 30 1 89.56 219 ARG B O 1
ATOM 10763 N N . ASP B 1 220 ? -27.109 42.188 27.906 1 90.12 220 ASP B N 1
ATOM 10764 C CA . ASP B 1 220 ? -28.297 41.688 27.25 1 90.12 220 ASP B CA 1
ATOM 10765 C C . ASP B 1 220 ? -28.078 40.25 26.766 1 90.12 220 ASP B C 1
ATOM 10767 O O . ASP B 1 220 ? -28.812 39.75 25.922 1 90.12 220 ASP B O 1
ATOM 10771 N N . CYS B 1 221 ? -27.062 39.594 27.219 1 91.81 221 CYS B N 1
ATOM 10772 C CA . CYS B 1 221 ? -26.688 38.281 26.703 1 91.81 221 CYS B CA 1
ATOM 10773 C C . CYS B 1 221 ? -27.609 37.188 27.234 1 91.81 221 CYS B C 1
ATOM 10775 O O . CYS B 1 221 ? -27.156 36.281 27.953 1 91.81 221 CYS B O 1
ATOM 10777 N N . THR B 1 222 ? -28.875 37.188 26.859 1 91.12 222 THR B N 1
ATOM 10778 C CA . THR B 1 222 ? -29.891 36.188 27.188 1 91.12 222 THR B CA 1
ATOM 10779 C C . THR B 1 222 ? -29.938 35.094 26.141 1 91.12 222 THR B C 1
ATOM 10781 O O . THR B 1 222 ? -29.219 35.156 25.141 1 91.12 222 THR B O 1
ATOM 10784 N N . ASP B 1 223 ? -30.766 34.125 26.453 1 90.88 223 ASP B N 1
ATOM 10785 C CA . ASP B 1 223 ? -30.922 33 25.516 1 90.88 223 ASP B CA 1
ATOM 10786 C C . ASP B 1 223 ? -31.438 33.531 24.172 1 90.88 223 ASP B C 1
ATOM 10788 O O . ASP B 1 223 ? -30.984 33.062 23.109 1 90.88 223 ASP B O 1
ATOM 10792 N N . SER B 1 224 ? -32.406 34.375 24.234 1 89.88 224 SER B N 1
ATOM 10793 C CA . SER B 1 224 ? -32.969 34.938 23 1 89.88 224 SER B CA 1
ATOM 10794 C C . SER B 1 224 ? -31.938 35.781 22.25 1 89.88 224 SER B C 1
ATOM 10796 O O . SER B 1 224 ? -31.891 35.75 21.016 1 89.88 224 SER B O 1
ATOM 10798 N N . ARG B 1 225 ? -31.156 36.531 22.969 1 91.44 225 ARG B N 1
ATOM 10799 C CA . ARG B 1 225 ? -30.125 37.344 22.344 1 91.44 225 ARG B CA 1
ATOM 10800 C C . ARG B 1 225 ? -29.047 36.469 21.719 1 91.44 225 ARG B C 1
ATOM 10802 O O . ARG B 1 225 ? -28.531 36.781 20.641 1 91.44 225 ARG B O 1
ATOM 10809 N N . SER B 1 226 ? -28.703 35.406 22.453 1 92.75 226 SER B N 1
ATOM 10810 C CA . SER B 1 226 ? -27.719 34.469 21.906 1 92.75 226 SER B CA 1
ATOM 10811 C C . SER B 1 226 ? -28.188 33.906 20.578 1 92.75 226 SER B C 1
ATOM 10813 O O . SER B 1 226 ? -27.391 33.719 19.656 1 92.75 226 SER B O 1
ATOM 10815 N N . ALA B 1 227 ? -29.422 33.625 20.484 1 91 227 ALA B N 1
ATOM 10816 C CA . ALA B 1 227 ? -29.984 33.094 19.25 1 91 227 ALA B CA 1
ATOM 10817 C C . ALA B 1 227 ? -29.906 34.125 18.125 1 91 227 ALA B C 1
ATOM 10819 O O . ALA B 1 227 ? -29.703 33.75 16.969 1 91 227 ALA B O 1
ATOM 10820 N N . LEU B 1 228 ? -30.156 35.312 18.469 1 91.38 228 LEU B N 1
ATOM 10821 C CA . LEU B 1 228 ? -30.062 36.375 17.469 1 91.38 228 LEU B CA 1
ATOM 10822 C C . LEU B 1 228 ? -28.625 36.531 16.969 1 91.38 228 LEU B C 1
ATOM 10824 O O . LEU B 1 228 ? -28.391 36.781 15.789 1 91.38 228 LEU B O 1
ATOM 10828 N N . ILE B 1 229 ? -27.656 36.438 17.875 1 93.81 229 ILE B N 1
ATOM 10829 C CA . ILE B 1 229 ? -26.25 36.469 17.5 1 93.81 229 ILE B CA 1
ATOM 10830 C C . ILE B 1 229 ? -25.922 35.344 16.531 1 93.81 229 ILE B C 1
ATOM 10832 O O . ILE B 1 229 ? -25.219 35.562 15.539 1 93.81 229 ILE B O 1
ATOM 10836 N N . ASP B 1 230 ? -26.484 34.25 16.828 1 91.94 230 ASP B N 1
ATOM 10837 C CA . ASP B 1 230 ? -26.297 33.094 15.945 1 91.94 230 ASP B CA 1
ATOM 10838 C C . ASP B 1 230 ? -26.844 33.406 14.547 1 91.94 230 ASP B C 1
ATOM 10840 O O . ASP B 1 230 ? -26.219 33 13.547 1 91.94 230 ASP B O 1
ATOM 10844 N N . LEU B 1 231 ? -27.969 33.938 14.547 1 90.94 231 LEU B N 1
ATOM 10845 C CA . LEU B 1 231 ? -28.578 34.281 13.273 1 90.94 231 LEU B CA 1
ATOM 10846 C C . LEU B 1 231 ? -27.703 35.25 12.492 1 90.94 231 LEU B C 1
ATOM 10848 O O . LEU B 1 231 ? -27.562 35.125 11.273 1 90.94 231 LEU B O 1
ATOM 10852 N N . MET B 1 232 ? -27.141 36.219 13.133 1 93.56 232 MET B N 1
ATOM 10853 C CA . MET B 1 232 ? -26.281 37.188 12.469 1 93.56 232 MET B CA 1
ATOM 10854 C C . MET B 1 232 ? -25 36.531 11.961 1 93.56 232 MET B C 1
ATOM 10856 O O . MET B 1 232 ? -24.469 36.906 10.906 1 93.56 232 MET B O 1
ATOM 10860 N N . ILE B 1 233 ? -24.422 35.594 12.688 1 92.88 233 ILE B N 1
ATOM 10861 C CA . ILE B 1 233 ? -23.266 34.812 12.227 1 92.88 233 ILE B CA 1
ATOM 10862 C C . ILE B 1 233 ? -23.625 34.062 10.961 1 92.88 233 ILE B C 1
ATOM 10864 O O . ILE B 1 233 ? -22.844 34 10.016 1 92.88 233 ILE B O 1
ATOM 10868 N N . GLN B 1 234 ? -24.797 33.531 10.953 1 88.69 234 GLN B N 1
ATOM 10869 C CA . GLN B 1 234 ? -25.25 32.812 9.773 1 88.69 234 GLN B CA 1
ATOM 10870 C C . GLN B 1 234 ? -25.359 33.75 8.57 1 88.69 234 GLN B C 1
ATOM 10872 O O . GLN B 1 234 ? -25.016 33.375 7.449 1 88.69 234 GLN B O 1
ATOM 10877 N N . ARG B 1 235 ? -25.906 34.875 8.828 1 89.81 235 ARG B N 1
ATOM 10878 C CA . ARG B 1 235 ? -26.016 35.844 7.766 1 89.81 235 ARG B CA 1
ATOM 10879 C C . ARG B 1 235 ? -24.641 36.219 7.223 1 89.81 235 ARG B C 1
ATOM 10881 O O . ARG B 1 235 ? -24.484 36.469 6.02 1 89.81 235 ARG B O 1
ATOM 10888 N N . ASP B 1 236 ? -23.688 36.375 8.07 1 93.12 236 ASP B N 1
ATOM 10889 C CA . ASP B 1 236 ? -22.328 36.656 7.641 1 93.12 236 ASP B CA 1
ATOM 10890 C C . ASP B 1 236 ? -21.766 35.5 6.801 1 93.12 236 ASP B C 1
ATOM 10892 O O . ASP B 1 236 ? -21.047 35.75 5.824 1 93.12 236 ASP B O 1
ATOM 10896 N N . PHE B 1 237 ? -22 34.344 7.207 1 89.06 237 PHE B N 1
ATOM 10897 C CA . PHE B 1 237 ? -21.531 33.156 6.473 1 89.06 237 PHE B CA 1
ATOM 10898 C C . PHE B 1 237 ? -22.047 33.188 5.039 1 89.06 237 PHE B C 1
ATOM 10900 O O . PHE B 1 237 ? -21.297 32.906 4.102 1 89.06 237 PHE B O 1
ATOM 10907 N N . MET B 1 238 ? -23.297 33.469 4.898 1 85.62 238 MET B N 1
ATOM 10908 C CA . MET B 1 238 ? -23.891 33.531 3.566 1 85.62 238 MET B CA 1
ATOM 10909 C C . MET B 1 238 ? -23.25 34.625 2.729 1 85.62 238 MET B C 1
ATOM 10911 O O . MET B 1 238 ? -23.047 34.469 1.525 1 85.62 238 MET B O 1
ATOM 10915 N N . ALA B 1 239 ? -22.984 35.656 3.375 1 87.62 239 ALA B N 1
ATOM 10916 C CA . ALA B 1 239 ? -22.359 36.781 2.68 1 87.62 239 ALA B CA 1
ATOM 10917 C C . ALA B 1 239 ? -20.938 36.406 2.225 1 87.62 239 ALA B C 1
ATOM 10919 O O . ALA B 1 239 ? -20.438 36.969 1.242 1 87.62 239 ALA B O 1
ATOM 10920 N N . ARG B 1 240 ? -20.297 35.5 2.875 1 89.69 240 ARG B N 1
ATOM 10921 C CA . ARG B 1 240 ? -18.891 35.156 2.615 1 89.69 240 ARG B CA 1
ATOM 10922 C C . ARG B 1 240 ? -18.797 34.031 1.603 1 89.69 240 ARG B C 1
ATOM 10924 O O . ARG B 1 240 ? -17.719 33.75 1.058 1 89.69 240 ARG B O 1
ATOM 10931 N N . LEU B 1 241 ? -19.797 33.438 1.285 1 82.81 241 LEU B N 1
ATOM 10932 C CA . LEU B 1 241 ? -19.766 32.312 0.368 1 82.81 241 LEU B CA 1
ATOM 10933 C C . LEU B 1 241 ? -19.078 32.688 -0.938 1 82.81 241 LEU B C 1
ATOM 10935 O O . LEU B 1 241 ? -19.375 33.719 -1.536 1 82.81 241 LEU B O 1
ATOM 10939 N N . ASN B 1 242 ? -18.031 31.922 -1.389 1 77 242 ASN B N 1
ATOM 10940 C CA . ASN B 1 242 ? -17.281 32.031 -2.635 1 77 242 ASN B CA 1
ATOM 10941 C C . ASN B 1 242 ? -16.312 33.219 -2.598 1 77 242 ASN B C 1
ATOM 10943 O O . ASN B 1 242 ? -15.898 33.719 -3.645 1 77 242 ASN B O 1
ATOM 10947 N N . LYS B 1 243 ? -16.203 33.812 -1.428 1 83.38 243 LYS B N 1
ATOM 10948 C CA . LYS B 1 243 ? -15.219 34.875 -1.267 1 83.38 243 LYS B CA 1
ATOM 10949 C C . LYS B 1 243 ? -13.953 34.344 -0.589 1 83.38 243 LYS B C 1
ATOM 10951 O O . LYS B 1 243 ? -14.008 33.375 0.171 1 83.38 243 LYS B O 1
ATOM 10956 N N . PRO B 1 244 ? -12.812 35 -0.924 1 82.44 244 PRO B N 1
ATOM 10957 C CA . PRO B 1 244 ? -11.578 34.625 -0.235 1 82.44 244 PRO B CA 1
ATOM 10958 C C . PRO B 1 244 ? -11.586 35 1.245 1 82.44 244 PRO B C 1
ATOM 10960 O O . PRO B 1 244 ? -12.422 35.781 1.681 1 82.44 244 PRO B O 1
ATOM 10963 N N . LYS B 1 245 ? -10.766 34.5 2.053 1 85.56 245 LYS B N 1
ATOM 10964 C CA . LYS B 1 245 ? -10.711 34.688 3.496 1 85.56 245 LYS B CA 1
ATOM 10965 C C . LYS B 1 245 ? -10.359 36.156 3.83 1 85.56 245 LYS B C 1
ATOM 10967 O O . LYS B 1 245 ? -10.664 36.625 4.926 1 85.56 245 LYS B O 1
ATOM 10972 N N . SER B 1 246 ? -9.797 36.812 2.863 1 85.56 246 SER B N 1
ATOM 10973 C CA . SER B 1 246 ? -9.359 38.188 3.111 1 85.56 246 SER B CA 1
ATOM 10974 C C . SER B 1 246 ? -10.484 39.188 2.834 1 85.56 246 SER B C 1
ATOM 10976 O O . SER B 1 246 ? -10.391 40.375 3.217 1 85.56 246 SER B O 1
ATOM 10978 N N . ALA B 1 247 ? -11.594 38.656 2.285 1 88.31 247 ALA B N 1
ATOM 10979 C CA . ALA B 1 247 ? -12.711 39.562 1.975 1 88.31 247 ALA B CA 1
ATOM 10980 C C . ALA B 1 247 ? -13.406 40.031 3.248 1 88.31 247 ALA B C 1
ATOM 10982 O O . ALA B 1 247 ? -13.562 39.25 4.199 1 88.31 247 ALA B O 1
ATOM 10983 N N . LYS B 1 248 ? -13.82 41.281 3.258 1 91 248 LYS B N 1
ATOM 10984 C CA . LYS B 1 248 ? -14.438 41.875 4.449 1 91 248 LYS B CA 1
ATOM 10985 C C . LYS B 1 248 ? -15.961 41.844 4.355 1 91 248 LYS B C 1
ATOM 10987 O O . LYS B 1 248 ? -16.531 42.031 3.277 1 91 248 LYS B O 1
ATOM 10992 N N . THR B 1 249 ? -16.594 41.5 5.434 1 93.5 249 THR B N 1
ATOM 10993 C CA . THR B 1 249 ? -18.047 41.531 5.609 1 93.5 249 THR B CA 1
ATOM 10994 C C . THR B 1 249 ? -18.422 42.406 6.789 1 93.5 249 THR B C 1
ATOM 10996 O O . THR B 1 249 ? -17.562 43.062 7.375 1 93.5 249 THR B O 1
ATOM 10999 N N . PHE B 1 250 ? -19.797 42.438 7.086 1 93.12 250 PHE B N 1
ATOM 11000 C CA . PHE B 1 250 ? -20.281 43.375 8.109 1 93.12 250 PHE B CA 1
ATOM 11001 C C . PHE B 1 250 ? -19.734 42.969 9.484 1 93.12 250 PHE B C 1
ATOM 11003 O O . PHE B 1 250 ? -19.641 43.812 10.383 1 93.12 250 PHE B O 1
ATOM 11010 N N . LEU B 1 251 ? -19.344 41.719 9.609 1 94.38 251 LEU B N 1
ATOM 11011 C CA . LEU B 1 251 ? -18.812 41.25 10.883 1 94.38 251 LEU B CA 1
ATOM 11012 C C . LEU B 1 251 ? -17.359 41.688 11.07 1 94.38 251 LEU B C 1
ATOM 11014 O O . LEU B 1 251 ? -16.828 41.625 12.18 1 94.38 251 LEU B O 1
ATOM 11018 N N . ASP B 1 252 ? -16.719 42.25 10.062 1 94.94 252 ASP B N 1
ATOM 11019 C CA . ASP B 1 252 ? -15.305 42.594 10.086 1 94.94 252 ASP B CA 1
ATOM 11020 C C . ASP B 1 252 ? -15.102 44.062 10.344 1 94.94 252 ASP B C 1
ATOM 11022 O O . ASP B 1 252 ? -13.961 44.562 10.391 1 94.94 252 ASP B O 1
ATOM 11026 N N . ILE B 1 253 ? -16.203 44.75 10.578 1 94.5 253 ILE B N 1
ATOM 11027 C CA . ILE B 1 253 ? -16.125 46.188 10.812 1 94.5 253 ILE B CA 1
ATOM 11028 C C . ILE B 1 253 ? -15.844 46.438 12.289 1 94.5 253 ILE B C 1
ATOM 11030 O O . ILE B 1 253 ? -16.5 45.906 13.164 1 94.5 253 ILE B O 1
ATOM 11034 N N . SER B 1 254 ? -14.773 47.25 12.578 1 93.94 254 SER B N 1
ATOM 11035 C CA . SER B 1 254 ? -14.445 47.656 13.938 1 93.94 254 SER B CA 1
ATOM 11036 C C . SER B 1 254 ? -15.047 49.031 14.266 1 93.94 254 SER B C 1
ATOM 11038 O O . SER B 1 254 ? -15.328 49.812 13.359 1 93.94 254 SER B O 1
ATOM 11040 N N . ASP B 1 255 ? -15.281 49.25 15.492 1 93.88 255 ASP B N 1
ATOM 11041 C CA . ASP B 1 255 ? -15.82 50.562 15.875 1 93.88 255 ASP B CA 1
ATOM 11042 C C . ASP B 1 255 ? -14.75 51.625 15.797 1 93.88 255 ASP B C 1
ATOM 11044 O O . ASP B 1 255 ? -13.648 51.406 15.305 1 93.88 255 ASP B O 1
ATOM 11048 N N . GLN B 1 256 ? -15.07 52.844 16.203 1 90.56 256 GLN B N 1
ATOM 11049 C CA . GLN B 1 256 ? -14.18 53.969 16.062 1 90.56 256 GLN B CA 1
ATOM 11050 C C . GLN B 1 256 ? -12.898 53.781 16.859 1 90.56 256 GLN B C 1
ATOM 11052 O O . GLN B 1 256 ? -11.844 54.312 16.5 1 90.56 256 GLN B O 1
ATOM 11057 N N . ASN B 1 257 ? -12.961 53 17.891 1 89.75 257 ASN B N 1
ATOM 11058 C CA . ASN B 1 257 ? -11.789 52.719 18.719 1 89.75 257 ASN B CA 1
ATOM 11059 C C . ASN B 1 257 ? -11.047 51.469 18.25 1 89.75 257 ASN B C 1
ATOM 11061 O O . ASN B 1 257 ? -10.102 51.031 18.906 1 89.75 257 ASN B O 1
ATOM 11065 N N . GLY B 1 258 ? -11.461 50.938 17.172 1 90.75 258 GLY B N 1
ATOM 11066 C CA . GLY B 1 258 ? -10.805 49.75 16.625 1 90.75 258 GLY B CA 1
ATOM 11067 C C . GLY B 1 258 ? -11.227 48.469 17.312 1 90.75 258 GLY B C 1
ATOM 11068 O O . GLY B 1 258 ? -10.531 47.469 17.219 1 90.75 258 GLY B O 1
ATOM 11069 N N . CYS B 1 259 ? -12.312 48.469 17.969 1 93.88 259 CYS B N 1
ATOM 11070 C CA . CYS B 1 259 ? -12.797 47.312 18.703 1 93.88 259 CYS B CA 1
ATOM 11071 C C . CYS B 1 259 ? -13.641 46.406 17.812 1 93.88 259 CYS B C 1
ATOM 11073 O O . CYS B 1 259 ? -14.641 46.875 17.234 1 93.88 259 CYS B O 1
ATOM 11075 N N . SER B 1 260 ? -13.188 45.188 17.688 1 96.19 260 SER B N 1
ATOM 11076 C CA . SER B 1 260 ? -13.969 44.219 16.938 1 96.19 260 SER B CA 1
ATOM 11077 C C . SER B 1 260 ? -15.203 43.75 17.703 1 96.19 260 SER B C 1
ATOM 11079 O O . SER B 1 260 ? -15.359 44.094 18.875 1 96.19 260 SER B O 1
ATOM 11081 N N . VAL B 1 261 ? -16.094 42.938 17 1 96.44 261 VAL B N 1
ATOM 11082 C CA . VAL B 1 261 ? -17.312 42.438 17.641 1 96.44 261 VAL B CA 1
ATOM 11083 C C . VAL B 1 261 ? -16.938 41.5 18.797 1 96.44 261 VAL B C 1
ATOM 11085 O O . VAL B 1 261 ? -17.547 41.562 19.875 1 96.44 261 VAL B O 1
ATOM 11088 N N . PHE B 1 262 ? -15.953 40.688 18.625 1 97 262 PHE B N 1
ATOM 11089 C CA . PHE B 1 262 ? -15.469 39.781 19.656 1 97 262 PHE B CA 1
ATOM 11090 C C . PHE B 1 262 ? -14.938 40.562 20.859 1 97 262 PHE B C 1
ATOM 11092 O O . PHE B 1 262 ? -15.281 40.25 22 1 97 262 PHE B O 1
ATOM 11099 N N . GLN B 1 263 ? -14.094 41.562 20.594 1 96.12 263 GLN B N 1
ATOM 11100 C CA . GLN B 1 263 ? -13.508 42.375 21.656 1 96.12 263 GLN B CA 1
ATOM 11101 C C . GLN B 1 263 ? -14.586 43.156 22.422 1 96.12 263 GLN B C 1
ATOM 11103 O O . GLN B 1 263 ? -14.492 43.312 23.625 1 96.12 263 GLN B O 1
ATOM 11108 N N . GLU B 1 264 ? -15.586 43.625 21.641 1 95.62 264 GLU B N 1
ATOM 11109 C CA . GLU B 1 264 ? -16.688 44.344 22.281 1 95.62 264 GLU B CA 1
ATOM 11110 C C . GLU B 1 264 ? -17.391 43.469 23.312 1 95.62 264 GLU B C 1
ATOM 11112 O O . GLU B 1 264 ? -17.656 43.938 24.422 1 95.62 264 GLU B O 1
ATOM 11117 N N . HIS B 1 265 ? -17.688 42.281 22.938 1 96.12 265 HIS B N 1
ATOM 11118 C CA . HIS B 1 265 ? -18.344 41.375 23.859 1 96.12 265 HIS B CA 1
ATOM 11119 C C . HIS B 1 265 ? -17.438 41.062 25.062 1 96.12 265 HIS B C 1
ATOM 11121 O O . HIS B 1 265 ? -17.906 41.094 26.203 1 96.12 265 HIS B O 1
ATOM 11127 N N . ALA B 1 266 ? -16.234 40.781 24.828 1 95.19 266 ALA B N 1
ATOM 11128 C CA . ALA B 1 266 ? -15.289 40.469 25.906 1 95.19 266 ALA B CA 1
ATOM 11129 C C . ALA B 1 266 ? -15.117 41.656 26.844 1 95.19 266 ALA B C 1
ATOM 11131 O O . ALA B 1 266 ? -15.07 41.5 28.062 1 95.19 266 ALA B O 1
ATOM 11132 N N . ASN B 1 267 ? -14.992 42.844 26.328 1 94.12 267 ASN B N 1
ATOM 11133 C CA . ASN B 1 267 ? -14.789 44.062 27.125 1 94.12 267 ASN B CA 1
ATOM 11134 C C . ASN B 1 267 ? -16.016 44.406 27.969 1 94.12 267 ASN B C 1
ATOM 11136 O O . ASN B 1 267 ? -15.898 44.781 29.125 1 94.12 267 ASN B O 1
ATOM 11140 N N . THR B 1 268 ? -17.203 44.281 27.328 1 94.69 268 THR B N 1
ATOM 11141 C CA . THR B 1 268 ? -18.422 44.594 28.062 1 94.69 268 THR B CA 1
ATOM 11142 C C . THR B 1 268 ? -18.641 43.594 29.203 1 94.69 268 THR B C 1
ATOM 11144 O O . THR B 1 268 ? -19.172 43.969 30.25 1 94.69 268 THR B O 1
ATOM 11147 N N . ARG B 1 269 ? -18.266 42.406 28.953 1 95.06 269 ARG B N 1
ATOM 11148 C CA . ARG B 1 269 ? -18.328 41.406 30.016 1 95.06 269 ARG B CA 1
ATOM 11149 C C . ARG B 1 269 ? -17.375 41.781 31.156 1 95.06 269 ARG B C 1
ATOM 11151 O O . ARG B 1 269 ? -17.766 41.75 32.312 1 95.06 269 ARG B O 1
ATOM 11158 N N . LYS B 1 270 ? -16.172 42.094 30.797 1 92.81 270 LYS B N 1
ATOM 11159 C CA . LYS B 1 270 ? -15.172 42.469 31.797 1 92.81 270 LYS B CA 1
ATOM 11160 C C . LYS B 1 270 ? -15.633 43.656 32.625 1 92.81 270 LYS B C 1
ATOM 11162 O O . LYS B 1 270 ? -15.539 43.656 33.844 1 92.81 270 LYS B O 1
ATOM 11167 N N . THR B 1 271 ? -16.109 44.656 31.969 1 92.44 271 THR B N 1
ATOM 11168 C CA . THR B 1 271 ? -16.562 45.875 32.625 1 92.44 271 THR B CA 1
ATOM 11169 C C . THR B 1 271 ? -17.734 45.562 33.562 1 92.44 271 THR B C 1
ATOM 11171 O O . THR B 1 271 ? -17.797 46.062 34.688 1 92.44 271 THR B O 1
ATOM 11174 N N . TYR B 1 272 ? -18.672 44.781 33 1 90.5 272 TYR B N 1
ATOM 11175 C CA . TYR B 1 272 ? -19.844 44.406 33.781 1 90.5 272 TYR B CA 1
ATOM 11176 C C . TYR B 1 272 ? -19.469 43.625 35.031 1 90.5 272 TYR B C 1
ATOM 11178 O O . TYR B 1 272 ? -19.969 43.844 36.125 1 90.5 272 TYR B O 1
ATOM 11186 N N . MET B 1 273 ? -18.578 42.75 34.875 1 90.5 273 MET B N 1
ATOM 11187 C CA . MET B 1 273 ? -18.172 41.875 35.969 1 90.5 273 MET B CA 1
ATOM 11188 C C . MET B 1 273 ? -17.359 42.656 37 1 90.5 273 MET B C 1
ATOM 11190 O O . MET B 1 273 ? -17.453 42.406 38.188 1 90.5 273 MET B O 1
ATOM 11194 N N . GLU B 1 274 ? -16.547 43.594 36.531 1 89 274 GLU B N 1
ATOM 11195 C CA . GLU B 1 274 ? -15.805 44.469 37.438 1 89 274 GLU B CA 1
ATOM 11196 C C . GLU B 1 274 ? -16.75 45.344 38.25 1 89 274 GLU B C 1
ATOM 11198 O O . GLU B 1 274 ? -16.547 45.562 39.438 1 89 274 GLU B O 1
ATOM 11203 N N . GLN B 1 275 ? -17.734 45.844 37.594 1 86.94 275 GLN B N 1
ATOM 11204 C CA . GLN B 1 275 ? -18.734 46.656 38.281 1 86.94 275 GLN B CA 1
ATOM 11205 C C . GLN B 1 275 ? -19.5 45.812 39.312 1 86.94 275 GLN B C 1
ATOM 11207 O O . GLN B 1 275 ? -19.797 46.281 40.406 1 86.94 275 GLN B O 1
ATOM 11212 N N . TYR B 1 276 ? -19.75 44.625 38.906 1 85.75 276 TYR B N 1
ATOM 11213 C CA . TYR B 1 276 ? -20.453 43.719 39.812 1 85.75 276 TYR B CA 1
ATOM 11214 C C . TYR B 1 276 ? -19.609 43.406 41.031 1 85.75 276 TYR B C 1
ATOM 11216 O O . TYR B 1 276 ? -20.109 43.406 42.156 1 85.75 276 TYR B O 1
ATOM 11224 N N . ARG B 1 277 ? -18.359 43.219 40.844 1 85.19 277 ARG B N 1
ATOM 11225 C CA . ARG B 1 277 ? -17.453 42.938 41.938 1 85.19 277 ARG B CA 1
ATOM 11226 C C . ARG B 1 277 ? -17.281 44.125 42.844 1 85.19 277 ARG B C 1
ATOM 11228 O O . ARG B 1 277 ? -17.219 44 44.062 1 85.19 277 ARG B O 1
ATOM 11235 N N . THR B 1 278 ? -17.188 45.312 42.25 1 86.75 278 THR B N 1
ATOM 11236 C CA . THR B 1 278 ? -17.062 46.531 43.031 1 86.75 278 THR B CA 1
ATOM 11237 C C . THR B 1 278 ? -18.328 46.781 43.844 1 86.75 278 THR B C 1
ATOM 11239 O O . THR B 1 278 ? -18.266 47.219 45 1 86.75 278 THR B O 1
ATOM 11242 N N . ALA B 1 279 ? -19.453 46.5 43.219 1 82.5 279 ALA B N 1
ATOM 11243 C CA . ALA B 1 279 ? -20.719 46.688 43.906 1 82.5 279 ALA B CA 1
ATOM 11244 C C . ALA B 1 279 ? -20.859 45.688 45.062 1 82.5 279 ALA B C 1
ATOM 11246 O O . ALA B 1 279 ? -21.359 46.031 46.125 1 82.5 279 ALA B O 1
ATOM 11247 N N . GLN B 1 280 ? -20.375 44.531 44.875 1 81.38 280 GLN B N 1
ATOM 11248 C CA . GLN B 1 280 ? -20.406 43.5 45.906 1 81.38 280 GLN B CA 1
ATOM 11249 C C . GLN B 1 280 ? -19.469 43.875 47.062 1 81.38 280 GLN B C 1
ATOM 11251 O O . GLN B 1 280 ? -19.797 43.656 48.219 1 81.38 280 GLN B O 1
ATOM 11256 N N . ALA B 1 281 ? -18.312 44.438 46.656 1 81.19 281 ALA B N 1
ATOM 11257 C CA . ALA B 1 281 ? -17.344 44.844 47.656 1 81.19 281 ALA B CA 1
ATOM 11258 C C . ALA B 1 281 ? -17.875 46.062 48.469 1 81.19 281 ALA B C 1
ATOM 11260 O O . ALA B 1 281 ? -17.688 46.125 49.688 1 81.19 281 ALA B O 1
ATOM 11261 N N . ALA B 1 282 ? -18.531 46.906 47.844 1 79 282 ALA B N 1
ATOM 11262 C CA . ALA B 1 282 ? -19.109 48.062 48.5 1 79 282 ALA B CA 1
ATOM 11263 C C . ALA B 1 282 ? -20.234 47.625 49.438 1 79 282 ALA B C 1
ATOM 11265 O O . ALA B 1 282 ? -20.344 48.156 50.562 1 79 282 ALA B O 1
ATOM 11266 N N . GLN B 1 283 ? -21.016 46.719 49.031 1 74 283 GLN B N 1
ATOM 11267 C CA . GLN B 1 283 ? -22.094 46.219 49.844 1 74 283 GLN B CA 1
ATOM 11268 C C . GLN B 1 283 ? -21.562 45.5 51.094 1 74 283 GLN B C 1
ATOM 11270 O O . GLN B 1 283 ? -22.109 45.625 52.188 1 74 283 GLN B O 1
ATOM 11275 N N . ARG B 1 284 ? -20.5 44.781 50.875 1 72.94 284 ARG B N 1
ATOM 11276 C CA . ARG B 1 284 ? -19.859 44.094 52 1 72.94 284 ARG B CA 1
ATOM 11277 C C . ARG B 1 284 ? -19.266 45.094 52.969 1 72.94 284 ARG B C 1
ATOM 11279 O O . ARG B 1 284 ? -19.391 44.938 54.188 1 72.94 284 ARG B O 1
ATOM 11286 N N . ARG B 1 285 ? -18.688 46.188 52.5 1 73.69 285 ARG B N 1
ATOM 11287 C CA . ARG B 1 285 ? -18.141 47.219 53.344 1 73.69 285 ARG B CA 1
ATOM 11288 C C . ARG B 1 285 ? -19.234 47.938 54.125 1 73.69 285 ARG B C 1
ATOM 11290 O O . ARG B 1 285 ? -19.078 48.25 55.312 1 73.69 285 ARG B O 1
ATOM 11297 N N . LYS B 1 286 ? -20.281 48.188 53.5 1 73 286 LYS B N 1
ATOM 11298 C CA . LYS B 1 286 ? -21.406 48.844 54.156 1 73 286 LYS B CA 1
ATOM 11299 C C . LYS B 1 286 ? -22 47.938 55.25 1 73 286 LYS B C 1
ATOM 11301 O O . LYS B 1 286 ? -22.344 48.438 56.312 1 73 286 LYS B O 1
ATOM 11306 N N . LYS B 1 287 ? -22.078 46.719 54.938 1 69.81 287 LYS B N 1
ATOM 11307 C CA . LYS B 1 287 ? -22.578 45.812 55.938 1 69.81 287 LYS B CA 1
ATOM 11308 C C . LYS B 1 287 ? -21.609 45.688 57.125 1 69.81 287 LYS B C 1
ATOM 11310 O O . LYS B 1 287 ? -22.047 45.656 58.281 1 69.81 287 LYS B O 1
ATOM 11315 N N . GLU B 1 288 ? -20.359 45.719 56.75 1 72 288 GLU B N 1
ATOM 11316 C CA . GLU B 1 288 ? -19.359 45.656 57.812 1 72 288 GLU B CA 1
ATOM 11317 C C . GLU B 1 288 ? -19.312 46.969 58.594 1 72 288 GLU B C 1
ATOM 11319 O O . GLU B 1 288 ? -19.156 46.938 59.812 1 72 288 GLU B O 1
ATOM 11324 N N . SER B 1 289 ? -19.531 48.094 58 1 70.62 289 SER B N 1
ATOM 11325 C CA . SER B 1 289 ? -19.578 49.375 58.688 1 70.62 289 SER B CA 1
ATOM 11326 C C . SER B 1 289 ? -20.844 49.5 59.531 1 70.62 289 SER B C 1
ATOM 11328 O O . SER B 1 289 ? -20.781 50 60.656 1 70.62 289 SER B O 1
ATOM 11330 N N . LYS B 1 290 ? -21.953 49.062 59.062 1 70.69 290 LYS B N 1
ATOM 11331 C CA . LYS B 1 290 ? -23.172 49.062 59.875 1 70.69 290 LYS B CA 1
ATOM 11332 C C . LYS B 1 290 ? -23.047 48.156 61.062 1 70.69 290 LYS B C 1
ATOM 11334 O O . LYS B 1 290 ? -23.516 48.469 62.156 1 70.69 290 LYS B O 1
ATOM 11339 N N . GLU B 1 291 ? -22.453 47.094 60.75 1 65.06 291 GLU B N 1
ATOM 11340 C CA . GLU B 1 291 ? -22.219 46.188 61.875 1 65.06 291 GLU B CA 1
ATOM 11341 C C . GLU B 1 291 ? -21.219 46.781 62.875 1 65.06 291 GLU B C 1
ATOM 11343 O O . GLU B 1 291 ? -21.391 46.656 64.062 1 65.06 291 GLU B O 1
ATOM 11348 N N . ALA B 1 292 ? -20.266 47.594 62.375 1 67.38 292 ALA B N 1
ATOM 11349 C CA . ALA B 1 292 ? -19.297 48.281 63.25 1 67.38 292 ALA B CA 1
ATOM 11350 C C . ALA B 1 292 ? -19.953 49.438 63.969 1 67.38 292 ALA B C 1
ATOM 11352 O O . ALA B 1 292 ? -19.672 49.688 65.188 1 67.38 292 ALA B O 1
ATOM 11353 N N . GLN B 1 293 ? -20.844 50.188 63.438 1 62.59 293 GLN B N 1
ATOM 11354 C CA . GLN B 1 293 ? -21.562 51.281 64.125 1 62.59 293 GLN B CA 1
ATOM 11355 C C . GLN B 1 293 ? -22.531 50.75 65.125 1 62.59 293 GLN B C 1
ATOM 11357 O O . GLN B 1 293 ? -22.703 51.344 66.188 1 62.59 293 GLN B O 1
ATOM 11362 N N . LYS B 1 294 ? -23.312 49.719 64.75 1 59.09 294 LYS B N 1
ATOM 11363 C CA . LYS B 1 294 ? -24.172 49.094 65.75 1 59.09 294 LYS B CA 1
ATOM 11364 C C . LYS B 1 294 ? -23.359 48.625 66.938 1 59.09 294 LYS B C 1
ATOM 11366 O O . LYS B 1 294 ? -23.828 48.719 68.125 1 59.09 294 LYS B O 1
ATOM 11371 N N . GLU B 1 295 ? -22.188 48.156 66.625 1 54.47 295 GLU B N 1
ATOM 11372 C CA . GLU B 1 295 ? -21.312 47.75 67.688 1 54.47 295 GLU B CA 1
ATOM 11373 C C . GLU B 1 295 ? -20.797 48.969 68.438 1 54.47 295 GLU B C 1
ATOM 11375 O O . GLU B 1 295 ? -20.594 48.938 69.688 1 54.47 295 GLU B O 1
ATOM 11380 N N . ALA B 1 296 ? -20.547 50.125 67.75 1 53.28 296 ALA B N 1
ATOM 11381 C CA . ALA B 1 296 ? -20.078 51.344 68.438 1 53.28 296 ALA B CA 1
ATOM 11382 C C . ALA B 1 296 ? -21.188 51.969 69.25 1 53.28 296 ALA B C 1
ATOM 11384 O O . ALA B 1 296 ? -20.922 52.625 70.25 1 53.28 296 ALA B O 1
ATOM 11385 N N . GLU B 1 297 ? -22.406 52.031 68.75 1 49.31 297 GLU B N 1
ATOM 11386 C CA . GLU B 1 297 ? -23.5 52.625 69.5 1 49.31 297 GLU B CA 1
ATOM 11387 C C . GLU B 1 297 ? -23.844 51.781 70.75 1 49.31 297 GLU B C 1
ATOM 11389 O O . GLU B 1 297 ? -24.75 52.094 71.5 1 49.31 297 GLU B O 1
ATOM 11394 N N . ARG B 1 298 ? -23.484 50.5 70.688 1 40.28 298 ARG B N 1
ATOM 11395 C CA . ARG B 1 298 ? -23.625 49.75 71.938 1 40.28 298 ARG B CA 1
ATOM 11396 C C . ARG B 1 298 ? -22.812 50.375 73.062 1 40.28 298 ARG B C 1
ATOM 11398 O O . ARG B 1 298 ? -21.609 50.594 72.875 1 40.28 298 ARG B O 1
ATOM 11405 N N . ALA B 1 299 ? -23.453 51.188 73.938 1 37.88 299 ALA B N 1
ATOM 11406 C CA . ALA B 1 299 ? -23.062 52 75.125 1 37.88 299 ALA B CA 1
ATOM 11407 C C . ALA B 1 299 ? -22 51.25 75.938 1 37.88 299 ALA B C 1
ATOM 11409 O O . ALA B 1 299 ? -22.031 50.031 76.062 1 37.88 299 ALA B O 1
ATOM 11410 N N . PRO B 1 300 ? -20.797 51.844 76.25 1 32.09 300 PRO B N 1
ATOM 11411 C CA . PRO B 1 300 ? -19.672 51.156 76.875 1 32.09 300 PRO B CA 1
ATOM 11412 C C . PRO B 1 300 ? -20.062 50.469 78.188 1 32.09 300 PRO B C 1
ATOM 11414 O O . PRO B 1 300 ? -20.953 50.938 78.875 1 32.09 300 PRO B O 1
ATOM 11417 N N . PRO B 1 301 ? -20.344 49.188 78.25 1 30.8 301 PRO B N 1
ATOM 11418 C CA . PRO B 1 301 ? -20.797 48.688 79.562 1 30.8 301 PRO B CA 1
ATOM 11419 C C . PRO B 1 301 ? -20.141 49.406 80.75 1 30.8 301 PRO B C 1
ATOM 11421 O O . PRO B 1 301 ? -19.047 49.969 80.562 1 30.8 301 PRO B O 1
ATOM 11424 N N . ARG B 1 302 ? -20.875 49.781 81.812 1 28.62 302 ARG B N 1
ATOM 11425 C CA . ARG B 1 302 ? -20.594 50.5 83.062 1 28.62 302 ARG B CA 1
ATOM 11426 C C . ARG B 1 302 ? -19.312 50 83.688 1 28.62 302 ARG B C 1
ATOM 11428 O O . ARG B 1 302 ? -18.922 48.875 83.5 1 28.62 302 ARG B O 1
ATOM 11435 N N . GLU B 1 303 ? -18.531 50.906 84.25 1 23.67 303 GLU B N 1
ATOM 11436 C CA . GLU B 1 303 ? -17.203 50.781 84.875 1 23.67 303 GLU B CA 1
ATOM 11437 C C . GLU B 1 303 ? -17.203 49.719 86 1 23.67 303 GLU B C 1
ATOM 11439 O O . GLU B 1 303 ? -17.906 49.844 87 1 23.67 303 GLU B O 1
ATOM 11444 N N . PRO B 1 304 ? -17.609 48.438 85.75 1 23.47 304 PRO B N 1
ATOM 11445 C CA . PRO B 1 304 ? -17.75 47.75 87.062 1 23.47 304 PRO B CA 1
ATOM 11446 C C . PRO B 1 304 ? -16.594 48.031 88 1 23.47 304 PRO B C 1
ATOM 11448 O O . PRO B 1 304 ? -15.492 48.375 87.562 1 23.47 304 PRO B O 1
ATOM 11451 N N . ARG B 1 305 ? -16.875 48.312 89.25 1 23.78 305 ARG B N 1
ATOM 11452 C CA . ARG B 1 305 ? -16.234 48.75 90.5 1 23.78 305 ARG B CA 1
ATOM 11453 C C . ARG B 1 305 ? -14.969 47.938 90.812 1 23.78 305 ARG B C 1
ATOM 11455 O O . ARG B 1 305 ? -14.844 46.812 90.312 1 23.78 305 ARG B O 1
ATOM 11462 N N . LEU B 1 306 ? -13.969 48.594 91.375 1 19.3 306 LEU B N 1
ATOM 11463 C CA . LEU B 1 306 ? -12.57 48.375 91.75 1 19.3 306 LEU B CA 1
ATOM 11464 C C . LEU B 1 306 ? -12.445 47.156 92.625 1 19.3 306 LEU B C 1
ATOM 11466 O O . LEU B 1 306 ? -11.336 46.719 93 1 19.3 306 LEU B O 1
ATOM 11470 N N . HIS B 1 307 ? -13.391 46.219 92.812 1 18.23 307 HIS B N 1
ATOM 11471 C CA . HIS B 1 307 ? -13.133 45.625 94.125 1 18.23 307 HIS B CA 1
ATOM 11472 C C . HIS B 1 307 ? -11.664 45.25 94.312 1 18.23 307 HIS B C 1
ATOM 11474 O O . HIS B 1 307 ? -11 44.938 93.312 1 18.23 307 HIS B O 1
ATOM 11480 N N . ALA B 1 308 ? -10.992 45.594 95.5 1 18.2 308 ALA B N 1
ATOM 11481 C CA . ALA B 1 308 ? -9.773 45.719 96.25 1 18.2 308 ALA B CA 1
ATOM 11482 C C . ALA B 1 308 ? -9.016 44.406 96.375 1 18.2 308 ALA B C 1
ATOM 11484 O O . ALA B 1 308 ? -7.785 44.375 96.438 1 18.2 308 ALA B O 1
ATOM 11485 N N . ASN B 1 309 ? -9.719 43.25 96.438 1 17.28 309 ASN B N 1
ATOM 11486 C CA . ASN B 1 309 ? -9.156 42.406 97.5 1 17.28 309 ASN B CA 1
ATOM 11487 C C . ASN B 1 309 ? -7.734 41.969 97.125 1 17.28 309 ASN B C 1
ATOM 11489 O O . ASN B 1 309 ? -7.395 41.812 96 1 17.28 309 ASN B O 1
ATOM 11493 N N . THR B 1 310 ? -6.715 42.094 98.125 1 17.52 310 THR B N 1
ATOM 11494 C CA . THR B 1 310 ? -5.301 42 98.5 1 17.52 310 THR B CA 1
ATOM 11495 C C . THR B 1 310 ? -4.727 40.625 98.125 1 17.52 310 THR B C 1
ATOM 11497 O O . THR B 1 310 ? -3.598 40.531 97.625 1 17.52 310 THR B O 1
ATOM 11500 N N . ARG B 1 311 ? -5.336 39.469 98.438 1 16.72 311 ARG B N 1
ATOM 11501 C CA . ARG B 1 311 ? -4.551 38.531 99.25 1 16.72 311 ARG B CA 1
ATOM 11502 C C . ARG B 1 311 ? -3.438 37.906 98.438 1 16.72 311 ARG B C 1
ATOM 11504 O O . ARG B 1 311 ? -3.57 37.75 97.188 1 16.72 311 ARG B O 1
ATOM 11511 N N . GLU B 1 312 ? -2.193 37.625 99.062 1 16.48 312 GLU B N 1
ATOM 11512 C CA . GLU B 1 312 ? -0.792 37.219 99.125 1 16.48 312 GLU B CA 1
ATOM 11513 C C . GLU B 1 312 ? -0.62 35.781 98.625 1 16.48 312 GLU B C 1
ATOM 11515 O O . GLU B 1 312 ? 0.439 35.406 98.125 1 16.48 312 GLU B O 1
ATOM 11520 N N . SER B 1 313 ? -1.66 34.875 98.625 1 15.85 313 SER B N 1
ATOM 11521 C CA . SER B 1 313 ? -1.27 33.656 99.312 1 15.85 313 SER B CA 1
ATOM 11522 C C . SER B 1 313 ? -0.154 32.938 98.5 1 15.85 313 SER B C 1
ATOM 11524 O O . SER B 1 313 ? -0.097 33 97.312 1 15.85 313 SER B O 1
ATOM 11526 N N . LYS B 1 314 ? 0.887 32.281 99.25 1 15.79 314 LYS B N 1
ATOM 11527 C CA . LYS B 1 314 ? 2.199 31.656 99.375 1 15.79 314 LYS B CA 1
ATOM 11528 C C . LYS B 1 314 ? 2.262 30.328 98.688 1 15.79 314 LYS B C 1
ATOM 11530 O O . LYS B 1 314 ? 3.326 29.922 98.188 1 15.79 314 LYS B O 1
ATOM 11535 N N . THR B 1 315 ? 1.227 29.531 98.5 1 15.07 315 THR B N 1
ATOM 11536 C CA . THR B 1 315 ? 1.525 28.172 98.938 1 15.07 315 THR B CA 1
ATOM 11537 C C . THR B 1 315 ? 2.557 27.516 98.062 1 15.07 315 THR B C 1
ATOM 11539 O O . THR B 1 315 ? 2.562 27.734 96.812 1 15.07 315 THR B O 1
ATOM 11542 N N . ILE B 1 316 ? 3.629 26.672 98.625 1 14.92 316 ILE B N 1
ATOM 11543 C CA . ILE B 1 316 ? 4.938 26.031 98.625 1 14.92 316 ILE B CA 1
ATOM 11544 C C . ILE B 1 316 ? 4.867 24.734 97.812 1 14.92 316 ILE B C 1
ATOM 11546 O O . ILE B 1 316 ? 5.84 24.344 97.188 1 14.92 316 ILE B O 1
ATOM 11550 N N . PRO B 1 317 ? 3.762 24.031 97.438 1 14.82 317 PRO B N 1
ATOM 11551 C CA . PRO B 1 317 ? 4 22.641 97.812 1 14.82 317 PRO B CA 1
ATOM 11552 C C . PRO B 1 317 ? 5.09 21.969 97 1 14.82 317 PRO B C 1
ATOM 11554 O O . PRO B 1 317 ? 5.316 22.375 95.875 1 14.82 317 PRO B O 1
ATOM 11557 N N . THR B 1 318 ? 5.941 20.859 97.562 1 14.18 318 THR B N 1
ATOM 11558 C CA . THR B 1 318 ? 7.156 20.047 97.625 1 14.18 318 THR B CA 1
ATOM 11559 C C . THR B 1 318 ? 7.082 18.875 96.688 1 14.18 318 THR B C 1
ATOM 11561 O O . THR B 1 318 ? 8.078 18.5 96.062 1 14.18 318 THR B O 1
ATOM 11564 N N . VAL B 1 319 ? 6.062 18.125 96.312 1 13.57 319 VAL B N 1
ATOM 11565 C CA . VAL B 1 319 ? 6.137 16.703 96.688 1 13.57 319 VAL B CA 1
ATOM 11566 C C . VAL B 1 319 ? 7.047 15.977 95.688 1 13.57 319 VAL B C 1
ATOM 11568 O O . VAL B 1 319 ? 7.18 16.375 94.562 1 13.57 319 VAL B O 1
ATOM 11571 N N . LYS B 1 320 ? 7.445 14.461 96.062 1 14.05 320 LYS B N 1
ATOM 11572 C CA . LYS B 1 320 ? 8.516 13.469 96.188 1 14.05 320 LYS B CA 1
ATOM 11573 C C . LYS B 1 320 ? 8.75 12.766 94.812 1 14.05 320 LYS B C 1
ATOM 11575 O O . LYS B 1 320 ? 7.918 12.852 93.938 1 14.05 320 LYS B O 1
ATOM 11580 N N . ALA B 1 321 ? 9.219 11.289 94.938 1 13.68 321 ALA B N 1
ATOM 11581 C CA . ALA B 1 321 ? 10.328 10.336 94.938 1 13.68 321 ALA B CA 1
ATOM 11582 C C . ALA B 1 321 ? 10.086 9.195 93.938 1 13.68 321 ALA B C 1
ATOM 11584 O O . ALA B 1 321 ? 10.992 8.781 93.25 1 13.68 321 ALA B O 1
ATOM 11585 N N . PRO B 1 322 ? 9.047 8.141 93.938 1 13.97 322 PRO B N 1
ATOM 11586 C CA . PRO B 1 322 ? 9.43 6.766 94.25 1 13.97 322 PRO B CA 1
ATOM 11587 C C . PRO B 1 322 ? 10.047 6.035 93.062 1 13.97 322 PRO B C 1
ATOM 11589 O O . PRO B 1 322 ? 9.906 6.477 91.938 1 13.97 322 PRO B O 1
ATOM 11592 N N . GLY B 1 323 ? 10.398 4.504 93.25 1 14.3 323 GLY B N 1
ATOM 11593 C CA . GLY B 1 323 ? 11.297 3.365 93.25 1 14.3 323 GLY B CA 1
ATOM 11594 C C . GLY B 1 323 ? 11.156 2.463 92.062 1 14.3 323 GLY B C 1
ATOM 11595 O O . GLY B 1 323 ? 11.797 2.688 91.062 1 14.3 323 GLY B O 1
ATOM 11596 N N . ASP B 1 324 ? 10.734 0.975 92.312 1 13.56 324 ASP B N 1
ATOM 11597 C CA . ASP B 1 324 ? 11.25 -0.388 92.375 1 13.56 324 ASP B CA 1
ATOM 11598 C C . ASP B 1 324 ? 10.977 -1.166 91.125 1 13.56 324 ASP B C 1
ATOM 11600 O O . ASP B 1 324 ? 10.148 -0.751 90.312 1 13.56 324 ASP B O 1
ATOM 11604 N N . ARG B 1 325 ? 10.609 -2.627 91.312 1 13.83 325 ARG B N 1
ATOM 11605 C CA . ARG B 1 325 ? 11.18 -3.953 91.125 1 13.83 325 ARG B CA 1
ATOM 11606 C C . ARG B 1 325 ? 10.672 -4.578 89.812 1 13.83 325 ARG B C 1
ATOM 11608 O O . ARG B 1 325 ? 11.453 -4.996 89 1 13.83 325 ARG B O 1
ATOM 11615 N N . ASP B 1 326 ? 9.641 -5.633 89.938 1 13.22 326 ASP B N 1
ATOM 11616 C CA . ASP B 1 326 ? 9.766 -7.082 90.062 1 13.22 326 ASP B CA 1
ATOM 11617 C C . ASP B 1 326 ? 9.578 -7.766 88.688 1 13.22 326 ASP B C 1
ATOM 11619 O O . ASP B 1 326 ? 9.094 -7.145 87.75 1 13.22 326 ASP B O 1
ATOM 11623 N N . ALA B 1 327 ? 8.859 -9.086 88.812 1 13.8 327 ALA B N 1
ATOM 11624 C CA . ALA B 1 327 ? 9.031 -10.539 88.75 1 13.8 327 ALA B CA 1
ATOM 11625 C C . ALA B 1 327 ? 8.578 -11.102 87.375 1 13.8 327 ALA B C 1
ATOM 11627 O O . ALA B 1 327 ? 7.938 -10.406 86.625 1 13.8 327 ALA B O 1
ATOM 11628 N N . GLU B 1 328 ? 7.844 -12.367 87.438 1 13.3 328 GLU B N 1
ATOM 11629 C CA . GLU B 1 328 ? 8.062 -13.789 87.25 1 13.3 328 GLU B CA 1
ATOM 11630 C C . GLU B 1 328 ? 7.379 -14.258 85.938 1 13.3 328 GLU B C 1
ATOM 11632 O O . GLU B 1 328 ? 8.008 -14.883 85.125 1 13.3 328 GLU B O 1
ATOM 11637 N N . ARG B 1 329 ? 6.059 -14.734 86.125 1 13.44 329 ARG B N 1
ATOM 11638 C CA . ARG B 1 329 ? 5.633 -16.125 86.125 1 13.44 329 ARG B CA 1
ATOM 11639 C C . ARG B 1 329 ? 5.312 -16.578 84.688 1 13.44 329 ARG B C 1
ATOM 11641 O O . ARG B 1 329 ? 5.117 -15.75 83.812 1 13.44 329 ARG B O 1
ATOM 11648 N N . TYR B 1 330 ? 4.113 -17.391 84.625 1 13.77 330 TYR B N 1
ATOM 11649 C CA . TYR B 1 330 ? 3.893 -18.828 84.5 1 13.77 330 TYR B CA 1
ATOM 11650 C C . TYR B 1 330 ? 3.627 -19.219 83 1 13.77 330 TYR B C 1
ATOM 11652 O O . TYR B 1 330 ? 4.457 -19.875 82.375 1 13.77 330 TYR B O 1
ATOM 11660 N N . GLY B 1 331 ? 2.369 -19.812 82.812 1 13.73 331 GLY B N 1
ATOM 11661 C CA . GLY B 1 331 ? 1.955 -21.188 82.688 1 13.73 331 GLY B CA 1
ATOM 11662 C C . GLY B 1 331 ? 1.784 -21.594 81.188 1 13.73 331 GLY B C 1
ATOM 11663 O O . GLY B 1 331 ? 1.868 -20.75 80.312 1 13.73 331 GLY B O 1
ATOM 11664 N N . ARG B 1 332 ? 0.509 -22.234 81 1 14.52 332 ARG B N 1
ATOM 11665 C CA . ARG B 1 332 ? 0.226 -23.625 80.688 1 14.52 332 ARG B CA 1
ATOM 11666 C C . ARG B 1 332 ? 0.191 -23.859 79.188 1 14.52 332 ARG B C 1
ATOM 11668 O O . ARG B 1 332 ? 1.236 -23.906 78.5 1 14.52 332 ARG B O 1
ATOM 11675 N N . SER B 1 333 ? -1.097 -24.375 78.75 1 14.05 333 SER B N 1
ATOM 11676 C CA . SER B 1 333 ? -1.452 -25.75 78.375 1 14.05 333 SER B CA 1
ATOM 11677 C C . SER B 1 333 ? -1.366 -26.016 76.875 1 14.05 333 SER B C 1
ATOM 11679 O O . SER B 1 333 ? -0.656 -26.922 76.438 1 14.05 333 SER B O 1
ATOM 11681 N N . SER B 1 334 ? -2.641 -26.516 76.375 1 14.34 334 SER B N 1
ATOM 11682 C CA . SER B 1 334 ? -2.932 -27.891 75.938 1 14.34 334 SER B CA 1
ATOM 11683 C C . SER B 1 334 ? -2.672 -28.062 74.438 1 14.34 334 SER B C 1
ATOM 11685 O O . SER B 1 334 ? -1.921 -28.953 74.062 1 14.34 334 SER B O 1
ATOM 11687 N N . GLY B 1 335 ? -3.852 -28.562 73.75 1 14.56 335 GLY B N 1
ATOM 11688 C CA . GLY B 1 335 ? -4.066 -29.906 73.25 1 14.56 335 GLY B CA 1
ATOM 11689 C C . GLY B 1 335 ? -3.582 -30.109 71.875 1 14.56 335 GLY B C 1
ATOM 11690 O O . GLY B 1 335 ? -3.24 -29.141 71.188 1 14.56 335 GLY B O 1
ATOM 11691 N N . PRO B 1 336 ? -4.254 -31.281 71.438 1 14.17 336 PRO B N 1
ATOM 11692 C CA . PRO B 1 336 ? -3.68 -32.469 70.812 1 14.17 336 PRO B CA 1
ATOM 11693 C C . PRO B 1 336 ? -3.502 -32.281 69.312 1 14.17 336 PRO B C 1
ATOM 11695 O O . PRO B 1 336 ? -2.402 -32.469 68.75 1 14.17 336 PRO B O 1
ATOM 11698 N N . ALA B 1 337 ? -4.723 -32.688 68.562 1 14.41 337 ALA B N 1
ATOM 11699 C CA . ALA B 1 337 ? -4.824 -34 67.938 1 14.41 337 ALA B CA 1
ATOM 11700 C C . ALA B 1 337 ? -4.273 -33.938 66.5 1 14.41 337 ALA B C 1
ATOM 11702 O O . ALA B 1 337 ? -3.926 -32.875 66 1 14.41 337 ALA B O 1
ATOM 11703 N N . ALA B 1 338 ? -5.328 -34.375 65.625 1 14.49 338 ALA B N 1
ATOM 11704 C CA . ALA B 1 338 ? -5.391 -35.688 64.938 1 14.49 338 ALA B CA 1
ATOM 11705 C C . ALA B 1 338 ? -4.676 -35.656 63.594 1 14.49 338 ALA B C 1
ATOM 11707 O O . ALA B 1 338 ? -4.375 -34.562 63.062 1 14.49 338 ALA B O 1
ATOM 11708 N N . SER B 1 339 ? -5.453 -36.344 62.781 1 13.95 339 SER B N 1
ATOM 11709 C CA . SER B 1 339 ? -5.203 -37.625 62.125 1 13.95 339 SER B CA 1
ATOM 11710 C C . SER B 1 339 ? -4.504 -37.438 60.781 1 13.95 339 SER B C 1
ATOM 11712 O O . SER B 1 339 ? -3.461 -38.031 60.531 1 13.95 339 SER B O 1
ATOM 11714 N N . THR B 1 340 ? -5.441 -37.719 59.812 1 14.58 340 THR B N 1
ATOM 11715 C CA . THR B 1 340 ? -5.398 -39 59.125 1 14.58 340 THR B CA 1
ATOM 11716 C C . THR B 1 340 ? -4.387 -38.938 57.969 1 14.58 340 THR B C 1
ATOM 11718 O O . THR B 1 340 ? -3.924 -37.875 57.594 1 14.58 340 THR B O 1
ATOM 11721 N N . ASP B 1 341 ? -4.984 -39.562 57.031 1 14.45 341 ASP B N 1
ATOM 11722 C CA . ASP B 1 341 ? -4.695 -40.844 56.438 1 14.45 341 ASP B CA 1
ATOM 11723 C C . ASP B 1 341 ? -3.625 -40.719 55.344 1 14.45 341 ASP B C 1
ATOM 11725 O O . ASP B 1 341 ? -3.371 -39.625 54.844 1 14.45 341 ASP B O 1
ATOM 11729 N N . ASP B 1 342 ? -3.924 -41.688 54.656 1 13.28 342 ASP B N 1
ATOM 11730 C CA . ASP B 1 342 ? -3.24 -42.875 54.125 1 13.28 342 ASP B CA 1
ATOM 11731 C C . ASP B 1 342 ? -2.434 -42.562 52.875 1 13.28 342 ASP B C 1
ATOM 11733 O O . ASP B 1 342 ? -1.281 -42.969 52.75 1 13.28 342 ASP B O 1
ATOM 11737 N N . ARG B 1 343 ? -3.457 -42.562 51.938 1 15.16 343 ARG B N 1
ATOM 11738 C CA . ARG B 1 343 ? -3.268 -43.594 50.938 1 15.16 343 ARG B CA 1
ATOM 11739 C C . ARG B 1 343 ? -1.914 -43.438 50.25 1 15.16 343 ARG B C 1
ATOM 11741 O O . ARG B 1 343 ? -1.377 -42.344 50.156 1 15.16 343 ARG B O 1
ATOM 11748 N N . GLU B 1 344 ? -1.849 -44.469 49.656 1 15.43 344 GLU B N 1
ATOM 11749 C CA . GLU B 1 344 ? -1.237 -45.688 49.156 1 15.43 344 GLU B CA 1
ATOM 11750 C C . GLU B 1 344 ? -0.149 -45.375 48.125 1 15.43 344 GLU B C 1
ATOM 11752 O O . GLU B 1 344 ? 0.966 -45.906 48.25 1 15.43 344 GLU B O 1
ATOM 11757 N N . ARG B 1 345 ? -0.14 -46.406 47.625 1 14.34 345 ARG B N 1
ATOM 11758 C CA . ARG B 1 345 ? 0.691 -47.531 47.219 1 14.34 345 ARG B CA 1
ATOM 11759 C C . ARG B 1 345 ? 1.461 -47.188 45.938 1 14.34 345 ARG B C 1
ATOM 11761 O O . ARG B 1 345 ? 2.672 -47.406 45.875 1 14.34 345 ARG B O 1
ATOM 11768 N N . ILE B 1 346 ? 0.683 -47.844 45.156 1 13.97 346 ILE B N 1
ATOM 11769 C CA . ILE B 1 346 ? 1.231 -48.938 44.375 1 13.97 346 ILE B CA 1
ATOM 11770 C C . ILE B 1 346 ? 2.141 -48.406 43.281 1 13.97 346 ILE B C 1
ATOM 11772 O O . ILE B 1 346 ? 3.277 -48.875 43.125 1 13.97 346 ILE B O 1
ATOM 11776 N N . ARG B 1 347 ? 1.359 -48.562 42.344 1 14.66 347 ARG B N 1
ATOM 11777 C CA . ARG B 1 347 ? 1.717 -49.562 41.344 1 14.66 347 ARG B CA 1
ATOM 11778 C C . ARG B 1 347 ? 2.996 -49.156 40.594 1 14.66 347 ARG B C 1
ATOM 11780 O O . ARG B 1 347 ? 3.312 -47.969 40.5 1 14.66 347 ARG B O 1
ATOM 11787 N N . GLN B 1 348 ? 2.973 -49.844 39.812 1 14.88 348 GLN B N 1
ATOM 11788 C CA . GLN B 1 348 ? 3.607 -50.938 39.062 1 14.88 348 GLN B CA 1
ATOM 11789 C C . GLN B 1 348 ? 4.738 -50.438 38.188 1 14.88 348 GLN B C 1
ATOM 11791 O O . GLN B 1 348 ? 4.75 -49.25 37.812 1 14.88 348 GLN B O 1
ATOM 11796 N N . GLN B 1 349 ? 5.07 -51.406 37.75 1 13.71 349 GLN B N 1
ATOM 11797 C CA . GLN B 1 349 ? 6.145 -52.281 37.281 1 13.71 349 GLN B CA 1
ATOM 11798 C C . GLN B 1 349 ? 6.73 -51.781 35.969 1 13.71 349 GLN B C 1
ATOM 11800 O O . GLN B 1 349 ? 7.949 -51.719 35.812 1 13.71 349 GLN B O 1
ATOM 11805 N N . LYS B 1 350 ? 5.766 -52.406 35.156 1 13.77 350 LYS B N 1
ATOM 11806 C CA . LYS B 1 350 ? 6.41 -53.375 34.25 1 13.77 350 LYS B CA 1
ATOM 11807 C C . LYS B 1 350 ? 7.441 -52.688 33.375 1 13.77 350 LYS B C 1
ATOM 11809 O O . LYS B 1 350 ? 8.57 -53.156 33.219 1 13.77 350 LYS B O 1
ATOM 11814 N N . LYS B 1 351 ? 6.883 -52.906 32.281 1 14.54 351 LYS B N 1
ATOM 11815 C CA . LYS B 1 351 ? 7.383 -53.781 31.219 1 14.54 351 LYS B CA 1
ATOM 11816 C C . LYS B 1 351 ? 8.609 -53.156 30.531 1 14.54 351 LYS B C 1
ATOM 11818 O O . LYS B 1 351 ? 8.711 -51.938 30.438 1 14.54 351 LYS B O 1
ATOM 11823 N N . GLU B 1 352 ? 9.023 -54.062 29.969 1 14.15 352 GLU B N 1
ATOM 11824 C CA . GLU B 1 352 ? 10.086 -54.906 29.438 1 14.15 352 GLU B CA 1
ATOM 11825 C C . GLU B 1 352 ? 10.875 -54.188 28.344 1 14.15 352 GLU B C 1
ATOM 11827 O O . GLU B 1 352 ? 12.109 -54.156 28.375 1 14.15 352 GLU B O 1
ATOM 11832 N N . GLU B 1 353 ? 10.375 -54.75 27.344 1 13.83 353 GLU B N 1
ATOM 11833 C CA . GLU B 1 353 ? 11.242 -55.562 26.484 1 13.83 353 GLU B CA 1
ATOM 11834 C C . GLU B 1 353 ? 12.109 -54.688 25.594 1 13.83 353 GLU B C 1
ATOM 11836 O O . GLU B 1 353 ? 13.328 -54.875 25.516 1 13.83 353 GLU B O 1
ATOM 11841 N N . GLU B 1 354 ? 11.422 -54.719 24.547 1 14.3 354 GLU B N 1
ATOM 11842 C CA . GLU B 1 354 ? 12.008 -55.406 23.406 1 14.3 354 GLU B CA 1
ATOM 11843 C C . GLU B 1 354 ? 13.219 -54.625 22.875 1 14.3 354 GLU B C 1
ATOM 11845 O O . GLU B 1 354 ? 13.367 -53.438 23.125 1 14.3 354 GLU B O 1
ATOM 11850 N N . ARG B 1 355 ? 13.297 -55.062 21.719 1 13.9 355 ARG B N 1
ATOM 11851 C CA . ARG B 1 355 ? 14.156 -55.781 20.797 1 13.9 355 ARG B CA 1
ATOM 11852 C C . ARG B 1 355 ? 15.219 -54.875 20.203 1 13.9 355 ARG B C 1
ATOM 11854 O O . ARG B 1 355 ? 15.102 -53.625 20.281 1 13.9 355 ARG B O 1
ATOM 11861 N N . ALA B 1 356 ? 15.391 -55.406 19.094 1 13.31 356 ALA B N 1
ATOM 11862 C CA . ALA B 1 356 ? 16.484 -56.031 18.375 1 13.31 356 ALA B CA 1
ATOM 11863 C C . ALA B 1 356 ? 17.375 -55 17.703 1 13.31 356 ALA B C 1
ATOM 11865 O O . ALA B 1 356 ? 18.609 -55.062 17.812 1 13.31 356 ALA B O 1
ATOM 11866 N N . ARG B 1 357 ? 17.156 -55.094 16.5 1 13.38 357 ARG B N 1
ATOM 11867 C CA . ARG B 1 357 ? 18.141 -55.656 15.602 1 13.38 357 ARG B CA 1
ATOM 11868 C C . ARG B 1 357 ? 19.188 -54.625 15.195 1 13.38 357 ARG B C 1
ATOM 11870 O O . ARG B 1 357 ? 20.391 -54.875 15.289 1 13.38 357 ARG B O 1
ATOM 11877 N N . LEU B 1 358 ? 19.344 -54.781 13.914 1 13.92 358 LEU B N 1
ATOM 11878 C CA . LEU B 1 358 ? 20.484 -55.281 13.133 1 13.92 358 LEU B CA 1
ATOM 11879 C C . LEU B 1 358 ? 21.438 -54.125 12.805 1 13.92 358 LEU B C 1
ATOM 11881 O O . LEU B 1 358 ? 21.078 -52.969 12.891 1 13.92 358 LEU B O 1
ATOM 11885 N N . GLU B 1 359 ? 22.016 -54.438 11.688 1 13.52 359 GLU B N 1
ATOM 11886 C CA . GLU B 1 359 ? 23.344 -54.781 11.18 1 13.52 359 GLU B CA 1
ATOM 11887 C C . GLU B 1 359 ? 24.062 -53.531 10.625 1 13.52 359 GLU B C 1
ATOM 11889 O O . GLU B 1 359 ? 25.203 -53.281 10.984 1 13.52 359 GLU B O 1
ATOM 11894 N N . GLN B 1 360 ? 24.328 -53.719 9.305 1 12.77 360 GLN B N 1
ATOM 11895 C CA . GLN B 1 360 ? 25.641 -53.938 8.734 1 12.77 360 GLN B CA 1
ATOM 11896 C C . GLN B 1 360 ? 26.281 -52.656 8.258 1 12.77 360 GLN B C 1
ATOM 11898 O O . GLN B 1 360 ? 27.453 -52.375 8.539 1 12.77 360 GLN B O 1
ATOM 11903 N N . ALA B 1 361 ? 25.922 -52.312 7.047 1 13.16 361 ALA B N 1
ATOM 11904 C CA . ALA B 1 361 ? 26.891 -52.5 5.965 1 13.16 361 ALA B CA 1
ATOM 11905 C C . ALA B 1 361 ? 27.906 -51.375 5.945 1 13.16 361 ALA B C 1
ATOM 11907 O O . ALA B 1 361 ? 27.641 -50.281 6.457 1 13.16 361 ALA B O 1
ATOM 11908 N N . GLY B 1 362 ? 28.625 -51.469 4.789 1 12.82 362 GLY B N 1
ATOM 11909 C CA . GLY B 1 362 ? 30.016 -51.531 4.348 1 12.82 362 GLY B CA 1
ATOM 11910 C C . GLY B 1 362 ? 30.641 -50.156 4.184 1 12.82 362 GLY B C 1
ATOM 11911 O O . GLY B 1 362 ? 31.562 -49.812 4.914 1 12.82 362 GLY B O 1
ATOM 11912 N N . ALA B 1 363 ? 30.984 -50 2.842 1 13.04 363 ALA B N 1
ATOM 11913 C CA . ALA B 1 363 ? 32.344 -49.938 2.309 1 13.04 363 ALA B CA 1
ATOM 11914 C C . ALA B 1 363 ? 32.906 -48.531 2.338 1 13.04 363 ALA B C 1
ATOM 11916 O O . ALA B 1 363 ? 32.156 -47.562 2.393 1 13.04 363 ALA B O 1
ATOM 11917 N N . PRO B 1 364 ? 34.031 -48.594 1.605 1 13.18 364 PRO B N 1
ATOM 11918 C CA . PRO B 1 364 ? 35.406 -48.125 1.799 1 13.18 364 PRO B CA 1
ATOM 11919 C C . PRO B 1 364 ? 35.594 -46.688 1.301 1 13.18 364 PRO B C 1
ATOM 11921 O O . PRO B 1 364 ? 36.156 -45.844 2.018 1 13.18 364 PRO B O 1
ATOM 11924 N N . ALA B 1 365 ? 35.562 -46.625 -0.077 1 12.6 365 ALA B N 1
ATOM 11925 C CA . ALA B 1 365 ? 36.875 -46.438 -0.736 1 12.6 365 ALA B CA 1
ATOM 11926 C C . ALA B 1 365 ? 37.312 -45 -0.629 1 12.6 365 ALA B C 1
ATOM 11928 O O . ALA B 1 365 ? 36.531 -44.094 -0.318 1 12.6 365 ALA B O 1
ATOM 11929 N N . ILE B 1 366 ? 37.938 -44.594 -1.838 1 13.03 366 ILE B N 1
ATOM 11930 C CA . ILE B 1 366 ? 39.344 -44.344 -2.191 1 13.03 366 ILE B CA 1
ATOM 11931 C C . ILE B 1 366 ? 39.594 -42.844 -2.17 1 13.03 366 ILE B C 1
ATOM 11933 O O . ILE B 1 366 ? 40.438 -42.344 -1.425 1 13.03 366 ILE B O 1
ATOM 11937 N N . ASN B 1 367 ? 40.188 -42.469 -3.34 1 12.79 367 ASN B N 1
ATOM 11938 C CA . ASN B 1 367 ? 41.562 -42.031 -3.545 1 12.79 367 ASN B CA 1
ATOM 11939 C C . ASN B 1 367 ? 41.688 -40.5 -3.484 1 12.79 367 ASN B C 1
ATOM 11941 O O . ASN B 1 367 ? 40.688 -39.812 -3.475 1 12.79 367 ASN B O 1
ATOM 11945 N N . ASP B 1 368 ? 42.5 -40.031 -4.578 1 12.63 368 ASP B N 1
ATOM 11946 C CA . ASP B 1 368 ? 43.844 -39.5 -4.637 1 12.63 368 ASP B CA 1
ATOM 11947 C C . ASP B 1 368 ? 43.812 -37.969 -4.75 1 12.63 368 ASP B C 1
ATOM 11949 O O . ASP B 1 368 ? 44.531 -37.281 -4.004 1 12.63 368 ASP B O 1
ATOM 11953 N N . ARG B 1 369 ? 43.844 -37.344 -6.082 1 12.81 369 ARG B N 1
ATOM 11954 C CA . ARG B 1 369 ? 45.062 -36.812 -6.676 1 12.81 369 ARG B CA 1
ATOM 11955 C C . ARG B 1 369 ? 45.281 -35.375 -6.238 1 12.81 369 ARG B C 1
ATOM 11957 O O . ARG B 1 369 ? 44.344 -34.688 -5.805 1 12.81 369 ARG B O 1
ATOM 11964 N N . LEU B 1 370 ? 46.062 -34.719 -7.242 1 12.63 370 LEU B N 1
ATOM 11965 C CA . LEU B 1 370 ? 47.375 -34.062 -7.332 1 12.63 370 LEU B CA 1
ATOM 11966 C C . LEU B 1 370 ? 47.25 -32.562 -7.125 1 12.63 370 LEU B C 1
ATOM 11968 O O . LEU B 1 370 ? 46.156 -32 -7.141 1 12.63 370 LEU B O 1
ATOM 11972 N N . ARG B 1 371 ? 48.031 -31.812 -8.094 1 12.77 371 ARG B N 1
ATOM 11973 C CA . ARG B 1 371 ? 49.281 -31.047 -7.969 1 12.77 371 ARG B CA 1
ATOM 11974 C C . ARG B 1 371 ? 48.969 -29.547 -7.906 1 12.77 371 ARG B C 1
ATOM 11976 O O . ARG B 1 371 ? 49.406 -28.859 -6.977 1 12.77 371 ARG B O 1
ATOM 11983 N N . ASP B 1 372 ? 49.562 -28.781 -8.984 1 12.33 372 ASP B N 1
ATOM 11984 C CA . ASP B 1 372 ? 50.781 -27.969 -9.031 1 12.33 372 ASP B CA 1
ATOM 11985 C C . ASP B 1 372 ? 50.469 -26.5 -8.859 1 12.33 372 ASP B C 1
ATOM 11987 O O . ASP B 1 372 ? 49.281 -26.109 -8.844 1 12.33 372 ASP B O 1
ATOM 11991 N N . ARG B 1 373 ? 51.062 -25.562 -10 1 12.57 373 ARG B N 1
ATOM 11992 C CA . ARG B 1 373 ? 52.25 -24.688 -10 1 12.57 373 ARG B CA 1
ATOM 11993 C C . ARG B 1 373 ? 51.844 -23.234 -9.812 1 12.57 373 ARG B C 1
ATOM 11995 O O . ARG B 1 373 ? 50.656 -22.891 -9.875 1 12.57 373 ARG B O 1
ATOM 12002 N N . ASP B 1 374 ? 52.5 -22.328 -10.766 1 12.55 374 ASP B N 1
ATOM 12003 C CA . ASP B 1 374 ? 53.594 -21.391 -10.672 1 12.55 374 ASP B CA 1
ATOM 12004 C C . ASP B 1 374 ? 53.062 -19.953 -10.594 1 12.55 374 ASP B C 1
ATOM 12006 O O . ASP B 1 374 ? 53.438 -19.203 -9.68 1 12.55 374 ASP B O 1
ATOM 12010 N N . ALA B 1 375 ? 53.438 -18.969 -11.797 1 12.23 375 ALA B N 1
ATOM 12011 C CA . ALA B 1 375 ? 54.5 -17.984 -11.961 1 12.23 375 ALA B CA 1
ATOM 12012 C C . ALA B 1 375 ? 54 -16.562 -11.711 1 12.23 375 ALA B C 1
ATOM 12014 O O . ALA B 1 375 ? 54.562 -15.836 -10.898 1 12.23 375 ALA B O 1
ATOM 12015 N N . THR B 1 376 ? 54.156 -15.609 -12.797 1 12.62 376 THR B N 1
ATOM 12016 C CA . THR B 1 376 ? 55.125 -14.547 -13.039 1 12.62 376 THR B CA 1
ATOM 12017 C C . THR B 1 376 ? 54.531 -13.188 -12.68 1 12.62 376 THR B C 1
ATOM 12019 O O . THR B 1 376 ? 53.312 -13.039 -12.5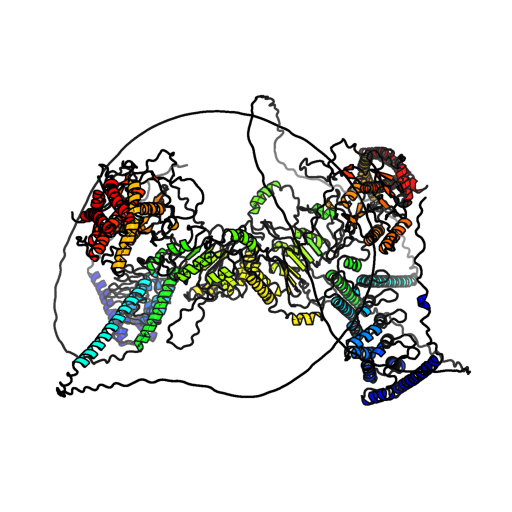7 1 12.62 376 THR B O 1
ATOM 12022 N N . GLU B 1 377 ? 55.344 -11.914 -13.195 1 13.07 377 GLU B N 1
ATOM 12023 C CA . GLU B 1 377 ? 56.125 -10.742 -12.781 1 13.07 377 GLU B CA 1
ATOM 12024 C C . GLU B 1 377 ? 55.344 -9.453 -13.047 1 13.07 377 GLU B C 1
ATOM 12026 O O . GLU B 1 377 ? 55.219 -8.617 -12.156 1 13.07 377 GLU B O 1
ATOM 12031 N N . ARG B 1 378 ? 55.438 -8.711 -14.344 1 12.17 378 ARG B N 1
ATOM 12032 C CA . ARG B 1 378 ? 56.312 -7.551 -14.586 1 12.17 378 ARG B CA 1
ATOM 12033 C C . ARG B 1 378 ? 55.562 -6.25 -14.281 1 12.17 378 ARG B C 1
ATOM 12035 O O . ARG B 1 378 ? 54.344 -6.23 -14.203 1 12.17 378 ARG B O 1
ATOM 12042 N N . ASP B 1 379 ? 56 -5.156 -15.07 1 12.83 379 ASP B N 1
ATOM 12043 C CA . ASP B 1 379 ? 56.812 -3.936 -14.953 1 12.83 379 ASP B CA 1
ATOM 12044 C C . ASP B 1 379 ? 55.906 -2.699 -14.953 1 12.83 379 ASP B C 1
ATOM 12046 O O . ASP B 1 379 ? 55.844 -1.971 -13.961 1 12.83 379 ASP B O 1
ATOM 12050 N N . GLY B 1 380 ? 56.25 -1.608 -15.961 1 12.49 380 GLY B N 1
ATOM 12051 C CA . GLY B 1 380 ? 56.938 -0.323 -15.914 1 12.49 380 GLY B CA 1
ATOM 12052 C C . GLY B 1 380 ? 55.969 0.856 -15.922 1 12.49 380 GLY B C 1
ATOM 12053 O O . GLY B 1 380 ? 55.531 1.296 -14.867 1 12.49 380 GLY B O 1
ATOM 12054 N N . SER B 1 381 ? 56.125 1.859 -16.984 1 12.83 381 SER B N 1
ATOM 12055 C CA . SER B 1 381 ? 56.781 3.164 -17.062 1 12.83 381 SER B CA 1
ATOM 12056 C C . SER B 1 381 ? 55.75 4.293 -17.047 1 12.83 381 SER B C 1
ATOM 12058 O O . SER B 1 381 ? 54.562 4.055 -17.219 1 12.83 381 SER B O 1
ATOM 12060 N N . ARG B 1 382 ? 55.844 5.473 -18.078 1 12.91 382 ARG B N 1
ATOM 12061 C CA . ARG B 1 382 ? 56.438 6.797 -18.047 1 12.91 382 ARG B CA 1
ATOM 12062 C C . ARG B 1 382 ? 55.375 7.887 -18.078 1 12.91 382 ARG B C 1
ATOM 12064 O O . ARG B 1 382 ? 55.406 8.805 -17.25 1 12.91 382 ARG B O 1
ATOM 12071 N N . PHE B 1 383 ? 54.875 8.453 -19.234 1 12.37 383 PHE B N 1
ATOM 12072 C CA . PHE B 1 383 ? 55.312 9.758 -19.734 1 12.37 383 PHE B CA 1
ATOM 12073 C C . PHE B 1 383 ? 54.406 10.867 -19.219 1 12.37 383 PHE B C 1
ATOM 12075 O O . PHE B 1 383 ? 53.25 10.617 -18.859 1 12.37 383 PHE B O 1
ATOM 12082 N N . ARG B 1 384 ? 54.531 12.328 -19.828 1 12.95 384 ARG B N 1
ATOM 12083 C CA . ARG B 1 384 ? 55.062 13.664 -19.594 1 12.95 384 ARG B CA 1
ATOM 12084 C C . ARG B 1 384 ? 53.969 14.711 -19.594 1 12.95 384 ARG B C 1
ATOM 12086 O O . ARG B 1 384 ? 53.875 15.523 -18.672 1 12.95 384 ARG B O 1
ATOM 12093 N N . SER B 1 385 ? 53.531 15.5 -20.719 1 12.03 385 SER B N 1
ATOM 12094 C CA . SER B 1 385 ? 53.969 16.859 -20.984 1 12.03 385 SER B CA 1
ATOM 12095 C C . SER B 1 385 ? 53 17.891 -20.438 1 12.03 385 SER B C 1
ATOM 12097 O O . SER B 1 385 ? 51.812 17.578 -20.219 1 12.03 385 SER B O 1
ATOM 12099 N N . PRO B 1 386 ? 52.875 19.375 -21.094 1 13.03 386 PRO B N 1
ATOM 12100 C CA . PRO B 1 386 ? 53.375 20.719 -20.766 1 13.03 386 PRO B CA 1
ATOM 12101 C C . PRO B 1 386 ? 52.219 21.688 -20.438 1 13.03 386 PRO B C 1
ATOM 12103 O O . PRO B 1 386 ? 52.219 22.297 -19.359 1 13.03 386 PRO B O 1
ATOM 12106 N N . ARG B 1 387 ? 51.906 22.844 -21.375 1 12.65 387 ARG B N 1
ATOM 12107 C CA . ARG B 1 387 ? 52.312 24.25 -21.312 1 12.65 387 ARG B CA 1
ATOM 12108 C C . ARG B 1 387 ? 51.188 25.141 -20.844 1 12.65 387 ARG B C 1
ATOM 12110 O O . ARG B 1 387 ? 50.031 24.719 -20.844 1 12.65 387 ARG B O 1
ATOM 12117 N N . THR B 1 388 ? 50.906 26.422 -21.547 1 12.66 388 THR B N 1
ATOM 12118 C CA . THR B 1 388 ? 51.312 27.797 -21.297 1 12.66 388 THR B CA 1
ATOM 12119 C C . THR B 1 388 ? 50.125 28.656 -20.906 1 12.66 388 THR B C 1
ATOM 12121 O O . THR B 1 388 ? 50.156 29.328 -19.875 1 12.66 388 THR B O 1
ATOM 12124 N N . ASN B 1 389 ? 49.562 29.828 -21.719 1 12.8 389 ASN B N 1
ATOM 12125 C CA . ASN B 1 389 ? 49.906 31.234 -21.656 1 12.8 389 ASN B CA 1
ATOM 12126 C C . ASN B 1 389 ? 48.781 32.031 -21.016 1 12.8 389 ASN B C 1
ATOM 12128 O O . ASN B 1 389 ? 47.656 31.562 -20.891 1 12.8 389 ASN B O 1
ATOM 12132 N N . GLY B 1 390 ? 48.406 33.531 -21.5 1 12.81 390 GLY B N 1
ATOM 12133 C CA . GLY B 1 390 ? 48.688 34.875 -21.094 1 12.81 390 GLY B CA 1
ATOM 12134 C C . GLY B 1 390 ? 47.469 35.625 -20.578 1 12.81 390 GLY B C 1
ATOM 12135 O O . GLY B 1 390 ? 46.344 35.094 -20.609 1 12.81 390 GLY B O 1
ATOM 12136 N N . LEU B 1 391 ? 47.062 37.094 -21.078 1 13.34 391 LEU B N 1
ATOM 12137 C CA . LEU B 1 391 ? 47.312 38.438 -20.562 1 13.34 391 LEU B CA 1
ATOM 12138 C C . LEU B 1 391 ? 46.031 39.094 -20.062 1 13.34 391 LEU B C 1
ATOM 12140 O O . LEU B 1 391 ? 45.938 39.531 -18.922 1 13.34 391 LEU B O 1
ATOM 12144 N N . GLU B 1 392 ? 45.438 40.281 -20.75 1 12.75 392 GLU B N 1
ATOM 12145 C CA . GLU B 1 392 ? 45.594 41.688 -20.438 1 12.75 392 GLU B CA 1
ATOM 12146 C C . GLU B 1 392 ? 44.375 42.25 -19.719 1 12.75 392 GLU B C 1
ATOM 12148 O O . GLU B 1 392 ? 43.281 41.625 -19.75 1 12.75 392 GLU B O 1
ATOM 12153 N N . ALA B 1 393 ? 43.938 43.75 -19.906 1 13.08 393 ALA B N 1
ATOM 12154 C CA . ALA B 1 393 ? 44.094 45 -19.156 1 13.08 393 ALA B CA 1
ATOM 12155 C C . ALA B 1 393 ? 42.75 45.531 -18.688 1 13.08 393 ALA B C 1
ATOM 12157 O O . ALA B 1 393 ? 42.562 45.844 -17.5 1 13.08 393 ALA B O 1
ATOM 12158 N N . ASN B 1 394 ? 42 46.594 -19.406 1 12.64 394 ASN B N 1
ATOM 12159 C CA . ASN B 1 394 ? 42.062 48 -19.047 1 12.64 394 ASN B CA 1
ATOM 12160 C C . ASN B 1 394 ? 40.906 48.406 -18.141 1 12.64 394 ASN B C 1
ATOM 12162 O O . ASN B 1 394 ? 39.906 47.688 -18.047 1 12.64 394 ASN B O 1
ATOM 12166 N N . ASP B 1 395 ? 40.406 49.906 -18.109 1 12.91 395 ASP B N 1
ATOM 12167 C CA . ASP B 1 395 ? 40.5 51.094 -17.234 1 12.91 395 ASP B CA 1
ATOM 12168 C C . ASP B 1 395 ? 39.156 51.438 -16.625 1 12.91 395 ASP B C 1
ATOM 12170 O O . ASP B 1 395 ? 39 51.469 -15.406 1 12.91 395 ASP B O 1
ATOM 12174 N N . THR B 1 396 ? 38.375 52.656 -17.078 1 13.03 396 THR B N 1
ATOM 12175 C CA . THR B 1 396 ? 38.406 53.969 -16.406 1 13.03 396 THR B CA 1
ATOM 12176 C C . THR B 1 396 ? 37.156 54.125 -15.539 1 13.03 396 THR B C 1
ATOM 12178 O O . THR B 1 396 ? 36.188 53.406 -15.695 1 13.03 396 THR B O 1
ATOM 12181 N N . ASP B 1 397 ? 36.5 55.594 -15.383 1 12.81 397 ASP B N 1
ATOM 12182 C CA . ASP B 1 397 ? 36.531 56.625 -14.359 1 12.81 397 ASP B CA 1
ATOM 12183 C C . ASP B 1 397 ? 35.125 56.781 -13.727 1 12.81 397 ASP B C 1
ATOM 12185 O O . ASP B 1 397 ? 35 56.688 -12.508 1 12.81 397 ASP B O 1
ATOM 12189 N N . ALA B 1 398 ? 34.312 58.062 -14.016 1 12.81 398 ALA B N 1
ATOM 12190 C CA . ALA B 1 398 ? 34.188 59.25 -13.18 1 12.81 398 ALA B CA 1
ATOM 12191 C C . ALA B 1 398 ? 32.906 59.219 -12.359 1 12.81 398 ALA B C 1
ATOM 12193 O O . ALA B 1 398 ? 32 58.469 -12.656 1 12.81 398 ALA B O 1
ATOM 12194 N N . LEU B 1 399 ? 32.125 60.594 -12.25 1 13.01 399 LEU B N 1
ATOM 12195 C CA . LEU B 1 399 ? 32.031 61.594 -11.211 1 13.01 399 LEU B CA 1
ATOM 12196 C C . LEU B 1 399 ? 30.656 61.531 -10.547 1 13.01 399 LEU B C 1
ATOM 12198 O O . LEU B 1 399 ? 29.75 60.844 -11.023 1 13.01 399 LEU B O 1
ATOM 12202 N N . TYR B 1 400 ? 29.812 62.844 -10.5 1 13.08 400 TYR B N 1
ATOM 12203 C CA . TYR B 1 400 ? 29.594 63.781 -9.43 1 13.08 400 TYR B CA 1
ATOM 12204 C C . TYR B 1 400 ? 28.203 63.625 -8.82 1 13.08 400 TYR B C 1
ATOM 12206 O O . TYR B 1 400 ? 27.344 62.969 -9.406 1 13.08 400 TYR B O 1
ATOM 12214 N N . PRO B 1 401 ? 27.469 64.938 -8.203 1 13.47 401 PRO B N 1
ATOM 12215 C CA . PRO B 1 401 ? 27.141 65.438 -6.859 1 13.47 401 PRO B CA 1
ATOM 12216 C C . PRO B 1 401 ? 25.641 65.375 -6.578 1 13.47 401 PRO B C 1
ATOM 12218 O O . PRO B 1 401 ? 25.203 64.75 -5.621 1 13.47 401 PRO B O 1
ATOM 12221 N N . SER B 1 402 ? 24.812 66.688 -6.723 1 13 402 SER B N 1
ATOM 12222 C CA . SER B 1 402 ? 24.422 67.625 -5.652 1 13 402 SER B CA 1
ATOM 12223 C C . SER B 1 402 ? 22.953 67.438 -5.273 1 13 402 SER B C 1
ATOM 12225 O O . SER B 1 402 ? 22.641 67.25 -4.098 1 13 402 SER B O 1
ATOM 12227 N N . ARG B 1 403 ? 21.891 68.438 -5.672 1 13.16 403 ARG B N 1
ATOM 12228 C CA . ARG B 1 403 ? 21.391 69.562 -4.84 1 13.16 403 ARG B CA 1
ATOM 12229 C C . ARG B 1 403 ? 20.047 69.188 -4.219 1 13.16 403 ARG B C 1
ATOM 12231 O O . ARG B 1 403 ? 19.422 68.188 -4.586 1 13.16 403 ARG B O 1
ATOM 12238 N N . HIS B 1 404 ? 18.906 70.188 -4.41 1 13.04 404 HIS B N 1
ATOM 12239 C CA . HIS B 1 404 ? 18.391 71.188 -3.521 1 13.04 404 HIS B CA 1
ATOM 12240 C C . HIS B 1 404 ? 17.078 70.812 -2.867 1 13.04 404 HIS B C 1
ATOM 12242 O O . HIS B 1 404 ? 16.953 70.812 -1.642 1 13.04 404 HIS B O 1
ATOM 12248 N N . THR B 1 405 ? 15.781 71.375 -3.311 1 13 405 THR B N 1
ATOM 12249 C CA . THR B 1 405 ? 15.094 72.5 -2.684 1 13 405 THR B CA 1
ATOM 12250 C C . THR B 1 405 ? 13.992 72 -1.751 1 13 405 THR B C 1
ATOM 12252 O O . THR B 1 405 ? 13.531 70.875 -1.877 1 13 405 THR B O 1
ATOM 12255 N N . GLU B 1 406 ? 12.891 73 -1.349 1 13.3 406 GLU B N 1
ATOM 12256 C CA . GLU B 1 406 ? 12.453 73.812 -0.191 1 13.3 406 GLU B CA 1
ATOM 12257 C C . GLU B 1 406 ? 11.148 73.25 0.379 1 13.3 406 GLU B C 1
ATOM 12259 O O . GLU B 1 406 ? 10.516 72.375 -0.225 1 13.3 406 GLU B O 1
ATOM 12264 N N . PRO B 1 407 ? 10.016 74.25 0.638 1 13.88 407 PRO B N 1
ATOM 12265 C CA . PRO B 1 407 ? 9.547 74.938 1.863 1 13.88 407 PRO B CA 1
ATOM 12266 C C . PRO B 1 407 ? 8.273 74.25 2.418 1 13.88 407 PRO B C 1
ATOM 12268 O O . PRO B 1 407 ? 7.641 73.438 1.743 1 13.88 407 PRO B O 1
ATOM 12271 N N . THR B 1 408 ? 7.328 75.188 3.199 1 13.2 408 THR B N 1
ATOM 12272 C CA . THR B 1 408 ? 6.852 75.5 4.543 1 13.2 408 THR B CA 1
ATOM 12273 C C . THR B 1 408 ? 5.352 75.25 4.66 1 13.2 408 THR B C 1
ATOM 12275 O O . THR B 1 408 ? 4.895 74.625 5.625 1 13.2 408 THR B O 1
ATOM 12278 N N . SER B 1 409 ? 4.293 75.938 3.984 1 13.66 409 SER B N 1
ATOM 12279 C CA . SER B 1 409 ? 3.537 76.938 4.727 1 13.66 409 SER B CA 1
ATOM 12280 C C . SER B 1 409 ? 2.379 76.312 5.488 1 13.66 409 SER B C 1
ATOM 12282 O O . SER B 1 409 ? 1.915 75.25 5.137 1 13.66 409 SER B O 1
ATOM 12284 N N . ASN B 1 410 ? 1.576 77.188 6.508 1 13.23 410 ASN B N 1
ATOM 12285 C CA . ASN B 1 410 ? 1.05 77.5 7.836 1 13.23 410 ASN B CA 1
ATOM 12286 C C . ASN B 1 410 ? -0.467 77.312 7.887 1 13.23 410 ASN B C 1
ATOM 12288 O O . ASN B 1 410 ? -1.018 76.938 8.914 1 13.23 410 ASN B O 1
ATOM 12292 N N . THR B 1 411 ? -1.392 77.875 7.051 1 13.53 411 THR B N 1
ATOM 12293 C CA . THR B 1 411 ? -2.203 78.938 7.605 1 13.53 411 THR B CA 1
ATOM 12294 C C . THR B 1 411 ? -3.312 78.375 8.492 1 13.53 411 THR B C 1
ATOM 12296 O O . THR B 1 411 ? -3.561 77.188 8.5 1 13.53 411 THR B O 1
ATOM 12299 N N . GLY B 1 412 ? -4.703 78.875 8.367 1 13.87 412 GLY B N 1
ATOM 12300 C CA . GLY B 1 412 ? -5.535 79.875 9.055 1 13.87 412 GLY B CA 1
ATOM 12301 C C . GLY B 1 412 ? -6.559 79.25 9.984 1 13.87 412 GLY B C 1
ATOM 12302 O O . GLY B 1 412 ? -6.859 78.062 9.867 1 13.87 412 GLY B O 1
ATOM 12303 N N . ILE B 1 413 ? -7.312 80.062 10.867 1 14.22 413 ILE B N 1
ATOM 12304 C CA . ILE B 1 413 ? -7.793 80.438 12.188 1 14.22 413 ILE B CA 1
ATOM 12305 C C . ILE B 1 413 ? -9.242 80 12.367 1 14.22 413 ILE B C 1
ATOM 12307 O O . ILE B 1 413 ? -9.586 79.375 13.383 1 14.22 413 ILE B O 1
ATOM 12311 N N . LYS B 1 414 ? -10.359 80.562 11.766 1 14.59 414 LYS B N 1
ATOM 12312 C CA . LYS B 1 414 ? -11.141 81.5 12.547 1 14.59 414 LYS B CA 1
ATOM 12313 C C . LYS B 1 414 ? -12.219 80.812 13.359 1 14.59 414 LYS B C 1
ATOM 12315 O O . LYS B 1 414 ? -12.586 79.625 13.055 1 14.59 414 LYS B O 1
ATOM 12320 N N . ARG B 1 415 ? -13.414 81.625 13.781 1 14.22 415 ARG B N 1
ATOM 12321 C CA . ARG B 1 415 ? -14.016 82.312 14.906 1 14.22 415 ARG B CA 1
ATOM 12322 C C . ARG B 1 415 ? -15.328 81.688 15.328 1 14.22 415 ARG B C 1
ATOM 12324 O O . ARG B 1 415 ? -15.602 81.5 16.531 1 14.22 415 ARG B O 1
ATOM 12331 N N . SER B 1 416 ? -16.359 81.438 14.57 1 13.77 416 SER B N 1
ATOM 12332 C CA . SER B 1 416 ? -17.484 82.25 14.922 1 13.77 416 SER B CA 1
ATOM 12333 C C . SER B 1 416 ? -18.25 81.688 16.125 1 13.77 416 SER B C 1
ATOM 12335 O O . SER B 1 416 ? -18.141 80.5 16.422 1 13.77 416 SER B O 1
ATOM 12337 N N . ASN B 1 417 ? -19.547 82.375 16.625 1 13.88 417 ASN B N 1
ATOM 12338 C CA . ASN B 1 417 ? -20.172 83.125 17.719 1 13.88 417 ASN B CA 1
ATOM 12339 C C . ASN B 1 417 ? -21.188 82.25 18.469 1 13.88 417 ASN B C 1
ATOM 12341 O O . ASN B 1 417 ? -21.156 82.188 19.703 1 13.88 417 ASN B O 1
ATOM 12345 N N . THR B 1 418 ? -22.531 82.062 18.094 1 14.51 418 THR B N 1
ATOM 12346 C CA . THR B 1 418 ? -23.625 82.812 18.703 1 14.51 418 THR B CA 1
ATOM 12347 C C . THR B 1 418 ? -24.203 82.062 19.906 1 14.51 418 THR B C 1
ATOM 12349 O O . THR B 1 418 ? -24 80.875 20.047 1 14.51 418 THR B O 1
ATOM 12352 N N . ALA B 1 419 ? -25.734 82.188 20.219 1 14.57 419 ALA B N 1
ATOM 12353 C CA . ALA B 1 419 ? -26.547 82.875 21.203 1 14.57 419 ALA B CA 1
ATOM 12354 C C . ALA B 1 419 ? -27.031 81.938 22.297 1 14.57 419 ALA B C 1
ATOM 12356 O O . ALA B 1 419 ? -27.062 80.75 22.109 1 14.57 419 ALA B O 1
ATOM 12357 N N . ARG B 1 420 ? -28.172 82.375 23.109 1 14.84 420 ARG B N 1
ATOM 12358 C CA . ARG B 1 420 ? -28.516 82.812 24.469 1 14.84 420 ARG B CA 1
ATOM 12359 C C . ARG B 1 420 ? -29.281 81.688 25.203 1 14.84 420 ARG B C 1
ATOM 12361 O O . ARG B 1 420 ? -28.938 81.375 26.344 1 14.84 420 ARG B O 1
ATOM 12368 N N . PRO B 1 421 ? -30.719 81.562 25.141 1 15.11 421 PRO B N 1
ATOM 12369 C CA . PRO B 1 421 ? -31.484 82.125 26.25 1 15.11 421 PRO B CA 1
ATOM 12370 C C . PRO B 1 421 ? -31.688 81.125 27.406 1 15.11 421 PRO B C 1
ATOM 12372 O O . PRO B 1 421 ? -31.406 79.938 27.25 1 15.11 421 PRO B O 1
ATOM 12375 N N . GLU B 1 422 ? -33.125 81.062 27.969 1 15.72 422 GLU B N 1
ATOM 12376 C CA . GLU B 1 422 ? -33.781 81.375 29.234 1 15.72 422 GLU B CA 1
ATOM 12377 C C . GLU B 1 422 ? -34.031 80.125 30.078 1 15.72 422 GLU B C 1
ATOM 12379 O O . GLU B 1 422 ? -34.281 79.062 29.531 1 15.72 422 GLU B O 1
ATOM 12384 N N . ARG B 1 423 ? -34.125 80.188 31.484 1 16.16 423 ARG B N 1
ATOM 12385 C CA . ARG B 1 423 ? -33.875 79.5 32.719 1 16.16 423 ARG B CA 1
ATOM 12386 C C . ARG B 1 423 ? -35.125 78.812 33.281 1 16.16 423 ARG B C 1
ATOM 12388 O O . ARG B 1 423 ? -35.156 78.312 34.406 1 16.16 423 ARG B O 1
ATOM 12395 N N . GLU B 1 424 ? -36.125 78.5 32.625 1 16.42 424 GLU B N 1
ATOM 12396 C CA . GLU B 1 424 ? -37.281 78.562 33.531 1 16.42 424 GLU B CA 1
ATOM 12397 C C . GLU B 1 424 ? -37.062 77.5 34.656 1 16.42 424 GLU B C 1
ATOM 12399 O O . GLU B 1 424 ? -36.531 76.438 34.438 1 16.42 424 GLU B O 1
ATOM 12404 N N . ALA B 1 425 ? -37.594 77.75 35.969 1 16.44 425 ALA B N 1
ATOM 12405 C CA . ALA B 1 425 ? -37.375 77.625 37.406 1 16.44 425 ALA B CA 1
ATOM 12406 C C . ALA B 1 425 ? -37.844 76.25 37.906 1 16.44 425 ALA B C 1
ATOM 12408 O O . ALA B 1 425 ? -37.062 75.5 38.562 1 16.44 425 ALA B O 1
ATOM 12409 N N . GLU B 1 426 ? -39.062 76.062 38.375 1 16.12 426 GLU B N 1
ATOM 12410 C CA . GLU B 1 426 ? -39.406 76 39.812 1 16.12 426 GLU B CA 1
ATOM 12411 C C . GLU B 1 426 ? -39.375 74.625 40.312 1 16.12 426 GLU B C 1
ATOM 12413 O O . GLU B 1 426 ? -38.719 74.312 41.312 1 16.12 426 GLU B O 1
ATOM 12418 N N . SER B 1 427 ? -40.656 73.875 40.688 1 18.64 427 SER B N 1
ATOM 12419 C CA . SER B 1 427 ? -41.219 73.562 42 1 18.64 427 SER B CA 1
ATOM 12420 C C . SER B 1 427 ? -40.875 72.062 42.344 1 18.64 427 SER B C 1
ATOM 12422 O O . SER B 1 427 ? -40.719 71.25 41.469 1 18.64 427 SER B O 1
ATOM 12424 N N . GLU B 1 428 ? -40.719 71.75 43.719 1 17.5 428 GLU B N 1
ATOM 12425 C CA . GLU B 1 428 ? -40 70.812 44.625 1 17.5 428 GLU B CA 1
ATOM 12426 C C . GLU B 1 428 ? -40.781 69.562 44.844 1 17.5 428 GLU B C 1
ATOM 12428 O O . GLU B 1 428 ? -40.25 68.562 45.406 1 17.5 428 GLU B O 1
ATOM 12433 N N . LYS B 1 429 ? -42.031 69.188 44.688 1 23.08 429 LYS B N 1
ATOM 12434 C CA . LYS B 1 429 ? -42.688 68.375 45.719 1 23.08 429 LYS B CA 1
ATOM 12435 C C . LYS B 1 429 ? -42.062 67 45.812 1 23.08 429 LYS B C 1
ATOM 12437 O O . LYS B 1 429 ? -41.844 66.312 44.781 1 23.08 429 LYS B O 1
ATOM 12442 N N . ARG B 1 430 ? -41.562 66.625 47 1 20.17 430 ARG B N 1
ATOM 12443 C CA . ARG B 1 430 ? -40.75 65.562 47.594 1 20.17 430 ARG B CA 1
ATOM 12444 C C . ARG B 1 430 ? -41.5 64.25 47.656 1 20.17 430 ARG B C 1
ATOM 12446 O O . ARG B 1 430 ? -42.344 64.062 48.5 1 20.17 430 ARG B O 1
ATOM 12453 N N . VAL B 1 431 ? -42.094 63.75 46.688 1 19.72 431 VAL B N 1
ATOM 12454 C CA . VAL B 1 431 ? -42.812 62.531 46.938 1 19.72 431 VAL B CA 1
ATOM 12455 C C . VAL B 1 431 ? -41.875 61.469 47.531 1 19.72 431 VAL B C 1
ATOM 12457 O O . VAL B 1 431 ? -40.75 61.312 47.031 1 19.72 431 VAL B O 1
ATOM 12460 N N . VAL B 1 432 ? -42.125 61 48.781 1 21.7 432 VAL B N 1
ATOM 12461 C CA . VAL B 1 432 ? -41.5 60.094 49.75 1 21.7 432 VAL B CA 1
ATOM 12462 C C . VAL B 1 432 ? -41.281 58.719 49.125 1 21.7 432 VAL B C 1
ATOM 12464 O O . VAL B 1 432 ? -42.188 58.188 48.469 1 21.7 432 VAL B O 1
ATOM 12467 N N . LYS B 1 433 ? -40.062 58.188 48.969 1 23.03 433 LYS B N 1
ATOM 12468 C CA . LYS B 1 433 ? -39.562 56.969 48.344 1 23.03 433 LYS B CA 1
ATOM 12469 C C . LYS B 1 433 ? -39.844 55.75 49.188 1 23.03 433 LYS B C 1
ATOM 12471 O O . LYS B 1 433 ? -39.594 55.75 50.406 1 23.03 433 LYS B O 1
ATOM 12476 N N . PRO B 1 434 ? -40.844 55 48.844 1 24.7 434 PRO B N 1
ATOM 12477 C CA . PRO B 1 434 ? -41.062 53.75 49.562 1 24.7 434 PRO B CA 1
ATOM 12478 C C . PRO B 1 434 ? -39.812 52.906 49.719 1 24.7 434 PRO B C 1
ATOM 12480 O O . PRO B 1 434 ? -38.875 53 48.875 1 24.7 434 PRO B O 1
ATOM 12483 N N . SER B 1 435 ? -39.344 52.5 50.906 1 22.89 435 SER B N 1
ATOM 12484 C CA . SER B 1 435 ? -38.188 51.781 51.438 1 22.89 435 SER B CA 1
ATOM 12485 C C . SER B 1 435 ? -38.094 50.406 50.781 1 22.89 435 SER B C 1
ATOM 12487 O O . SER B 1 435 ? -38.969 49.531 51 1 22.89 435 SER B O 1
ATOM 12489 N N . SER B 1 436 ? -37.812 50.25 49.5 1 25.33 436 SER B N 1
ATOM 12490 C CA . SER B 1 436 ? -37.781 48.938 48.844 1 25.33 436 SER B CA 1
ATOM 12491 C C . SER B 1 436 ? -36.75 48.031 49.469 1 25.33 436 SER B C 1
ATOM 12493 O O . SER B 1 436 ? -35.562 48.406 49.562 1 25.33 436 SER B O 1
ATOM 12495 N N . SER B 1 437 ? -37.062 47.188 50.562 1 28.48 437 SER B N 1
ATOM 12496 C CA . SER B 1 437 ? -36.25 46.125 51.125 1 28.48 437 SER B CA 1
ATOM 12497 C C . SER B 1 437 ? -35.562 45.312 50.031 1 28.48 437 SER B C 1
ATOM 12499 O O . SER B 1 437 ? -36.156 45.031 49 1 28.48 437 SER B O 1
ATOM 12501 N N . SER B 1 438 ? -34.312 45.344 50.031 1 26.61 438 SER B N 1
ATOM 12502 C CA . SER B 1 438 ? -33.375 44.688 49.094 1 26.61 438 SER B CA 1
ATOM 12503 C C . SER B 1 438 ? -33.5 43.156 49.188 1 26.61 438 SER B C 1
ATOM 12505 O O . SER B 1 438 ? -32.938 42.531 50.094 1 26.61 438 SER B O 1
ATOM 12507 N N . LYS B 1 439 ? -34.719 42.406 49.219 1 32.5 439 LYS B N 1
ATOM 12508 C CA . LYS B 1 439 ? -34.656 40.969 48.969 1 32.5 439 LYS B CA 1
ATOM 12509 C C . LYS B 1 439 ? -33.594 40.625 47.938 1 32.5 439 LYS B C 1
ATOM 12511 O O . LYS B 1 439 ? -33.562 41.25 46.875 1 32.5 439 LYS B O 1
ATOM 12516 N N . LYS B 1 440 ? -32.531 39.969 48.375 1 38.75 440 LYS B N 1
ATOM 12517 C CA . LYS B 1 440 ? -31.5 39.312 47.594 1 38.75 440 LYS B CA 1
ATOM 12518 C C . LYS B 1 440 ? -32.094 38.625 46.344 1 38.75 440 LYS B C 1
ATOM 12520 O O . LYS B 1 440 ? -32.938 37.75 46.469 1 38.75 440 LYS B O 1
ATOM 12525 N N . ASN B 1 441 ? -32.469 39.188 45.25 1 40.31 441 ASN B N 1
ATOM 12526 C CA . ASN B 1 441 ? -33.281 38.625 44.188 1 40.31 441 ASN B CA 1
ATOM 12527 C C . ASN B 1 441 ? -32.625 37.344 43.594 1 40.31 441 ASN B C 1
ATOM 12529 O O . ASN B 1 441 ? -31.594 37.438 42.969 1 40.31 441 ASN B O 1
ATOM 12533 N N . PRO B 1 442 ? -32.625 36.125 44.281 1 51.28 442 PRO B N 1
ATOM 12534 C CA . PRO B 1 442 ? -32.25 34.812 43.719 1 51.28 442 PRO B CA 1
ATOM 12535 C C . PRO B 1 442 ? -32.312 34.781 42.188 1 51.28 442 PRO B C 1
ATOM 12537 O O . PRO B 1 442 ? -31.531 34.062 41.562 1 51.28 442 PRO B O 1
ATOM 12540 N N . ASP B 1 443 ? -33.156 35.531 41.656 1 63.47 443 ASP B N 1
ATOM 12541 C CA . ASP B 1 443 ? -33.406 35.625 40.219 1 63.47 443 ASP B CA 1
ATOM 12542 C C . ASP B 1 443 ? -32.25 36.281 39.5 1 63.47 443 ASP B C 1
ATOM 12544 O O . ASP B 1 443 ? -31.875 35.875 38.375 1 63.47 443 ASP B O 1
ATOM 12548 N N . PHE B 1 444 ? -31.453 37.031 40.25 1 76.12 444 PHE B N 1
ATOM 12549 C CA . PHE B 1 444 ? -30.359 37.75 39.594 1 76.12 444 PHE B CA 1
ATOM 12550 C C . PHE B 1 444 ? -29.156 36.812 39.406 1 76.12 444 PHE B C 1
ATOM 12552 O O . PHE B 1 444 ? -28.531 36.844 38.344 1 76.12 444 PHE B O 1
ATOM 12559 N N . GLN B 1 445 ? -28.828 36.031 40.531 1 78.56 445 GLN B N 1
ATOM 12560 C CA . GLN B 1 445 ? -27.688 35.125 40.438 1 78.56 445 GLN B CA 1
ATOM 12561 C C . GLN B 1 445 ? -27.906 34.094 39.344 1 78.56 445 GLN B C 1
ATOM 12563 O O . GLN B 1 445 ? -26.969 33.75 38.594 1 78.56 445 GLN B O 1
ATOM 12568 N N . SER B 1 446 ? -29.078 33.688 39.312 1 83.69 446 SER B N 1
ATOM 12569 C CA . SER B 1 446 ? -29.391 32.719 38.281 1 83.69 446 SER B CA 1
ATOM 12570 C C . SER B 1 446 ? -29.328 33.344 36.906 1 83.69 446 SER B C 1
ATOM 12572 O O . SER B 1 446 ? -28.875 32.719 35.938 1 83.69 446 SER B O 1
ATOM 12574 N N . ALA B 1 447 ? -29.703 34.531 36.844 1 85.12 447 ALA B N 1
ATOM 12575 C CA . ALA B 1 447 ? -29.672 35.25 35.562 1 85.12 447 ALA B CA 1
ATOM 12576 C C . ALA B 1 447 ? -28.234 35.562 35.156 1 85.12 447 ALA B C 1
ATOM 12578 O O . ALA B 1 447 ? -27.891 35.5 33.969 1 85.12 447 ALA B O 1
ATOM 12579 N N . LEU B 1 448 ? -27.484 35.812 36.188 1 88.06 448 LEU B N 1
ATOM 12580 C CA . LEU B 1 448 ? -26.094 36.125 35.906 1 88.06 448 LEU B CA 1
ATOM 12581 C C . LEU B 1 448 ? -25.344 34.875 35.438 1 88.06 448 LEU B C 1
ATOM 12583 O O . LEU B 1 448 ? -24.516 34.969 34.531 1 88.06 448 LEU B O 1
ATOM 12587 N N . LYS B 1 449 ? -25.656 33.844 36.125 1 88.56 449 LYS B N 1
ATOM 12588 C CA . LYS B 1 449 ? -25.031 32.594 35.719 1 88.56 449 LYS B CA 1
ATOM 12589 C C . LYS B 1 449 ? -25.406 32.219 34.281 1 88.56 449 LYS B C 1
ATOM 12591 O O . LYS B 1 449 ? -24.562 31.75 33.531 1 88.56 449 LYS B O 1
ATOM 12596 N N . ASN B 1 450 ? -26.562 32.375 33.969 1 90.44 450 ASN B N 1
ATOM 12597 C CA . ASN B 1 450 ? -27.016 32.125 32.594 1 90.44 450 ASN B CA 1
ATOM 12598 C C . ASN B 1 450 ? -26.359 33.062 31.609 1 90.44 450 ASN B C 1
ATOM 12600 O O . ASN B 1 450 ? -26.047 32.656 30.484 1 90.44 450 ASN B O 1
ATOM 12604 N N . ARG B 1 451 ? -26.172 34.312 31.969 1 91.56 451 ARG B N 1
ATOM 12605 C CA . ARG B 1 451 ? -25.531 35.281 31.094 1 91.56 451 ARG B CA 1
ATOM 12606 C C . ARG B 1 451 ? -24.062 34.906 30.844 1 91.56 451 ARG B C 1
ATOM 12608 O O . ARG B 1 451 ? -23.562 35.062 29.734 1 91.56 451 ARG B O 1
ATOM 12615 N N . VAL B 1 452 ? -23.484 34.406 31.891 1 92.12 452 VAL B N 1
ATOM 12616 C CA . VAL B 1 452 ? -22.078 34 31.766 1 92.12 452 VAL B CA 1
ATOM 12617 C C . VAL B 1 452 ? -21.969 32.781 30.859 1 92.12 452 VAL B C 1
ATOM 12619 O O . VAL B 1 452 ? -21.062 32.719 30.016 1 92.12 452 VAL B O 1
ATOM 12622 N N . LYS B 1 453 ? -22.859 31.938 31.062 1 91.56 453 LYS B N 1
ATOM 12623 C CA . LYS B 1 453 ? -22.891 30.75 30.219 1 91.56 453 LYS B CA 1
ATOM 12624 C C . LYS B 1 453 ? -23.094 31.125 28.75 1 91.56 453 LYS B C 1
ATOM 12626 O O . LYS B 1 453 ? -22.359 30.641 27.875 1 91.56 453 LYS B O 1
ATOM 12631 N N . ASN B 1 454 ? -24.031 31.906 28.453 1 92.75 454 ASN B N 1
ATOM 12632 C CA . ASN B 1 454 ? -24.281 32.375 27.094 1 92.75 454 ASN B CA 1
ATOM 12633 C C . ASN B 1 454 ? -23.094 33.125 26.531 1 92.75 454 ASN B C 1
ATOM 12635 O O . ASN B 1 454 ? -22.766 33 25.359 1 92.75 454 ASN B O 1
ATOM 12639 N N . SER B 1 455 ? -22.531 33.906 27.406 1 94.44 455 SER B N 1
ATOM 12640 C CA . SER B 1 455 ? -21.375 34.688 26.984 1 94.44 455 SER B CA 1
ATOM 12641 C C . SER B 1 455 ? -20.219 33.781 26.562 1 94.44 455 SER B C 1
ATOM 12643 O O . SER B 1 455 ? -19.547 34.031 25.578 1 94.44 455 SER B O 1
ATOM 12645 N N . ASP B 1 456 ? -20.016 32.719 27.344 1 92.5 456 ASP B N 1
ATOM 12646 C CA . ASP B 1 456 ? -18.969 31.781 27 1 92.5 456 ASP B CA 1
ATOM 12647 C C . ASP B 1 456 ? -19.234 31.141 25.641 1 92.5 456 ASP B C 1
ATOM 12649 O O . ASP B 1 456 ? -18.312 30.969 24.828 1 92.5 456 ASP B O 1
ATOM 12653 N N . MET B 1 457 ? -20.406 30.875 25.406 1 91.44 457 MET B N 1
ATOM 12654 C CA . MET B 1 457 ? -20.781 30.25 24.141 1 91.44 457 MET B CA 1
ATOM 12655 C C . MET B 1 457 ? -20.609 31.234 22.984 1 91.44 457 MET B C 1
ATOM 12657 O O . MET B 1 457 ? -20.141 30.844 21.906 1 91.44 457 MET B O 1
ATOM 12661 N N . VAL B 1 458 ? -21.016 32.406 23.203 1 92.94 458 VAL B N 1
ATOM 12662 C CA . VAL B 1 458 ? -20.906 33.406 22.156 1 92.94 458 VAL B CA 1
ATOM 12663 C C . VAL B 1 458 ? -19.438 33.656 21.812 1 92.94 458 VAL B C 1
ATOM 12665 O O . VAL B 1 458 ? -19.078 33.75 20.641 1 92.94 458 VAL B O 1
ATOM 12668 N N . LEU B 1 459 ? -18.609 33.75 22.828 1 94.75 459 LEU B N 1
ATOM 12669 C CA . LEU B 1 459 ? -17.172 33.969 22.609 1 94.75 459 LEU B CA 1
ATOM 12670 C C . LEU B 1 459 ? -16.547 32.812 21.875 1 94.75 459 LEU B C 1
ATOM 12672 O O . LEU B 1 459 ? -15.758 33 20.938 1 94.75 459 LEU B O 1
ATOM 12676 N N . GLN B 1 460 ? -16.922 31.688 22.234 1 92.5 460 GLN B N 1
ATOM 12677 C CA . GLN B 1 460 ? -16.391 30.5 21.578 1 92.5 460 GLN B CA 1
ATOM 12678 C C . GLN B 1 460 ? -16.859 30.422 20.125 1 92.5 460 GLN B C 1
ATOM 12680 O O . GLN B 1 460 ? -16.062 30.109 19.234 1 92.5 460 GLN B O 1
ATOM 12685 N N . LYS B 1 461 ? -18.094 30.672 19.938 1 91.69 461 LYS B N 1
ATOM 12686 C CA . LYS B 1 461 ? -18.656 30.594 18.594 1 91.69 461 LYS B CA 1
ATOM 12687 C C . LYS B 1 461 ? -18.016 31.641 17.672 1 91.69 461 LYS B C 1
ATOM 12689 O O . LYS B 1 461 ? -17.656 31.344 16.531 1 91.69 461 LYS B O 1
ATOM 12694 N N . LEU B 1 462 ? -17.922 32.812 18.156 1 94.69 462 LEU B N 1
ATOM 12695 C CA . LEU B 1 462 ? -17.312 33.875 17.344 1 94.69 462 LEU B CA 1
ATOM 12696 C C . LEU B 1 462 ? -15.852 33.562 17.047 1 94.69 462 LEU B C 1
ATOM 12698 O O . LEU B 1 462 ? -15.391 33.75 15.93 1 94.69 462 LEU B O 1
ATOM 12702 N N . LYS B 1 463 ? -15.125 33.094 18.031 1 95.31 463 LYS B N 1
ATOM 12703 C CA . LYS B 1 463 ? -13.711 32.781 17.844 1 95.31 463 LYS B CA 1
ATOM 12704 C C . LYS B 1 463 ? -13.547 31.688 16.781 1 95.31 463 LYS B C 1
ATOM 12706 O O . LYS B 1 463 ? -12.758 31.844 15.852 1 95.31 463 LYS B O 1
ATOM 12711 N N . LEU B 1 464 ? -14.312 30.641 16.969 1 93.81 464 LEU B N 1
ATOM 12712 C CA . LEU B 1 464 ? -14.195 29.531 16.016 1 93.81 464 LEU B CA 1
ATOM 12713 C C . LEU B 1 464 ? -14.625 29.969 14.617 1 93.81 464 LEU B C 1
ATOM 12715 O O . LEU B 1 464 ? -14 29.594 13.625 1 93.81 464 LEU B O 1
ATOM 12719 N N . TYR B 1 465 ? -15.703 30.75 14.547 1 93.5 465 TYR B N 1
ATOM 12720 C CA . TYR B 1 465 ? -16.172 31.234 13.258 1 93.5 465 TYR B CA 1
ATOM 12721 C C . TYR B 1 465 ? -15.086 32.062 12.562 1 93.5 465 TYR B C 1
ATOM 12723 O O . TYR B 1 465 ? -14.836 31.875 11.367 1 93.5 465 TYR B O 1
ATOM 12731 N N . TYR B 1 466 ? -14.43 32.938 13.312 1 94.56 466 TYR B N 1
ATOM 12732 C CA . TYR B 1 466 ? -13.344 33.719 12.75 1 94.56 466 TYR B CA 1
ATOM 12733 C C . TYR B 1 466 ? -12.188 32.844 12.305 1 94.56 466 TYR B C 1
ATOM 12735 O O . TYR B 1 466 ? -11.664 33 11.203 1 94.56 466 TYR B O 1
ATOM 12743 N N . MET B 1 467 ? -11.789 31.906 13.164 1 94.06 467 MET B N 1
ATOM 12744 C CA . MET B 1 467 ? -10.656 31.031 12.906 1 94.06 467 MET B CA 1
ATOM 12745 C C . MET B 1 467 ? -10.898 30.188 11.656 1 94.06 467 MET B C 1
ATOM 12747 O O . MET B 1 467 ? -9.961 29.859 10.93 1 94.06 467 MET B O 1
ATOM 12751 N N . ARG B 1 468 ? -12.141 29.891 11.391 1 92 468 ARG B N 1
ATOM 12752 C CA . ARG B 1 468 ? -12.492 29.031 10.273 1 92 468 ARG B CA 1
ATOM 12753 C C . ARG B 1 468 ? -12.555 29.812 8.969 1 92 468 ARG B C 1
ATOM 12755 O O . ARG B 1 468 ? -12.266 29.281 7.898 1 92 468 ARG B O 1
ATOM 12762 N N . THR B 1 469 ? -12.945 31.078 9.039 1 92 469 THR B N 1
ATOM 12763 C CA . THR B 1 469 ? -13.391 31.734 7.82 1 92 469 THR B CA 1
ATOM 12764 C C . THR B 1 469 ? -12.453 32.906 7.465 1 92 469 THR B C 1
ATOM 12766 O O . THR B 1 469 ? -12.445 33.375 6.324 1 92 469 THR B O 1
ATOM 12769 N N . ARG B 1 470 ? -11.711 33.375 8.383 1 94 470 ARG B N 1
ATOM 12770 C CA . ARG B 1 470 ? -10.883 34.531 8.125 1 94 470 ARG B CA 1
ATOM 12771 C C . ARG B 1 470 ? -9.406 34.156 8.07 1 94 470 ARG B C 1
ATOM 12773 O O . ARG B 1 470 ? -9.008 33.094 8.562 1 94 470 ARG B O 1
ATOM 12780 N N . ASN B 1 471 ? -8.594 35.062 7.375 1 92.44 471 ASN B N 1
ATOM 12781 C CA . ASN B 1 471 ? -7.156 34.812 7.332 1 92.44 471 ASN B CA 1
ATOM 12782 C C . ASN B 1 471 ? -6.488 35.188 8.656 1 92.44 471 ASN B C 1
ATOM 12784 O O . ASN B 1 471 ? -7.133 35.719 9.555 1 92.44 471 ASN B O 1
ATOM 12788 N N . ALA B 1 472 ? -5.273 34.938 8.844 1 93.31 472 ALA B N 1
ATOM 12789 C CA . ALA B 1 472 ? -4.566 35.031 10.117 1 93.31 472 ALA B CA 1
ATOM 12790 C C . ALA B 1 472 ? -4.496 36.5 10.602 1 93.31 472 ALA B C 1
ATOM 12792 O O . ALA B 1 472 ? -4.582 36.75 11.805 1 93.31 472 ALA B O 1
ATOM 12793 N N . GLU B 1 473 ? -4.254 37.406 9.719 1 92.25 473 GLU B N 1
ATOM 12794 C CA . GLU B 1 473 ? -4.172 38.812 10.094 1 92.25 473 GLU B CA 1
ATOM 12795 C C . GLU B 1 473 ? -5.473 39.281 10.742 1 92.25 473 GLU B C 1
ATOM 12797 O O . GLU B 1 473 ? -5.449 39.906 11.805 1 92.25 473 GLU B O 1
ATOM 12802 N N . MET B 1 474 ? -6.559 38.938 10.086 1 94.31 474 MET B N 1
ATOM 12803 C CA . MET B 1 474 ? -7.875 39.344 10.586 1 94.31 474 MET B CA 1
ATOM 12804 C C . MET B 1 474 ? -8.164 38.719 11.938 1 94.31 474 MET B C 1
ATOM 12806 O O . MET B 1 474 ? -8.602 39.375 12.875 1 94.31 474 MET B O 1
ATOM 12810 N N . VAL B 1 475 ? -7.891 37.438 12.039 1 95.06 475 VAL B N 1
ATOM 12811 C CA . VAL B 1 475 ? -8.172 36.688 13.266 1 95.06 475 VAL B CA 1
ATOM 12812 C C . VAL B 1 475 ? -7.383 37.312 14.422 1 95.06 475 VAL B C 1
ATOM 12814 O O . VAL B 1 475 ? -7.93 37.531 15.5 1 95.06 475 VAL B O 1
ATOM 12817 N N . MET B 1 476 ? -6.121 37.531 14.227 1 93.88 476 MET B N 1
ATOM 12818 C CA . MET B 1 476 ? -5.27 38.094 15.266 1 93.88 476 MET B CA 1
ATOM 12819 C C . MET B 1 476 ? -5.797 39.438 15.727 1 93.88 476 MET B C 1
ATOM 12821 O O . MET B 1 476 ? -5.844 39.719 16.938 1 93.88 476 MET B O 1
ATOM 12825 N N . PHE B 1 477 ? -6.211 40.25 14.805 1 93.5 477 PHE B N 1
ATOM 12826 C CA . PHE B 1 477 ? -6.727 41.562 15.125 1 93.5 477 PHE B CA 1
ATOM 12827 C C . PHE B 1 477 ? -8.062 41.469 15.852 1 93.5 477 PHE B C 1
ATOM 12829 O O . PHE B 1 477 ? -8.297 42.188 16.844 1 93.5 477 PHE B O 1
ATOM 12836 N N . PHE B 1 478 ? -8.93 40.625 15.367 1 95.88 478 PHE B N 1
ATOM 12837 C CA . PHE B 1 478 ? -10.273 40.531 15.922 1 95.88 478 PHE B CA 1
ATOM 12838 C C . PHE B 1 478 ? -10.242 40 17.344 1 95.88 478 PHE B C 1
ATOM 12840 O O . PHE B 1 478 ? -11.008 40.438 18.203 1 95.88 478 PHE B O 1
ATOM 12847 N N . LEU B 1 479 ? -9.398 39.094 17.594 1 95.75 479 LEU B N 1
ATOM 12848 C CA . LEU B 1 479 ? -9.383 38.438 18.906 1 95.75 479 LEU B CA 1
ATOM 12849 C C . LEU B 1 479 ? -8.539 39.25 19.891 1 95.75 479 LEU B C 1
ATOM 12851 O O . LEU B 1 479 ? -8.898 39.344 21.062 1 95.75 479 LEU B O 1
ATOM 12855 N N . TYR B 1 480 ? -7.387 39.812 19.422 1 94.81 480 TYR B N 1
ATOM 12856 C CA . TYR B 1 480 ? -6.422 40.312 20.391 1 94.81 480 TYR B CA 1
ATOM 12857 C C . TYR B 1 480 ? -6.062 41.781 20.125 1 94.81 480 TYR B C 1
ATOM 12859 O O . TYR B 1 480 ? -5.215 42.344 20.812 1 94.81 480 TYR B O 1
ATOM 12867 N N . GLY B 1 481 ? -6.617 42.375 19.156 1 92.56 481 GLY B N 1
ATOM 12868 C CA . GLY B 1 481 ? -6.293 43.75 18.875 1 92.56 481 GLY B CA 1
ATOM 12869 C C . GLY B 1 481 ? -4.809 44 18.688 1 92.56 481 GLY B C 1
ATOM 12870 O O . GLY B 1 481 ? -4.188 43.406 17.797 1 92.56 481 GLY B O 1
ATOM 12871 N N . LYS B 1 482 ? -4.203 44.688 19.609 1 89.5 482 LYS B N 1
ATOM 12872 C CA . LYS B 1 482 ? -2.775 44.969 19.531 1 89.5 482 LYS B CA 1
ATOM 12873 C C . LYS B 1 482 ? -1.947 43.781 20 1 89.5 482 LYS B C 1
ATOM 12875 O O . LYS B 1 482 ? -0.739 43.719 19.766 1 89.5 482 LYS B O 1
ATOM 12880 N N . ASN B 1 483 ? -2.533 42.812 20.453 1 92.94 483 ASN B N 1
ATOM 12881 C CA . ASN B 1 483 ? -1.901 41.594 20.906 1 92.94 483 ASN B CA 1
ATOM 12882 C C . ASN B 1 483 ? -0.695 41.844 21.797 1 92.94 483 ASN B C 1
ATOM 12884 O O . ASN B 1 483 ? 0.414 41.406 21.5 1 92.94 483 ASN B O 1
ATOM 12888 N N . MET B 1 484 ? -0.949 42.438 22.922 1 90.81 484 MET B N 1
ATOM 12889 C CA . MET B 1 484 ? 0.106 42.906 23.812 1 90.81 484 MET B CA 1
ATOM 12890 C C . MET B 1 484 ? 0.87 41.719 24.406 1 90.81 484 MET B C 1
ATOM 12892 O O . MET B 1 484 ? 2.047 41.844 24.75 1 90.81 484 MET B O 1
ATOM 12896 N N . ASP B 1 485 ? 0.267 40.594 24.453 1 91.81 485 ASP B N 1
ATOM 12897 C CA . ASP B 1 485 ? 0.878 39.406 25.078 1 91.81 485 ASP B CA 1
ATOM 12898 C C . ASP B 1 485 ? 1.508 38.5 24.031 1 91.81 485 ASP B C 1
ATOM 12900 O O . ASP B 1 485 ? 2.004 37.406 24.359 1 91.81 485 ASP B O 1
ATOM 12904 N N . ASP B 1 486 ? 1.509 38.875 22.781 1 94.19 486 ASP B N 1
ATOM 12905 C CA . ASP B 1 486 ? 2.115 38.125 21.672 1 94.19 486 ASP B CA 1
ATOM 12906 C C . ASP B 1 486 ? 1.546 36.719 21.578 1 94.19 486 ASP B C 1
ATOM 12908 O O . ASP B 1 486 ? 2.297 35.75 21.484 1 94.19 486 ASP B O 1
ATOM 12912 N N . ILE B 1 487 ? 0.252 36.562 21.688 1 95.5 487 ILE B N 1
ATOM 12913 C CA . ILE B 1 487 ? -0.418 35.281 21.609 1 95.5 487 ILE B CA 1
ATOM 12914 C C . ILE B 1 487 ? -0.354 34.75 20.188 1 95.5 487 ILE B C 1
ATOM 12916 O O . ILE B 1 487 ? -0.629 35.469 19.234 1 95.5 487 ILE B O 1
ATOM 12920 N N . GLN B 1 488 ? 0.059 33.469 20.078 1 95.44 488 GLN B N 1
ATOM 12921 C CA . GLN B 1 488 ? 0.139 32.844 18.766 1 95.44 488 GLN B CA 1
ATOM 12922 C C . GLN B 1 488 ? -1.161 32.125 18.438 1 95.44 488 GLN B C 1
ATOM 12924 O O . GLN B 1 488 ? -1.781 31.5 19.297 1 95.44 488 GLN B O 1
ATOM 12929 N N . ILE B 1 489 ? -1.609 32.156 17.141 1 95.56 489 ILE B N 1
ATOM 12930 C CA . ILE B 1 489 ? -2.824 31.484 16.703 1 95.56 489 ILE B CA 1
ATOM 12931 C C . ILE B 1 489 ? -2.463 30.328 15.773 1 95.56 489 ILE B C 1
ATOM 12933 O O . ILE B 1 489 ? -3.346 29.656 15.227 1 95.56 489 ILE B O 1
ATOM 12937 N N . GLY B 1 490 ? -1.238 30.156 15.531 1 95.94 490 GLY B N 1
ATOM 12938 C CA . GLY B 1 490 ? -0.743 29.062 14.711 1 95.94 490 GLY B CA 1
ATOM 12939 C C . GLY B 1 490 ? 0.699 28.703 15.008 1 95.94 490 GLY B C 1
ATOM 12940 O O . GLY B 1 490 ? 1.398 29.438 15.711 1 95.94 490 GLY B O 1
ATOM 12941 N N . PHE B 1 491 ? 1.116 27.516 14.586 1 96.69 491 PHE B N 1
ATOM 12942 C CA . PHE B 1 491 ? 2.494 27.062 14.719 1 96.69 491 PHE B CA 1
ATOM 12943 C C . PHE B 1 491 ? 2.988 26.438 13.414 1 96.69 491 PHE B C 1
ATOM 12945 O O . PHE B 1 491 ? 2.32 25.578 12.836 1 96.69 491 PHE B O 1
ATOM 12952 N N . ASP B 1 492 ? 4.07 26.891 12.977 1 94.38 492 ASP B N 1
ATOM 12953 C CA . ASP B 1 492 ? 4.684 26.422 11.734 1 94.38 492 ASP B CA 1
ATOM 12954 C C . ASP B 1 492 ? 6.141 26.016 11.961 1 94.38 492 ASP B C 1
ATOM 12956 O O . ASP B 1 492 ? 6.988 26.875 12.234 1 94.38 492 ASP B O 1
ATOM 12960 N N . TYR B 1 493 ? 6.449 24.734 11.859 1 96 493 TYR B N 1
ATOM 12961 C CA . TYR B 1 493 ? 7.805 24.25 12.102 1 96 493 TYR B CA 1
ATOM 12962 C C . TYR B 1 493 ? 8.656 24.375 10.844 1 96 493 TYR B C 1
ATOM 12964 O O . TYR B 1 493 ? 9.859 24.125 10.875 1 96 493 TYR B O 1
ATOM 12972 N N . ARG B 1 494 ? 8.273 24.703 9.742 1 90.19 494 ARG B N 1
ATOM 12973 C CA . ARG B 1 494 ? 9.023 24.797 8.492 1 90.19 494 ARG B CA 1
ATOM 12974 C C . ARG B 1 494 ? 10.156 25.812 8.609 1 90.19 494 ARG B C 1
ATOM 12976 O O . ARG B 1 494 ? 9.953 26.922 9.102 1 90.19 494 ARG B O 1
ATOM 12983 N N . GLY B 1 495 ? 11.289 25.375 8.211 1 88.62 495 GLY B N 1
ATOM 12984 C CA . GLY B 1 495 ? 12.461 26.234 8.234 1 88.62 495 GLY B CA 1
ATOM 12985 C C . GLY B 1 495 ? 13.297 26.078 9.492 1 88.62 495 GLY B C 1
ATOM 12986 O O . GLY B 1 495 ? 14.414 26.578 9.57 1 88.62 495 GLY B O 1
ATOM 12987 N N . LEU B 1 496 ? 12.734 25.422 10.414 1 93.12 496 LEU B N 1
ATOM 12988 C CA . LEU B 1 496 ? 13.461 25.172 11.656 1 93.12 496 LEU B CA 1
ATOM 12989 C C . LEU B 1 496 ? 14.406 23.984 11.492 1 93.12 496 LEU B C 1
ATOM 12991 O O . LEU B 1 496 ? 14.328 23.25 10.508 1 93.12 496 LEU B O 1
ATOM 12995 N N . PRO B 1 497 ? 15.258 23.812 12.391 1 91.25 497 PRO B N 1
ATOM 12996 C CA . PRO B 1 497 ? 16.297 22.797 12.227 1 91.25 497 PRO B CA 1
ATOM 12997 C C . PRO B 1 497 ? 15.758 21.375 12.258 1 91.25 497 PRO B C 1
ATOM 12999 O O . PRO B 1 497 ? 14.805 21.094 12.992 1 91.25 497 PRO B O 1
ATOM 13002 N N . CYS B 1 498 ? 16.375 20.5 11.477 1 89.25 498 CYS B N 1
ATOM 13003 C CA . CYS B 1 498 ? 16.188 19.062 11.438 1 89.25 498 CYS B CA 1
ATOM 13004 C C . CYS B 1 498 ? 17.531 18.344 11.289 1 89.25 498 CYS B C 1
ATOM 13006 O O . CYS B 1 498 ? 18.219 18.516 10.281 1 89.25 498 CYS B O 1
ATOM 13008 N N . PRO B 1 499 ? 17.984 17.5 12.195 1 90.56 499 PRO B N 1
ATOM 13009 C CA . PRO B 1 499 ? 17.266 17.125 13.414 1 90.56 499 PRO B CA 1
ATOM 13010 C C . PRO B 1 499 ? 17.297 18.203 14.492 1 90.56 499 PRO B C 1
ATOM 13012 O O . PRO B 1 499 ? 18.031 19.188 14.359 1 90.56 499 PRO B O 1
ATOM 13015 N N . ILE B 1 500 ? 16.453 18.125 15.578 1 94.69 500 ILE B N 1
ATOM 13016 C CA . ILE B 1 500 ? 16.344 19.125 16.625 1 94.69 500 ILE B CA 1
ATOM 13017 C C . ILE B 1 500 ? 16.438 18.453 18 1 94.69 500 ILE B C 1
ATOM 13019 O O . ILE B 1 500 ? 15.656 17.562 18.312 1 94.69 500 ILE B O 1
ATOM 13023 N N . PRO B 1 501 ? 17.484 18.828 18.797 1 92.75 501 PRO B N 1
ATOM 13024 C CA . PRO B 1 501 ? 17.453 18.359 20.188 1 92.75 501 PRO B CA 1
ATOM 13025 C C . PRO B 1 501 ? 16.25 18.891 20.969 1 92.75 501 PRO B C 1
ATOM 13027 O O . PRO B 1 501 ? 16.016 20.109 20.984 1 92.75 501 PRO B O 1
ATOM 13030 N N . TRP B 1 502 ? 15.539 18.062 21.625 1 93.94 502 TRP B N 1
ATOM 13031 C CA . TRP B 1 502 ? 14.258 18.422 22.234 1 93.94 502 TRP B CA 1
ATOM 13032 C C . TRP B 1 502 ? 14.453 19.438 23.344 1 93.94 502 TRP B C 1
ATOM 13034 O O . TRP B 1 502 ? 13.656 20.375 23.484 1 93.94 502 TRP B O 1
ATOM 13044 N N . LYS B 1 503 ? 15.484 19.344 24.141 1 92.38 503 LYS B N 1
ATOM 13045 C CA . LYS B 1 503 ? 15.734 20.266 25.234 1 92.38 503 LYS B CA 1
ATOM 13046 C C . LYS B 1 503 ? 16 21.672 24.719 1 92.38 503 LYS B C 1
ATOM 13048 O O . LYS B 1 503 ? 15.578 22.656 25.328 1 92.38 503 LYS B O 1
ATOM 13053 N N . GLU B 1 504 ? 16.734 21.75 23.641 1 92.38 504 GLU B N 1
ATOM 13054 C CA . GLU B 1 504 ? 17 23.062 23.047 1 92.38 504 GLU B CA 1
ATOM 13055 C C . GLU B 1 504 ? 15.719 23.703 22.547 1 92.38 504 GLU B C 1
ATOM 13057 O O . GLU B 1 504 ? 15.555 24.922 22.641 1 92.38 504 GLU B O 1
ATOM 13062 N N . PHE B 1 505 ? 14.859 22.875 22 1 95.25 505 PHE B N 1
ATOM 13063 C CA . PHE B 1 505 ? 13.578 23.391 21.516 1 95.25 505 PHE B CA 1
ATOM 13064 C C . PHE B 1 505 ? 12.75 23.938 22.672 1 95.25 505 PHE B C 1
ATOM 13066 O O . PHE B 1 505 ? 12.234 25.062 22.578 1 95.25 505 PHE B O 1
ATOM 13073 N N . THR B 1 506 ? 12.625 23.234 23.766 1 95.12 506 THR B N 1
ATOM 13074 C CA . THR B 1 506 ? 11.758 23.641 24.859 1 95.12 506 THR B CA 1
ATOM 13075 C C . THR B 1 506 ? 12.352 24.828 25.609 1 95.12 506 THR B C 1
ATOM 13077 O O . THR B 1 506 ? 11.617 25.672 26.141 1 95.12 506 THR B O 1
ATOM 13080 N N . LYS B 1 507 ? 13.695 24.969 25.609 1 93.75 507 LYS B N 1
ATOM 13081 C CA . LYS B 1 507 ? 14.328 26.125 26.234 1 93.75 507 LYS B CA 1
ATOM 13082 C C . LYS B 1 507 ? 14.023 27.406 25.469 1 93.75 507 LYS B C 1
ATOM 13084 O O . LYS B 1 507 ? 13.844 28.469 26.078 1 93.75 507 LYS B O 1
ATOM 13089 N N . ARG B 1 508 ? 13.938 27.312 24.219 1 95 508 ARG B N 1
ATOM 13090 C CA . ARG B 1 508 ? 13.789 28.516 23.375 1 95 508 ARG B CA 1
ATOM 13091 C C . ARG B 1 508 ? 12.32 28.875 23.203 1 95 508 ARG B C 1
ATOM 13093 O O . ARG B 1 508 ? 11.969 30.047 23.062 1 95 508 ARG B O 1
ATOM 13100 N N . PHE B 1 509 ? 11.438 27.828 23.266 1 96.12 509 PHE B N 1
ATOM 13101 C CA . PHE B 1 509 ? 10.031 28.109 22.984 1 96.12 509 PHE B CA 1
ATOM 13102 C C . PHE B 1 509 ? 9.211 28.078 24.266 1 96.12 509 PHE B C 1
ATOM 13104 O O . PHE B 1 509 ? 8.07 28.531 24.297 1 96.12 509 PHE B O 1
ATOM 13111 N N . GLY B 1 510 ? 9.773 27.609 25.328 1 94.75 510 GLY B N 1
ATOM 13112 C CA . GLY B 1 510 ? 9.062 27.484 26.594 1 94.75 510 GLY B CA 1
ATOM 13113 C C . GLY B 1 510 ? 8.484 26.094 26.797 1 94.75 510 GLY B C 1
ATOM 13114 O O . GLY B 1 510 ? 8.031 25.453 25.859 1 94.75 510 GLY B O 1
ATOM 13115 N N . GLU B 1 511 ? 8.383 25.656 27.953 1 92.94 511 GLU B N 1
ATOM 13116 C CA . GLU B 1 511 ? 7.926 24.312 28.281 1 92.94 511 GLU B CA 1
ATOM 13117 C C . GLU B 1 511 ? 6.438 24.297 28.625 1 92.94 511 GLU B C 1
ATOM 13119 O O . GLU B 1 511 ? 5.719 23.375 28.234 1 92.94 511 GLU B O 1
ATOM 13124 N N . ASN B 1 512 ? 6.027 25.297 29.312 1 90.38 512 ASN B N 1
ATOM 13125 C CA . ASN B 1 512 ? 4.648 25.312 29.781 1 90.38 512 ASN B CA 1
ATOM 13126 C C . ASN B 1 512 ? 3.879 26.516 29.25 1 90.38 512 ASN B C 1
ATOM 13128 O O . ASN B 1 512 ? 4.414 27.297 28.469 1 90.38 512 ASN B O 1
ATOM 13132 N N . ALA B 1 513 ? 2.672 26.656 29.656 1 90.31 513 ALA B N 1
ATOM 13133 C CA . ALA B 1 513 ? 1.752 27.641 29.109 1 90.31 513 ALA B CA 1
ATOM 13134 C C . ALA B 1 513 ? 2.174 29.062 29.484 1 90.31 513 ALA B C 1
ATOM 13136 O O . ALA B 1 513 ? 1.851 30.031 28.797 1 90.31 513 ALA B O 1
ATOM 13137 N N . VAL B 1 514 ? 2.896 29.219 30.516 1 88.69 514 VAL B N 1
ATOM 13138 C CA . VAL B 1 514 ? 3.207 30.562 31.031 1 88.69 514 VAL B CA 1
ATOM 13139 C C . VAL B 1 514 ? 4.578 31 30.531 1 88.69 514 VAL B C 1
ATOM 13141 O O . VAL B 1 514 ? 4.848 32.188 30.422 1 88.69 514 VAL B O 1
ATOM 13144 N N . ASP B 1 515 ? 5.398 30.094 30.094 1 88.75 515 ASP B N 1
ATOM 13145 C CA . ASP B 1 515 ? 6.773 30.391 29.719 1 88.75 515 ASP B CA 1
ATOM 13146 C C . ASP B 1 515 ? 6.906 30.547 28.203 1 88.75 515 ASP B C 1
ATOM 13148 O O . ASP B 1 515 ? 6.32 29.766 27.453 1 88.75 515 ASP B O 1
ATOM 13152 N N . GLY B 1 516 ? 7.637 31.625 27.797 1 91.94 516 GLY B N 1
ATOM 13153 C CA . GLY B 1 516 ? 7.984 31.75 26.391 1 91.94 516 GLY B CA 1
ATOM 13154 C C . GLY B 1 516 ? 6.801 32.094 25.516 1 91.94 516 GLY B C 1
ATOM 13155 O O . GLY B 1 516 ? 6.035 33 25.828 1 91.94 516 GLY B O 1
ATOM 13156 N N . TYR B 1 517 ? 6.703 31.266 24.422 1 95.38 517 TYR B N 1
ATOM 13157 C CA . TYR B 1 517 ? 5.625 31.516 23.469 1 95.38 517 TYR B CA 1
ATOM 13158 C C . TYR B 1 517 ? 4.277 31.109 24.062 1 95.38 517 TYR B C 1
ATOM 13160 O O . TYR B 1 517 ? 4.152 30.047 24.656 1 95.38 517 TYR B O 1
ATOM 13168 N N . LYS B 1 518 ? 3.342 31.922 23.953 1 96.31 518 LYS B N 1
ATOM 13169 C CA . LYS B 1 518 ? 1.977 31.656 24.391 1 96.31 518 LYS B CA 1
ATOM 13170 C C . LYS B 1 518 ? 1.058 31.391 23.203 1 96.31 518 LYS B C 1
ATOM 13172 O O . LYS B 1 518 ? 1.173 32.062 22.156 1 96.31 518 LYS B O 1
ATOM 13177 N N . PHE B 1 519 ? 0.167 30.422 23.391 1 96.94 519 PHE B N 1
ATOM 13178 C CA . PHE B 1 519 ? -0.72 30.031 22.312 1 96.94 519 PHE B CA 1
ATOM 13179 C C . PHE B 1 519 ? -2.18 30.172 22.719 1 96.94 519 PHE B C 1
ATOM 13181 O O . PHE B 1 519 ? -2.514 30 23.891 1 96.94 519 PHE B O 1
ATOM 13188 N N . ASP B 1 520 ? -2.979 30.531 21.703 1 96.38 520 ASP B N 1
ATOM 13189 C CA . ASP B 1 520 ? -4.418 30.375 21.891 1 96.38 520 ASP B CA 1
ATOM 13190 C C . ASP B 1 520 ? -4.805 28.906 22.016 1 96.38 520 ASP B C 1
ATOM 13192 O O . ASP B 1 520 ? -4.211 28.047 21.375 1 96.38 520 ASP B O 1
ATOM 13196 N N . PRO B 1 521 ? -5.801 28.547 22.844 1 96.12 521 PRO B N 1
ATOM 13197 C CA . PRO B 1 521 ? -6.238 27.156 22.922 1 96.12 521 PRO B CA 1
ATOM 13198 C C . PRO B 1 521 ? -6.723 26.594 21.594 1 96.12 521 PRO B C 1
ATOM 13200 O O . PRO B 1 521 ? -6.797 25.375 21.422 1 96.12 521 PRO B O 1
ATOM 13203 N N . VAL B 1 522 ? -7.156 27.516 20.688 1 96.44 522 VAL B N 1
ATOM 13204 C CA . VAL B 1 522 ? -7.527 27.141 19.328 1 96.44 522 VAL B CA 1
ATOM 13205 C C . VAL B 1 522 ? -6.465 27.625 18.344 1 96.44 522 VAL B C 1
ATOM 13207 O O . VAL B 1 522 ? -6.148 28.812 18.312 1 96.44 522 VAL B O 1
ATOM 13210 N N . LEU B 1 523 ? -5.859 26.703 17.609 1 97.38 523 LEU B N 1
ATOM 13211 C CA . LEU B 1 523 ? -4.914 27.078 16.562 1 97.38 523 LEU B CA 1
ATOM 13212 C C . LEU B 1 523 ? -5.566 27.016 15.18 1 97.38 523 LEU B C 1
ATOM 13214 O O . LEU B 1 523 ? -6.305 26.078 14.883 1 97.38 523 LEU B O 1
ATOM 13218 N N . GLN B 1 524 ? -5.344 27.984 14.422 1 96 524 GLN B N 1
ATOM 13219 C CA . GLN B 1 524 ? -5.828 27.969 13.047 1 96 524 GLN B CA 1
ATOM 13220 C C . GLN B 1 524 ? -5.102 26.922 12.219 1 96 524 GLN B C 1
ATOM 13222 O O . GLN B 1 524 ? -5.695 26.312 11.328 1 96 524 GLN B O 1
ATOM 13227 N N . TYR B 1 525 ? -3.828 26.766 12.484 1 96 525 TYR B N 1
ATOM 13228 C CA . TYR B 1 525 ? -3.055 25.781 11.758 1 96 525 TYR B CA 1
ATOM 13229 C C . TYR B 1 525 ? -1.867 25.297 12.586 1 96 525 TYR B C 1
ATOM 13231 O O . TYR B 1 525 ? -1.389 26.016 13.469 1 96 525 TYR B O 1
ATOM 13239 N N . ALA B 1 526 ? -1.43 24.141 12.422 1 97.56 526 ALA B N 1
ATOM 13240 C CA . ALA B 1 526 ? -0.179 23.547 12.875 1 97.56 526 ALA B CA 1
ATOM 13241 C C . ALA B 1 526 ? 0.47 22.719 11.766 1 97.56 526 ALA B C 1
ATOM 13243 O O . ALA B 1 526 ? -0.135 21.781 11.242 1 97.56 526 ALA B O 1
ATOM 13244 N N . THR B 1 527 ? 1.624 23.062 11.359 1 96.5 527 THR B N 1
ATOM 13245 C CA . THR B 1 527 ? 2.275 22.453 10.211 1 96.5 527 THR B CA 1
ATOM 13246 C C . THR B 1 527 ? 3.621 21.844 10.609 1 96.5 527 THR B C 1
ATOM 13248 O O . THR B 1 527 ? 4.465 22.531 11.188 1 96.5 527 THR B O 1
ATOM 13251 N N . PHE B 1 528 ? 3.836 20.578 10.227 1 96.69 528 PHE B N 1
ATOM 13252 C CA . PHE B 1 528 ? 5.074 19.875 10.539 1 96.69 528 PHE B CA 1
ATOM 13253 C C . PHE B 1 528 ? 5.645 19.203 9.297 1 96.69 528 PHE B C 1
ATOM 13255 O O . PHE B 1 528 ? 5.102 18.203 8.812 1 96.69 528 PHE B O 1
ATOM 13262 N N . PRO B 1 529 ? 6.746 19.766 8.812 1 93.62 529 PRO B N 1
ATOM 13263 C CA . PRO B 1 529 ? 7.473 19 7.797 1 93.62 529 PRO B CA 1
ATOM 13264 C C . PRO B 1 529 ? 8.156 17.766 8.359 1 93.62 529 PRO B C 1
ATOM 13266 O O . PRO B 1 529 ? 7.879 17.359 9.492 1 93.62 529 PRO B O 1
ATOM 13269 N N . ARG B 1 530 ? 8.969 17.141 7.633 1 91.06 530 ARG B N 1
ATOM 13270 C CA . ARG B 1 530 ? 9.719 16.016 8.164 1 91.06 530 ARG B CA 1
ATOM 13271 C C . ARG B 1 530 ? 10.75 16.469 9.188 1 91.06 530 ARG B C 1
ATOM 13273 O O . ARG B 1 530 ? 11.633 17.266 8.875 1 91.06 530 ARG B O 1
ATOM 13280 N N . VAL B 1 531 ? 10.516 16.109 10.398 1 92.81 531 VAL B N 1
ATOM 13281 C CA . VAL B 1 531 ? 11.398 16.547 11.484 1 92.81 531 VAL B CA 1
ATOM 13282 C C . VAL B 1 531 ? 11.836 15.328 12.297 1 92.81 531 VAL B C 1
ATOM 13284 O O . VAL B 1 531 ? 11.078 14.359 12.445 1 92.81 531 VAL B O 1
ATOM 13287 N N . GLU B 1 532 ? 13.039 15.32 12.719 1 91.12 532 GLU B N 1
ATOM 13288 C CA . GLU B 1 532 ? 13.594 14.289 13.594 1 91.12 532 GLU B CA 1
ATOM 13289 C C . GLU B 1 532 ? 13.945 14.859 14.961 1 91.12 532 GLU B C 1
ATOM 13291 O O . GLU B 1 532 ? 14.719 15.812 15.062 1 91.12 532 GLU B O 1
ATOM 13296 N N . VAL B 1 533 ? 13.367 14.344 15.977 1 94.38 533 VAL B N 1
ATOM 13297 C CA . VAL B 1 533 ? 13.602 14.805 17.344 1 94.38 533 VAL B CA 1
ATOM 13298 C C . VAL B 1 533 ? 14.688 13.953 18 1 94.38 533 VAL B C 1
ATOM 13300 O O . VAL B 1 533 ? 14.617 12.719 17.969 1 94.38 533 VAL B O 1
ATOM 13303 N N . LEU B 1 534 ? 15.68 14.617 18.516 1 90.75 534 LEU B N 1
ATOM 13304 C CA . LEU B 1 534 ? 16.766 13.953 19.219 1 90.75 534 LEU B CA 1
ATOM 13305 C C . LEU B 1 534 ? 16.578 14.047 20.734 1 90.75 534 LEU B C 1
ATOM 13307 O O . LEU B 1 534 ? 16.359 15.141 21.266 1 90.75 534 LEU B O 1
ATOM 13311 N N . VAL B 1 535 ? 16.547 12.922 21.391 1 83.88 535 VAL B N 1
ATOM 13312 C CA . VAL B 1 535 ? 16.422 12.906 22.844 1 83.88 535 VAL B CA 1
ATOM 13313 C C . VAL B 1 535 ? 17.703 12.359 23.469 1 83.88 535 VAL B C 1
ATOM 13315 O O . VAL B 1 535 ? 18.234 11.352 23.016 1 83.88 535 VAL B O 1
ATOM 13318 N N . LYS B 1 536 ? 18.859 13.188 23.875 1 62.41 536 LYS B N 1
ATOM 13319 C CA . LYS B 1 536 ? 20.141 12.805 24.453 1 62.41 536 LYS B CA 1
ATOM 13320 C C . LYS B 1 536 ? 19.953 11.984 25.719 1 62.41 536 LYS B C 1
ATOM 13322 O O . LYS B 1 536 ? 19.125 12.32 26.562 1 62.41 536 LYS B O 1
ATOM 13327 N N . GLY B 1 537 ? 19.859 10.742 26.203 1 45.44 537 GLY B N 1
ATOM 13328 C CA . GLY B 1 537 ? 20.672 10.031 27.172 1 45.44 537 GLY B CA 1
ATOM 13329 C C . GLY B 1 537 ? 21.891 9.352 26.562 1 45.44 537 GLY B C 1
ATOM 13330 O O . GLY B 1 537 ? 21.766 8.305 25.922 1 45.44 537 GLY B O 1
ATOM 13331 N N . ARG B 1 538 ? 22.859 10.156 26.016 1 35.81 538 ARG B N 1
ATOM 13332 C CA . ARG B 1 538 ? 24 9.641 25.281 1 35.81 538 ARG B CA 1
ATOM 13333 C C . ARG B 1 538 ? 24.703 8.523 26.047 1 35.81 538 ARG B C 1
ATOM 13335 O O . ARG B 1 538 ? 25.781 8.07 25.656 1 35.81 538 ARG B O 1
ATOM 13342 N N . SER B 1 539 ? 24.844 8.281 27.297 1 33.53 539 SER B N 1
ATOM 13343 C CA . SER B 1 539 ? 25.938 7.312 27.391 1 33.53 539 SER B CA 1
ATOM 13344 C C . SER B 1 539 ? 25.828 6.246 26.312 1 33.53 539 SER B C 1
ATOM 13346 O O . SER B 1 539 ? 26.828 5.684 25.875 1 33.53 539 SER B O 1
ATOM 13348 N N . THR B 1 540 ? 24.656 5.59 26.062 1 33.03 540 THR B N 1
ATOM 13349 C CA . THR B 1 540 ? 24.484 4.367 25.297 1 33.03 540 THR B CA 1
ATOM 13350 C C . THR B 1 540 ? 24.375 4.684 23.797 1 33.03 540 THR B C 1
ATOM 13352 O O . THR B 1 540 ? 23.422 4.281 23.141 1 33.03 540 THR B O 1
ATOM 13355 N N . ASP B 1 541 ? 24.969 5.648 23.297 1 32.84 541 ASP B N 1
ATOM 13356 C CA . ASP B 1 541 ? 24.969 5.957 21.875 1 32.84 541 ASP B CA 1
ATOM 13357 C C . ASP B 1 541 ? 25.625 4.84 21.062 1 32.84 541 ASP B C 1
ATOM 13359 O O . ASP B 1 541 ? 25.234 4.57 19.938 1 32.84 541 ASP B O 1
ATOM 13363 N N . ARG B 1 542 ? 26.938 4.52 21.422 1 34.56 542 ARG B N 1
ATOM 13364 C CA . ARG B 1 542 ? 27.688 3.461 20.75 1 34.56 542 ARG B CA 1
ATOM 13365 C C . ARG B 1 542 ? 26.922 2.148 20.766 1 34.56 542 ARG B C 1
ATOM 13367 O O . ARG B 1 542 ? 26.969 1.381 19.797 1 34.56 542 ARG B O 1
ATOM 13374 N N . GLN B 1 543 ? 26.562 1.673 21.953 1 32.69 543 GLN B N 1
ATOM 13375 C CA . GLN B 1 543 ? 25.844 0.413 22.078 1 32.69 543 GLN B CA 1
ATOM 13376 C C . GLN B 1 543 ? 24.516 0.474 21.328 1 32.69 543 GLN B C 1
ATOM 13378 O O . GLN B 1 543 ? 23.938 -0.562 21 1 32.69 543 GLN B O 1
ATOM 13383 N N . ASP B 1 544 ? 23.969 1.598 21.094 1 35.56 544 ASP B N 1
ATOM 13384 C CA . ASP B 1 544 ? 22.656 1.701 20.453 1 35.56 544 ASP B CA 1
ATOM 13385 C C . ASP B 1 544 ? 22.781 1.642 18.938 1 35.56 544 ASP B C 1
ATOM 13387 O O . ASP B 1 544 ? 21.781 1.462 18.234 1 35.56 544 ASP B O 1
ATOM 13391 N N . LYS B 1 545 ? 23.828 2.082 18.312 1 38.06 545 LYS B N 1
ATOM 13392 C CA . LYS B 1 545 ? 24.031 1.723 16.922 1 38.06 545 LYS B CA 1
ATOM 13393 C C . LYS B 1 545 ? 24.094 0.207 16.734 1 38.06 545 LYS B C 1
ATOM 13395 O O . LYS B 1 545 ? 23.578 -0.327 15.758 1 38.06 545 LYS B O 1
ATOM 13400 N N . LEU B 1 546 ? 24.953 -0.397 17.5 1 38.59 546 LEU B N 1
ATOM 13401 C CA . LEU B 1 546 ? 25.078 -1.851 17.5 1 38.59 546 LEU B CA 1
ATOM 13402 C C . LEU B 1 546 ? 23.75 -2.51 17.859 1 38.59 546 LEU B C 1
ATOM 13404 O O . LEU B 1 546 ? 23.375 -3.529 17.281 1 38.59 546 LEU B O 1
ATOM 13408 N N . SER B 1 547 ? 23.031 -2.006 18.969 1 37.53 547 SER B N 1
ATOM 13409 C CA . SER B 1 547 ? 21.703 -2.512 19.281 1 37.53 547 SER B CA 1
ATOM 13410 C C . SER B 1 547 ? 20.672 -2.02 18.281 1 37.53 547 SER B C 1
ATOM 13412 O O . SER B 1 547 ? 19.594 -2.604 18.156 1 37.53 547 SER B O 1
ATOM 13414 N N . HIS B 1 548 ? 20.797 -0.959 17.703 1 39.69 548 HIS B N 1
ATOM 13415 C CA . HIS B 1 548 ? 19.922 -0.515 16.609 1 39.69 548 HIS B CA 1
ATOM 13416 C C . HIS B 1 548 ? 20.016 -1.465 15.422 1 39.69 548 HIS B C 1
ATOM 13418 O O . HIS B 1 548 ? 19.031 -1.649 14.703 1 39.69 548 HIS B O 1
ATOM 13424 N N . GLN B 1 549 ? 21.219 -1.808 15.141 1 39.97 549 GLN B N 1
ATOM 13425 C CA . GLN B 1 549 ? 21.328 -2.844 14.125 1 39.97 549 GLN B CA 1
ATOM 13426 C C . GLN B 1 549 ? 20.594 -4.113 14.547 1 39.97 549 GLN B C 1
ATOM 13428 O O . GLN B 1 549 ? 19.922 -4.754 13.727 1 39.97 549 GLN B O 1
ATOM 13433 N N . ALA B 1 550 ? 20.875 -4.488 15.836 1 41.75 550 ALA B N 1
ATOM 13434 C CA . ALA B 1 550 ? 20.203 -5.684 16.328 1 41.75 550 ALA B CA 1
ATOM 13435 C C . ALA B 1 550 ? 18.703 -5.434 16.469 1 41.75 550 ALA B C 1
ATOM 13437 O O . ALA B 1 550 ? 17.891 -6.328 16.219 1 41.75 550 ALA B O 1
ATOM 13438 N N . LYS B 1 551 ? 18.359 -4.219 17.078 1 42.69 551 LYS B N 1
ATOM 13439 C CA . LYS B 1 551 ? 16.953 -3.896 17.281 1 42.69 551 LYS B CA 1
ATOM 13440 C C . LYS B 1 551 ? 16.266 -3.523 15.977 1 42.69 551 LYS B C 1
ATOM 13442 O O . LYS B 1 551 ? 15.039 -3.447 15.914 1 42.69 551 LYS B O 1
ATOM 13447 N N . ALA B 1 552 ? 16.844 -3.025 15.062 1 46.91 552 ALA B N 1
ATOM 13448 C CA . ALA B 1 552 ? 16.281 -2.811 13.727 1 46.91 552 ALA B CA 1
ATOM 13449 C C . ALA B 1 552 ? 15.578 -4.062 13.227 1 46.91 552 ALA B C 1
ATOM 13451 O O . ALA B 1 552 ? 14.766 -3.994 12.297 1 46.91 552 ALA B O 1
ATOM 13452 N N . THR B 1 553 ? 16 -5.176 13.703 1 48.53 553 THR B N 1
ATOM 13453 C CA . THR B 1 553 ? 15.391 -6.418 13.234 1 48.53 553 THR B CA 1
ATOM 13454 C C . THR B 1 553 ? 14.062 -6.672 13.938 1 48.53 553 THR B C 1
ATOM 13456 O O . THR B 1 553 ? 13.328 -7.594 13.578 1 48.53 553 THR B O 1
ATOM 13459 N N . LEU B 1 554 ? 13.859 -5.824 15.023 1 49.56 554 LEU B N 1
ATOM 13460 C CA . LEU B 1 554 ? 12.602 -6.141 15.695 1 49.56 554 LEU B CA 1
ATOM 13461 C C . LEU B 1 554 ? 11.438 -5.398 15.047 1 49.56 554 LEU B C 1
ATOM 13463 O O . LEU B 1 554 ? 11.555 -4.215 14.727 1 49.56 554 LEU B O 1
ATOM 13467 N N . PRO B 1 555 ? 10.383 -5.988 14.906 1 53 555 PRO B N 1
ATOM 13468 C CA . PRO B 1 555 ? 9.141 -5.414 14.383 1 53 555 PRO B CA 1
ATOM 13469 C C . PRO B 1 555 ? 8.641 -4.234 15.219 1 53 555 PRO B C 1
ATOM 13471 O O . PRO B 1 555 ? 8.672 -4.289 16.453 1 53 555 PRO B O 1
ATOM 13474 N N . GLY B 1 556 ? 8.484 -3.021 14.75 1 54 556 GLY B N 1
ATOM 13475 C CA . GLY B 1 556 ? 8 -1.812 15.398 1 54 556 GLY B CA 1
ATOM 13476 C C . GLY B 1 556 ? 9.102 -0.812 15.695 1 54 556 GLY B C 1
ATOM 13477 O O . GLY B 1 556 ? 8.82 0.34 16.031 1 54 556 GLY B O 1
ATOM 13478 N N . ALA B 1 557 ? 10.258 -1.229 15.703 1 59.09 557 ALA B N 1
ATOM 13479 C CA . ALA B 1 557 ? 11.391 -0.37 16.047 1 59.09 557 ALA B CA 1
ATOM 13480 C C . ALA B 1 557 ? 11.625 0.681 14.961 1 59.09 557 ALA B C 1
ATOM 13482 O O . ALA B 1 557 ? 12.227 1.723 15.219 1 59.09 557 ALA B O 1
ATOM 13483 N N . ASN B 1 558 ? 10.844 0.499 13.93 1 69.62 558 ASN B N 1
ATOM 13484 C CA . ASN B 1 558 ? 11.125 1.353 12.781 1 69.62 558 ASN B CA 1
ATOM 13485 C C . ASN B 1 558 ? 10.086 2.465 12.648 1 69.62 558 ASN B C 1
ATOM 13487 O O . ASN B 1 558 ? 10.031 3.15 11.625 1 69.62 558 ASN B O 1
ATOM 13491 N N . SER B 1 559 ? 9.367 2.795 13.789 1 83 559 SER B N 1
ATOM 13492 C CA . SER B 1 559 ? 8.328 3.814 13.68 1 83 559 SER B CA 1
ATOM 13493 C C . SER B 1 559 ? 8.859 5.188 14.086 1 83 559 SER B C 1
ATOM 13495 O O . SER B 1 559 ? 9.656 5.301 15.016 1 83 559 SER B O 1
ATOM 13497 N N . ARG B 1 560 ? 8.461 6.258 13.375 1 88.31 560 ARG B N 1
ATOM 13498 C CA . ARG B 1 560 ? 8.695 7.648 13.766 1 88.31 560 ARG B CA 1
ATOM 13499 C C . ARG B 1 560 ? 7.793 8.055 14.922 1 88.31 560 ARG B C 1
ATOM 13501 O O . ARG B 1 560 ? 6.656 7.586 15.023 1 88.31 560 ARG B O 1
ATOM 13508 N N . LYS B 1 561 ? 8.305 8.875 15.828 1 90.88 561 LYS B N 1
ATOM 13509 C CA . LYS B 1 561 ? 7.527 9.406 16.938 1 90.88 561 LYS B CA 1
ATOM 13510 C C . LYS B 1 561 ? 7.715 10.914 17.062 1 90.88 561 LYS B C 1
ATOM 13512 O O . LYS B 1 561 ? 7.285 11.516 18.062 1 90.88 561 LYS B O 1
ATOM 13517 N N . ASP B 1 562 ? 8.273 11.523 16.156 1 93.94 562 ASP B N 1
ATOM 13518 C CA . ASP B 1 562 ? 8.773 12.891 16.234 1 93.94 562 ASP B CA 1
ATOM 13519 C C . ASP B 1 562 ? 7.625 13.883 16.438 1 93.94 562 ASP B C 1
ATOM 13521 O O . ASP B 1 562 ? 7.684 14.734 17.328 1 93.94 562 ASP B O 1
ATOM 13525 N N . VAL B 1 563 ? 6.539 13.805 15.641 1 96.31 563 VAL B N 1
ATOM 13526 C CA . VAL B 1 563 ? 5.469 14.797 15.695 1 96.31 563 VAL B CA 1
ATOM 13527 C C . VAL B 1 563 ? 4.711 14.672 17.016 1 96.31 563 VAL B C 1
ATOM 13529 O O . VAL B 1 563 ? 4.113 15.641 17.484 1 96.31 563 VAL B O 1
ATOM 13532 N N . LYS B 1 564 ? 4.719 13.5 17.625 1 96.44 564 LYS B N 1
ATOM 13533 C CA . LYS B 1 564 ? 4.051 13.32 18.922 1 96.44 564 LYS B CA 1
ATOM 13534 C C . LYS B 1 564 ? 4.676 14.219 19.984 1 96.44 564 LYS B C 1
ATOM 13536 O O . LYS B 1 564 ? 3.975 14.727 20.859 1 96.44 564 LYS B O 1
ATOM 13541 N N . TYR B 1 565 ? 5.973 14.438 19.953 1 96 565 TYR B N 1
ATOM 13542 C CA . TYR B 1 565 ? 6.641 15.328 20.906 1 96 565 TYR B CA 1
ATOM 13543 C C . TYR B 1 565 ? 6.09 16.75 20.797 1 96 565 TYR B C 1
ATOM 13545 O O . TYR B 1 565 ? 5.793 17.391 21.812 1 96 565 TYR B O 1
ATOM 13553 N N . PHE B 1 566 ? 5.934 17.203 19.609 1 97.56 566 PHE B N 1
ATOM 13554 C CA . PHE B 1 566 ? 5.465 18.562 19.375 1 97.56 566 PHE B CA 1
ATOM 13555 C C . PHE B 1 566 ? 3.998 18.703 19.766 1 97.56 566 PHE B C 1
ATOM 13557 O O . PHE B 1 566 ? 3.596 19.734 20.328 1 97.56 566 PHE B O 1
ATOM 13564 N N . LEU B 1 567 ? 3.162 17.719 19.422 1 97.94 567 LEU B N 1
ATOM 13565 C CA . LEU B 1 567 ? 1.744 17.797 19.766 1 97.94 567 LEU B CA 1
ATOM 13566 C C . LEU B 1 567 ? 1.537 17.688 21.266 1 97.94 567 LEU B C 1
ATOM 13568 O O . LEU B 1 567 ? 0.682 18.375 21.844 1 97.94 567 LEU B O 1
ATOM 13572 N N . ASP B 1 568 ? 2.35 16.828 21.938 1 96.94 568 ASP B N 1
ATOM 13573 C CA . ASP B 1 568 ? 2.311 16.781 23.391 1 96.94 568 ASP B CA 1
ATOM 13574 C C . ASP B 1 568 ? 2.711 18.141 23.984 1 96.94 568 ASP B C 1
ATOM 13576 O O . ASP B 1 568 ? 2.125 18.578 24.969 1 96.94 568 ASP B O 1
ATOM 13580 N N . TRP B 1 569 ? 3.717 18.734 23.422 1 97.12 569 TRP B N 1
ATOM 13581 C CA . TRP B 1 569 ? 4.168 20.062 23.828 1 97.12 569 TRP B CA 1
ATOM 13582 C C . TRP B 1 569 ? 3.07 21.094 23.625 1 97.12 569 TRP B C 1
ATOM 13584 O O . TRP B 1 569 ? 2.785 21.891 24.516 1 97.12 569 TRP B O 1
ATOM 13594 N N . LEU B 1 570 ? 2.402 21.125 22.484 1 97.88 570 LEU B N 1
ATOM 13595 C CA . LEU B 1 570 ? 1.314 22.062 22.219 1 97.88 570 LEU B CA 1
ATOM 13596 C C . LEU B 1 570 ? 0.177 21.859 23.219 1 97.88 570 LEU B C 1
ATOM 13598 O O . LEU B 1 570 ? -0.449 22.828 23.656 1 97.88 570 LEU B O 1
ATOM 13602 N N . TYR B 1 571 ? -0.089 20.609 23.547 1 96.94 571 TYR B N 1
ATOM 13603 C CA . TYR B 1 571 ? -1.123 20.312 24.531 1 96.94 571 TYR B CA 1
ATOM 13604 C C . TYR B 1 571 ? -0.747 20.875 25.891 1 96.94 571 TYR B C 1
ATOM 13606 O O . TYR B 1 571 ? -1.593 21.438 26.594 1 96.94 571 TYR B O 1
ATOM 13614 N N . LYS B 1 572 ? 0.519 20.75 26.297 1 96 572 LYS B N 1
ATOM 13615 C CA . LYS B 1 572 ? 1.012 21.312 27.547 1 96 572 LYS B CA 1
ATOM 13616 C C . LYS B 1 572 ? 0.943 22.828 27.547 1 96 572 LYS B C 1
ATOM 13618 O O . LYS B 1 572 ? 0.741 23.453 28.578 1 96 572 LYS B O 1
ATOM 13623 N N . LYS B 1 573 ? 1.11 23.422 26.344 1 97.25 573 LYS B N 1
ATOM 13624 C CA . LYS B 1 573 ? 1.063 24.875 26.172 1 97.25 573 LYS B CA 1
ATOM 13625 C C . LYS B 1 573 ? -0.373 25.391 26.219 1 97.25 573 LYS B C 1
ATOM 13627 O O . LYS B 1 573 ? -0.607 26.594 26.188 1 97.25 573 LYS B O 1
ATOM 13632 N N . GLY B 1 574 ? -1.383 24.438 26.281 1 95.31 574 GLY B N 1
ATOM 13633 C CA . GLY B 1 574 ? -2.77 24.844 26.469 1 95.31 574 GLY B CA 1
ATOM 13634 C C . GLY B 1 574 ? -3.605 24.703 25.219 1 95.31 574 GLY B C 1
ATOM 13635 O O . GLY B 1 574 ? -4.805 24.984 25.219 1 95.31 574 GLY B O 1
ATOM 13636 N N . VAL B 1 575 ? -3.072 24.203 24.094 1 96.75 575 VAL B N 1
ATOM 13637 C CA . VAL B 1 575 ? -3.807 24.016 22.844 1 96.75 575 VAL B CA 1
ATOM 13638 C C . VAL B 1 575 ? -4.719 22.797 22.953 1 96.75 575 VAL B C 1
ATOM 13640 O O . VAL B 1 575 ? -4.309 21.75 23.453 1 96.75 575 VAL B O 1
ATOM 13643 N N . ARG B 1 576 ? -5.945 22.922 22.531 1 95.69 576 ARG B N 1
ATOM 13644 C CA . ARG B 1 576 ? -6.91 21.844 22.609 1 95.69 576 ARG B CA 1
ATOM 13645 C C . ARG B 1 576 ? -7.594 21.609 21.266 1 95.69 576 ARG B C 1
ATOM 13647 O O . ARG B 1 576 ? -8.102 20.516 21 1 95.69 576 ARG B O 1
ATOM 13654 N N . HIS B 1 577 ? -7.641 22.641 20.453 1 95.62 577 HIS B N 1
ATOM 13655 C CA . HIS B 1 577 ? -8.375 22.656 19.203 1 95.62 577 HIS B CA 1
ATOM 13656 C C . HIS B 1 577 ? -7.496 23.141 18.047 1 95.62 577 HIS B C 1
ATOM 13658 O O . HIS B 1 577 ? -6.91 24.219 18.125 1 95.62 577 HIS B O 1
ATOM 13664 N N . ILE B 1 578 ? -7.336 22.344 17.031 1 96.81 578 ILE B N 1
ATOM 13665 C CA . ILE B 1 578 ? -6.574 22.719 15.844 1 96.81 578 ILE B CA 1
ATOM 13666 C C . ILE B 1 578 ? -7.469 22.641 14.609 1 96.81 578 ILE B C 1
ATOM 13668 O O . ILE B 1 578 ? -8.031 21.594 14.297 1 96.81 578 ILE B O 1
ATOM 13672 N N . ILE B 1 579 ? -7.586 23.672 13.906 1 96.12 579 ILE B N 1
ATOM 13673 C CA . ILE B 1 579 ? -8.469 23.719 12.742 1 96.12 579 ILE B CA 1
ATOM 13674 C C . ILE B 1 579 ? -7.844 22.938 11.586 1 96.12 579 ILE B C 1
ATOM 13676 O O . ILE B 1 579 ? -8.469 22.031 11.031 1 96.12 579 ILE B O 1
ATOM 13680 N N . LYS B 1 580 ? -6.59 23.203 11.227 1 96.31 580 LYS B N 1
ATOM 13681 C CA . LYS B 1 580 ? -5.902 22.469 10.172 1 96.31 580 LYS B CA 1
ATOM 13682 C C . LYS B 1 580 ? -4.562 21.922 10.672 1 96.31 580 LYS B C 1
ATOM 13684 O O . LYS B 1 580 ? -3.682 22.703 11.047 1 96.31 580 LYS B O 1
ATOM 13689 N N . LEU B 1 581 ? -4.383 20.641 10.719 1 97.75 581 LEU B N 1
ATOM 13690 C CA . LEU B 1 581 ? -3.123 19.984 11.055 1 97.75 581 LEU B CA 1
ATOM 13691 C C . LEU B 1 581 ? -2.492 19.359 9.82 1 97.75 581 LEU B C 1
ATOM 13693 O O . LEU B 1 581 ? -3.109 18.516 9.164 1 97.75 581 LEU B O 1
ATOM 13697 N N . SER B 1 582 ? -1.297 19.766 9.469 1 96.69 582 SER B N 1
ATOM 13698 C CA . SER B 1 582 ? -0.574 19.234 8.32 1 96.69 582 SER B CA 1
ATOM 13699 C C . SER B 1 582 ? 0.73 18.562 8.75 1 96.69 582 SER B C 1
ATOM 13701 O O . SER B 1 582 ? 1.598 19.219 9.336 1 96.69 582 SER B O 1
ATOM 13703 N N . VAL B 1 583 ? 0.91 17.312 8.438 1 97 583 VAL B N 1
ATOM 13704 C CA . VAL B 1 583 ? 2.1 16.547 8.805 1 97 583 VAL B CA 1
ATOM 13705 C C . VAL B 1 583 ? 2.646 15.82 7.582 1 97 583 VAL B C 1
ATOM 13707 O O . VAL B 1 583 ? 1.938 15.039 6.949 1 97 583 VAL B O 1
ATOM 13710 N N . GLU B 1 584 ? 3.893 16.047 7.215 1 93.06 584 GLU B N 1
ATOM 13711 C CA . GLU B 1 584 ? 4.547 15.281 6.156 1 93.06 584 GLU B CA 1
ATOM 13712 C C . GLU B 1 584 ? 5.035 13.93 6.668 1 93.06 584 GLU B C 1
ATOM 13714 O O . GLU B 1 584 ? 5.883 13.867 7.562 1 93.06 584 GLU B O 1
ATOM 13719 N N . ASP B 1 585 ? 4.477 12.797 6.062 1 93 585 ASP B N 1
ATOM 13720 C CA . ASP B 1 585 ? 4.773 11.453 6.559 1 93 585 ASP B CA 1
ATOM 13721 C C . ASP B 1 585 ? 4.668 10.422 5.441 1 93 585 ASP B C 1
ATOM 13723 O O . ASP B 1 585 ? 4.215 9.297 5.668 1 93 585 ASP B O 1
ATOM 13727 N N . SER B 1 586 ? 4.887 10.516 4.141 1 76.94 586 SER B N 1
ATOM 13728 C CA . SER B 1 586 ? 4.605 9.648 2.996 1 76.94 586 SER B CA 1
ATOM 13729 C C . SER B 1 586 ? 5.605 8.5 2.912 1 76.94 586 SER B C 1
ATOM 13731 O O . SER B 1 586 ? 5.305 7.453 2.342 1 76.94 586 SER B O 1
ATOM 13733 N N . GLY B 1 587 ? 6.555 8.211 3.639 1 66.62 587 GLY B N 1
ATOM 13734 C CA . GLY B 1 587 ? 7.508 7.117 3.654 1 66.62 587 GLY B CA 1
ATOM 13735 C C . GLY B 1 587 ? 8.078 6.801 2.285 1 66.62 587 GLY B C 1
ATOM 13736 O O . GLY B 1 587 ? 8.414 5.648 1.996 1 66.62 587 GLY B O 1
ATOM 13737 N N . ASP B 1 588 ? 8.086 7.652 1.3 1 59.75 588 ASP B N 1
ATOM 13738 C CA . ASP B 1 588 ? 8.695 7.391 -0.003 1 59.75 588 ASP B CA 1
ATOM 13739 C C . ASP B 1 588 ? 10.148 6.941 0.145 1 59.75 588 ASP B C 1
ATOM 13741 O O . ASP B 1 588 ? 10.82 7.305 1.112 1 59.75 588 ASP B O 1
ATOM 13745 N N . SER B 1 589 ? 10.562 5.953 -0.597 1 56.47 589 SER B N 1
ATOM 13746 C CA . SER B 1 589 ? 11.938 5.52 -0.83 1 56.47 589 SER B CA 1
ATOM 13747 C C . SER B 1 589 ? 12.516 4.816 0.396 1 56.47 589 SER B C 1
ATOM 13749 O O . SER B 1 589 ? 13.68 5.016 0.741 1 56.47 589 SER B O 1
ATOM 13751 N N . GLY B 1 590 ? 11.656 4.156 1.158 1 63.06 590 GLY B N 1
ATOM 13752 C CA . GLY B 1 590 ? 12.219 3.381 2.25 1 63.06 590 GLY B CA 1
ATOM 13753 C C . GLY B 1 590 ? 12.328 4.164 3.545 1 63.06 590 GLY B C 1
ATOM 13754 O O . GLY B 1 590 ? 12.914 3.688 4.52 1 63.06 590 GLY B O 1
ATOM 13755 N N . GLN B 1 591 ? 11.734 5.383 3.613 1 75.38 591 GLN B N 1
ATOM 13756 C CA . GLN B 1 591 ? 11.82 6.191 4.824 1 75.38 591 GLN B CA 1
ATOM 13757 C C . GLN B 1 591 ? 10.789 5.75 5.855 1 75.38 591 GLN B C 1
ATOM 13759 O O . GLN B 1 591 ? 9.727 5.23 5.496 1 75.38 591 GLN B O 1
ATOM 13764 N N . LYS B 1 592 ? 11.18 5.973 7.059 1 83.69 592 LYS B N 1
ATOM 13765 C CA . LYS B 1 592 ? 10.32 5.57 8.164 1 83.69 592 LYS B CA 1
ATOM 13766 C C . LYS B 1 592 ? 9.109 6.492 8.281 1 83.69 592 LYS B C 1
ATOM 13768 O O . LYS B 1 592 ? 9.188 7.676 7.957 1 83.69 592 LYS B O 1
ATOM 13773 N N . VAL B 1 593 ? 7.965 5.965 8.688 1 91.25 593 VAL B N 1
ATOM 13774 C CA . VAL B 1 593 ? 6.734 6.723 8.898 1 91.25 593 VAL B CA 1
ATOM 13775 C C . VAL B 1 593 ? 6.211 6.484 10.312 1 91.25 593 VAL B C 1
ATOM 13777 O O . VAL B 1 593 ? 6.695 5.602 11.016 1 91.25 593 VAL B O 1
ATOM 13780 N N . HIS B 1 594 ? 5.367 7.348 10.742 1 92.81 594 HIS B N 1
ATOM 13781 C CA . HIS B 1 594 ? 4.719 7.141 12.031 1 92.81 594 HIS B CA 1
ATOM 13782 C C . HIS B 1 594 ? 3.766 5.949 11.984 1 92.81 594 HIS B C 1
ATOM 13784 O O . HIS B 1 594 ? 3.057 5.758 11 1 92.81 594 HIS B O 1
ATOM 13790 N N . SER B 1 595 ? 3.799 5.129 13.023 1 90.5 595 SER B N 1
ATOM 13791 C CA . SER B 1 595 ? 2.848 4.027 13.117 1 90.5 595 SER B CA 1
ATOM 13792 C C . SER B 1 595 ? 1.443 4.531 13.43 1 90.5 595 SER B C 1
ATOM 13794 O O . SER B 1 595 ? 1.274 5.66 13.898 1 90.5 595 SER B O 1
ATOM 13796 N N . ASP B 1 596 ? 0.421 3.775 13.164 1 91.62 596 ASP B N 1
ATOM 13797 C CA . ASP B 1 596 ? -0.955 4.141 13.492 1 91.62 596 ASP B CA 1
ATOM 13798 C C . ASP B 1 596 ? -1.14 4.305 14.992 1 91.62 596 ASP B C 1
ATOM 13800 O O . ASP B 1 596 ? -1.891 5.172 15.445 1 91.62 596 ASP B O 1
ATOM 13804 N N . GLU B 1 597 ? -0.419 3.52 15.688 1 89.12 597 GLU B N 1
ATOM 13805 C CA . GLU B 1 597 ? -0.475 3.596 17.141 1 89.12 597 GLU B CA 1
ATOM 13806 C C . GLU B 1 597 ? -0.002 4.961 17.641 1 89.12 597 GLU B C 1
ATOM 13808 O O . GLU B 1 597 ? -0.634 5.562 18.516 1 89.12 597 GLU B O 1
ATOM 13813 N N . VAL B 1 598 ? 1.077 5.402 17.062 1 92.69 598 VAL B N 1
ATOM 13814 C CA . VAL B 1 598 ? 1.654 6.684 17.453 1 92.69 598 VAL B CA 1
ATOM 13815 C C . VAL B 1 598 ? 0.728 7.82 17.031 1 92.69 598 VAL B C 1
ATOM 13817 O O . VAL B 1 598 ? 0.525 8.781 17.781 1 92.69 598 VAL B O 1
ATOM 13820 N N . ILE B 1 599 ? 0.148 7.742 15.867 1 95.44 599 ILE B N 1
ATOM 13821 C CA . ILE B 1 599 ? -0.75 8.781 15.375 1 95.44 599 ILE B CA 1
ATOM 13822 C C . ILE B 1 599 ? -1.979 8.875 16.281 1 95.44 599 ILE B C 1
ATOM 13824 O O . ILE B 1 599 ? -2.408 9.969 16.641 1 95.44 599 ILE B O 1
ATOM 13828 N N . GLN B 1 600 ? -2.559 7.758 16.703 1 93.62 600 GLN B N 1
ATOM 13829 C CA . GLN B 1 600 ? -3.713 7.742 17.609 1 93.62 600 GLN B CA 1
ATOM 13830 C C . GLN B 1 600 ? -3.387 8.398 18.938 1 93.62 600 GLN B C 1
ATOM 13832 O O . GLN B 1 600 ? -4.141 9.25 19.422 1 93.62 600 GLN B O 1
ATOM 13837 N N . SER B 1 601 ? -2.242 8.016 19.422 1 93.5 601 SER B N 1
ATOM 13838 C CA . SER B 1 601 ? -1.829 8.562 20.703 1 93.5 601 SER B CA 1
ATOM 13839 C C . SER B 1 601 ? -1.567 10.062 20.609 1 93.5 601 SER B C 1
ATOM 13841 O O . SER B 1 601 ? -1.792 10.797 21.578 1 93.5 601 SER B O 1
ATOM 13843 N N . ALA B 1 602 ? -1.072 10.516 19.484 1 96.06 602 ALA B N 1
ATOM 13844 C CA . ALA B 1 602 ? -0.731 11.922 19.297 1 96.06 602 ALA B CA 1
ATOM 13845 C C . ALA B 1 602 ? -1.987 12.781 19.141 1 96.06 602 ALA B C 1
ATOM 13847 O O . ALA B 1 602 ? -2.002 13.945 19.531 1 96.06 602 ALA B O 1
ATOM 13848 N N . LEU B 1 603 ? -3.115 12.234 18.594 1 96.25 603 LEU B N 1
ATOM 13849 C CA . LEU B 1 603 ? -4.234 13.07 18.188 1 96.25 603 LEU B CA 1
ATOM 13850 C C . LEU B 1 603 ? -5.449 12.836 19.078 1 96.25 603 LEU B C 1
ATOM 13852 O O . LEU B 1 603 ? -6.426 13.586 19.016 1 96.25 603 LEU B O 1
ATOM 13856 N N . GLU B 1 604 ? -5.469 11.898 19.953 1 93.81 604 GLU B N 1
ATOM 13857 C CA . GLU B 1 604 ? -6.645 11.461 20.688 1 93.81 604 GLU B CA 1
ATOM 13858 C C . GLU B 1 604 ? -7.148 12.555 21.625 1 93.81 604 GLU B C 1
ATOM 13860 O O . GLU B 1 604 ? -8.344 12.625 21.922 1 93.81 604 GLU B O 1
ATOM 13865 N N . LYS B 1 605 ? -6.281 13.5 22.016 1 93.25 605 LYS B N 1
ATOM 13866 C CA . LYS B 1 605 ? -6.668 14.508 23 1 93.25 605 LYS B CA 1
ATOM 13867 C C . LYS B 1 605 ? -7.07 15.812 22.312 1 93.25 605 LYS B C 1
ATOM 13869 O O . LYS B 1 605 ? -7.551 16.734 22.969 1 93.25 605 LYS B O 1
ATOM 13874 N N . PHE B 1 606 ? -6.891 15.977 21.016 1 95.56 606 PHE B N 1
ATOM 13875 C CA . PHE B 1 606 ? -7.141 17.219 20.281 1 95.56 606 PHE B CA 1
ATOM 13876 C C . PHE B 1 606 ? -8.469 17.156 19.547 1 95.56 606 PHE B C 1
ATOM 13878 O O . PHE B 1 606 ? -8.898 16.078 19.125 1 95.56 606 PHE B O 1
ATOM 13885 N N . VAL B 1 607 ? -9.102 18.25 19.391 1 94.31 607 VAL B N 1
ATOM 13886 C CA . VAL B 1 607 ? -10.141 18.422 18.375 1 94.31 607 VAL B CA 1
ATOM 13887 C C . VAL B 1 607 ? -9.516 18.891 17.078 1 94.31 607 VAL B C 1
ATOM 13889 O O . VAL B 1 607 ? -8.867 19.938 17.031 1 94.31 607 VAL B O 1
ATOM 13892 N N . ILE B 1 608 ? -9.617 18.125 16.094 1 96 608 ILE B N 1
ATOM 13893 C CA . ILE B 1 608 ? -9.062 18.453 14.781 1 96 608 ILE B CA 1
ATOM 13894 C C . ILE B 1 608 ? -10.195 18.594 13.766 1 96 608 ILE B C 1
ATOM 13896 O O . ILE B 1 608 ? -11.094 17.766 13.711 1 96 608 ILE B O 1
ATOM 13900 N N . GLU B 1 609 ? -10.188 19.609 12.961 1 94.88 609 GLU B N 1
ATOM 13901 C CA . GLU B 1 609 ? -11.258 19.797 11.984 1 94.88 609 GLU B CA 1
ATOM 13902 C C . GLU B 1 609 ? -10.805 19.406 10.578 1 94.88 609 GLU B C 1
ATOM 13904 O O . GLU B 1 609 ? -11.602 18.906 9.789 1 94.88 609 GLU B O 1
ATOM 13909 N N . HIS B 1 610 ? -9.594 19.719 10.211 1 96.38 610 HIS B N 1
ATOM 13910 C CA . HIS B 1 610 ? -8.984 19.312 8.953 1 96.38 610 HIS B CA 1
ATOM 13911 C C . HIS B 1 610 ? -7.688 18.547 9.188 1 96.38 610 HIS B C 1
ATOM 13913 O O . HIS B 1 610 ? -6.68 19.125 9.594 1 96.38 610 HIS B O 1
ATOM 13919 N N . LEU B 1 611 ? -7.707 17.297 8.945 1 97.38 611 LEU B N 1
ATOM 13920 C CA . LEU B 1 611 ? -6.52 16.453 9.109 1 97.38 611 LEU B CA 1
ATOM 13921 C C . LEU B 1 611 ? -5.82 16.25 7.77 1 97.38 611 LEU B C 1
ATOM 13923 O O . LEU B 1 611 ? -6.398 15.672 6.844 1 97.38 611 LEU B O 1
ATOM 13927 N N . ASP B 1 612 ? -4.633 16.719 7.641 1 96.25 612 ASP B N 1
ATOM 13928 C CA . ASP B 1 612 ? -3.732 16.469 6.516 1 96.25 612 ASP B CA 1
ATOM 13929 C C . ASP B 1 612 ? -2.469 15.75 6.965 1 96.25 612 ASP B C 1
ATOM 13931 O O . ASP B 1 612 ? -1.372 16.312 6.918 1 96.25 612 ASP B O 1
ATOM 13935 N N . TRP B 1 613 ? -2.629 14.562 7.461 1 97 613 TRP B N 1
ATOM 13936 C CA . TRP B 1 613 ? -1.51 13.695 7.816 1 97 613 TRP B CA 1
ATOM 13937 C C . TRP B 1 613 ? -1.075 12.852 6.625 1 97 613 TRP B C 1
ATOM 13939 O O . TRP B 1 613 ? -1.72 11.852 6.301 1 97 613 TRP B O 1
ATOM 13949 N N . GLN B 1 614 ? 0.036 13.094 6.055 1 93.62 614 GLN B N 1
ATOM 13950 C CA . GLN B 1 614 ? 0.418 12.594 4.742 1 93.62 614 GLN B CA 1
ATOM 13951 C C . GLN B 1 614 ? 1.097 11.227 4.848 1 93.62 614 GLN B C 1
ATOM 13953 O O . GLN B 1 614 ? 2.186 11.023 4.305 1 93.62 614 GLN B O 1
ATOM 13958 N N . LYS B 1 615 ? 0.566 10.367 5.551 1 93.06 615 LYS B N 1
ATOM 13959 C CA . LYS B 1 615 ? 0.915 8.953 5.508 1 93.06 615 LYS B CA 1
ATOM 13960 C C . LYS B 1 615 ? 0.102 8.219 4.449 1 93.06 615 LYS B C 1
ATOM 13962 O O . LYS B 1 615 ? -1.118 8.375 4.371 1 93.06 615 LYS B O 1
ATOM 13967 N N . THR B 1 616 ? 0.801 7.402 3.643 1 91.81 616 THR B N 1
ATOM 13968 C CA . THR B 1 616 ? 0.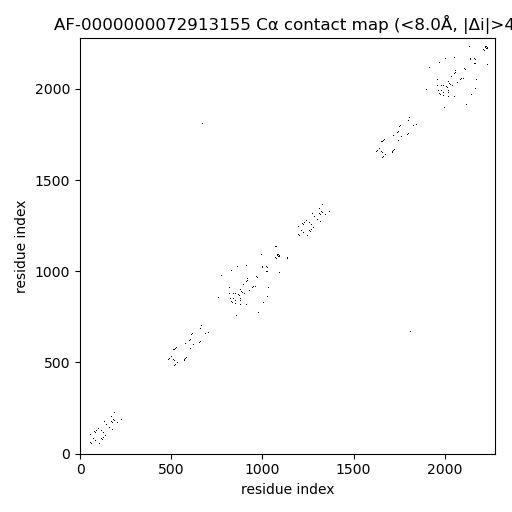12 6.691 2.568 1 91.81 616 THR B CA 1
ATOM 13969 C C . THR B 1 616 ? -0.863 5.668 3.135 1 91.81 616 THR B C 1
ATOM 13971 O O . THR B 1 616 ? -0.522 4.91 4.043 1 91.81 616 THR B O 1
ATOM 13974 N N . ASP B 1 617 ? -2.18 5.719 2.648 1 93.62 617 ASP B N 1
ATOM 13975 C CA . ASP B 1 617 ? -3.217 4.75 2.988 1 93.62 617 ASP B CA 1
ATOM 13976 C C . ASP B 1 617 ? -3.486 4.738 4.492 1 93.62 617 ASP B C 1
ATOM 13978 O O . ASP B 1 617 ? -3.496 3.674 5.117 1 93.62 617 ASP B O 1
ATOM 13982 N N . LEU B 1 618 ? -3.719 5.914 4.98 1 95 618 LEU B N 1
ATOM 13983 C CA . LEU B 1 618 ? -3.973 6.082 6.406 1 95 618 LEU B CA 1
ATOM 13984 C C . LEU B 1 618 ? -5.125 5.195 6.867 1 95 618 LEU B C 1
ATOM 13986 O O . LEU B 1 618 ? -6.148 5.102 6.188 1 95 618 LEU B O 1
ATOM 13990 N N . ASP B 1 619 ? -4.988 4.527 8.047 1 93.88 619 ASP B N 1
ATOM 13991 C CA . ASP B 1 619 ? -5.941 3.59 8.633 1 93.88 619 ASP B CA 1
ATOM 13992 C C . ASP B 1 619 ? -7.23 4.297 9.039 1 93.88 619 ASP B C 1
ATOM 13994 O O . ASP B 1 619 ? -7.203 5.254 9.82 1 93.88 619 ASP B O 1
ATOM 13998 N N . PRO B 1 620 ? -8.43 3.881 8.469 1 95.19 620 PRO B N 1
ATOM 13999 C CA . PRO B 1 620 ? -9.695 4.516 8.852 1 95.19 620 PRO B CA 1
ATOM 14000 C C . PRO B 1 620 ? -9.969 4.418 10.352 1 95.19 620 PRO B C 1
ATOM 14002 O O . PRO B 1 620 ? -10.594 5.312 10.93 1 95.19 620 PRO B O 1
ATOM 14005 N N . GLU B 1 621 ? -9.555 3.396 10.992 1 93.56 621 GLU B N 1
ATOM 14006 C CA . GLU B 1 621 ? -9.734 3.287 12.438 1 93.56 621 GLU B CA 1
ATOM 14007 C C . GLU B 1 621 ? -8.945 4.363 13.18 1 93.56 621 GLU B C 1
ATOM 14009 O O . GLU B 1 621 ? -9.383 4.863 14.211 1 93.56 621 GLU B O 1
ATOM 14014 N N . THR B 1 622 ? -7.754 4.602 12.672 1 94.06 622 THR B N 1
ATOM 14015 C CA . THR B 1 622 ? -6.941 5.672 13.234 1 94.06 622 THR B CA 1
ATOM 14016 C C . THR B 1 622 ? -7.637 7.02 13.07 1 94.06 622 THR B C 1
ATOM 14018 O O . THR B 1 622 ? -7.633 7.844 13.992 1 94.06 622 THR B O 1
ATOM 14021 N N . ILE B 1 623 ? -8.25 7.266 11.945 1 95.44 623 ILE B N 1
ATOM 14022 C CA . ILE B 1 623 ? -8.984 8.508 11.695 1 95.44 623 ILE B CA 1
ATOM 14023 C C . ILE B 1 623 ? -10.156 8.609 12.672 1 95.44 623 ILE B C 1
ATOM 14025 O O . ILE B 1 623 ? -10.406 9.68 13.234 1 95.44 623 ILE B O 1
ATOM 14029 N N . LEU B 1 624 ? -10.875 7.531 12.945 1 93.69 624 LEU B N 1
ATOM 14030 C CA . LEU B 1 624 ? -12.031 7.512 13.828 1 93.69 624 LEU B CA 1
ATOM 14031 C C . LEU B 1 624 ? -11.609 7.727 15.281 1 93.69 624 LEU B C 1
ATOM 14033 O O . LEU B 1 624 ? -12.414 8.188 16.109 1 93.69 624 LEU B O 1
ATOM 14037 N N . HIS B 1 625 ? -10.391 7.371 15.516 1 92.88 625 HIS B N 1
ATOM 14038 C CA . HIS B 1 625 ? -9.898 7.473 16.891 1 92.88 625 HIS B CA 1
ATOM 14039 C C . HIS B 1 625 ? -9.523 8.914 17.234 1 92.88 625 HIS B C 1
ATOM 14041 O O . HIS B 1 625 ? -9.344 9.242 18.406 1 92.88 625 HIS B O 1
ATOM 14047 N N . ILE B 1 626 ? -9.469 9.789 16.25 1 91.25 626 ILE B N 1
ATOM 14048 C CA . ILE B 1 626 ? -9.125 11.195 16.484 1 91.25 626 ILE B CA 1
ATOM 14049 C C . ILE B 1 626 ? -10.141 11.828 17.438 1 91.25 626 ILE B C 1
ATOM 14051 O O . ILE B 1 626 ? -11.352 11.617 17.297 1 91.25 626 ILE B O 1
ATOM 14055 N N . SER B 1 627 ? -9.68 12.578 18.547 1 88.25 627 SER B N 1
ATOM 14056 C CA . SER B 1 627 ? -10.5 13.336 19.484 1 88.25 627 SER B CA 1
ATOM 14057 C C . SER B 1 627 ? -11.266 12.406 20.422 1 88.25 627 SER B C 1
ATOM 14059 O O . SER B 1 627 ? -12.281 12.797 21 1 88.25 627 SER B O 1
ATOM 14061 N N . SER B 1 628 ? -10.852 11.117 20.531 1 85.69 628 SER B N 1
ATOM 14062 C CA . SER B 1 628 ? -11.586 10.125 21.312 1 85.69 628 SER B CA 1
ATOM 14063 C C . SER B 1 628 ? -11.445 10.391 22.812 1 85.69 628 SER B C 1
ATOM 14065 O O . SER B 1 628 ? -12.305 10 23.594 1 85.69 628 SER B O 1
ATOM 14067 N N . LYS B 1 629 ? -10.406 11.141 23.234 1 85.62 629 LYS B N 1
ATOM 14068 C CA . LYS B 1 629 ? -10.164 11.391 24.656 1 85.62 629 LYS B CA 1
ATOM 14069 C C . LYS B 1 629 ? -10.172 12.883 24.953 1 85.62 629 LYS B C 1
ATOM 14071 O O . LYS B 1 629 ? -9.422 13.352 25.812 1 85.62 629 LYS B O 1
ATOM 14076 N N . VAL B 1 630 ? -10.844 13.617 24.172 1 84.62 630 VAL B N 1
ATOM 14077 C CA . VAL B 1 630 ? -10.953 15.055 24.438 1 84.62 630 VAL B CA 1
ATOM 14078 C C . VAL B 1 630 ? -11.672 15.281 25.766 1 84.62 630 VAL B C 1
ATOM 14080 O O . VAL B 1 630 ? -12.695 14.648 26.031 1 84.62 630 VAL B O 1
ATOM 14083 N N . ALA B 1 631 ? -10.898 15.867 26.734 1 65.06 631 ALA B N 1
ATOM 14084 C CA . ALA B 1 631 ? -11.414 16.125 28.078 1 65.06 631 ALA B CA 1
ATOM 14085 C C . ALA B 1 631 ? -12.695 16.953 28.031 1 65.06 631 ALA B C 1
ATOM 14087 O O . ALA B 1 631 ? -12.781 17.922 27.25 1 65.06 631 ALA B O 1
ATOM 14088 N N . VAL B 1 632 ? -13.812 16.391 28.406 1 56.78 632 VAL B N 1
ATOM 14089 C CA . VAL B 1 632 ? -15.023 17.188 28.562 1 56.78 632 VAL B CA 1
ATOM 14090 C C . VAL B 1 632 ? -14.828 18.203 29.688 1 56.78 632 VAL B C 1
ATOM 14092 O O . VAL B 1 632 ? -14.312 17.875 30.75 1 56.78 632 VAL B O 1
ATOM 14095 N N . GLU B 1 633 ? -14.555 19.453 29.453 1 46.97 633 GLU B N 1
ATOM 14096 C CA . GLU B 1 633 ? -14.5 20.469 30.5 1 46.97 633 GLU B CA 1
ATOM 14097 C C . GLU B 1 633 ? -15.469 20.156 31.625 1 46.97 633 GLU B C 1
ATOM 14099 O O . GLU B 1 633 ? -16.641 19.875 31.391 1 46.97 633 GLU B O 1
ATOM 14104 N N . GLU B 1 634 ? -14.984 19.797 32.812 1 37.06 634 GLU B N 1
ATOM 14105 C CA . GLU B 1 634 ? -15.703 19.672 34.062 1 37.06 634 GLU B CA 1
ATOM 14106 C C . GLU B 1 634 ? -16.594 20.891 34.344 1 37.06 634 GLU B C 1
ATOM 14108 O O . GLU B 1 634 ? -16.094 22 34.469 1 37.06 634 GLU B O 1
ATOM 14113 N N . ARG B 1 635 ? -17.891 21.094 33.906 1 35.66 635 ARG B N 1
ATOM 14114 C CA . ARG B 1 635 ? -18.828 22.047 34.5 1 35.66 635 ARG B CA 1
ATOM 14115 C C . ARG B 1 635 ? -18.812 21.984 36.031 1 35.66 635 ARG B C 1
ATOM 14117 O O . ARG B 1 635 ? -18.422 20.969 36.594 1 35.66 635 ARG B O 1
ATOM 14124 N N . SER B 1 636 ? -18.922 23.141 36.531 1 32.91 636 SER B N 1
ATOM 14125 C CA . SER B 1 636 ? -19.188 23.375 37.969 1 32.91 636 SER B CA 1
ATOM 14126 C C . SER B 1 636 ? -20.172 22.359 38.531 1 32.91 636 SER B C 1
ATOM 14128 O O . SER B 1 636 ? -21.062 21.891 37.812 1 32.91 636 SER B O 1
ATOM 14130 N N . PRO B 1 637 ? -20 21.891 39.812 1 32.16 637 PRO B N 1
ATOM 14131 C CA . PRO B 1 637 ? -20.766 20.953 40.625 1 32.16 637 PRO B CA 1
ATOM 14132 C C . PRO B 1 637 ? -22.266 21.266 40.625 1 32.16 637 PRO B C 1
ATOM 14134 O O . PRO B 1 637 ? -23.031 20.578 41.312 1 32.16 637 PRO B O 1
ATOM 14137 N N . SER B 1 638 ? -22.766 22.578 40.688 1 30.31 638 SER B N 1
ATOM 14138 C CA . SER B 1 638 ? -24.094 22.703 41.25 1 30.31 638 SER B CA 1
ATOM 14139 C C . SER B 1 638 ? -25.109 21.875 40.469 1 30.31 638 SER B C 1
ATOM 14141 O O . SER B 1 638 ? -26.141 21.453 41.031 1 30.31 638 SER B O 1
ATOM 14143 N N . ASP B 1 639 ? -25.547 22.234 39.312 1 29.11 639 ASP B N 1
ATOM 14144 C CA . ASP B 1 639 ? -26.828 21.672 38.906 1 29.11 639 ASP B CA 1
ATOM 14145 C C . ASP B 1 639 ? -26.734 20.172 38.688 1 29.11 639 ASP B C 1
ATOM 14147 O O . ASP B 1 639 ? -25.734 19.672 38.156 1 29.11 639 ASP B O 1
ATOM 14151 N N . ASP B 1 640 ? -27.516 19.281 39.531 1 29.55 640 ASP B N 1
ATOM 14152 C CA . ASP B 1 640 ? -27.891 17.891 39.688 1 29.55 640 ASP B CA 1
ATOM 14153 C C . ASP B 1 640 ? -28.031 17.188 38.344 1 29.55 640 ASP B C 1
ATOM 14155 O O . ASP B 1 640 ? -28.312 15.984 38.281 1 29.55 640 ASP B O 1
ATOM 14159 N N . SER B 1 641 ? -28.844 17.906 37.469 1 30.14 641 SER B N 1
ATOM 14160 C CA . SER B 1 641 ? -29.375 17 36.438 1 30.14 641 SER B CA 1
ATOM 14161 C C . SER B 1 641 ? -28.25 16.297 35.688 1 30.14 641 SER B C 1
ATOM 14163 O O . SER B 1 641 ? -27.172 16.875 35.469 1 30.14 641 SER B O 1
ATOM 14165 N N . GLU B 1 642 ? -28.203 14.953 35.719 1 30.78 642 GLU B N 1
ATOM 14166 C CA . GLU B 1 642 ? -27.516 13.836 35.062 1 30.78 642 GLU B CA 1
ATOM 14167 C C . GLU B 1 642 ? -27.156 14.164 33.625 1 30.78 642 GLU B C 1
ATOM 14169 O O . GLU B 1 642 ? -26.984 13.258 32.812 1 30.78 642 GLU B O 1
ATOM 14174 N N . SER B 1 643 ? -27.531 15.32 33.125 1 31.03 643 SER B N 1
ATOM 14175 C CA . SER B 1 643 ? -27.25 15.305 31.703 1 31.03 643 SER B CA 1
ATOM 14176 C C . SER B 1 643 ? -25.797 14.875 31.438 1 31.03 643 SER B C 1
ATOM 14178 O O . SER B 1 643 ? -24.859 15.492 31.953 1 31.03 643 SER B O 1
ATOM 14180 N N . VAL B 1 644 ? -25.594 13.547 31.312 1 31.52 644 VAL B N 1
ATOM 14181 C CA . VAL B 1 644 ? -24.484 12.719 30.844 1 31.52 644 VAL B CA 1
ATOM 14182 C C . VAL B 1 644 ? -23.641 13.516 29.844 1 31.52 644 VAL B C 1
ATOM 14184 O O . VAL B 1 644 ? -24.172 14.297 29.062 1 31.52 644 VAL B O 1
ATOM 14187 N N . ASN B 1 645 ? -22.344 13.711 30.156 1 34 645 ASN B N 1
ATOM 14188 C CA . ASN B 1 645 ? -21.094 14.141 29.531 1 34 645 ASN B CA 1
ATOM 14189 C C . ASN B 1 645 ? -20.969 13.594 28.125 1 34 645 ASN B C 1
ATOM 14191 O O . ASN B 1 645 ? -20.531 12.453 27.922 1 34 645 ASN B O 1
ATOM 14195 N N . SER B 1 646 ? -21.891 13.75 27.234 1 36.97 646 SER B N 1
ATOM 14196 C CA . SER B 1 646 ? -21.703 13.281 25.859 1 36.97 646 SER B CA 1
ATOM 14197 C C . SER B 1 646 ? -20.312 13.617 25.344 1 36.97 646 SER B C 1
ATOM 14199 O O . SER B 1 646 ? -19.844 14.75 25.5 1 36.97 646 SER B O 1
ATOM 14201 N N . PRO B 1 647 ? -19.359 12.734 25.219 1 43.69 647 PRO B N 1
ATOM 14202 C CA . PRO B 1 647 ? -18.047 12.945 24.625 1 43.69 647 PRO B CA 1
ATOM 14203 C C . PRO B 1 647 ? -18.062 13.938 23.469 1 43.69 647 PRO B C 1
ATOM 14205 O O . PRO B 1 647 ? -19.094 14.07 22.781 1 43.69 647 PRO B O 1
ATOM 14208 N N . ALA B 1 648 ? -17.328 15.039 23.578 1 51.91 648 ALA B N 1
ATOM 14209 C CA . ALA B 1 648 ? -17.219 16.016 22.5 1 51.91 648 ALA B CA 1
ATOM 14210 C C . ALA B 1 648 ? -17.234 15.32 21.141 1 51.91 648 ALA B C 1
ATOM 14212 O O . ALA B 1 648 ? -16.516 14.336 20.922 1 51.91 648 ALA B O 1
ATOM 14213 N N . GLU B 1 649 ? -18.281 15.43 20.375 1 65.06 649 GLU B N 1
ATOM 14214 C CA . GLU B 1 649 ? -18.5 14.891 19.031 1 65.06 649 GLU B CA 1
ATOM 14215 C C . GLU B 1 649 ? -17.312 15.148 18.125 1 65.06 649 GLU B C 1
ATOM 14217 O O . GLU B 1 649 ? -16.625 16.172 18.266 1 65.06 649 GLU B O 1
ATOM 14222 N N . ARG B 1 650 ? -16.703 14.141 17.484 1 81.12 650 ARG B N 1
ATOM 14223 C CA . ARG B 1 650 ? -15.656 14.258 16.453 1 81.12 650 ARG B CA 1
ATOM 14224 C C . ARG B 1 650 ? -16 15.352 15.445 1 81.12 650 ARG B C 1
ATOM 14226 O O . ARG B 1 650 ? -17.062 15.32 14.836 1 81.12 650 ARG B O 1
ATOM 14233 N N . GLN B 1 651 ? -15.18 16.406 15.414 1 86.69 651 GLN B N 1
ATOM 14234 C CA . GLN B 1 651 ? -15.461 17.594 14.617 1 86.69 651 GLN B CA 1
ATOM 14235 C C . GLN B 1 651 ? -14.633 17.609 13.336 1 86.69 651 GLN B C 1
ATOM 14237 O O . GLN B 1 651 ? -14.312 18.672 12.812 1 86.69 651 GLN B O 1
ATOM 14242 N N . LEU B 1 652 ? -14.227 16.406 12.914 1 93.06 652 LEU B N 1
ATOM 14243 C CA . LEU B 1 652 ? -13.477 16.328 11.664 1 93.06 652 LEU B CA 1
ATOM 14244 C C . LEU B 1 652 ? -14.352 16.734 10.484 1 93.06 652 LEU B C 1
ATOM 14246 O O . LEU B 1 652 ? -15.391 16.125 10.227 1 93.06 652 LEU B O 1
ATOM 14250 N N . ARG B 1 653 ? -13.992 17.766 9.734 1 92.56 653 ARG B N 1
ATOM 14251 C CA . ARG B 1 653 ? -14.797 18.297 8.648 1 92.56 653 ARG B CA 1
ATOM 14252 C C . ARG B 1 653 ? -14.164 18.016 7.297 1 92.56 653 ARG B C 1
ATOM 14254 O O . ARG B 1 653 ? -14.859 17.859 6.293 1 92.56 653 ARG B O 1
ATOM 14261 N N . LYS B 1 654 ? -12.867 18 7.297 1 94.56 654 LYS B N 1
ATOM 14262 C CA . LYS B 1 654 ? -12.125 17.797 6.055 1 94.56 654 LYS B CA 1
ATOM 14263 C C . LYS B 1 654 ? -10.977 16.812 6.258 1 94.56 654 LYS B C 1
ATOM 14265 O O . LYS B 1 654 ? -10.336 16.812 7.312 1 94.56 654 LYS B O 1
ATOM 14270 N N . LEU B 1 655 ? -10.781 15.953 5.262 1 96.56 655 LEU B N 1
ATOM 14271 C CA . LEU B 1 655 ? -9.695 14.984 5.273 1 96.56 655 LEU B CA 1
ATOM 14272 C C . LEU B 1 655 ? -8.883 15.062 3.984 1 96.56 655 LEU B C 1
ATOM 14274 O O . LEU B 1 655 ? -9.453 15.117 2.891 1 96.56 655 LEU B O 1
ATOM 14278 N N . THR B 1 656 ? -7.582 15.18 4.102 1 96 656 THR B N 1
ATOM 14279 C CA . THR B 1 656 ? -6.672 15 2.977 1 96 656 THR B CA 1
ATOM 14280 C C . THR B 1 656 ? -5.918 13.672 3.102 1 96 656 THR B C 1
ATOM 14282 O O . THR B 1 656 ? -5.168 13.469 4.055 1 96 656 THR B O 1
ATOM 14285 N N . LEU B 1 657 ? -6.086 12.836 2.135 1 95.81 657 LEU B N 1
ATOM 14286 C CA . LEU B 1 657 ? -5.555 11.484 2.229 1 95.81 657 LEU B CA 1
ATOM 14287 C C . LEU B 1 657 ? -4.648 11.172 1.043 1 95.81 657 LEU B C 1
ATOM 14289 O O . LEU B 1 657 ? -4.992 11.469 -0.103 1 95.81 657 LEU B O 1
ATOM 14293 N N . ILE B 1 658 ? -3.48 10.57 1.338 1 94.19 658 ILE B N 1
ATOM 14294 C CA . ILE B 1 658 ? -2.6 10.078 0.284 1 94.19 658 ILE B CA 1
ATOM 14295 C C . ILE B 1 658 ? -2.986 8.648 -0.084 1 94.19 658 ILE B C 1
ATOM 14297 O O . ILE B 1 658 ? -3.061 7.777 0.784 1 94.19 658 ILE B O 1
ATOM 14301 N N . TRP B 1 659 ? -3.205 8.43 -1.325 1 93.44 659 TRP B N 1
ATOM 14302 C CA . TRP B 1 659 ? -3.713 7.156 -1.833 1 93.44 659 TRP B CA 1
ATOM 14303 C C . TRP B 1 659 ? -2.637 6.414 -2.617 1 93.44 659 TRP B C 1
ATOM 14305 O O . TRP B 1 659 ? -1.978 6.996 -3.482 1 93.44 659 TRP B O 1
ATOM 14315 N N . SER B 1 660 ? -2.361 5.121 -2.314 1 89 660 SER B N 1
ATOM 14316 C CA . SER B 1 660 ? -1.364 4.305 -2.998 1 89 660 SER B CA 1
ATOM 14317 C C . SER B 1 660 ? -1.849 3.885 -4.383 1 89 660 SER B C 1
ATOM 14319 O O . SER B 1 660 ? -1.058 3.428 -5.211 1 89 660 SER B O 1
ATOM 14321 N N . GLY B 1 661 ? -3.133 4.012 -4.656 1 88.19 661 GLY B N 1
ATOM 14322 C CA . GLY B 1 661 ? -3.701 3.529 -5.902 1 88.19 661 GLY B CA 1
ATOM 14323 C C . GLY B 1 661 ? -4.461 2.227 -5.746 1 88.19 661 GLY B C 1
ATOM 14324 O O . GLY B 1 661 ? -5.125 1.771 -6.68 1 88.19 661 GLY B O 1
ATOM 14325 N N . SER B 1 662 ? -4.422 1.568 -4.609 1 90.19 662 SER B N 1
ATOM 14326 C CA . SER B 1 662 ? -5.082 0.293 -4.348 1 90.19 662 SER B CA 1
ATOM 14327 C C . SER B 1 662 ? -6.574 0.486 -4.094 1 90.19 662 SER B C 1
ATOM 14329 O O . SER B 1 662 ? -6.965 1.221 -3.186 1 90.19 662 SER B O 1
ATOM 14331 N N . ASN B 1 663 ? -7.41 -0.165 -4.809 1 92.88 663 ASN B N 1
ATOM 14332 C CA . ASN B 1 663 ? -8.852 -0.069 -4.598 1 92.88 663 ASN B CA 1
ATOM 14333 C C . ASN B 1 663 ? -9.258 -0.627 -3.236 1 92.88 663 ASN B C 1
ATOM 14335 O O . ASN B 1 663 ? -10.32 -0.287 -2.713 1 92.88 663 ASN B O 1
ATOM 14339 N N . ALA B 1 664 ? -8.461 -1.51 -2.738 1 94.06 664 ALA B N 1
ATOM 14340 C CA . ALA B 1 664 ? -8.727 -2.023 -1.397 1 94.06 664 ALA B CA 1
ATOM 14341 C C . ALA B 1 664 ? -8.797 -0.89 -0.379 1 94.06 664 ALA B C 1
ATOM 14343 O O . ALA B 1 664 ? -9.656 -0.891 0.506 1 94.06 664 ALA B O 1
ATOM 14344 N N . VAL B 1 665 ? -7.969 0.103 -0.514 1 95.75 665 VAL B N 1
ATOM 14345 C CA . VAL B 1 665 ? -7.906 1.218 0.426 1 95.75 665 VAL B CA 1
ATOM 14346 C C . VAL B 1 665 ? -9.148 2.09 0.277 1 95.75 665 VAL B C 1
ATOM 14348 O O . VAL B 1 665 ? -9.75 2.504 1.273 1 95.75 665 VAL B O 1
ATOM 14351 N N . LEU B 1 666 ? -9.539 2.383 -0.954 1 95.56 666 LEU B N 1
ATOM 14352 C CA . LEU B 1 666 ? -10.758 3.139 -1.185 1 95.56 666 LEU B CA 1
ATOM 14353 C C . LEU B 1 666 ? -11.961 2.441 -0.545 1 95.56 666 LEU B C 1
ATOM 14355 O O . LEU B 1 666 ? -12.828 3.098 0.037 1 95.56 666 LEU B O 1
ATOM 14359 N N . ARG B 1 667 ? -12.008 1.16 -0.632 1 95.31 667 ARG B N 1
ATOM 14360 C CA . ARG B 1 667 ? -13.102 0.383 -0.057 1 95.31 667 ARG B CA 1
ATOM 14361 C C . ARG B 1 667 ? -13.055 0.421 1.467 1 95.31 667 ARG B C 1
ATOM 14363 O O . ARG B 1 667 ? -14.094 0.495 2.121 1 95.31 667 ARG B O 1
ATOM 14370 N N . ALA B 1 668 ? -11.875 0.344 1.951 1 96.44 668 ALA B N 1
ATOM 14371 C CA . ALA B 1 668 ? -11.727 0.415 3.402 1 96.44 668 ALA B CA 1
ATOM 14372 C C . ALA B 1 668 ? -12.219 1.756 3.939 1 96.44 668 ALA B C 1
ATOM 14374 O O . ALA B 1 668 ? -12.898 1.81 4.965 1 96.44 668 ALA B O 1
ATOM 14375 N N . TRP B 1 669 ? -11.805 2.891 3.314 1 97 669 TRP B N 1
ATOM 14376 C CA . TRP B 1 669 ? -12.195 4.234 3.727 1 97 669 TRP B CA 1
ATOM 14377 C C . TRP B 1 669 ? -13.711 4.41 3.625 1 97 669 TRP B C 1
ATOM 14379 O O . TRP B 1 669 ? -14.312 5.117 4.438 1 97 669 TRP B O 1
ATOM 14389 N N . SER B 1 670 ? -14.328 3.754 2.668 1 95.94 670 SER B N 1
ATOM 14390 C CA . SER B 1 670 ? -15.734 4.016 2.387 1 95.94 670 SER B CA 1
ATOM 14391 C C . SER B 1 670 ? -16.625 2.963 3.025 1 95.94 670 SER B C 1
ATOM 14393 O O . SER B 1 670 ? -17.844 2.969 2.82 1 95.94 670 SER B O 1
ATOM 14395 N N . GLU B 1 671 ? -16.078 1.98 3.695 1 93.75 671 GLU B N 1
ATOM 14396 C CA . GLU B 1 671 ? -16.938 1.001 4.355 1 93.75 671 GLU B CA 1
ATOM 14397 C C . GLU B 1 671 ? -17.844 1.669 5.379 1 93.75 671 GLU B C 1
ATOM 14399 O O . GLU B 1 671 ? -17.516 2.721 5.93 1 93.75 671 GLU B O 1
ATOM 14404 N N . GLN B 1 672 ? -18.953 1.167 5.754 1 90.38 672 GLN B N 1
ATOM 14405 C CA . GLN B 1 672 ? -19.984 1.803 6.574 1 90.38 672 GLN B CA 1
ATOM 14406 C C . GLN B 1 672 ? -19.5 1.98 8.008 1 90.38 672 GLN B C 1
ATOM 14408 O O . GLN B 1 672 ? -19.953 2.887 8.711 1 90.38 672 GLN B O 1
ATOM 14413 N N . ASP B 1 673 ? -18.516 1.156 8.375 1 91 673 ASP B N 1
ATOM 14414 C CA . ASP B 1 673 ? -18 1.26 9.734 1 91 673 ASP B CA 1
ATOM 14415 C C . ASP B 1 673 ? -16.719 2.094 9.766 1 91 673 ASP B C 1
ATOM 14417 O O . ASP B 1 673 ? -15.93 1.994 10.711 1 91 673 ASP B O 1
ATOM 14421 N N . ALA B 1 674 ? -16.469 2.971 8.805 1 94.69 674 ALA B N 1
ATOM 14422 C CA . ALA B 1 674 ? -15.258 3.779 8.742 1 94.69 674 ALA B CA 1
ATOM 14423 C C . ALA B 1 674 ? -15.594 5.262 8.617 1 94.69 674 ALA B C 1
ATOM 14425 O O . ALA B 1 674 ? -16.234 5.84 9.508 1 94.69 674 ALA B O 1
ATOM 14426 N N . LEU B 1 675 ? -15.266 5.996 7.453 1 94.5 675 LEU B N 1
ATOM 14427 C CA . LEU B 1 675 ? -15.375 7.445 7.312 1 94.5 675 LEU B CA 1
ATOM 14428 C C . LEU B 1 675 ? -16.828 7.883 7.352 1 94.5 675 LEU B C 1
ATOM 14430 O O . LEU B 1 675 ? -17.141 8.984 7.82 1 94.5 675 LEU B O 1
ATOM 14434 N N . PRO B 1 676 ? -17.828 7.02 6.883 1 92.81 676 PRO B N 1
ATOM 14435 C CA . PRO B 1 676 ? -19.234 7.426 6.93 1 92.81 676 PRO B CA 1
ATOM 14436 C C . PRO B 1 676 ? -19.734 7.648 8.352 1 92.81 676 PRO B C 1
ATOM 14438 O O . PRO B 1 676 ? -20.781 8.281 8.547 1 92.81 676 PRO B O 1
ATOM 14441 N N . LEU B 1 677 ? -19.078 7.16 9.344 1 90.94 677 LEU B N 1
ATOM 14442 C CA . LEU B 1 677 ? -19.484 7.32 10.734 1 90.94 677 LEU B CA 1
ATOM 14443 C C . LEU B 1 677 ? -19.156 8.727 11.234 1 90.94 677 LEU B C 1
ATOM 14445 O O . LEU B 1 677 ? -19.641 9.133 12.297 1 90.94 677 LEU B O 1
ATOM 14449 N N . LEU B 1 678 ? -18.281 9.516 10.539 1 91.81 678 LEU B N 1
ATOM 14450 C CA . LEU B 1 678 ? -17.922 10.875 10.945 1 91.81 678 LEU B CA 1
ATOM 14451 C C . LEU B 1 678 ? -19.062 11.852 10.625 1 91.81 678 LEU B C 1
ATOM 14453 O O . LEU B 1 678 ? -19.297 12.172 9.453 1 91.81 678 LEU B O 1
ATOM 14457 N N . PRO B 1 679 ? -19.703 12.328 11.586 1 87.62 679 PRO B N 1
ATOM 14458 C CA . PRO B 1 679 ? -20.938 13.062 11.375 1 87.62 679 PRO B CA 1
ATOM 14459 C C . PRO B 1 679 ? -20.719 14.406 10.68 1 87.62 679 PRO B C 1
ATOM 14461 O O . PRO B 1 679 ? -21.609 14.883 9.953 1 87.62 679 PRO B O 1
ATOM 14464 N N . HIS B 1 680 ? -19.484 15.094 10.883 1 89.69 680 HIS B N 1
ATOM 14465 C CA . HIS B 1 680 ? -19.312 16.453 10.391 1 89.69 680 HIS B CA 1
ATOM 14466 C C . HIS B 1 680 ? -18.406 16.484 9.156 1 89.69 680 HIS B C 1
ATOM 14468 O O . HIS B 1 680 ? -18.062 17.562 8.664 1 89.69 680 HIS B O 1
ATOM 14474 N N . LEU B 1 681 ? -18 15.281 8.672 1 92 681 LEU B N 1
ATOM 14475 C CA . LEU B 1 681 ? -17.109 15.227 7.512 1 92 681 LEU B CA 1
ATOM 14476 C C . LEU B 1 681 ? -17.812 15.758 6.266 1 92 681 LEU B C 1
ATOM 14478 O O . LEU B 1 681 ? -18.906 15.305 5.934 1 92 681 LEU B O 1
ATOM 14482 N N . GLN B 1 682 ? -17.203 16.719 5.566 1 89.81 682 GLN B N 1
ATOM 14483 C CA . GLN B 1 682 ? -17.828 17.359 4.418 1 89.81 682 GLN B CA 1
ATOM 14484 C C . GLN B 1 682 ? -17.031 17.109 3.143 1 89.81 682 GLN B C 1
ATOM 14486 O O . GLN B 1 682 ? -17.594 17.094 2.045 1 89.81 682 GLN B O 1
ATOM 14491 N N . GLU B 1 683 ? -15.797 16.984 3.365 1 93.69 683 GLU B N 1
ATOM 14492 C CA . GLU B 1 683 ? -14.945 16.891 2.184 1 93.69 683 GLU B CA 1
ATOM 14493 C C . GLU B 1 683 ? -13.773 15.938 2.424 1 93.69 683 GLU B C 1
ATOM 14495 O O . GLU B 1 683 ? -13.18 15.93 3.506 1 93.69 683 GLU B O 1
ATOM 14500 N N . VAL B 1 684 ? -13.484 15.125 1.433 1 96.19 684 VAL B N 1
ATOM 14501 C CA . VAL B 1 684 ? -12.305 14.258 1.421 1 96.19 684 VAL B CA 1
ATOM 14502 C C . VAL B 1 684 ? -11.469 14.547 0.177 1 96.19 684 VAL B C 1
ATOM 14504 O O . VAL B 1 684 ? -11.945 14.375 -0.95 1 96.19 684 VAL B O 1
ATOM 14507 N N . GLU B 1 685 ? -10.281 15.008 0.378 1 95.62 685 GLU B N 1
ATOM 14508 C CA . GLU B 1 685 ? -9.32 15.211 -0.705 1 95.62 685 GLU B CA 1
ATOM 14509 C C . GLU B 1 685 ? -8.391 14.016 -0.848 1 95.62 685 GLU B C 1
ATOM 14511 O O . GLU B 1 685 ? -7.73 13.617 0.115 1 95.62 685 GLU B O 1
ATOM 14516 N N . ILE B 1 686 ? -8.352 13.492 -2.002 1 95.12 686 ILE B N 1
ATOM 14517 C CA . ILE B 1 686 ? -7.492 12.344 -2.262 1 95.12 686 ILE B CA 1
ATOM 14518 C C . ILE B 1 686 ? -6.32 12.766 -3.145 1 95.12 686 ILE B C 1
ATOM 14520 O O . ILE B 1 686 ? -6.516 13.367 -4.203 1 95.12 686 ILE B O 1
ATOM 14524 N N . ILE B 1 687 ? -5.117 12.484 -2.676 1 93.12 687 ILE B N 1
ATOM 14525 C CA . ILE B 1 687 ? -3.916 12.688 -3.477 1 93.12 687 ILE B CA 1
ATOM 14526 C C . ILE B 1 687 ? -3.484 11.367 -4.109 1 93.12 687 ILE B C 1
ATOM 14528 O O . ILE B 1 687 ? -3 10.469 -3.42 1 93.12 687 ILE B O 1
ATOM 14532 N N . PRO B 1 688 ? -3.652 11.211 -5.371 1 90.31 688 PRO B N 1
ATOM 14533 C CA . PRO B 1 688 ? -3.287 9.969 -6.051 1 90.31 688 PRO B CA 1
ATOM 14534 C C . PRO B 1 688 ? -1.777 9.812 -6.227 1 90.31 688 PRO B C 1
ATOM 14536 O O . PRO B 1 688 ? -1.028 10.773 -6.031 1 90.31 688 PRO B O 1
ATOM 14539 N N . PRO B 1 689 ? -1.341 8.555 -6.477 1 85.31 689 PRO B N 1
ATOM 14540 C CA . PRO B 1 689 ? 0.088 8.383 -6.75 1 85.31 689 PRO B CA 1
ATOM 14541 C C . PRO B 1 689 ? 0.526 9.062 -8.047 1 85.31 689 PRO B C 1
ATOM 14543 O O . PRO B 1 689 ? -0.313 9.406 -8.883 1 85.31 689 PRO B O 1
ATOM 14546 N N . ALA B 1 690 ? 1.761 9.25 -8.164 1 80.69 690 ALA B N 1
ATOM 14547 C CA . ALA B 1 690 ? 2.311 9.812 -9.391 1 80.69 690 ALA B CA 1
ATOM 14548 C C . ALA B 1 690 ? 1.941 8.961 -10.602 1 80.69 690 ALA B C 1
ATOM 14550 O O . ALA B 1 690 ? 1.741 7.75 -10.477 1 80.69 690 ALA B O 1
ATOM 14551 N N . PRO B 1 691 ? 1.88 9.445 -11.711 1 76.62 691 PRO B N 1
ATOM 14552 C CA . PRO B 1 691 ? 1.446 8.734 -12.914 1 76.62 691 PRO B CA 1
ATOM 14553 C C . PRO B 1 691 ? 2.322 7.523 -13.234 1 76.62 691 PRO B C 1
ATOM 14555 O O . PRO B 1 691 ? 1.818 6.496 -13.688 1 76.62 691 PRO B O 1
ATOM 14558 N N . HIS B 1 692 ? 3.576 7.602 -12.906 1 75.44 692 HIS B N 1
ATOM 14559 C CA . HIS B 1 692 ? 4.477 6.5 -13.219 1 75.44 692 HIS B CA 1
ATOM 14560 C C . HIS B 1 692 ? 4.281 5.332 -12.258 1 75.44 692 HIS B C 1
ATOM 14562 O O . HIS B 1 692 ? 4.738 4.219 -12.523 1 75.44 692 HIS B O 1
ATOM 14568 N N . MET B 1 693 ? 3.5 5.562 -11.219 1 78.94 693 MET B N 1
ATOM 14569 C CA . MET B 1 693 ? 3.262 4.531 -10.219 1 78.94 693 MET B CA 1
ATOM 14570 C C . MET B 1 693 ? 1.847 3.975 -10.336 1 78.94 693 MET B C 1
ATOM 14572 O O . MET B 1 693 ? 1.408 3.197 -9.484 1 78.94 693 MET B O 1
ATOM 14576 N N . THR B 1 694 ? 1.191 4.352 -11.414 1 81.06 694 THR B N 1
ATOM 14577 C CA . THR B 1 694 ? -0.177 3.889 -11.609 1 81.06 694 THR B CA 1
ATOM 14578 C C . THR B 1 694 ? -0.233 2.826 -12.703 1 81.06 694 THR B C 1
ATOM 14580 O O . THR B 1 694 ? 0.313 3.018 -13.789 1 81.06 694 THR B O 1
ATOM 14583 N N . TYR B 1 695 ? -0.849 1.643 -12.375 1 80.5 695 TYR B N 1
ATOM 14584 C CA . TYR B 1 695 ? -0.857 0.525 -13.312 1 80.5 695 TYR B CA 1
ATOM 14585 C C . TYR B 1 695 ? -2.229 0.364 -13.953 1 80.5 695 TYR B C 1
ATOM 14587 O O . TYR B 1 695 ? -2.361 -0.285 -14.992 1 80.5 695 TYR B O 1
ATOM 14595 N N . ASP B 1 696 ? -3.23 0.925 -13.406 1 83.94 696 ASP B N 1
ATOM 14596 C CA . ASP B 1 696 ? -4.582 0.805 -13.945 1 83.94 696 ASP B CA 1
ATOM 14597 C C . ASP B 1 696 ? -4.883 1.932 -14.93 1 83.94 696 ASP B C 1
ATOM 14599 O O . ASP B 1 696 ? -4.23 2.979 -14.898 1 83.94 696 ASP B O 1
ATOM 14603 N N . SER B 1 697 ? -5.816 1.748 -15.812 1 84.19 697 SER B N 1
ATOM 14604 C CA . SER B 1 697 ? -6.238 2.766 -16.781 1 84.19 697 SER B CA 1
ATOM 14605 C C . SER B 1 697 ? -6.957 3.916 -16.078 1 84.19 697 SER B C 1
ATOM 14607 O O . SER B 1 697 ? -7.543 3.734 -15.016 1 84.19 697 SER B O 1
ATOM 14609 N N . PRO B 1 698 ? -6.879 5.156 -16.641 1 83.69 698 PRO B N 1
ATOM 14610 C CA . PRO B 1 698 ? -7.594 6.293 -16.047 1 83.69 698 PRO B CA 1
ATOM 14611 C C . PRO B 1 698 ? -9.094 6.051 -15.938 1 83.69 698 PRO B C 1
ATOM 14613 O O . PRO B 1 698 ? -9.727 6.5 -14.977 1 83.69 698 PRO B O 1
ATOM 14616 N N . HIS B 1 699 ? -9.578 5.34 -16.922 1 87.5 699 HIS B N 1
ATOM 14617 C CA . HIS B 1 699 ? -11 5.016 -16.875 1 87.5 699 HIS B CA 1
ATOM 14618 C C . HIS B 1 699 ? -11.32 4.137 -15.664 1 87.5 699 HIS B C 1
ATOM 14620 O O . HIS B 1 699 ? -12.305 4.367 -14.969 1 87.5 699 HIS B O 1
ATOM 14626 N N . TRP B 1 700 ? -10.453 3.15 -15.477 1 88.56 700 TRP B N 1
ATOM 14627 C CA . TRP B 1 700 ? -10.625 2.254 -14.336 1 88.56 700 TRP B CA 1
ATOM 14628 C C . TRP B 1 700 ? -10.523 3.018 -13.023 1 88.56 700 TRP B C 1
ATOM 14630 O O . TRP B 1 700 ? -11.344 2.832 -12.125 1 88.56 700 TRP B O 1
ATOM 14640 N N . ILE B 1 701 ? -9.617 3.941 -12.906 1 88.62 701 ILE B N 1
ATOM 14641 C CA . ILE B 1 701 ? -9.398 4.727 -11.695 1 88.62 701 ILE B CA 1
ATOM 14642 C C . ILE B 1 701 ? -10.602 5.629 -11.438 1 88.62 701 ILE B C 1
ATOM 14644 O O . ILE B 1 701 ? -11.086 5.715 -10.305 1 88.62 701 ILE B O 1
ATOM 14648 N N . ASN B 1 702 ? -11.102 6.293 -12.445 1 89.94 702 ASN B N 1
ATOM 14649 C CA . ASN B 1 702 ? -12.266 7.168 -12.305 1 89.94 702 ASN B CA 1
ATOM 14650 C C . ASN B 1 702 ? -13.492 6.395 -11.828 1 89.94 702 ASN B C 1
ATOM 14652 O O . ASN B 1 702 ? -14.273 6.891 -11.016 1 89.94 702 ASN B O 1
ATOM 14656 N N . GLN B 1 703 ? -13.586 5.188 -12.32 1 91.88 703 GLN B N 1
ATOM 14657 C CA . GLN B 1 703 ? -14.711 4.355 -11.906 1 91.88 703 GLN B CA 1
ATOM 14658 C C . GLN B 1 703 ? -14.602 3.98 -10.43 1 91.88 703 GLN B C 1
ATOM 14660 O O . GLN B 1 703 ? -15.609 3.939 -9.719 1 91.88 703 GLN B O 1
ATOM 14665 N N . ARG B 1 704 ? -13.422 3.721 -10.055 1 92.38 704 ARG B N 1
ATOM 14666 C CA . ARG B 1 704 ? -13.219 3.355 -8.656 1 92.38 704 ARG B CA 1
ATOM 14667 C C . ARG B 1 704 ? -13.477 4.547 -7.734 1 92.38 704 ARG B C 1
ATOM 14669 O O . ARG B 1 704 ? -14.039 4.391 -6.652 1 92.38 704 ARG B O 1
ATOM 14676 N N . ILE B 1 705 ? -13.117 5.789 -8.148 1 93.31 705 ILE B N 1
ATOM 14677 C CA . ILE B 1 705 ? -13.32 6.992 -7.352 1 93.31 705 ILE B CA 1
ATOM 14678 C C . ILE B 1 705 ? -14.812 7.32 -7.273 1 93.31 705 ILE B C 1
ATOM 14680 O O . ILE B 1 705 ? -15.312 7.703 -6.219 1 93.31 705 ILE B O 1
ATOM 14684 N N . MET B 1 706 ? -15.492 7.145 -8.359 1 93.5 706 MET B N 1
ATOM 14685 C CA . MET B 1 706 ? -16.938 7.344 -8.352 1 93.5 706 MET B CA 1
ATOM 14686 C C . MET B 1 706 ? -17.625 6.344 -7.426 1 93.5 706 MET B C 1
ATOM 14688 O O . MET B 1 706 ? -18.547 6.699 -6.699 1 93.5 706 MET B O 1
ATOM 14692 N N . GLY B 1 707 ? -17.141 5.082 -7.512 1 94.06 707 GLY B N 1
ATOM 14693 C CA . GLY B 1 707 ? -17.656 4.074 -6.598 1 94.06 707 GLY B CA 1
ATOM 14694 C C . GLY B 1 707 ? -17.375 4.391 -5.141 1 94.06 707 GLY B C 1
ATOM 14695 O O . GLY B 1 707 ? -18.234 4.176 -4.277 1 94.06 707 GLY B O 1
ATOM 14696 N N . PHE B 1 708 ? -16.266 4.953 -4.914 1 95.31 708 PHE B N 1
ATOM 14697 C CA . PHE B 1 708 ? -15.867 5.391 -3.582 1 95.31 708 PHE B CA 1
ATOM 14698 C C . PHE B 1 708 ? -16.828 6.449 -3.051 1 95.31 708 PHE B C 1
ATOM 14700 O O . PHE B 1 708 ? -17.328 6.336 -1.928 1 95.31 708 PHE B O 1
ATOM 14707 N N . GLU B 1 709 ? -17.031 7.488 -3.814 1 94.81 709 GLU B N 1
ATOM 14708 C CA . GLU B 1 709 ? -17.938 8.562 -3.406 1 94.81 709 GLU B CA 1
ATOM 14709 C C . GLU B 1 709 ? -19.344 8.039 -3.172 1 94.81 709 GLU B C 1
ATOM 14711 O O . GLU B 1 709 ? -20.016 8.445 -2.219 1 94.81 709 GLU B O 1
ATOM 14716 N N . ARG B 1 710 ? -19.828 7.148 -3.98 1 93.94 710 ARG B N 1
ATOM 14717 C CA . ARG B 1 710 ? -21.156 6.555 -3.82 1 93.94 710 ARG B CA 1
ATOM 14718 C C . ARG B 1 710 ? -21.25 5.766 -2.516 1 93.94 710 ARG B C 1
ATOM 14720 O O . ARG B 1 710 ? -22.234 5.875 -1.788 1 93.94 710 ARG B O 1
ATOM 14727 N N . ARG B 1 711 ? -20.234 4.965 -2.24 1 94.12 711 ARG B N 1
ATOM 14728 C CA . ARG B 1 711 ? -20.219 4.148 -1.032 1 94.12 711 ARG B CA 1
ATOM 14729 C C . ARG B 1 711 ? -20.141 5.02 0.217 1 94.12 711 ARG B C 1
ATOM 14731 O O . ARG B 1 711 ? -20.766 4.719 1.233 1 94.12 711 ARG B O 1
ATOM 14738 N N . LEU B 1 712 ? -19.344 6.121 0.117 1 93.88 712 LEU B N 1
ATOM 14739 C CA . LEU B 1 712 ? -19.188 7.059 1.223 1 93.88 712 LEU B CA 1
ATOM 14740 C C . LEU B 1 712 ? -20.516 7.691 1.597 1 93.88 712 LEU B C 1
ATOM 14742 O O . LEU B 1 712 ? -20.781 7.957 2.773 1 93.88 712 LEU B O 1
ATOM 14746 N N . ASN B 1 713 ? -21.438 7.91 0.582 1 93.19 713 ASN B N 1
ATOM 14747 C CA . ASN B 1 713 ? -22.656 8.664 0.786 1 93.19 713 ASN B CA 1
ATOM 14748 C C . ASN B 1 713 ? -23.891 7.758 0.753 1 93.19 713 ASN B C 1
ATOM 14750 O O . ASN B 1 713 ? -25.016 8.234 0.562 1 93.19 713 ASN B O 1
ATOM 14754 N N . LYS B 1 714 ? -23.719 6.461 0.834 1 90 714 LYS B N 1
ATOM 14755 C CA . LYS B 1 714 ? -24.812 5.496 0.726 1 90 714 LYS B CA 1
ATOM 14756 C C . LYS B 1 714 ? -25.922 5.824 1.704 1 90 714 LYS B C 1
ATOM 14758 O O . LYS B 1 714 ? -27.109 5.832 1.329 1 90 714 LYS B O 1
ATOM 14763 N N . ASN B 1 715 ? -25.688 6.172 2.916 1 84.94 715 ASN B N 1
ATOM 14764 C CA . ASN B 1 715 ? -26.688 6.453 3.93 1 84.94 715 ASN B CA 1
ATOM 14765 C C . ASN B 1 715 ? -26.719 7.934 4.301 1 84.94 715 ASN B C 1
ATOM 14767 O O . ASN B 1 715 ? -27.141 8.297 5.398 1 84.94 715 ASN B O 1
ATOM 14771 N N . ARG B 1 716 ? -26.141 8.734 3.457 1 87.31 716 ARG B N 1
ATOM 14772 C CA . ARG B 1 716 ? -26.094 10.164 3.732 1 87.31 716 ARG B CA 1
ATOM 14773 C C . ARG B 1 716 ? -27.031 10.93 2.812 1 87.31 716 ARG B C 1
ATOM 14775 O O . ARG B 1 716 ? -27.531 10.383 1.824 1 87.31 716 ARG B O 1
ATOM 14782 N N . GLU B 1 717 ? -27.359 12.047 3.277 1 74.69 717 GLU B N 1
ATOM 14783 C CA . GLU B 1 717 ? -28.328 12.867 2.561 1 74.69 717 GLU B CA 1
ATOM 14784 C C . GLU B 1 717 ? -27.781 13.312 1.206 1 74.69 717 GLU B C 1
ATOM 14786 O O . GLU B 1 717 ? -26.578 13.539 1.06 1 74.69 717 GLU B O 1
ATOM 14791 N N . SER B 1 718 ? -28.547 13.273 0.115 1 67.94 718 SER B N 1
ATOM 14792 C CA . SER B 1 718 ? -28.156 13.641 -1.246 1 67.94 718 SER B CA 1
ATOM 14793 C C . SER B 1 718 ? -27.75 15.102 -1.335 1 67.94 718 SER B C 1
ATOM 14795 O O . SER B 1 718 ? -28.188 15.922 -0.524 1 67.94 718 SER B O 1
ATOM 14797 N N . PRO B 1 719 ? -26.781 15.422 -2.26 1 61.25 719 PRO B N 1
ATOM 14798 C CA . PRO B 1 719 ? -26.266 16.781 -2.416 1 61.25 719 PRO B CA 1
ATOM 14799 C C . PRO B 1 719 ? -27.375 17.828 -2.535 1 61.25 719 PRO B C 1
ATOM 14801 O O . PRO B 1 719 ? -27.25 18.938 -2 1 61.25 719 PRO B O 1
ATOM 14804 N N . HIS B 1 720 ? -28.406 17.562 -3.436 1 52.69 720 HIS B N 1
ATOM 14805 C CA . HIS B 1 720 ? -29.484 18.516 -3.639 1 52.69 720 HIS B CA 1
ATOM 14806 C C . HIS B 1 720 ? -30.188 18.844 -2.322 1 52.69 720 HIS B C 1
ATOM 14808 O O . HIS B 1 720 ? -30.484 20.016 -2.055 1 52.69 720 HIS B O 1
ATOM 14814 N N . GLU B 1 721 ? -30.297 17.875 -1.628 1 51.97 721 GLU B N 1
ATOM 14815 C CA . GLU B 1 721 ? -30.953 18.094 -0.345 1 51.97 721 GLU B CA 1
ATOM 14816 C C . GLU B 1 721 ? -30.031 18.812 0.634 1 51.97 721 GLU B C 1
ATOM 14818 O O . GLU B 1 721 ? -30.5 19.641 1.435 1 51.97 721 GLU B O 1
ATOM 14823 N N . ALA B 1 722 ? -28.797 18.625 0.358 1 53.09 722 ALA B N 1
ATOM 14824 C CA . ALA B 1 722 ? -27.797 19.25 1.223 1 53.09 722 ALA B CA 1
ATOM 14825 C C . ALA B 1 722 ? -27.656 20.734 0.911 1 53.09 722 ALA B C 1
ATOM 14827 O O . ALA B 1 722 ? -27.5 21.562 1.818 1 53.09 722 ALA B O 1
ATOM 14828 N N . GLN B 1 723 ? -27.641 21.062 -0.431 1 49.25 723 GLN B N 1
ATOM 14829 C CA . GLN B 1 723 ? -27.609 22.469 -0.812 1 49.25 723 GLN B CA 1
ATOM 14830 C C . GLN B 1 723 ? -28.812 23.219 -0.25 1 49.25 723 GLN B C 1
ATOM 14832 O O . GLN B 1 723 ? -28.688 24.391 0.137 1 49.25 723 GLN B O 1
ATOM 14837 N N . LEU B 1 724 ? -29.922 22.531 -0.468 1 43.88 724 LEU B N 1
ATOM 14838 C CA . LEU B 1 724 ? -31.141 23.172 0.031 1 43.88 724 LEU B CA 1
ATOM 14839 C C . LEU B 1 724 ? -31.047 23.406 1.535 1 43.88 724 LEU B C 1
ATOM 14841 O O . LEU B 1 724 ? -31.562 24.406 2.045 1 43.88 724 LEU B O 1
ATOM 14845 N N . ARG B 1 725 ? -30.359 22.5 2.123 1 43.97 725 ARG B N 1
ATOM 14846 C CA . ARG B 1 725 ? -30.266 22.688 3.568 1 43.97 725 ARG B CA 1
ATOM 14847 C C . ARG B 1 725 ? -29.125 23.625 3.936 1 43.97 725 ARG B C 1
ATOM 14849 O O . ARG B 1 725 ? -28.906 23.922 5.113 1 43.97 725 ARG B O 1
ATOM 14856 N N . ILE B 1 726 ? -28.172 23.75 3.025 1 43.62 726 ILE B N 1
ATOM 14857 C CA . ILE B 1 726 ? -27.203 24.797 3.322 1 43.62 726 ILE B CA 1
ATOM 14858 C C . ILE B 1 726 ? -27.922 26.062 3.777 1 43.62 726 ILE B C 1
ATOM 14860 O O . ILE B 1 726 ? -27.406 26.797 4.617 1 43.62 726 ILE B O 1
ATOM 14864 N N . SER B 1 727 ? -28.953 26.469 2.963 1 35.75 727 SER B N 1
ATOM 14865 C CA . SER B 1 727 ? -29.703 27.656 3.396 1 35.75 727 SER B CA 1
ATOM 14866 C C . SER B 1 727 ? -30.094 27.547 4.863 1 35.75 727 SER B C 1
ATOM 14868 O O . SER B 1 727 ? -30.422 28.562 5.5 1 35.75 727 SER B O 1
ATOM 14870 N N . ASP B 1 728 ? -30.688 26.422 5.18 1 34.06 728 ASP B N 1
ATOM 14871 C CA . ASP B 1 728 ? -31.172 26.484 6.555 1 34.06 728 ASP B CA 1
ATOM 14872 C C . ASP B 1 728 ? -30.016 26.719 7.531 1 34.06 728 ASP B C 1
ATOM 14874 O O . ASP B 1 728 ? -30.078 27.641 8.352 1 34.06 728 ASP B O 1
ATOM 14878 N N . SER B 1 729 ? -29.547 25.703 8.57 1 34.34 729 SER B N 1
ATOM 14879 C CA . SER B 1 729 ? -28.75 25.859 9.781 1 34.34 729 SER B CA 1
ATOM 14880 C C . SER B 1 729 ? -27.25 25.75 9.484 1 34.34 729 SER B C 1
ATOM 14882 O O . SER B 1 729 ? -26.781 24.688 9.086 1 34.34 729 SER B O 1
ATOM 14884 N N . LEU B 1 730 ? -26.578 26.516 8.75 1 39.69 730 LEU B N 1
ATOM 14885 C CA . LEU B 1 730 ? -25.156 26.609 9.055 1 39.69 730 LEU B CA 1
ATOM 14886 C C . LEU B 1 730 ? -24.875 26.25 10.516 1 39.69 730 LEU B C 1
ATOM 14888 O O . LEU B 1 730 ? -24.859 27.141 11.375 1 39.69 730 LEU B O 1
ATOM 14892 N N . SER B 1 731 ? -25.5 25.406 10.977 1 42 731 SER B N 1
ATOM 14893 C CA . SER B 1 731 ? -25.344 25.047 12.383 1 42 731 SER B CA 1
ATOM 14894 C C . SER B 1 731 ? -23.875 24.938 12.766 1 42 731 SER B C 1
ATOM 14896 O O . SER B 1 731 ? -23.094 24.281 12.086 1 42 731 SER B O 1
ATOM 14898 N N . PHE B 1 732 ? -23.391 26.078 13.203 1 45.41 732 PHE B N 1
ATOM 14899 C CA . PHE B 1 732 ? -22.109 25.891 13.898 1 45.41 732 PHE B CA 1
ATOM 14900 C C . PHE B 1 732 ? -21.906 24.422 14.258 1 45.41 732 PHE B C 1
ATOM 14902 O O . PHE B 1 732 ? -20.781 23.938 14.266 1 45.41 732 PHE B O 1
ATOM 14909 N N . SER B 1 733 ? -23.062 23.672 14.5 1 46.75 733 SER B N 1
ATOM 14910 C CA . SER B 1 733 ? -22.938 22.234 14.781 1 46.75 733 SER B CA 1
ATOM 14911 C C . SER B 1 733 ? -23 21.422 13.492 1 46.75 733 SER B C 1
ATOM 14913 O O . SER B 1 733 ? -22.875 20.188 13.531 1 46.75 733 SER B O 1
ATOM 14915 N N . GLY B 1 734 ? -22.672 21.938 12.297 1 49.81 734 GLY B N 1
ATOM 14916 C CA . GLY B 1 734 ? -22.609 21.266 11.008 1 49.81 734 GLY B CA 1
ATOM 14917 C C . GLY B 1 734 ? -23.688 20.219 10.836 1 49.81 734 GLY B C 1
ATOM 14918 O O . GLY B 1 734 ? -24.266 19.75 11.82 1 49.81 734 GLY B O 1
ATOM 14919 N N . ASN B 1 735 ? -24.469 20.188 9.68 1 53.81 735 ASN B N 1
ATOM 14920 C CA . ASN B 1 735 ? -25.406 19.109 9.375 1 53.81 735 ASN B CA 1
ATOM 14921 C C . ASN B 1 735 ? -24.797 17.734 9.602 1 53.81 735 ASN B C 1
ATOM 14923 O O . ASN B 1 735 ? -23.797 17.391 8.977 1 53.81 735 ASN B O 1
ATOM 14927 N N . LYS B 1 736 ? -25.266 17.141 10.641 1 65.69 736 LYS B N 1
ATOM 14928 C CA . LYS B 1 736 ? -24.828 15.781 10.922 1 65.69 736 LYS B CA 1
ATOM 14929 C C . LYS B 1 736 ? -25.219 14.836 9.797 1 65.69 736 LYS B C 1
ATOM 14931 O O . LYS B 1 736 ? -26.375 14.836 9.352 1 65.69 736 LYS B O 1
ATOM 14936 N N . SER B 1 737 ? -24.172 14.328 9.039 1 74.81 737 SER B N 1
ATOM 14937 C CA . SER B 1 737 ? -24.328 13.25 8.062 1 74.81 737 SER B CA 1
ATOM 14938 C C . SER B 1 737 ? -24.719 13.797 6.695 1 74.81 737 SER B C 1
ATOM 14940 O O . SER B 1 737 ? -25.562 13.227 6.008 1 74.81 737 SER B O 1
ATOM 14942 N N . GLY B 1 738 ? -24.188 15.133 6.387 1 79.56 738 GLY B N 1
ATOM 14943 C CA . GLY B 1 738 ? -24.344 15.672 5.043 1 79.56 738 GLY B CA 1
ATOM 14944 C C . GLY B 1 738 ? -23.516 14.953 4.004 1 79.56 738 GLY B C 1
ATOM 14945 O O . GLY B 1 738 ? -22.703 14.086 4.344 1 79.56 738 GLY B O 1
ATOM 14946 N N . HIS B 1 739 ? -23.797 15.289 2.748 1 88.38 739 HIS B N 1
ATOM 14947 C CA . HIS B 1 739 ? -23.078 14.688 1.625 1 88.38 739 HIS B CA 1
ATOM 14948 C C . HIS B 1 739 ? -21.594 14.992 1.692 1 88.38 739 HIS B C 1
ATOM 14950 O O . HIS B 1 739 ? -21.188 16.141 1.94 1 88.38 739 HIS B O 1
ATOM 14956 N N . ILE B 1 740 ? -20.766 14.039 1.574 1 91.75 740 ILE B N 1
ATOM 14957 C CA . ILE B 1 740 ? -19.312 14.18 1.576 1 91.75 740 ILE B CA 1
ATOM 14958 C C . ILE B 1 740 ? -18.797 14.344 0.145 1 91.75 740 ILE B C 1
ATOM 14960 O O . ILE B 1 740 ? -19 13.461 -0.695 1 91.75 740 ILE B O 1
ATOM 14964 N N . ARG B 1 741 ? -18.141 15.383 -0.171 1 91.25 741 ARG B N 1
ATOM 14965 C CA . ARG B 1 741 ? -17.562 15.625 -1.487 1 91.25 741 ARG B CA 1
ATOM 14966 C C . ARG B 1 741 ? -16.156 15.039 -1.583 1 91.25 741 ARG B C 1
ATOM 14968 O O . ARG B 1 741 ? -15.367 15.141 -0.64 1 91.25 741 ARG B O 1
ATOM 14975 N N . VAL B 1 742 ? -15.914 14.375 -2.684 1 94.31 742 VAL B N 1
ATOM 14976 C CA . VAL B 1 742 ? -14.594 13.805 -2.92 1 94.31 742 VAL B CA 1
ATOM 14977 C C . VAL B 1 742 ? -13.875 14.586 -4.02 1 94.31 742 VAL B C 1
ATOM 14979 O O . VAL B 1 742 ? -14.43 14.805 -5.098 1 94.31 742 VAL B O 1
ATOM 14982 N N . LYS B 1 743 ? -12.664 15.078 -3.723 1 91.25 743 LYS B N 1
ATOM 14983 C CA . LYS B 1 743 ? -11.859 15.828 -4.684 1 91.25 743 LYS B CA 1
ATOM 14984 C C . LYS B 1 743 ? -10.516 15.148 -4.918 1 91.25 743 LYS B C 1
ATOM 14986 O O . LYS B 1 743 ? -9.844 14.742 -3.965 1 91.25 743 LYS B O 1
ATOM 14991 N N . LEU B 1 744 ? -10.164 15.016 -6.145 1 89.81 744 LEU B N 1
ATOM 14992 C CA . LEU B 1 744 ? -8.844 14.523 -6.5 1 89.81 744 LEU B CA 1
ATOM 14993 C C . LEU B 1 744 ? -7.863 15.68 -6.707 1 89.81 744 LEU B C 1
ATOM 14995 O O . LEU B 1 744 ? -8.141 16.594 -7.477 1 89.81 744 LEU B O 1
ATOM 14999 N N . VAL B 1 745 ? -6.812 15.688 -5.879 1 87.25 745 VAL B N 1
ATOM 15000 C CA . VAL B 1 745 ? -5.836 16.766 -5.949 1 87.25 745 VAL B CA 1
ATOM 15001 C C . VAL B 1 745 ? -4.527 16.25 -6.547 1 87.25 745 VAL B C 1
ATOM 15003 O O . VAL B 1 745 ? -4.031 15.195 -6.141 1 87.25 745 VAL B O 1
ATOM 15006 N N . ASP B 1 746 ? -4.02 16.828 -7.559 1 75.88 746 ASP B N 1
ATOM 15007 C CA . ASP B 1 746 ? -2.76 16.453 -8.195 1 75.88 746 ASP B CA 1
ATOM 15008 C C . ASP B 1 746 ? -1.578 16.703 -7.262 1 75.88 746 ASP B C 1
ATOM 15010 O O . ASP B 1 746 ? -1.516 17.75 -6.602 1 75.88 746 ASP B O 1
ATOM 15014 N N . PRO B 1 747 ? -0.854 15.664 -7.039 1 63 747 PRO B N 1
ATOM 15015 C CA . PRO B 1 747 ? 0.276 15.844 -6.125 1 63 747 PRO B CA 1
ATOM 15016 C C . PRO B 1 747 ? 1.115 17.078 -6.457 1 63 747 PRO B C 1
ATOM 15018 O O . PRO B 1 747 ? 1.758 17.641 -5.574 1 63 747 PRO B O 1
ATOM 15021 N N . ALA B 1 748 ? 1.313 17.484 -7.801 1 50.16 748 ALA B N 1
ATOM 15022 C CA . ALA B 1 748 ? 2.154 18.609 -8.203 1 50.16 748 ALA B CA 1
ATOM 15023 C C . ALA B 1 748 ? 1.594 19.938 -7.676 1 50.16 748 ALA B C 1
ATOM 15025 O O . ALA B 1 748 ? 2.344 20.875 -7.434 1 50.16 748 ALA B O 1
ATOM 15026 N N . THR B 1 749 ? 0.367 20.141 -7.641 1 40.69 749 THR B N 1
ATOM 15027 C CA . THR B 1 749 ? -0.175 21.469 -7.395 1 40.69 749 THR B CA 1
ATOM 15028 C C . THR B 1 749 ? -0.023 21.859 -5.926 1 40.69 749 THR B C 1
ATOM 15030 O O . THR B 1 749 ? -0.032 23.031 -5.586 1 40.69 749 THR B O 1
ATOM 15033 N N . GLY B 1 750 ? -0.329 21.031 -5.008 1 37.47 750 GLY B N 1
ATOM 15034 C CA . GLY B 1 750 ? -0.522 21.578 -3.672 1 37.47 750 GLY B CA 1
ATOM 15035 C C . GLY B 1 750 ? 0.77 22.016 -3.018 1 37.47 750 GLY B C 1
ATOM 15036 O O . GLY B 1 750 ? 0.75 22.609 -1.934 1 37.47 750 GLY B O 1
ATOM 15037 N N . SER B 1 751 ? 1.688 21.094 -3.004 1 33.88 751 SER B N 1
ATOM 15038 C CA . SER B 1 751 ? 2.771 21.562 -2.148 1 33.88 751 SER B CA 1
ATOM 15039 C C . SER B 1 751 ? 3.49 22.75 -2.77 1 33.88 751 SER B C 1
ATOM 15041 O O . SER B 1 751 ? 4.172 22.625 -3.785 1 33.88 751 SER B O 1
ATOM 15043 N N . THR B 1 752 ? 2.807 23.766 -2.881 1 29.67 752 THR B N 1
ATOM 15044 C CA . THR B 1 752 ? 3.736 24.875 -3.049 1 29.67 752 THR B CA 1
ATOM 15045 C C . THR B 1 752 ? 4.98 24.672 -2.188 1 29.67 752 THR B C 1
ATOM 15047 O O . THR B 1 752 ? 4.91 24.75 -0.96 1 29.67 752 THR B O 1
ATOM 15050 N N . LEU B 1 753 ? 5.715 23.703 -2.525 1 29.02 753 LEU B N 1
ATOM 15051 C CA . LEU B 1 753 ? 7.051 23.734 -1.936 1 29.02 753 LEU B CA 1
ATOM 15052 C C . LEU B 1 753 ? 7.496 25.172 -1.687 1 29.02 753 LEU B C 1
ATOM 15054 O O . LEU B 1 753 ? 7.434 26.016 -2.586 1 29.02 753 LEU B O 1
ATOM 15058 N N . GLY B 1 754 ? 7.234 25.594 -0.558 1 27.83 754 GLY B N 1
ATOM 15059 C CA . GLY B 1 754 ? 7.891 26.828 -0.17 1 27.83 754 GLY B CA 1
ATOM 15060 C C . GLY B 1 754 ? 9.219 27.031 -0.864 1 27.83 754 GLY B C 1
ATOM 15061 O O . GLY B 1 754 ? 10.031 26.109 -0.958 1 27.83 754 GLY B O 1
ATOM 15062 N N . VAL B 1 755 ? 9.109 27.703 -1.989 1 24.94 755 VAL B N 1
ATOM 15063 C CA . VAL B 1 755 ? 10.32 28.219 -2.604 1 24.94 755 VAL B CA 1
ATOM 15064 C C . VAL B 1 755 ? 11.375 28.484 -1.528 1 24.94 755 VAL B C 1
ATOM 15066 O O . VAL B 1 755 ? 11.125 29.234 -0.58 1 24.94 755 VAL B O 1
ATOM 15069 N N . ALA B 1 756 ? 12.133 27.516 -1.352 1 25.09 756 ALA B N 1
ATOM 15070 C CA . ALA B 1 756 ? 13.359 27.922 -0.667 1 25.09 756 ALA B CA 1
ATOM 15071 C C . ALA B 1 756 ? 13.859 29.266 -1.182 1 25.09 756 ALA B C 1
ATOM 15073 O O . ALA B 1 756 ? 13.945 29.484 -2.393 1 25.09 756 ALA B O 1
ATOM 15074 N N . SER B 1 757 ? 13.359 30.188 -0.601 1 22.84 757 SER B N 1
ATOM 15075 C CA . SER B 1 757 ? 13.969 31.469 -0.88 1 22.84 757 SER B CA 1
ATOM 15076 C C . SER B 1 757 ? 15.461 31.328 -1.178 1 22.84 757 SER B C 1
ATOM 15078 O O . SER B 1 757 ? 16.188 30.688 -0.425 1 22.84 757 SER B O 1
ATOM 15080 N N . ASN B 1 758 ? 15.641 31.094 -2.459 1 23.73 758 ASN B N 1
ATOM 15081 C CA . ASN B 1 758 ? 17.031 31.328 -2.83 1 23.73 758 ASN B CA 1
ATOM 15082 C C . ASN B 1 758 ? 17.547 32.656 -2.262 1 23.73 758 ASN B C 1
ATOM 15084 O O . ASN B 1 758 ? 17.156 33.719 -2.727 1 23.73 758 ASN B O 1
ATOM 15088 N N . ILE B 1 759 ? 17.484 32.719 -1.041 1 24.39 759 ILE B N 1
ATOM 15089 C CA . ILE B 1 759 ? 18.172 33.875 -0.498 1 24.39 759 ILE B CA 1
ATOM 15090 C C . ILE B 1 759 ? 19.531 34.031 -1.185 1 24.39 759 ILE B C 1
ATOM 15092 O O . ILE B 1 759 ? 20.328 33.094 -1.206 1 24.39 759 ILE B O 1
ATOM 15096 N N . VAL B 1 760 ? 19.438 34.812 -2.199 1 23.94 760 VAL B N 1
ATOM 15097 C CA . VAL B 1 760 ? 20.703 35.281 -2.76 1 23.94 760 VAL B CA 1
ATOM 15098 C C . VAL B 1 760 ? 21.703 35.5 -1.639 1 23.94 760 VAL B C 1
ATOM 15100 O O . VAL B 1 760 ? 21.438 36.25 -0.695 1 23.94 760 VAL B O 1
ATOM 15103 N N . SER B 1 761 ? 22.438 34.594 -1.375 1 26.78 761 SER B N 1
ATOM 15104 C CA . SER B 1 761 ? 23.578 34.688 -0.462 1 26.78 761 SER B CA 1
ATOM 15105 C C . SER B 1 761 ? 24.328 35.969 -0.647 1 26.78 761 SER B C 1
ATOM 15107 O O . SER B 1 761 ? 24.469 36.469 -1.771 1 26.78 761 SER B O 1
ATOM 15109 N N . PRO B 1 762 ? 24.203 36.781 0.309 1 27.48 762 PRO B N 1
ATOM 15110 C CA . PRO B 1 762 ? 25.125 37.906 0.139 1 27.48 762 PRO B CA 1
ATOM 15111 C C . PRO B 1 762 ? 26.422 37.5 -0.565 1 27.48 762 PRO B C 1
ATOM 15113 O O . PRO B 1 762 ? 26.844 36.344 -0.485 1 27.48 762 PRO B O 1
ATOM 15116 N N . THR B 1 763 ? 26.609 38.094 -1.663 1 27.41 763 THR B N 1
ATOM 15117 C CA . THR B 1 763 ? 27.828 37.906 -2.43 1 27.41 763 THR B CA 1
ATOM 15118 C C . THR B 1 763 ? 29.047 37.875 -1.506 1 27.41 763 THR B C 1
ATOM 15120 O O . THR B 1 763 ? 29.297 38.812 -0.763 1 27.41 763 THR B O 1
ATOM 15123 N N . THR B 1 764 ? 29.266 36.719 -0.982 1 30.5 764 THR B N 1
ATOM 15124 C CA . THR B 1 764 ? 30.531 36.5 -0.295 1 30.5 764 THR B CA 1
ATOM 15125 C C . THR B 1 764 ? 31.703 36.719 -1.243 1 30.5 764 THR B C 1
ATOM 15127 O O . THR B 1 764 ? 31.828 36.062 -2.27 1 30.5 764 THR B O 1
ATOM 15130 N N . ILE B 1 765 ? 31.953 37.938 -1.562 1 27.28 765 ILE B N 1
ATOM 15131 C CA . ILE B 1 765 ? 33.219 38.062 -2.285 1 27.28 765 ILE B CA 1
ATOM 15132 C C . ILE B 1 765 ? 34.344 37.531 -1.438 1 27.28 765 ILE B C 1
ATOM 15134 O O . ILE B 1 765 ? 34.531 37.938 -0.294 1 27.28 765 ILE B O 1
ATOM 15138 N N . SER B 1 766 ? 34.75 36.344 -1.729 1 29.12 766 SER B N 1
ATOM 15139 C CA . SER B 1 766 ? 35.969 35.781 -1.176 1 29.12 766 SER B CA 1
ATOM 15140 C C . SER B 1 766 ? 37.156 36.719 -1.404 1 29.12 766 SER B C 1
ATOM 15142 O O . SER B 1 766 ? 37.656 36.844 -2.527 1 29.12 766 SER B O 1
ATOM 15144 N N . THR B 1 767 ? 37.156 37.906 -0.924 1 29.89 767 THR B N 1
ATOM 15145 C CA . THR B 1 767 ? 38.438 38.5 -1.115 1 29.89 767 THR B CA 1
ATOM 15146 C C . THR B 1 767 ? 39.531 37.688 -0.442 1 29.89 767 THR B C 1
ATOM 15148 O O . THR B 1 767 ? 39.312 37.062 0.598 1 29.89 767 THR B O 1
ATOM 15151 N N . PRO B 1 768 ? 40.625 37.344 -1.154 1 28.98 768 PRO B N 1
ATOM 15152 C CA . PRO B 1 768 ? 41.812 36.688 -0.62 1 28.98 768 PRO B CA 1
ATOM 15153 C C . PRO B 1 768 ? 42.156 37.125 0.807 1 28.98 768 PRO B C 1
ATOM 15155 O O . PRO B 1 768 ? 41.75 38.219 1.225 1 28.98 768 PRO B O 1
ATOM 15158 N N . ASP B 1 769 ? 42.656 36.188 1.587 1 31.11 769 ASP B N 1
ATOM 15159 C CA . ASP B 1 769 ? 43.156 36.219 2.955 1 31.11 769 ASP B CA 1
ATOM 15160 C C . ASP B 1 769 ? 44.031 37.438 3.203 1 31.11 769 ASP B C 1
ATOM 15162 O O . ASP B 1 769 ? 45.25 37.375 3.137 1 31.11 769 ASP B O 1
ATOM 15166 N N . GLN B 1 770 ? 43.812 38.469 2.459 1 29.36 770 GLN B N 1
ATOM 15167 C CA . GLN B 1 770 ? 44.719 39.438 2.992 1 29.36 770 GLN B CA 1
ATOM 15168 C C . GLN B 1 770 ? 44.5 39.656 4.488 1 29.36 770 GLN B C 1
ATOM 15170 O O . GLN B 1 770 ? 43.375 39.531 4.973 1 29.36 770 GLN B O 1
ATOM 15175 N N . GLY B 1 771 ? 45.531 39.5 5.379 1 30.61 771 GLY B N 1
ATOM 15176 C CA . GLY B 1 771 ? 45.625 39.781 6.797 1 30.61 771 GLY B CA 1
ATOM 15177 C C . GLY B 1 771 ? 44.625 40.812 7.27 1 30.61 771 GLY B C 1
ATOM 15178 O O . GLY B 1 771 ? 44.875 42.031 7.168 1 30.61 771 GLY B O 1
ATOM 15179 N N . VAL B 1 772 ? 43.438 40.562 7.242 1 35.12 772 VAL B N 1
ATOM 15180 C CA . VAL B 1 772 ? 42.406 41.5 7.699 1 35.12 772 VAL B CA 1
ATOM 15181 C C . VAL B 1 772 ? 42.688 41.906 9.141 1 35.12 772 VAL B C 1
ATOM 15183 O O . VAL B 1 772 ? 42.844 41.062 10.023 1 35.12 772 VAL B O 1
ATOM 15186 N N . ASN B 1 773 ? 43.375 42.938 9.398 1 35.97 773 ASN B N 1
ATOM 15187 C CA . ASN B 1 773 ? 43.531 43.594 10.695 1 35.97 773 ASN B CA 1
ATOM 15188 C C . ASN B 1 773 ? 42.25 43.594 11.5 1 35.97 773 ASN B C 1
ATOM 15190 O O . ASN B 1 773 ? 41.188 44.062 11.031 1 35.97 773 ASN B O 1
ATOM 15194 N N . GLU B 1 774 ? 42.062 42.719 12.344 1 49.34 774 GLU B N 1
ATOM 15195 C CA . GLU B 1 774 ? 41 42.688 13.32 1 49.34 774 GLU B CA 1
ATOM 15196 C C . GLU B 1 774 ? 40.688 44.094 13.828 1 49.34 774 GLU B C 1
ATOM 15198 O O . GLU B 1 774 ? 41.594 44.844 14.211 1 49.34 774 GLU B O 1
ATOM 15203 N N . ASP B 1 775 ? 39.5 44.688 13.633 1 72.69 775 ASP B N 1
ATOM 15204 C CA . ASP B 1 775 ? 39 46.031 13.969 1 72.69 775 ASP B CA 1
ATOM 15205 C C . ASP B 1 775 ? 39.125 46.312 15.461 1 72.69 775 ASP B C 1
ATOM 15207 O O . ASP B 1 775 ? 38.688 45.5 16.297 1 72.69 775 ASP B O 1
ATOM 15211 N N . ARG B 1 776 ? 40.156 46.969 15.891 1 79.06 776 ARG B N 1
ATOM 15212 C CA . ARG B 1 776 ? 40.406 47.375 17.266 1 79.06 776 ARG B CA 1
ATOM 15213 C C . ARG B 1 776 ? 39.125 47.75 17.984 1 79.06 776 ARG B C 1
ATOM 15215 O O . ARG B 1 776 ? 38.969 47.438 19.172 1 79.06 776 ARG B O 1
ATOM 15222 N N . TRP B 1 777 ? 38.25 48.281 17.281 1 86.81 777 TRP B N 1
ATOM 15223 C CA . TRP B 1 777 ? 36.969 48.656 17.859 1 86.81 777 TRP B CA 1
ATOM 15224 C C . TRP B 1 777 ? 36.188 47.438 18.344 1 86.81 777 TRP B C 1
ATOM 15226 O O . TRP B 1 777 ? 35.719 47.406 19.5 1 86.81 777 TRP B O 1
ATOM 15236 N N . LEU B 1 778 ? 36.062 46.469 17.531 1 87.62 778 LEU B N 1
ATOM 15237 C CA . LEU B 1 778 ? 35.281 45.281 17.828 1 87.62 778 LEU B CA 1
ATOM 15238 C C . LEU B 1 778 ? 35.969 44.438 18.922 1 87.62 778 LEU B C 1
ATOM 15240 O O . LEU B 1 778 ? 35.281 43.906 19.797 1 87.62 778 LEU B O 1
ATOM 15244 N N . ARG B 1 779 ? 37.219 44.344 18.906 1 85.75 779 ARG B N 1
ATOM 15245 C CA . ARG B 1 779 ? 37.969 43.625 19.938 1 85.75 779 ARG B CA 1
ATOM 15246 C C . ARG B 1 779 ? 37.781 44.25 21.312 1 85.75 779 ARG B C 1
ATOM 15248 O O . ARG B 1 779 ? 37.562 43.562 22.297 1 85.75 779 ARG B O 1
ATOM 15255 N N . SER B 1 780 ? 37.906 45.562 21.297 1 88.94 780 SER B N 1
ATOM 15256 C CA . SER B 1 780 ? 37.719 46.281 22.562 1 88.94 780 SER B CA 1
ATOM 15257 C C . SER B 1 780 ? 36.344 46.031 23.141 1 88.94 780 SER B C 1
ATOM 15259 O O . SER B 1 780 ? 36.188 45.75 24.344 1 88.94 780 SER B O 1
ATOM 15261 N N . ILE B 1 781 ? 35.375 46.125 22.344 1 91.44 781 ILE B N 1
ATOM 15262 C CA . ILE B 1 781 ? 34 46.031 22.812 1 91.44 781 ILE B CA 1
ATOM 15263 C C . ILE B 1 781 ? 33.719 44.594 23.219 1 91.44 781 ILE B C 1
ATOM 15265 O O . ILE B 1 781 ? 33 44.344 24.203 1 91.44 781 ILE B O 1
ATOM 15269 N N . GLU B 1 782 ? 34.219 43.688 22.5 1 90.31 782 GLU B N 1
ATOM 15270 C CA . GLU B 1 782 ? 34 42.25 22.812 1 90.31 782 GLU B CA 1
ATOM 15271 C C . GLU B 1 782 ? 34.656 41.875 24.141 1 90.31 782 GLU B C 1
ATOM 15273 O O . GLU B 1 782 ? 34.062 41.125 24.922 1 90.31 782 GLU B O 1
ATOM 15278 N N . ASN B 1 783 ? 35.812 42.344 24.266 1 91.31 783 ASN B N 1
ATOM 15279 C CA . ASN B 1 783 ? 36.5 42.094 25.531 1 91.31 783 ASN B CA 1
ATOM 15280 C C . ASN B 1 783 ? 35.781 42.719 26.719 1 91.31 783 ASN B C 1
ATOM 15282 O O . ASN B 1 783 ? 35.656 42.094 27.781 1 91.31 783 ASN B O 1
ATOM 15286 N N . PHE B 1 784 ? 35.375 43.844 26.5 1 94.62 784 PHE B N 1
ATOM 15287 C CA . PHE B 1 784 ? 34.625 44.5 27.562 1 94.62 784 PHE B CA 1
ATOM 15288 C C . PHE B 1 784 ? 33.344 43.75 27.844 1 94.62 784 PHE B C 1
ATOM 15290 O O . PHE B 1 784 ? 32.969 43.594 29 1 94.62 784 PHE B O 1
ATOM 15297 N N . ALA B 1 785 ? 32.594 43.406 26.781 1 94.69 785 ALA B N 1
ATOM 15298 C CA . ALA B 1 785 ? 31.344 42.656 26.906 1 94.69 785 ALA B CA 1
ATOM 15299 C C . ALA B 1 785 ? 31.531 41.375 27.688 1 94.69 785 ALA B C 1
ATOM 15301 O O . ALA B 1 785 ? 30.688 41 28.5 1 94.69 785 ALA B O 1
ATOM 15302 N N . SER B 1 786 ? 32.594 40.719 27.484 1 92.44 786 SER B N 1
ATOM 15303 C CA . SER B 1 786 ? 32.906 39.469 28.156 1 92.44 786 SER B CA 1
ATOM 15304 C C . SER B 1 786 ? 33.094 39.656 29.656 1 92.44 786 SER B C 1
ATOM 15306 O O . SER B 1 786 ? 32.781 38.781 30.453 1 92.44 786 SER B O 1
ATOM 15308 N N . ALA B 1 787 ? 33.562 40.781 29.969 1 93.38 787 ALA B N 1
ATOM 15309 C CA . ALA B 1 787 ? 33.781 41.094 31.375 1 93.38 787 ALA B CA 1
ATOM 15310 C C . ALA B 1 787 ? 32.5 41.625 32 1 93.38 787 ALA B C 1
ATOM 15312 O O . ALA B 1 787 ? 32.219 41.375 33.188 1 93.38 787 ALA B O 1
ATOM 15313 N N . MET B 1 788 ? 31.828 42.312 31.25 1 95.31 788 MET B N 1
ATOM 15314 C CA . MET B 1 788 ? 30.641 43.031 31.75 1 95.31 788 MET B CA 1
ATOM 15315 C C . MET B 1 788 ? 29.5 42.031 32.031 1 95.31 788 MET B C 1
ATOM 15317 O O . MET B 1 788 ? 28.734 42.219 32.969 1 95.31 788 MET B O 1
ATOM 15321 N N . ALA B 1 789 ? 29.328 41 31.234 1 93.88 789 ALA B N 1
ATOM 15322 C CA . ALA B 1 789 ? 28.203 40.062 31.312 1 93.88 789 ALA B CA 1
ATOM 15323 C C . ALA B 1 789 ? 28.172 39.375 32.688 1 93.88 789 ALA B C 1
ATOM 15325 O O . ALA B 1 789 ? 27.141 39.406 33.375 1 93.88 789 ALA B O 1
ATOM 15326 N N . PRO B 1 790 ? 29.281 38.781 33.094 1 93.19 790 PRO B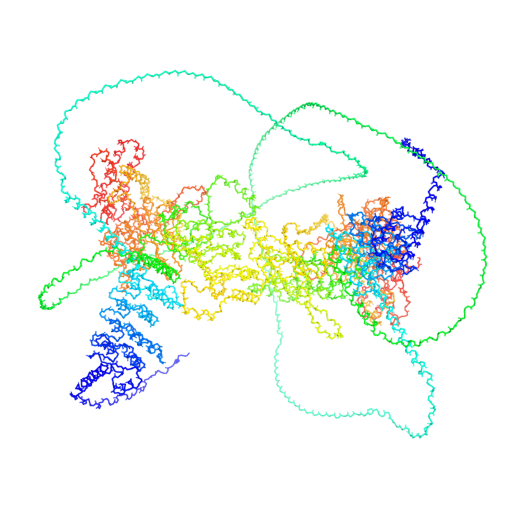 N 1
ATOM 15327 C CA . PRO B 1 790 ? 29.25 38.156 34.438 1 93.19 790 PRO B CA 1
ATOM 15328 C C . PRO B 1 790 ? 29.062 39.188 35.562 1 93.19 790 PRO B C 1
ATOM 15330 O O . PRO B 1 790 ? 28.438 38.875 36.562 1 93.19 790 PRO B O 1
ATOM 15333 N N . TYR B 1 791 ? 29.656 40.312 35.375 1 93.94 791 TYR B N 1
ATOM 15334 C CA . TYR B 1 791 ? 29.5 41.375 36.406 1 93.94 791 TYR B CA 1
ATOM 15335 C C . TYR B 1 791 ? 28.031 41.75 36.531 1 93.94 791 TYR B C 1
ATOM 15337 O O . TYR B 1 791 ? 27.531 41.938 37.656 1 93.94 791 TYR B O 1
ATOM 15345 N N . TRP B 1 792 ? 27.344 41.938 35.5 1 94.88 792 TRP B N 1
ATOM 15346 C CA . TRP B 1 792 ? 25.922 42.25 35.5 1 94.88 792 TRP B CA 1
ATOM 15347 C C . TRP B 1 792 ? 25.109 41.188 36.188 1 94.88 792 TRP B C 1
ATOM 15349 O O . TRP B 1 792 ? 24.281 41.469 37.062 1 94.88 792 TRP B O 1
ATOM 15359 N N . GLU B 1 793 ? 25.344 39.969 35.812 1 93.06 793 GLU B N 1
ATOM 15360 C CA . GLU B 1 793 ? 24.609 38.844 36.406 1 93.06 793 GLU B CA 1
ATOM 15361 C C . GLU B 1 793 ? 24.797 38.812 37.906 1 93.06 793 GLU B C 1
ATOM 15363 O O . GLU B 1 793 ? 23.828 38.594 38.656 1 93.06 793 GLU B O 1
ATOM 15368 N N . ASP B 1 794 ? 26.016 38.969 38.312 1 92.38 794 ASP B N 1
ATOM 15369 C CA . ASP B 1 794 ? 26.328 38.938 39.75 1 92.38 794 ASP B CA 1
ATOM 15370 C C . ASP B 1 794 ? 25.688 40.094 40.469 1 92.38 794 ASP B C 1
ATOM 15372 O O . ASP B 1 794 ? 25.188 39.938 41.594 1 92.38 794 ASP B O 1
ATOM 15376 N N . THR B 1 795 ? 25.75 41.25 39.875 1 93.25 795 THR B N 1
ATOM 15377 C CA . THR B 1 795 ? 25.188 42.469 40.438 1 93.25 795 THR B CA 1
ATOM 15378 C C . THR B 1 795 ? 23.688 42.312 40.656 1 93.25 795 THR B C 1
ATOM 15380 O O . THR B 1 795 ? 23.156 42.656 41.719 1 93.25 795 THR B O 1
ATOM 15383 N N . VAL B 1 796 ? 22.984 41.844 39.688 1 94.31 796 VAL B N 1
ATOM 15384 C CA . VAL B 1 796 ? 21.547 41.656 39.75 1 94.31 796 VAL B CA 1
ATOM 15385 C C . VAL B 1 796 ? 21.188 40.625 40.812 1 94.31 796 VAL B C 1
ATOM 15387 O O . VAL B 1 796 ? 20.266 40.812 41.625 1 94.31 796 VAL B O 1
ATOM 15390 N N . THR B 1 797 ? 21.922 39.531 40.844 1 92.69 797 THR B N 1
ATOM 15391 C CA . THR B 1 797 ? 21.672 38.438 41.781 1 92.69 797 THR B CA 1
ATOM 15392 C C . THR B 1 797 ? 21.859 38.938 43.219 1 92.69 797 THR B C 1
ATOM 15394 O O . THR B 1 797 ? 21.016 38.719 44.094 1 92.69 797 THR B O 1
ATOM 15397 N N . ASN B 1 798 ? 22.984 39.625 43.5 1 89.31 798 ASN B N 1
ATOM 15398 C CA . ASN B 1 798 ? 23.297 40.156 44.812 1 89.31 798 ASN B CA 1
ATOM 15399 C C . ASN B 1 798 ? 22.25 41.188 45.25 1 89.31 798 ASN B C 1
ATOM 15401 O O . ASN B 1 798 ? 21.844 41.219 46.438 1 89.31 798 ASN B O 1
ATOM 15405 N N . PHE B 1 799 ? 21.859 41.969 44.375 1 92.75 799 PHE B N 1
ATOM 15406 C CA . PHE B 1 799 ? 20.875 43 44.688 1 92.75 799 PHE B CA 1
ATOM 15407 C C . PHE B 1 799 ? 19.547 42.375 45.062 1 92.75 799 PHE B C 1
ATOM 15409 O O . PHE B 1 799 ? 18.938 42.781 46.062 1 92.75 799 PHE B O 1
ATOM 15416 N N . LEU B 1 800 ? 19.078 41.438 44.219 1 92.06 800 LEU B N 1
ATOM 15417 C CA . LEU B 1 800 ? 17.781 40.812 44.469 1 92.06 800 LEU B CA 1
ATOM 15418 C C . LEU B 1 800 ? 17.812 39.969 45.75 1 92.06 800 LEU B C 1
ATOM 15420 O O . LEU B 1 800 ? 16.844 39.938 46.5 1 92.06 800 LEU B O 1
ATOM 15424 N N . GLU B 1 801 ? 18.922 39.344 45.969 1 89.38 801 GLU B N 1
ATOM 15425 C CA . GLU B 1 801 ? 19.062 38.531 47.188 1 89.38 801 GLU B CA 1
ATOM 15426 C C . GLU B 1 801 ? 19.047 39.438 48.438 1 89.38 801 GLU B C 1
ATOM 15428 O O . GLU B 1 801 ? 18.438 39.062 49.438 1 89.38 801 GLU B O 1
ATOM 15433 N N . THR B 1 802 ? 19.703 40.531 48.406 1 88.12 802 THR B N 1
ATOM 15434 C CA . THR B 1 802 ? 19.797 41.438 49.531 1 88.12 802 THR B CA 1
ATOM 15435 C C . THR B 1 802 ? 18.438 42.062 49.844 1 88.12 802 THR B C 1
ATOM 15437 O O . THR B 1 802 ? 18.156 42.438 50.969 1 88.12 802 THR B O 1
ATOM 15440 N N . ARG B 1 803 ? 17.609 42.094 48.906 1 89.31 803 ARG B N 1
ATOM 15441 C CA . ARG B 1 803 ? 16.328 42.781 49.062 1 89.31 803 ARG B CA 1
ATOM 15442 C C . ARG B 1 803 ? 15.172 41.781 49.031 1 89.31 803 ARG B C 1
ATOM 15444 O O . ARG B 1 803 ? 14.047 42.125 48.688 1 89.31 803 ARG B O 1
ATOM 15451 N N . GLN B 1 804 ? 15.375 40.5 49.281 1 88.25 804 GLN B N 1
ATOM 15452 C CA . GLN B 1 804 ? 14.367 39.438 49.312 1 88.25 804 GLN B CA 1
ATOM 15453 C C . GLN B 1 804 ? 13.539 39.438 48.031 1 88.25 804 GLN B C 1
ATOM 15455 O O . GLN B 1 804 ? 12.305 39.438 48.062 1 88.25 804 GLN B O 1
ATOM 15460 N N . ASN B 1 805 ? 14.18 39.781 46.844 1 85.38 805 ASN B N 1
ATOM 15461 C CA . ASN B 1 805 ? 13.648 39.688 45.5 1 85.38 805 ASN B CA 1
ATOM 15462 C C . ASN B 1 805 ? 12.719 40.844 45.188 1 85.38 805 ASN B C 1
ATOM 15464 O O . ASN B 1 805 ? 11.852 40.719 44.312 1 85.38 805 ASN B O 1
ATOM 15468 N N . SER B 1 806 ? 12.812 41.844 45.969 1 86.88 806 SER B N 1
ATOM 15469 C CA . SER B 1 806 ? 12.07 43.062 45.656 1 86.88 806 SER B CA 1
ATOM 15470 C C . SER B 1 806 ? 12.875 43.969 44.719 1 86.88 806 SER B C 1
ATOM 15472 O O . SER B 1 806 ? 14.016 44.312 45 1 86.88 806 SER B O 1
ATOM 15474 N N . GLY B 1 807 ? 12.438 44.25 43.531 1 87.5 807 GLY B N 1
ATOM 15475 C CA . GLY B 1 807 ? 13.117 45.094 42.562 1 87.5 807 GLY B CA 1
ATOM 15476 C C . GLY B 1 807 ? 12.922 46.594 42.812 1 87.5 807 GLY B C 1
ATOM 15477 O O . GLY B 1 807 ? 12.352 46.969 43.844 1 87.5 807 GLY B O 1
ATOM 15478 N N . THR B 1 808 ? 13.461 47.438 42.031 1 89.94 808 THR B N 1
ATOM 15479 C CA . THR B 1 808 ? 13.281 48.875 42.094 1 89.94 808 THR B CA 1
ATOM 15480 C C . THR B 1 808 ? 11.977 49.281 41.438 1 89.94 808 THR B C 1
ATOM 15482 O O . THR B 1 808 ? 11.414 48.531 40.625 1 89.94 808 THR B O 1
ATOM 15485 N N . THR B 1 809 ? 11.43 50.375 41.781 1 85.56 809 THR B N 1
ATOM 15486 C CA . THR B 1 809 ? 10.203 50.875 41.156 1 85.56 809 THR B CA 1
ATOM 15487 C C . THR B 1 809 ? 10.406 51.125 39.656 1 85.56 809 THR B C 1
ATOM 15489 O O . THR B 1 809 ? 9.5 50.875 38.875 1 85.56 809 THR B O 1
ATOM 15492 N N . GLU B 1 810 ? 11.656 51.531 39.281 1 84.94 810 GLU B N 1
ATOM 15493 C CA . GLU B 1 810 ? 11.984 51.812 37.875 1 84.94 810 GLU B CA 1
ATOM 15494 C C . GLU B 1 810 ? 12.461 50.562 37.156 1 84.94 810 GLU B C 1
ATOM 15496 O O . GLU B 1 810 ? 12.758 50.625 35.969 1 84.94 810 GLU B O 1
ATOM 15501 N N . ARG B 1 811 ? 12.438 49.5 37.812 1 90.62 811 ARG B N 1
ATOM 15502 C CA . ARG B 1 811 ? 12.836 48.219 37.281 1 90.62 811 ARG B CA 1
ATOM 15503 C C . ARG B 1 811 ? 14.227 48.281 36.656 1 90.62 811 ARG B C 1
ATOM 15505 O O . ARG B 1 811 ? 14.43 47.875 35.531 1 90.62 811 ARG B O 1
ATOM 15512 N N . VAL B 1 812 ? 15.102 48.844 37.406 1 92.19 812 VAL B N 1
ATOM 15513 C CA . VAL B 1 812 ? 16.484 48.969 36.969 1 92.19 812 VAL B CA 1
ATOM 15514 C C . VAL B 1 812 ? 17.125 47.594 36.75 1 92.19 812 VAL B C 1
ATOM 15516 O O . VAL B 1 812 ? 18 47.438 35.906 1 92.19 812 VAL B O 1
ATOM 15519 N N . GLU B 1 813 ? 16.578 46.594 37.469 1 91.94 813 GLU B N 1
ATOM 15520 C CA . GLU B 1 813 ? 17.125 45.219 37.406 1 91.94 813 GLU B CA 1
ATOM 15521 C C . GLU B 1 813 ? 16.656 44.5 36.156 1 91.94 813 GLU B C 1
ATOM 15523 O O . GLU B 1 813 ? 17.203 43.438 35.812 1 91.94 813 GLU B O 1
ATOM 15528 N N . SER B 1 814 ? 15.703 45.094 35.438 1 92.12 814 SER B N 1
ATOM 15529 C CA . SER B 1 814 ? 15.164 44.438 34.25 1 92.12 814 SER B CA 1
ATOM 15530 C C . SER B 1 814 ? 16.125 44.531 33.062 1 92.12 814 SER B C 1
ATOM 15532 O O . SER B 1 814 ? 16.922 45.469 33 1 92.12 814 SER B O 1
ATOM 15534 N N . ASP B 1 815 ? 15.992 43.625 32.156 1 93.69 815 ASP B N 1
ATOM 15535 C CA . ASP B 1 815 ? 16.859 43.594 30.984 1 93.69 815 ASP B CA 1
ATOM 15536 C C . ASP B 1 815 ? 16.516 44.719 30 1 93.69 815 ASP B C 1
ATOM 15538 O O . ASP B 1 815 ? 15.375 45.188 29.984 1 93.69 815 ASP B O 1
ATOM 15542 N N . VAL B 1 816 ? 17.469 45.062 29.234 1 95.88 816 VAL B N 1
ATOM 15543 C CA . VAL B 1 816 ? 17.25 46.031 28.141 1 95.88 816 VAL B CA 1
ATOM 15544 C C . VAL B 1 816 ? 16.703 45.281 26.922 1 95.88 816 VAL B C 1
ATOM 15546 O O . VAL B 1 816 ? 17.328 44.344 26.422 1 95.88 816 VAL B O 1
ATOM 15549 N N . VAL B 1 817 ? 15.547 45.719 26.5 1 96.38 817 VAL B N 1
ATOM 15550 C CA . VAL B 1 817 ? 14.906 45.062 25.344 1 96.38 817 VAL B CA 1
ATOM 15551 C C . VAL B 1 817 ? 15.148 45.906 24.094 1 96.38 817 VAL B C 1
ATOM 15553 O O . VAL B 1 817 ? 14.867 47.094 24.078 1 96.38 817 VAL B O 1
ATOM 15556 N N . ILE B 1 818 ? 15.68 45.281 23.094 1 97.81 818 ILE B N 1
ATOM 15557 C CA . ILE B 1 818 ? 15.898 45.906 21.797 1 97.81 818 ILE B CA 1
ATOM 15558 C C . ILE B 1 818 ? 14.922 45.344 20.766 1 97.81 818 ILE B C 1
ATOM 15560 O O . ILE B 1 818 ? 15 44.156 20.422 1 97.81 818 ILE B O 1
ATOM 15564 N N . ALA B 1 819 ? 13.969 46.188 20.328 1 98.12 819 ALA B N 1
ATOM 15565 C CA . ALA B 1 819 ? 13.086 45.75 19.234 1 98.12 819 ALA B CA 1
ATOM 15566 C C . ALA B 1 819 ? 13.812 45.812 17.891 1 98.12 819 ALA B C 1
ATOM 15568 O O . ALA B 1 819 ? 14.242 46.906 17.453 1 98.12 819 ALA B O 1
ATOM 15569 N N . LEU B 1 820 ? 14.008 44.719 17.328 1 97.88 820 LEU B N 1
ATOM 15570 C CA . LEU B 1 820 ? 14.641 44.625 16.016 1 97.88 820 LEU B CA 1
ATOM 15571 C C . LEU B 1 820 ? 13.594 44.438 14.914 1 97.88 820 LEU B C 1
ATOM 15573 O O . LEU B 1 820 ? 13.047 43.375 14.727 1 97.88 820 LEU B O 1
ATOM 15577 N N . ILE B 1 821 ? 13.281 45.531 14.211 1 96.62 821 ILE B N 1
ATOM 15578 C CA . ILE B 1 821 ? 12.328 45.5 13.109 1 96.62 821 ILE B CA 1
ATOM 15579 C C . ILE B 1 821 ? 13.055 45.156 11.812 1 96.62 821 ILE B C 1
ATOM 15581 O O . ILE B 1 821 ? 13.734 46 11.234 1 96.62 821 ILE B O 1
ATOM 15585 N N . ASP B 1 822 ? 12.93 43.938 11.383 1 94.88 822 ASP B N 1
ATOM 15586 C CA . ASP B 1 822 ? 13.656 43.375 10.242 1 94.88 822 ASP B CA 1
ATOM 15587 C C . ASP B 1 822 ? 12.891 42.219 9.609 1 94.88 822 ASP B C 1
ATOM 15589 O O . ASP B 1 822 ? 11.656 42.219 9.617 1 94.88 822 ASP B O 1
ATOM 15593 N N . ASP B 1 823 ? 13.625 41.312 8.883 1 92.81 823 ASP B N 1
ATOM 15594 C CA . ASP B 1 823 ? 12.953 40.219 8.172 1 92.81 823 ASP B CA 1
ATOM 15595 C C . ASP B 1 823 ? 12.828 39 9.055 1 92.81 823 ASP B C 1
ATOM 15597 O O . ASP B 1 823 ? 12.68 37.875 8.547 1 92.81 823 ASP B O 1
ATOM 15601 N N . GLY B 1 824 ? 12.898 39.156 10.375 1 94.25 824 GLY B N 1
ATOM 15602 C CA . GLY B 1 824 ? 12.836 38.031 11.297 1 94.25 824 GLY B CA 1
ATOM 15603 C C . GLY B 1 824 ? 14.195 37.594 11.805 1 94.25 824 GLY B C 1
ATOM 15604 O O . GLY B 1 824 ? 15.227 38.062 11.312 1 94.25 824 GLY B O 1
ATOM 15605 N N . VAL B 1 825 ? 14.211 36.75 12.898 1 95.94 825 VAL B N 1
ATOM 15606 C CA . VAL B 1 825 ? 15.461 36.25 13.469 1 95.94 825 VAL B CA 1
ATOM 15607 C C . VAL B 1 825 ? 15.398 34.719 13.609 1 95.94 825 VAL B C 1
ATOM 15609 O O . VAL B 1 825 ? 14.484 34.188 14.25 1 95.94 825 VAL B O 1
ATOM 15612 N N . ASP B 1 826 ? 16.375 34.125 12.969 1 94.38 826 ASP B N 1
ATOM 15613 C CA . ASP B 1 826 ? 16.484 32.688 13.203 1 94.38 826 ASP B CA 1
ATOM 15614 C C . ASP B 1 826 ? 16.922 32.406 14.633 1 94.38 826 ASP B C 1
ATOM 15616 O O . ASP B 1 826 ? 18.109 32.406 14.938 1 94.38 826 ASP B O 1
ATOM 15620 N N . LYS B 1 827 ? 16.016 32.031 15.352 1 93.56 827 LYS B N 1
ATOM 15621 C CA . LYS B 1 827 ? 16.203 31.875 16.797 1 93.56 827 LYS B CA 1
ATOM 15622 C C . LYS B 1 827 ? 17.297 30.844 17.094 1 93.56 827 LYS B C 1
ATOM 15624 O O . LYS B 1 827 ? 18.031 31 18.078 1 93.56 827 LYS B O 1
ATOM 15629 N N . PHE B 1 828 ? 17.406 29.797 16.359 1 93.38 828 PHE B N 1
ATOM 15630 C CA . PHE B 1 828 ? 18.328 28.703 16.672 1 93.38 828 PHE B CA 1
ATOM 15631 C C . PHE B 1 828 ? 19.734 29.016 16.188 1 93.38 828 PHE B C 1
ATOM 15633 O O . PHE B 1 828 ? 20.688 28.297 16.531 1 93.38 828 PHE B O 1
ATOM 15640 N N . GLU B 1 829 ? 19.891 30.078 15.531 1 90.44 829 GLU B N 1
ATOM 15641 C CA . GLU B 1 829 ? 21.219 30.531 15.125 1 90.44 829 GLU B CA 1
ATOM 15642 C C . GLU B 1 829 ? 21.844 31.438 16.172 1 90.44 829 GLU B C 1
ATOM 15644 O O . GLU B 1 829 ? 23.031 31.781 16.078 1 90.44 829 GLU B O 1
ATOM 15649 N N . ILE B 1 830 ? 21.062 31.859 17.062 1 92.25 830 ILE B N 1
ATOM 15650 C CA . ILE B 1 830 ? 21.547 32.688 18.156 1 92.25 830 ILE B CA 1
ATOM 15651 C C . ILE B 1 830 ? 22.031 31.812 19.312 1 92.25 830 ILE B C 1
ATOM 15653 O O . ILE B 1 830 ? 21.438 30.781 19.594 1 92.25 830 ILE B O 1
ATOM 15657 N N . GLY B 1 831 ? 23.094 32.156 19.906 1 83.81 831 GLY B N 1
ATOM 15658 C CA . GLY B 1 831 ? 23.812 31.312 20.844 1 83.81 831 GLY B CA 1
ATOM 15659 C C . GLY B 1 831 ? 23.016 30.969 22.094 1 83.81 831 GLY B C 1
ATOM 15660 O O . GLY B 1 831 ? 22.734 29.797 22.359 1 83.81 831 GLY B O 1
ATOM 15661 N N . ARG B 1 832 ? 22.562 31.984 22.812 1 87.12 832 ARG B N 1
ATOM 15662 C CA . ARG B 1 832 ? 21.859 31.719 24.062 1 87.12 832 ARG B CA 1
ATOM 15663 C C . ARG B 1 832 ? 20.344 31.703 23.844 1 87.12 832 ARG B C 1
ATOM 15665 O O . ARG B 1 832 ? 19.812 32.531 23.109 1 87.12 832 ARG B O 1
ATOM 15672 N N . PRO B 1 833 ? 19.656 30.766 24.453 1 88.12 833 PRO B N 1
ATOM 15673 C CA . PRO B 1 833 ? 18.219 30.562 24.219 1 88.12 833 PRO B CA 1
ATOM 15674 C C . PRO B 1 833 ? 17.375 31.734 24.703 1 88.12 833 PRO B C 1
ATOM 15676 O O . PRO B 1 833 ? 16.281 31.969 24.188 1 88.12 833 PRO B O 1
ATOM 15679 N N . ASP B 1 834 ? 17.781 32.469 25.656 1 89.5 834 ASP B N 1
ATOM 15680 C CA . ASP B 1 834 ? 16.922 33.469 26.266 1 89.5 834 ASP B CA 1
ATOM 15681 C C . ASP B 1 834 ? 17.172 34.844 25.656 1 89.5 834 ASP B C 1
ATOM 15683 O O . ASP B 1 834 ? 16.516 35.812 26.047 1 89.5 834 ASP B O 1
ATOM 15687 N N . GLN B 1 835 ? 17.969 34.938 24.672 1 93.75 835 GLN B N 1
ATOM 15688 C CA . GLN B 1 835 ? 18.391 36.219 24.141 1 93.75 835 GLN B CA 1
ATOM 15689 C C . GLN B 1 835 ? 17.375 36.75 23.141 1 93.75 835 GLN B C 1
ATOM 15691 O O . GLN B 1 835 ? 17.297 37.969 22.891 1 93.75 835 GLN B O 1
ATOM 15696 N N . VAL B 1 836 ? 16.672 35.875 22.516 1 95.12 836 VAL B N 1
ATOM 15697 C CA . VAL B 1 836 ? 15.656 36.281 21.547 1 95.12 836 VAL B CA 1
ATOM 15698 C C . VAL B 1 836 ? 14.258 36.031 22.109 1 95.12 836 VAL B C 1
ATOM 15700 O O . VAL B 1 836 ? 13.922 34.875 22.406 1 95.12 836 VAL B O 1
ATOM 15703 N N . LEU B 1 837 ? 13.492 37 22.25 1 94.75 837 LEU B N 1
ATOM 15704 C CA . LEU B 1 837 ? 12.141 36.906 22.797 1 94.75 837 LEU B CA 1
ATOM 15705 C C . LEU B 1 837 ? 11.156 36.469 21.734 1 94.75 837 LEU B C 1
ATOM 15707 O O . LEU B 1 837 ? 11.555 36.094 20.625 1 94.75 837 LEU B O 1
ATOM 15711 N N . GLU B 1 838 ? 9.852 36.344 22.047 1 93.75 838 GLU B N 1
ATOM 15712 C CA . GLU B 1 838 ? 8.82 35.75 21.188 1 93.75 838 GLU B CA 1
ATOM 15713 C C . GLU B 1 838 ? 8.648 36.562 19.906 1 93.75 838 GLU B C 1
ATOM 15715 O O . GLU B 1 838 ? 8.625 36 18.812 1 93.75 838 GLU B O 1
ATOM 15720 N N . GLY B 1 839 ? 8.539 37.906 20.109 1 94 839 GLY B N 1
ATOM 15721 C CA . GLY B 1 839 ? 8.469 38.781 18.953 1 94 839 GLY B CA 1
ATOM 15722 C C . GLY B 1 839 ? 7.098 38.812 18.328 1 94 839 GLY B C 1
ATOM 15723 O O . GLY B 1 839 ? 6.129 38.312 18.875 1 94 839 GLY B O 1
ATOM 15724 N N . LYS B 1 840 ? 6.992 39.562 17.156 1 95.12 840 LYS B N 1
ATOM 15725 C CA . LYS B 1 840 ? 5.777 39.75 16.375 1 95.12 840 LYS B CA 1
ATOM 15726 C C . LYS B 1 840 ? 6.082 39.688 14.875 1 95.12 840 LYS B C 1
ATOM 15728 O O . LYS B 1 840 ? 7.199 39.969 14.445 1 95.12 840 LYS B O 1
ATOM 15733 N N . SER B 1 841 ? 5.066 39.188 14.164 1 94.75 841 SER B N 1
ATOM 15734 C CA . SER B 1 841 ? 5.258 39.125 12.719 1 94.75 841 SER B CA 1
ATOM 15735 C C . SER B 1 841 ? 4.152 39.875 11.984 1 94.75 841 SER B C 1
ATOM 15737 O O . SER B 1 841 ? 2.984 39.812 12.383 1 94.75 841 SER B O 1
ATOM 15739 N N . PHE B 1 842 ? 4.516 40.656 11.023 1 94.12 842 PHE B N 1
ATOM 15740 C CA . PHE B 1 842 ? 3.576 41.312 10.141 1 94.12 842 PHE B CA 1
ATOM 15741 C C . PHE B 1 842 ? 3.73 40.812 8.703 1 94.12 842 PHE B C 1
ATOM 15743 O O . PHE B 1 842 ? 3.426 41.531 7.754 1 94.12 842 PHE B O 1
ATOM 15750 N N . ASP B 1 843 ? 4.312 39.656 8.57 1 92.31 843 ASP B N 1
ATOM 15751 C CA . ASP B 1 843 ? 4.406 38.969 7.293 1 92.31 843 ASP B CA 1
ATOM 15752 C C . ASP B 1 843 ? 3.264 37.969 7.133 1 92.31 843 ASP B C 1
ATOM 15754 O O . ASP B 1 843 ? 3.48 36.75 7.176 1 92.31 843 ASP B O 1
ATOM 15758 N N . PHE B 1 844 ? 2.062 38.5 6.859 1 89.94 844 PHE B N 1
ATOM 15759 C CA . PHE B 1 844 ? 0.836 37.719 6.789 1 89.94 844 PHE B CA 1
ATOM 15760 C C . PHE B 1 844 ? 0.609 37.219 5.375 1 89.94 844 PHE B C 1
ATOM 15762 O O . PHE B 1 844 ? 0.908 37.906 4.398 1 89.94 844 PHE B O 1
ATOM 15769 N N . HIS B 1 845 ? 0.144 36 5.309 1 84.56 845 HIS B N 1
ATOM 15770 C CA . HIS B 1 845 ? -0.334 35.344 4.09 1 84.56 845 HIS B CA 1
ATOM 15771 C C . HIS B 1 845 ? -1.745 34.812 4.273 1 84.56 845 HIS B C 1
ATOM 15773 O O . HIS B 1 845 ? -2.303 34.875 5.371 1 84.56 845 HIS B O 1
ATOM 15779 N N . ASP B 1 846 ? -2.346 34.406 3.246 1 76.81 846 ASP B N 1
ATOM 15780 C CA . ASP B 1 846 ? -3.754 34.031 3.309 1 76.81 846 ASP B CA 1
ATOM 15781 C C . ASP B 1 846 ? -3.961 32.844 4.266 1 76.81 846 ASP B C 1
ATOM 15783 O O . ASP B 1 846 ? -4.941 32.812 5.008 1 76.81 846 ASP B O 1
ATOM 15787 N N . GLU B 1 847 ? -3.029 31.984 4.336 1 80.06 847 GLU B N 1
ATOM 15788 C CA . GLU B 1 847 ? -3.316 30.797 5.117 1 80.06 847 GLU B CA 1
ATOM 15789 C C . GLU B 1 847 ? -2.393 30.688 6.328 1 80.06 847 GLU B C 1
ATOM 15791 O O . GLU B 1 847 ? -2.525 29.766 7.137 1 80.06 847 GLU B O 1
ATOM 15796 N N . ARG B 1 848 ? -1.493 31.641 6.41 1 85.75 848 ARG B N 1
ATOM 15797 C CA . ARG B 1 848 ? -0.542 31.531 7.512 1 85.75 848 ARG B CA 1
ATOM 15798 C C . ARG B 1 848 ? 0.202 32.844 7.73 1 85.75 848 ARG B C 1
ATOM 15800 O O . ARG B 1 848 ? 0.007 33.812 6.984 1 85.75 848 ARG B O 1
ATOM 15807 N N . VAL B 1 849 ? 0.932 32.844 8.789 1 91.69 849 VAL B N 1
ATOM 15808 C CA . VAL B 1 849 ? 1.853 33.938 9.086 1 91.69 849 VAL B CA 1
ATOM 15809 C C . VAL B 1 849 ? 3.277 33.406 9.195 1 91.69 849 VAL B C 1
ATOM 15811 O O . VAL B 1 849 ? 3.51 32.375 9.82 1 91.69 849 VAL B O 1
ATOM 15814 N N . ASN B 1 850 ? 4.176 34.062 8.406 1 92.38 850 ASN B N 1
ATOM 15815 C CA . ASN B 1 850 ? 5.566 33.656 8.617 1 92.38 850 ASN B CA 1
ATOM 15816 C C . ASN B 1 850 ? 6.07 34.125 9.992 1 92.38 850 ASN B C 1
ATOM 15818 O O . ASN B 1 850 ? 5.988 35.281 10.336 1 92.38 850 ASN B O 1
ATOM 15822 N N . PRO B 1 851 ? 6.539 33.25 10.766 1 94.31 851 PRO B N 1
ATOM 15823 C CA . PRO B 1 851 ? 6.832 33.562 12.172 1 94.31 851 PRO B CA 1
ATOM 15824 C C . PRO B 1 851 ? 8.039 34.469 12.344 1 94.31 851 PRO B C 1
ATOM 15826 O O . PRO B 1 851 ? 8.922 34.5 11.477 1 94.31 851 PRO B O 1
ATOM 15829 N N . PRO B 1 852 ? 8.086 35.125 13.484 1 95.5 852 PRO B N 1
ATOM 15830 C CA . PRO B 1 852 ? 9.211 36.031 13.742 1 95.5 852 PRO B CA 1
ATOM 15831 C C . PRO B 1 852 ? 10.492 35.281 14.109 1 95.5 852 PRO B C 1
ATOM 15833 O O . PRO B 1 852 ? 11.586 35.844 14.047 1 95.5 852 PRO B O 1
ATOM 15836 N N . TYR B 1 853 ? 10.383 34.031 14.484 1 95.19 853 TYR B N 1
ATOM 15837 C CA . TYR B 1 853 ? 11.555 33.281 14.906 1 95.19 853 TYR B CA 1
ATOM 15838 C C . TYR B 1 853 ? 12.273 32.688 13.703 1 95.19 853 TYR B C 1
ATOM 15840 O O . TYR B 1 853 ? 13.156 31.828 13.859 1 95.19 853 TYR B O 1
ATOM 15848 N N . LEU B 1 854 ? 11.867 33.094 12.531 1 93.75 854 LEU B N 1
ATOM 15849 C CA . LEU B 1 854 ? 12.531 32.75 11.281 1 93.75 854 LEU B CA 1
ATOM 15850 C C . LEU B 1 854 ? 12.812 34 10.445 1 93.75 854 LEU B C 1
ATOM 15852 O O . LEU B 1 854 ? 11.969 34.875 10.359 1 93.75 854 LEU B O 1
ATOM 15856 N N . SER B 1 855 ? 13.969 34 9.859 1 92.62 855 SER B N 1
ATOM 15857 C CA . SER B 1 855 ? 14.336 35.094 8.977 1 92.62 855 SER B CA 1
ATOM 15858 C C . SER B 1 855 ? 14.086 34.75 7.516 1 92.62 855 SER B C 1
ATOM 15860 O O . SER B 1 855 ? 14.305 33.594 7.102 1 92.62 855 SER B O 1
ATOM 15862 N N . ALA B 1 856 ? 13.562 35.688 6.777 1 87.75 856 ALA B N 1
ATOM 15863 C CA . ALA B 1 856 ? 13.289 35.438 5.363 1 87.75 856 ALA B CA 1
ATOM 15864 C C . ALA B 1 856 ? 14.578 35.25 4.574 1 87.75 856 ALA B C 1
ATOM 15866 O O . ALA B 1 856 ? 14.695 34.344 3.762 1 87.75 856 ALA B O 1
ATOM 15867 N N . GLN B 1 857 ? 15.547 36.125 4.859 1 82.75 857 GLN B N 1
ATOM 15868 C CA . GLN B 1 857 ? 16.781 36.094 4.074 1 82.75 857 GLN B CA 1
ATOM 15869 C C . GLN B 1 857 ? 18 36.062 4.977 1 82.75 857 GLN B C 1
ATOM 15871 O O . GLN B 1 857 ? 19.125 36.25 4.508 1 82.75 857 GLN B O 1
ATOM 15876 N N . GLY B 1 858 ? 17.797 35.969 6.227 1 88.44 858 GLY B N 1
ATOM 15877 C CA . GLY B 1 858 ? 18.922 35.875 7.156 1 88.44 858 GLY B CA 1
ATOM 15878 C C . GLY B 1 858 ? 19.406 37.25 7.633 1 88.44 858 GLY B C 1
ATOM 15879 O O . GLY B 1 858 ? 20.234 37.344 8.539 1 88.44 858 GLY B O 1
ATOM 15880 N N . HIS B 1 859 ? 18.953 38.312 7.121 1 88.44 859 HIS B N 1
ATOM 15881 C CA . HIS B 1 859 ? 19.391 39.656 7.461 1 88.44 859 HIS B CA 1
ATOM 15882 C C . HIS B 1 859 ? 19.141 39.969 8.938 1 88.44 859 HIS B C 1
ATOM 15884 O O . HIS B 1 859 ? 20.047 40.438 9.641 1 88.44 859 HIS B O 1
ATOM 15890 N N . GLY B 1 860 ? 17.891 39.75 9.391 1 93 860 GLY B N 1
ATOM 15891 C CA . GLY B 1 860 ? 17.578 39.969 10.789 1 93 860 GLY B CA 1
ATOM 15892 C C . GLY B 1 860 ? 18.422 39.156 11.742 1 93 860 GLY B C 1
ATOM 15893 O O . GLY B 1 860 ? 18.75 39.625 12.836 1 93 860 GLY B O 1
ATOM 15894 N N . THR B 1 861 ? 18.688 37.969 11.336 1 93.25 861 THR B N 1
ATOM 15895 C CA . THR B 1 861 ? 19.531 37.125 12.156 1 93.25 861 THR B CA 1
ATOM 15896 C C . THR B 1 861 ? 20.938 37.719 12.312 1 93.25 861 THR B C 1
ATOM 15898 O O . THR B 1 861 ? 21.5 37.719 13.406 1 93.25 861 THR B O 1
ATOM 15901 N N . THR B 1 862 ? 21.469 38.156 11.25 1 91.44 862 THR B N 1
ATOM 15902 C CA . THR B 1 862 ? 22.781 38.781 11.273 1 91.44 862 THR B CA 1
A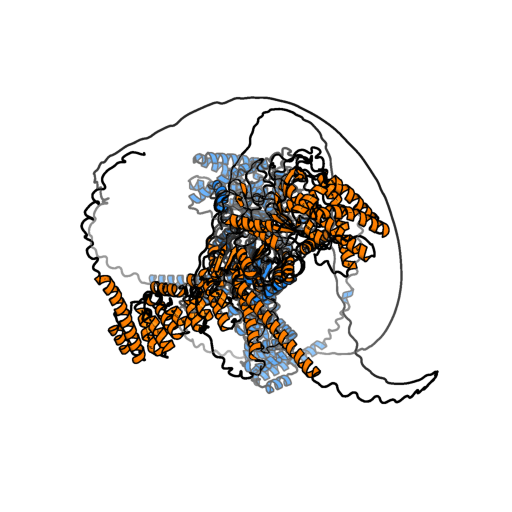TOM 15903 C C . THR B 1 862 ? 22.766 40.031 12.156 1 91.44 862 THR B C 1
ATOM 15905 O O . THR B 1 862 ? 23.703 40.25 12.938 1 91.44 862 THR B O 1
ATOM 15908 N N . MET B 1 863 ? 21.797 40.844 12.039 1 94.56 863 MET B N 1
ATOM 15909 C CA . MET B 1 863 ? 21.672 42.062 12.859 1 94.56 863 MET B CA 1
ATOM 15910 C C . MET B 1 863 ? 21.578 41.688 14.336 1 94.56 863 MET B C 1
ATOM 15912 O O . MET B 1 863 ? 22.203 42.344 15.18 1 94.56 863 MET B O 1
ATOM 15916 N N . ALA B 1 864 ? 20.703 40.75 14.57 1 95.81 864 ALA B N 1
ATOM 15917 C CA . ALA B 1 864 ? 20.578 40.312 15.953 1 95.81 864 ALA B CA 1
ATOM 15918 C C . ALA B 1 864 ? 21.922 39.844 16.5 1 95.81 864 ALA B C 1
ATOM 15920 O O . ALA B 1 864 ? 22.266 40.156 17.641 1 95.81 864 ALA B O 1
ATOM 15921 N N . SER B 1 865 ? 22.625 39.125 15.719 1 93.12 865 SER B N 1
ATOM 15922 C CA . SER B 1 865 ? 23.938 38.625 16.141 1 93.12 865 SER B CA 1
ATOM 15923 C C . SER B 1 865 ? 24.906 39.75 16.422 1 93.12 865 SER B C 1
ATOM 15925 O O . SER B 1 865 ? 25.703 39.688 17.359 1 93.12 865 SER B O 1
ATOM 15927 N N . MET B 1 866 ? 24.938 40.719 15.617 1 92.5 866 MET B N 1
ATOM 15928 C CA . MET B 1 866 ? 25.812 41.875 15.797 1 92.5 866 MET B CA 1
ATOM 15929 C C . MET B 1 866 ? 25.453 42.656 17.062 1 92.5 866 MET B C 1
ATOM 15931 O O . MET B 1 866 ? 26.328 43.125 17.781 1 92.5 866 MET B O 1
ATOM 15935 N N . ILE B 1 867 ? 24.203 42.844 17.297 1 95.31 867 ILE B N 1
ATOM 15936 C CA . ILE B 1 867 ? 23.734 43.5 18.516 1 95.31 867 ILE B CA 1
ATOM 15937 C C . ILE B 1 867 ? 24.25 42.75 19.734 1 95.31 867 ILE B C 1
ATOM 15939 O O . ILE B 1 867 ? 24.812 43.375 20.656 1 95.31 867 ILE B O 1
ATOM 15943 N N . LEU B 1 868 ? 24.062 41.469 19.688 1 95 868 LEU B N 1
ATOM 15944 C CA . LEU B 1 868 ? 24.359 40.656 20.844 1 95 868 LEU B CA 1
ATOM 15945 C C . LEU B 1 868 ? 25.875 40.438 21 1 95 868 LEU B C 1
ATOM 15947 O O . LEU B 1 868 ? 26.344 40.094 22.078 1 95 868 LEU B O 1
ATOM 15951 N N . ARG B 1 869 ? 26.531 40.594 19.938 1 91.19 869 ARG B N 1
ATOM 15952 C CA . ARG B 1 869 ? 28 40.594 20 1 91.19 869 ARG B CA 1
ATOM 15953 C C . ARG B 1 869 ? 28.516 41.719 20.891 1 91.19 869 ARG B C 1
ATOM 15955 O O . ARG B 1 869 ? 29.469 41.5 21.656 1 91.19 869 ARG B O 1
ATOM 15962 N N . VAL B 1 870 ? 27.953 42.812 20.75 1 93.56 870 VAL B N 1
ATOM 15963 C CA . VAL B 1 870 ? 28.344 44 21.516 1 93.56 870 VAL B CA 1
ATOM 15964 C C . VAL B 1 870 ? 27.766 43.938 22.922 1 93.56 870 VAL B C 1
ATOM 15966 O O . VAL B 1 870 ? 28.438 44.281 23.891 1 93.56 870 VAL B O 1
ATOM 15969 N N . CYS B 1 871 ? 26.578 43.469 23.031 1 96.25 871 CYS B N 1
ATOM 15970 C CA . CYS B 1 871 ? 25.891 43.438 24.312 1 96.25 871 CYS B CA 1
ATOM 15971 C C . CYS B 1 871 ? 25.172 42.094 24.5 1 96.25 871 CYS B C 1
ATOM 15973 O O . CYS B 1 871 ? 23.953 42 24.344 1 96.25 871 CYS B O 1
ATOM 15975 N N . PRO B 1 872 ? 25.781 41.094 25.031 1 94.62 872 PRO B N 1
ATOM 15976 C CA . PRO B 1 872 ? 25.203 39.75 25.156 1 94.62 872 PRO B CA 1
ATOM 15977 C C . PRO B 1 872 ? 24.078 39.688 26.203 1 94.62 872 PRO B C 1
ATOM 15979 O O . PRO B 1 872 ? 23.281 38.75 26.203 1 94.62 872 PRO B O 1
ATOM 15982 N N . MET B 1 873 ? 23.984 40.625 27.078 1 94.94 873 MET B N 1
ATOM 15983 C CA . MET B 1 873 ? 22.969 40.656 28.141 1 94.94 873 MET B CA 1
ATOM 15984 C C . MET B 1 873 ? 21.625 41.125 27.609 1 94.94 873 MET B C 1
ATOM 15986 O O . MET B 1 873 ? 20.594 40.906 28.234 1 94.94 873 MET B O 1
ATOM 15990 N N . ALA B 1 874 ? 21.656 41.75 26.516 1 96.06 874 ALA B N 1
ATOM 15991 C CA . ALA B 1 874 ? 20.453 42.375 25.984 1 96.06 874 ALA B CA 1
ATOM 15992 C C . ALA B 1 874 ? 19.469 41.312 25.469 1 96.06 874 ALA B C 1
ATOM 15994 O O . ALA B 1 874 ? 19.859 40.156 25.25 1 96.06 874 ALA B O 1
ATOM 15995 N N . LYS B 1 875 ? 18.219 41.656 25.453 1 96.75 875 LYS B N 1
ATOM 15996 C CA . LYS B 1 875 ? 17.172 40.812 24.875 1 96.75 875 LYS B CA 1
ATOM 15997 C C . LYS B 1 875 ? 16.656 41.406 23.578 1 96.75 875 LYS B C 1
ATOM 15999 O O . LYS B 1 875 ? 16.25 42.562 23.531 1 96.75 875 LYS B O 1
ATOM 16004 N N . VAL B 1 876 ? 16.672 40.562 22.562 1 97.19 876 VAL B N 1
ATOM 16005 C CA . VAL B 1 876 ? 16.219 41.031 21.266 1 97.19 876 VAL B CA 1
ATOM 16006 C C . VAL B 1 876 ? 14.75 40.656 21.047 1 97.19 876 VAL B C 1
ATOM 16008 O O . VAL B 1 876 ? 14.383 39.5 21.234 1 97.19 876 VAL B O 1
ATOM 16011 N N . TYR B 1 877 ? 13.891 41.594 20.781 1 97.44 877 TYR B N 1
ATOM 16012 C CA . TYR B 1 877 ? 12.492 41.406 20.406 1 97.44 877 TYR B CA 1
ATOM 16013 C C . TYR B 1 877 ? 12.305 41.531 18.906 1 97.44 877 TYR B C 1
ATOM 16015 O O . TYR B 1 877 ? 12.148 42.625 18.375 1 97.44 877 TYR B O 1
ATOM 16023 N N . PRO B 1 878 ? 12.234 40.344 18.25 1 97.44 878 PRO B N 1
ATOM 16024 C CA . PRO B 1 878 ? 12.164 40.406 16.797 1 97.44 878 PRO B CA 1
ATOM 16025 C C . PRO B 1 878 ? 10.781 40.812 16.281 1 97.44 878 PRO B C 1
ATOM 16027 O O . PRO B 1 878 ? 9.773 40.281 16.75 1 97.44 878 PRO B O 1
ATOM 16030 N N . ILE B 1 879 ? 10.711 41.75 15.414 1 97.31 879 ILE B N 1
ATOM 16031 C CA . ILE B 1 879 ? 9.508 42.125 14.68 1 97.31 879 ILE B CA 1
ATOM 16032 C C . ILE B 1 879 ? 9.727 41.938 13.188 1 97.31 879 ILE B C 1
ATOM 16034 O O . ILE B 1 879 ? 10.461 42.719 12.562 1 97.31 879 ILE B O 1
ATOM 16038 N N . ARG B 1 880 ? 9.07 41 12.625 1 95.56 880 ARG B N 1
ATOM 16039 C CA . ARG B 1 880 ? 9.305 40.594 11.242 1 95.56 880 ARG B CA 1
ATOM 16040 C C . ARG B 1 880 ? 8.406 41.375 10.289 1 95.56 880 ARG B C 1
ATOM 16042 O O . ARG B 1 880 ? 7.195 41.469 10.492 1 95.56 880 ARG B O 1
ATOM 16049 N N . LEU B 1 881 ? 9.008 41.906 9.273 1 92.94 881 LEU B N 1
ATOM 16050 C CA . LEU B 1 881 ? 8.297 42.625 8.219 1 92.94 881 LEU B CA 1
ATOM 16051 C C . LEU B 1 881 ? 8.227 41.781 6.949 1 92.94 881 LEU B C 1
ATOM 16053 O O . LEU B 1 881 ? 9.148 41.031 6.641 1 92.94 881 LEU B O 1
ATOM 16057 N N . LYS B 1 882 ? 7.094 41.969 6.289 1 87.38 882 LYS B N 1
ATOM 16058 C CA . LYS B 1 882 ? 6.961 41.344 4.98 1 87.38 882 LYS B CA 1
ATOM 16059 C C . LYS B 1 882 ? 7.844 42.031 3.943 1 87.38 882 LYS B C 1
ATOM 16061 O O . LYS B 1 882 ? 7.84 43.25 3.842 1 87.38 882 LYS B O 1
ATOM 16066 N N . THR B 1 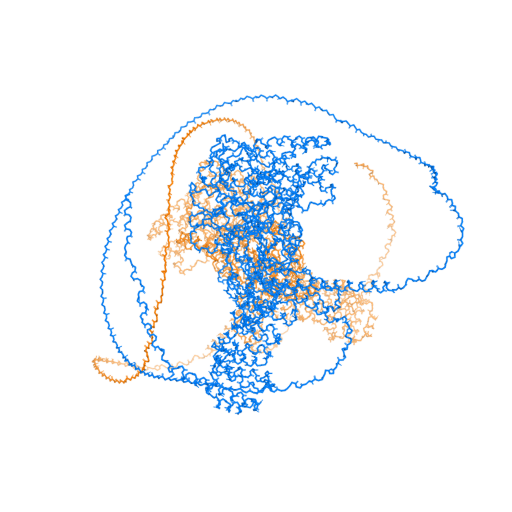883 ? 8.633 41.25 3.295 1 80.19 883 THR B N 1
ATOM 16067 C CA . THR B 1 883 ? 9.531 41.781 2.271 1 80.19 883 THR B CA 1
ATOM 16068 C C . THR B 1 883 ? 9.078 41.344 0.88 1 80.19 883 THR B C 1
ATOM 16070 O O . THR B 1 883 ? 8.484 40.281 0.718 1 80.19 883 THR B O 1
ATOM 16073 N N . TYR B 1 884 ? 9.062 42.219 -0.055 1 74.44 884 TYR B N 1
ATOM 16074 C CA . TYR B 1 884 ? 8.703 41.969 -1.441 1 74.44 884 TYR B CA 1
ATOM 16075 C C . TYR B 1 884 ? 9.891 42.188 -2.369 1 74.44 884 TYR B C 1
ATOM 16077 O O . TYR B 1 884 ? 10.781 42.969 -2.072 1 74.44 884 TYR B O 1
ATOM 16085 N N . ASN B 1 885 ? 9.93 41.312 -3.357 1 65 885 ASN B N 1
ATOM 16086 C CA . ASN B 1 885 ? 10.922 41.562 -4.395 1 65 885 ASN B CA 1
ATOM 16087 C C . ASN B 1 885 ? 10.43 42.625 -5.395 1 65 885 ASN B C 1
ATOM 16089 O O . ASN B 1 885 ? 9.328 42.5 -5.926 1 65 885 ASN B O 1
ATOM 16093 N N . SER B 1 886 ? 11.039 43.719 -5.352 1 58.84 886 SER B N 1
ATOM 16094 C CA . SER B 1 886 ? 10.695 44.719 -6.363 1 58.84 886 SER B CA 1
ATOM 16095 C C . SER B 1 886 ? 11.203 44.281 -7.738 1 58.84 886 SER B C 1
ATOM 16097 O O . SER B 1 886 ? 12.016 43.375 -7.855 1 58.84 886 SER B O 1
ATOM 16099 N N . ALA B 1 887 ? 10.5 44.812 -8.867 1 53.38 887 ALA B N 1
ATOM 16100 C CA . ALA B 1 887 ? 10.852 44.562 -10.258 1 53.38 887 ALA B CA 1
ATOM 16101 C C . ALA B 1 887 ? 12.352 44.75 -10.484 1 53.38 887 ALA B C 1
ATOM 16103 O O . ALA B 1 887 ? 12.945 44.094 -11.336 1 53.38 887 ALA B O 1
ATOM 16104 N N . ASP B 1 888 ? 13.039 45.625 -9.789 1 51.03 888 ASP B N 1
ATOM 16105 C CA . ASP B 1 888 ? 14.461 45.906 -9.984 1 51.03 888 ASP B CA 1
ATOM 16106 C C . ASP B 1 888 ? 15.328 44.969 -9.156 1 51.03 888 ASP B C 1
ATOM 16108 O O . ASP B 1 888 ? 16.547 45.125 -9.094 1 51.03 888 ASP B O 1
ATOM 16112 N N . GLY B 1 889 ? 14.719 43.969 -8.57 1 56.03 889 GLY B N 1
ATOM 16113 C CA . GLY B 1 889 ? 15.453 42.906 -7.891 1 56.03 889 GLY B CA 1
ATOM 16114 C C . GLY B 1 889 ? 15.75 43.25 -6.438 1 56.03 889 GLY B C 1
ATOM 16115 O O . GLY B 1 889 ? 16.391 42.438 -5.738 1 56.03 889 GLY B O 1
ATOM 16116 N N . LYS B 1 890 ? 15.359 44.5 -6.027 1 61.31 890 LYS B N 1
ATOM 16117 C CA . LYS B 1 890 ? 15.633 44.844 -4.637 1 61.31 890 LYS B CA 1
ATOM 16118 C C . LYS B 1 890 ? 14.438 44.531 -3.744 1 61.31 890 LYS B C 1
ATOM 16120 O O . LYS B 1 890 ? 13.289 44.531 -4.203 1 61.31 890 LYS B O 1
ATOM 16125 N N . SER B 1 891 ? 14.742 44.25 -2.428 1 72.56 891 SER B N 1
ATOM 16126 C CA . SER B 1 891 ? 13.695 43.906 -1.465 1 72.56 891 SER B CA 1
ATOM 16127 C C . SER B 1 891 ? 13.07 45.156 -0.88 1 72.56 891 SER B C 1
ATOM 16129 O O . SER B 1 891 ? 13.766 46.156 -0.604 1 72.56 891 SER B O 1
ATOM 16131 N N . THR B 1 892 ? 11.867 45.312 -0.998 1 76.88 892 THR B N 1
ATOM 16132 C CA . THR B 1 892 ? 11.156 46.438 -0.402 1 76.88 892 THR B CA 1
ATOM 16133 C C . THR B 1 892 ? 10.188 45.938 0.679 1 76.88 892 THR B C 1
ATOM 16135 O O . THR B 1 892 ? 9.961 44.75 0.828 1 76.88 892 THR B O 1
ATOM 16138 N N . ILE B 1 893 ? 9.773 46.969 1.612 1 83 893 ILE B N 1
ATOM 16139 C CA . ILE B 1 893 ? 8.875 46.656 2.721 1 83 893 ILE B CA 1
ATOM 16140 C C . ILE B 1 893 ? 7.582 47.469 2.572 1 83 893 ILE B C 1
ATOM 16142 O O . ILE B 1 893 ? 7.559 48.5 1.903 1 83 893 ILE B O 1
ATOM 16146 N N . ASP B 1 894 ? 6.523 47 3.074 1 82.25 894 ASP B N 1
ATOM 16147 C CA . ASP B 1 894 ? 5.23 47.656 3.1 1 82.25 894 ASP B CA 1
ATOM 16148 C C . ASP B 1 894 ? 5.184 48.719 4.203 1 82.25 894 ASP B C 1
ATOM 16150 O O . ASP B 1 894 ? 5.316 48.375 5.387 1 82.25 894 ASP B O 1
ATOM 16154 N N . PRO B 1 895 ? 4.98 50 3.811 1 85.56 895 PRO B N 1
ATOM 16155 C CA . PRO B 1 895 ? 5.012 51.062 4.809 1 85.56 895 PRO B CA 1
ATOM 16156 C C . PRO B 1 895 ? 3.949 50.875 5.891 1 85.56 895 PRO B C 1
ATOM 16158 O O . PRO B 1 895 ? 4.164 51.281 7.039 1 85.56 895 PRO B O 1
ATOM 16161 N N . ARG B 1 896 ? 2.803 50.375 5.512 1 86.56 896 ARG B N 1
ATOM 16162 C CA . ARG B 1 896 ? 1.749 50.188 6.5 1 86.56 896 ARG B CA 1
ATOM 16163 C C . ARG B 1 896 ? 2.195 49.219 7.582 1 86.56 896 ARG B C 1
ATOM 16165 O O . ARG B 1 896 ? 1.939 49.438 8.766 1 86.56 896 ARG B O 1
ATOM 16172 N N . TYR B 1 897 ? 2.814 48.219 7.188 1 91 897 TYR B N 1
ATOM 16173 C CA . TYR B 1 897 ? 3.281 47.219 8.148 1 91 897 TYR B CA 1
ATOM 16174 C C . TYR B 1 897 ? 4.488 47.719 8.922 1 91 897 TYR B C 1
ATOM 16176 O O . TYR B 1 897 ? 4.672 47.406 10.094 1 91 897 TYR B O 1
ATOM 16184 N N . ALA B 1 898 ? 5.207 48.562 8.266 1 91.12 898 ALA B N 1
ATOM 16185 C CA . ALA B 1 898 ? 6.305 49.219 8.984 1 91.12 898 ALA B CA 1
ATOM 16186 C C . ALA B 1 898 ? 5.781 50.062 10.125 1 91.12 898 ALA B C 1
ATOM 16188 O O . ALA B 1 898 ? 6.348 50.094 11.219 1 91.12 898 ALA B O 1
ATOM 16189 N N . ALA B 1 899 ? 4.723 50.812 9.805 1 92.38 899 ALA B N 1
ATOM 16190 C CA . ALA B 1 899 ? 4.098 51.656 10.828 1 92.38 899 ALA B CA 1
ATOM 16191 C C . ALA B 1 899 ? 3.592 50.812 11.992 1 92.38 899 ALA B C 1
ATOM 16193 O O . ALA B 1 899 ? 3.803 51.156 13.156 1 92.38 899 ALA B O 1
ATOM 16194 N N . ARG B 1 900 ? 2.979 49.781 11.648 1 92.75 900 ARG B N 1
ATOM 16195 C CA . ARG B 1 900 ? 2.447 48.875 12.68 1 92.75 900 ARG B CA 1
ATOM 16196 C C . ARG B 1 900 ? 3.572 48.25 13.492 1 92.75 900 ARG B C 1
ATOM 16198 O O . ARG B 1 900 ? 3.422 48 14.688 1 92.75 900 ARG B O 1
ATOM 16205 N N . ALA B 1 901 ? 4.602 47.938 12.844 1 95.19 901 ALA B N 1
ATOM 16206 C CA . ALA B 1 901 ? 5.758 47.344 13.516 1 95.19 901 ALA B CA 1
ATOM 16207 C C . ALA B 1 901 ? 6.359 48.312 14.531 1 95.19 901 ALA B C 1
ATOM 16209 O O . ALA B 1 901 ? 6.703 47.906 15.648 1 95.19 901 ALA B O 1
ATOM 16210 N N . ILE B 1 902 ? 6.516 49.5 14.148 1 94.81 902 ILE B N 1
ATOM 16211 C CA . ILE B 1 902 ? 7.055 50.531 15.047 1 94.81 902 ILE B CA 1
ATOM 16212 C C . ILE B 1 902 ? 6.105 50.719 16.234 1 94.81 902 ILE B C 1
ATOM 16214 O O . ILE B 1 902 ? 6.543 50.812 17.375 1 94.81 902 ILE B O 1
ATOM 16218 N N . GLN B 1 903 ? 4.867 50.781 15.875 1 93.88 903 GLN B N 1
ATOM 16219 C CA . GLN B 1 903 ? 3.887 50.875 16.953 1 93.88 903 GLN B CA 1
ATOM 16220 C C . GLN B 1 903 ? 3.984 49.719 17.906 1 93.88 903 GLN B C 1
ATOM 16222 O O . GLN B 1 903 ? 3.863 49.875 19.125 1 93.88 903 GLN B O 1
ATOM 16227 N N . ALA B 1 904 ? 4.129 48.562 17.406 1 95 904 ALA B N 1
ATOM 16228 C CA . ALA B 1 904 ? 4.27 47.375 18.234 1 95 904 ALA B CA 1
ATOM 16229 C C . ALA B 1 904 ? 5.484 47.469 19.141 1 95 904 ALA B C 1
ATOM 16231 O O . ALA B 1 904 ? 5.445 47.031 20.297 1 95 904 ALA B O 1
ATOM 16232 N N . ALA B 1 905 ? 6.547 47.938 18.609 1 96 905 ALA B N 1
ATOM 16233 C CA . ALA B 1 905 ? 7.75 48.156 19.406 1 96 905 ALA B CA 1
ATOM 16234 C C . ALA B 1 905 ? 7.488 49.125 20.547 1 96 905 ALA B C 1
ATOM 16236 O O . ALA B 1 905 ? 7.949 48.906 21.672 1 96 905 ALA B O 1
ATOM 16237 N N . LEU B 1 906 ? 6.781 50.188 20.266 1 94.44 906 LEU B N 1
ATOM 16238 C CA . LEU B 1 906 ? 6.434 51.188 21.281 1 94.44 906 LEU B CA 1
ATOM 16239 C C . LEU B 1 906 ? 5.531 50.562 22.344 1 94.44 906 LEU B C 1
ATOM 16241 O O . LEU B 1 906 ? 5.734 50.812 23.547 1 94.44 906 LEU B O 1
ATOM 16245 N N . ASP B 1 907 ? 4.559 49.844 21.859 1 92.06 907 ASP B N 1
ATOM 16246 C CA . ASP B 1 907 ? 3.617 49.219 22.781 1 92.06 907 ASP B CA 1
ATOM 16247 C C . ASP B 1 907 ? 4.324 48.219 23.703 1 92.06 907 ASP B C 1
ATOM 16249 O O . ASP B 1 907 ? 3.932 48.062 24.859 1 92.06 907 ASP B O 1
ATOM 16253 N N . LYS B 1 908 ? 5.344 47.562 23.188 1 91.88 908 LYS B N 1
ATOM 16254 C CA . LYS B 1 908 ? 6.125 46.625 23.984 1 91.88 908 LYS B CA 1
ATOM 16255 C C . LYS B 1 908 ? 7.086 47.344 24.922 1 91.88 908 LYS B C 1
ATOM 16257 O O . LYS B 1 908 ? 7.758 46.719 25.734 1 91.88 908 LYS B O 1
ATOM 16262 N N . ASN B 1 909 ? 7.094 48.656 24.859 1 90.38 909 ASN B N 1
ATOM 16263 C CA . ASN B 1 909 ? 8 49.5 25.625 1 90.38 909 ASN B CA 1
ATOM 16264 C C . ASN B 1 909 ? 9.461 49.062 25.438 1 90.38 909 ASN B C 1
ATOM 16266 O O . ASN B 1 909 ? 10.195 48.906 26.406 1 90.38 909 ASN B O 1
ATOM 16270 N N . ALA B 1 910 ? 9.836 48.812 24.234 1 94.19 910 ALA B N 1
ATOM 16271 C CA . ALA B 1 910 ? 11.234 48.531 23.938 1 94.19 910 ALA B CA 1
ATOM 16272 C C . ALA B 1 910 ? 12.125 49.719 24.281 1 94.19 910 ALA B C 1
ATOM 16274 O O . ALA B 1 910 ? 11.742 50.875 24.031 1 94.19 910 ALA B O 1
ATOM 16275 N N . THR B 1 911 ? 13.297 49.406 24.844 1 95.25 911 THR B N 1
ATOM 16276 C CA . THR B 1 911 ? 14.211 50.469 25.219 1 95.25 911 THR B CA 1
ATOM 16277 C C . THR B 1 911 ? 14.852 51.094 23.969 1 95.25 911 THR B C 1
ATOM 16279 O O . THR B 1 911 ? 15.102 52.281 23.922 1 95.25 911 THR B O 1
ATOM 16282 N N . ILE B 1 912 ? 15.188 50.25 23.062 1 97 912 ILE B N 1
ATOM 16283 C CA . ILE B 1 912 ? 15.836 50.656 21.828 1 97 912 ILE B CA 1
ATOM 16284 C C . ILE B 1 912 ? 15.094 50.031 20.641 1 97 912 ILE B C 1
ATOM 16286 O O . ILE B 1 912 ? 14.656 48.875 20.688 1 97 912 ILE B O 1
ATOM 16290 N N . ILE B 1 913 ? 14.867 50.844 19.594 1 97.44 913 ILE B N 1
ATOM 16291 C CA . ILE B 1 913 ? 14.328 50.312 18.328 1 97.44 913 ILE B CA 1
ATOM 16292 C C . ILE B 1 913 ? 15.398 50.375 17.25 1 97.44 913 ILE B C 1
ATOM 16294 O O . ILE B 1 913 ? 15.945 51.438 16.969 1 97.44 913 ILE B O 1
ATOM 16298 N N . SER B 1 914 ? 15.758 49.25 16.75 1 97.06 914 SER B N 1
ATOM 16299 C CA . SER B 1 914 ? 16.766 49.156 15.695 1 97.06 914 SER B CA 1
ATOM 16300 C C . SER B 1 914 ? 16.125 48.875 14.336 1 97.06 914 SER B C 1
ATOM 16302 O O . SER B 1 914 ? 15.406 47.875 14.188 1 97.06 914 SER B O 1
ATOM 16304 N N . MET B 1 915 ? 16.344 49.719 13.312 1 94.38 915 MET B N 1
ATOM 16305 C CA . MET B 1 915 ? 15.781 49.594 11.977 1 94.38 915 MET B CA 1
ATOM 16306 C C . MET B 1 915 ? 16.859 49.781 10.906 1 94.38 915 MET B C 1
ATOM 16308 O O . MET B 1 915 ? 17.328 50.875 10.672 1 94.38 915 MET B O 1
ATOM 16312 N N . SER B 1 916 ? 17.188 48.656 10.258 1 89.12 916 SER B N 1
ATOM 16313 C CA . SER B 1 916 ? 18.203 48.75 9.219 1 89.12 916 SER B CA 1
ATOM 16314 C C . SER B 1 916 ? 17.578 48.688 7.828 1 89.12 916 SER B C 1
ATOM 16316 O O . SER B 1 916 ? 17.953 47.844 7.012 1 89.12 916 SER B O 1
ATOM 16318 N N . TRP B 1 917 ? 16.625 49.438 7.582 1 83.88 917 TRP B N 1
ATOM 16319 C CA . TRP B 1 917 ? 15.969 49.562 6.285 1 83.88 917 TRP B CA 1
ATOM 16320 C C . TRP B 1 917 ? 15.562 51 6.02 1 83.88 917 TRP B C 1
ATOM 16322 O O . TRP B 1 917 ? 15.516 51.844 6.945 1 83.88 917 TRP B O 1
ATOM 16332 N N . THR B 1 918 ? 15.352 51.281 4.809 1 81 918 THR B N 1
ATOM 16333 C CA . THR B 1 918 ? 14.93 52.625 4.414 1 81 918 THR B CA 1
ATOM 16334 C C . THR B 1 918 ? 13.789 52.562 3.404 1 81 918 THR B C 1
ATOM 16336 O O . THR B 1 918 ? 13.656 51.594 2.672 1 81 918 THR B O 1
ATOM 16339 N N . LEU B 1 919 ? 12.906 53.5 3.463 1 81.5 919 LEU B N 1
ATOM 16340 C CA . LEU B 1 919 ? 11.82 53.688 2.514 1 81.5 919 LEU B CA 1
ATOM 16341 C C . LEU B 1 919 ? 11.852 55.094 1.922 1 81.5 919 LEU B C 1
ATOM 16343 O O . LEU B 1 919 ? 12.016 56.062 2.65 1 81.5 919 LEU B O 1
ATOM 16347 N N . PRO B 1 920 ? 11.828 55.188 0.642 1 76 920 PRO B N 1
ATOM 16348 C CA . PRO B 1 920 ? 11.859 56.5 0.021 1 76 920 PRO B CA 1
ATOM 16349 C C . PRO B 1 920 ? 10.664 57.375 0.418 1 76 920 PRO B C 1
ATOM 16351 O O . PRO B 1 920 ? 9.555 56.875 0.562 1 76 920 PRO B O 1
ATOM 16354 N N . ILE B 1 921 ? 10.969 58.656 0.735 1 73.12 921 ILE B N 1
ATOM 16355 C CA . ILE B 1 921 ? 9.898 59.594 1.04 1 73.12 921 ILE B CA 1
ATOM 16356 C C . ILE B 1 921 ? 9.281 60.125 -0.258 1 73.12 921 ILE B C 1
ATOM 16358 O O . ILE B 1 921 ? 9.938 60.844 -1.017 1 73.12 921 ILE B O 1
ATOM 16362 N N . GLU B 1 922 ? 8.984 59.406 -1.232 1 62.47 922 GLU B N 1
ATOM 16363 C CA . GLU B 1 922 ? 8.531 60 -2.494 1 62.47 922 GLU B CA 1
ATOM 16364 C C . GLU B 1 922 ? 7.41 61 -2.264 1 62.47 922 GLU B C 1
ATOM 16366 O O . GLU B 1 922 ? 6.66 60.906 -1.292 1 62.47 922 GLU B O 1
ATOM 16371 N N . SER B 1 923 ? 7.336 62.312 -2.934 1 51.72 923 SER B N 1
ATOM 16372 C CA . SER B 1 923 ? 6.488 63.5 -2.93 1 51.72 923 SER B CA 1
ATOM 16373 C C . SER B 1 923 ? 5.012 63.125 -2.945 1 51.72 923 SER B C 1
ATOM 16375 O O . SER B 1 923 ? 4.145 64 -2.766 1 51.72 923 SER B O 1
ATOM 16377 N N . GLY B 1 924 ? 4.543 62.031 -3.416 1 49.88 924 GLY B N 1
ATOM 16378 C CA . GLY B 1 924 ? 3.105 62.031 -3.619 1 49.88 924 GLY B CA 1
ATOM 16379 C C . GLY B 1 924 ? 2.338 61.531 -2.404 1 49.88 924 GLY B C 1
ATOM 16380 O O . GLY B 1 924 ? 2.932 61.031 -1.452 1 49.88 924 GLY B O 1
ATOM 16381 N N . LYS B 1 925 ? 0.966 62.031 -2.25 1 50.59 925 LYS B N 1
ATOM 16382 C CA . LYS B 1 925 ? -0.082 61.812 -1.253 1 50.59 925 LYS B CA 1
ATOM 16383 C C . LYS B 1 925 ? -0.274 60.344 -0.946 1 50.59 925 LYS B C 1
ATOM 16385 O O . LYS B 1 925 ? -1.133 59.688 -1.539 1 50.59 925 LYS B O 1
ATOM 16390 N N . ASP B 1 926 ? 0.791 59.5 -0.508 1 59.72 926 ASP B N 1
ATOM 16391 C CA . ASP B 1 926 ? 0.543 58.094 -0.203 1 59.72 926 ASP B CA 1
ATOM 16392 C C . ASP B 1 926 ? 0.121 57.938 1.253 1 59.72 926 ASP B C 1
ATOM 16394 O O . ASP B 1 926 ? 0.87 58.281 2.17 1 59.72 926 ASP B O 1
ATOM 16398 N N . HIS B 1 927 ? -1.215 57.812 1.547 1 59.12 927 HIS B N 1
ATOM 16399 C CA . HIS B 1 927 ? -1.855 57.656 2.844 1 59.12 927 HIS B CA 1
ATOM 16400 C C . HIS B 1 927 ? -1.052 56.688 3.729 1 59.12 927 HIS B C 1
ATOM 16402 O O . HIS B 1 927 ? -0.985 56.875 4.945 1 59.12 927 HIS B O 1
ATOM 16408 N N . MET B 1 928 ? -0.323 55.75 3.182 1 64.69 928 MET B N 1
ATOM 16409 C CA . MET B 1 928 ? 0.429 54.75 3.943 1 64.69 928 MET B CA 1
ATOM 16410 C C . MET B 1 928 ? 1.682 55.375 4.555 1 64.69 928 MET B C 1
ATOM 16412 O O . MET B 1 928 ? 2.068 55.031 5.672 1 64.69 928 MET B O 1
ATOM 16416 N N . LYS B 1 929 ? 2.076 56.344 3.996 1 70.88 929 LYS B N 1
ATOM 16417 C CA . LYS B 1 929 ? 3.271 57 4.496 1 70.88 929 LYS B CA 1
ATOM 16418 C C . LYS B 1 929 ? 2.916 58.062 5.559 1 70.88 929 LYS B C 1
ATOM 16420 O O . LYS B 1 929 ? 3.748 58.406 6.398 1 70.88 929 LYS B O 1
ATOM 16425 N N . GLU B 1 930 ? 1.516 58.281 5.516 1 80.12 930 GLU B N 1
ATOM 16426 C CA . GLU B 1 930 ? 1.054 59.156 6.574 1 80.12 930 GLU B CA 1
ATOM 16427 C C . GLU B 1 930 ? 1.035 58.469 7.926 1 80.12 930 GLU B C 1
ATOM 16429 O O . GLU B 1 930 ? 1.405 59.062 8.945 1 80.12 930 GLU B O 1
ATOM 16434 N N . GLU B 1 931 ? 0.646 57.219 7.883 1 86.12 931 GLU B N 1
ATOM 16435 C CA . GLU B 1 931 ? 0.638 56.438 9.117 1 86.12 931 GLU B CA 1
ATOM 16436 C C . GLU B 1 931 ? 2.053 56.219 9.648 1 86.12 931 GLU B C 1
ATOM 16438 O O . GLU B 1 931 ? 2.283 56.281 10.859 1 86.12 931 GLU B O 1
ATOM 16443 N N . LEU B 1 932 ? 2.904 55.969 8.719 1 89.56 932 LEU B N 1
ATOM 16444 C CA . LEU B 1 932 ? 4.301 55.781 9.102 1 89.56 932 LEU B CA 1
ATOM 16445 C C . LEU B 1 932 ? 4.871 57.062 9.688 1 89.56 932 LEU B C 1
ATOM 16447 O O . LEU B 1 932 ? 5.555 57.031 10.719 1 89.56 932 LEU B O 1
ATOM 16451 N N . HIS B 1 933 ? 4.539 58.125 9.094 1 89.75 933 HIS B N 1
ATOM 16452 C CA . HIS B 1 933 ? 4.992 59.438 9.57 1 89.75 933 HIS B CA 1
ATOM 16453 C C . HIS B 1 933 ? 4.445 59.719 10.969 1 89.75 933 HIS B C 1
ATOM 16455 O O . HIS B 1 933 ? 5.176 60.188 11.844 1 89.75 933 HIS B O 1
ATOM 16461 N N . ALA B 1 934 ? 3.203 59.438 11.094 1 91.44 934 ALA B N 1
ATOM 16462 C CA . ALA B 1 934 ? 2.541 59.719 12.359 1 91.44 934 ALA B CA 1
ATOM 16463 C C . ALA B 1 934 ? 3.152 58.906 13.5 1 91.44 934 ALA B C 1
ATOM 16465 O O . ALA B 1 934 ? 3.363 59.438 14.602 1 91.44 934 ALA B O 1
ATOM 16466 N N . VAL B 1 935 ? 3.365 57.656 13.289 1 93.5 935 VAL B N 1
ATOM 16467 C CA . VAL B 1 935 ? 3.898 56.812 14.352 1 93.5 935 VAL B CA 1
ATOM 16468 C C . VAL B 1 935 ? 5.34 57.219 14.656 1 93.5 935 VAL B C 1
ATOM 16470 O O . VAL B 1 935 ? 5.754 57.219 15.82 1 93.5 935 VAL B O 1
ATOM 16473 N N . LEU B 1 936 ? 6.109 57.562 13.695 1 93.12 936 LEU B N 1
ATOM 16474 C CA . LEU B 1 936 ? 7.48 58.031 13.891 1 93.12 936 LEU B CA 1
ATOM 16475 C C . LEU B 1 936 ? 7.512 59.344 14.656 1 93.12 936 LEU B C 1
ATOM 16477 O O . LEU B 1 936 ? 8.375 59.562 15.516 1 93.12 936 LEU B O 1
ATOM 16481 N N . LYS B 1 937 ? 6.605 60.188 14.336 1 93.12 937 LYS B N 1
ATOM 16482 C CA . LYS B 1 937 ? 6.504 61.469 15.055 1 93.12 937 LYS B CA 1
ATOM 16483 C C . LYS B 1 937 ? 6.211 61.219 16.531 1 93.12 937 LYS B C 1
ATOM 16485 O O . LYS B 1 937 ? 6.805 61.875 17.406 1 93.12 937 LYS B O 1
ATOM 16490 N N . ARG B 1 938 ? 5.352 60.344 16.719 1 92.38 938 ARG B N 1
ATOM 16491 C CA . ARG B 1 938 ? 5.043 60 18.109 1 92.38 938 ARG B CA 1
ATOM 16492 C C . ARG B 1 938 ? 6.27 59.438 18.812 1 92.38 938 ARG B C 1
ATOM 16494 O O . ARG B 1 938 ? 6.504 59.75 19.984 1 92.38 938 ARG B O 1
ATOM 16501 N N . ALA B 1 939 ? 6.977 58.625 18.125 1 93.69 939 ALA B N 1
ATOM 16502 C CA . ALA B 1 939 ? 8.188 58.062 18.703 1 93.69 939 ALA B CA 1
ATOM 16503 C C . ALA B 1 939 ? 9.211 59.156 19.016 1 93.69 939 ALA B C 1
ATOM 16505 O O . ALA B 1 939 ? 9.875 59.094 20.062 1 93.69 939 ALA B O 1
ATOM 16506 N N . VAL B 1 940 ? 9.328 60.125 18.172 1 93.56 940 VAL B N 1
ATOM 16507 C CA . VAL B 1 940 ? 10.266 61.219 18.328 1 93.56 940 VAL B CA 1
ATOM 16508 C C . VAL B 1 940 ? 9.828 62.094 19.5 1 93.56 940 VAL B C 1
ATOM 16510 O O . VAL B 1 940 ? 10.656 62.5 20.328 1 93.56 940 VAL B O 1
ATOM 16513 N N . GLU B 1 941 ? 8.586 62.344 19.547 1 92.44 941 GLU B N 1
ATOM 16514 C CA . GLU B 1 941 ? 8.047 63.188 20.609 1 92.44 941 GLU B CA 1
ATOM 16515 C C . GLU B 1 941 ? 8.195 62.5 21.969 1 92.44 941 GLU B C 1
ATOM 16517 O O . GLU B 1 941 ? 8.383 63.188 22.984 1 92.44 941 GLU B O 1
ATOM 16522 N N . ASN B 1 942 ? 8.086 61.25 21.922 1 91.62 942 ASN B N 1
ATOM 16523 C CA . ASN B 1 942 ? 8.242 60.531 23.172 1 91.62 942 ASN B CA 1
ATOM 16524 C C . ASN B 1 942 ? 9.711 60.219 23.469 1 91.62 942 ASN B C 1
ATOM 16526 O O . ASN B 1 942 ? 10.023 59.531 24.438 1 91.62 942 ASN B O 1
ATOM 16530 N N . LYS B 1 943 ? 10.633 60.688 22.641 1 92.81 943 LYS B N 1
ATOM 16531 C CA . LYS B 1 943 ? 12.078 60.594 22.797 1 92.81 943 LYS B CA 1
ATOM 16532 C C . LYS B 1 943 ? 12.539 59.156 22.891 1 92.81 943 LYS B C 1
ATOM 16534 O O . LYS B 1 943 ? 13.328 58.812 23.766 1 92.81 943 LYS B O 1
ATOM 16539 N N . VAL B 1 944 ? 11.93 58.344 22.031 1 93.62 944 VAL B N 1
ATOM 16540 C CA . VAL B 1 944 ? 12.336 56.938 21.938 1 93.62 944 VAL B CA 1
ATOM 16541 C C . VAL B 1 944 ? 13.711 56.844 21.281 1 93.62 944 VAL B C 1
ATOM 16543 O O . VAL B 1 944 ? 14.016 57.594 20.359 1 93.62 944 VAL B O 1
ATOM 16546 N N . LEU B 1 945 ? 14.547 56 21.828 1 95.5 945 LEU B N 1
ATOM 16547 C CA . LEU B 1 945 ? 15.883 55.781 21.266 1 95.5 945 LEU B CA 1
ATOM 16548 C C . LEU B 1 945 ? 15.812 54.906 20.031 1 95.5 945 LEU B C 1
ATOM 16550 O O . LEU B 1 945 ? 15.562 53.688 20.125 1 95.5 945 LEU B O 1
ATOM 16554 N N . MET B 1 946 ? 16.047 55.5 18.781 1 96.44 946 MET B N 1
ATOM 16555 C CA . MET B 1 946 ? 15.883 54.812 17.516 1 96.44 946 MET B CA 1
ATOM 16556 C C . MET B 1 946 ? 17.172 54.844 16.703 1 96.44 946 MET B C 1
ATOM 16558 O O . MET B 1 946 ? 17.797 55.906 16.578 1 96.44 946 MET B O 1
ATOM 16562 N N . PHE B 1 947 ? 17.609 53.688 16.281 1 95.19 947 PHE B N 1
ATOM 16563 C CA . PHE B 1 947 ? 18.797 53.562 15.445 1 95.19 947 PHE B CA 1
ATOM 16564 C C . PHE B 1 947 ? 18.406 53.219 14.016 1 95.19 947 PHE B C 1
ATOM 16566 O O . PHE B 1 947 ? 17.578 52.312 13.781 1 95.19 947 PHE B O 1
ATOM 16573 N N . CYS B 1 948 ? 18.891 53.875 13.016 1 91.62 948 CYS B N 1
ATOM 16574 C CA . CYS B 1 948 ? 18.609 53.625 11.602 1 91.62 948 CYS B CA 1
ATOM 16575 C C . CYS B 1 948 ? 19.891 53.719 10.781 1 91.62 948 CYS B C 1
ATOM 16577 O O . CYS B 1 948 ? 20.844 54.406 11.172 1 91.62 948 CYS B O 1
ATOM 16579 N N . SER B 1 949 ? 19.828 52.938 9.742 1 85.88 949 SER B N 1
ATOM 16580 C CA . SER B 1 949 ? 20.969 53 8.836 1 85.88 949 SER B CA 1
ATOM 16581 C C . SER B 1 949 ? 20.859 54.188 7.883 1 85.88 949 SER B C 1
ATOM 16583 O O . SER B 1 949 ? 19.75 54.562 7.48 1 85.88 949 SER B O 1
ATOM 16585 N N . ALA B 1 950 ? 22.016 54.688 7.605 1 76.88 950 ALA B N 1
ATOM 16586 C CA . ALA B 1 950 ? 22.062 55.688 6.531 1 76.88 950 ALA B CA 1
ATOM 16587 C C . ALA B 1 950 ? 21.859 55.031 5.172 1 76.88 950 ALA B C 1
ATOM 16589 O O . ALA B 1 950 ? 22.266 53.875 4.961 1 76.88 950 ALA B O 1
ATOM 16590 N N . PRO B 1 951 ? 21.062 55.625 4.285 1 68.06 951 PRO B N 1
ATOM 16591 C CA . PRO B 1 951 ? 20.875 55 2.973 1 68.06 951 PRO B CA 1
ATOM 16592 C C . PRO B 1 951 ? 22.172 54.781 2.217 1 68.06 951 PRO B C 1
ATOM 16594 O O . PRO B 1 951 ? 23.016 55.688 2.174 1 68.06 951 PRO B O 1
ATOM 16597 N N . ASP B 1 952 ? 22.531 53.531 1.943 1 62.66 952 ASP B N 1
ATOM 16598 C CA . ASP B 1 952 ? 23.781 53.25 1.24 1 62.66 952 ASP B CA 1
ATOM 16599 C C . ASP B 1 952 ? 23.656 53.562 -0.248 1 62.66 952 ASP B C 1
ATOM 16601 O O . ASP B 1 952 ? 23.828 52.688 -1.094 1 62.66 952 ASP B O 1
ATOM 16605 N N . LYS B 1 953 ? 23.031 54.594 -0.533 1 61.16 953 LYS B N 1
ATOM 16606 C CA . LYS B 1 953 ? 22.859 54.969 -1.933 1 61.16 953 LYS B CA 1
ATOM 16607 C C . LYS B 1 953 ? 23.859 56.062 -2.342 1 61.16 953 LYS B C 1
ATOM 16609 O O . LYS B 1 953 ? 23.719 56.656 -3.406 1 61.16 953 LYS B O 1
ATOM 16614 N N . GLY B 1 954 ? 24.859 56.281 -1.524 1 57.88 954 GLY B N 1
ATOM 16615 C CA . GLY B 1 954 ? 25.859 57.281 -1.892 1 57.88 954 GLY B CA 1
ATOM 16616 C C . GLY B 1 954 ? 25.594 58.656 -1.304 1 57.88 954 GLY B C 1
ATOM 16617 O O . GLY B 1 954 ? 24.812 58.781 -0.363 1 57.88 954 GLY B O 1
ATOM 16618 N N . LYS B 1 955 ? 26.25 59.625 -1.631 1 52.09 955 LYS B N 1
ATOM 16619 C CA . LYS B 1 955 ? 26.266 61 -1.073 1 52.09 955 LYS B CA 1
ATOM 16620 C C . LYS B 1 955 ? 25.016 61.781 -1.462 1 52.09 955 LYS B C 1
ATOM 16622 O O . LYS B 1 955 ? 25.078 62.969 -1.665 1 52.09 955 LYS B O 1
ATOM 16627 N N . PHE B 1 956 ? 23.906 60.969 -1.649 1 52.94 956 PHE B N 1
ATOM 16628 C CA . PHE B 1 956 ? 22.703 61.688 -2.119 1 52.94 956 PHE B CA 1
ATOM 16629 C C . PHE B 1 956 ? 21.922 62.25 -0.948 1 52.94 956 PHE B C 1
ATOM 16631 O O . PHE B 1 956 ? 22.078 61.812 0.19 1 52.94 956 PHE B O 1
ATOM 16638 N N . THR B 1 957 ? 21.188 63.5 -1.225 1 53.28 957 THR B N 1
ATOM 16639 C CA . THR B 1 957 ? 20.516 64.375 -0.264 1 53.28 957 THR B CA 1
ATOM 16640 C C . THR B 1 957 ? 19.109 63.844 0.011 1 53.28 957 THR B C 1
ATOM 16642 O O . THR B 1 957 ? 18.391 64.438 0.835 1 53.28 957 THR B O 1
ATOM 16645 N N . GLU B 1 958 ? 18.656 62.906 -0.744 1 58.22 958 GLU B N 1
ATOM 16646 C CA . GLU B 1 958 ? 17.25 62.562 -0.551 1 58.22 958 GLU B CA 1
ATOM 16647 C C . GLU B 1 958 ? 17.031 61.875 0.797 1 58.22 958 GLU B C 1
ATOM 16649 O O . GLU B 1 958 ? 17.891 61.125 1.26 1 58.22 958 GLU B O 1
ATOM 16654 N N . LEU B 1 959 ? 15.938 62.344 1.529 1 69.06 959 LEU B N 1
ATOM 16655 C CA . LEU B 1 959 ? 15.672 61.844 2.877 1 69.06 959 LEU B CA 1
ATOM 16656 C C . LEU B 1 959 ? 14.742 60.656 2.842 1 69.06 959 LEU B C 1
ATOM 16658 O O . LEU B 1 959 ? 13.797 60.594 2.049 1 69.06 959 LEU B O 1
ATOM 16662 N N . ASP B 1 960 ? 15.102 59.625 3.34 1 79.62 960 ASP B N 1
ATOM 16663 C CA . ASP B 1 960 ? 14.328 58.406 3.434 1 79.62 960 ASP B CA 1
ATOM 16664 C C . ASP B 1 960 ? 13.82 58.156 4.855 1 79.62 960 ASP B C 1
ATOM 16666 O O . ASP B 1 960 ? 14.406 58.688 5.816 1 79.62 960 ASP B O 1
ATOM 16670 N N . TYR B 1 961 ? 12.555 57.625 4.941 1 84.12 961 TYR B N 1
ATOM 16671 C CA . TYR B 1 961 ? 12.156 57.094 6.238 1 84.12 961 TYR B CA 1
ATOM 16672 C C . TYR B 1 961 ? 13.102 55.969 6.672 1 84.12 961 TYR B C 1
ATOM 16674 O O . TYR B 1 961 ? 13.648 55.25 5.832 1 84.12 961 TYR B O 1
ATOM 16682 N N . PRO B 1 962 ? 13.219 55.812 7.934 1 86.12 962 PRO B N 1
ATOM 16683 C CA . PRO B 1 962 ? 12.461 56.438 9.031 1 86.12 962 PRO B CA 1
ATOM 16684 C C . PRO B 1 962 ? 13.07 57.75 9.523 1 86.12 962 PRO B C 1
ATOM 16686 O O . PRO B 1 962 ? 12.383 58.562 10.141 1 86.12 962 PRO B O 1
ATOM 16689 N N . SER B 1 963 ? 14.344 58 9.273 1 82.38 963 SER B N 1
ATOM 16690 C CA . SER B 1 963 ? 15.039 59.094 9.953 1 82.38 963 SER B CA 1
ATOM 16691 C C . SER B 1 963 ? 14.992 60.375 9.125 1 82.38 963 SER B C 1
ATOM 16693 O O . SER B 1 963 ? 15.211 61.469 9.656 1 82.38 963 SER B O 1
ATOM 16695 N N . GLY B 1 964 ? 14.617 60.344 7.961 1 79.12 964 GLY B N 1
ATOM 16696 C CA . GLY B 1 964 ? 14.711 61.438 7.023 1 79.12 964 GLY B CA 1
ATOM 16697 C C . GLY B 1 964 ? 14.062 62.719 7.539 1 79.12 964 GLY B C 1
ATOM 16698 O O . GLY B 1 964 ? 14.703 63.781 7.578 1 79.12 964 GLY B O 1
ATOM 16699 N N . PRO B 1 965 ? 12.891 62.656 8.016 1 82.19 965 PRO B N 1
ATOM 16700 C CA . PRO B 1 965 ? 12.195 63.844 8.477 1 82.19 965 PRO B CA 1
ATOM 16701 C C . PRO B 1 965 ? 12.797 64.438 9.758 1 82.19 965 PRO B C 1
ATOM 16703 O O . PRO B 1 965 ? 12.695 65.625 10.008 1 82.19 965 PRO B O 1
ATOM 16706 N N . TRP B 1 966 ? 13.391 63.594 10.562 1 86.81 966 TRP B N 1
ATOM 16707 C CA . TRP B 1 966 ? 13.961 64 11.828 1 86.81 966 TRP B CA 1
ATOM 16708 C C . TRP B 1 966 ? 15.367 63.438 12.008 1 86.81 966 TRP B C 1
ATOM 16710 O O . TRP B 1 966 ? 15.609 62.656 12.93 1 86.81 966 TRP B O 1
ATOM 16720 N N . PRO B 1 967 ? 16.297 63.875 11.312 1 81.5 967 PRO B N 1
ATOM 16721 C CA . PRO B 1 967 ? 17.625 63.25 11.359 1 81.5 967 PRO B CA 1
ATOM 16722 C C . PRO B 1 967 ? 18.297 63.406 12.727 1 81.5 967 PRO B C 1
ATOM 16724 O O . PRO B 1 967 ? 19.047 62.531 13.141 1 81.5 967 PRO B O 1
ATOM 16727 N N . ASN B 1 968 ? 18.016 64.5 13.5 1 84.62 968 ASN B N 1
ATOM 16728 C CA . ASN B 1 968 ? 18.688 64.75 14.766 1 84.62 968 ASN B CA 1
ATOM 16729 C C . ASN B 1 968 ? 18.047 63.938 15.906 1 84.62 968 ASN B C 1
ATOM 16731 O O . ASN B 1 968 ? 18.625 63.844 16.984 1 84.62 968 ASN B O 1
ATOM 16735 N N . SER B 1 969 ? 16.891 63.469 15.609 1 90 969 SER B N 1
ATOM 16736 C CA . SER B 1 969 ? 16.188 62.719 16.656 1 90 969 SER B CA 1
ATOM 16737 C C . SER B 1 969 ? 16.516 61.219 16.578 1 90 969 SER B C 1
ATOM 16739 O O . SER B 1 969 ? 16.078 60.438 17.438 1 90 969 SER B O 1
ATOM 16741 N N . PHE B 1 970 ? 17.234 60.875 15.531 1 91.62 970 PHE B N 1
ATOM 16742 C CA . PHE B 1 970 ? 17.641 59.5 15.312 1 91.62 970 PHE B CA 1
ATOM 16743 C C . PHE B 1 970 ? 19.141 59.344 15.461 1 91.62 970 PHE B C 1
ATOM 16745 O O . PHE B 1 970 ? 19.891 60.344 15.391 1 91.62 970 PHE B O 1
ATOM 16752 N N . PHE B 1 971 ? 19.531 58.156 15.844 1 92.81 971 PHE B N 1
ATOM 16753 C CA . PHE B 1 971 ? 20.922 57.75 15.602 1 92.81 971 PHE B CA 1
ATOM 16754 C C . PHE B 1 971 ? 21.094 57.219 14.188 1 92.81 971 PHE B C 1
ATOM 16756 O O . PHE B 1 971 ? 20.844 56.062 13.922 1 92.81 971 PHE B O 1
ATOM 16763 N N . ARG B 1 972 ? 21.391 58.094 13.32 1 90 972 ARG B N 1
ATOM 16764 C CA . ARG B 1 972 ? 21.688 57.688 11.953 1 90 972 ARG B CA 1
ATOM 16765 C C . ARG B 1 972 ? 23.141 57.25 11.812 1 90 972 ARG B C 1
ATOM 16767 O O . ARG B 1 972 ? 24.062 58.062 11.852 1 90 972 ARG B O 1
ATOM 16774 N N . ILE B 1 973 ? 23.328 55.938 11.57 1 89.5 973 ILE B N 1
ATOM 16775 C CA . ILE B 1 973 ? 24.656 55.375 11.672 1 89.5 973 ILE B CA 1
ATOM 16776 C C . ILE B 1 973 ? 25.188 55.031 10.273 1 89.5 973 ILE B C 1
ATOM 16778 O O . ILE B 1 973 ? 24.484 54.469 9.453 1 89.5 973 ILE B O 1
ATOM 16782 N N . GLY B 1 974 ? 26.375 55.5 9.969 1 85.62 974 GLY B N 1
ATOM 16783 C CA . GLY B 1 974 ? 27.078 55.125 8.75 1 85.62 974 GLY B CA 1
ATOM 16784 C C . GLY B 1 974 ? 28.141 54.062 8.961 1 85.62 974 GLY B C 1
ATOM 16785 O O . GLY B 1 974 ? 28.531 53.781 10.094 1 85.62 974 GLY B O 1
ATOM 16786 N N . ALA B 1 975 ? 28.594 53.469 7.832 1 85.25 975 ALA B N 1
ATOM 16787 C CA . ALA B 1 975 ? 29.578 52.375 7.898 1 85.25 975 ALA B CA 1
ATOM 16788 C C . ALA B 1 975 ? 31 52.906 7.762 1 85.25 975 ALA B C 1
ATOM 16790 O O . ALA B 1 975 ? 31.234 53.844 6.988 1 85.25 975 ALA B O 1
ATOM 16791 N N . ALA B 1 976 ? 31.812 52.312 8.555 1 81.88 976 ALA B N 1
ATOM 16792 C CA . ALA B 1 976 ? 33.219 52.656 8.508 1 81.88 976 ALA B CA 1
ATOM 16793 C C . ALA B 1 976 ? 34.094 51.438 8.195 1 81.88 976 ALA B C 1
ATOM 16795 O O . ALA B 1 976 ? 33.688 50.312 8.477 1 81.88 976 ALA B O 1
ATOM 16796 N N . TYR B 1 977 ? 35.156 51.719 7.617 1 76.69 977 TYR B N 1
ATOM 16797 C CA . TYR B 1 977 ? 36.188 50.688 7.484 1 76.69 977 TYR B CA 1
ATOM 16798 C C . TYR B 1 977 ? 36.875 50.438 8.82 1 76.69 977 TYR B C 1
ATOM 16800 O O . TYR B 1 977 ? 36.656 51.188 9.789 1 76.69 977 TYR B O 1
ATOM 16808 N N . SER B 1 978 ? 37.656 49.438 8.875 1 74.06 978 SER B N 1
ATOM 16809 C CA . SER B 1 978 ? 38.344 49.031 10.109 1 74.06 978 SER B CA 1
ATOM 16810 C C . SER B 1 978 ? 39.281 50.125 10.594 1 74.06 978 SER B C 1
ATOM 16812 O O . SER B 1 978 ? 39.531 50.25 11.789 1 74.06 978 SER B O 1
ATOM 16814 N N . ASN B 1 979 ? 39.656 50.906 9.711 1 70.5 979 ASN B N 1
ATOM 16815 C CA . ASN B 1 979 ? 40.594 51.969 10.062 1 70.5 979 ASN B CA 1
ATOM 16816 C C . ASN B 1 979 ? 39.875 53.25 10.484 1 70.5 979 ASN B C 1
ATOM 16818 O O . ASN B 1 979 ? 40.531 54.25 10.797 1 70.5 979 ASN B O 1
ATOM 16822 N N . GLY B 1 980 ? 38.594 53.219 10.445 1 74.88 980 GLY B N 1
ATOM 16823 C CA . GLY B 1 980 ? 37.812 54.344 10.93 1 74.88 980 GLY B CA 1
ATOM 16824 C C . GLY B 1 980 ? 37.406 55.281 9.82 1 74.88 980 GLY B C 1
ATOM 16825 O O . GLY B 1 980 ? 36.688 56.281 10.07 1 74.88 980 GLY B O 1
ATOM 16826 N N . THR B 1 981 ? 37.781 54.969 8.656 1 73.69 981 THR B N 1
ATOM 16827 C CA . THR B 1 981 ? 37.375 55.844 7.539 1 73.69 981 THR B CA 1
ATOM 16828 C C . THR B 1 981 ? 35.969 55.531 7.078 1 73.69 981 THR B C 1
ATOM 16830 O O . THR B 1 981 ? 35.5 54.375 7.195 1 73.69 981 THR B O 1
ATOM 16833 N N . VAL B 1 982 ? 35.375 56.594 6.566 1 77.69 982 VAL B N 1
ATOM 16834 C CA . VAL B 1 982 ? 33.969 56.5 6.18 1 77.69 982 VAL B CA 1
ATOM 16835 C C . VAL B 1 982 ? 33.844 55.656 4.91 1 77.69 982 VAL B C 1
ATOM 16837 O O . VAL B 1 982 ? 34.656 55.781 3.994 1 77.69 982 VAL B O 1
ATOM 16840 N N . PHE B 1 983 ? 32.906 54.75 4.883 1 76.19 983 PHE B N 1
ATOM 16841 C CA . PHE B 1 983 ? 32.531 53.969 3.713 1 76.19 983 PHE B CA 1
ATOM 16842 C C . PHE B 1 983 ? 32 54.844 2.6 1 76.19 983 PHE B C 1
ATOM 16844 O O . PHE B 1 983 ? 31.234 55.781 2.859 1 76.19 983 PHE B O 1
ATOM 16851 N N . GLN B 1 984 ? 32.375 54.656 1.475 1 69 984 GLN B N 1
ATOM 16852 C CA . GLN B 1 984 ? 32.156 55.562 0.339 1 69 984 GLN B CA 1
ATOM 16853 C C . GLN B 1 984 ? 30.672 55.719 0.056 1 69 984 GLN B C 1
ATOM 16855 O O . GLN B 1 984 ? 30.25 56.75 -0.481 1 69 984 GLN B O 1
ATOM 16860 N N . TRP B 1 985 ? 29.891 54.812 0.411 1 71.81 985 TRP B N 1
ATOM 16861 C CA . TRP B 1 985 ? 28.469 54.875 0.062 1 71.81 985 TRP B CA 1
ATOM 16862 C C . TRP B 1 985 ? 27.656 55.469 1.203 1 71.81 985 TRP B C 1
ATOM 16864 O O . TRP B 1 985 ? 26.438 55.625 1.102 1 71.81 985 TRP B O 1
ATOM 16874 N N . THR B 1 986 ? 28.312 55.875 2.254 1 73.5 986 THR B N 1
ATOM 16875 C CA . THR B 1 986 ? 27.672 56.531 3.383 1 73.5 986 THR B CA 1
ATOM 16876 C C . THR B 1 986 ? 27.422 58 3.084 1 73.5 986 THR B C 1
ATOM 16878 O O . THR B 1 986 ? 28.328 58.719 2.625 1 73.5 986 THR B O 1
ATOM 16881 N N . PRO B 1 987 ? 26.156 58.406 3.236 1 68.5 987 PRO B N 1
ATOM 16882 C CA . PRO B 1 987 ? 25.891 59.812 2.994 1 68.5 987 PRO B CA 1
ATOM 16883 C C . PRO B 1 987 ? 26.656 60.719 3.961 1 68.5 987 PRO B C 1
ATOM 16885 O O . PRO B 1 987 ? 27.031 60.281 5.051 1 68.5 987 PRO B O 1
ATOM 16888 N N . GLU B 1 988 ? 26.922 62 3.564 1 63.84 988 GLU B N 1
ATOM 16889 C CA . GLU B 1 988 ? 27.703 62.938 4.379 1 63.84 988 GLU B CA 1
ATOM 16890 C C . GLU B 1 988 ? 26.797 63.719 5.328 1 63.84 988 GLU B C 1
ATOM 16892 O O . GLU B 1 988 ? 27.234 64.188 6.383 1 63.84 988 GLU B O 1
ATOM 16897 N N . VAL B 1 989 ? 25.562 63.75 4.934 1 67.88 989 VAL B N 1
ATOM 16898 C CA . VAL B 1 989 ? 24.703 64.625 5.691 1 67.88 989 VAL B CA 1
ATOM 16899 C C . VAL B 1 989 ? 23.844 63.812 6.656 1 67.88 989 VAL B C 1
ATOM 16901 O O . VAL B 1 989 ? 23.312 62.781 6.297 1 67.88 989 VAL B O 1
ATOM 16904 N N . GLY B 1 990 ? 23.828 64.312 7.93 1 76.69 990 GLY B N 1
ATOM 16905 C CA . GLY B 1 990 ? 22.859 63.844 8.898 1 76.69 990 GLY B CA 1
ATOM 16906 C C . GLY B 1 990 ? 23.297 62.594 9.633 1 76.69 990 GLY B C 1
ATOM 16907 O O . GLY B 1 990 ? 22.469 61.906 10.234 1 76.69 990 GLY B O 1
ATOM 16908 N N . ILE B 1 991 ? 24.562 62.188 9.539 1 85.5 991 ILE B N 1
ATOM 16909 C CA . ILE B 1 991 ? 25.078 61.031 10.219 1 85.5 991 ILE B CA 1
ATOM 16910 C C . ILE B 1 991 ? 25.469 61.375 11.648 1 85.5 991 ILE B C 1
ATOM 16912 O O . ILE B 1 991 ? 26.125 62.375 11.891 1 85.5 991 ILE B O 1
ATOM 16916 N N . THR B 1 992 ? 24.953 60.594 12.531 1 88.38 992 THR B N 1
ATOM 16917 C CA . THR B 1 992 ? 25.297 60.812 13.938 1 88.38 992 THR B CA 1
ATOM 16918 C C . THR B 1 992 ? 26.688 60.281 14.25 1 88.38 992 THR B C 1
ATOM 16920 O O . THR B 1 992 ? 27.516 61 14.805 1 88.38 992 THR B O 1
ATOM 16923 N N . TYR B 1 993 ? 26.938 59.062 13.945 1 89.38 993 TYR B N 1
ATOM 16924 C CA . TYR B 1 993 ? 28.234 58.406 14.125 1 89.38 993 TYR B CA 1
ATOM 16925 C C . TYR B 1 993 ? 28.516 57.438 12.992 1 89.38 993 TYR B C 1
ATOM 16927 O O . TYR B 1 993 ? 27.594 56.969 12.312 1 89.38 993 TYR B O 1
ATOM 16935 N N . ILE B 1 994 ? 29.781 57.219 12.727 1 88 994 ILE B N 1
ATOM 16936 C CA . ILE B 1 994 ? 30.188 56.125 11.852 1 88 994 ILE B CA 1
ATOM 16937 C C . ILE B 1 994 ? 30.828 55 12.68 1 88 994 ILE B C 1
ATOM 16939 O O . ILE B 1 994 ? 31.609 55.281 13.586 1 88 994 ILE B O 1
ATOM 16943 N N . LEU B 1 995 ? 30.375 53.812 12.469 1 88.75 995 LEU B N 1
ATOM 16944 C CA . LEU B 1 995 ? 30.859 52.625 13.188 1 88.75 995 LEU B CA 1
ATOM 16945 C C . LEU B 1 995 ? 31.312 51.562 12.219 1 88.75 995 LEU B C 1
ATOM 16947 O O . LEU B 1 995 ? 31 51.594 11.023 1 88.75 995 LEU B O 1
ATOM 16951 N N . PRO B 1 996 ? 32.062 50.594 12.75 1 85.56 996 PRO B N 1
ATOM 16952 C CA . PRO B 1 996 ? 32.531 49.562 11.836 1 85.56 996 PRO B CA 1
ATOM 16953 C C . PRO B 1 996 ? 31.359 48.875 11.102 1 85.56 996 PRO B C 1
ATOM 16955 O O . PRO B 1 996 ? 30.391 48.438 11.734 1 85.56 996 PRO B O 1
ATOM 16958 N N . GLY B 1 997 ? 31.438 48.812 9.844 1 83.38 997 GLY B N 1
ATOM 16959 C CA . GLY B 1 997 ? 30.406 48.188 9.039 1 83.38 997 GLY B CA 1
ATOM 16960 C C . GLY B 1 997 ? 30.938 47.562 7.754 1 83.38 997 GLY B C 1
ATOM 16961 O O . GLY B 1 997 ? 30.172 47 6.973 1 83.38 997 GLY B O 1
ATOM 16962 N N . VAL B 1 998 ? 32.219 47.719 7.512 1 77.5 998 VAL B N 1
ATOM 16963 C CA . VAL B 1 998 ? 32.812 47.156 6.293 1 77.5 998 VAL B CA 1
ATOM 16964 C C . VAL B 1 998 ? 33.719 45.969 6.637 1 77.5 998 VAL B C 1
ATOM 16966 O O . VAL B 1 998 ? 34.594 46.094 7.484 1 77.5 998 VAL B O 1
ATOM 16969 N N . ASP B 1 999 ? 33.438 44.812 6.07 1 73.56 999 ASP B N 1
ATOM 16970 C CA . ASP B 1 999 ? 34.188 43.562 6.211 1 73.56 999 ASP B CA 1
ATOM 16971 C C . ASP B 1 999 ? 34.156 43.062 7.66 1 73.56 999 ASP B C 1
ATOM 16973 O O . ASP B 1 999 ? 35.219 42.719 8.203 1 73.56 999 ASP B O 1
ATOM 16977 N N . VAL B 1 1000 ? 33.094 43.219 8.188 1 71.31 1000 VAL B N 1
ATOM 16978 C CA . VAL B 1 1000 ? 32.938 42.75 9.562 1 71.31 1000 VAL B CA 1
ATOM 16979 C C . VAL B 1 1000 ? 32.719 41.219 9.57 1 71.31 1000 VAL B C 1
ATOM 16981 O O . VAL B 1 1000 ? 31.828 40.719 8.883 1 71.31 1000 VAL B O 1
ATOM 16984 N N . VAL B 1 1001 ? 33.594 40.5 10.195 1 65.31 1001 VAL B N 1
ATOM 16985 C CA . VAL B 1 1001 ? 33.531 39.031 10.234 1 65.31 1001 VAL B CA 1
ATOM 16986 C C . VAL B 1 1001 ? 32.375 38.594 11.086 1 65.31 1001 VAL B C 1
ATOM 16988 O O . VAL B 1 1001 ? 32.156 39.094 12.188 1 65.31 1001 VAL B O 1
ATOM 16991 N N . GLN B 1 1002 ? 31.562 37.812 10.484 1 63.91 1002 GLN B N 1
ATOM 16992 C CA . GLN B 1 1002 ? 30.453 37.25 11.234 1 63.91 1002 GLN B CA 1
ATOM 16993 C C . GLN B 1 1002 ? 30.922 36.094 12.133 1 63.91 1002 GLN B C 1
ATOM 16995 O O . GLN B 1 1002 ? 31.625 35.188 11.68 1 63.91 1002 GLN B O 1
ATOM 17000 N N . ASP B 1 1003 ? 31.359 36.188 13.25 1 53.69 1003 ASP B N 1
ATOM 17001 C CA . ASP B 1 1003 ? 31.75 35.062 14.109 1 53.69 1003 ASP B CA 1
ATOM 17002 C C . ASP B 1 1003 ? 30.547 34.156 14.43 1 53.69 1003 ASP B C 1
ATOM 17004 O O . ASP B 1 1003 ? 29.453 34.656 14.688 1 53.69 1003 ASP B O 1
ATOM 17008 N N . GLN B 1 1004 ? 30.406 33.062 13.758 1 45.06 1004 GLN B N 1
ATOM 17009 C CA . GLN B 1 1004 ? 29.375 32.156 14.25 1 45.06 1004 GLN B CA 1
ATOM 17010 C C . GLN B 1 1004 ? 29.406 32.062 15.773 1 45.06 1004 GLN B C 1
ATOM 17012 O O . GLN B 1 1004 ? 30.469 31.828 16.359 1 45.06 1004 GLN B O 1
ATOM 17017 N N . ILE B 1 1005 ? 28.703 32.875 16.406 1 41.19 1005 ILE B N 1
ATOM 17018 C CA . ILE B 1 1005 ? 28.578 32.625 17.828 1 41.19 1005 ILE B CA 1
ATOM 17019 C C . ILE B 1 1005 ? 28.578 31.109 18.078 1 41.19 1005 ILE B C 1
ATOM 17021 O O . ILE B 1 1005 ? 27.672 30.391 17.641 1 41.19 1005 ILE B O 1
ATOM 17025 N N . LYS B 1 1006 ? 29.703 30.438 18.156 1 38.06 1006 LYS B N 1
ATOM 17026 C CA . LYS B 1 1006 ? 29.875 29.031 18.531 1 38.06 1006 LYS B CA 1
ATOM 17027 C C . LYS B 1 1006 ? 29.203 28.734 19.875 1 38.06 1006 LYS B C 1
ATOM 17029 O O . LYS B 1 1006 ? 29.688 29.172 20.922 1 38.06 1006 LYS B O 1
ATOM 17034 N N . GLY B 1 1007 ? 27.922 28.594 20.062 1 34.56 1007 GLY B N 1
ATOM 17035 C CA . GLY B 1 1007 ? 27.703 27.828 21.266 1 34.56 1007 GLY B CA 1
ATOM 17036 C C . GLY B 1 1007 ? 28.562 26.578 21.344 1 34.56 1007 GLY B C 1
ATOM 17037 O O . GLY B 1 1007 ? 29.188 26.188 20.359 1 34.56 1007 GLY B O 1
ATOM 17038 N N . GLY B 1 1008 ? 28.516 25.812 22.688 1 30.59 1008 GLY B N 1
ATOM 17039 C CA . GLY B 1 1008 ? 29.406 24.797 23.219 1 30.59 1008 GLY B CA 1
ATOM 17040 C C . GLY B 1 1008 ? 29.672 23.672 22.234 1 30.59 1008 GLY B C 1
ATOM 17041 O O . GLY B 1 1008 ? 30.828 23.266 22.047 1 30.59 1008 GLY B O 1
ATOM 17042 N N . SER B 1 1009 ? 28.781 22.547 22.188 1 28.75 1009 SER B N 1
ATOM 17043 C CA . SER B 1 1009 ? 29.312 21.188 22.312 1 28.75 1009 SER B CA 1
ATOM 17044 C C . SER B 1 1009 ? 30.094 20.797 21.062 1 28.75 1009 SER B C 1
ATOM 17046 O O . SER B 1 1009 ? 31.141 20.141 21.156 1 28.75 1009 SER B O 1
ATOM 17048 N N . SER B 1 1010 ? 29.422 20.156 20.062 1 27.28 1010 SER B N 1
ATOM 17049 C CA . SER B 1 1010 ? 30.094 19.031 19.406 1 27.28 1010 SER B CA 1
ATOM 17050 C C . SER B 1 1010 ? 31.281 19.516 18.562 1 27.28 1010 SER B C 1
ATOM 17052 O O . SER B 1 1010 ? 31.203 20.562 17.922 1 27.28 1010 SER B O 1
ATOM 17054 N N . LYS B 1 1011 ? 32.469 18.875 18.906 1 30.19 1011 LYS B N 1
ATOM 17055 C CA . LYS B 1 1011 ? 33.781 18.797 18.328 1 30.19 1011 LYS B CA 1
ATOM 17056 C C . LYS B 1 1011 ? 33.719 18.734 16.797 1 30.19 1011 LYS B C 1
ATOM 17058 O O . LYS B 1 1011 ? 34.688 18.328 16.141 1 30.19 1011 LYS B O 1
ATOM 17063 N N . SER B 1 1012 ? 32.625 18.266 16.172 1 29 1012 SER B N 1
ATOM 17064 C CA . SER B 1 1012 ? 33.125 17.828 14.883 1 29 1012 SER B CA 1
ATOM 17065 C C . SER B 1 1012 ? 34.062 18.875 14.266 1 29 1012 SER B C 1
ATOM 17067 O O . SER B 1 1012 ? 34.062 20.031 14.688 1 29 1012 SER B O 1
ATOM 17069 N N . GLY B 1 1013 ? 34.5 18.578 12.961 1 28.08 1013 GLY B N 1
ATOM 17070 C CA . GLY B 1 1013 ? 35.656 18.875 12.133 1 28.08 1013 GLY B CA 1
ATOM 17071 C C . GLY B 1 1013 ? 35.875 20.359 11.938 1 28.08 1013 GLY B C 1
ATOM 17072 O O . GLY B 1 1013 ? 35 21.172 12.211 1 28.08 1013 GLY B O 1
ATOM 17073 N N . GLU B 1 1014 ? 37.219 20.609 11.805 1 30.7 1014 GLU B N 1
ATOM 17074 C CA . GLU B 1 1014 ? 38.031 21.719 11.289 1 30.7 1014 GLU B CA 1
ATOM 17075 C C . GLU B 1 1014 ? 37.281 22.484 10.195 1 30.7 1014 GLU B C 1
ATOM 17077 O O . GLU B 1 1014 ? 37.812 22.703 9.109 1 30.7 1014 GLU B O 1
ATOM 17082 N N . GLY B 1 1015 ? 36.062 22.016 9.906 1 29.78 1015 GLY B N 1
ATOM 17083 C CA . GLY B 1 1015 ? 35.688 22.703 8.68 1 29.78 1015 GLY B CA 1
ATOM 17084 C C . GLY B 1 1015 ? 35.938 24.203 8.727 1 29.78 1015 GLY B C 1
ATOM 17085 O O . GLY B 1 1015 ? 36.156 24.766 9.805 1 29.78 1015 GLY B O 1
ATOM 17086 N N . SER B 1 1016 ? 36.156 24.781 7.492 1 32.72 1016 SER B N 1
ATOM 17087 C CA . SER B 1 1016 ? 36.656 26.047 6.988 1 32.72 1016 SER B CA 1
ATOM 17088 C C . SER B 1 1016 ? 36.031 27.219 7.762 1 32.72 1016 SER B C 1
ATOM 17090 O O . SER B 1 1016 ? 34.812 27.297 7.941 1 32.72 1016 SER B O 1
ATOM 17092 N N . LYS B 1 1017 ? 36.688 27.844 8.586 1 36.59 1017 LYS B N 1
ATOM 17093 C CA . LYS B 1 1017 ? 36.812 29.156 9.195 1 36.59 1017 LYS B CA 1
ATOM 17094 C C . LYS B 1 1017 ? 36.312 30.25 8.258 1 36.59 1017 LYS B C 1
ATOM 17096 O O . LYS B 1 1017 ? 36.688 31.406 8.367 1 36.59 1017 LYS B O 1
ATOM 17101 N N . SER B 1 1018 ? 35.812 30 7.055 1 37.88 1018 SER B N 1
ATOM 17102 C CA . SER B 1 1018 ? 35.531 31.141 6.195 1 37.88 1018 SER B CA 1
ATOM 17103 C C . SER B 1 1018 ? 34.406 31.984 6.754 1 37.88 1018 SER B C 1
ATOM 17105 O O . SER B 1 1018 ? 33.25 31.578 6.707 1 37.88 1018 SER B O 1
ATOM 17107 N N . GLY B 1 1019 ? 34.625 32.625 7.809 1 45.69 1019 GLY B N 1
ATOM 17108 C CA . GLY B 1 1019 ? 33.688 33.594 8.344 1 45.69 1019 GLY B CA 1
ATOM 17109 C C . GLY B 1 1019 ? 33.188 34.562 7.305 1 45.69 1019 GLY B C 1
ATOM 17110 O O . GLY B 1 1019 ? 33.969 35.062 6.48 1 45.69 1019 GLY B O 1
ATOM 17111 N N . LYS B 1 1020 ? 32.094 34.625 6.965 1 54.5 1020 LYS B N 1
ATOM 17112 C CA . LYS B 1 1020 ? 31.5 35.531 5.984 1 54.5 1020 LYS B CA 1
ATOM 17113 C C . LYS B 1 1020 ? 31.641 37 6.43 1 54.5 1020 LYS B C 1
ATOM 17115 O O . LYS B 1 1020 ? 31.359 37.344 7.586 1 54.5 1020 LYS B O 1
ATOM 17120 N N . ASN B 1 1021 ? 32.406 37.844 5.621 1 68.19 1021 ASN B N 1
ATOM 17121 C CA . ASN B 1 1021 ? 32.5 39.281 5.863 1 68.19 1021 ASN B CA 1
ATOM 17122 C C . ASN B 1 1021 ? 31.219 40.031 5.469 1 68.19 1021 ASN B C 1
ATOM 17124 O O . ASN B 1 1021 ? 30.594 39.688 4.461 1 68.19 1021 ASN B O 1
ATOM 17128 N N . LEU B 1 1022 ? 30.703 40.781 6.477 1 76.44 1022 LEU B N 1
ATOM 17129 C CA . LEU B 1 1022 ? 29.484 41.562 6.285 1 76.44 1022 LEU B CA 1
ATOM 17130 C C . LEU B 1 1022 ? 29.797 43.031 6.051 1 76.44 1022 LEU B C 1
ATOM 17132 O O . LEU B 1 1022 ? 30.703 43.594 6.688 1 76.44 1022 LEU B O 1
ATOM 17136 N N . THR B 1 1023 ? 29.266 43.562 5.074 1 71.69 1023 THR B N 1
ATOM 17137 C CA . THR B 1 1023 ? 29.469 44.969 4.766 1 71.69 1023 THR B CA 1
ATOM 17138 C C . THR B 1 1023 ? 28.125 45.688 4.609 1 71.69 1023 THR B C 1
ATOM 17140 O O . THR B 1 1023 ? 27.203 45.188 3.984 1 71.69 1023 THR B O 1
ATOM 17143 N N . GLY B 1 1024 ? 28.062 46.875 5.332 1 78 1024 GLY B N 1
ATOM 17144 C CA . GLY B 1 1024 ? 26.891 47.719 5.141 1 78 1024 GLY B CA 1
ATOM 17145 C C . GLY B 1 1024 ? 26.594 48.625 6.34 1 78 1024 GLY B C 1
ATOM 17146 O O . GLY B 1 1024 ? 27.062 48.344 7.449 1 78 1024 GLY B O 1
ATOM 17147 N N . SER B 1 1025 ? 25.891 49.656 6.105 1 82.25 1025 SER B N 1
ATOM 17148 C CA . SER B 1 1025 ? 25.438 50.562 7.18 1 82.25 1025 SER B CA 1
ATOM 17149 C C . SER B 1 1025 ? 24.531 49.812 8.156 1 82.25 1025 SER B C 1
ATOM 17151 O O . SER B 1 1025 ? 24.391 50.219 9.312 1 82.25 1025 SER B O 1
ATOM 17153 N N . SER B 1 1026 ? 23.906 48.688 7.695 1 88.5 1026 SER B N 1
ATOM 17154 C CA . SER B 1 1026 ? 23.047 47.875 8.562 1 88.5 1026 SER B CA 1
ATOM 17155 C C . SER B 1 1026 ? 23.844 47.281 9.711 1 88.5 1026 SER B C 1
ATOM 17157 O O . SER B 1 1026 ? 23.391 47.281 10.852 1 88.5 1026 SER B O 1
ATOM 17159 N N . VAL B 1 1027 ? 25 46.812 9.375 1 88.38 1027 VAL B N 1
ATOM 17160 C CA . VAL B 1 1027 ? 25.859 46.219 10.375 1 88.38 1027 VAL B CA 1
ATOM 17161 C C . VAL B 1 1027 ? 26.281 47.25 11.406 1 88.38 1027 VAL B C 1
ATOM 17163 O O . VAL B 1 1027 ? 26.219 47 12.609 1 88.38 1027 VAL B O 1
ATOM 17166 N N . ALA B 1 1028 ? 26.672 48.375 10.906 1 89.06 1028 ALA B N 1
ATOM 17167 C CA . ALA B 1 1028 ? 27.078 49.469 11.789 1 89.06 1028 ALA B CA 1
ATOM 17168 C C . ALA B 1 1028 ? 25.938 49.875 12.711 1 89.06 1028 ALA B C 1
ATOM 17170 O O . ALA B 1 1028 ? 26.156 50.156 13.891 1 89.06 1028 ALA B O 1
ATOM 17171 N N . THR B 1 1029 ? 24.781 49.938 12.18 1 91.81 1029 THR B N 1
ATOM 17172 C CA . THR B 1 1029 ? 23.594 50.312 12.945 1 91.81 1029 THR B CA 1
ATOM 17173 C C . THR B 1 1029 ? 23.344 49.312 14.07 1 91.81 1029 THR B C 1
ATOM 17175 O O . THR B 1 1029 ? 23.047 49.688 15.203 1 91.81 1029 THR B O 1
ATOM 17178 N N . ALA B 1 1030 ? 23.422 48.031 13.75 1 94.81 1030 ALA B N 1
ATOM 17179 C CA . ALA B 1 1030 ? 23.234 46.969 14.75 1 94.81 1030 ALA B CA 1
ATOM 17180 C C . ALA B 1 1030 ? 24.281 47.094 15.859 1 94.81 1030 ALA B C 1
ATOM 17182 O O . ALA B 1 1030 ? 23.953 46.938 17.047 1 94.81 1030 ALA B O 1
ATOM 17183 N N . LEU B 1 1031 ? 25.516 47.344 15.484 1 93.38 1031 LEU B N 1
ATOM 17184 C CA . LEU B 1 1031 ? 26.578 47.531 16.469 1 93.38 1031 LEU B CA 1
ATOM 17185 C C . LEU B 1 1031 ? 26.312 48.75 17.344 1 93.38 1031 LEU B C 1
ATOM 17187 O O . LEU B 1 1031 ? 26.547 48.719 18.547 1 93.38 1031 LEU B O 1
ATOM 17191 N N . GLY B 1 1032 ? 25.844 49.75 16.703 1 94.75 1032 GLY B N 1
ATOM 17192 C CA . GLY B 1 1032 ? 25.484 50.938 17.453 1 94.75 1032 GLY B CA 1
ATOM 17193 C C . GLY B 1 1032 ? 24.391 50.719 18.469 1 94.75 1032 GLY B C 1
ATOM 17194 O O . GLY B 1 1032 ? 24.469 51.188 19.594 1 94.75 1032 GLY B O 1
ATOM 17195 N N . ALA B 1 1033 ? 23.328 50.062 18.031 1 96.88 1033 ALA B N 1
ATOM 17196 C CA . ALA B 1 1033 ? 22.234 49.719 18.953 1 96.88 1033 ALA B CA 1
ATOM 17197 C C . ALA B 1 1033 ? 22.766 48.875 20.125 1 96.88 1033 ALA B C 1
ATOM 17199 O O . ALA B 1 1033 ? 22.344 49.062 21.266 1 96.88 1033 ALA B O 1
ATOM 17200 N N . GLY B 1 1034 ? 23.625 47.969 19.844 1 96.81 1034 GLY B N 1
ATOM 17201 C CA . GLY B 1 1034 ? 24.25 47.156 20.891 1 96.81 1034 GLY B CA 1
ATOM 17202 C C . GLY B 1 1034 ? 25.062 48 21.875 1 96.81 1034 GLY B C 1
ATOM 17203 O O . GLY B 1 1034 ? 25.031 47.75 23.078 1 96.81 1034 GLY B O 1
ATOM 17204 N N . LEU B 1 1035 ? 25.828 48.906 21.312 1 95.56 1035 LEU B N 1
ATOM 17205 C CA . LEU B 1 1035 ? 26.641 49.75 22.172 1 95.56 1035 LEU B CA 1
ATOM 17206 C C . LEU B 1 1035 ? 25.766 50.594 23.094 1 95.56 1035 LEU B C 1
ATOM 17208 O O . LEU B 1 1035 ? 26.094 50.812 24.266 1 95.56 1035 LEU B O 1
ATOM 17212 N N . ALA B 1 1036 ? 24.703 51.125 22.531 1 96.94 1036 ALA B N 1
ATOM 17213 C CA . ALA B 1 1036 ? 23.766 51.844 23.375 1 96.94 1036 ALA B CA 1
ATOM 17214 C C . ALA B 1 1036 ? 23.25 51 24.516 1 96.94 1036 ALA B C 1
ATOM 17216 O O . ALA B 1 1036 ? 23.156 51.469 25.656 1 96.94 1036 ALA B O 1
ATOM 17217 N N . ALA B 1 1037 ? 22.859 49.781 24.203 1 97.62 1037 ALA B N 1
ATOM 17218 C CA . ALA B 1 1037 ? 22.406 48.875 25.234 1 97.62 1037 ALA B CA 1
ATOM 17219 C C . ALA B 1 1037 ? 23.484 48.656 26.297 1 97.62 1037 ALA B C 1
ATOM 17221 O O . ALA B 1 1037 ? 23.203 48.594 27.484 1 97.62 1037 ALA B O 1
ATOM 17222 N N . MET B 1 1038 ? 24.719 48.531 25.875 1 96.19 1038 MET B N 1
ATOM 17223 C CA . MET B 1 1038 ? 25.844 48.312 26.781 1 96.19 1038 MET B CA 1
ATOM 17224 C C . MET B 1 1038 ? 25.984 49.5 27.734 1 96.19 1038 MET B C 1
ATOM 17226 O O . MET B 1 1038 ? 26.203 49.312 28.938 1 96.19 1038 MET B O 1
ATOM 17230 N N . ILE B 1 1039 ? 25.859 50.656 27.219 1 95.88 1039 ILE B N 1
ATOM 17231 C CA . ILE B 1 1039 ? 25.953 51.844 28.031 1 95.88 1039 ILE B CA 1
ATOM 17232 C C . ILE B 1 1039 ? 24.859 51.844 29.094 1 95.88 1039 ILE B C 1
ATOM 17234 O O . ILE B 1 1039 ? 25.109 52.125 30.266 1 95.88 1039 ILE B O 1
ATOM 17238 N N . ILE B 1 1040 ? 23.719 51.469 28.688 1 96.5 1040 ILE B N 1
ATOM 17239 C CA . ILE B 1 1040 ? 22.594 51.438 29.609 1 96.5 1040 ILE B CA 1
ATOM 17240 C C . ILE B 1 1040 ? 22.875 50.406 30.719 1 96.5 1040 ILE B C 1
ATOM 17242 O O . ILE B 1 1040 ? 22.625 50.688 31.891 1 96.5 1040 ILE B O 1
ATOM 17246 N N . TYR B 1 1041 ? 23.406 49.281 30.375 1 96.12 1041 TYR B N 1
ATOM 17247 C CA . TYR B 1 1041 ? 23.719 48.281 31.359 1 96.12 1041 TYR B CA 1
ATOM 17248 C C . TYR B 1 1041 ? 24.781 48.75 32.344 1 96.12 1041 TYR B C 1
ATOM 17250 O O . TYR B 1 1041 ? 24.75 48.438 33.531 1 96.12 1041 TYR B O 1
ATOM 17258 N N . CYS B 1 1042 ? 25.75 49.531 31.844 1 95.12 1042 CYS B N 1
ATOM 17259 C CA . CYS B 1 1042 ? 26.797 50.062 32.719 1 95.12 1042 CYS B CA 1
ATOM 17260 C C . CYS B 1 1042 ? 26.188 51 33.75 1 95.12 1042 CYS B C 1
ATOM 17262 O O . CYS B 1 1042 ? 26.578 50.969 34.938 1 95.12 1042 CYS B O 1
ATOM 17264 N N . VAL B 1 1043 ? 25.312 51.781 33.312 1 94.75 1043 VAL B N 1
ATOM 17265 C CA . VAL B 1 1043 ? 24.641 52.719 34.219 1 94.75 1043 VAL B CA 1
ATOM 17266 C C . VAL B 1 1043 ? 23.781 51.938 35.219 1 94.75 1043 VAL B C 1
ATOM 17268 O O . VAL B 1 1043 ? 23.828 52.188 36.438 1 94.75 1043 VAL B O 1
ATOM 17271 N N . LYS B 1 1044 ? 23.047 50.969 34.719 1 95.62 1044 LYS B N 1
ATOM 17272 C CA . LYS B 1 1044 ? 22.203 50.125 35.562 1 95.62 1044 LYS B CA 1
ATOM 17273 C C . LYS B 1 1044 ? 23.031 49.406 36.625 1 95.62 1044 LYS B C 1
ATOM 17275 O O . LYS B 1 1044 ? 22.656 49.375 37.781 1 95.62 1044 LYS B O 1
ATOM 17280 N N . ALA B 1 1045 ? 24.109 48.844 36.219 1 94.62 1045 ALA B N 1
ATOM 17281 C CA . ALA B 1 1045 ? 24.969 48.094 37.125 1 94.62 1045 ALA B CA 1
ATOM 17282 C C . ALA B 1 1045 ? 25.531 49 38.219 1 94.62 1045 ALA B C 1
ATOM 17284 O O . ALA B 1 1045 ? 25.641 48.594 39.375 1 94.62 1045 ALA B O 1
ATOM 17285 N N . SER B 1 1046 ? 25.875 50.188 37.844 1 93.25 1046 SER B N 1
ATOM 17286 C CA . SER B 1 1046 ? 26.406 51.156 38.812 1 93.25 1046 SER B CA 1
ATOM 17287 C C . SER B 1 1046 ? 25.359 51.531 39.844 1 93.25 1046 SER B C 1
ATOM 17289 O O . SER B 1 1046 ? 25.656 51.625 41.031 1 93.25 1046 SER B O 1
ATOM 17291 N N . ILE B 1 1047 ? 24.203 51.719 39.375 1 92.94 1047 ILE B N 1
ATOM 17292 C CA . ILE B 1 1047 ? 23.125 52.062 40.25 1 92.94 1047 ILE B CA 1
ATOM 17293 C C . ILE B 1 1047 ? 22.859 50.938 41.25 1 92.94 1047 ILE B C 1
ATOM 17295 O O . ILE B 1 1047 ? 22.797 51.188 42.469 1 92.94 1047 ILE B O 1
ATOM 17299 N N . LEU B 1 1048 ? 22.75 49.75 40.781 1 93.25 1048 LEU B N 1
ATOM 17300 C CA . LEU B 1 1048 ? 22.422 48.594 41.625 1 93.25 1048 LEU B CA 1
ATOM 17301 C C . LEU B 1 1048 ? 23.562 48.281 42.594 1 93.25 1048 LEU B C 1
ATOM 17303 O O . LEU B 1 1048 ? 23.312 47.875 43.75 1 93.25 1048 LEU B O 1
ATOM 17307 N N . SER B 1 1049 ? 24.781 48.406 42.062 1 89.75 1049 SER B N 1
ATOM 17308 C CA . SER B 1 1049 ? 25.938 48.125 42.906 1 89.75 1049 SER B CA 1
ATOM 17309 C C . SER B 1 1049 ? 26.031 49.094 44.094 1 89.75 1049 SER B C 1
ATOM 17311 O O . SER B 1 1049 ? 26.359 48.719 45.219 1 89.75 1049 SER B O 1
ATOM 17313 N N . VAL B 1 1050 ? 25.766 50.312 43.844 1 87.62 1050 VAL B N 1
ATOM 17314 C CA . VAL B 1 1050 ? 25.812 51.344 44.875 1 87.62 1050 VAL B CA 1
ATOM 17315 C C . VAL B 1 1050 ? 24.703 51.094 45.906 1 87.62 1050 VAL B C 1
ATOM 17317 O O . VAL B 1 1050 ? 24.922 51.219 47.125 1 87.62 1050 VAL B O 1
ATOM 17320 N N . LYS B 1 1051 ? 23.609 50.719 45.438 1 89.12 1051 LYS B N 1
ATOM 17321 C CA . LYS B 1 1051 ? 22.5 50.406 46.312 1 89.12 1051 LYS B CA 1
ATOM 17322 C C . LYS B 1 1051 ? 22.812 49.219 47.219 1 89.12 1051 LYS B C 1
ATOM 17324 O O . LYS B 1 1051 ? 22.453 49.219 48.406 1 89.12 1051 LYS B O 1
ATOM 17329 N N . THR B 1 1052 ? 23.422 48.312 46.656 1 88.94 1052 THR B N 1
ATOM 17330 C CA . THR B 1 1052 ? 23.797 47.125 47.406 1 88.94 1052 THR B CA 1
ATOM 17331 C C . THR B 1 1052 ? 24.891 47.469 48.438 1 88.94 1052 THR B C 1
ATOM 17333 O O . THR B 1 1052 ? 24.844 47 49.562 1 88.94 1052 THR B O 1
ATOM 17336 N N . ALA B 1 1053 ? 25.859 48.25 48 1 83.88 1053 ALA B N 1
ATOM 17337 C CA . ALA B 1 1053 ? 26.938 48.656 48.875 1 83.88 1053 ALA B CA 1
ATOM 17338 C C . ALA B 1 1053 ? 26.406 49.5 50.062 1 83.88 1053 ALA B C 1
ATOM 17340 O O . ALA B 1 1053 ? 26.875 49.344 51.188 1 83.88 1053 ALA B O 1
ATOM 17341 N N . ASN B 1 1054 ? 25.516 50.344 49.781 1 86.12 1054 ASN B N 1
ATOM 17342 C CA . ASN B 1 1054 ? 24.969 51.188 50.812 1 86.12 1054 ASN B CA 1
ATOM 17343 C C . ASN B 1 1054 ? 24.109 50.406 51.812 1 86.12 1054 ASN B C 1
ATOM 17345 O O . ASN B 1 1054 ? 24 50.781 52.969 1 86.12 1054 ASN B O 1
ATOM 17349 N N . GLN B 1 1055 ? 23.5 49.469 51.312 1 83.25 1055 GLN B N 1
ATOM 17350 C CA . GLN B 1 1055 ? 22.766 48.594 52.219 1 83.25 1055 GLN B CA 1
ATOM 17351 C C . GLN B 1 1055 ? 23.703 47.844 53.156 1 83.25 1055 GLN B C 1
ATOM 17353 O O . GLN B 1 1055 ? 23.328 47.531 54.281 1 83.25 1055 GLN B O 1
ATOM 17358 N N . ASN B 1 1056 ? 24.953 47.656 52.625 1 76.5 1056 ASN B N 1
ATOM 17359 C CA . ASN B 1 1056 ? 25.969 47 53.469 1 76.5 1056 ASN B CA 1
ATOM 17360 C C . ASN B 1 1056 ? 26.828 48.031 54.188 1 76.5 1056 ASN B C 1
ATOM 17362 O O . ASN B 1 1056 ? 27.984 47.75 54.5 1 76.5 1056 ASN B O 1
ATOM 17366 N N . LYS B 1 1057 ? 26.25 49.281 54.344 1 76.5 1057 LYS B N 1
ATOM 17367 C CA . LYS B 1 1057 ? 26.766 50.344 55.219 1 76.5 1057 LYS B CA 1
ATOM 17368 C C . LYS B 1 1057 ? 27.984 51 54.562 1 76.5 1057 LYS B C 1
ATOM 17370 O O . LYS B 1 1057 ? 28.922 51.406 55.281 1 76.5 1057 LYS B O 1
ATOM 17375 N N . ALA B 1 1058 ? 27.969 50.969 53.188 1 75.44 1058 ALA B N 1
ATOM 17376 C CA . ALA B 1 1058 ? 28.969 51.812 52.531 1 75.44 1058 ALA B CA 1
ATOM 17377 C C . ALA B 1 1058 ? 28.438 53.219 52.344 1 75.44 1058 ALA B C 1
ATOM 17379 O O . ALA B 1 1058 ? 27.234 53.438 52.188 1 75.44 1058 ALA B O 1
ATOM 17380 N N . ALA B 1 1059 ? 28.953 54.312 52.781 1 78.31 1059 ALA B N 1
ATOM 17381 C CA . ALA B 1 1059 ? 28.516 55.719 52.688 1 78.31 1059 ALA B CA 1
ATOM 17382 C C . ALA B 1 1059 ? 28.891 56.312 51.344 1 78.31 1059 ALA B C 1
ATOM 17384 O O . ALA B 1 1059 ? 29.656 57.281 51.25 1 78.31 1059 ALA B O 1
ATOM 17385 N N . ILE B 1 1060 ? 28.312 55.594 50.156 1 81.25 1060 ILE B N 1
ATOM 17386 C CA . ILE B 1 1060 ? 28.578 56.125 48.812 1 81.25 1060 ILE B CA 1
ATOM 17387 C C . ILE B 1 1060 ? 27.375 56.938 48.344 1 81.25 1060 ILE B C 1
ATOM 17389 O O . ILE B 1 1060 ? 26.219 56.562 48.594 1 81.25 1060 ILE B O 1
ATOM 17393 N N . HIS B 1 1061 ? 27.531 58.062 47.75 1 82.25 1061 HIS B N 1
ATOM 17394 C CA . HIS B 1 1061 ? 26.453 58.875 47.219 1 82.25 1061 HIS B CA 1
ATOM 17395 C C . HIS B 1 1061 ? 25.656 58.125 46.156 1 82.25 1061 HIS B C 1
ATOM 17397 O O . HIS B 1 1061 ? 26.234 57.656 45.156 1 82.25 1061 HIS B O 1
ATOM 17403 N N . PRO B 1 1062 ? 24.438 57.969 46.344 1 82.88 1062 PRO B N 1
ATOM 17404 C CA . PRO B 1 1062 ? 23.656 57.156 45.438 1 82.88 1062 PRO B CA 1
ATOM 17405 C C . PRO B 1 1062 ? 23.438 57.812 44.062 1 82.88 1062 PRO B C 1
ATOM 17407 O O . PRO B 1 1062 ? 23.375 59.031 44 1 82.88 1062 PRO B O 1
ATOM 17410 N N . ILE B 1 1063 ? 23.453 57.031 42.938 1 85.88 1063 ILE B N 1
ATOM 17411 C CA . ILE B 1 1063 ? 23.016 57.469 41.625 1 85.88 1063 ILE B CA 1
ATOM 17412 C C . ILE B 1 1063 ? 21.5 57.312 41.5 1 85.88 1063 ILE B C 1
ATOM 17414 O O . ILE B 1 1063 ? 20.953 56.25 41.75 1 85.88 1063 ILE B O 1
ATOM 17418 N N . PRO B 1 1064 ? 20.766 58.375 41.219 1 87.5 1064 PRO B N 1
ATOM 17419 C CA . PRO B 1 1064 ? 19.312 58.281 41.094 1 87.5 1064 PRO B CA 1
ATOM 17420 C C . PRO B 1 1064 ? 18.891 57.188 40.094 1 87.5 1064 PRO B C 1
ATOM 17422 O O . PRO B 1 1064 ? 19.5 57.062 39.031 1 87.5 1064 PRO B O 1
ATOM 17425 N N . ASP B 1 1065 ? 17.844 56.469 40.469 1 89.38 1065 ASP B N 1
ATOM 17426 C CA . ASP B 1 1065 ? 17.359 55.375 39.656 1 89.38 1065 ASP B CA 1
ATOM 17427 C C . ASP B 1 1065 ? 16.891 55.844 38.281 1 89.38 1065 ASP B C 1
ATOM 17429 O O . ASP B 1 1065 ? 16.984 55.125 37.281 1 89.38 1065 ASP B O 1
ATOM 17433 N N . ASP B 1 1066 ? 16.438 57 38.281 1 89.44 1066 ASP B N 1
ATOM 17434 C CA . ASP B 1 1066 ? 15.867 57.562 37.062 1 89.44 1066 ASP B CA 1
ATOM 17435 C C . ASP B 1 1066 ? 16.938 57.781 36 1 89.44 1066 ASP B C 1
ATOM 17437 O O . ASP B 1 1066 ? 16.625 57.969 34.812 1 89.44 1066 ASP B O 1
ATOM 17441 N N . ARG B 1 1067 ? 18.188 57.781 36.406 1 90.12 1067 ARG B N 1
ATOM 17442 C CA . ARG B 1 1067 ? 19.281 57.969 35.469 1 90.12 1067 ARG B CA 1
ATOM 17443 C C . ARG B 1 1067 ? 19.344 56.812 34.469 1 90.12 1067 ARG B C 1
ATOM 17445 O O . ARG B 1 1067 ? 19.797 57 33.344 1 90.12 1067 ARG B O 1
ATOM 17452 N N . ALA B 1 1068 ? 18.859 55.656 34.938 1 91.12 1068 ALA B N 1
ATOM 17453 C CA . ALA B 1 1068 ? 18.828 54.5 34.031 1 91.12 1068 ALA B CA 1
ATOM 17454 C C . ALA B 1 1068 ? 17.859 54.75 32.875 1 91.12 1068 ALA B C 1
ATOM 17456 O O . ALA B 1 1068 ? 18.094 54.25 31.781 1 91.12 1068 ALA B O 1
ATOM 17457 N N . ILE B 1 1069 ? 16.828 55.406 33.125 1 91 1069 ILE B N 1
ATOM 17458 C CA . ILE B 1 1069 ? 15.812 55.719 32.094 1 91 1069 ILE B CA 1
ATOM 17459 C C . ILE B 1 1069 ? 16.25 56.906 31.281 1 91 1069 ILE B C 1
ATOM 17461 O O . ILE B 1 1069 ? 16.094 56.938 30.062 1 91 1069 ILE B O 1
ATOM 17465 N N . GLN B 1 1070 ? 16.891 57.875 31.922 1 91.56 1070 GLN B N 1
ATOM 17466 C CA . GLN B 1 1070 ? 17.25 59.125 31.266 1 91.56 1070 GLN B CA 1
ATOM 17467 C C . GLN B 1 1070 ? 18.406 58.906 30.297 1 91.56 1070 GLN B C 1
ATOM 17469 O O . GLN B 1 1070 ? 18.469 59.594 29.25 1 91.56 1070 GLN B O 1
ATOM 17474 N N . VAL B 1 1071 ? 19.234 58 30.578 1 92.94 1071 VAL B N 1
ATOM 17475 C CA . VAL B 1 1071 ? 20.391 57.781 29.703 1 92.94 1071 VAL B CA 1
ATOM 17476 C C . VAL B 1 1071 ? 19.906 57.188 28.391 1 92.94 1071 VAL B C 1
ATOM 17478 O O . VAL B 1 1071 ? 20.609 57.281 27.375 1 92.94 1071 VAL B O 1
ATOM 17481 N N . ALA B 1 1072 ? 18.75 56.562 28.438 1 93.62 1072 ALA B N 1
ATOM 17482 C CA . ALA B 1 1072 ? 18.203 55.906 27.25 1 93.62 1072 ALA B CA 1
ATOM 17483 C C . ALA B 1 1072 ? 17.469 56.906 26.359 1 93.62 1072 ALA B C 1
ATOM 17485 O O . ALA B 1 1072 ? 16.859 56.531 25.359 1 93.62 1072 ALA B O 1
ATOM 17486 N N . LYS B 1 1073 ? 17.531 58.188 26.625 1 93.75 1073 LYS B N 1
ATOM 17487 C CA . LYS B 1 1073 ? 17 59.219 25.75 1 93.75 1073 LYS B CA 1
ATOM 17488 C C . LYS B 1 1073 ? 18.016 59.625 24.688 1 93.75 1073 LYS B C 1
ATOM 17490 O O . LYS B 1 1073 ? 19.234 59.594 24.953 1 93.75 1073 LYS B O 1
ATOM 17495 N N . PRO B 1 1074 ? 17.547 60.031 23.516 1 93.5 1074 PRO B N 1
ATOM 17496 C CA . PRO B 1 1074 ? 18.453 60.25 22.375 1 93.5 1074 PRO B CA 1
ATOM 17497 C C . PRO B 1 1074 ? 19.562 61.25 22.688 1 93.5 1074 PRO B C 1
ATOM 17499 O O . PRO B 1 1074 ? 20.734 60.969 22.438 1 93.5 1074 PRO B O 1
ATOM 17502 N N . ASP B 1 1075 ? 19.281 62.375 23.297 1 91.88 1075 ASP B N 1
ATOM 17503 C CA . ASP B 1 1075 ? 20.297 63.406 23.547 1 91.88 1075 ASP B CA 1
ATOM 17504 C C . ASP B 1 1075 ? 21.297 62.938 24.594 1 91.88 1075 ASP B C 1
ATOM 17506 O O . ASP B 1 1075 ? 22.5 63.156 24.453 1 91.88 1075 ASP B O 1
ATOM 17510 N N . ALA B 1 1076 ? 20.766 62.375 25.625 1 93.44 1076 ALA B N 1
ATOM 17511 C CA . ALA B 1 1076 ? 21.656 61.844 26.656 1 93.44 1076 ALA B CA 1
ATOM 17512 C C . ALA B 1 1076 ? 22.562 60.75 26.109 1 93.44 1076 ALA B C 1
ATOM 17514 O O . ALA B 1 1076 ? 23.734 60.688 26.438 1 93.44 1076 ALA B O 1
ATOM 17515 N N . MET B 1 1077 ? 22.031 59.906 25.297 1 95 1077 MET B N 1
ATOM 17516 C CA . MET B 1 1077 ? 22.797 58.812 24.734 1 95 1077 MET B CA 1
ATOM 17517 C C . MET B 1 1077 ? 23.859 59.312 23.781 1 95 1077 MET B C 1
ATOM 17519 O O . MET B 1 1077 ? 24.969 58.781 23.734 1 95 1077 MET B O 1
ATOM 17523 N N . LYS B 1 1078 ? 23.562 60.344 23 1 92.88 1078 LYS B N 1
ATOM 17524 C CA . LYS B 1 1078 ? 24.562 60.938 22.125 1 92.88 1078 LYS B CA 1
ATOM 17525 C C . LYS B 1 1078 ? 25.75 61.469 22.938 1 92.88 1078 LYS B C 1
ATOM 17527 O O . LYS B 1 1078 ? 26.906 61.281 22.531 1 92.88 1078 LYS B O 1
ATOM 17532 N N . ARG B 1 1079 ? 25.422 62.031 24.078 1 92.19 1079 ARG B N 1
ATOM 17533 C CA . ARG B 1 1079 ? 26.484 62.531 24.969 1 92.19 1079 ARG B CA 1
ATOM 17534 C C . ARG B 1 1079 ? 27.266 61.375 25.578 1 92.19 1079 ARG B C 1
ATOM 17536 O O . ARG B 1 1079 ? 28.484 61.469 25.766 1 92.19 1079 ARG B O 1
ATOM 17543 N N . ALA B 1 1080 ? 26.547 60.375 25.906 1 94 1080 ALA B N 1
ATOM 17544 C CA . ALA B 1 1080 ? 27.219 59.188 26.453 1 94 1080 ALA B CA 1
ATOM 17545 C C . ALA B 1 1080 ? 28.188 58.594 25.438 1 94 1080 ALA B C 1
ATOM 17547 O O . ALA B 1 1080 ? 29.297 58.188 25.797 1 94 1080 ALA B O 1
ATOM 17548 N N . PHE B 1 1081 ? 27.781 58.5 24.156 1 93.44 1081 PHE B N 1
ATOM 17549 C CA . PHE B 1 1081 ? 28.656 58.031 23.094 1 93.44 1081 PHE B CA 1
ATOM 17550 C C . PHE B 1 1081 ? 29.906 58.875 23 1 93.44 1081 PHE B C 1
ATOM 17552 O O . PHE B 1 1081 ? 31.016 58.344 22.922 1 93.44 1081 PHE B O 1
ATOM 17559 N N . ALA B 1 1082 ? 29.688 60.094 23.141 1 89.12 1082 ALA B N 1
ATOM 17560 C CA . ALA B 1 1082 ? 30.797 61.062 23.016 1 89.12 1082 ALA B CA 1
ATOM 17561 C C . ALA B 1 1082 ? 31.781 60.906 24.188 1 89.12 1082 ALA B C 1
ATOM 17563 O O . ALA B 1 1082 ? 32.969 61.188 24.047 1 89.12 1082 ALA B O 1
ATOM 17564 N N . SER B 1 1083 ? 31.281 60.469 25.234 1 90.81 1083 SER B N 1
ATOM 17565 C CA . SER B 1 1083 ? 32.094 60.375 26.438 1 90.81 1083 SER B CA 1
ATOM 17566 C C . SER B 1 1083 ? 32.969 59.125 26.422 1 90.81 1083 SER B C 1
ATOM 17568 O O . SER B 1 1083 ? 33.844 58.938 27.266 1 90.81 1083 SER B O 1
ATOM 17570 N N . LEU B 1 1084 ? 32.781 58.25 25.469 1 92 1084 LEU B N 1
ATOM 17571 C CA . LEU B 1 1084 ? 33.469 56.969 25.453 1 92 1084 LEU B CA 1
ATOM 17572 C C . LEU B 1 1084 ? 34.875 57.094 24.844 1 92 1084 LEU B C 1
ATOM 17574 O O . LEU B 1 1084 ? 35.719 56.219 24.984 1 92 1084 LEU B O 1
ATOM 17578 N N . GLY B 1 1085 ? 35.062 58.188 24.172 1 87 1085 GLY B N 1
ATOM 17579 C CA . GLY B 1 1085 ? 36.375 58.406 23.578 1 87 1085 GLY B CA 1
ATOM 17580 C C . GLY B 1 1085 ? 36.406 59.625 22.656 1 87 1085 GLY B C 1
ATOM 17581 O O . GLY B 1 1085 ? 35.375 60.25 22.422 1 87 1085 GLY B O 1
ATOM 17582 N N . SER B 1 1086 ? 37.562 59.812 22.156 1 86.56 1086 SER B N 1
ATOM 17583 C CA . SER B 1 1086 ? 37.719 60.906 21.188 1 86.56 1086 SER B CA 1
ATOM 17584 C C . SER B 1 1086 ? 37.031 60.562 19.859 1 86.56 1086 SER B C 1
ATOM 17586 O O . SER B 1 1086 ? 37.094 59.438 19.406 1 86.56 1086 SER B O 1
ATOM 17588 N N . THR B 1 1087 ? 36.312 61.531 19.328 1 86.31 1087 THR B N 1
ATOM 17589 C CA . THR B 1 1087 ? 35.625 61.344 18.062 1 86.31 1087 THR B CA 1
ATOM 17590 C C . THR B 1 1087 ? 36.438 61.969 16.922 1 86.31 1087 THR B C 1
ATOM 17592 O O . THR B 1 1087 ? 36.875 63.125 17.016 1 86.31 1087 THR B O 1
ATOM 17595 N N . THR B 1 1088 ? 36.625 61.219 15.961 1 81.19 1088 THR B N 1
ATOM 17596 C CA . THR B 1 1088 ? 37.375 61.75 14.82 1 81.19 1088 THR B CA 1
ATOM 17597 C C . THR B 1 1088 ? 36.531 62.75 14.039 1 81.19 1088 THR B C 1
ATOM 17599 O O . THR B 1 1088 ? 35.344 62.938 14.32 1 81.19 1088 THR B O 1
ATOM 17602 N N . SER B 1 1089 ? 37.156 63.344 13.008 1 78.06 1089 SER B N 1
ATOM 17603 C CA . SER B 1 1089 ? 36.469 64.375 12.188 1 78.06 1089 SER B CA 1
ATOM 17604 C C . SER B 1 1089 ? 35.312 63.719 11.406 1 78.06 1089 SER B C 1
ATOM 17606 O O . SER B 1 1089 ? 34.344 64.375 11.094 1 78.06 1089 SER B O 1
ATOM 17608 N N . ASN B 1 1090 ? 35.531 62.438 11.219 1 78.75 1090 ASN B N 1
ATOM 17609 C CA . ASN B 1 1090 ? 34.469 61.719 10.477 1 78.75 1090 ASN B CA 1
ATOM 17610 C C . ASN B 1 1090 ? 33.438 61.125 11.414 1 78.75 1090 ASN B C 1
ATOM 17612 O O . ASN B 1 1090 ? 32.594 60.344 10.984 1 78.75 1090 ASN B O 1
ATOM 17616 N N . LYS B 1 1091 ? 33.531 61.438 12.672 1 85.94 1091 LYS B N 1
ATOM 17617 C CA . LYS B 1 1091 ? 32.531 61.031 13.672 1 85.94 1091 LYS B CA 1
ATOM 17618 C C . LYS B 1 1091 ? 32.719 59.562 14.055 1 85.94 1091 LYS B C 1
ATOM 17620 O O . LYS B 1 1091 ? 31.734 58.844 14.266 1 85.94 1091 LYS B O 1
ATOM 17625 N N . PHE B 1 1092 ? 33.906 59.062 13.938 1 87 1092 PHE B N 1
ATOM 17626 C CA . PHE B 1 1092 ? 34.281 57.75 14.43 1 87 1092 PHE B CA 1
ATOM 17627 C C . PHE B 1 1092 ? 34.719 57.812 15.883 1 87 1092 PHE B C 1
ATOM 17629 O O . PHE B 1 1092 ? 35.625 58.531 16.234 1 87 1092 PHE B O 1
ATOM 17636 N N . ILE B 1 1093 ? 34.094 57.062 16.734 1 86.5 1093 ILE B N 1
ATOM 17637 C CA . ILE B 1 1093 ? 34.375 57.125 18.156 1 86.5 1093 ILE B CA 1
ATOM 17638 C C . ILE B 1 1093 ? 35.406 56.062 18.531 1 86.5 1093 ILE B C 1
ATOM 17640 O O . ILE B 1 1093 ? 35.219 54.875 18.234 1 86.5 1093 ILE B O 1
ATOM 17644 N N . GLN B 1 1094 ? 36.406 56.438 19.203 1 88.06 1094 GLN B N 1
ATOM 17645 C CA . GLN B 1 1094 ? 37.438 55.531 19.688 1 88.06 1094 GLN B CA 1
ATOM 17646 C C . GLN B 1 1094 ? 37.094 55.031 21.078 1 88.06 1094 GLN B C 1
ATOM 17648 O O . GLN B 1 1094 ? 37.688 55.438 22.078 1 88.06 1094 GLN B O 1
ATOM 17653 N N . VAL B 1 1095 ? 36.312 53.969 21.109 1 90.5 1095 VAL B N 1
ATOM 17654 C CA . VAL B 1 1095 ? 35.656 53.5 22.344 1 90.5 1095 VAL B CA 1
ATOM 17655 C C . VAL B 1 1095 ? 36.688 52.875 23.266 1 90.5 1095 VAL B C 1
ATOM 17657 O O . VAL B 1 1095 ? 36.5 52.812 24.484 1 90.5 1095 VAL B O 1
ATOM 17660 N N . TRP B 1 1096 ? 37.938 52.406 22.812 1 88.5 1096 TRP B N 1
ATOM 17661 C CA . TRP B 1 1096 ? 38.938 51.719 23.625 1 88.5 1096 TRP B CA 1
ATOM 17662 C C . TRP B 1 1096 ? 39.531 52.656 24.656 1 88.5 1096 TRP B C 1
ATOM 17664 O O . TRP B 1 1096 ? 40.094 52.219 25.656 1 88.5 1096 TRP B O 1
ATOM 17674 N N . GLU B 1 1097 ? 39.344 53.938 24.469 1 89.69 1097 GLU B N 1
ATOM 17675 C CA . GLU B 1 1097 ? 39.906 54.906 25.406 1 89.69 1097 GLU B CA 1
ATOM 17676 C C . GLU B 1 1097 ? 39.281 54.781 26.781 1 89.69 1097 GLU B C 1
ATOM 17678 O O . GLU B 1 1097 ? 39.969 54.906 27.797 1 89.69 1097 GLU B O 1
ATOM 17683 N N . GLU B 1 1098 ? 38.094 54.469 26.781 1 91.75 1098 GLU B N 1
ATOM 17684 C CA . GLU B 1 1098 ? 37.406 54.375 28.078 1 91.75 1098 GLU B CA 1
ATOM 17685 C C . GLU B 1 1098 ? 37.031 52.938 28.391 1 91.75 1098 GLU B C 1
ATOM 17687 O O . GLU B 1 1098 ? 37.125 52.5 29.547 1 91.75 1098 GLU B O 1
ATOM 17692 N N . LEU B 1 1099 ? 36.656 52.156 27.453 1 92.94 1099 LEU B N 1
ATOM 17693 C CA . LEU B 1 1099 ? 36.188 50.781 27.688 1 92.94 1099 LEU B CA 1
ATOM 17694 C C . LEU B 1 1099 ? 37.312 49.875 28.141 1 92.94 1099 LEU B C 1
ATOM 17696 O O . LEU B 1 1099 ? 37.094 48.969 28.938 1 92.94 1099 LEU B O 1
ATOM 17700 N N . ASP B 1 1100 ? 38.5 50.156 27.656 1 91.06 1100 ASP B N 1
ATOM 17701 C CA . ASP B 1 1100 ? 39.625 49.312 28.078 1 91.06 1100 ASP B CA 1
ATOM 17702 C C . ASP B 1 1100 ? 39.969 49.531 29.547 1 91.06 1100 ASP B C 1
ATOM 17704 O O . ASP B 1 1100 ? 40.344 48.625 30.266 1 91.06 1100 ASP B O 1
ATOM 17708 N N . LYS B 1 1101 ? 39.844 50.781 29.922 1 91.5 1101 LYS B N 1
ATOM 17709 C CA . LYS B 1 1101 ? 40.094 51.094 31.328 1 91.5 1101 LYS B CA 1
ATOM 17710 C C . LYS B 1 1101 ? 39.031 50.438 32.219 1 91.5 1101 LYS B C 1
ATOM 17712 O O . LYS B 1 1101 ? 39.375 49.844 33.25 1 91.5 1101 LYS B O 1
ATOM 17717 N N . ALA B 1 1102 ? 37.875 50.531 31.797 1 93.81 1102 ALA B N 1
ATOM 17718 C CA . ALA B 1 1102 ? 36.781 49.906 32.562 1 93.81 1102 ALA B CA 1
ATOM 17719 C C . ALA B 1 1102 ? 36.906 48.406 32.562 1 93.81 1102 ALA B C 1
ATOM 17721 O O . ALA B 1 1102 ? 36.562 47.75 33.562 1 93.81 1102 ALA B O 1
ATOM 17722 N N . ARG B 1 1103 ? 37.344 47.812 31.516 1 93.5 1103 ARG B N 1
ATOM 17723 C CA . ARG B 1 1103 ? 37.531 46.375 31.406 1 93.5 1103 ARG B CA 1
ATOM 17724 C C . ARG B 1 1103 ? 38.531 45.875 32.469 1 93.5 1103 ARG B C 1
ATOM 17726 O O . ARG B 1 1103 ? 38.312 44.844 33.094 1 93.5 1103 ARG B O 1
ATOM 17733 N N . VAL B 1 1104 ? 39.562 46.594 32.625 1 91.19 1104 VAL B N 1
ATOM 17734 C CA . VAL B 1 1104 ? 40.594 46.219 33.562 1 91.19 1104 VAL B CA 1
ATOM 17735 C C . VAL B 1 1104 ? 40.031 46.156 34.969 1 91.19 1104 VAL B C 1
ATOM 17737 O O . VAL B 1 1104 ? 40.344 45.281 35.781 1 91.19 1104 VAL B O 1
ATOM 17740 N N . ILE B 1 1105 ? 39.188 47.094 35.219 1 93.19 1105 ILE B N 1
ATOM 17741 C CA . ILE B 1 1105 ? 38.531 47.125 36.531 1 93.19 1105 ILE B CA 1
ATOM 17742 C C . ILE B 1 1105 ? 37.688 45.875 36.719 1 93.19 1105 ILE B C 1
ATOM 17744 O O . ILE B 1 1105 ? 37.719 45.25 37.781 1 93.19 1105 ILE B O 1
ATOM 17748 N N . LEU B 1 1106 ? 36.938 45.5 35.719 1 93.94 1106 LEU B N 1
ATOM 17749 C CA . LEU B 1 1106 ? 36.031 44.344 35.781 1 93.94 1106 LEU B CA 1
ATOM 17750 C C . LEU B 1 1106 ? 36.812 43.031 35.844 1 93.94 1106 LEU B C 1
ATOM 17752 O O . LEU B 1 1106 ? 36.406 42.094 36.5 1 93.94 1106 LEU B O 1
ATOM 17756 N N . GLU B 1 1107 ? 37.906 43.031 35.188 1 92.25 1107 GLU B N 1
ATOM 17757 C CA . GLU B 1 1107 ? 38.75 41.844 35.219 1 92.25 1107 GLU B CA 1
ATOM 17758 C C . GLU B 1 1107 ? 39.344 41.656 36.625 1 92.25 1107 GLU B C 1
ATOM 17760 O O . GLU B 1 1107 ? 39.438 40.531 37.094 1 92.25 1107 GLU B O 1
ATOM 17765 N N . ARG B 1 1108 ? 39.719 42.656 37.156 1 90.62 1108 ARG B N 1
ATOM 17766 C CA . ARG B 1 1108 ? 40.188 42.594 38.531 1 90.62 1108 ARG B CA 1
ATOM 17767 C C . ARG B 1 1108 ? 39.094 42.188 39.469 1 90.62 1108 ARG B C 1
ATOM 17769 O O . ARG B 1 1108 ? 39.344 41.375 40.406 1 90.62 1108 ARG B O 1
ATOM 17776 N N . TRP B 1 1109 ? 38 42.688 39.281 1 91.69 1109 TRP B N 1
ATOM 17777 C CA . TRP B 1 1109 ? 36.844 42.281 40.094 1 91.69 1109 TRP B CA 1
ATOM 17778 C C . TRP B 1 1109 ? 36.656 40.781 40 1 91.69 1109 TRP B C 1
ATOM 17780 O O . TRP B 1 1109 ? 36.406 40.125 41.031 1 91.69 1109 TRP B O 1
ATOM 17790 N N . GLU B 1 1110 ? 36.656 40.219 38.812 1 90.12 1110 GLU B N 1
ATOM 17791 C CA . GLU B 1 1110 ? 36.438 38.781 38.625 1 90.12 1110 GLU B CA 1
ATOM 17792 C C . GLU B 1 1110 ? 37.469 37.969 39.375 1 90.12 1110 GLU B C 1
ATOM 17794 O O . GLU B 1 1110 ? 37.156 36.875 39.875 1 90.12 1110 GLU B O 1
ATOM 17799 N N . ARG B 1 1111 ? 38.625 38.5 39.531 1 87.06 1111 ARG B N 1
ATOM 17800 C CA . ARG B 1 1111 ? 39.688 37.781 40.219 1 87.06 1111 ARG B CA 1
ATOM 17801 C C . ARG B 1 1111 ? 39.562 37.938 41.719 1 87.06 1111 ARG B C 1
ATOM 17803 O O . ARG B 1 1111 ? 39.938 37.031 42.469 1 87.06 1111 ARG B O 1
ATOM 17810 N N . GLU B 1 1112 ? 39.031 39.062 42.188 1 88.12 1112 GLU B N 1
ATOM 17811 C CA . GLU B 1 1112 ? 39.125 39.375 43.625 1 88.12 1112 GLU B CA 1
ATOM 17812 C C . GLU B 1 1112 ? 37.719 39.469 44.25 1 88.12 1112 GLU B C 1
ATOM 17814 O O . GLU B 1 1112 ? 37.594 40 45.344 1 88.12 1112 GLU B O 1
ATOM 17819 N N . LYS B 1 1113 ? 36.75 39.062 43.625 1 83.5 1113 LYS B N 1
ATOM 17820 C CA . LYS B 1 1113 ? 35.375 39.312 44.094 1 83.5 1113 LYS B CA 1
ATOM 17821 C C . LYS B 1 1113 ? 35.125 38.594 45.406 1 83.5 1113 LYS B C 1
ATOM 17823 O O . LYS B 1 1113 ? 34.219 39 46.156 1 83.5 1113 LYS B O 1
ATOM 17828 N N . SER B 1 1114 ? 35.969 37.656 45.781 1 83.38 1114 SER B N 1
ATOM 17829 C CA . SER B 1 1114 ? 35.781 36.906 47.031 1 83.38 1114 SER B CA 1
ATOM 17830 C C . SER B 1 1114 ? 36.312 37.719 48.25 1 83.38 1114 SER B C 1
ATOM 17832 O O . SER B 1 1114 ? 35.938 37.438 49.375 1 83.38 1114 SER B O 1
ATOM 17834 N N . ILE B 1 1115 ? 37.062 38.75 47.969 1 85 1115 ILE B N 1
ATOM 17835 C CA . ILE B 1 1115 ? 37.594 39.625 49.031 1 85 1115 ILE B CA 1
ATOM 17836 C C . ILE B 1 1115 ? 36.719 40.875 49.156 1 85 1115 ILE B C 1
ATOM 17838 O O . ILE B 1 1115 ? 36.656 41.688 48.219 1 85 1115 ILE B O 1
ATOM 17842 N N . PRO B 1 1116 ? 36.031 41 50.188 1 82.38 1116 PRO B N 1
ATOM 17843 C CA . PRO B 1 1116 ? 35.031 42.062 50.344 1 82.38 1116 PRO B CA 1
ATOM 17844 C C . PRO B 1 1116 ? 35.625 43.469 50.094 1 82.38 1116 PRO B C 1
ATOM 17846 O O . PRO B 1 1116 ? 35 44.281 49.438 1 82.38 1116 PRO B O 1
ATOM 17849 N N . GLU B 1 1117 ? 36.844 43.719 50.656 1 83.06 1117 GLU B N 1
ATOM 17850 C CA . GLU B 1 1117 ? 37.469 45.031 50.5 1 83.06 1117 GLU B CA 1
ATOM 17851 C C . GLU B 1 1117 ? 37.812 45.344 49.031 1 83.06 1117 GLU B C 1
ATOM 17853 O O . GLU B 1 1117 ? 37.594 46.438 48.562 1 83.06 1117 GLU B O 1
ATOM 17858 N N . ALA B 1 1118 ? 38.312 44.344 48.406 1 83.75 1118 ALA B N 1
ATOM 17859 C CA . ALA B 1 1118 ? 38.688 44.5 47 1 83.75 1118 ALA B CA 1
ATOM 17860 C C . ALA B 1 1118 ? 37.469 44.625 46.125 1 83.75 1118 ALA B C 1
ATOM 17862 O O . ALA B 1 1118 ? 37.469 45.375 45.125 1 83.75 1118 ALA B O 1
ATOM 17863 N N . ASN B 1 1119 ? 36.5 43.906 46.5 1 85.75 1119 ASN B N 1
ATOM 17864 C CA . ASN B 1 1119 ? 35.25 43.969 45.75 1 85.75 1119 ASN B CA 1
ATOM 17865 C C . ASN B 1 1119 ? 34.656 45.375 45.844 1 85.75 1119 ASN B C 1
ATOM 17867 O O . ASN B 1 1119 ? 34.156 45.906 44.844 1 85.75 1119 ASN B O 1
ATOM 17871 N N . LEU B 1 1120 ? 34.688 45.938 47 1 86 1120 LEU B N 1
ATOM 17872 C CA . LEU B 1 1120 ? 34.156 47.25 47.219 1 86 1120 LEU B CA 1
ATOM 17873 C C . LEU B 1 1120 ? 34.969 48.312 46.438 1 86 1120 LEU B C 1
ATOM 17875 O O . LEU B 1 1120 ? 34.375 49.25 45.875 1 86 1120 LEU B O 1
ATOM 17879 N N . LYS B 1 1121 ? 36.219 48.156 46.438 1 87.19 1121 LYS B N 1
ATOM 17880 C CA . LYS B 1 1121 ? 37.094 49.094 45.688 1 87.19 1121 LYS B CA 1
ATOM 17881 C C . LYS B 1 1121 ? 36.812 49.031 44.188 1 87.19 1121 LYS B C 1
ATOM 17883 O O . LYS B 1 1121 ? 36.719 50.094 43.562 1 87.19 1121 LYS B O 1
ATOM 17888 N N . CYS B 1 1122 ? 36.688 47.875 43.688 1 87.69 1122 CYS B N 1
ATOM 17889 C CA . CYS B 1 1122 ? 36.375 47.719 42.281 1 87.69 1122 CYS B CA 1
ATOM 17890 C C . CYS B 1 1122 ? 35.031 48.312 41.938 1 87.69 1122 CYS B C 1
ATOM 17892 O O . CYS B 1 1122 ? 34.875 48.938 40.875 1 87.69 1122 CYS B O 1
ATOM 17894 N N . THR B 1 1123 ? 34.125 48.094 42.781 1 86.06 1123 THR B N 1
ATOM 17895 C CA . THR B 1 1123 ? 32.781 48.594 42.594 1 86.06 1123 THR B CA 1
ATOM 17896 C C . THR B 1 1123 ? 32.781 50.125 42.562 1 86.06 1123 THR B C 1
ATOM 17898 O O . THR B 1 1123 ? 32.094 50.75 41.75 1 86.06 1123 THR B O 1
ATOM 17901 N N . GLN B 1 1124 ? 33.562 50.688 43.375 1 87.19 1124 GLN B N 1
ATOM 17902 C CA . GLN B 1 1124 ? 33.656 52.156 43.438 1 87.19 1124 GLN B CA 1
ATOM 17903 C C . GLN B 1 1124 ? 34.312 52.719 42.188 1 87.19 1124 GLN B C 1
ATOM 17905 O O . GLN B 1 1124 ? 33.875 53.75 41.656 1 87.19 1124 GLN B O 1
ATOM 17910 N N . GLU B 1 1125 ? 35.281 52.031 41.75 1 89.62 1125 GLU B N 1
ATOM 17911 C CA . GLU B 1 1125 ? 35.969 52.469 40.531 1 89.62 1125 GLU B CA 1
ATOM 17912 C C . GLU B 1 1125 ? 35.031 52.375 39.312 1 89.62 1125 GLU B C 1
ATOM 17914 O O . GLU B 1 1125 ? 35.031 53.25 38.438 1 89.62 1125 GLU B O 1
ATOM 17919 N N . PHE B 1 1126 ? 34.375 51.25 39.25 1 91.62 1126 PHE B N 1
ATOM 17920 C CA . PHE B 1 1126 ? 33.469 51.094 38.125 1 91.62 1126 PHE B CA 1
ATOM 17921 C C . PHE B 1 1126 ? 32.312 52.094 38.188 1 91.62 1126 PHE B C 1
ATOM 17923 O O . PHE B 1 1126 ? 31.859 52.562 37.156 1 91.62 1126 PHE B O 1
ATOM 17930 N N . MET B 1 1127 ? 31.969 52.375 39.344 1 88.75 1127 MET B N 1
ATOM 17931 C CA . MET B 1 1127 ? 30.906 53.375 39.562 1 88.75 1127 MET B CA 1
ATOM 17932 C C . MET B 1 1127 ? 31.297 54.719 39 1 88.75 1127 MET B C 1
ATOM 17934 O O . MET B 1 1127 ? 30.453 55.438 38.469 1 88.75 1127 MET B O 1
ATOM 17938 N N . GLN B 1 1128 ? 32.531 55.062 39.125 1 87.69 1128 GLN B N 1
ATOM 17939 C CA . GLN B 1 1128 ? 32.969 56.312 38.562 1 87.69 1128 GLN B CA 1
ATOM 17940 C C . GLN B 1 1128 ? 32.781 56.375 37.062 1 87.69 1128 GLN B C 1
ATOM 17942 O O . GLN B 1 1128 ? 32.406 57.406 36.5 1 87.69 1128 GLN B O 1
ATOM 17947 N N . PHE B 1 1129 ? 33.031 55.25 36.469 1 89.62 1129 PHE B N 1
ATOM 17948 C CA . PHE B 1 1129 ? 32.75 55.125 35.062 1 89.62 1129 PHE B CA 1
ATOM 17949 C C . PHE B 1 1129 ? 31.266 55.219 34.75 1 89.62 1129 PHE B C 1
ATOM 17951 O O . PHE B 1 1129 ? 30.859 55.938 33.812 1 89.62 1129 PHE B O 1
ATOM 17958 N N . GLY B 1 1130 ? 30.453 54.625 35.562 1 88.25 1130 GLY B N 1
ATOM 17959 C CA . GLY B 1 1130 ? 29 54.688 35.438 1 88.25 1130 GLY B CA 1
ATOM 17960 C C . GLY B 1 1130 ? 28.469 56.125 35.625 1 88.25 1130 GLY B C 1
ATOM 17961 O O . GLY B 1 1130 ? 27.562 56.531 34.906 1 88.25 1130 GLY B O 1
ATOM 17962 N N . ILE B 1 1131 ? 29.094 56.812 36.562 1 85.88 1131 ILE B N 1
ATOM 17963 C CA . ILE B 1 1131 ? 28.703 58.188 36.844 1 85.88 1131 ILE B CA 1
ATOM 17964 C C . ILE B 1 1131 ? 29.062 59.062 35.656 1 85.88 1131 ILE B C 1
ATOM 17966 O O . ILE B 1 1131 ? 28.297 59.938 35.281 1 85.88 1131 ILE B O 1
ATOM 17970 N N . LYS B 1 1132 ? 30.172 58.781 35.125 1 86.19 1132 LYS B N 1
ATOM 17971 C CA . LYS B 1 1132 ? 30.578 59.531 33.938 1 86.19 1132 LYS B CA 1
ATOM 17972 C C . LYS B 1 1132 ? 29.562 59.375 32.812 1 86.19 1132 LYS B C 1
ATOM 17974 O O . LYS B 1 1132 ? 29.203 60.344 32.156 1 86.19 1132 LYS B O 1
ATOM 17979 N N . LEU B 1 1133 ? 29.109 58.188 32.656 1 87.81 1133 LEU B N 1
ATOM 17980 C CA . LEU B 1 1133 ? 28.125 57.906 31.609 1 87.81 1133 LEU B CA 1
ATOM 17981 C C . LEU B 1 1133 ? 26.766 58.531 31.969 1 87.81 1133 LEU B C 1
ATOM 17983 O O . LEU B 1 1133 ? 26.078 59.062 31.109 1 87.81 1133 LEU B O 1
ATOM 17987 N N . ALA B 1 1134 ? 26.453 58.469 33.219 1 84.56 1134 ALA B N 1
ATOM 17988 C CA . ALA B 1 1134 ? 25.172 58.969 33.688 1 84.56 1134 ALA B CA 1
ATOM 17989 C C . ALA B 1 1134 ? 25.141 60.5 33.656 1 84.56 1134 ALA B C 1
ATOM 17991 O O . ALA B 1 1134 ? 24.062 61.125 33.594 1 84.56 1134 ALA B O 1
ATOM 17992 N N . SER B 1 1135 ? 26.219 61.156 33.812 1 80.81 1135 SER B N 1
ATOM 17993 C CA . SER B 1 1135 ? 26.297 62.594 33.812 1 80.81 1135 SER B CA 1
ATOM 17994 C C . SER B 1 1135 ? 25.906 63.188 32.438 1 80.81 1135 SER B C 1
ATOM 17996 O O . SER B 1 1135 ? 25.641 64.375 32.344 1 80.81 1135 SER B O 1
ATOM 17998 N N . SER B 1 1136 ? 25.891 62.281 31.516 1 79.31 1136 SER B N 1
ATOM 17999 C CA . SER B 1 1136 ? 25.484 62.719 30.172 1 79.31 1136 SER B CA 1
ATOM 18000 C C . SER B 1 1136 ? 24.016 63.156 30.156 1 79.31 1136 SER B C 1
ATOM 18002 O O . SER B 1 1136 ? 23.578 63.812 29.234 1 79.31 1136 SER B O 1
ATOM 18004 N N . VAL B 1 1137 ? 23.219 62.875 31.188 1 75.38 1137 VAL B N 1
ATOM 18005 C CA . VAL B 1 1137 ? 21.812 63.25 31.312 1 75.38 1137 VAL B CA 1
ATOM 18006 C C . VAL B 1 1137 ? 21.703 64.75 31.609 1 75.38 1137 VAL B C 1
ATOM 18008 O O . VAL B 1 1137 ? 20.766 65.375 31.172 1 75.38 1137 VAL B O 1
ATOM 18011 N N . LYS B 1 1138 ? 22.484 65.5 32.719 1 61.38 1138 LYS B N 1
ATOM 18012 C CA . LYS B 1 1138 ? 22.359 66.875 33.25 1 61.38 1138 LYS B CA 1
ATOM 18013 C C . LYS B 1 1138 ? 22.594 67.938 32.156 1 61.38 1138 LYS B C 1
ATOM 18015 O O . LYS B 1 1138 ? 22.031 69 32.219 1 61.38 1138 LYS B O 1
ATOM 18020 N N . GLN B 1 1139 ? 23.578 67.75 31.219 1 45.09 1139 GLN B N 1
ATOM 18021 C CA . GLN B 1 1139 ? 23.812 68.938 30.453 1 45.09 1139 GLN B CA 1
ATOM 18022 C C . GLN B 1 1139 ? 22.75 69.188 29.375 1 45.09 1139 GLN B C 1
ATOM 18024 O O . GLN B 1 1139 ? 22.312 68.188 28.75 1 45.09 1139 GLN B O 1
#

Radius of gyration: 59.58 Å; Cα contacts (8 Å, |Δi|>4): 3397; chains: 2; bounding box: 126×184×186 Å

Foldseek 3Di:
DCCPPVDDDDPPPDPPPPPDCCVVPPFAFVVVVVVVVVVVLQVLLVVLLVVCLVVLADLDPVSLVVSCVVSVPQLQPFDAQHCTGNLSSLLVCCQPVVRDNNRCLVVLLVSCQVHVLSQQDAHPQGAGSLLSCLLSQVLVSNCSSLVSLCPHPPNVVSLVSLQNNQLRDDPQDGSLRSNLVSVHDLVSNLSCLVSHDQNSQLHAGPQQDGSLLSLLQLVPLFPSSLVVNQSNLLVQVVVCPPHFQADDGSQLGATPVLAGSLNSNVVNVVVVVVVVVVVVVVVVVVVVVVVVVVVVPPPDPDPPDDDDDDDDDDDDPCPDDDDDDDDDDDDDDDDDYDDDDDDDDDDDDDDDDDDDDDDDDYYDYDDDYDYDDDDYDDDYDYDYDDYDDDDDDDDDDDDDDYYYDDDGDDYDDDDDDDDDDDDDDDDDPDDDDPPPPPPPPPVVVVVSVNSVVSSVVSSVVVLVSSLQRHFPVSSCCNNQNLVLVQEAQEAECPPPDAADELVLVCLQQPQAQVDFHHYDLEHSEYEEEDHHYDHDPPPCPVVVVVVCVVCVPPPPSQADQGVLSVLVSVVRNNHAEYAAYAYHFECPPNHHGHDLVNLLVSFQQHQYAEYHHEYELRQLVSVVSGVVPHDQPDPDPPDPDPPDSPRDQRNHAEYEHEYLQDLVSLCRCLACPGVLQRFRHAEYEYEYDDPVSHDDDPVVSVVSVVVSQCSNLVPADDVVVVVVCSSPDCPCPHRGRHRYYYHYDYPVPPPPVPPPPPLPPPPLPCPDPPVQPDQPQLVLLLLLQVLLVVLLVVLLVLLCVLVVNDADPLRLNDAAEEEEEEQAAQQVLDFDSQQEGQAEEPQTDSSDTDGRNDGPNCLSNLLSLLLCSNHVRHHYHYYRFHWDQDPVRDIDTQLQSVLSSLVSCVSNVHLEYEEEDWAFPDPDPPVSVVSSQVSLVVCLVVQRAYFYEAPLQFQDLGATPPCRVPLLSYQYEFADDSVQHGDRSGHQPSHLAYFHAWQQFRPSPDHDDDPDDPPDPPGRGGHDSSSRRSNVNSVLSVLLSLLSSLQSLVVSVVSVVDPDDHDDPCLSSLCSGSQLVSLLQVLQAPADPSRYGDNSVRSVVLSVLSVQCVVCVVPPVSVVVSSVVSSVVSVSSSVSRVD/DDDDDDDDDDDDDPPDDPPPDPPPPPPPCPVVVVVVVVVVLQVLLVVLLVVCLVVLADLDPVSLVVSCVVNVPQLQPFDAQHCTGNLSSLLVCCQPVVRDNNRCLVVLLVSCQVHVLSQQDAHPQGAGSLLSCLLSQPLVSNCSSLVSLCPHPPNVVSLVSLQNNQLRDDPQDGSLRSNLVSVHDLVSNLSCLVSHDQNSQLHAGPQQDGSLLSLLQLVPLFPSSLVSNQSNLLVQVVVCPPHFQADDGSQLGATPVLAGSLNSNVVNVVVVVVVVVVVVVVVVVVVVVVVVVVVVVPPDPDPPDDPDDDDDDDDDDDDDDDDYDYDDDDYDYDDDDDDDDDDDDDDDDDDDDDDDDDDDDDDDDDDDDYDYYDYDDDDYYDDDDDYDDYDDDDDDDYDDDYYDDYDDDDDDDDDDDDDDDDDDDDDDDDDDDDPPPPPPPPVVVVVSVNSVVSSVVSSVLVLVSSLQRHFPVSSCCNNQNLVLVQEAQEAECPPPDAADELVLVCLQQPQAQVDFHHYDLEHSEYEEEDHHYDHDPPPCVVVVVVVCVVCVPPPPSQADQGVLSVLVSVVRNNHAEYAAYAYHAACPPNHHGHDLVSLLVSFQQHQYAEYHHEYELRQLVSVVSGVVPHDQPDPDPPDPDPPDSPRDQRNHAEYEHEYQQDLVSLCRCLACPGVLVRFRHAEYEYEYDDPVSHDDDPVVSVVSVVVSQCSNLVPADDVVVVVVCSVPPPPPSHGGRHRYYYHYDYPVPPPPVPPPPPLVPPPLPPDPPPVQPDQPQLVLLLLLQVLLVVLLVVLLVLLCVLVVNDADPLRLNDAAEEEEEEQAAQQVLDFDSQQEGQAEEPQTDSSDTDGRNDGSNCLSNLLSLLLCSNHVRHHYHYYRFHWDQDPVRDIDTQLQSVLSSLVSCVSNVHLEYEEEDWAFPDPDPPVSVVSSQVSLVVCLVVQRAYFYEAPLQFQDLGATPPCRVPLLSYQYEFADDSVQHGDRSGHQPSHLAYFHAWQQFRPSPDHDDDPDDPPDPPGRGGHTSSSRRSNVRSNLSVLLSLLSSLQSLVVSVVVVVDPDDHDDPCLSSLCSGSQLVSLLQCLQAPADPSRYGPNSVRSVVLSVLSVQCVVCVVPVVSVVVSSVVSSVVSVSSSVSRVD

Solvent-accessible surface area (backbone atoms only — not comparable to full-atom values): 129054 Å² total; per-residue (Å²): 134,82,72,78,74,81,73,79,81,83,76,85,76,75,70,78,72,68,66,74,69,64,69,69,66,70,54,70,14,50,58,28,52,52,45,50,54,45,54,49,46,50,55,50,51,49,50,51,49,50,48,52,67,69,63,63,62,29,74,48,69,67,51,42,48,51,48,50,62,75,42,54,87,48,63,76,45,74,36,53,85,40,86,25,33,67,63,34,46,53,49,46,41,35,69,76,69,65,41,58,57,75,28,41,42,59,52,49,26,49,41,35,60,74,26,41,62,62,38,50,47,35,19,60,89,49,40,24,36,61,44,48,25,39,76,68,59,36,58,64,56,47,48,39,46,51,52,30,31,67,67,32,94,52,42,69,63,29,46,49,25,52,38,50,34,40,53,40,58,49,97,55,34,28,30,61,49,44,35,69,69,54,65,57,56,66,66,50,51,50,54,50,58,73,69,48,44,70,65,43,48,49,42,50,34,87,62,33,40,32,43,62,48,64,58,42,33,40,94,59,27,41,74,69,38,48,51,48,52,48,50,52,52,45,52,49,51,62,69,43,62,98,52,63,43,80,60,80,56,56,76,67,55,43,24,74,85,60,44,22,47,61,37,46,26,54,50,41,37,51,52,50,51,50,52,51,50,51,51,51,51,48,50,48,49,50,53,51,48,51,51,50,46,56,58,63,66,52,69,78,78,77,81,78,79,78,82,75,90,74,84,84,85,78,84,74,85,73,75,73,86,79,89,77,89,89,76,86,82,92,78,87,80,80,83,79,86,80,86,85,87,74,90,81,79,88,78,87,69,96,75,73,91,75,89,77,80,89,83,84,60,51,68,85,82,81,82,84,91,84,84,84,88,83,88,90,86,90,84,91,86,87,86,88,82,90,83,83,90,83,92,82,87,92,84,92,85,91,85,92,90,86,87,92,86,91,74,54,46,79,89,89,93,88,85,88,88,88,90,83,87,86,82,85,82,84,83,78,86,81,80,82,79,79,83,78,75,80,68,78,58,68,64,51,60,53,48,48,52,49,27,51,51,44,45,53,48,49,52,50,50,53,50,50,51,36,51,71,54,37,18,49,63,56,37,48,39,38,71,44,54,86,37,89,78,46,65,33,48,56,48,72,50,70,89,55,75,68,66,34,52,50,67,63,49,35,63,48,41,30,67,39,46,84,36,69,51,30,53,41,41,53,22,47,33,39,39,36,57,80,60,45,64,41,78,85,75,60,86,55,52,71,61,38,54,59,41,39,60,58,42,48,62,38,54,24,62,48,36,43,62,40,68,40,56,54,45,52,42,41,42,53,28,51,36,44,34,33,41,31,39,37,36,55,32,58,47,65,92,80,42,66,26,62,18,63,68,50,50,31,68,46,34,17,55,30,45,45,24,25,45,31,53,34,30,65,46,64,39,36,66,44,62,68,37,40,22,69,56,37,78,67,78,81,71,76,81,74,77,75,75,70,77,72,82,68,69,64,72,59,55,37,29,35,38,40,41,29,38,73,73,48,60,17,42,48,45,22,42,22,32,76,91,27,56,52,64,45,35,38,33,38,36,39,35,36,28,54,52,59,47,80,68,32,34,48,40,62,68,59,50,50,50,51,52,52,50,30,44,49,47,41,33,66,91,31,48,54,59,72,62,39,56,65,40,54,75,62,58,75,28,95,65,50,60,72,40,42,40,53,45,76,41,82,43,60,65,78,69,66,58,66,60,71,68,69,66,73,61,70,62,71,80,71,72,77,65,73,85,60,85,70,69,75,36,64,66,58,54,41,41,37,54,27,31,64,40,45,48,60,51,44,53,52,45,48,51,53,39,27,60,74,44,78,66,51,78,53,95,80,43,62,80,54,73,53,35,33,23,37,51,32,38,6,24,37,55,85,71,44,60,59,55,78,32,51,52,70,40,42,54,58,27,67,42,73,89,41,61,56,56,16,55,39,34,76,76,45,61,24,31,52,36,51,50,41,18,37,54,37,20,68,72,39,29,37,32,26,30,15,47,39,70,42,76,39,96,86,69,44,76,43,69,52,50,55,52,50,25,51,48,53,49,49,36,57,73,66,61,42,54,32,38,39,32,64,60,74,43,80,60,66,92,64,96,50,70,44,53,47,51,29,48,51,48,49,48,50,38,52,75,66,43,46,26,38,30,27,30,39,62,74,76,22,73,58,84,79,52,31,36,82,42,40,92,44,38,86,60,30,44,20,16,22,18,7,32,64,85,55,46,74,36,81,37,36,36,78,75,65,54,61,36,29,34,65,8,44,65,38,66,48,71,73,64,72,62,86,75,84,74,72,75,87,65,82,80,74,50,56,64,42,68,36,22,42,49,8,21,23,36,48,50,11,46,51,52,39,52,46,49,44,32,30,45,30,37,47,46,46,54,45,39,39,74,72,71,42,98,66,84,75,62,66,73,62,46,52,61,42,37,50,24,45,70,18,36,53,42,30,58,53,69,30,25,65,60,45,98,75,33,27,61,41,45,56,69,40,44,50,58,52,31,53,45,41,50,48,30,72,73,33,54,89,39,64,70,53,30,50,52,36,52,54,55,52,28,52,56,17,47,59,45,44,51,25,49,80,113,139,72,87,80,96,78,85,84,76,70,94,71,77,77,80,63,84,75,74,66,79,72,79,64,74,77,60,75,63,55,64,52,46,55,46,44,50,47,52,45,45,51,54,50,51,50,49,49,49,49,48,52,67,69,63,62,62,29,73,47,69,66,52,41,50,50,50,49,64,76,40,54,88,47,64,77,44,73,37,54,85,39,86,26,32,67,64,36,45,54,50,46,41,33,70,76,69,65,43,59,59,73,28,42,42,61,53,49,27,48,41,35,60,76,28,42,62,62,39,49,48,36,18,60,89,50,41,24,35,61,44,47,25,39,76,68,59,35,59,65,56,47,50,38,47,51,52,30,31,68,68,33,92,51,41,69,63,28,47,49,25,51,40,51,34,41,53,39,58,48,97,56,34,29,31,61,50,45,36,69,70,56,64,57,54,67,67,53,51,48,54,50,60,73,70,48,45,69,65,43,48,47,42,50,34,85,63,32,39,33,43,61,48,63,60,44,33,40,94,58,28,40,74,69,40,50,51,50,50,50,51,52,52,46,54,49,52,64,70,42,63,98,52,63,42,81,60,81,55,55,77,68,54,43,23,72,86,61,44,23,49,61,36,45,26,54,48,41,37,49,52,51,51,51,50,50,50,50,51,51,50,50,52,50,48,50,52,51,47,50,53,48,46,58,57,62,68,50,69,75,78,75,80,77,76,75,82,76,88,77,85,78,86,75,89,76,88,81,86,97,81,93,92,92,86,90,92,84,88,85,84,86,84,82,84,85,83,85,78,81,85,74,87,81,71,71,79,83,75,74,86,74,72,80,85,76,78,86,80,79,87,83,86,80,87,82,86,81,87,89,85,87,91,86,86,93,86,92,86,88,90,40,60,75,92,90,91,84,92,94,87,92,86,91,87,92,88,90,88,92,78,74,88,85,90,89,94,84,94,82,86,93,82,90,82,90,87,86,92,82,90,88,74,90,80,83,90,75,86,76,78,82,76,79,84,76,76,80,70,79,57,68,65,50,60,55,48,47,52,50,26,50,52,45,44,53,49,50,51,50,50,51,50,52,52,35,52,72,55,37,18,49,63,57,38,47,38,37,72,44,54,85,37,89,78,46,64,33,48,57,48,71,51,70,91,55,75,66,67,32,51,50,67,62,51,35,62,50,43,29,67,39,47,83,35,69,50,30,52,41,42,54,22,48,33,38,38,37,57,78,58,46,64,39,79,84,76,56,89,58,52,71,60,39,54,60,41,41,60,60,41,46,64,38,52,24,65,48,35,43,63,40,67,39,56,54,45,52,40,40,42,54,28,51,36,44,33,34,42,32,40,37,35,57,35,59,35,71,92,82,42,67,28,62,19,63,68,49,51,32,69,46,35,16,55,29,44,46,24,27,47,32,54,32,30,61,46,64,38,36,67,44,62,66,37,40,22,69,57,37,78,69,78,81,70,77,82,73,78,77,73,72,78,70,83,69,69,64,73,59,55,37,28,35,39,41,41,31,39,74,74,49,61,19,42,48,45,21,42,24,31,76,90,27,54,54,64,43,37,37,34,39,36,38,35,37,28,56,52,58,47,80,68,33,31,47,40,60,68,58,51,52,51,52,52,52,49,29,47,50,48,43,34,66,90,30,48,52,60,72,60,38,57,62,41,53,72,64,61,68,34,92,77,44,60,73,41,41,42,54,46,75,42,82,44,63,68,78,69,67,59,66,61,72,69,69,64,73,48,74,61,72,79,66,71,78,68,74,85,59,85,70,72,76,38,64,66,58,54,40,40,37,55,28,32,64,39,45,48,60,51,46,55,50,46,47,51,53,38,28,62,74,46,78,66,51,78,54,96,81,42,62,81,54,73,54,34,33,24,38,51,34,40,6,25,38,55,85,71,44,61,58,53,80,33,50,51,69,40,43,53,57,28,67,43,74,86,40,62,55,56,15,55,39,33,70,67,46,60,26,30,52,36,51,48,39,19,35,54,37,20,67,74,41,29,37,32,26,29,15,47,40,71,41,76,40,97,87,72,46,78,42,70,52,50,56,52,49,23,51,48,52,48,50,36,57,74,67,61,41,54,32,39,40,33,63,59,74,42,80,60,65,91,65,97,52,70,46,53,47,51,30,48,51,48,49,48,51,38,52,74,67,42,47,26,37,31,28,29,40,62,75,75,22,63,54,75,77,51,30,37,83,41,40,90,44,38,87,61,30,43,21,15,22,17,8,33,65,85,53,44,74,36,82,36,35,36,81,74,65,56,60,35,30,33,65,10,45,66,40,66,47,69,73,63,71,61,86,74,86,74,73,76,86,66,82,76,76,52,55,57,41,68,36,23,42,50,9,20,24,37,48,49,10,46,53,52,39,52,46,48,44,33,31,45,32,37,45,44,46,52,45,39,39,74,71,72,40,96,67,87,75,63,65,73,62,47,49,61,44,36,48,23,45,69,17,36,54,44,30,58,52,68,30,26,65,60,46,97,76,34,25,62,41,46,55,69,40,44,51,58,52,31,53,45,41,50,48,29,73,74,34,53,88,40,66,70,55,30,51,53,34,51,52,56,52,29,53,55,18,46,58,45,45,53,28,50,82,112